Protein 1NYN (pdb70)

InterPro domains:
  IPR019783 Ribosome maturation protein SDO1/SBDS, N-terminal [PF01172] (4-96)
  IPR036786 Ribosome maturation protein SBDS, N-terminal domain superfamily [G3DSA:3.30.1250.10] (1-111)
  IPR036786 Ribosome maturation protein SBDS, N-terminal domain superfamily [SSF89895] (1-109)

CATH classification: 3.30.1250.10

Organism: Saccharomyces cerevisiae (strain ATCC 204508 / S288c) (NCBI:txid559292)

Sequence (111 aa):
MSTVTKYFYKGENTDLIVFAASEELVDEYLKNPSIGKLSEVVELFEVFTPQDGRGAEGELGAASKAQVENEFGKGKKIEEVIDLILRNGKPNSTTSSLKTKGGNAGTKAYNMSTVTKYFYKGENTDLIVFAASEELVDEYLKNPSIGKLSEVVELFEVFTPQDGRGAEGELGAASKAQVENEFGKGKKIEEVIDLILRNGKPNSTTSSLKTKGGNAGTKAYNMSTVTKYFYKGENTDLIVFAASEELVDEYLKNPSIGKLSEVVELFEVFTPQDGRGAEGELGAASKAQVENEFGKGKKIEEVIDLILRNGKPNSTTSSLKTKGGNAGTKAYNMSTVTKYFYKGENTDLIVFAASEELVDEYLKNPSIGKLSEVVELFEVFTPQDGRGAEGELGAASKAQVENEFGKGKKIEEVIDLILRNGKPNSTTSSLKTKGGNAGTKAYNMSTVTKYFYKGENTDLIVFAASEELVDEYLKNPSIGKLSEVVELFEVFTPQDGRGAEGELGAASKAQVENEFGKGKKIEEVIDLILRNGKPNSTTSSLKTKGGNAGTKAYNMSTVTKYFYKGENTDLIVFAASEELVDEYLKNPSIGKLSEVVELFEVFTPQDGRGAEGELGAASKAQVENEFGKGKKIEEVIDLILRNGKPNSTTSSLKTKGGNAGTKAYNMSTVTKYFYKGENTDLIVFAASEELVDEYLKNPSIGKLSEVVELFEVFTPQDGRGAEGELGAASKAQVENEFGKGKKIEEVIDLILRNGKPNSTTSSLKTKGGNAGTKAYNMSTVTKYFYKGENTDLIVFAASEELVDEYLKNPSIGKLSEVVELFEVFTPQDGRGAEGELGAASKAQVENEFGKGKKIEEVIDLILRNGKPNSTTSSLKTKGGNAGTKAYNMSTVTKYFYKGENTDLIVFAASEELVDEYLKNPSIGKLSEVVELFEVFTPQDGRGAEGELGAASKAQVENEFGKGKKIEEVIDLILRNGKPNSTTSSLKTKGGNAGTKAYNMSTVTKYFYKGENTDLIVFAASEELVDEYLKNPSIGKLSEVVELFEVFTPQDGRGAEGELGAASKAQVENEFGKGKKIEEVIDLILRNGKPNSTTSSLKTKGGNAGTKAYNMSTVTKYFYKGENTDLIVFAASEELVDEYLKNPSIGKLSEVVELFEVFTPQDGRGAEGELGAASKAQVENEFGKGKKIEEVIDLILRNGKPNSTTSSLKTKGGNAGTKAYNMSTVTKYFYKGENTDLIVFAASEELVDEYLKNPSIGKLSEVVELFEVFTPQDGRGAEGELGAASKAQVENEFGKGKKIEEVIDLILRNGKPNSTTSSLKTKGGNAGTKAYNMSTVTKYFYKGENTDLIVFAASEELVDEYLKNPSIGKLSEVVELFEVFTPQDGRGAEGELGAASKAQVENEFGKGKKIEEVIDLILRNGKPNSTTSSLKTKGGNAGTKAYNMSTVTKYFYKGENTDLIVFAASEELVDEYLKNPSIGKLSEVVELFEVFTPQDGRGAEGELGAASKAQVENEFGKGKKIEEVIDLILRNGKPNSTTSSLKTKGGNAGTKAYNMSTVTKYFYKGENTDLIVFAASEELVDEYLKNPSIGKLSEVVELFEVFTPQDGRGAEGELGAASKAQVENEFGKGKKIEEVIDLILRNGKPNSTTSSLKTKGGNAGTKAYNMSTVTKYFYKGENTDLIVFAASEELVDEYLKNPSIGKLSEVVELFEVFTPQDGRGAEGELGAASKAQVENEFGKGKKIEEVIDLILRNGKPNSTTSSLKTKGGNAGTKAYNMSTVTKYFYKGENTDLIVFAASEELVDEYLKNPSIGKLSEVVELFEVFTPQDGRGAEGELGAASKAQVENEFGKGKKIEEVIDLILRNGKPNSTTSSLKTKGGNAGTKAYNMSTVTKYFYKGENTDLIVFAASEELVDEYLKNPSIGKLSEVVELFEVFTPQDGRGAEGELGAASKAQVENEFGKGKKIEEVIDLILRNGKPNSTTSSLKTKGGNAGTKAYNMSTVTKYFYKGENTDLIVFAASEELVDEYLKNPSIGKLSEVVELFEVFTPQDGRGAEGELGAASKAQVENEFGKGKKIEEVIDLILRNGKPNSTTSSLKTKGGNAGTKAYNMSTVTKYFYKGENTDLIVFAASEELVDEYLKNPSIGKLSEVVELFEVFTPQDGRGAEGELGAASKAQVENEFGKGKKIEEVIDLILRNGKPNSTTSSLKTKGGNAGTKAYN

Solvent-accessible surface area: 8727 Å² total; per-residue (Å²): 247,110,118,77,30,86,21,66,51,138,12,122,137,43,21,0,7,1,37,0,26,49,114,128,65,4,67,100,12,66,152,100,100,40,112,64,36,3,60,119,0,4,94,83,93,80,6,38,19,40,60,150,43,230,38,63,166,30,156,67,31,75,19,79,173,69,55,16,85,81,34,27,13,196,66,95,141,75,55,76,0,1,51,77,0,4,160,114,13,119,90,79,116,104,116,65,91,178,170,121,191,62,72,160,64,50,136,200,80,197,181

Structure (mmCIF, N/CA/C/O backbone):
data_1NYN
#
_entry.id   1NYN
#
loop_
_atom_site.group_PDB
_atom_site.id
_atom_site.type_symbol
_atom_site.label_atom_id
_atom_site.label_alt_id
_atom_site.label_comp_id
_atom_site.label_asym_id
_atom_site.label_entity_id
_atom_site.label_seq_id
_atom_site.pdbx_PDB_ins_code
_atom_site.Cartn_x
_atom_site.Cartn_y
_atom_site.Cartn_z
_atom_site.occupancy
_atom_site.B_iso_or_equiv
_atom_site.auth_seq_id
_atom_site.auth_comp_id
_atom_site.auth_asym_id
_atom_site.auth_atom_id
_atom_site.pdbx_PDB_model_num
ATOM 1 N N . MET A 1 21 ? -19.263 0.114 -21.435 1.00 0.00 1 MET A N 1
ATOM 2 C CA . MET A 1 21 ? -18.962 -1.196 -20.793 1.00 0.00 1 MET A CA 1
ATOM 3 C C . MET A 1 21 ? -17.988 -1.984 -21.670 1.00 0.00 1 MET A C 1
ATOM 4 O O . MET A 1 21 ? -18.378 -2.861 -22.415 1.00 0.00 1 MET A O 1
ATOM 18 N N . SER A 1 22 ? -16.722 -1.677 -21.589 1.00 0.00 2 SER A N 1
ATOM 19 C CA . SER A 1 22 ? -15.724 -2.409 -22.419 1.00 0.00 2 SER A CA 1
ATOM 20 C C . SER A 1 22 ? -14.349 -1.758 -22.252 1.00 0.00 2 SER A C 1
ATOM 21 O O . SER A 1 22 ? -13.401 -2.107 -22.926 1.00 0.00 2 SER A O 1
ATOM 29 N N . THR A 1 23 ? -14.233 -0.813 -21.359 1.00 0.00 3 THR A N 1
ATOM 30 C CA . THR A 1 23 ? -12.920 -0.140 -21.151 1.00 0.00 3 THR A CA 1
ATOM 31 C C . THR A 1 23 ? -12.619 -0.064 -19.653 1.00 0.00 3 THR A C 1
ATOM 32 O O . THR A 1 23 ? -13.477 0.255 -18.853 1.00 0.00 3 THR A O 1
ATOM 43 N N . VAL A 1 24 ? -11.406 -0.352 -19.267 1.00 0.00 4 VAL A N 1
ATOM 44 C CA . VAL A 1 24 ? -11.052 -0.294 -17.821 1.00 0.00 4 VAL A CA 1
ATOM 45 C C . VAL A 1 24 ? -10.558 1.111 -17.472 1.00 0.00 4 VAL A C 1
ATOM 46 O O . VAL A 1 24 ? -10.205 1.888 -18.336 1.00 0.00 4 VAL A O 1
ATOM 59 N N . THR A 1 25 ? -10.531 1.444 -16.210 1.00 0.00 5 THR A N 1
ATOM 60 C CA . THR A 1 25 ? -10.060 2.799 -15.808 1.00 0.00 5 THR A CA 1
ATOM 61 C C . THR A 1 25 ? -8.617 2.709 -15.306 1.00 0.00 5 THR A C 1
ATOM 62 O O . THR A 1 25 ? -8.213 1.722 -14.725 1.00 0.00 5 THR A O 1
ATOM 73 N N . LYS A 1 26 ? -7.838 3.732 -15.526 1.00 0.00 6 LYS A N 1
ATOM 74 C CA . LYS A 1 26 ? -6.422 3.703 -15.061 1.00 0.00 6 LYS A CA 1
ATOM 75 C C . LYS A 1 26 ? -6.205 4.803 -14.019 1.00 0.00 6 LYS A C 1
ATOM 76 O O . LYS A 1 26 ? -6.657 5.919 -14.176 1.00 0.00 6 LYS A O 1
ATOM 95 N N . TYR A 1 27 ? -5.515 4.496 -12.955 1.00 0.00 7 TYR A N 1
ATOM 96 C CA . TYR A 1 27 ? -5.269 5.523 -11.904 1.00 0.00 7 TYR A CA 1
ATOM 97 C C . TYR A 1 27 ? -3.765 5.760 -11.763 1.00 0.00 7 TYR A C 1
ATOM 98 O O . TYR A 1 27 ? -3.005 4.847 -11.502 1.00 0.00 7 TYR A O 1
ATOM 116 N N . PHE A 1 28 ? -3.326 6.977 -11.933 1.00 0.00 8 PHE A N 1
ATOM 117 C CA . PHE A 1 28 ? -1.871 7.269 -11.808 1.00 0.00 8 PHE A CA 1
ATOM 118 C C . PHE A 1 28 ? -1.549 7.648 -10.361 1.00 0.00 8 PHE A C 1
ATOM 119 O O . PHE A 1 28 ? -2.416 8.036 -9.602 1.00 0.00 8 PHE A O 1
ATOM 136 N N . TYR A 1 29 ? -0.308 7.540 -9.971 1.00 0.00 9 TYR A N 1
ATOM 137 C CA . TYR A 1 29 ? 0.068 7.894 -8.573 1.00 0.00 9 TYR A CA 1
ATOM 138 C C . TYR A 1 29 ? 1.488 8.463 -8.555 1.00 0.00 9 TYR A C 1
ATOM 139 O O . TYR A 1 29 ? 2.456 7.739 -8.427 1.00 0.00 9 TYR A O 1
ATOM 157 N N . LYS A 1 30 ? 1.622 9.755 -8.681 1.00 0.00 10 LYS A N 1
ATOM 158 C CA . LYS A 1 30 ? 2.979 10.368 -8.671 1.00 0.00 10 LYS A CA 1
ATOM 159 C C . LYS A 1 30 ? 3.731 9.921 -7.415 1.00 0.00 10 LYS A C 1
ATOM 160 O O . LYS A 1 30 ? 3.365 10.261 -6.308 1.00 0.00 10 LYS A O 1
ATOM 179 N N . GLY A 1 31 ? 4.778 9.161 -7.579 1.00 0.00 11 GLY A N 1
ATOM 180 C CA . GLY A 1 31 ? 5.552 8.693 -6.393 1.00 0.00 11 GLY A CA 1
ATOM 181 C C . GLY A 1 31 ? 6.558 9.769 -5.980 1.00 0.00 11 GLY A C 1
ATOM 182 O O . GLY A 1 31 ? 6.438 10.919 -6.351 1.00 0.00 11 GLY A O 1
ATOM 186 N N . GLU A 1 32 ? 7.549 9.403 -5.213 1.00 0.00 12 GLU A N 1
ATOM 187 C CA . GLU A 1 32 ? 8.561 10.405 -4.777 1.00 0.00 12 GLU A CA 1
ATOM 188 C C . GLU A 1 32 ? 9.431 10.806 -5.970 1.00 0.00 12 GLU A C 1
ATOM 189 O O . GLU A 1 32 ? 9.698 11.970 -6.193 1.00 0.00 12 GLU A O 1
ATOM 201 N N . ASN A 1 33 ? 9.875 9.850 -6.740 1.00 0.00 13 ASN A N 1
ATOM 202 C CA . ASN A 1 33 ? 10.727 10.177 -7.917 1.00 0.00 13 ASN A CA 1
ATOM 203 C C . ASN A 1 33 ? 10.105 9.578 -9.181 1.00 0.00 13 ASN A C 1
ATOM 204 O O . ASN A 1 33 ? 10.070 10.202 -10.222 1.00 0.00 13 ASN A O 1
ATOM 215 N N . THR A 1 34 ? 9.612 8.373 -9.096 1.00 0.00 14 THR A N 1
ATOM 216 C CA . THR A 1 34 ? 8.992 7.737 -10.293 1.00 0.00 14 THR A CA 1
ATOM 217 C C . THR A 1 34 ? 7.469 7.824 -10.186 1.00 0.00 14 THR A C 1
ATOM 218 O O . THR A 1 34 ? 6.932 8.316 -9.213 1.00 0.00 14 THR A O 1
ATOM 229 N N . ASP A 1 35 ? 6.767 7.349 -11.178 1.00 0.00 15 ASP A N 1
ATOM 230 C CA . ASP A 1 35 ? 5.278 7.406 -11.132 1.00 0.00 15 ASP A CA 1
ATOM 231 C C . ASP A 1 35 ? 4.713 5.984 -11.143 1.00 0.00 15 ASP A C 1
ATOM 232 O O . ASP A 1 35 ? 5.003 5.197 -12.023 1.00 0.00 15 ASP A O 1
ATOM 241 N N . LEU A 1 36 ? 3.908 5.648 -10.172 1.00 0.00 16 LEU A N 1
ATOM 242 C CA . LEU A 1 36 ? 3.326 4.277 -10.128 1.00 0.00 16 LEU A CA 1
ATOM 243 C C . LEU A 1 36 ? 1.871 4.328 -10.601 1.00 0.00 16 LEU A C 1
ATOM 244 O O . LEU A 1 36 ? 1.075 5.104 -10.109 1.00 0.00 16 LEU A O 1
ATOM 260 N N . ILE A 1 37 ? 1.517 3.506 -11.550 1.00 0.00 17 ILE A N 1
ATOM 261 C CA . ILE A 1 37 ? 0.114 3.508 -12.052 1.00 0.00 17 ILE A CA 1
ATOM 262 C C . ILE A 1 37 ? -0.593 2.230 -11.596 1.00 0.00 17 ILE A C 1
ATOM 263 O O . ILE A 1 37 ? 0.032 1.220 -11.338 1.00 0.00 17 ILE A O 1
ATOM 279 N N . VAL A 1 38 ? -1.894 2.264 -11.495 1.00 0.00 18 VAL A N 1
ATOM 280 C CA . VAL A 1 38 ? -2.640 1.052 -11.056 1.00 0.00 18 VAL A CA 1
ATOM 281 C C . VAL A 1 38 ? -3.812 0.802 -12.007 1.00 0.00 18 VAL A C 1
ATOM 282 O O . VAL A 1 38 ? -4.319 1.712 -12.634 1.00 0.00 18 VAL A O 1
ATOM 295 N N . PHE A 1 39 ? -4.248 -0.422 -12.118 1.00 0.00 19 PHE A N 1
ATOM 296 C CA . PHE A 1 39 ? -5.387 -0.728 -13.029 1.00 0.00 19 PHE A CA 1
ATOM 297 C C . PHE A 1 39 ? -6.691 -0.736 -12.229 1.00 0.00 19 PHE A C 1
ATOM 298 O O . PHE A 1 39 ? -6.699 -0.984 -11.039 1.00 0.00 19 PHE A O 1
ATOM 315 N N . ALA A 1 40 ? -7.794 -0.467 -12.871 1.00 0.00 20 ALA A N 1
ATOM 316 C CA . ALA A 1 40 ? -9.097 -0.460 -12.147 1.00 0.00 20 ALA A CA 1
ATOM 317 C C . ALA A 1 40 ? -10.217 -0.860 -13.108 1.00 0.00 20 ALA A C 1
ATOM 318 O O . ALA A 1 40 ? -10.079 -0.764 -14.312 1.00 0.00 20 ALA A O 1
ATOM 325 N N . ALA A 1 41 ? -11.327 -1.307 -12.588 1.00 0.00 21 ALA A N 1
ATOM 326 C CA . ALA A 1 41 ? -12.455 -1.711 -13.473 1.00 0.00 21 ALA A CA 1
ATOM 327 C C . ALA A 1 41 ? -13.124 -0.463 -14.051 1.00 0.00 21 ALA A C 1
ATOM 328 O O . ALA A 1 41 ? -12.972 -0.148 -15.215 1.00 0.00 21 ALA A O 1
ATOM 335 N N . SER A 1 42 ? -13.863 0.251 -13.248 1.00 0.00 22 SER A N 1
ATOM 336 C CA . SER A 1 42 ? -14.541 1.479 -13.752 1.00 0.00 22 SER A CA 1
ATOM 337 C C . SER A 1 42 ? -14.589 2.529 -12.640 1.00 0.00 22 SER A C 1
ATOM 338 O O . SER A 1 42 ? -14.288 2.250 -11.496 1.00 0.00 22 SER A O 1
ATOM 346 N N . GLU A 1 43 ? -14.966 3.735 -12.966 1.00 0.00 23 GLU A N 1
ATOM 347 C CA . GLU A 1 43 ? -15.033 4.801 -11.926 1.00 0.00 23 GLU A CA 1
ATOM 348 C C . GLU A 1 43 ? -16.153 4.477 -10.936 1.00 0.00 23 GLU A C 1
ATOM 349 O O . GLU A 1 43 ? -16.115 4.878 -9.790 1.00 0.00 23 GLU A O 1
ATOM 361 N N . GLU A 1 44 ? -17.149 3.753 -11.367 1.00 0.00 24 GLU A N 1
ATOM 362 C CA . GLU A 1 44 ? -18.269 3.403 -10.448 1.00 0.00 24 GLU A CA 1
ATOM 363 C C . GLU A 1 44 ? -17.748 2.496 -9.332 1.00 0.00 24 GLU A C 1
ATOM 364 O O . GLU A 1 44 ? -17.578 2.917 -8.206 1.00 0.00 24 GLU A O 1
ATOM 376 N N . LEU A 1 45 ? -17.493 1.252 -9.636 1.00 0.00 25 LEU A N 1
ATOM 377 C CA . LEU A 1 45 ? -16.983 0.320 -8.592 1.00 0.00 25 LEU A CA 1
ATOM 378 C C . LEU A 1 45 ? -15.925 1.032 -7.747 1.00 0.00 25 LEU A C 1
ATOM 379 O O . LEU A 1 45 ? -15.792 0.786 -6.565 1.00 0.00 25 LEU A O 1
ATOM 395 N N . VAL A 1 46 ? -15.170 1.912 -8.344 1.00 0.00 26 VAL A N 1
ATOM 396 C CA . VAL A 1 46 ? -14.120 2.639 -7.575 1.00 0.00 26 VAL A CA 1
ATOM 397 C C . VAL A 1 46 ? -14.785 3.566 -6.555 1.00 0.00 26 VAL A C 1
ATOM 398 O O . VAL A 1 46 ? -14.734 3.331 -5.364 1.00 0.00 26 VAL A O 1
ATOM 411 N N . ASP A 1 47 ? -15.407 4.617 -7.013 1.00 0.00 27 ASP A N 1
ATOM 412 C CA . ASP A 1 47 ? -16.074 5.559 -6.069 1.00 0.00 27 ASP A CA 1
ATOM 413 C C . ASP A 1 47 ? -16.786 4.764 -4.973 1.00 0.00 27 ASP A C 1
ATOM 414 O O . ASP A 1 47 ? -16.776 5.136 -3.816 1.00 0.00 27 ASP A O 1
ATOM 423 N N . GLU A 1 48 ? -17.407 3.671 -5.327 1.00 0.00 28 GLU A N 1
ATOM 424 C CA . GLU A 1 48 ? -18.119 2.855 -4.303 1.00 0.00 28 GLU A CA 1
ATOM 425 C C . GLU A 1 48 ? -17.134 2.427 -3.214 1.00 0.00 28 GLU A C 1
ATOM 426 O O . GLU A 1 48 ? -17.310 2.730 -2.051 1.00 0.00 28 GLU A O 1
ATOM 438 N N . TYR A 1 49 ? -16.097 1.725 -3.580 1.00 0.00 29 TYR A N 1
ATOM 439 C CA . TYR A 1 49 ? -15.102 1.279 -2.564 1.00 0.00 29 TYR A CA 1
ATOM 440 C C . TYR A 1 49 ? -14.805 2.431 -1.602 1.00 0.00 29 TYR A C 1
ATOM 441 O O . TYR A 1 49 ? -14.880 2.282 -0.398 1.00 0.00 29 TYR A O 1
ATOM 459 N N . LEU A 1 50 ? -14.468 3.579 -2.123 1.00 0.00 30 LEU A N 1
ATOM 460 C CA . LEU A 1 50 ? -14.167 4.738 -1.237 1.00 0.00 30 LEU A CA 1
ATOM 461 C C . LEU A 1 50 ? -15.386 5.044 -0.365 1.00 0.00 30 LEU A C 1
ATOM 462 O O . LEU A 1 50 ? -15.263 5.347 0.806 1.00 0.00 30 LEU A O 1
ATOM 478 N N . LYS A 1 51 ? -16.562 4.967 -0.924 1.00 0.00 31 LYS A N 1
ATOM 479 C CA . LYS A 1 51 ? -17.787 5.253 -0.126 1.00 0.00 31 LYS A CA 1
ATOM 480 C C . LYS A 1 51 ? -17.985 4.149 0.915 1.00 0.00 31 LYS A C 1
ATOM 481 O O . LYS A 1 51 ? -18.879 4.211 1.737 1.00 0.00 31 LYS A O 1
ATOM 500 N N . ASN A 1 52 ? -17.160 3.139 0.887 1.00 0.00 32 ASN A N 1
ATOM 501 C CA . ASN A 1 52 ? -17.303 2.032 1.874 1.00 0.00 32 ASN A CA 1
ATOM 502 C C . ASN A 1 52 ? -16.154 1.037 1.695 1.00 0.00 32 ASN A C 1
ATOM 503 O O . ASN A 1 52 ? -16.313 -0.004 1.089 1.00 0.00 32 ASN A O 1
ATOM 514 N N . PRO A 1 53 ? -15.005 1.363 2.220 1.00 0.00 33 PRO A N 1
ATOM 515 C CA . PRO A 1 53 ? -13.798 0.493 2.124 1.00 0.00 33 PRO A CA 1
ATOM 516 C C . PRO A 1 53 ? -14.100 -0.960 2.502 1.00 0.00 33 PRO A C 1
ATOM 517 O O . PRO A 1 53 ? -14.842 -1.230 3.425 1.00 0.00 33 PRO A O 1
ATOM 528 N N . SER A 1 54 ? -13.530 -1.897 1.795 1.00 0.00 34 SER A N 1
ATOM 529 C CA . SER A 1 54 ? -13.785 -3.331 2.114 1.00 0.00 34 SER A CA 1
ATOM 530 C C . SER A 1 54 ? -12.731 -4.202 1.427 1.00 0.00 34 SER A C 1
ATOM 531 O O . SER A 1 54 ? -12.872 -4.574 0.279 1.00 0.00 34 SER A O 1
ATOM 539 N N . ILE A 1 55 ? -11.677 -4.531 2.121 1.00 0.00 35 ILE A N 1
ATOM 540 C CA . ILE A 1 55 ? -10.616 -5.379 1.506 1.00 0.00 35 ILE A CA 1
ATOM 541 C C . ILE A 1 55 ? -11.262 -6.592 0.832 1.00 0.00 35 ILE A C 1
ATOM 542 O O . ILE A 1 55 ? -10.734 -7.140 -0.115 1.00 0.00 35 ILE A O 1
ATOM 558 N N . GLY A 1 56 ? -12.399 -7.012 1.312 1.00 0.00 36 GLY A N 1
ATOM 559 C CA . GLY A 1 56 ? -13.078 -8.189 0.698 1.00 0.00 36 GLY A CA 1
ATOM 560 C C . GLY A 1 56 ? -13.662 -7.791 -0.659 1.00 0.00 36 GLY A C 1
ATOM 561 O O . GLY A 1 56 ? -14.108 -8.625 -1.422 1.00 0.00 36 GLY A O 1
ATOM 565 N N . LYS A 1 57 ? -13.661 -6.523 -0.967 1.00 0.00 37 LYS A N 1
ATOM 566 C CA . LYS A 1 57 ? -14.215 -6.073 -2.274 1.00 0.00 37 LYS A CA 1
ATOM 567 C C . LYS A 1 57 ? -13.082 -5.537 -3.151 1.00 0.00 37 LYS A C 1
ATOM 568 O O . LYS A 1 57 ? -13.166 -5.541 -4.363 1.00 0.00 37 LYS A O 1
ATOM 587 N N . LEU A 1 58 ? -12.021 -5.076 -2.548 1.00 0.00 38 LEU A N 1
ATOM 588 C CA . LEU A 1 58 ? -10.884 -4.539 -3.346 1.00 0.00 38 LEU A CA 1
ATOM 589 C C . LEU A 1 58 ? -10.677 -5.408 -4.589 1.00 0.00 38 LEU A C 1
ATOM 590 O O . LEU A 1 58 ? -10.263 -4.933 -5.628 1.00 0.00 38 LEU A O 1
ATOM 606 N N . SER A 1 59 ? -10.962 -6.677 -4.492 1.00 0.00 39 SER A N 1
ATOM 607 C CA . SER A 1 59 ? -10.783 -7.573 -5.669 1.00 0.00 39 SER A CA 1
ATOM 608 C C . SER A 1 59 ? -11.677 -7.096 -6.814 1.00 0.00 39 SER A C 1
ATOM 609 O O . SER A 1 59 ? -11.205 -6.598 -7.817 1.00 0.00 39 SER A O 1
ATOM 617 N N . GLU A 1 60 ? -12.966 -7.245 -6.675 1.00 0.00 40 GLU A N 1
ATOM 618 C CA . GLU A 1 60 ? -13.889 -6.799 -7.757 1.00 0.00 40 GLU A CA 1
ATOM 619 C C . GLU A 1 60 ? -13.412 -5.455 -8.311 1.00 0.00 40 GLU A C 1
ATOM 620 O O . GLU A 1 60 ? -13.513 -5.190 -9.492 1.00 0.00 40 GLU A O 1
ATOM 632 N N . VAL A 1 61 ? -12.895 -4.604 -7.467 1.00 0.00 41 VAL A N 1
ATOM 633 C CA . VAL A 1 61 ? -12.413 -3.278 -7.946 1.00 0.00 41 VAL A CA 1
ATOM 634 C C . VAL A 1 61 ? -11.164 -3.472 -8.809 1.00 0.00 41 VAL A C 1
ATOM 635 O O . VAL A 1 61 ? -11.196 -3.298 -10.011 1.00 0.00 41 VAL A O 1
ATOM 648 N N . VAL A 1 62 ? -10.065 -3.829 -8.204 1.00 0.00 42 VAL A N 1
ATOM 649 C CA . VAL A 1 62 ? -8.815 -4.033 -8.991 1.00 0.00 42 VAL A CA 1
ATOM 650 C C . VAL A 1 62 ? -8.793 -5.456 -9.552 1.00 0.00 42 VAL A C 1
ATOM 651 O O . VAL A 1 62 ? -9.005 -6.417 -8.841 1.00 0.00 42 VAL A O 1
ATOM 664 N N . GLU A 1 63 ? -8.535 -5.597 -10.823 1.00 0.00 43 GLU A N 1
ATOM 665 C CA . GLU A 1 63 ? -8.499 -6.958 -11.429 1.00 0.00 43 GLU A CA 1
ATOM 666 C C . GLU A 1 63 ? -7.056 -7.466 -11.457 1.00 0.00 43 GLU A C 1
ATOM 667 O O . GLU A 1 63 ? -6.802 -8.649 -11.353 1.00 0.00 43 GLU A O 1
ATOM 679 N N . LEU A 1 64 ? -6.108 -6.579 -11.596 1.00 0.00 44 LEU A N 1
ATOM 680 C CA . LEU A 1 64 ? -4.683 -7.012 -11.631 1.00 0.00 44 LEU A CA 1
ATOM 681 C C . LEU A 1 64 ? -3.974 -6.533 -10.363 1.00 0.00 44 LEU A C 1
ATOM 682 O O . LEU A 1 64 ? -3.923 -5.353 -10.078 1.00 0.00 44 LEU A O 1
ATOM 698 N N . PHE A 1 65 ? -3.426 -7.438 -9.600 1.00 0.00 45 PHE A N 1
ATOM 699 C CA . PHE A 1 65 ? -2.721 -7.032 -8.351 1.00 0.00 45 PHE A CA 1
ATOM 700 C C . PHE A 1 65 ? -1.238 -6.806 -8.652 1.00 0.00 45 PHE A C 1
ATOM 701 O O . PHE A 1 65 ? -0.401 -7.635 -8.354 1.00 0.00 45 PHE A O 1
ATOM 718 N N . GLU A 1 66 ? -0.908 -5.690 -9.241 1.00 0.00 46 GLU A N 1
ATOM 719 C CA . GLU A 1 66 ? 0.520 -5.411 -9.561 1.00 0.00 46 GLU A CA 1
ATOM 720 C C . GLU A 1 66 ? 0.684 -3.931 -9.912 1.00 0.00 46 GLU A C 1
ATOM 721 O O . GLU A 1 66 ? -0.176 -3.329 -10.523 1.00 0.00 46 GLU A O 1
ATOM 733 N N . VAL A 1 67 ? 1.783 -3.339 -9.531 1.00 0.00 47 VAL A N 1
ATOM 734 C CA . VAL A 1 67 ? 2.000 -1.898 -9.842 1.00 0.00 47 VAL A CA 1
ATOM 735 C C . VAL A 1 67 ? 2.845 -1.772 -11.111 1.00 0.00 47 VAL A C 1
ATOM 736 O O . VAL A 1 67 ? 3.906 -2.353 -11.222 1.00 0.00 47 VAL A O 1
ATOM 749 N N . PHE A 1 68 ? 2.382 -1.018 -12.070 1.00 0.00 48 PHE A N 1
ATOM 750 C CA . PHE A 1 68 ? 3.160 -0.854 -13.331 1.00 0.00 48 PHE A CA 1
ATOM 751 C C . PHE A 1 68 ? 3.646 0.591 -13.448 1.00 0.00 48 PHE A C 1
ATOM 752 O O . PHE A 1 68 ? 3.053 1.501 -12.902 1.00 0.00 48 PHE A O 1
ATOM 769 N N . THR A 1 69 ? 4.719 0.811 -14.156 1.00 0.00 49 THR A N 1
ATOM 770 C CA . THR A 1 69 ? 5.241 2.199 -14.307 1.00 0.00 49 THR A CA 1
ATOM 771 C C . THR A 1 69 ? 5.557 2.467 -15.780 1.00 0.00 49 THR A C 1
ATOM 772 O O . THR A 1 69 ? 5.654 1.556 -16.578 1.00 0.00 49 THR A O 1
ATOM 783 N N . PRO A 1 70 ? 5.717 3.714 -16.134 1.00 0.00 50 PRO A N 1
ATOM 784 C CA . PRO A 1 70 ? 6.030 4.122 -17.532 1.00 0.00 50 PRO A CA 1
ATOM 785 C C . PRO A 1 70 ? 7.127 3.254 -18.157 1.00 0.00 50 PRO A C 1
ATOM 786 O O . PRO A 1 70 ? 7.550 2.268 -17.588 1.00 0.00 50 PRO A O 1
ATOM 797 N N . GLN A 1 71 ? 7.590 3.615 -19.323 1.00 0.00 51 GLN A N 1
ATOM 798 C CA . GLN A 1 71 ? 8.658 2.810 -19.981 1.00 0.00 51 GLN A CA 1
ATOM 799 C C . GLN A 1 71 ? 10.026 3.405 -19.640 1.00 0.00 51 GLN A C 1
ATOM 800 O O . GLN A 1 71 ? 10.124 4.457 -19.040 1.00 0.00 51 GLN A O 1
ATOM 814 N N . ASP A 1 72 ? 11.083 2.740 -20.017 1.00 0.00 52 ASP A N 1
ATOM 815 C CA . ASP A 1 72 ? 12.443 3.269 -19.715 1.00 0.00 52 ASP A CA 1
ATOM 816 C C . ASP A 1 72 ? 12.641 4.606 -20.433 1.00 0.00 52 ASP A C 1
ATOM 817 O O . ASP A 1 72 ? 13.538 4.763 -21.237 1.00 0.00 52 ASP A O 1
ATOM 826 N N . GLY A 1 73 ? 11.810 5.572 -20.148 1.00 0.00 53 GLY A N 1
ATOM 827 C CA . GLY A 1 73 ? 11.953 6.897 -20.814 1.00 0.00 53 GLY A CA 1
ATOM 828 C C . GLY A 1 73 ? 10.603 7.617 -20.813 1.00 0.00 53 GLY A C 1
ATOM 829 O O . GLY A 1 73 ? 9.693 7.251 -20.097 1.00 0.00 53 GLY A O 1
ATOM 833 N N . ARG A 1 74 ? 10.466 8.641 -21.611 1.00 0.00 54 ARG A N 1
ATOM 834 C CA . ARG A 1 74 ? 9.175 9.384 -21.654 1.00 0.00 54 ARG A CA 1
ATOM 835 C C . ARG A 1 74 ? 8.247 8.733 -22.682 1.00 0.00 54 ARG A C 1
ATOM 836 O O . ARG A 1 74 ? 8.623 8.501 -23.813 1.00 0.00 54 ARG A O 1
ATOM 857 N N . GLY A 1 75 ? 7.036 8.435 -22.296 1.00 0.00 55 GLY A N 1
ATOM 858 C CA . GLY A 1 75 ? 6.085 7.799 -23.251 1.00 0.00 55 GLY A CA 1
ATOM 859 C C . GLY A 1 75 ? 5.295 6.704 -22.533 1.00 0.00 55 GLY A C 1
ATOM 860 O O . GLY A 1 75 ? 5.836 5.687 -22.146 1.00 0.00 55 GLY A O 1
ATOM 864 N N . ALA A 1 76 ? 4.017 6.902 -22.354 1.00 0.00 56 ALA A N 1
ATOM 865 C CA . ALA A 1 76 ? 3.195 5.871 -21.661 1.00 0.00 56 ALA A CA 1
ATOM 866 C C . ALA A 1 76 ? 2.737 4.818 -22.674 1.00 0.00 56 ALA A C 1
ATOM 867 O O . ALA A 1 76 ? 2.320 3.736 -22.312 1.00 0.00 56 ALA A O 1
ATOM 874 N N . GLU A 1 77 ? 2.813 5.127 -23.940 1.00 0.00 57 GLU A N 1
ATOM 875 C CA . GLU A 1 77 ? 2.382 4.144 -24.973 1.00 0.00 57 GLU A CA 1
ATOM 876 C C . GLU A 1 77 ? 3.444 3.052 -25.111 1.00 0.00 57 GLU A C 1
ATOM 877 O O . GLU A 1 77 ? 3.229 2.039 -25.747 1.00 0.00 57 GLU A O 1
ATOM 889 N N . GLY A 1 78 ? 4.591 3.249 -24.520 1.00 0.00 58 GLY A N 1
ATOM 890 C CA . GLY A 1 78 ? 5.666 2.221 -24.618 1.00 0.00 58 GLY A CA 1
ATOM 891 C C . GLY A 1 78 ? 5.197 0.925 -23.956 1.00 0.00 58 GLY A C 1
ATOM 892 O O . GLY A 1 78 ? 4.042 0.555 -24.041 1.00 0.00 58 GLY A O 1
ATOM 896 N N . GLU A 1 79 ? 6.082 0.231 -23.295 1.00 0.00 59 GLU A N 1
ATOM 897 C CA . GLU A 1 79 ? 5.686 -1.040 -22.626 1.00 0.00 59 GLU A CA 1
ATOM 898 C C . GLU A 1 79 ? 5.797 -0.877 -21.110 1.00 0.00 59 GLU A C 1
ATOM 899 O O . GLU A 1 79 ? 6.852 -1.054 -20.533 1.00 0.00 59 GLU A O 1
ATOM 911 N N . LEU A 1 80 ? 4.718 -0.539 -20.460 1.00 0.00 60 LEU A N 1
ATOM 912 C CA . LEU A 1 80 ? 4.764 -0.364 -18.980 1.00 0.00 60 LEU A CA 1
ATOM 913 C C . LEU A 1 80 ? 5.673 -1.431 -18.369 1.00 0.00 60 LEU A C 1
ATOM 914 O O . LEU A 1 80 ? 5.810 -2.519 -18.894 1.00 0.00 60 LEU A O 1
ATOM 930 N N . GLY A 1 81 ? 6.296 -1.130 -17.262 1.00 0.00 61 GLY A N 1
ATOM 931 C CA . GLY A 1 81 ? 7.196 -2.128 -16.618 1.00 0.00 61 GLY A CA 1
ATOM 932 C C . GLY A 1 81 ? 6.701 -2.422 -15.200 1.00 0.00 61 GLY A C 1
ATOM 933 O O . GLY A 1 81 ? 5.654 -1.962 -14.789 1.00 0.00 61 GLY A O 1
ATOM 937 N N . ALA A 1 82 ? 7.447 -3.185 -14.449 1.00 0.00 62 ALA A N 1
ATOM 938 C CA . ALA A 1 82 ? 7.019 -3.508 -13.058 1.00 0.00 62 ALA A CA 1
ATOM 939 C C . ALA A 1 82 ? 7.926 -2.780 -12.064 1.00 0.00 62 ALA A C 1
ATOM 940 O O . ALA A 1 82 ? 9.078 -2.512 -12.341 1.00 0.00 62 ALA A O 1
ATOM 947 N N . ALA A 1 83 ? 7.415 -2.457 -10.907 1.00 0.00 63 ALA A N 1
ATOM 948 C CA . ALA A 1 83 ? 8.249 -1.747 -9.896 1.00 0.00 63 ALA A CA 1
ATOM 949 C C . ALA A 1 83 ? 8.862 -2.766 -8.934 1.00 0.00 63 ALA A C 1
ATOM 950 O O . ALA A 1 83 ? 8.190 -3.644 -8.433 1.00 0.00 63 ALA A O 1
ATOM 957 N N . SER A 1 84 ? 10.136 -2.654 -8.672 1.00 0.00 64 SER A N 1
ATOM 958 C CA . SER A 1 84 ? 10.792 -3.616 -7.743 1.00 0.00 64 SER A CA 1
ATOM 959 C C . SER A 1 84 ? 10.391 -3.288 -6.303 1.00 0.00 64 SER A C 1
ATOM 960 O O . SER A 1 84 ? 10.141 -2.149 -5.963 1.00 0.00 64 SER A O 1
ATOM 968 N N . LYS A 1 85 ? 10.325 -4.277 -5.455 1.00 0.00 65 LYS A N 1
ATOM 969 C CA . LYS A 1 85 ? 9.939 -4.021 -4.039 1.00 0.00 65 LYS A CA 1
ATOM 970 C C . LYS A 1 85 ? 10.672 -2.779 -3.526 1.00 0.00 65 LYS A C 1
ATOM 971 O O . LYS A 1 85 ? 10.070 -1.869 -2.991 1.00 0.00 65 LYS A O 1
ATOM 990 N N . ALA A 1 86 ? 11.966 -2.733 -3.686 1.00 0.00 66 ALA A N 1
ATOM 991 C CA . ALA A 1 86 ? 12.736 -1.550 -3.208 1.00 0.00 66 ALA A CA 1
ATOM 992 C C . ALA A 1 86 ? 12.072 -0.269 -3.718 1.00 0.00 66 ALA A C 1
ATOM 993 O O . ALA A 1 86 ? 12.061 0.744 -3.047 1.00 0.00 66 ALA A O 1
ATOM 1000 N N . GLN A 1 87 ? 11.519 -0.304 -4.899 1.00 0.00 67 GLN A N 1
ATOM 1001 C CA . GLN A 1 87 ? 10.858 0.913 -5.449 1.00 0.00 67 GLN A CA 1
ATOM 1002 C C . GLN A 1 87 ? 9.536 1.151 -4.717 1.00 0.00 67 GLN A C 1
ATOM 1003 O O . GLN A 1 87 ? 9.149 2.274 -4.464 1.00 0.00 67 GLN A O 1
ATOM 1017 N N . VAL A 1 88 ? 8.838 0.102 -4.375 1.00 0.00 68 VAL A N 1
ATOM 1018 C CA . VAL A 1 88 ? 7.541 0.270 -3.660 1.00 0.00 68 VAL A CA 1
ATOM 1019 C C . VAL A 1 88 ? 7.797 0.864 -2.273 1.00 0.00 68 VAL A C 1
ATOM 1020 O O . VAL A 1 88 ? 7.009 1.634 -1.763 1.00 0.00 68 VAL A O 1
ATOM 1033 N N . GLU A 1 89 ? 8.894 0.511 -1.659 1.00 0.00 69 GLU A N 1
ATOM 1034 C CA . GLU A 1 89 ? 9.197 1.056 -0.306 1.00 0.00 69 GLU A CA 1
ATOM 1035 C C . GLU A 1 89 ? 9.375 2.573 -0.394 1.00 0.00 69 GLU A C 1
ATOM 1036 O O . GLU A 1 89 ? 9.119 3.294 0.550 1.00 0.00 69 GLU A O 1
ATOM 1048 N N . ASN A 1 90 ? 9.812 3.064 -1.522 1.00 0.00 70 ASN A N 1
ATOM 1049 C CA . ASN A 1 90 ? 10.005 4.534 -1.669 1.00 0.00 70 ASN A CA 1
ATOM 1050 C C . ASN A 1 90 ? 8.716 5.259 -1.275 1.00 0.00 70 ASN A C 1
ATOM 1051 O O . ASN A 1 90 ? 8.722 6.436 -0.972 1.00 0.00 70 ASN A O 1
ATOM 1062 N N . GLU A 1 91 ? 7.611 4.566 -1.275 1.00 0.00 71 GLU A N 1
ATOM 1063 C CA . GLU A 1 91 ? 6.323 5.217 -0.900 1.00 0.00 71 GLU A CA 1
ATOM 1064 C C . GLU A 1 91 ? 5.808 4.612 0.407 1.00 0.00 71 GLU A C 1
ATOM 1065 O O . GLU A 1 91 ? 5.853 5.233 1.450 1.00 0.00 71 GLU A O 1
ATOM 1077 N N . PHE A 1 92 ? 5.319 3.402 0.361 1.00 0.00 72 PHE A N 1
ATOM 1078 C CA . PHE A 1 92 ? 4.802 2.760 1.601 1.00 0.00 72 PHE A CA 1
ATOM 1079 C C . PHE A 1 92 ? 5.026 1.248 1.523 1.00 0.00 72 PHE A C 1
ATOM 1080 O O . PHE A 1 92 ? 4.099 0.483 1.346 1.00 0.00 72 PHE A O 1
ATOM 1097 N N . GLY A 1 93 ? 6.249 0.812 1.654 1.00 0.00 73 GLY A N 1
ATOM 1098 C CA . GLY A 1 93 ? 6.529 -0.650 1.588 1.00 0.00 73 GLY A CA 1
ATOM 1099 C C . GLY A 1 93 ? 7.486 -1.036 2.711 1.00 0.00 73 GLY A C 1
ATOM 1100 O O . GLY A 1 93 ? 7.867 -2.181 2.856 1.00 0.00 73 GLY A O 1
ATOM 1104 N N . LYS A 1 94 ? 7.874 -0.086 3.508 1.00 0.00 74 LYS A N 1
ATOM 1105 C CA . LYS A 1 94 ? 8.808 -0.382 4.630 1.00 0.00 74 LYS A CA 1
ATOM 1106 C C . LYS A 1 94 ? 8.469 -1.749 5.229 1.00 0.00 74 LYS A C 1
ATOM 1107 O O . LYS A 1 94 ? 9.331 -2.584 5.417 1.00 0.00 74 LYS A O 1
ATOM 1126 N N . GLY A 1 95 ? 7.221 -1.983 5.530 1.00 0.00 75 GLY A N 1
ATOM 1127 C CA . GLY A 1 95 ? 6.831 -3.296 6.116 1.00 0.00 75 GLY A CA 1
ATOM 1128 C C . GLY A 1 95 ? 5.417 -3.661 5.657 1.00 0.00 75 GLY A C 1
ATOM 1129 O O . GLY A 1 95 ? 4.864 -4.666 6.058 1.00 0.00 75 GLY A O 1
ATOM 1133 N N . LYS A 1 96 ? 4.829 -2.853 4.818 1.00 0.00 76 LYS A N 1
ATOM 1134 C CA . LYS A 1 96 ? 3.452 -3.155 4.335 1.00 0.00 76 LYS A CA 1
ATOM 1135 C C . LYS A 1 96 ? 3.511 -4.279 3.298 1.00 0.00 76 LYS A C 1
ATOM 1136 O O . LYS A 1 96 ? 4.556 -4.838 3.035 1.00 0.00 76 LYS A O 1
ATOM 1155 N N . LYS A 1 97 ? 2.396 -4.615 2.710 1.00 0.00 77 LYS A N 1
ATOM 1156 C CA . LYS A 1 97 ? 2.389 -5.703 1.692 1.00 0.00 77 LYS A CA 1
ATOM 1157 C C . LYS A 1 97 ? 2.033 -5.120 0.322 1.00 0.00 77 LYS A C 1
ATOM 1158 O O . LYS A 1 97 ? 2.459 -4.040 -0.033 1.00 0.00 77 LYS A O 1
ATOM 1177 N N . ILE A 1 98 ? 1.254 -5.829 -0.449 1.00 0.00 78 ILE A N 1
ATOM 1178 C CA . ILE A 1 98 ? 0.872 -5.316 -1.795 1.00 0.00 78 ILE A CA 1
ATOM 1179 C C . ILE A 1 98 ? -0.580 -4.832 -1.764 1.00 0.00 78 ILE A C 1
ATOM 1180 O O . ILE A 1 98 ? -0.988 -4.009 -2.558 1.00 0.00 78 ILE A O 1
ATOM 1196 N N . GLU A 1 99 ? -1.363 -5.340 -0.852 1.00 0.00 79 GLU A N 1
ATOM 1197 C CA . GLU A 1 99 ? -2.788 -4.910 -0.771 1.00 0.00 79 GLU A CA 1
ATOM 1198 C C . GLU A 1 99 ? -2.861 -3.494 -0.198 1.00 0.00 79 GLU A C 1
ATOM 1199 O O . GLU A 1 99 ? -3.286 -2.567 -0.860 1.00 0.00 79 GLU A O 1
ATOM 1211 N N . GLU A 1 100 ? -2.451 -3.318 1.028 1.00 0.00 80 GLU A N 1
ATOM 1212 C CA . GLU A 1 100 ? -2.496 -1.961 1.642 1.00 0.00 80 GLU A CA 1
ATOM 1213 C C . GLU A 1 100 ? -1.909 -0.940 0.666 1.00 0.00 80 GLU A C 1
ATOM 1214 O O . GLU A 1 100 ? -2.527 0.058 0.350 1.00 0.00 80 GLU A O 1
ATOM 1226 N N . VAL A 1 101 ? -0.719 -1.181 0.186 1.00 0.00 81 VAL A N 1
ATOM 1227 C CA . VAL A 1 101 ? -0.095 -0.223 -0.770 1.00 0.00 81 VAL A CA 1
ATOM 1228 C C . VAL A 1 101 ? -1.130 0.206 -1.811 1.00 0.00 81 VAL A C 1
ATOM 1229 O O . VAL A 1 101 ? -1.434 1.374 -1.954 1.00 0.00 81 VAL A O 1
ATOM 1242 N N . ILE A 1 102 ? -1.675 -0.730 -2.540 1.00 0.00 82 ILE A N 1
ATOM 1243 C CA . ILE A 1 102 ? -2.690 -0.374 -3.571 1.00 0.00 82 ILE A CA 1
ATOM 1244 C C . ILE A 1 102 ? -3.858 0.355 -2.904 1.00 0.00 82 ILE A C 1
ATOM 1245 O O . ILE A 1 102 ? -4.590 1.087 -3.540 1.00 0.00 82 ILE A O 1
ATOM 1261 N N . ASP A 1 103 ? -4.037 0.164 -1.626 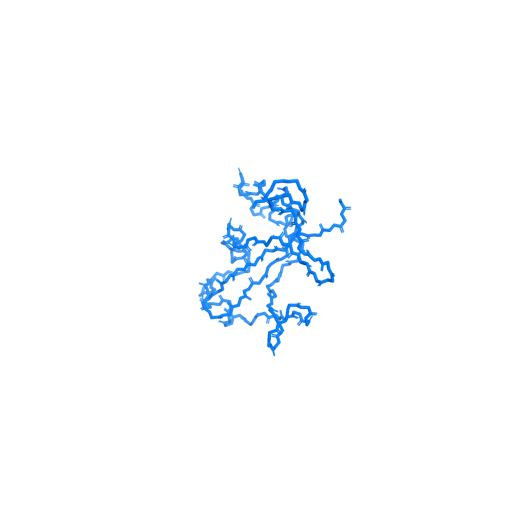1.00 0.00 83 ASP A N 1
ATOM 1262 C CA . ASP A 1 103 ? -5.157 0.846 -0.918 1.00 0.00 83 ASP A CA 1
ATOM 1263 C C . ASP A 1 103 ? -4.871 2.348 -0.843 1.00 0.00 83 ASP A C 1
ATOM 1264 O O . ASP A 1 103 ? -5.615 3.157 -1.362 1.00 0.00 83 ASP A O 1
ATOM 1273 N N . LEU A 1 104 ? -3.799 2.727 -0.202 1.00 0.00 84 LEU A N 1
ATOM 1274 C CA . LEU A 1 104 ? -3.468 4.175 -0.095 1.00 0.00 84 LEU A CA 1
ATOM 1275 C C . LEU A 1 104 ? -3.546 4.819 -1.481 1.00 0.00 84 LEU A C 1
ATOM 1276 O O . LEU A 1 104 ? -4.120 5.876 -1.653 1.00 0.00 84 LEU A O 1
ATOM 1292 N N . ILE A 1 105 ? -2.974 4.191 -2.471 1.00 0.00 85 ILE A N 1
ATOM 1293 C CA . ILE A 1 105 ? -3.018 4.767 -3.844 1.00 0.00 85 ILE A CA 1
ATOM 1294 C C . ILE A 1 105 ? -4.475 4.938 -4.279 1.00 0.00 85 ILE A C 1
ATOM 1295 O O . ILE A 1 105 ? -4.919 6.028 -4.578 1.00 0.00 85 ILE A O 1
ATOM 1311 N N . LEU A 1 106 ? -5.221 3.868 -4.317 1.00 0.00 86 LEU A N 1
ATOM 1312 C CA . LEU A 1 106 ? -6.649 3.972 -4.732 1.00 0.00 86 LEU A CA 1
ATOM 1313 C C . LEU A 1 106 ? -7.305 5.149 -4.009 1.00 0.00 86 LEU A C 1
ATOM 1314 O O . LEU A 1 106 ? -8.169 5.815 -4.544 1.00 0.00 86 LEU A O 1
ATOM 1330 N N . ARG A 1 107 ? -6.900 5.412 -2.796 1.00 0.00 87 ARG A N 1
ATOM 1331 C CA . ARG A 1 107 ? -7.499 6.548 -2.040 1.00 0.00 87 ARG A CA 1
ATOM 1332 C C . ARG A 1 107 ? -7.804 7.695 -3.003 1.00 0.00 87 ARG A C 1
ATOM 1333 O O . ARG A 1 107 ? -8.946 8.034 -3.240 1.00 0.00 87 ARG A O 1
ATOM 1354 N N . ASN A 1 108 ? -6.790 8.296 -3.563 1.00 0.00 88 ASN A N 1
ATOM 1355 C CA . ASN A 1 108 ? -7.019 9.420 -4.513 1.00 0.00 88 ASN A CA 1
ATOM 1356 C C . ASN A 1 108 ? -5.713 9.739 -5.245 1.00 0.00 88 ASN A C 1
ATOM 1357 O O . ASN A 1 108 ? -5.048 10.714 -4.957 1.00 0.00 88 ASN A O 1
ATOM 1368 N N . GLY A 1 109 ? -5.339 8.920 -6.190 1.00 0.00 89 GLY A N 1
ATOM 1369 C CA . GLY A 1 109 ? -4.076 9.174 -6.939 1.00 0.00 89 GLY A CA 1
ATOM 1370 C C . GLY A 1 109 ? -4.229 10.440 -7.784 1.00 0.00 89 GLY A C 1
ATOM 1371 O O . GLY A 1 109 ? -4.426 11.522 -7.267 1.00 0.00 89 GLY A O 1
ATOM 1375 N N . LYS A 1 110 ? -4.140 10.313 -9.079 1.00 0.00 90 LYS A N 1
ATOM 1376 C CA . LYS A 1 110 ? -4.279 11.510 -9.956 1.00 0.00 90 LYS A CA 1
ATOM 1377 C C . LYS A 1 110 ? -5.014 11.117 -11.241 1.00 0.00 90 LYS A C 1
ATOM 1378 O O . LYS A 1 110 ? -4.409 10.682 -12.200 1.00 0.00 90 LYS A O 1
ATOM 1397 N N . PRO A 1 111 ? -6.311 11.271 -11.257 1.00 0.00 91 PRO A N 1
ATOM 1398 C CA . PRO A 1 111 ? -7.149 10.927 -12.442 1.00 0.00 91 PRO A CA 1
ATOM 1399 C C . PRO A 1 111 ? -6.582 11.510 -13.740 1.00 0.00 91 PRO A C 1
ATOM 1400 O O . PRO A 1 111 ? -5.728 12.373 -13.723 1.00 0.00 91 PRO A O 1
ATOM 1411 N N . ASN A 1 112 ? -7.049 11.042 -14.865 1.00 0.00 92 ASN A N 1
ATOM 1412 C CA . ASN A 1 112 ? -6.536 11.569 -16.161 1.00 0.00 92 ASN A CA 1
ATOM 1413 C C . ASN A 1 112 ? -7.690 12.185 -16.955 1.00 0.00 92 ASN A C 1
ATOM 1414 O O . ASN A 1 112 ? -8.785 11.659 -16.986 1.00 0.00 92 ASN A O 1
ATOM 1425 N N . SER A 1 113 ? -7.452 13.296 -17.597 1.00 0.00 93 SER A N 1
ATOM 1426 C CA . SER A 1 113 ? -8.535 13.944 -18.389 1.00 0.00 93 SER A CA 1
ATOM 1427 C C . SER A 1 113 ? -8.894 13.058 -19.583 1.00 0.00 93 SER A C 1
ATOM 1428 O O . SER A 1 113 ? -10.008 12.587 -19.707 1.00 0.00 93 SER A O 1
ATOM 1436 N N . THR A 1 114 ? -7.960 12.826 -20.465 1.00 0.00 94 THR A N 1
ATOM 1437 C CA . THR A 1 114 ? -8.250 11.971 -21.649 1.00 0.00 94 THR A CA 1
ATOM 1438 C C . THR A 1 114 ? -6.937 11.580 -22.330 1.00 0.00 94 THR A C 1
ATOM 1439 O O . THR A 1 114 ? -5.899 12.157 -22.076 1.00 0.00 94 THR A O 1
ATOM 1450 N N . THR A 1 115 ? -6.975 10.601 -23.194 1.00 0.00 95 THR A N 1
ATOM 1451 C CA . THR A 1 115 ? -5.729 10.175 -23.892 1.00 0.00 95 THR A CA 1
ATOM 1452 C C . THR A 1 115 ? -5.781 10.627 -25.352 1.00 0.00 95 THR A C 1
ATOM 1453 O O . THR A 1 115 ? -5.662 9.833 -26.263 1.00 0.00 95 THR A O 1
ATOM 1464 N N . SER A 1 116 ? -5.961 11.899 -25.582 1.00 0.00 96 SER A N 1
ATOM 1465 C CA . SER A 1 116 ? -6.022 12.401 -26.984 1.00 0.00 96 SER A CA 1
ATOM 1466 C C . SER A 1 116 ? -4.779 11.940 -27.746 1.00 0.00 96 SER A C 1
ATOM 1467 O O . SER A 1 116 ? -3.861 11.382 -27.178 1.00 0.00 96 SER A O 1
ATOM 1475 N N . SER A 1 117 ? -4.740 12.171 -29.030 1.00 0.00 97 SER A N 1
ATOM 1476 C CA . SER A 1 117 ? -3.555 11.747 -29.829 1.00 0.00 97 SER A CA 1
ATOM 1477 C C . SER A 1 117 ? -3.663 12.321 -31.244 1.00 0.00 97 SER A C 1
ATOM 1478 O O . SER A 1 117 ? -3.007 13.284 -31.585 1.00 0.00 97 SER A O 1
ATOM 1486 N N . LEU A 1 118 ? -4.486 11.734 -32.070 1.00 0.00 98 LEU A N 1
ATOM 1487 C CA . LEU A 1 118 ? -4.635 12.247 -33.462 1.00 0.00 98 LEU A CA 1
ATOM 1488 C C . LEU A 1 118 ? -5.771 13.270 -33.510 1.00 0.00 98 LEU A C 1
ATOM 1489 O O . LEU A 1 118 ? -5.919 14.004 -34.467 1.00 0.00 98 LEU A O 1
ATOM 1505 N N . LYS A 1 119 ? -6.575 13.327 -32.483 1.00 0.00 99 LYS A N 1
ATOM 1506 C CA . LYS A 1 119 ? -7.702 14.302 -32.471 1.00 0.00 99 LYS A CA 1
ATOM 1507 C C . LYS A 1 119 ? -7.143 15.727 -32.478 1.00 0.00 99 LYS A C 1
ATOM 1508 O O . LYS A 1 119 ? -6.005 15.957 -32.836 1.00 0.00 99 LYS A O 1
ATOM 1527 N N . THR A 1 120 ? -7.936 16.686 -32.083 1.00 0.00 100 THR A N 1
ATOM 1528 C CA . THR A 1 120 ? -7.452 18.095 -32.066 1.00 0.00 100 THR A CA 1
ATOM 1529 C C . THR A 1 120 ? -8.124 18.851 -30.919 1.00 0.00 100 THR A C 1
ATOM 1530 O O . THR A 1 120 ? -8.714 18.261 -30.035 1.00 0.00 100 THR A O 1
ATOM 1541 N N . LYS A 1 121 ? -8.038 20.153 -30.923 1.00 0.00 101 LYS A N 1
ATOM 1542 C CA . LYS A 1 121 ? -8.673 20.945 -29.832 1.00 0.00 101 LYS A CA 1
ATOM 1543 C C . LYS A 1 121 ? -10.125 21.255 -30.204 1.00 0.00 101 LYS A C 1
ATOM 1544 O O . LYS A 1 121 ? -10.725 20.579 -31.016 1.00 0.00 101 LYS A O 1
ATOM 1563 N N . GLY A 1 122 ? -10.693 22.274 -29.619 1.00 0.00 102 GLY A N 1
ATOM 1564 C CA . GLY A 1 122 ? -12.104 22.626 -29.940 1.00 0.00 102 GLY A CA 1
ATOM 1565 C C . GLY A 1 122 ? -12.914 22.727 -28.646 1.00 0.00 102 GLY A C 1
ATOM 1566 O O . GLY A 1 122 ? -12.517 22.224 -27.613 1.00 0.00 102 GLY A O 1
ATOM 1570 N N . GLY A 1 123 ? -14.046 23.374 -28.692 1.00 0.00 103 GLY A N 1
ATOM 1571 C CA . GLY A 1 123 ? -14.879 23.507 -27.463 1.00 0.00 103 GLY A CA 1
ATOM 1572 C C . GLY A 1 123 ? -14.231 24.513 -26.511 1.00 0.00 103 GLY A C 1
ATOM 1573 O O . GLY A 1 123 ? -13.444 24.156 -25.657 1.00 0.00 103 GLY A O 1
ATOM 1577 N N . ASN A 1 124 ? -14.554 25.770 -26.651 1.00 0.00 104 ASN A N 1
ATOM 1578 C CA . ASN A 1 124 ? -13.955 26.797 -25.753 1.00 0.00 104 ASN A CA 1
ATOM 1579 C C . ASN A 1 124 ? -14.845 28.042 -25.738 1.00 0.00 104 ASN A C 1
ATOM 1580 O O . ASN A 1 124 ? -15.606 28.263 -24.818 1.00 0.00 104 ASN A O 1
ATOM 1591 N N . ALA A 1 125 ? -14.753 28.859 -26.752 1.00 0.00 105 ALA A N 1
ATOM 1592 C CA . ALA A 1 125 ? -15.593 30.089 -26.795 1.00 0.00 105 ALA A CA 1
ATOM 1593 C C . ALA A 1 125 ? -16.197 30.245 -28.192 1.00 0.00 105 ALA A C 1
ATOM 1594 O O . ALA A 1 125 ? -16.064 31.274 -28.825 1.00 0.00 105 ALA A O 1
ATOM 1601 N N . GLY A 1 126 ? -16.862 29.233 -28.678 1.00 0.00 106 GLY A N 1
ATOM 1602 C CA . GLY A 1 126 ? -17.473 29.324 -30.034 1.00 0.00 106 GLY A CA 1
ATOM 1603 C C . GLY A 1 126 ? -16.370 29.356 -31.093 1.00 0.00 106 GLY A C 1
ATOM 1604 O O . GLY A 1 126 ? -15.272 29.816 -30.845 1.00 0.00 106 GLY A O 1
ATOM 1608 N N . THR A 1 127 ? -16.650 28.871 -32.271 1.00 0.00 107 THR A N 1
ATOM 1609 C CA . THR A 1 127 ? -15.616 28.874 -33.343 1.00 0.00 107 THR A CA 1
ATOM 1610 C C . THR A 1 127 ? -15.967 29.935 -34.388 1.00 0.00 107 THR A C 1
ATOM 1611 O O . THR A 1 127 ? -15.127 30.376 -35.146 1.00 0.00 107 THR A O 1
ATOM 1622 N N . LYS A 1 128 ? -17.205 30.347 -34.434 1.00 0.00 108 LYS A N 1
ATOM 1623 C CA . LYS A 1 128 ? -17.608 31.380 -35.430 1.00 0.00 108 LYS A CA 1
ATOM 1624 C C . LYS A 1 128 ? -18.761 32.212 -34.864 1.00 0.00 108 LYS A C 1
ATOM 1625 O O . LYS A 1 128 ? -19.303 33.073 -35.529 1.00 0.00 108 LYS A O 1
ATOM 1644 N N . ALA A 1 129 ? -19.140 31.962 -33.641 1.00 0.00 109 ALA A N 1
ATOM 1645 C CA . ALA A 1 129 ? -20.258 32.739 -33.034 1.00 0.00 109 ALA A CA 1
ATOM 1646 C C . ALA A 1 129 ? -19.691 33.944 -32.279 1.00 0.00 109 ALA A C 1
ATOM 1647 O O . ALA A 1 129 ? -19.453 34.990 -32.849 1.00 0.00 109 ALA A O 1
ATOM 1654 N N . TYR A 1 130 ? -19.471 33.804 -31.000 1.00 0.00 110 TYR A N 1
ATOM 1655 C CA . TYR A 1 130 ? -18.919 34.942 -30.211 1.00 0.00 110 TYR A CA 1
ATOM 1656 C C . TYR A 1 130 ? -17.496 34.607 -29.761 1.00 0.00 110 TYR A C 1
ATOM 1657 O O . TYR A 1 130 ? -17.233 33.540 -29.241 1.00 0.00 110 TYR A O 1
ATOM 1675 N N . ASN A 1 131 ? -16.575 35.510 -29.954 1.00 0.00 111 ASN A N 1
ATOM 1676 C CA . ASN A 1 131 ? -15.170 35.243 -29.536 1.00 0.00 111 ASN A CA 1
ATOM 1677 C C . ASN A 1 131 ? -14.602 36.478 -28.833 1.00 0.00 111 ASN A C 1
ATOM 1678 O O . ASN A 1 131 ? -13.394 36.549 -28.687 1.00 0.00 111 ASN A O 1
ATOM 1690 N N . MET A 1 21 ? -17.520 -0.087 -21.653 1.00 0.00 1 MET A N 2
ATOM 1691 C CA . MET A 1 21 ? -17.832 -1.538 -21.523 1.00 0.00 1 MET A CA 2
ATOM 1692 C C . MET A 1 21 ? -16.644 -2.362 -22.025 1.00 0.00 1 MET A C 2
ATOM 1693 O O . MET A 1 21 ? -16.547 -3.546 -21.772 1.00 0.00 1 MET A O 2
ATOM 1707 N N . SER A 1 22 ? -15.740 -1.745 -22.735 1.00 0.00 2 SER A N 2
ATOM 1708 C CA . SER A 1 22 ? -14.560 -2.493 -23.252 1.00 0.00 2 SER A CA 2
ATOM 1709 C C . SER A 1 22 ? -13.286 -1.690 -22.981 1.00 0.00 2 SER A C 2
ATOM 1710 O O . SER A 1 22 ? -12.237 -1.967 -23.527 1.00 0.00 2 SER A O 2
ATOM 1718 N N . THR A 1 23 ? -13.370 -0.694 -22.140 1.00 0.00 3 THR A N 2
ATOM 1719 C CA . THR A 1 23 ? -12.164 0.126 -21.836 1.00 0.00 3 THR A CA 2
ATOM 1720 C C . THR A 1 23 ? -12.051 0.325 -20.323 1.00 0.00 3 THR A C 2
ATOM 1721 O O . THR A 1 23 ? -12.599 1.257 -19.769 1.00 0.00 3 THR A O 2
ATOM 1732 N N . VAL A 1 24 ? -11.346 -0.543 -19.651 1.00 0.00 4 VAL A N 2
ATOM 1733 C CA . VAL A 1 24 ? -11.200 -0.402 -18.175 1.00 0.00 4 VAL A CA 2
ATOM 1734 C C . VAL A 1 24 ? -10.647 0.987 -17.848 1.00 0.00 4 VAL A C 2
ATOM 1735 O O . VAL A 1 24 ? -10.399 1.790 -18.726 1.00 0.00 4 VAL A O 2
ATOM 1748 N N . THR A 1 25 ? -10.453 1.277 -16.590 1.00 0.00 5 THR A N 2
ATOM 1749 C CA . THR A 1 25 ? -9.917 2.615 -16.208 1.00 0.00 5 THR A CA 2
ATOM 1750 C C . THR A 1 25 ? -8.626 2.437 -15.408 1.00 0.00 5 THR A C 2
ATOM 1751 O O . THR A 1 25 ? -8.563 1.656 -14.478 1.00 0.00 5 THR A O 2
ATOM 1762 N N . LYS A 1 26 ? -7.595 3.155 -15.760 1.00 0.00 6 LYS A N 2
ATOM 1763 C CA . LYS A 1 26 ? -6.309 3.027 -15.019 1.00 0.00 6 LYS A CA 2
ATOM 1764 C C . LYS A 1 26 ? -6.106 4.258 -14.133 1.00 0.00 6 LYS A C 2
ATOM 1765 O O . LYS A 1 26 ? -6.253 5.381 -14.572 1.00 0.00 6 LYS A O 2
ATOM 1784 N N . TYR A 1 27 ? -5.771 4.056 -12.888 1.00 0.00 7 TYR A N 2
ATOM 1785 C CA . TYR A 1 27 ? -5.559 5.215 -11.976 1.00 0.00 7 TYR A CA 2
ATOM 1786 C C . TYR A 1 27 ? -4.066 5.534 -11.891 1.00 0.00 7 TYR A C 2
ATOM 1787 O O . TYR A 1 27 ? -3.260 4.693 -11.545 1.00 0.00 7 TYR A O 2
ATOM 1805 N N . PHE A 1 28 ? -3.689 6.743 -12.205 1.00 0.00 8 PHE A N 2
ATOM 1806 C CA . PHE A 1 28 ? -2.246 7.114 -12.141 1.00 0.00 8 PHE A CA 2
ATOM 1807 C C . PHE A 1 28 ? -1.918 7.641 -10.742 1.00 0.00 8 PHE A C 2
ATOM 1808 O O . PHE A 1 28 ? -2.753 8.216 -10.074 1.00 0.00 8 PHE A O 2
ATOM 1825 N N . TYR A 1 29 ? -0.708 7.449 -10.294 1.00 0.00 9 TYR A N 2
ATOM 1826 C CA . TYR A 1 29 ? -0.330 7.939 -8.939 1.00 0.00 9 TYR A CA 2
ATOM 1827 C C . TYR A 1 29 ? 1.125 8.412 -8.954 1.00 0.00 9 TYR A C 2
ATOM 1828 O O . TYR A 1 29 ? 2.033 7.651 -9.222 1.00 0.00 9 TYR A O 2
ATOM 1846 N N . LYS A 1 30 ? 1.354 9.665 -8.668 1.00 0.00 10 LYS A N 2
ATOM 1847 C CA . LYS A 1 30 ? 2.750 10.186 -8.665 1.00 0.00 10 LYS A CA 2
ATOM 1848 C C . LYS A 1 30 ? 3.307 10.138 -7.241 1.00 0.00 10 LYS A C 2
ATOM 1849 O O . LYS A 1 30 ? 2.663 10.551 -6.298 1.00 0.00 10 LYS A O 2
ATOM 1868 N N . GLY A 1 31 ? 4.501 9.638 -7.078 1.00 0.00 11 GLY A N 2
ATOM 1869 C CA . GLY A 1 31 ? 5.099 9.565 -5.715 1.00 0.00 11 GLY A CA 2
ATOM 1870 C C . GLY A 1 31 ? 6.238 10.579 -5.599 1.00 0.00 11 GLY A C 2
ATOM 1871 O O . GLY A 1 31 ? 6.265 11.578 -6.289 1.00 0.00 11 GLY A O 2
ATOM 1875 N N . GLU A 1 32 ? 7.180 10.329 -4.731 1.00 0.00 12 GLU A N 2
ATOM 1876 C CA . GLU A 1 32 ? 8.317 11.279 -4.571 1.00 0.00 12 GLU A CA 2
ATOM 1877 C C . GLU A 1 32 ? 8.794 11.741 -5.950 1.00 0.00 12 GLU A C 2
ATOM 1878 O O . GLU A 1 32 ? 8.423 12.796 -6.425 1.00 0.00 12 GLU A O 2
ATOM 1890 N N . ASN A 1 33 ? 9.616 10.959 -6.596 1.00 0.00 13 ASN A N 2
ATOM 1891 C CA . ASN A 1 33 ? 10.116 11.354 -7.943 1.00 0.00 13 ASN A CA 2
ATOM 1892 C C . ASN A 1 33 ? 9.655 10.328 -8.980 1.00 0.00 13 ASN A C 2
ATOM 1893 O O . ASN A 1 33 ? 9.369 10.662 -10.113 1.00 0.00 13 ASN A O 2
ATOM 1904 N N . THR A 1 34 ? 9.580 9.082 -8.602 1.00 0.00 14 THR A N 2
ATOM 1905 C CA . THR A 1 34 ? 9.138 8.036 -9.568 1.00 0.00 14 THR A CA 2
ATOM 1906 C C . THR A 1 34 ? 7.614 8.071 -9.697 1.00 0.00 14 THR A C 2
ATOM 1907 O O . THR A 1 34 ? 6.939 8.793 -8.990 1.00 0.00 14 THR A O 2
ATOM 1918 N N . ASP A 1 35 ? 7.067 7.298 -10.594 1.00 0.00 15 ASP A N 2
ATOM 1919 C CA . ASP A 1 35 ? 5.587 7.289 -10.767 1.00 0.00 15 ASP A CA 2
ATOM 1920 C C . ASP A 1 35 ? 5.094 5.844 -10.863 1.00 0.00 15 ASP A C 2
ATOM 1921 O O . ASP A 1 35 ? 5.762 4.984 -11.402 1.00 0.00 15 ASP A O 2
ATOM 1930 N N . LEU A 1 36 ? 3.928 5.569 -10.343 1.00 0.00 16 LEU A N 2
ATOM 1931 C CA . LEU A 1 36 ? 3.394 4.180 -10.404 1.00 0.00 16 LEU A CA 2
ATOM 1932 C C . LEU A 1 36 ? 1.959 4.209 -10.934 1.00 0.00 16 LEU A C 2
ATOM 1933 O O . LEU A 1 36 ? 1.275 5.208 -10.846 1.00 0.00 16 LEU A O 2
ATOM 1949 N N . ILE A 1 37 ? 1.497 3.119 -11.484 1.00 0.00 17 ILE A N 2
ATOM 1950 C CA . ILE A 1 37 ? 0.108 3.085 -12.019 1.00 0.00 17 ILE A CA 2
ATOM 1951 C C . ILE A 1 37 ? -0.579 1.790 -11.579 1.00 0.00 17 ILE A C 2
ATOM 1952 O O . ILE A 1 37 ? 0.066 0.802 -11.290 1.00 0.00 17 ILE A O 2
ATOM 1968 N N . VAL A 1 38 ? -1.882 1.788 -11.525 1.00 0.00 18 VAL A N 2
ATOM 1969 C CA . VAL A 1 38 ? -2.609 0.557 -11.104 1.00 0.00 18 VAL A CA 2
ATOM 1970 C C . VAL A 1 38 ? -3.803 0.327 -12.032 1.00 0.00 18 VAL A C 2
ATOM 1971 O O . VAL A 1 38 ? -4.311 1.246 -12.644 1.00 0.00 18 VAL A O 2
ATOM 1984 N N . PHE A 1 39 ? -4.257 -0.892 -12.141 1.00 0.00 19 PHE A N 2
ATOM 1985 C CA . PHE A 1 39 ? -5.418 -1.179 -13.029 1.00 0.00 19 PHE A CA 2
ATOM 1986 C C . PHE A 1 39 ? -6.695 -1.248 -12.191 1.00 0.00 19 PHE A C 2
ATOM 1987 O O . PHE A 1 39 ? -6.704 -1.774 -11.096 1.00 0.00 19 PHE A O 2
ATOM 2004 N N . ALA A 1 40 ? -7.777 -0.721 -12.696 1.00 0.00 20 ALA A N 2
ATOM 2005 C CA . ALA A 1 40 ? -9.053 -0.757 -11.929 1.00 0.00 20 ALA A CA 2
ATOM 2006 C C . ALA A 1 40 ? -10.212 -1.067 -12.878 1.00 0.00 20 ALA A C 2
ATOM 2007 O O . ALA A 1 40 ? -10.064 -1.037 -14.084 1.00 0.00 20 ALA A O 2
ATOM 2014 N N . ALA A 1 41 ? -11.364 -1.366 -12.344 1.00 0.00 21 ALA A N 2
ATOM 2015 C CA . ALA A 1 41 ? -12.530 -1.678 -13.217 1.00 0.00 21 ALA A CA 2
ATOM 2016 C C . ALA A 1 41 ? -13.054 -0.387 -13.848 1.00 0.00 21 ALA A C 2
ATOM 2017 O O . ALA A 1 41 ? -12.666 -0.015 -14.938 1.00 0.00 21 ALA A O 2
ATOM 2024 N N . SER A 1 42 ? -13.933 0.301 -13.171 1.00 0.00 22 SER A N 2
ATOM 2025 C CA . SER A 1 42 ? -14.480 1.568 -13.733 1.00 0.00 22 SER A CA 2
ATOM 2026 C C . SER A 1 42 ? -14.517 2.638 -12.640 1.00 0.00 22 SER A C 2
ATOM 2027 O O . SER A 1 42 ? -14.276 2.363 -11.481 1.00 0.00 22 SER A O 2
ATOM 2035 N N . GLU A 1 43 ? -14.817 3.856 -12.998 1.00 0.00 23 GLU A N 2
ATOM 2036 C CA . GLU A 1 43 ? -14.870 4.941 -11.977 1.00 0.00 23 GLU A CA 2
ATOM 2037 C C . GLU A 1 43 ? -16.060 4.706 -11.045 1.00 0.00 23 GLU A C 2
ATOM 2038 O O . GLU A 1 43 ? -16.174 5.320 -10.002 1.00 0.00 23 GLU A O 2
ATOM 2050 N N . GLU A 1 44 ? -16.948 3.823 -11.412 1.00 0.00 24 GLU A N 2
ATOM 2051 C CA . GLU A 1 44 ? -18.129 3.550 -10.545 1.00 0.00 24 GLU A CA 2
ATOM 2052 C C . GLU A 1 44 ? -17.696 2.711 -9.342 1.00 0.00 24 GLU A C 2
ATOM 2053 O O . GLU A 1 44 ? -17.598 3.201 -8.235 1.00 0.00 24 GLU A O 2
ATOM 2065 N N . LEU A 1 45 ? -17.433 1.450 -9.550 1.00 0.00 25 LEU A N 2
ATOM 2066 C CA . LEU A 1 45 ? -17.005 0.582 -8.417 1.00 0.00 25 LEU A CA 2
ATOM 2067 C C . LEU A 1 45 ? -15.909 1.288 -7.618 1.00 0.00 25 LEU A C 2
ATOM 2068 O O . LEU A 1 45 ? -15.946 1.340 -6.405 1.00 0.00 25 LEU A O 2
ATOM 2084 N N . VAL A 1 46 ? -14.932 1.835 -8.290 1.00 0.00 26 VAL A N 2
ATOM 2085 C CA . VAL A 1 46 ? -13.833 2.538 -7.568 1.00 0.00 26 VAL A CA 2
ATOM 2086 C C . VAL A 1 46 ? -14.432 3.559 -6.598 1.00 0.00 26 VAL A C 2
ATOM 2087 O O . VAL A 1 46 ? -14.146 3.549 -5.418 1.00 0.00 26 VAL A O 2
ATOM 2100 N N . ASP A 1 47 ? -15.259 4.442 -7.087 1.00 0.00 27 ASP A N 2
ATOM 2101 C CA . ASP A 1 47 ? -15.875 5.462 -6.193 1.00 0.00 27 ASP A CA 2
ATOM 2102 C C . ASP A 1 47 ? -16.549 4.764 -5.010 1.00 0.00 27 ASP A C 2
ATOM 2103 O O . ASP A 1 47 ? -16.396 5.162 -3.872 1.00 0.00 27 ASP A O 2
ATOM 2112 N N . GLU A 1 48 ? -17.294 3.725 -5.269 1.00 0.00 28 GLU A N 2
ATOM 2113 C CA . GLU A 1 48 ? -17.978 3.003 -4.160 1.00 0.00 28 GLU A CA 2
ATOM 2114 C C . GLU A 1 48 ? -16.939 2.541 -3.135 1.00 0.00 28 GLU A C 2
ATOM 2115 O O . GLU A 1 48 ? -17.220 2.435 -1.957 1.00 0.00 28 GLU A O 2
ATOM 2127 N N . TYR A 1 49 ? -15.741 2.267 -3.573 1.00 0.00 29 TYR A N 2
ATOM 2128 C CA . TYR A 1 49 ? -14.686 1.811 -2.624 1.00 0.00 29 TYR A CA 2
ATOM 2129 C C . TYR A 1 49 ? -14.238 2.990 -1.757 1.00 0.00 29 TYR A C 2
ATOM 2130 O O . TYR A 1 49 ? -14.372 2.970 -0.549 1.00 0.00 29 TYR A O 2
ATOM 2148 N N . LEU A 1 50 ? -13.708 4.017 -2.362 1.00 0.00 30 LEU A N 2
ATOM 2149 C CA . LEU A 1 50 ? -13.252 5.194 -1.572 1.00 0.00 30 LEU A CA 2
ATOM 2150 C C . LEU A 1 50 ? -14.351 5.609 -0.591 1.00 0.00 30 LEU A C 2
ATOM 2151 O O . LEU A 1 50 ? -14.095 5.884 0.564 1.00 0.00 30 LEU A O 2
ATOM 2167 N N . LYS A 1 51 ? -15.575 5.654 -1.043 1.00 0.00 31 LYS A N 2
ATOM 2168 C CA . LYS A 1 51 ? -16.690 6.051 -0.137 1.00 0.00 31 LYS A CA 2
ATOM 2169 C C . LYS A 1 51 ? -16.966 4.921 0.857 1.00 0.00 31 LYS A C 2
ATOM 2170 O O . LYS A 1 51 ? -17.542 5.132 1.906 1.00 0.00 31 LYS A O 2
ATOM 2189 N N . ASN A 1 52 ? -16.559 3.722 0.537 1.00 0.00 32 ASN A N 2
ATOM 2190 C CA . ASN A 1 52 ? -16.800 2.582 1.465 1.00 0.00 32 ASN A CA 2
ATOM 2191 C C . ASN A 1 52 ? -15.688 1.544 1.297 1.00 0.00 32 ASN A C 2
ATOM 2192 O O . ASN A 1 52 ? -15.905 0.468 0.777 1.00 0.00 32 ASN A O 2
ATOM 2203 N N . PRO A 1 53 ? -14.504 1.872 1.737 1.00 0.00 33 PRO A N 2
ATOM 2204 C CA . PRO A 1 53 ? -13.326 0.965 1.642 1.00 0.00 33 PRO A CA 2
ATOM 2205 C C . PRO A 1 53 ? -13.394 -0.181 2.657 1.00 0.00 33 PRO A C 2
ATOM 2206 O O . PRO A 1 53 ? -14.135 -0.128 3.618 1.00 0.00 33 PRO A O 2
ATOM 2217 N N . SER A 1 54 ? -12.627 -1.216 2.450 1.00 0.00 34 SER A N 2
ATOM 2218 C CA . SER A 1 54 ? -12.649 -2.362 3.402 1.00 0.00 34 SER A CA 2
ATOM 2219 C C . SER A 1 54 ? -11.517 -3.333 3.058 1.00 0.00 34 SER A C 2
ATOM 2220 O O . SER A 1 54 ? -10.361 -3.074 3.329 1.00 0.00 34 SER A O 2
ATOM 2228 N N . ILE A 1 55 ? -11.840 -4.447 2.461 1.00 0.00 35 ILE A N 2
ATOM 2229 C CA . ILE A 1 55 ? -10.782 -5.432 2.099 1.00 0.00 35 ILE A CA 2
ATOM 2230 C C . ILE A 1 55 ? -11.374 -6.505 1.182 1.00 0.00 35 ILE A C 2
ATOM 2231 O O . ILE A 1 55 ? -10.664 -7.185 0.469 1.00 0.00 35 ILE A O 2
ATOM 2247 N N . GLY A 1 56 ? -12.669 -6.661 1.196 1.00 0.00 36 GLY A N 2
ATOM 2248 C CA . GLY A 1 56 ? -13.305 -7.689 0.325 1.00 0.00 36 GLY A CA 2
ATOM 2249 C C . GLY A 1 56 ? -13.696 -7.057 -1.012 1.00 0.00 36 GLY A C 2
ATOM 2250 O O . GLY A 1 56 ? -13.539 -7.651 -2.060 1.00 0.00 36 GLY A O 2
ATOM 2254 N N . LYS A 1 57 ? -14.202 -5.854 -0.984 1.00 0.00 37 LYS A N 2
ATOM 2255 C CA . LYS A 1 57 ? -14.602 -5.185 -2.253 1.00 0.00 37 LYS A CA 2
ATOM 2256 C C . LYS A 1 57 ? -13.351 -4.849 -3.067 1.00 0.00 37 LYS A C 2
ATOM 2257 O O . LYS A 1 57 ? -13.419 -4.607 -4.256 1.00 0.00 37 LYS A O 2
ATOM 2276 N N . LEU A 1 58 ? -12.208 -4.831 -2.437 1.00 0.00 38 LEU A N 2
ATOM 2277 C CA . LEU A 1 58 ? -10.955 -4.510 -3.175 1.00 0.00 38 LEU A CA 2
ATOM 2278 C C . LEU A 1 58 ? -10.624 -5.651 -4.141 1.00 0.00 38 LEU A C 2
ATOM 2279 O O . LEU A 1 58 ? -10.020 -5.447 -5.175 1.00 0.00 38 LEU A O 2
ATOM 2295 N N . SER A 1 59 ? -11.018 -6.851 -3.811 1.00 0.00 39 SER A N 2
ATOM 2296 C CA . SER A 1 59 ? -10.726 -8.003 -4.710 1.00 0.00 39 SER A CA 2
ATOM 2297 C C . SER A 1 59 ? -11.499 -7.838 -6.020 1.00 0.00 39 SER A C 2
ATOM 2298 O O . SER A 1 59 ? -11.040 -8.225 -7.076 1.00 0.00 39 SER A O 2
ATOM 2306 N N . GLU A 1 60 ? -12.670 -7.264 -5.961 1.00 0.00 40 GLU A N 2
ATOM 2307 C CA . GLU A 1 60 ? -13.471 -7.074 -7.202 1.00 0.00 40 GLU A CA 2
ATOM 2308 C C . GLU A 1 60 ? -12.928 -5.875 -7.982 1.00 0.00 40 GLU A C 2
ATOM 2309 O O . GLU A 1 60 ? -12.550 -5.988 -9.131 1.00 0.00 40 GLU A O 2
ATOM 2321 N N . VAL A 1 61 ? -12.886 -4.725 -7.365 1.00 0.00 41 VAL A N 2
ATOM 2322 C CA . VAL A 1 61 ? -12.368 -3.521 -8.071 1.00 0.00 41 VAL A CA 2
ATOM 2323 C C . VAL A 1 61 ? -11.061 -3.870 -8.785 1.00 0.00 41 VAL A C 2
ATOM 2324 O O . VAL A 1 61 ? -10.955 -3.772 -9.991 1.00 0.00 41 VAL A O 2
ATOM 2337 N N . VAL A 1 62 ? -10.062 -4.278 -8.049 1.00 0.00 42 VAL A N 2
ATOM 2338 C CA . VAL A 1 62 ? -8.764 -4.635 -8.687 1.00 0.00 42 VAL A CA 2
ATOM 2339 C C . VAL A 1 62 ? -8.910 -5.960 -9.436 1.00 0.00 42 VAL A C 2
ATOM 2340 O O . VAL A 1 62 ? -9.271 -6.970 -8.865 1.00 0.00 42 VAL A O 2
ATOM 2353 N N . GLU A 1 63 ? -8.634 -5.965 -10.711 1.00 0.00 43 GLU A N 2
ATOM 2354 C CA . GLU A 1 63 ? -8.757 -7.227 -11.495 1.00 0.00 43 GLU A CA 2
ATOM 2355 C C . GLU A 1 63 ? -7.363 -7.794 -11.772 1.00 0.00 43 GLU A C 2
ATOM 2356 O O . GLU A 1 63 ? -7.216 -8.836 -12.378 1.00 0.00 43 GLU A O 2
ATOM 2368 N N . LEU A 1 64 ? -6.339 -7.115 -11.333 1.00 0.00 44 LEU A N 2
ATOM 2369 C CA . LEU A 1 64 ? -4.957 -7.617 -11.570 1.00 0.00 44 LEU A CA 2
ATOM 2370 C C . LEU A 1 64 ? -4.015 -7.031 -10.516 1.00 0.00 44 LEU A C 2
ATOM 2371 O O . LEU A 1 64 ? -3.685 -5.861 -10.545 1.00 0.00 44 LEU A O 2
ATOM 2387 N N . PHE A 1 65 ? -3.579 -7.834 -9.584 1.00 0.00 45 PHE A N 2
ATOM 2388 C CA . PHE A 1 65 ? -2.659 -7.322 -8.529 1.00 0.00 45 PHE A CA 2
ATOM 2389 C C . PHE A 1 65 ? -1.246 -7.193 -9.104 1.00 0.00 45 PHE A C 2
ATOM 2390 O O . PHE A 1 65 ? -0.441 -8.097 -9.006 1.00 0.00 45 PHE A O 2
ATOM 2407 N N . GLU A 1 66 ? -0.940 -6.075 -9.702 1.00 0.00 46 GLU A N 2
ATOM 2408 C CA . GLU A 1 66 ? 0.421 -5.888 -10.281 1.00 0.00 46 GLU A CA 2
ATOM 2409 C C . GLU A 1 66 ? 0.633 -4.411 -10.619 1.00 0.00 46 GLU A C 2
ATOM 2410 O O . GLU A 1 66 ? -0.021 -3.862 -11.483 1.00 0.00 46 GLU A O 2
ATOM 2422 N N . VAL A 1 67 ? 1.542 -3.763 -9.943 1.00 0.00 47 VAL A N 2
ATOM 2423 C CA . VAL A 1 67 ? 1.795 -2.322 -10.225 1.00 0.00 47 VAL A CA 2
ATOM 2424 C C . VAL A 1 67 ? 2.756 -2.195 -11.408 1.00 0.00 47 VAL A C 2
ATOM 2425 O O . VAL A 1 67 ? 3.654 -2.995 -11.580 1.00 0.00 47 VAL A O 2
ATOM 2438 N N . PHE A 1 68 ? 2.577 -1.194 -12.226 1.00 0.00 48 PHE A N 2
ATOM 2439 C CA . PHE A 1 68 ? 3.481 -1.016 -13.396 1.00 0.00 48 PHE A CA 2
ATOM 2440 C C . PHE A 1 68 ? 3.998 0.423 -13.428 1.00 0.00 48 PHE A C 2
ATOM 2441 O O . PHE A 1 68 ? 3.484 1.293 -12.752 1.00 0.00 48 PHE A O 2
ATOM 2458 N N . THR A 1 69 ? 5.012 0.683 -14.207 1.00 0.00 49 THR A N 2
ATOM 2459 C CA . THR A 1 69 ? 5.561 2.066 -14.280 1.00 0.00 49 THR A CA 2
ATOM 2460 C C . THR A 1 69 ? 6.435 2.202 -15.529 1.00 0.00 49 THR A C 2
ATOM 2461 O O . THR A 1 69 ? 7.013 1.242 -15.999 1.00 0.00 49 THR A O 2
ATOM 2472 N N . PRO A 1 70 ? 6.527 3.391 -16.058 1.00 0.00 50 PRO A N 2
ATOM 2473 C CA . PRO A 1 70 ? 7.342 3.674 -17.274 1.00 0.00 50 PRO A CA 2
ATOM 2474 C C . PRO A 1 70 ? 8.846 3.622 -16.987 1.00 0.00 50 PRO A C 2
ATOM 2475 O O . PRO A 1 70 ? 9.307 4.067 -15.955 1.00 0.00 50 PRO A O 2
ATOM 2486 N N . GLN A 1 71 ? 9.614 3.082 -17.893 1.00 0.00 51 GLN A N 2
ATOM 2487 C CA . GLN A 1 71 ? 11.085 3.002 -17.673 1.00 0.00 51 GLN A CA 2
ATOM 2488 C C . GLN A 1 71 ? 11.811 3.190 -19.007 1.00 0.00 51 GLN A C 2
ATOM 2489 O O . GLN A 1 71 ? 12.897 3.735 -19.062 1.00 0.00 51 GLN A O 2
ATOM 2503 N N . ASP A 1 72 ? 11.221 2.744 -20.081 1.00 0.00 52 ASP A N 2
ATOM 2504 C CA . ASP A 1 72 ? 11.879 2.897 -21.410 1.00 0.00 52 ASP A CA 2
ATOM 2505 C C . ASP A 1 72 ? 10.892 3.523 -22.397 1.00 0.00 52 ASP A C 2
ATOM 2506 O O . ASP A 1 72 ? 11.271 4.255 -23.290 1.00 0.00 52 ASP A O 2
ATOM 2515 N N . GLY A 1 73 ? 9.627 3.241 -22.246 1.00 0.00 53 GLY A N 2
ATOM 2516 C CA . GLY A 1 73 ? 8.617 3.819 -23.177 1.00 0.00 53 GLY A CA 2
ATOM 2517 C C . GLY A 1 73 ? 8.722 5.345 -23.161 1.00 0.00 53 GLY A C 2
ATOM 2518 O O . GLY A 1 73 ? 8.225 6.020 -24.041 1.00 0.00 53 GLY A O 2
ATOM 2522 N N . ARG A 1 74 ? 9.363 5.895 -22.166 1.00 0.00 54 ARG A N 2
ATOM 2523 C CA . ARG A 1 74 ? 9.498 7.377 -22.095 1.00 0.00 54 ARG A CA 2
ATOM 2524 C C . ARG A 1 74 ? 8.108 8.015 -22.088 1.00 0.00 54 ARG A C 2
ATOM 2525 O O . ARG A 1 74 ? 7.967 9.216 -21.963 1.00 0.00 54 ARG A O 2
ATOM 2546 N N . GLY A 1 75 ? 7.080 7.223 -22.222 1.00 0.00 55 GLY A N 2
ATOM 2547 C CA . GLY A 1 75 ? 5.700 7.786 -22.224 1.00 0.00 55 GLY A CA 2
ATOM 2548 C C . GLY A 1 75 ? 4.692 6.667 -21.960 1.00 0.00 55 GLY A C 2
ATOM 2549 O O . GLY A 1 75 ? 4.991 5.692 -21.300 1.00 0.00 55 GLY A O 2
ATOM 2553 N N . ALA A 1 76 ? 3.497 6.799 -22.469 1.00 0.00 56 ALA A N 2
ATOM 2554 C CA . ALA A 1 76 ? 2.472 5.741 -22.247 1.00 0.00 56 ALA A CA 2
ATOM 2555 C C . ALA A 1 76 ? 2.415 4.822 -23.467 1.00 0.00 56 ALA A C 2
ATOM 2556 O O . ALA A 1 76 ? 1.525 4.005 -23.600 1.00 0.00 56 ALA A O 2
ATOM 2563 N N . GLU A 1 77 ? 3.357 4.948 -24.362 1.00 0.00 57 GLU A N 2
ATOM 2564 C CA . GLU A 1 77 ? 3.355 4.081 -25.572 1.00 0.00 57 GLU A CA 2
ATOM 2565 C C . GLU A 1 77 ? 4.492 3.062 -25.471 1.00 0.00 57 GLU A C 2
ATOM 2566 O O . GLU A 1 77 ? 5.652 3.395 -25.614 1.00 0.00 57 GLU A O 2
ATOM 2578 N N . GLY A 1 78 ? 4.170 1.821 -25.227 1.00 0.00 58 GLY A N 2
ATOM 2579 C CA . GLY A 1 78 ? 5.233 0.783 -25.116 1.00 0.00 58 GLY A CA 2
ATOM 2580 C C . GLY A 1 78 ? 4.703 -0.411 -24.321 1.00 0.00 58 GLY A C 2
ATOM 2581 O O . GLY A 1 78 ? 3.624 -0.909 -24.575 1.00 0.00 58 GLY A O 2
ATOM 2585 N N . GLU A 1 79 ? 5.452 -0.874 -23.358 1.00 0.00 59 GLU A N 2
ATOM 2586 C CA . GLU A 1 79 ? 4.989 -2.034 -22.546 1.00 0.00 59 GLU A CA 2
ATOM 2587 C C . GLU A 1 79 ? 5.121 -1.702 -21.058 1.00 0.00 59 GLU A C 2
ATOM 2588 O O . GLU A 1 79 ? 4.969 -2.555 -20.206 1.00 0.00 59 GLU A O 2
ATOM 2600 N N . LEU A 1 80 ? 5.402 -0.468 -20.739 1.00 0.00 60 LEU A N 2
ATOM 2601 C CA . LEU A 1 80 ? 5.543 -0.083 -19.306 1.00 0.00 60 LEU A CA 2
ATOM 2602 C C . LEU A 1 80 ? 6.630 -0.940 -18.653 1.00 0.00 60 LEU A C 2
ATOM 2603 O O . LEU A 1 80 ? 7.348 -1.660 -19.317 1.00 0.00 60 LEU A O 2
ATOM 2619 N N . GLY A 1 81 ? 6.755 -0.868 -17.357 1.00 0.00 61 GLY A N 2
ATOM 2620 C CA . GLY A 1 81 ? 7.796 -1.679 -16.663 1.00 0.00 61 GLY A CA 2
ATOM 2621 C C . GLY A 1 81 ? 7.249 -2.177 -15.324 1.00 0.00 61 GLY A C 2
ATOM 2622 O O . GLY A 1 81 ? 6.157 -1.828 -14.920 1.00 0.00 61 GLY A O 2
ATOM 2626 N N . ALA A 1 82 ? 7.998 -2.992 -14.632 1.00 0.00 62 ALA A N 2
ATOM 2627 C CA . ALA A 1 82 ? 7.520 -3.510 -13.320 1.00 0.00 62 ALA A CA 2
ATOM 2628 C C . ALA A 1 82 ? 8.243 -2.779 -12.188 1.00 0.00 62 ALA A C 2
ATOM 2629 O O . ALA A 1 82 ? 9.455 -2.710 -12.156 1.00 0.00 62 ALA A O 2
ATOM 2636 N N . ALA A 1 83 ? 7.509 -2.231 -11.258 1.00 0.00 63 ALA A N 2
ATOM 2637 C CA . ALA A 1 83 ? 8.155 -1.504 -10.130 1.00 0.00 63 ALA A CA 2
ATOM 2638 C C . ALA A 1 83 ? 8.900 -2.502 -9.241 1.00 0.00 63 ALA A C 2
ATOM 2639 O O . ALA A 1 83 ? 8.468 -3.621 -9.048 1.00 0.00 63 ALA A O 2
ATOM 2646 N N . SER A 1 84 ? 10.018 -2.105 -8.695 1.00 0.00 64 SER A N 2
ATOM 2647 C CA . SER A 1 84 ? 10.789 -3.032 -7.819 1.00 0.00 64 SER A CA 2
ATOM 2648 C C . SER A 1 84 ? 10.376 -2.816 -6.362 1.00 0.00 64 SER A C 2
ATOM 2649 O O . SER A 1 84 ? 9.908 -1.759 -5.989 1.00 0.00 64 SER A O 2
ATOM 2657 N N . LYS A 1 85 ? 10.544 -3.811 -5.534 1.00 0.00 65 LYS A N 2
ATOM 2658 C CA . LYS A 1 85 ? 10.161 -3.664 -4.103 1.00 0.00 65 LYS A CA 2
ATOM 2659 C C . LYS A 1 85 ? 10.529 -2.261 -3.617 1.00 0.00 65 LYS A C 2
ATOM 2660 O O . LYS A 1 85 ? 9.723 -1.565 -3.032 1.00 0.00 65 LYS A O 2
ATOM 2679 N N . ALA A 1 86 ? 11.742 -1.840 -3.854 1.00 0.00 66 ALA A N 2
ATOM 2680 C CA . ALA A 1 86 ? 12.160 -0.482 -3.405 1.00 0.00 66 ALA A CA 2
ATOM 2681 C C . ALA A 1 86 ? 11.210 0.565 -3.988 1.00 0.00 66 ALA A C 2
ATOM 2682 O O . ALA A 1 86 ? 10.562 1.299 -3.268 1.00 0.00 66 ALA A O 2
ATOM 2689 N N . GLN A 1 87 ? 11.122 0.641 -5.288 1.00 0.00 67 GLN A N 2
ATOM 2690 C CA . GLN A 1 87 ? 10.214 1.642 -5.916 1.00 0.00 67 GLN A CA 2
ATOM 2691 C C . GLN A 1 87 ? 8.953 1.796 -5.064 1.00 0.00 67 GLN A C 2
ATOM 2692 O O . GLN A 1 87 ? 8.439 2.883 -4.889 1.00 0.00 67 GLN A O 2
ATOM 2706 N N . VAL A 1 88 ? 8.449 0.716 -4.532 1.00 0.00 68 VAL A N 2
ATOM 2707 C CA . VAL A 1 88 ? 7.220 0.802 -3.693 1.00 0.00 68 VAL A CA 2
ATOM 2708 C C . VAL A 1 88 ? 7.605 1.177 -2.260 1.00 0.00 68 VAL A C 2
ATOM 2709 O O . VAL A 1 88 ? 6.864 1.839 -1.561 1.00 0.00 68 VAL A O 2
ATOM 2722 N N . GLU A 1 89 ? 8.760 0.759 -1.817 1.00 0.00 69 GLU A N 2
ATOM 2723 C CA . GLU A 1 89 ? 9.189 1.091 -0.430 1.00 0.00 69 GLU A CA 2
ATOM 2724 C C . GLU A 1 89 ? 9.388 2.602 -0.304 1.00 0.00 69 GLU A C 2
ATOM 2725 O O . GLU A 1 89 ? 9.049 3.202 0.697 1.00 0.00 69 GLU A O 2
ATOM 2737 N N . ASN A 1 90 ? 9.935 3.224 -1.313 1.00 0.00 70 ASN A N 2
ATOM 2738 C CA . ASN A 1 90 ? 10.155 4.696 -1.249 1.00 0.00 70 ASN A CA 2
ATOM 2739 C C . ASN A 1 90 ? 8.805 5.412 -1.175 1.00 0.00 70 ASN A C 2
ATOM 2740 O O . ASN A 1 90 ? 8.720 6.558 -0.781 1.00 0.00 70 ASN A O 2
ATOM 2751 N N . GLU A 1 91 ? 7.748 4.745 -1.551 1.00 0.00 71 GLU A N 2
ATOM 2752 C CA . GLU A 1 91 ? 6.405 5.389 -1.500 1.00 0.00 71 GLU A CA 2
ATOM 2753 C C . GLU A 1 91 ? 5.679 4.956 -0.225 1.00 0.00 71 GLU A C 2
ATOM 2754 O O . GLU A 1 91 ? 5.487 5.736 0.687 1.00 0.00 71 GLU A O 2
ATOM 2766 N N . PHE A 1 92 ? 5.275 3.717 -0.153 1.00 0.00 72 PHE A N 2
ATOM 2767 C CA . PHE A 1 92 ? 4.563 3.236 1.065 1.00 0.00 72 PHE A CA 2
ATOM 2768 C C . PHE A 1 92 ? 4.639 1.709 1.129 1.00 0.00 72 PHE A C 2
ATOM 2769 O O . PHE A 1 92 ? 3.636 1.031 1.234 1.00 0.00 72 PHE A O 2
ATOM 2786 N N . GLY A 1 93 ? 5.822 1.161 1.068 1.00 0.00 73 GLY A N 2
ATOM 2787 C CA . GLY A 1 93 ? 5.961 -0.322 1.125 1.00 0.00 73 GLY A CA 2
ATOM 2788 C C . GLY A 1 93 ? 7.028 -0.696 2.155 1.00 0.00 73 GLY A C 2
ATOM 2789 O O . GLY A 1 93 ? 7.743 0.148 2.658 1.00 0.00 73 GLY A O 2
ATOM 2793 N N . LYS A 1 94 ? 7.141 -1.955 2.475 1.00 0.00 74 LYS A N 2
ATOM 2794 C CA . LYS A 1 94 ? 8.162 -2.383 3.472 1.00 0.00 74 LYS A CA 2
ATOM 2795 C C . LYS A 1 94 ? 8.047 -3.891 3.704 1.00 0.00 74 LYS A C 2
ATOM 2796 O O . LYS A 1 94 ? 8.973 -4.639 3.455 1.00 0.00 74 LYS A O 2
ATOM 2815 N N . GLY A 1 95 ? 6.919 -4.345 4.177 1.00 0.00 75 GLY A N 2
ATOM 2816 C CA . GLY A 1 95 ? 6.748 -5.805 4.424 1.00 0.00 75 GLY A CA 2
ATOM 2817 C C . GLY A 1 95 ? 5.262 -6.163 4.352 1.00 0.00 75 GLY A C 2
ATOM 2818 O O . GLY A 1 95 ? 4.868 -7.275 4.647 1.00 0.00 75 GLY A O 2
ATOM 2822 N N . LYS A 1 96 ? 4.435 -5.233 3.962 1.00 0.00 76 LYS A N 2
ATOM 2823 C CA . LYS A 1 96 ? 2.976 -5.523 3.872 1.00 0.00 76 LYS A CA 2
ATOM 2824 C C . LYS A 1 96 ? 2.675 -6.219 2.543 1.00 0.00 76 LYS A C 2
ATOM 2825 O O . LYS A 1 96 ? 3.492 -6.240 1.644 1.00 0.00 76 LYS A O 2
ATOM 2844 N N . LYS A 1 97 ? 1.510 -6.791 2.413 1.00 0.00 77 LYS A N 2
ATOM 2845 C CA . LYS A 1 97 ? 1.159 -7.485 1.142 1.00 0.00 77 LYS A CA 2
ATOM 2846 C C . LYS A 1 97 ? 0.923 -6.446 0.043 1.00 0.00 77 LYS A C 2
ATOM 2847 O O . LYS A 1 97 ? 1.517 -5.386 0.039 1.00 0.00 77 LYS A O 2
ATOM 2866 N N . ILE A 1 98 ? 0.060 -6.743 -0.891 1.00 0.00 78 ILE A N 2
ATOM 2867 C CA . ILE A 1 98 ? -0.212 -5.771 -1.988 1.00 0.00 78 ILE A CA 2
ATOM 2868 C C . ILE A 1 98 ? -1.614 -5.186 -1.814 1.00 0.00 78 ILE A C 2
ATOM 2869 O O . ILE A 1 98 ? -1.967 -4.201 -2.432 1.00 0.00 78 ILE A O 2
ATOM 2885 N N . GLU A 1 99 ? -2.417 -5.782 -0.975 1.00 0.00 79 GLU A N 2
ATOM 2886 C CA . GLU A 1 99 ? -3.795 -5.258 -0.762 1.00 0.00 79 GLU A CA 2
ATOM 2887 C C . GLU A 1 99 ? -3.726 -3.939 0.008 1.00 0.00 79 GLU A C 2
ATOM 2888 O O . GLU A 1 99 ? -4.660 -3.161 0.013 1.00 0.00 79 GLU A O 2
ATOM 2900 N N . GLU A 1 100 ? -2.626 -3.679 0.662 1.00 0.00 80 GLU A N 2
ATOM 2901 C CA . GLU A 1 100 ? -2.499 -2.409 1.431 1.00 0.00 80 GLU A CA 2
ATOM 2902 C C . GLU A 1 100 ? -1.900 -1.326 0.531 1.00 0.00 80 GLU A C 2
ATOM 2903 O O . GLU A 1 100 ? -2.450 -0.251 0.388 1.00 0.00 80 GLU A O 2
ATOM 2915 N N . VAL A 1 101 ? -0.779 -1.599 -0.076 1.00 0.00 81 VAL A N 2
ATOM 2916 C CA . VAL A 1 101 ? -0.147 -0.584 -0.965 1.00 0.00 81 VAL A CA 2
ATOM 2917 C C . VAL A 1 101 ? -1.185 -0.058 -1.958 1.00 0.00 81 VAL A C 2
ATOM 2918 O O . VAL A 1 101 ? -1.229 1.116 -2.262 1.00 0.00 81 VAL A O 2
ATOM 2931 N N . ILE A 1 102 ? -2.022 -0.922 -2.467 1.00 0.00 82 ILE A N 2
ATOM 2932 C CA . ILE A 1 102 ? -3.057 -0.470 -3.440 1.00 0.00 82 ILE A CA 2
ATOM 2933 C C . ILE A 1 102 ? -4.133 0.330 -2.705 1.00 0.00 82 ILE A C 2
ATOM 2934 O O . ILE A 1 102 ? -4.497 1.417 -3.110 1.00 0.00 82 ILE A O 2
ATOM 2950 N N . ASP A 1 103 ? -4.646 -0.197 -1.627 1.00 0.00 83 ASP A N 2
ATOM 2951 C CA . ASP A 1 103 ? -5.700 0.536 -0.868 1.00 0.00 83 ASP A CA 2
ATOM 2952 C C . ASP A 1 103 ? -5.297 2.006 -0.728 1.00 0.00 83 ASP A C 2
ATOM 2953 O O . ASP A 1 103 ? -6.097 2.899 -0.923 1.00 0.00 83 ASP A O 2
ATOM 2962 N N . LEU A 1 104 ? -4.063 2.263 -0.391 1.00 0.00 84 LEU A N 2
ATOM 2963 C CA . LEU A 1 104 ? -3.611 3.675 -0.238 1.00 0.00 84 LEU A CA 2
ATOM 2964 C C . LEU A 1 104 ? -3.619 4.363 -1.605 1.00 0.00 84 LEU A C 2
ATOM 2965 O O . LEU A 1 104 ? -4.314 5.337 -1.817 1.00 0.00 84 LEU A O 2
ATOM 2981 N N . ILE A 1 105 ? -2.851 3.863 -2.535 1.00 0.00 85 ILE A N 2
ATOM 2982 C CA . ILE A 1 105 ? -2.816 4.490 -3.887 1.00 0.00 85 ILE A CA 2
ATOM 2983 C C . ILE A 1 105 ? -4.232 4.898 -4.296 1.00 0.00 85 ILE A C 2
ATOM 2984 O O . ILE A 1 105 ? -4.442 5.937 -4.891 1.00 0.00 85 ILE A O 2
ATOM 3000 N N . LEU A 1 106 ? -5.206 4.088 -3.983 1.00 0.00 86 LEU A N 2
ATOM 3001 C CA . LEU A 1 106 ? -6.609 4.431 -4.355 1.00 0.00 86 LEU A CA 2
ATOM 3002 C C . LEU A 1 106 ? -7.090 5.605 -3.499 1.00 0.00 86 LEU A C 2
ATOM 3003 O O . LEU A 1 106 ? -7.826 6.456 -3.955 1.00 0.00 86 LEU A O 2
ATOM 3019 N N . ARG A 1 107 ? -6.680 5.656 -2.261 1.00 0.00 87 ARG A N 2
ATOM 3020 C CA . ARG A 1 107 ? -7.114 6.775 -1.378 1.00 0.00 87 ARG A CA 2
ATOM 3021 C C . ARG A 1 107 ? -7.071 8.089 -2.160 1.00 0.00 87 ARG A C 2
ATOM 3022 O O . ARG A 1 107 ? -8.079 8.739 -2.357 1.00 0.00 87 ARG A O 2
ATOM 3043 N N . ASN A 1 108 ? -5.912 8.485 -2.608 1.00 0.00 88 ASN A N 2
ATOM 3044 C CA . ASN A 1 108 ? -5.804 9.757 -3.378 1.00 0.00 88 ASN A CA 2
ATOM 3045 C C . ASN A 1 108 ? -6.321 9.537 -4.801 1.00 0.00 88 ASN A C 2
ATOM 3046 O O . ASN A 1 108 ? -7.479 9.765 -5.093 1.00 0.00 88 ASN A O 2
ATOM 3057 N N . GLY A 1 109 ? -5.474 9.095 -5.689 1.00 0.00 89 GLY A N 2
ATOM 3058 C CA . GLY A 1 109 ? -5.918 8.861 -7.092 1.00 0.00 89 GLY A CA 2
ATOM 3059 C C . GLY A 1 109 ? -5.738 10.144 -7.905 1.00 0.00 89 GLY A C 2
ATOM 3060 O O . GLY A 1 109 ? -6.352 11.156 -7.630 1.00 0.00 89 GLY A O 2
ATOM 3064 N N . LYS A 1 110 ? -4.902 10.111 -8.906 1.00 0.00 90 LYS A N 2
ATOM 3065 C CA . LYS A 1 110 ? -4.683 11.328 -9.737 1.00 0.00 90 LYS A CA 2
ATOM 3066 C C . LYS A 1 110 ? -4.562 10.928 -11.208 1.00 0.00 90 LYS A C 2
ATOM 3067 O O . LYS A 1 110 ? -3.540 11.131 -11.833 1.00 0.00 90 LYS A O 2
ATOM 3086 N N . PRO A 1 111 ? -5.604 10.362 -11.753 1.00 0.00 91 PRO A N 2
ATOM 3087 C CA . PRO A 1 111 ? -5.631 9.920 -13.177 1.00 0.00 91 PRO A CA 2
ATOM 3088 C C . PRO A 1 111 ? -5.134 11.010 -14.131 1.00 0.00 91 PRO A C 2
ATOM 3089 O O . PRO A 1 111 ? -4.458 11.937 -13.732 1.00 0.00 91 PRO A O 2
ATOM 3100 N N . ASN A 1 112 ? -5.463 10.904 -15.390 1.00 0.00 92 ASN A N 2
ATOM 3101 C CA . ASN A 1 112 ? -5.009 11.935 -16.367 1.00 0.00 92 ASN A CA 2
ATOM 3102 C C . ASN A 1 112 ? -5.958 13.133 -16.322 1.00 0.00 92 ASN A C 2
ATOM 3103 O O . ASN A 1 112 ? -5.678 14.180 -16.870 1.00 0.00 92 ASN A O 2
ATOM 3114 N N . SER A 1 113 ? -7.081 12.988 -15.673 1.00 0.00 93 SER A N 2
ATOM 3115 C CA . SER A 1 113 ? -8.048 14.120 -15.594 1.00 0.00 93 SER A CA 2
ATOM 3116 C C . SER A 1 113 ? -7.597 15.101 -14.512 1.00 0.00 93 SER A C 2
ATOM 3117 O O . SER A 1 113 ? -8.121 15.117 -13.416 1.00 0.00 93 SER A O 2
ATOM 3125 N N . THR A 1 114 ? -6.627 15.923 -14.809 1.00 0.00 94 THR A N 2
ATOM 3126 C CA . THR A 1 114 ? -6.144 16.903 -13.796 1.00 0.00 94 THR A CA 2
ATOM 3127 C C . THR A 1 114 ? -5.966 18.272 -14.455 1.00 0.00 94 THR A C 2
ATOM 3128 O O . THR A 1 114 ? -5.494 19.210 -13.844 1.00 0.00 94 THR A O 2
ATOM 3139 N N . THR A 1 115 ? -6.340 18.396 -15.699 1.00 0.00 95 THR A N 2
ATOM 3140 C CA . THR A 1 115 ? -6.192 19.705 -16.396 1.00 0.00 95 THR A CA 2
ATOM 3141 C C . THR A 1 115 ? -6.819 20.810 -15.543 1.00 0.00 95 THR A C 2
ATOM 3142 O O . THR A 1 115 ? -7.180 20.598 -14.403 1.00 0.00 95 THR A O 2
ATOM 3153 N N . SER A 1 116 ? -6.952 21.988 -16.088 1.00 0.00 96 SER A N 2
ATOM 3154 C CA . SER A 1 116 ? -7.555 23.105 -15.309 1.00 0.00 96 SER A CA 2
ATOM 3155 C C . SER A 1 116 ? -9.071 23.111 -15.517 1.00 0.00 96 SER A C 2
ATOM 3156 O O . SER A 1 116 ? -9.574 23.670 -16.470 1.00 0.00 96 SER A O 2
ATOM 3164 N N . SER A 1 117 ? -9.803 22.491 -14.632 1.00 0.00 97 SER A N 2
ATOM 3165 C CA . SER A 1 117 ? -11.286 22.460 -14.781 1.00 0.00 97 SER A CA 2
ATOM 3166 C C . SER A 1 117 ? -11.937 23.058 -13.532 1.00 0.00 97 SER A C 2
ATOM 3167 O O . SER A 1 117 ? -12.106 22.391 -12.530 1.00 0.00 97 SER A O 2
ATOM 3175 N N . LEU A 1 118 ? -12.303 24.309 -13.583 1.00 0.00 98 LEU A N 2
ATOM 3176 C CA . LEU A 1 118 ? -12.942 24.946 -12.397 1.00 0.00 98 LEU A CA 2
ATOM 3177 C C . LEU A 1 118 ? -14.420 25.209 -12.696 1.00 0.00 98 LEU A C 2
ATOM 3178 O O . LEU A 1 118 ? -15.287 24.463 -12.289 1.00 0.00 98 LEU A O 2
ATOM 3194 N N . LYS A 1 119 ? -14.713 26.266 -13.403 1.00 0.00 99 LYS A N 2
ATOM 3195 C CA . LYS A 1 119 ? -16.134 26.575 -13.727 1.00 0.00 99 LYS A CA 2
ATOM 3196 C C . LYS A 1 119 ? -16.796 27.252 -12.524 1.00 0.00 99 LYS A C 2
ATOM 3197 O O . LYS A 1 119 ? -17.305 26.598 -11.636 1.00 0.00 99 LYS A O 2
ATOM 3216 N N . THR A 1 120 ? -16.792 28.556 -12.489 1.00 0.00 100 THR A N 2
ATOM 3217 C CA . THR A 1 120 ? -17.421 29.271 -11.343 1.00 0.00 100 THR A CA 2
ATOM 3218 C C . THR A 1 120 ? -18.774 29.840 -11.778 1.00 0.00 100 THR A C 2
ATOM 3219 O O . THR A 1 120 ? -18.973 30.182 -12.927 1.00 0.00 100 THR A O 2
ATOM 3230 N N . LYS A 1 121 ? -19.704 29.944 -10.868 1.00 0.00 101 LYS A N 2
ATOM 3231 C CA . LYS A 1 121 ? -21.041 30.491 -11.231 1.00 0.00 101 LYS A CA 2
ATOM 3232 C C . LYS A 1 121 ? -20.866 31.825 -11.961 1.00 0.00 101 LYS A C 2
ATOM 3233 O O . LYS A 1 121 ? -20.475 32.816 -11.377 1.00 0.00 101 LYS A O 2
ATOM 3252 N N . GLY A 1 122 ? -21.152 31.856 -13.234 1.00 0.00 102 GLY A N 2
ATOM 3253 C CA . GLY A 1 122 ? -21.000 33.126 -14.000 1.00 0.00 102 GLY A CA 2
ATOM 3254 C C . GLY A 1 122 ? -22.312 33.452 -14.717 1.00 0.00 102 GLY A C 2
ATOM 3255 O O . GLY A 1 122 ? -23.371 33.005 -14.327 1.00 0.00 102 GLY A O 2
ATOM 3259 N N . GLY A 1 123 ? -22.249 34.228 -15.764 1.00 0.00 103 GLY A N 2
ATOM 3260 C CA . GLY A 1 123 ? -23.492 34.582 -16.506 1.00 0.00 103 GLY A CA 2
ATOM 3261 C C . GLY A 1 123 ? -23.890 36.022 -16.179 1.00 0.00 103 GLY A C 2
ATOM 3262 O O . GLY A 1 123 ? -23.934 36.876 -17.042 1.00 0.00 103 GLY A O 2
ATOM 3266 N N . ASN A 1 124 ? -24.183 36.298 -14.938 1.00 0.00 104 ASN A N 2
ATOM 3267 C CA . ASN A 1 124 ? -24.579 37.683 -14.556 1.00 0.00 104 ASN A CA 2
ATOM 3268 C C . ASN A 1 124 ? -24.596 37.806 -13.031 1.00 0.00 104 ASN A C 2
ATOM 3269 O O . ASN A 1 124 ? -25.493 37.320 -12.369 1.00 0.00 104 ASN A O 2
ATOM 3280 N N . ALA A 1 125 ? -23.612 38.449 -12.467 1.00 0.00 105 ALA A N 2
ATOM 3281 C CA . ALA A 1 125 ? -23.572 38.601 -10.985 1.00 0.00 105 ALA A CA 2
ATOM 3282 C C . ALA A 1 125 ? -24.529 39.717 -10.560 1.00 0.00 105 ALA A C 2
ATOM 3283 O O . ALA A 1 125 ? -25.566 39.921 -11.161 1.00 0.00 105 ALA A O 2
ATOM 3290 N N . GLY A 1 126 ? -24.191 40.442 -9.529 1.00 0.00 106 GLY A N 2
ATOM 3291 C CA . GLY A 1 126 ? -25.082 41.543 -9.067 1.00 0.00 106 GLY A CA 2
ATOM 3292 C C . GLY A 1 126 ? -26.310 40.950 -8.374 1.00 0.00 106 GLY A C 2
ATOM 3293 O O . GLY A 1 126 ? -27.376 41.533 -8.373 1.00 0.00 106 GLY A O 2
ATOM 3297 N N . THR A 1 127 ? -26.169 39.795 -7.784 1.00 0.00 107 THR A N 2
ATOM 3298 C CA . THR A 1 127 ? -27.328 39.166 -7.092 1.00 0.00 107 THR A CA 2
ATOM 3299 C C . THR A 1 127 ? -26.995 38.972 -5.610 1.00 0.00 107 THR A C 2
ATOM 3300 O O . THR A 1 127 ? -26.334 38.025 -5.232 1.00 0.00 107 THR A O 2
ATOM 3311 N N . LYS A 1 128 ? -27.447 39.862 -4.770 1.00 0.00 108 LYS A N 2
ATOM 3312 C CA . LYS A 1 128 ? -27.154 39.726 -3.315 1.00 0.00 108 LYS A CA 2
ATOM 3313 C C . LYS A 1 128 ? -28.061 38.653 -2.710 1.00 0.00 108 LYS A C 2
ATOM 3314 O O . LYS A 1 128 ? -28.203 37.573 -3.246 1.00 0.00 108 LYS A O 2
ATOM 3333 N N . ALA A 1 129 ? -28.677 38.942 -1.597 1.00 0.00 109 ALA A N 2
ATOM 3334 C CA . ALA A 1 129 ? -29.575 37.939 -0.960 1.00 0.00 109 ALA A CA 2
ATOM 3335 C C . ALA A 1 129 ? -31.020 38.204 -1.384 1.00 0.00 109 ALA A C 2
ATOM 3336 O O . ALA A 1 129 ? -31.944 37.581 -0.899 1.00 0.00 109 ALA A O 2
ATOM 3343 N N . TYR A 1 130 ? -31.224 39.124 -2.286 1.00 0.00 110 TYR A N 2
ATOM 3344 C CA . TYR A 1 130 ? -32.610 39.428 -2.741 1.00 0.00 110 TYR A CA 2
ATOM 3345 C C . TYR A 1 130 ? -33.373 40.130 -1.616 1.00 0.00 110 TYR A C 2
ATOM 3346 O O . TYR A 1 130 ? -32.874 40.287 -0.518 1.00 0.00 110 TYR A O 2
ATOM 3364 N N . ASN A 1 131 ? -34.580 40.552 -1.877 1.00 0.00 111 ASN A N 2
ATOM 3365 C CA . ASN A 1 131 ? -35.373 41.241 -0.822 1.00 0.00 111 ASN A CA 2
ATOM 3366 C C . ASN A 1 131 ? -36.316 40.238 -0.153 1.00 0.00 111 ASN A C 2
ATOM 3367 O O . ASN A 1 131 ? -35.967 39.070 -0.104 1.00 0.00 111 ASN A O 2
ATOM 3379 N N . MET A 1 21 ? -18.920 2.461 -21.721 1.00 0.00 1 MET A N 3
ATOM 3380 C CA . MET A 1 21 ? -17.491 2.202 -21.387 1.00 0.00 1 MET A CA 3
ATOM 3381 C C . MET A 1 21 ? -17.237 0.693 -21.371 1.00 0.00 1 MET A C 3
ATOM 3382 O O . MET A 1 21 ? -17.651 -0.006 -20.468 1.00 0.00 1 MET A O 3
ATOM 3396 N N . SER A 1 22 ? -16.557 0.186 -22.363 1.00 0.00 2 SER A N 3
ATOM 3397 C CA . SER A 1 22 ? -16.276 -1.277 -22.402 1.00 0.00 2 SER A CA 3
ATOM 3398 C C . SER A 1 22 ? -14.816 -1.527 -22.022 1.00 0.00 2 SER A C 3
ATOM 3399 O O . SER A 1 22 ? -14.430 -2.630 -21.690 1.00 0.00 2 SER A O 3
ATOM 3407 N N . THR A 1 23 ? -13.999 -0.509 -22.067 1.00 0.00 3 THR A N 3
ATOM 3408 C CA . THR A 1 23 ? -12.564 -0.689 -21.707 1.00 0.00 3 THR A CA 3
ATOM 3409 C C . THR A 1 23 ? -12.364 -0.364 -20.227 1.00 0.00 3 THR A C 3
ATOM 3410 O O . THR A 1 23 ? -13.045 0.474 -19.668 1.00 0.00 3 THR A O 3
ATOM 3421 N N . VAL A 1 24 ? -11.437 -1.019 -19.585 1.00 0.00 4 VAL A N 3
ATOM 3422 C CA . VAL A 1 24 ? -11.195 -0.747 -18.141 1.00 0.00 4 VAL A CA 3
ATOM 3423 C C . VAL A 1 24 ? -10.711 0.694 -17.967 1.00 0.00 4 VAL A C 3
ATOM 3424 O O . VAL A 1 24 ? -10.427 1.384 -18.926 1.00 0.00 4 VAL A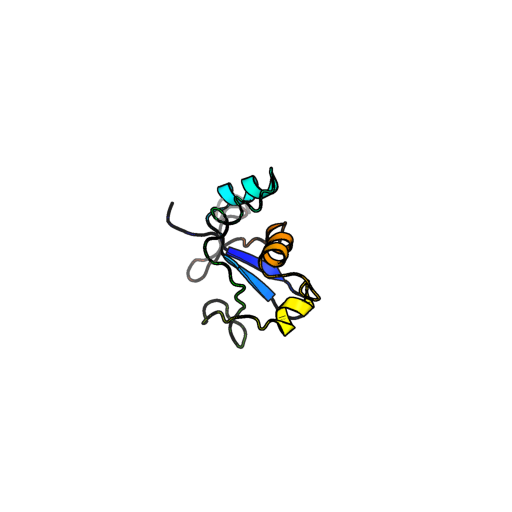 O 3
ATOM 3437 N N . THR A 1 25 ? -10.615 1.155 -16.749 1.00 0.00 5 THR A N 3
ATOM 3438 C CA . THR A 1 25 ? -10.149 2.550 -16.516 1.00 0.00 5 THR A CA 3
ATOM 3439 C C . THR A 1 25 ? -8.690 2.531 -16.054 1.00 0.00 5 THR A C 3
ATOM 3440 O O . THR A 1 25 ? -8.175 1.512 -15.640 1.00 0.00 5 THR A O 3
ATOM 3451 N N . LYS A 1 26 ? -8.022 3.650 -16.120 1.00 0.00 6 LYS A N 3
ATOM 3452 C CA . LYS A 1 26 ? -6.597 3.693 -15.685 1.00 0.00 6 LYS A CA 3
ATOM 3453 C C . LYS A 1 26 ? -6.431 4.746 -14.587 1.00 0.00 6 LYS A C 3
ATOM 3454 O O . LYS A 1 26 ? -6.872 5.871 -14.721 1.00 0.00 6 LYS A O 3
ATOM 3473 N N . TYR A 1 27 ? -5.799 4.392 -13.502 1.00 0.00 7 TYR A N 3
ATOM 3474 C CA . TYR A 1 27 ? -5.606 5.374 -12.399 1.00 0.00 7 TYR A CA 3
ATOM 3475 C C . TYR A 1 27 ? -4.114 5.673 -12.236 1.00 0.00 7 TYR A C 3
ATOM 3476 O O . TYR A 1 27 ? -3.336 4.814 -11.871 1.00 0.00 7 TYR A O 3
ATOM 3494 N N . PHE A 1 28 ? -3.709 6.884 -12.506 1.00 0.00 8 PHE A N 3
ATOM 3495 C CA . PHE A 1 28 ? -2.268 7.235 -12.367 1.00 0.00 8 PHE A CA 3
ATOM 3496 C C . PHE A 1 28 ? -1.968 7.585 -10.907 1.00 0.00 8 PHE A C 3
ATOM 3497 O O . PHE A 1 28 ? -2.767 8.202 -10.230 1.00 0.00 8 PHE A O 3
ATOM 3514 N N . TYR A 1 29 ? -0.823 7.195 -10.418 1.00 0.00 9 TYR A N 3
ATOM 3515 C CA . TYR A 1 29 ? -0.474 7.505 -9.003 1.00 0.00 9 TYR A CA 3
ATOM 3516 C C . TYR A 1 29 ? 0.850 8.271 -8.960 1.00 0.00 9 TYR A C 3
ATOM 3517 O O . TYR A 1 29 ? 1.743 8.031 -9.748 1.00 0.00 9 TYR A O 3
ATOM 3535 N N . LYS A 1 30 ? 0.983 9.194 -8.046 1.00 0.00 10 LYS A N 3
ATOM 3536 C CA . LYS A 1 30 ? 2.249 9.974 -7.954 1.00 0.00 10 LYS A CA 3
ATOM 3537 C C . LYS A 1 30 ? 2.943 9.666 -6.626 1.00 0.00 10 LYS A C 3
ATOM 3538 O O . LYS A 1 30 ? 2.344 9.734 -5.571 1.00 0.00 10 LYS A O 3
ATOM 3557 N N . GLY A 1 31 ? 4.203 9.326 -6.669 1.00 0.00 11 GLY A N 3
ATOM 3558 C CA . GLY A 1 31 ? 4.934 9.014 -5.408 1.00 0.00 11 GLY A CA 3
ATOM 3559 C C . GLY A 1 31 ? 5.810 10.204 -5.016 1.00 0.00 11 GLY A C 3
ATOM 3560 O O . GLY A 1 31 ? 5.522 11.337 -5.352 1.00 0.00 11 GLY A O 3
ATOM 3564 N N . GLU A 1 32 ? 6.878 9.959 -4.309 1.00 0.00 12 GLU A N 3
ATOM 3565 C CA . GLU A 1 32 ? 7.771 11.078 -3.897 1.00 0.00 12 GLU A CA 3
ATOM 3566 C C . GLU A 1 32 ? 8.619 11.521 -5.091 1.00 0.00 12 GLU A C 3
ATOM 3567 O O . GLU A 1 32 ? 8.936 12.684 -5.243 1.00 0.00 12 GLU A O 3
ATOM 3579 N N . ASN A 1 33 ? 8.989 10.602 -5.940 1.00 0.00 13 ASN A N 3
ATOM 3580 C CA . ASN A 1 33 ? 9.816 10.970 -7.124 1.00 0.00 13 ASN A CA 3
ATOM 3581 C C . ASN A 1 33 ? 9.502 10.019 -8.281 1.00 0.00 13 ASN A C 3
ATOM 3582 O O . ASN A 1 33 ? 9.499 10.405 -9.432 1.00 0.00 13 ASN A O 3
ATOM 3593 N N . THR A 1 34 ? 9.236 8.776 -7.983 1.00 0.00 14 THR A N 3
ATOM 3594 C CA . THR A 1 34 ? 8.922 7.802 -9.066 1.00 0.00 14 THR A CA 3
ATOM 3595 C C . THR A 1 34 ? 7.416 7.804 -9.333 1.00 0.00 14 THR A C 3
ATOM 3596 O O . THR A 1 34 ? 6.627 8.193 -8.494 1.00 0.00 14 THR A O 3
ATOM 3607 N N . ASP A 1 35 ? 7.008 7.374 -10.496 1.00 0.00 15 ASP A N 3
ATOM 3608 C CA . ASP A 1 35 ? 5.553 7.353 -10.814 1.00 0.00 15 ASP A CA 3
ATOM 3609 C C . ASP A 1 35 ? 5.044 5.911 -10.779 1.00 0.00 15 ASP A C 3
ATOM 3610 O O . ASP A 1 35 ? 5.781 4.976 -11.020 1.00 0.00 15 ASP A O 3
ATOM 3619 N N . LEU A 1 36 ? 3.787 5.722 -10.480 1.00 0.00 16 LEU A N 3
ATOM 3620 C CA . LEU A 1 36 ? 3.232 4.341 -10.429 1.00 0.00 16 LEU A CA 3
ATOM 3621 C C . LEU A 1 36 ? 1.868 4.314 -11.121 1.00 0.00 16 LEU A C 3
ATOM 3622 O O . LEU A 1 36 ? 1.226 5.331 -11.291 1.00 0.00 16 LEU A O 3
ATOM 3638 N N . ILE A 1 37 ? 1.420 3.156 -11.524 1.00 0.00 17 ILE A N 3
ATOM 3639 C CA . ILE A 1 37 ? 0.097 3.064 -12.204 1.00 0.00 17 ILE A CA 3
ATOM 3640 C C . ILE A 1 37 ? -0.587 1.752 -11.815 1.00 0.00 17 ILE A C 3
ATOM 3641 O O . ILE A 1 37 ? 0.060 0.756 -11.560 1.00 0.00 17 ILE A O 3
ATOM 3657 N N . VAL A 1 38 ? -1.891 1.745 -11.765 1.00 0.00 18 VAL A N 3
ATOM 3658 C CA . VAL A 1 38 ? -2.614 0.497 -11.391 1.00 0.00 18 VAL A CA 3
ATOM 3659 C C . VAL A 1 38 ? -3.847 0.335 -12.284 1.00 0.00 18 VAL A C 3
ATOM 3660 O O . VAL A 1 38 ? -4.459 1.300 -12.694 1.00 0.00 18 VAL A O 3
ATOM 3673 N N . PHE A 1 39 ? -4.214 -0.880 -12.587 1.00 0.00 19 PHE A N 3
ATOM 3674 C CA . PHE A 1 39 ? -5.406 -1.103 -13.453 1.00 0.00 19 PHE A CA 3
ATOM 3675 C C . PHE A 1 39 ? -6.668 -1.122 -12.588 1.00 0.00 19 PHE A C 3
ATOM 3676 O O . PHE A 1 39 ? -6.667 -1.630 -11.484 1.00 0.00 19 PHE A O 3
ATOM 3693 N N . ALA A 1 40 ? -7.744 -0.573 -13.080 1.00 0.00 20 ALA A N 3
ATOM 3694 C CA . ALA A 1 40 ? -9.005 -0.561 -12.285 1.00 0.00 20 ALA A CA 3
ATOM 3695 C C . ALA A 1 40 ? -10.156 -1.080 -13.147 1.00 0.00 20 ALA A C 3
ATOM 3696 O O . ALA A 1 40 ? -9.955 -1.565 -14.243 1.00 0.00 20 ALA A O 3
ATOM 3703 N N . ALA A 1 41 ? -11.364 -0.983 -12.663 1.00 0.00 21 ALA A N 3
ATOM 3704 C CA . ALA A 1 41 ? -12.527 -1.470 -13.456 1.00 0.00 21 ALA A CA 3
ATOM 3705 C C . ALA A 1 41 ? -13.303 -0.274 -14.012 1.00 0.00 21 ALA A C 3
ATOM 3706 O O . ALA A 1 41 ? -13.024 0.211 -15.090 1.00 0.00 21 ALA A O 3
ATOM 3713 N N . SER A 1 42 ? -14.274 0.205 -13.284 1.00 0.00 22 SER A N 3
ATOM 3714 C CA . SER A 1 42 ? -15.066 1.370 -13.772 1.00 0.00 22 SER A CA 3
ATOM 3715 C C . SER A 1 42 ? -14.964 2.514 -12.762 1.00 0.00 22 SER A C 3
ATOM 3716 O O . SER A 1 42 ? -14.442 2.353 -11.677 1.00 0.00 22 SER A O 3
ATOM 3724 N N . GLU A 1 43 ? -15.460 3.671 -13.109 1.00 0.00 23 GLU A N 3
ATOM 3725 C CA . GLU A 1 43 ? -15.392 4.823 -12.168 1.00 0.00 23 GLU A CA 3
ATOM 3726 C C . GLU A 1 43 ? -16.472 4.670 -11.094 1.00 0.00 23 GLU A C 3
ATOM 3727 O O . GLU A 1 43 ? -16.501 5.397 -10.121 1.00 0.00 23 GLU A O 3
ATOM 3739 N N . GLU A 1 44 ? -17.361 3.731 -11.264 1.00 0.00 24 GLU A N 3
ATOM 3740 C CA . GLU A 1 44 ? -18.438 3.533 -10.254 1.00 0.00 24 GLU A CA 3
ATOM 3741 C C . GLU A 1 44 ? -17.923 2.636 -9.126 1.00 0.00 24 GLU A C 3
ATOM 3742 O O . GLU A 1 44 ? -17.976 2.990 -7.965 1.00 0.00 24 GLU A O 3
ATOM 3754 N N . LEU A 1 45 ? -17.426 1.476 -9.459 1.00 0.00 25 LEU A N 3
ATOM 3755 C CA . LEU A 1 45 ? -16.910 0.557 -8.405 1.00 0.00 25 LEU A CA 3
ATOM 3756 C C . LEU A 1 45 ? -15.769 1.240 -7.646 1.00 0.00 25 LEU A C 3
ATOM 3757 O O . LEU A 1 45 ? -15.642 1.104 -6.446 1.00 0.00 25 LEU A O 3
ATOM 3773 N N . VAL A 1 46 ? -14.938 1.971 -8.338 1.00 0.00 26 VAL A N 3
ATOM 3774 C CA . VAL A 1 46 ? -13.807 2.660 -7.655 1.00 0.00 26 VAL A CA 3
ATOM 3775 C C . VAL A 1 46 ? -14.358 3.691 -6.668 1.00 0.00 26 VAL A C 3
ATOM 3776 O O . VAL A 1 46 ? -14.049 3.667 -5.493 1.00 0.00 26 VAL A O 3
ATOM 3789 N N . ASP A 1 47 ? -15.169 4.600 -7.136 1.00 0.00 27 ASP A N 3
ATOM 3790 C CA . ASP A 1 47 ? -15.737 5.632 -6.224 1.00 0.00 27 ASP A CA 3
ATOM 3791 C C . ASP A 1 47 ? -16.434 4.947 -5.047 1.00 0.00 27 ASP A C 3
ATOM 3792 O O . ASP A 1 47 ? -16.194 5.269 -3.899 1.00 0.00 27 ASP A O 3
ATOM 3801 N N . GLU A 1 48 ? -17.294 4.006 -5.319 1.00 0.00 28 GLU A N 3
ATOM 3802 C CA . GLU A 1 48 ? -18.005 3.303 -4.215 1.00 0.00 28 GLU A CA 3
ATOM 3803 C C . GLU A 1 48 ? -16.985 2.778 -3.202 1.00 0.00 28 GLU A C 3
ATOM 3804 O O . GLU A 1 48 ? -17.257 2.692 -2.021 1.00 0.00 28 GLU A O 3
ATOM 3816 N N . TYR A 1 49 ? -15.812 2.425 -3.655 1.00 0.00 29 TYR A N 3
ATOM 3817 C CA . TYR A 1 49 ? -14.778 1.906 -2.716 1.00 0.00 29 TYR A CA 3
ATOM 3818 C C . TYR A 1 49 ? -14.313 3.036 -1.793 1.00 0.00 29 TYR A C 3
ATOM 3819 O O . TYR A 1 49 ? -14.130 2.845 -0.608 1.00 0.00 29 TYR A O 3
ATOM 3837 N N . LEU A 1 50 ? -14.119 4.209 -2.328 1.00 0.00 30 LEU A N 3
ATOM 3838 C CA . LEU A 1 50 ? -13.666 5.348 -1.481 1.00 0.00 30 LEU A CA 3
ATOM 3839 C C . LEU A 1 50 ? -14.703 5.618 -0.388 1.00 0.00 30 LEU A C 3
ATOM 3840 O O . LEU A 1 50 ? -14.399 6.179 0.645 1.00 0.00 30 LEU A O 3
ATOM 3856 N N . LYS A 1 51 ? -15.927 5.223 -0.609 1.00 0.00 31 LYS A N 3
ATOM 3857 C CA . LYS A 1 51 ? -16.982 5.458 0.418 1.00 0.00 31 LYS A CA 3
ATOM 3858 C C . LYS A 1 51 ? -17.052 4.257 1.363 1.00 0.00 31 LYS A C 3
ATOM 3859 O O . LYS A 1 51 ? -17.787 4.260 2.331 1.00 0.00 31 LYS A O 3
ATOM 3878 N N . ASN A 1 52 ? -16.294 3.230 1.092 1.00 0.00 32 ASN A N 3
ATOM 3879 C CA . ASN A 1 52 ? -16.319 2.033 1.977 1.00 0.00 32 ASN A CA 3
ATOM 3880 C C . ASN A 1 52 ? -15.144 1.116 1.632 1.00 0.00 32 ASN A C 3
ATOM 3881 O O . ASN A 1 52 ? -15.318 0.055 1.067 1.00 0.00 32 ASN A O 3
ATOM 3892 N N . PRO A 1 53 ? -13.954 1.530 1.973 1.00 0.00 33 PRO A N 3
ATOM 3893 C CA . PRO A 1 53 ? -12.717 0.744 1.702 1.00 0.00 33 PRO A CA 3
ATOM 3894 C C . PRO A 1 53 ? -12.564 -0.444 2.656 1.00 0.00 33 PRO A C 3
ATOM 3895 O O . PRO A 1 53 ? -12.837 -0.343 3.836 1.00 0.00 33 PRO A O 3
ATOM 3906 N N . SER A 1 54 ? -12.129 -1.567 2.156 1.00 0.00 34 SER A N 3
ATOM 3907 C CA . SER A 1 54 ? -11.959 -2.757 3.036 1.00 0.00 34 SER A CA 3
ATOM 3908 C C . SER A 1 54 ? -11.017 -3.758 2.364 1.00 0.00 34 SER A C 3
ATOM 3909 O O . SER A 1 54 ? -9.972 -3.399 1.858 1.00 0.00 34 SER A O 3
ATOM 3917 N N . ILE A 1 55 ? -11.379 -5.012 2.352 1.00 0.00 35 ILE A N 3
ATOM 3918 C CA . ILE A 1 55 ? -10.504 -6.034 1.713 1.00 0.00 35 ILE A CA 3
ATOM 3919 C C . ILE A 1 55 ? -11.358 -6.971 0.856 1.00 0.00 35 ILE A C 3
ATOM 3920 O O . ILE A 1 55 ? -10.926 -8.039 0.467 1.00 0.00 35 ILE A O 3
ATOM 3936 N N . GLY A 1 56 ? -12.567 -6.581 0.559 1.00 0.00 36 GLY A N 3
ATOM 3937 C CA . GLY A 1 56 ? -13.448 -7.451 -0.272 1.00 0.00 36 GLY A CA 3
ATOM 3938 C C . GLY A 1 56 ? -13.697 -6.781 -1.625 1.00 0.00 36 GLY A C 3
ATOM 3939 O O . GLY A 1 56 ? -13.042 -7.075 -2.604 1.00 0.00 36 GLY A O 3
ATOM 3943 N N . LYS A 1 57 ? -14.641 -5.881 -1.687 1.00 0.00 37 LYS A N 3
ATOM 3944 C CA . LYS A 1 57 ? -14.931 -5.194 -2.977 1.00 0.00 37 LYS A CA 3
ATOM 3945 C C . LYS A 1 57 ? -13.617 -4.772 -3.637 1.00 0.00 37 LYS A C 3
ATOM 3946 O O . LYS A 1 57 ? -13.546 -4.576 -4.834 1.00 0.00 37 LYS A O 3
ATOM 3965 N N . LEU A 1 58 ? -12.573 -4.629 -2.865 1.00 0.00 38 LEU A N 3
ATOM 3966 C CA . LEU A 1 58 ? -11.266 -4.219 -3.448 1.00 0.00 38 LEU A CA 3
ATOM 3967 C C . LEU A 1 58 ? -10.949 -5.098 -4.660 1.00 0.00 38 LEU A C 3
ATOM 3968 O O . LEU A 1 58 ? -10.842 -4.623 -5.773 1.00 0.00 38 LEU A O 3
ATOM 3984 N N . SER A 1 59 ? -10.800 -6.378 -4.453 1.00 0.00 39 SER A N 3
ATOM 3985 C CA . SER A 1 59 ? -10.489 -7.286 -5.594 1.00 0.00 39 SER A CA 3
ATOM 3986 C C . SER A 1 59 ? -11.441 -6.989 -6.755 1.00 0.00 39 SER A C 3
ATOM 3987 O O . SER A 1 59 ? -11.026 -6.849 -7.889 1.00 0.00 39 SER A O 3
ATOM 3995 N N . GLU A 1 60 ? -12.713 -6.890 -6.483 1.00 0.00 40 GLU A N 3
ATOM 3996 C CA . GLU A 1 60 ? -13.688 -6.603 -7.572 1.00 0.00 40 GLU A CA 3
ATOM 3997 C C . GLU A 1 60 ? -13.232 -5.368 -8.352 1.00 0.00 40 GLU A C 3
ATOM 3998 O O . GLU A 1 60 ? -13.507 -5.227 -9.528 1.00 0.00 40 GLU A O 3
ATOM 4010 N N . VAL A 1 61 ? -12.536 -4.471 -7.707 1.00 0.00 41 VAL A N 3
ATOM 4011 C CA . VAL A 1 61 ? -12.064 -3.247 -8.414 1.00 0.00 41 VAL A CA 3
ATOM 4012 C C . VAL A 1 61 ? -10.719 -3.533 -9.086 1.00 0.00 41 VAL A C 3
ATOM 4013 O O . VAL A 1 61 ? -10.555 -3.338 -10.274 1.00 0.00 41 VAL A O 3
ATOM 4026 N N . VAL A 1 62 ? -9.756 -3.993 -8.335 1.00 0.00 42 VAL A N 3
ATOM 4027 C CA . VAL A 1 62 ? -8.425 -4.291 -8.933 1.00 0.00 42 VAL A CA 3
ATOM 4028 C C . VAL A 1 62 ? -8.415 -5.724 -9.470 1.00 0.00 42 VAL A C 3
ATOM 4029 O O . VAL A 1 62 ? -8.495 -6.678 -8.722 1.00 0.00 42 VAL A O 3
ATOM 4042 N N . GLU A 1 63 ? -8.320 -5.882 -10.762 1.00 0.00 43 GLU A N 3
ATOM 4043 C CA . GLU A 1 63 ? -8.305 -7.253 -11.346 1.00 0.00 43 GLU A CA 3
ATOM 4044 C C . GLU A 1 63 ? -6.909 -7.860 -11.190 1.00 0.00 43 GLU A C 3
ATOM 4045 O O . GLU A 1 63 ? -6.758 -9.012 -10.839 1.00 0.00 43 GLU A O 3
ATOM 4057 N N . LEU A 1 64 ? -5.887 -7.092 -11.451 1.00 0.00 44 LEU A N 3
ATOM 4058 C CA . LEU A 1 64 ? -4.502 -7.625 -11.320 1.00 0.00 44 LEU A CA 3
ATOM 4059 C C . LEU A 1 64 ? -3.806 -6.950 -10.136 1.00 0.00 44 LEU A C 3
ATOM 4060 O O . LEU A 1 64 ? -3.568 -5.759 -10.141 1.00 0.00 44 LEU A O 3
ATOM 4076 N N . PHE A 1 65 ? -3.476 -7.702 -9.121 1.00 0.00 45 PHE A N 3
ATOM 4077 C CA . PHE A 1 65 ? -2.797 -7.103 -7.940 1.00 0.00 45 PHE A CA 3
ATOM 4078 C C . PHE A 1 65 ? -1.342 -6.786 -8.295 1.00 0.00 45 PHE A C 3
ATOM 4079 O O . PHE A 1 65 ? -0.421 -7.372 -7.760 1.00 0.00 45 PHE A O 3
ATOM 4096 N N . GLU A 1 66 ? -1.128 -5.864 -9.194 1.00 0.00 46 GLU A N 3
ATOM 4097 C CA . GLU A 1 66 ? 0.267 -5.513 -9.581 1.00 0.00 46 GLU A CA 3
ATOM 4098 C C . GLU A 1 66 ? 0.358 -4.010 -9.850 1.00 0.00 46 GLU A C 3
ATOM 4099 O O . GLU A 1 66 ? -0.631 -3.304 -9.829 1.00 0.00 46 GLU A O 3
ATOM 4111 N N . VAL A 1 67 ? 1.538 -3.514 -10.103 1.00 0.00 47 VAL A N 3
ATOM 4112 C CA . VAL A 1 67 ? 1.692 -2.057 -10.373 1.00 0.00 47 VAL A CA 3
ATOM 4113 C C . VAL A 1 67 ? 2.604 -1.857 -11.585 1.00 0.00 47 VAL A C 3
ATOM 4114 O O . VAL A 1 67 ? 3.696 -2.388 -11.648 1.00 0.00 47 VAL A O 3
ATOM 4127 N N . PHE A 1 68 ? 2.168 -1.095 -12.550 1.00 0.00 48 PHE A N 3
ATOM 4128 C CA . PHE A 1 68 ? 3.010 -0.863 -13.757 1.00 0.00 48 PHE A CA 3
ATOM 4129 C C . PHE A 1 68 ? 3.630 0.534 -13.686 1.00 0.00 48 PHE A C 3
ATOM 4130 O O . PHE A 1 68 ? 3.079 1.439 -13.090 1.00 0.00 48 PHE A O 3
ATOM 4147 N N . THR A 1 69 ? 4.772 0.718 -14.291 1.00 0.00 49 THR A N 3
ATOM 4148 C CA . THR A 1 69 ? 5.425 2.056 -14.258 1.00 0.00 49 THR A CA 3
ATOM 4149 C C . THR A 1 69 ? 5.845 2.452 -15.675 1.00 0.00 49 THR A C 3
ATOM 4150 O O . THR A 1 69 ? 6.136 1.613 -16.504 1.00 0.00 49 THR A O 3
ATOM 4161 N N . PRO A 1 70 ? 5.876 3.729 -15.947 1.00 0.00 50 PRO A N 3
ATOM 4162 C CA . PRO A 1 70 ? 6.265 4.262 -17.284 1.00 0.00 50 PRO A CA 3
ATOM 4163 C C . PRO A 1 70 ? 7.764 4.103 -17.556 1.00 0.00 50 PRO A C 3
ATOM 4164 O O . PRO A 1 70 ? 8.589 4.330 -16.693 1.00 0.00 50 PRO A O 3
ATOM 4175 N N . GLN A 1 71 ? 8.122 3.716 -18.749 1.00 0.00 51 GLN A N 3
ATOM 4176 C CA . GLN A 1 71 ? 9.566 3.544 -19.075 1.00 0.00 51 GLN A CA 3
ATOM 4177 C C . GLN A 1 71 ? 10.379 4.633 -18.370 1.00 0.00 51 GLN A C 3
ATOM 4178 O O . GLN A 1 71 ? 10.830 4.461 -17.255 1.00 0.00 51 GLN A O 3
ATOM 4192 N N . ASP A 1 72 ? 10.571 5.752 -19.013 1.00 0.00 52 ASP A N 3
ATOM 4193 C CA . ASP A 1 72 ? 11.353 6.850 -18.379 1.00 0.00 52 ASP A CA 3
ATOM 4194 C C . ASP A 1 72 ? 11.065 8.166 -19.104 1.00 0.00 52 ASP A C 3
ATOM 4195 O O . ASP A 1 72 ? 10.994 9.217 -18.498 1.00 0.00 52 ASP A O 3
ATOM 4204 N N . GLY A 1 73 ? 10.899 8.118 -20.398 1.00 0.00 53 GLY A N 3
ATOM 4205 C CA . GLY A 1 73 ? 10.615 9.368 -21.160 1.00 0.00 53 GLY A CA 3
ATOM 4206 C C . GLY A 1 73 ? 9.140 9.396 -21.566 1.00 0.00 53 GLY A C 3
ATOM 4207 O O . GLY A 1 73 ? 8.267 9.059 -20.792 1.00 0.00 53 GLY A O 3
ATOM 4211 N N . ARG A 1 74 ? 8.856 9.796 -22.774 1.00 0.00 54 ARG A N 3
ATOM 4212 C CA . ARG A 1 74 ? 7.438 9.846 -23.229 1.00 0.00 54 ARG A CA 3
ATOM 4213 C C . ARG A 1 74 ? 7.065 8.514 -23.883 1.00 0.00 54 ARG A C 3
ATOM 4214 O O . ARG A 1 74 ? 7.818 7.960 -24.658 1.00 0.00 54 ARG A O 3
ATOM 4235 N N . GLY A 1 75 ? 5.907 7.995 -23.576 1.00 0.00 55 GLY A N 3
ATOM 4236 C CA . GLY A 1 75 ? 5.489 6.699 -24.181 1.00 0.00 55 GLY A CA 3
ATOM 4237 C C . GLY A 1 75 ? 5.058 5.735 -23.076 1.00 0.00 55 GLY A C 3
ATOM 4238 O O . GLY A 1 75 ? 5.667 4.705 -22.865 1.00 0.00 55 GLY A O 3
ATOM 4242 N N . ALA A 1 76 ? 4.011 6.059 -22.367 1.00 0.00 56 ALA A N 3
ATOM 4243 C CA . ALA A 1 76 ? 3.542 5.159 -21.275 1.00 0.00 56 ALA A CA 3
ATOM 4244 C C . ALA A 1 76 ? 2.206 4.529 -21.672 1.00 0.00 56 ALA A C 3
ATOM 4245 O O . ALA A 1 76 ? 1.325 4.350 -20.855 1.00 0.00 56 ALA A O 3
ATOM 4252 N N . GLU A 1 77 ? 2.047 4.191 -22.923 1.00 0.00 57 GLU A N 3
ATOM 4253 C CA . GLU A 1 77 ? 0.768 3.573 -23.371 1.00 0.00 57 GLU A CA 3
ATOM 4254 C C . GLU A 1 77 ? 1.010 2.106 -23.734 1.00 0.00 57 GLU A C 3
ATOM 4255 O O . GLU A 1 77 ? 0.184 1.250 -23.483 1.00 0.00 57 GLU A O 3
ATOM 4267 N N . GLY A 1 78 ? 2.135 1.809 -24.323 1.00 0.00 58 GLY A N 3
ATOM 4268 C CA . GLY A 1 78 ? 2.429 0.398 -24.702 1.00 0.00 58 GLY A CA 3
ATOM 4269 C C . GLY A 1 78 ? 3.843 0.030 -24.249 1.00 0.00 58 GLY A C 3
ATOM 4270 O O . GLY A 1 78 ? 4.738 0.851 -24.247 1.00 0.00 58 GLY A O 3
ATOM 4274 N N . GLU A 1 79 ? 4.052 -1.200 -23.865 1.00 0.00 59 GLU A N 3
ATOM 4275 C CA . GLU A 1 79 ? 5.408 -1.618 -23.412 1.00 0.00 59 GLU A CA 3
ATOM 4276 C C . GLU A 1 79 ? 5.741 -0.927 -22.089 1.00 0.00 59 GLU A C 3
ATOM 4277 O O . GLU A 1 79 ? 6.258 0.173 -22.065 1.00 0.00 59 GLU A O 3
ATOM 4289 N N . LEU A 1 80 ? 5.447 -1.561 -20.987 1.00 0.00 60 LEU A N 3
ATOM 4290 C CA . LEU A 1 80 ? 5.746 -0.938 -19.666 1.00 0.00 60 LEU A CA 3
ATOM 4291 C C . LEU A 1 80 ? 6.622 -1.885 -18.843 1.00 0.00 60 LEU A C 3
ATOM 4292 O O . LEU A 1 80 ? 7.131 -2.867 -19.343 1.00 0.00 60 LEU A O 3
ATOM 4308 N N . GLY A 1 81 ? 6.803 -1.595 -17.584 1.00 0.00 61 GLY A N 3
ATOM 4309 C CA . GLY A 1 81 ? 7.646 -2.479 -16.729 1.00 0.00 61 GLY A CA 3
ATOM 4310 C C . GLY A 1 81 ? 6.996 -2.632 -15.353 1.00 0.00 61 GLY A C 3
ATOM 4311 O O . GLY A 1 81 ? 6.029 -1.969 -15.035 1.00 0.00 61 GLY A O 3
ATOM 4315 N N . ALA A 1 82 ? 7.521 -3.500 -14.533 1.00 0.00 62 ALA A N 3
ATOM 4316 C CA . ALA A 1 82 ? 6.932 -3.694 -13.178 1.00 0.00 62 ALA A CA 3
ATOM 4317 C C . ALA A 1 82 ? 7.743 -2.899 -12.151 1.00 0.00 62 ALA A C 3
ATOM 4318 O O . ALA A 1 82 ? 8.908 -2.619 -12.348 1.00 0.00 62 ALA A O 3
ATOM 4325 N N . ALA A 1 83 ? 7.134 -2.533 -11.056 1.00 0.00 63 ALA A N 3
ATOM 4326 C CA . ALA A 1 83 ? 7.870 -1.757 -10.020 1.00 0.00 63 ALA A CA 3
ATOM 4327 C C . ALA A 1 83 ? 8.754 -2.705 -9.204 1.00 0.00 63 ALA A C 3
ATOM 4328 O O . ALA A 1 83 ? 8.323 -3.759 -8.781 1.00 0.00 63 ALA A O 3
ATOM 4335 N N . SER A 1 84 ? 9.986 -2.338 -8.982 1.00 0.00 64 SER A N 3
ATOM 4336 C CA . SER A 1 84 ? 10.893 -3.219 -8.194 1.00 0.00 64 SER A CA 3
ATOM 4337 C C . SER A 1 84 ? 10.570 -3.084 -6.705 1.00 0.00 64 SER A C 3
ATOM 4338 O O . SER A 1 84 ? 9.826 -2.213 -6.298 1.00 0.00 64 SER A O 3
ATOM 4346 N N . LYS A 1 85 ? 11.121 -3.939 -5.889 1.00 0.00 65 LYS A N 3
ATOM 4347 C CA . LYS A 1 85 ? 10.843 -3.861 -4.427 1.00 0.00 65 LYS A CA 3
ATOM 4348 C C . LYS A 1 85 ? 11.234 -2.474 -3.907 1.00 0.00 65 LYS A C 3
ATOM 4349 O O . LYS A 1 85 ? 10.396 -1.701 -3.486 1.00 0.00 65 LYS A O 3
ATOM 4368 N N . ALA A 1 86 ? 12.498 -2.155 -3.934 1.00 0.00 66 ALA A N 3
ATOM 4369 C CA . ALA A 1 86 ? 12.941 -0.819 -3.442 1.00 0.00 66 ALA A CA 3
ATOM 4370 C C . ALA A 1 86 ? 11.993 0.259 -3.972 1.00 0.00 66 ALA A C 3
ATOM 4371 O O . ALA A 1 86 ? 11.646 1.191 -3.274 1.00 0.00 66 ALA A O 3
ATOM 4378 N N . GLN A 1 87 ? 11.573 0.141 -5.201 1.00 0.00 67 GLN A N 3
ATOM 4379 C CA . GLN A 1 87 ? 10.649 1.160 -5.774 1.00 0.00 67 GLN A CA 3
ATOM 4380 C C . GLN A 1 87 ? 9.480 1.387 -4.814 1.00 0.00 67 GLN A C 3
ATOM 4381 O O . GLN A 1 87 ? 9.388 2.408 -4.162 1.00 0.00 67 GLN A O 3
ATOM 4395 N N . VAL A 1 88 ? 8.584 0.442 -4.722 1.00 0.00 68 VAL A N 3
ATOM 4396 C CA . VAL A 1 88 ? 7.421 0.603 -3.804 1.00 0.00 68 VAL A CA 3
ATOM 4397 C C . VAL A 1 88 ? 7.926 0.846 -2.380 1.00 0.00 68 VAL A C 3
ATOM 4398 O O . VAL A 1 88 ? 7.239 1.419 -1.557 1.00 0.00 68 VAL A O 3
ATOM 4411 N N . GLU A 1 89 ? 9.120 0.415 -2.082 1.00 0.00 69 GLU A N 3
ATOM 4412 C CA . GLU A 1 89 ? 9.667 0.621 -0.710 1.00 0.00 69 GLU A CA 3
ATOM 4413 C C . GLU A 1 89 ? 9.921 2.112 -0.481 1.00 0.00 69 GLU A C 3
ATOM 4414 O O . GLU A 1 89 ? 9.930 2.585 0.637 1.00 0.00 69 GLU A O 3
ATOM 4426 N N . ASN A 1 90 ? 10.128 2.856 -1.534 1.00 0.00 70 ASN A N 3
ATOM 4427 C CA . ASN A 1 90 ? 10.381 4.317 -1.374 1.00 0.00 70 ASN A CA 3
ATOM 4428 C C . ASN A 1 90 ? 9.079 5.020 -0.986 1.00 0.00 70 ASN A C 3
ATOM 4429 O O . ASN A 1 90 ? 9.088 6.104 -0.438 1.00 0.00 70 ASN A O 3
ATOM 4440 N N . GLU A 1 91 ? 7.959 4.413 -1.266 1.00 0.00 71 GLU A N 3
ATOM 4441 C CA . GLU A 1 91 ? 6.658 5.047 -0.913 1.00 0.00 71 GLU A CA 3
ATOM 4442 C C . GLU A 1 91 ? 6.053 4.333 0.297 1.00 0.00 71 GLU A C 3
ATOM 4443 O O . GLU A 1 91 ? 5.886 4.911 1.352 1.00 0.00 71 GLU A O 3
ATOM 4455 N N . PHE A 1 92 ? 5.723 3.078 0.152 1.00 0.00 72 PHE A N 3
ATOM 4456 C CA . PHE A 1 92 ? 5.129 2.328 1.295 1.00 0.00 72 PHE A CA 3
ATOM 4457 C C . PHE A 1 92 ? 5.162 0.829 0.993 1.00 0.00 72 PHE A C 3
ATOM 4458 O O . PHE A 1 92 ? 4.137 0.188 0.868 1.00 0.00 72 PHE A O 3
ATOM 4475 N N . GLY A 1 93 ? 6.332 0.263 0.876 1.00 0.00 73 GLY A N 3
ATOM 4476 C CA . GLY A 1 93 ? 6.429 -1.195 0.583 1.00 0.00 73 GLY A CA 3
ATOM 4477 C C . GLY A 1 93 ? 7.353 -1.857 1.600 1.00 0.00 73 GLY A C 3
ATOM 4478 O O . GLY A 1 93 ? 7.589 -3.049 1.564 1.00 0.00 73 GLY A O 3
ATOM 4482 N N . LYS A 1 94 ? 7.878 -1.089 2.507 1.00 0.00 74 LYS A N 3
ATOM 4483 C CA . LYS A 1 94 ? 8.791 -1.659 3.537 1.00 0.00 74 LYS A CA 3
ATOM 4484 C C . LYS A 1 94 ? 8.120 -2.860 4.205 1.00 0.00 74 LYS A C 3
ATOM 4485 O O . LYS A 1 94 ? 8.087 -3.947 3.662 1.00 0.00 74 LYS A O 3
ATOM 4504 N N . GLY A 1 95 ? 7.582 -2.674 5.379 1.00 0.00 75 GLY A N 3
ATOM 4505 C CA . GLY A 1 95 ? 6.913 -3.806 6.081 1.00 0.00 75 GLY A CA 3
ATOM 4506 C C . GLY A 1 95 ? 5.398 -3.697 5.897 1.00 0.00 75 GLY A C 3
ATOM 4507 O O . GLY A 1 95 ? 4.637 -3.866 6.827 1.00 0.00 75 GLY A O 3
ATOM 4511 N N . LYS A 1 96 ? 4.956 -3.417 4.701 1.00 0.00 76 LYS A N 3
ATOM 4512 C CA . LYS A 1 96 ? 3.491 -3.298 4.459 1.00 0.00 76 LYS A CA 3
ATOM 4513 C C . LYS A 1 96 ? 3.068 -4.303 3.385 1.00 0.00 76 LYS A C 3
ATOM 4514 O O . LYS A 1 96 ? 3.697 -4.425 2.353 1.00 0.00 76 LYS A O 3
ATOM 4533 N N . LYS A 1 97 ? 2.007 -5.026 3.620 1.00 0.00 77 LYS A N 3
ATOM 4534 C CA . LYS A 1 97 ? 1.545 -6.021 2.613 1.00 0.00 77 LYS A CA 3
ATOM 4535 C C . LYS A 1 97 ? 1.306 -5.319 1.275 1.00 0.00 77 LYS A C 3
ATOM 4536 O O . LYS A 1 97 ? 1.479 -4.123 1.150 1.00 0.00 77 LYS A O 3
ATOM 4555 N N . ILE A 1 98 ? 0.909 -6.054 0.272 1.00 0.00 78 ILE A N 3
ATOM 4556 C CA . ILE A 1 98 ? 0.659 -5.428 -1.056 1.00 0.00 78 ILE A CA 3
ATOM 4557 C C . ILE A 1 98 ? -0.767 -4.865 -1.090 1.00 0.00 78 ILE A C 3
ATOM 4558 O O . ILE A 1 98 ? -1.003 -3.775 -1.571 1.00 0.00 78 ILE A O 3
ATOM 4574 N N . GLU A 1 99 ? -1.717 -5.599 -0.578 1.00 0.00 79 GLU A N 3
ATOM 4575 C CA . GLU A 1 99 ? -3.122 -5.105 -0.580 1.00 0.00 79 GLU A CA 3
ATOM 4576 C C . GLU A 1 99 ? -3.163 -3.679 -0.029 1.00 0.00 79 GLU A C 3
ATOM 4577 O O . GLU A 1 99 ? -3.653 -2.769 -0.669 1.00 0.00 79 GLU A O 3
ATOM 4589 N N . GLU A 1 100 ? -2.650 -3.475 1.154 1.00 0.00 80 GLU A N 3
ATOM 4590 C CA . GLU A 1 100 ? -2.659 -2.106 1.743 1.00 0.00 80 GLU A CA 3
ATOM 4591 C C . GLU A 1 100 ? -2.143 -1.102 0.711 1.00 0.00 80 GLU A C 3
ATOM 4592 O O . GLU A 1 100 ? -2.793 -0.122 0.405 1.00 0.00 80 GLU A O 3
ATOM 4604 N N . VAL A 1 101 ? -0.978 -1.337 0.172 1.00 0.00 81 VAL A N 3
ATOM 4605 C CA . VAL A 1 101 ? -0.421 -0.394 -0.840 1.00 0.00 81 VAL A CA 3
ATOM 4606 C C . VAL A 1 101 ? -1.511 -0.029 -1.849 1.00 0.00 81 VAL A C 3
ATOM 4607 O O . VAL A 1 101 ? -1.701 1.123 -2.184 1.00 0.00 81 VAL A O 3
ATOM 4620 N N . ILE A 1 102 ? -2.230 -1.002 -2.339 1.00 0.00 82 ILE A N 3
ATOM 4621 C CA . ILE A 1 102 ? -3.305 -0.710 -3.328 1.00 0.00 82 ILE A CA 3
ATOM 4622 C C . ILE A 1 102 ? -4.372 0.172 -2.675 1.00 0.00 82 ILE A C 3
ATOM 4623 O O . ILE A 1 102 ? -5.073 0.910 -3.339 1.00 0.00 82 ILE A O 3
ATOM 4639 N N . ASP A 1 103 ? -4.502 0.101 -1.378 1.00 0.00 83 ASP A N 3
ATOM 4640 C CA . ASP A 1 103 ? -5.523 0.935 -0.686 1.00 0.00 83 ASP A CA 3
ATOM 4641 C C . ASP A 1 103 ? -5.090 2.402 -0.715 1.00 0.00 83 ASP A C 3
ATOM 4642 O O . ASP A 1 103 ? -5.761 3.247 -1.273 1.00 0.00 83 ASP A O 3
ATOM 4651 N N . LEU A 1 104 ? -3.973 2.713 -0.116 1.00 0.00 84 LEU A N 3
ATOM 4652 C CA . LEU A 1 104 ? -3.498 4.126 -0.110 1.00 0.00 84 LEU A CA 3
ATOM 4653 C C . LEU A 1 104 ? -3.548 4.687 -1.532 1.00 0.00 84 LEU A C 3
ATOM 4654 O O . LEU A 1 104 ? -3.737 5.870 -1.736 1.00 0.00 84 LEU A O 3
ATOM 4670 N N . ILE A 1 105 ? -3.379 3.849 -2.517 1.00 0.00 85 ILE A N 3
ATOM 4671 C CA . ILE A 1 105 ? -3.416 4.336 -3.925 1.00 0.00 85 ILE A CA 3
ATOM 4672 C C . ILE A 1 105 ? -4.835 4.794 -4.270 1.00 0.00 85 ILE A C 3
ATOM 4673 O O . ILE A 1 105 ? -5.085 5.962 -4.490 1.00 0.00 85 ILE A O 3
ATOM 4689 N N . LEU A 1 106 ? -5.767 3.881 -4.318 1.00 0.00 86 LEU A N 3
ATOM 4690 C CA . LEU A 1 106 ? -7.169 4.263 -4.650 1.00 0.00 86 LEU A CA 3
ATOM 4691 C C . LEU A 1 106 ? -7.545 5.533 -3.882 1.00 0.00 86 LEU A C 3
ATOM 4692 O O . LEU A 1 106 ? -8.104 6.460 -4.434 1.00 0.00 86 LEU A O 3
ATOM 4708 N N . ARG A 1 107 ? -7.245 5.582 -2.614 1.00 0.00 87 ARG A N 3
ATOM 4709 C CA . ARG A 1 107 ? -7.588 6.792 -1.814 1.00 0.00 87 ARG A CA 3
ATOM 4710 C C . ARG A 1 107 ? -6.953 8.027 -2.457 1.00 0.00 87 ARG A C 3
ATOM 4711 O O . ARG A 1 107 ? -7.479 9.119 -2.380 1.00 0.00 87 ARG A O 3
ATOM 4732 N N . ASN A 1 108 ? -5.825 7.862 -3.094 1.00 0.00 88 ASN A N 3
ATOM 4733 C CA . ASN A 1 108 ? -5.159 9.026 -3.742 1.00 0.00 88 ASN A CA 3
ATOM 4734 C C . ASN A 1 108 ? -5.769 9.257 -5.126 1.00 0.00 88 ASN A C 3
ATOM 4735 O O . ASN A 1 108 ? -6.628 10.099 -5.304 1.00 0.00 88 ASN A O 3
ATOM 4746 N N . GLY A 1 109 ? -5.332 8.518 -6.108 1.00 0.00 89 GLY A N 3
ATOM 4747 C CA . GLY A 1 109 ? -5.887 8.697 -7.480 1.00 0.00 89 GLY A CA 3
ATOM 4748 C C . GLY A 1 109 ? -5.694 10.147 -7.924 1.00 0.00 89 GLY A C 3
ATOM 4749 O O . GLY A 1 109 ? -6.243 11.062 -7.345 1.00 0.00 89 GLY A O 3
ATOM 4753 N N . LYS A 1 110 ? -4.916 10.365 -8.949 1.00 0.00 90 LYS A N 3
ATOM 4754 C CA . LYS A 1 110 ? -4.689 11.756 -9.430 1.00 0.00 90 LYS A CA 3
ATOM 4755 C C . LYS A 1 110 ? -4.958 11.827 -10.934 1.00 0.00 90 LYS A C 3
ATOM 4756 O O . LYS A 1 110 ? -4.089 12.161 -11.715 1.00 0.00 90 LYS A O 3
ATOM 4775 N N . PRO A 1 111 ? -6.161 11.514 -11.333 1.00 0.00 91 PRO A N 3
ATOM 4776 C CA . PRO A 1 111 ? -6.569 11.537 -12.767 1.00 0.00 91 PRO A CA 3
ATOM 4777 C C . PRO A 1 111 ? -6.724 12.964 -13.301 1.00 0.00 91 PRO A C 3
ATOM 4778 O O . PRO A 1 111 ? -7.483 13.754 -12.778 1.00 0.00 91 PRO A O 3
ATOM 4789 N N . ASN A 1 112 ? -6.010 13.298 -14.342 1.00 0.00 92 ASN A N 3
ATOM 4790 C CA . ASN A 1 112 ? -6.117 14.673 -14.908 1.00 0.00 92 ASN A CA 3
ATOM 4791 C C . ASN A 1 112 ? -5.772 14.640 -16.398 1.00 0.00 92 ASN A C 3
ATOM 4792 O O . ASN A 1 112 ? -4.761 15.164 -16.822 1.00 0.00 92 ASN A O 3
ATOM 4803 N N . SER A 1 113 ? -6.603 14.028 -17.196 1.00 0.00 93 SER A N 3
ATOM 4804 C CA . SER A 1 113 ? -6.321 13.963 -18.657 1.00 0.00 93 SER A CA 3
ATOM 4805 C C . SER A 1 113 ? -7.618 14.190 -19.438 1.00 0.00 93 SER A C 3
ATOM 4806 O O . SER A 1 113 ? -8.031 13.366 -20.228 1.00 0.00 93 SER A O 3
ATOM 4814 N N . THR A 1 114 ? -8.263 15.305 -19.222 1.00 0.00 94 THR A N 3
ATOM 4815 C CA . THR A 1 114 ? -9.531 15.584 -19.950 1.00 0.00 94 THR A CA 3
ATOM 4816 C C . THR A 1 114 ? -9.533 17.036 -20.434 1.00 0.00 94 THR A C 3
ATOM 4817 O O . THR A 1 114 ? -9.290 17.953 -19.675 1.00 0.00 94 THR A O 3
ATOM 4828 N N . THR A 1 115 ? -9.805 17.252 -21.692 1.00 0.00 95 THR A N 3
ATOM 4829 C CA . THR A 1 115 ? -9.821 18.645 -22.221 1.00 0.00 95 THR A CA 3
ATOM 4830 C C . THR A 1 115 ? -11.174 19.291 -21.914 1.00 0.00 95 THR A C 3
ATOM 4831 O O . THR A 1 115 ? -11.266 20.224 -21.142 1.00 0.00 95 THR A O 3
ATOM 4842 N N . SER A 1 116 ? -12.226 18.802 -22.513 1.00 0.00 96 SER A N 3
ATOM 4843 C CA . SER A 1 116 ? -13.570 19.390 -22.255 1.00 0.00 96 SER A CA 3
ATOM 4844 C C . SER A 1 116 ? -13.890 19.293 -20.762 1.00 0.00 96 SER A C 3
ATOM 4845 O O . SER A 1 116 ? -14.602 18.411 -20.326 1.00 0.00 96 SER A O 3
ATOM 4853 N N . SER A 1 117 ? -13.371 20.195 -19.975 1.00 0.00 97 SER A N 3
ATOM 4854 C CA . SER A 1 117 ? -13.646 20.154 -18.511 1.00 0.00 97 SER A CA 3
ATOM 4855 C C . SER A 1 117 ? -14.905 20.970 -18.207 1.00 0.00 97 SER A C 3
ATOM 4856 O O . SER A 1 117 ? -15.539 21.506 -19.094 1.00 0.00 97 SER A O 3
ATOM 4864 N N . LEU A 1 118 ? -15.271 21.071 -16.957 1.00 0.00 98 LEU A N 3
ATOM 4865 C CA . LEU A 1 118 ? -16.487 21.852 -16.598 1.00 0.00 98 LEU A CA 3
ATOM 4866 C C . LEU A 1 118 ? -16.073 23.238 -16.098 1.00 0.00 98 LEU A C 3
ATOM 4867 O O . LEU A 1 118 ? -15.005 23.416 -15.546 1.00 0.00 98 LEU A O 3
ATOM 4883 N N . LYS A 1 119 ? -16.910 24.221 -16.286 1.00 0.00 99 LYS A N 3
ATOM 4884 C CA . LYS A 1 119 ? -16.564 25.594 -15.821 1.00 0.00 99 LYS A CA 3
ATOM 4885 C C . LYS A 1 119 ? -17.548 26.027 -14.732 1.00 0.00 99 LYS A C 3
ATOM 4886 O O . LYS A 1 119 ? -18.736 26.136 -14.963 1.00 0.00 99 LYS A O 3
ATOM 4905 N N . THR A 1 120 ? -17.064 26.276 -13.546 1.00 0.00 100 THR A N 3
ATOM 4906 C CA . THR A 1 120 ? -17.974 26.701 -12.445 1.00 0.00 100 THR A CA 3
ATOM 4907 C C . THR A 1 120 ? -17.557 28.087 -11.947 1.00 0.00 100 THR A C 3
ATOM 4908 O O . THR A 1 120 ? -16.711 28.219 -11.085 1.00 0.00 100 THR A O 3
ATOM 4919 N N . LYS A 1 121 ? -18.147 29.122 -12.481 1.00 0.00 101 LYS A N 3
ATOM 4920 C CA . LYS A 1 121 ? -17.785 30.498 -12.038 1.00 0.00 101 LYS A CA 3
ATOM 4921 C C . LYS A 1 121 ? -16.470 30.917 -12.699 1.00 0.00 101 LYS A C 3
ATOM 4922 O O . LYS A 1 121 ? -15.407 30.451 -12.340 1.00 0.00 101 LYS A O 3
ATOM 4941 N N . GLY A 1 122 ? -16.534 31.793 -13.664 1.00 0.00 102 GLY A N 3
ATOM 4942 C CA . GLY A 1 122 ? -15.288 32.241 -14.348 1.00 0.00 102 GLY A CA 3
ATOM 4943 C C . GLY A 1 122 ? -15.110 33.747 -14.152 1.00 0.00 102 GLY A C 3
ATOM 4944 O O . GLY A 1 122 ? -15.493 34.300 -13.139 1.00 0.00 102 GLY A O 3
ATOM 4948 N N . GLY A 1 123 ? -14.532 34.416 -15.112 1.00 0.00 103 GLY A N 3
ATOM 4949 C CA . GLY A 1 123 ? -14.331 35.887 -14.978 1.00 0.00 103 GLY A CA 3
ATOM 4950 C C . GLY A 1 123 ? -15.685 36.597 -15.043 1.00 0.00 103 GLY A C 3
ATOM 4951 O O . GLY A 1 123 ? -16.093 37.260 -14.112 1.00 0.00 103 GLY A O 3
ATOM 4955 N N . ASN A 1 124 ? -16.383 36.463 -16.137 1.00 0.00 104 ASN A N 3
ATOM 4956 C CA . ASN A 1 124 ? -17.709 37.130 -16.260 1.00 0.00 104 ASN A CA 3
ATOM 4957 C C . ASN A 1 124 ? -18.513 36.467 -17.381 1.00 0.00 104 ASN A C 3
ATOM 4958 O O . ASN A 1 124 ? -19.720 36.584 -17.446 1.00 0.00 104 ASN A O 3
ATOM 4969 N N . ALA A 1 125 ? -17.852 35.771 -18.266 1.00 0.00 105 ALA A N 3
ATOM 4970 C CA . ALA A 1 125 ? -18.577 35.101 -19.381 1.00 0.00 105 ALA A CA 3
ATOM 4971 C C . ALA A 1 125 ? -19.644 36.047 -19.936 1.00 0.00 105 ALA A C 3
ATOM 4972 O O . ALA A 1 125 ? -19.702 37.209 -19.585 1.00 0.00 105 ALA A O 3
ATOM 4979 N N . GLY A 1 126 ? -20.491 35.558 -20.800 1.00 0.00 106 GLY A N 3
ATOM 4980 C CA . GLY A 1 126 ? -21.554 36.430 -21.377 1.00 0.00 106 GLY A CA 3
ATOM 4981 C C . GLY A 1 126 ? -22.749 36.480 -20.422 1.00 0.00 106 GLY A C 3
ATOM 4982 O O . GLY A 1 126 ? -22.693 37.091 -19.374 1.00 0.00 106 GLY A O 3
ATOM 4986 N N . THR A 1 127 ? -23.830 35.842 -20.777 1.00 0.00 107 THR A N 3
ATOM 4987 C CA . THR A 1 127 ? -25.027 35.854 -19.889 1.00 0.00 107 THR A CA 3
ATOM 4988 C C . THR A 1 127 ? -25.146 37.221 -19.212 1.00 0.00 107 THR A C 3
ATOM 4989 O O . THR A 1 127 ? -25.580 38.185 -19.811 1.00 0.00 107 THR A O 3
ATOM 5000 N N . LYS A 1 128 ? -24.765 37.311 -17.967 1.00 0.00 108 LYS A N 3
ATOM 5001 C CA . LYS A 1 128 ? -24.857 38.616 -17.254 1.00 0.00 108 LYS A CA 3
ATOM 5002 C C . LYS A 1 128 ? -24.251 39.718 -18.126 1.00 0.00 108 LYS A C 3
ATOM 5003 O O . LYS A 1 128 ? -24.897 40.697 -18.444 1.00 0.00 108 LYS A O 3
ATOM 5022 N N . ALA A 1 129 ? -23.015 39.567 -18.516 1.00 0.00 109 ALA A N 3
ATOM 5023 C CA . ALA A 1 129 ? -22.369 40.606 -19.367 1.00 0.00 109 ALA A CA 3
ATOM 5024 C C . ALA A 1 129 ? -22.624 41.989 -18.764 1.00 0.00 109 ALA A C 3
ATOM 5025 O O . ALA A 1 129 ? -23.651 42.597 -18.994 1.00 0.00 109 ALA A O 3
ATOM 5032 N N . TYR A 1 130 ? -21.697 42.492 -17.995 1.00 0.00 110 TYR A N 3
ATOM 5033 C CA . TYR A 1 130 ? -21.887 43.834 -17.379 1.00 0.00 110 TYR A CA 3
ATOM 5034 C C . TYR A 1 130 ? -23.139 43.820 -16.499 1.00 0.00 110 TYR A C 3
ATOM 5035 O O . TYR A 1 130 ? -24.218 43.483 -16.944 1.00 0.00 110 TYR A O 3
ATOM 5053 N N . ASN A 1 131 ? -23.003 44.182 -15.253 1.00 0.00 111 ASN A N 3
ATOM 5054 C CA . ASN A 1 131 ? -24.185 44.188 -14.346 1.00 0.00 111 ASN A CA 3
ATOM 5055 C C . ASN A 1 131 ? -23.820 44.891 -13.037 1.00 0.00 111 ASN A C 3
ATOM 5056 O O . ASN A 1 131 ? -22.875 45.662 -13.045 1.00 0.00 111 ASN A O 3
ATOM 5068 N N . MET A 1 21 ? -11.913 -4.765 -26.696 1.00 0.00 1 MET A N 4
ATOM 5069 C CA . MET A 1 21 ? -11.421 -5.871 -25.825 1.00 0.00 1 MET A CA 4
ATOM 5070 C C . MET A 1 21 ? -11.768 -5.563 -24.367 1.00 0.00 1 MET A C 4
ATOM 5071 O O . MET A 1 21 ? -12.755 -6.036 -23.840 1.00 0.00 1 MET A O 4
ATOM 5085 N N . SER A 1 22 ? -10.961 -4.775 -23.709 1.00 0.00 2 SER A N 4
ATOM 5086 C CA . SER A 1 22 ? -11.245 -4.439 -22.285 1.00 0.00 2 SER A CA 4
ATOM 5087 C C . SER A 1 22 ? -11.313 -2.919 -22.124 1.00 0.00 2 SER A C 4
ATOM 5088 O O . SER A 1 22 ? -10.360 -2.213 -22.387 1.00 0.00 2 SER A O 4
ATOM 5096 N N . THR A 1 23 ? -12.434 -2.409 -21.692 1.00 0.00 3 THR A N 4
ATOM 5097 C CA . THR A 1 23 ? -12.562 -0.935 -21.513 1.00 0.00 3 THR A CA 4
ATOM 5098 C C . THR A 1 23 ? -12.369 -0.582 -20.038 1.00 0.00 3 THR A C 4
ATOM 5099 O O . THR A 1 23 ? -13.253 -0.050 -19.395 1.00 0.00 3 THR A O 4
ATOM 5110 N N . VAL A 1 24 ? -11.219 -0.873 -19.494 1.00 0.00 4 VAL A N 4
ATOM 5111 C CA . VAL A 1 24 ? -10.971 -0.553 -18.060 1.00 0.00 4 VAL A CA 4
ATOM 5112 C C . VAL A 1 24 ? -10.300 0.818 -17.951 1.00 0.00 4 VAL A C 4
ATOM 5113 O O . VAL A 1 24 ? -10.038 1.471 -18.941 1.00 0.00 4 VAL A O 4
ATOM 5126 N N . THR A 1 25 ? -10.018 1.258 -16.756 1.00 0.00 5 THR A N 4
ATOM 5127 C CA . THR A 1 25 ? -9.365 2.585 -16.585 1.00 0.00 5 THR A CA 4
ATOM 5128 C C . THR A 1 25 ? -8.120 2.433 -15.708 1.00 0.00 5 THR A C 4
ATOM 5129 O O . THR A 1 25 ? -8.074 1.607 -14.818 1.00 0.00 5 THR A O 4
ATOM 5140 N N . LYS A 1 26 ? -7.110 3.222 -15.953 1.00 0.00 6 LYS A N 4
ATOM 5141 C CA . LYS A 1 26 ? -5.870 3.120 -15.132 1.00 0.00 6 LYS A CA 4
ATOM 5142 C C . LYS A 1 26 ? -5.802 4.300 -14.161 1.00 0.00 6 LYS A C 4
ATOM 5143 O O . LYS A 1 26 ? -6.434 5.318 -14.362 1.00 0.00 6 LYS A O 4
ATOM 5162 N N . TYR A 1 27 ? -5.041 4.171 -13.109 1.00 0.00 7 TYR A N 4
ATOM 5163 C CA . TYR A 1 27 ? -4.934 5.286 -12.127 1.00 0.00 7 TYR A CA 4
ATOM 5164 C C . TYR A 1 27 ? -3.460 5.644 -11.921 1.00 0.00 7 TYR A C 4
ATOM 5165 O O . TYR A 1 27 ? -2.695 4.875 -11.374 1.00 0.00 7 TYR A O 4
ATOM 5183 N N . PHE A 1 28 ? -3.056 6.807 -12.356 1.00 0.00 8 PHE A N 4
ATOM 5184 C CA . PHE A 1 28 ? -1.633 7.213 -12.185 1.00 0.00 8 PHE A CA 4
ATOM 5185 C C . PHE A 1 28 ? -1.386 7.607 -10.727 1.00 0.00 8 PHE A C 4
ATOM 5186 O O . PHE A 1 28 ? -2.308 7.865 -9.979 1.00 0.00 8 PHE A O 4
ATOM 5203 N N . TYR A 1 29 ? -0.148 7.656 -10.318 1.00 0.00 9 TYR A N 4
ATOM 5204 C CA . TYR A 1 29 ? 0.157 8.034 -8.909 1.00 0.00 9 TYR A CA 4
ATOM 5205 C C . TYR A 1 29 ? 1.554 8.654 -8.838 1.00 0.00 9 TYR A C 4
ATOM 5206 O O . TYR A 1 29 ? 2.552 7.960 -8.834 1.00 0.00 9 TYR A O 4
ATOM 5224 N N . LYS A 1 30 ? 1.634 9.955 -8.783 1.00 0.00 10 LYS A N 4
ATOM 5225 C CA . LYS A 1 30 ? 2.966 10.618 -8.713 1.00 0.00 10 LYS A CA 4
ATOM 5226 C C . LYS A 1 30 ? 3.634 10.282 -7.377 1.00 0.00 10 LYS A C 4
ATOM 5227 O O . LYS A 1 30 ? 3.272 10.805 -6.343 1.00 0.00 10 LYS A O 4
ATOM 5246 N N . GLY A 1 31 ? 4.606 9.412 -7.393 1.00 0.00 11 GLY A N 4
ATOM 5247 C CA . GLY A 1 31 ? 5.296 9.043 -6.123 1.00 0.00 11 GLY A CA 4
ATOM 5248 C C . GLY A 1 31 ? 6.418 10.043 -5.842 1.00 0.00 11 GLY A C 4
ATOM 5249 O O . GLY A 1 31 ? 6.434 11.138 -6.368 1.00 0.00 11 GLY A O 4
ATOM 5253 N N . GLU A 1 32 ? 7.359 9.677 -5.014 1.00 0.00 12 GLU A N 4
ATOM 5254 C CA . GLU A 1 32 ? 8.479 10.607 -4.700 1.00 0.00 12 GLU A CA 4
ATOM 5255 C C . GLU A 1 32 ? 9.027 11.204 -5.999 1.00 0.00 12 GLU A C 4
ATOM 5256 O O . GLU A 1 32 ? 8.706 12.317 -6.365 1.00 0.00 12 GLU A O 4
ATOM 5268 N N . ASN A 1 33 ? 9.851 10.472 -6.696 1.00 0.00 13 ASN A N 4
ATOM 5269 C CA . ASN A 1 33 ? 10.419 10.998 -7.970 1.00 0.00 13 ASN A CA 4
ATOM 5270 C C . ASN A 1 33 ? 9.763 10.283 -9.154 1.00 0.00 13 ASN A C 4
ATOM 5271 O O . ASN A 1 33 ? 9.263 10.907 -10.069 1.00 0.00 13 ASN A O 4
ATOM 5282 N N . THR A 1 34 ? 9.762 8.978 -9.144 1.00 0.00 14 THR A N 4
ATOM 5283 C CA . THR A 1 34 ? 9.139 8.225 -10.268 1.00 0.00 14 THR A CA 4
ATOM 5284 C C . THR A 1 34 ? 7.623 8.175 -10.071 1.00 0.00 14 THR A C 4
ATOM 5285 O O . THR A 1 34 ? 7.104 8.605 -9.060 1.00 0.00 14 THR A O 4
ATOM 5296 N N . ASP A 1 35 ? 6.908 7.653 -11.029 1.00 0.00 15 ASP A N 4
ATOM 5297 C CA . ASP A 1 35 ? 5.425 7.576 -10.896 1.00 0.00 15 ASP A CA 4
ATOM 5298 C C . ASP A 1 35 ? 4.984 6.111 -10.952 1.00 0.00 15 ASP A C 4
ATOM 5299 O O . ASP A 1 35 ? 5.671 5.267 -11.492 1.00 0.00 15 ASP A O 4
ATOM 5308 N N . LEU A 1 36 ? 3.844 5.803 -10.398 1.00 0.00 16 LEU A N 4
ATOM 5309 C CA . LEU A 1 36 ? 3.361 4.394 -10.420 1.00 0.00 16 LEU A CA 4
ATOM 5310 C C . LEU A 1 36 ? 1.981 4.337 -11.079 1.00 0.00 16 LEU A C 4
ATOM 5311 O O . LEU A 1 36 ? 1.263 5.316 -11.125 1.00 0.00 16 LEU A O 4
ATOM 5327 N N . ILE A 1 37 ? 1.605 3.197 -11.590 1.00 0.00 17 ILE A N 4
ATOM 5328 C CA . ILE A 1 37 ? 0.272 3.077 -12.245 1.00 0.00 17 ILE A CA 4
ATOM 5329 C C . ILE A 1 37 ? -0.419 1.800 -11.762 1.00 0.00 17 ILE A C 4
ATOM 5330 O O . ILE A 1 37 ? 0.214 0.787 -11.539 1.00 0.00 17 ILE A O 4
ATOM 5346 N N . VAL A 1 38 ? -1.712 1.839 -11.595 1.00 0.00 18 VAL A N 4
ATOM 5347 C CA . VAL A 1 38 ? -2.440 0.627 -11.125 1.00 0.00 18 VAL A CA 4
ATOM 5348 C C . VAL A 1 38 ? -3.621 0.346 -12.056 1.00 0.00 18 VAL A C 4
ATOM 5349 O O . VAL A 1 38 ? -4.013 1.181 -12.846 1.00 0.00 18 VAL A O 4
ATOM 5362 N N . PHE A 1 39 ? -4.192 -0.824 -11.968 1.00 0.00 19 PHE A N 4
ATOM 5363 C CA . PHE A 1 39 ? -5.347 -1.158 -12.847 1.00 0.00 19 PHE A CA 4
ATOM 5364 C C . PHE A 1 39 ? -6.636 -1.141 -12.023 1.00 0.00 19 PHE A C 4
ATOM 5365 O O . PHE A 1 39 ? -6.658 -1.554 -10.881 1.00 0.00 19 PHE A O 4
ATOM 5382 N N . ALA A 1 40 ? -7.710 -0.667 -12.592 1.00 0.00 20 ALA A N 4
ATOM 5383 C CA . ALA A 1 40 ? -8.994 -0.624 -11.840 1.00 0.00 20 ALA A CA 4
ATOM 5384 C C . ALA A 1 40 ? -10.143 -1.022 -12.768 1.00 0.00 20 ALA A C 4
ATOM 5385 O O . ALA A 1 40 ? -9.939 -1.341 -13.924 1.00 0.00 20 ALA A O 4
ATOM 5392 N N . ALA A 1 41 ? -11.351 -1.007 -12.274 1.00 0.00 21 ALA A N 4
ATOM 5393 C CA . ALA A 1 41 ? -12.511 -1.384 -13.129 1.00 0.00 21 ALA A CA 4
ATOM 5394 C C . ALA A 1 41 ? -13.137 -0.122 -13.726 1.00 0.00 21 ALA A C 4
ATOM 5395 O O . ALA A 1 41 ? -12.991 0.160 -14.899 1.00 0.00 21 ALA A O 4
ATOM 5402 N N . SER A 1 42 ? -13.834 0.640 -12.928 1.00 0.00 22 SER A N 4
ATOM 5403 C CA . SER A 1 42 ? -14.468 1.883 -13.450 1.00 0.00 22 SER A CA 4
ATOM 5404 C C . SER A 1 42 ? -14.510 2.937 -12.342 1.00 0.00 22 SER A C 4
ATOM 5405 O O . SER A 1 42 ? -14.300 2.643 -11.183 1.00 0.00 22 SER A O 4
ATOM 5413 N N . GLU A 1 43 ? -14.781 4.166 -12.690 1.00 0.00 23 GLU A N 4
ATOM 5414 C CA . GLU A 1 43 ? -14.837 5.237 -11.657 1.00 0.00 23 GLU A CA 4
ATOM 5415 C C . GLU A 1 43 ? -16.060 5.021 -10.763 1.00 0.00 23 GLU A C 4
ATOM 5416 O O . GLU A 1 43 ? -16.017 5.249 -9.571 1.00 0.00 23 GLU A O 4
ATOM 5428 N N . GLU A 1 44 ? -17.151 4.581 -11.330 1.00 0.00 24 GLU A N 4
ATOM 5429 C CA . GLU A 1 44 ? -18.375 4.351 -10.512 1.00 0.00 24 GLU A CA 4
ATOM 5430 C C . GLU A 1 44 ? -18.083 3.296 -9.444 1.00 0.00 24 GLU A C 4
ATOM 5431 O O . GLU A 1 44 ? -18.504 3.415 -8.310 1.00 0.00 24 GLU A O 4
ATOM 5443 N N . LEU A 1 45 ? -17.364 2.265 -9.794 1.00 0.00 25 LEU A N 4
ATOM 5444 C CA . LEU A 1 45 ? -17.046 1.204 -8.798 1.00 0.00 25 LEU A CA 4
ATOM 5445 C C . LEU A 1 45 ? -16.062 1.755 -7.764 1.00 0.00 25 LEU A C 4
ATOM 5446 O O . LEU A 1 45 ? -16.282 1.663 -6.572 1.00 0.00 25 LEU A O 4
ATOM 5462 N N . VAL A 1 46 ? -14.978 2.328 -8.209 1.00 0.00 26 VAL A N 4
ATOM 5463 C CA . VAL A 1 46 ? -13.981 2.884 -7.251 1.00 0.00 26 VAL A CA 4
ATOM 5464 C C . VAL A 1 46 ? -14.692 3.798 -6.251 1.00 0.00 26 VAL A C 4
ATOM 5465 O O . VAL A 1 46 ? -14.439 3.750 -5.064 1.00 0.00 26 VAL A O 4
ATOM 5478 N N . ASP A 1 47 ? -15.580 4.630 -6.721 1.00 0.00 27 ASP A N 4
ATOM 5479 C CA . ASP A 1 47 ? -16.305 5.547 -5.796 1.00 0.00 27 ASP A CA 4
ATOM 5480 C C . ASP A 1 47 ? -17.104 4.721 -4.785 1.00 0.00 27 ASP A C 4
ATOM 5481 O O . ASP A 1 47 ? -17.148 5.033 -3.612 1.00 0.00 27 ASP A O 4
ATOM 5490 N N . GLU A 1 48 ? -17.737 3.670 -5.231 1.00 0.00 28 GLU A N 4
ATOM 5491 C CA . GLU A 1 48 ? -18.531 2.826 -4.295 1.00 0.00 28 GLU A CA 4
ATOM 5492 C C . GLU A 1 48 ? -17.592 2.162 -3.285 1.00 0.00 28 GLU A C 4
ATOM 5493 O O . GLU A 1 48 ? -17.934 1.973 -2.135 1.00 0.00 28 GLU A O 4
ATOM 5505 N N . TYR A 1 49 ? -16.410 1.806 -3.708 1.00 0.00 29 TYR A N 4
ATOM 5506 C CA . TYR A 1 49 ? -15.449 1.154 -2.774 1.00 0.00 29 TYR A CA 4
ATOM 5507 C C . TYR A 1 49 ? -15.046 2.147 -1.682 1.00 0.00 29 TYR A C 4
ATOM 5508 O O . TYR A 1 49 ? -15.160 1.869 -0.505 1.00 0.00 29 TYR A O 4
ATOM 5526 N N . LEU A 1 50 ? -14.574 3.302 -2.062 1.00 0.00 30 LEU A N 4
ATOM 5527 C CA . LEU A 1 50 ? -14.165 4.311 -1.045 1.00 0.00 30 LEU A CA 4
ATOM 5528 C C . LEU A 1 50 ? -15.310 4.531 -0.055 1.00 0.00 30 LEU A C 4
ATOM 5529 O O . LEU A 1 50 ? -15.112 5.013 1.042 1.00 0.00 30 LEU A O 4
ATOM 5545 N N . LYS A 1 51 ? -16.509 4.178 -0.432 1.00 0.00 31 LYS A N 4
ATOM 5546 C CA . LYS A 1 51 ? -17.666 4.366 0.488 1.00 0.00 31 LYS A CA 4
ATOM 5547 C C . LYS A 1 51 ? -17.616 3.305 1.590 1.00 0.00 31 LYS A C 4
ATOM 5548 O O . LYS A 1 51 ? -17.820 3.594 2.753 1.00 0.00 31 LYS A O 4
ATOM 5567 N N . ASN A 1 52 ? -17.345 2.080 1.234 1.00 0.00 32 ASN A N 4
ATOM 5568 C CA . ASN A 1 52 ? -17.281 1.002 2.261 1.00 0.00 32 ASN A CA 4
ATOM 5569 C C . ASN A 1 52 ? -15.982 0.212 2.090 1.00 0.00 32 ASN A C 4
ATOM 5570 O O . ASN A 1 52 ? -15.977 -0.886 1.570 1.00 0.00 32 ASN A O 4
ATOM 5581 N N . PRO A 1 53 ? -14.889 0.775 2.525 1.00 0.00 33 PRO A N 4
ATOM 5582 C CA . PRO A 1 53 ? -13.550 0.126 2.425 1.00 0.00 33 PRO A CA 4
ATOM 5583 C C . PRO A 1 53 ? -13.577 -1.333 2.889 1.00 0.00 33 PRO A C 4
ATOM 5584 O O . PRO A 1 53 ? -14.504 -1.771 3.540 1.00 0.00 33 PRO A O 4
ATOM 5595 N N . SER A 1 54 ? -12.565 -2.088 2.558 1.00 0.00 34 SER A N 4
ATOM 5596 C CA . SER A 1 54 ? -12.533 -3.517 2.979 1.00 0.00 34 SER A CA 4
ATOM 5597 C C . SER A 1 54 ? -11.564 -4.291 2.082 1.00 0.00 34 SER A C 4
ATOM 5598 O O . SER A 1 54 ? -10.875 -3.722 1.260 1.00 0.00 34 SER A O 4
ATOM 5606 N N . ILE A 1 55 ? -11.508 -5.586 2.232 1.00 0.00 35 ILE A N 4
ATOM 5607 C CA . ILE A 1 55 ? -10.585 -6.394 1.387 1.00 0.00 35 ILE A CA 4
ATOM 5608 C C . ILE A 1 55 ? -11.399 -7.323 0.484 1.00 0.00 35 ILE A C 4
ATOM 5609 O O . ILE A 1 55 ? -10.889 -7.889 -0.462 1.00 0.00 35 ILE A O 4
ATOM 5625 N N . GLY A 1 56 ? -12.661 -7.486 0.771 1.00 0.00 36 GLY A N 4
ATOM 5626 C CA . GLY A 1 56 ? -13.507 -8.380 -0.071 1.00 0.00 36 GLY A CA 4
ATOM 5627 C C . GLY A 1 56 ? -13.908 -7.648 -1.353 1.00 0.00 36 GLY A C 4
ATOM 5628 O O . GLY A 1 56 ? -14.311 -8.255 -2.325 1.00 0.00 36 GLY A O 4
ATOM 5632 N N . LYS A 1 57 ? -13.799 -6.348 -1.364 1.00 0.00 37 LYS A N 4
ATOM 5633 C CA . LYS A 1 57 ? -14.174 -5.580 -2.584 1.00 0.00 37 LYS A CA 4
ATOM 5634 C C . LYS A 1 57 ? -12.907 -5.151 -3.328 1.00 0.00 37 LYS A C 4
ATOM 5635 O O . LYS A 1 57 ? -12.944 -4.820 -4.497 1.00 0.00 37 LYS A O 4
ATOM 5654 N N . LEU A 1 58 ? -11.787 -5.153 -2.659 1.00 0.00 38 LEU A N 4
ATOM 5655 C CA . LEU A 1 58 ? -10.520 -4.745 -3.329 1.00 0.00 38 LEU A CA 4
ATOM 5656 C C . LEU A 1 58 ? -10.207 -5.721 -4.465 1.00 0.00 38 LEU A C 4
ATOM 5657 O O . LEU A 1 58 ? -9.653 -5.349 -5.481 1.00 0.00 38 LEU A O 4
ATOM 5673 N N . SER A 1 59 ? -10.555 -6.968 -4.303 1.00 0.00 39 SER A N 4
ATOM 5674 C CA . SER A 1 59 ? -10.277 -7.965 -5.374 1.00 0.00 39 SER A CA 4
ATOM 5675 C C . SER A 1 59 ? -11.187 -7.695 -6.572 1.00 0.00 39 SER A C 4
ATOM 5676 O O . SER A 1 59 ? -10.912 -8.113 -7.680 1.00 0.00 39 SER A O 4
ATOM 5684 N N . GLU A 1 60 ? -12.271 -6.997 -6.362 1.00 0.00 40 GLU A N 4
ATOM 5685 C CA . GLU A 1 60 ? -13.197 -6.701 -7.491 1.00 0.00 40 GLU A CA 4
ATOM 5686 C C . GLU A 1 60 ? -12.696 -5.471 -8.252 1.00 0.00 40 GLU A C 4
ATOM 5687 O O . GLU A 1 60 ? -12.570 -5.485 -9.460 1.00 0.00 40 GLU A O 4
ATOM 5699 N N . VAL A 1 61 ? -12.410 -4.406 -7.554 1.00 0.00 41 VAL A N 4
ATOM 5700 C CA . VAL A 1 61 ? -11.919 -3.177 -8.239 1.00 0.00 41 VAL A CA 4
ATOM 5701 C C . VAL A 1 61 ? -10.529 -3.441 -8.821 1.00 0.00 41 VAL A C 4
ATOM 5702 O O . VAL A 1 61 ? -10.190 -2.959 -9.884 1.00 0.00 41 VAL A O 4
ATOM 5715 N N . VAL A 1 62 ? -9.722 -4.203 -8.135 1.00 0.00 42 VAL A N 4
ATOM 5716 C CA . VAL A 1 62 ? -8.356 -4.496 -8.653 1.00 0.00 42 VAL A CA 4
ATOM 5717 C C . VAL A 1 62 ? -8.389 -5.784 -9.479 1.00 0.00 42 VAL A C 4
ATOM 5718 O O . VAL A 1 62 ? -8.569 -6.865 -8.955 1.00 0.00 42 VAL A O 4
ATOM 5731 N N . GLU A 1 63 ? -8.216 -5.676 -10.768 1.00 0.00 43 GLU A N 4
ATOM 5732 C CA . GLU A 1 63 ? -8.238 -6.893 -11.627 1.00 0.00 43 GLU A CA 4
ATOM 5733 C C . GLU A 1 63 ? -6.880 -7.594 -11.553 1.00 0.00 43 GLU A C 4
ATOM 5734 O O . GLU A 1 63 ? -6.749 -8.754 -11.889 1.00 0.00 43 GLU A O 4
ATOM 5746 N N . LEU A 1 64 ? -5.866 -6.898 -11.116 1.00 0.00 44 LEU A N 4
ATOM 5747 C CA . LEU A 1 64 ? -4.517 -7.524 -11.021 1.00 0.00 44 LEU A CA 4
ATOM 5748 C C . LEU A 1 64 ? -3.732 -6.876 -9.879 1.00 0.00 44 LEU A C 4
ATOM 5749 O O . LEU A 1 64 ? -3.818 -5.685 -9.653 1.00 0.00 44 LEU A O 4
ATOM 5765 N N . PHE A 1 65 ? -2.969 -7.649 -9.157 1.00 0.00 45 PHE A N 4
ATOM 5766 C CA . PHE A 1 65 ? -2.181 -7.076 -8.030 1.00 0.00 45 PHE A CA 4
ATOM 5767 C C . PHE A 1 65 ? -0.740 -6.838 -8.485 1.00 0.00 45 PHE A C 4
ATOM 5768 O O . PHE A 1 65 ? 0.179 -7.498 -8.041 1.00 0.00 45 PHE A O 4
ATOM 5785 N N . GLU A 1 66 ? -0.533 -5.899 -9.369 1.00 0.00 46 GLU A N 4
ATOM 5786 C CA . GLU A 1 66 ? 0.849 -5.620 -9.851 1.00 0.00 46 GLU A CA 4
ATOM 5787 C C . GLU A 1 66 ? 0.963 -4.146 -10.243 1.00 0.00 46 GLU A C 4
ATOM 5788 O O . GLU A 1 66 ? 0.165 -3.632 -11.001 1.00 0.00 46 GLU A O 4
ATOM 5800 N N . VAL A 1 67 ? 1.949 -3.461 -9.732 1.00 0.00 47 VAL A N 4
ATOM 5801 C CA . VAL A 1 67 ? 2.113 -2.020 -10.076 1.00 0.00 47 VAL A CA 4
ATOM 5802 C C . VAL A 1 67 ? 3.063 -1.884 -11.267 1.00 0.00 47 VAL A C 4
ATOM 5803 O O . VAL A 1 67 ? 4.154 -2.418 -11.269 1.00 0.00 47 VAL A O 4
ATOM 5816 N N . PHE A 1 68 ? 2.658 -1.171 -12.283 1.00 0.00 48 PHE A N 4
ATOM 5817 C CA . PHE A 1 68 ? 3.538 -1.000 -13.473 1.00 0.00 48 PHE A CA 4
ATOM 5818 C C . PHE A 1 68 ? 3.952 0.467 -13.594 1.00 0.00 48 PHE A C 4
ATOM 5819 O O . PHE A 1 68 ? 3.270 1.356 -13.123 1.00 0.00 48 PHE A O 4
ATOM 5836 N N . THR A 1 69 ? 5.064 0.730 -14.224 1.00 0.00 49 THR A N 4
ATOM 5837 C CA . THR A 1 69 ? 5.521 2.140 -14.376 1.00 0.00 49 THR A CA 4
ATOM 5838 C C . THR A 1 69 ? 5.912 2.395 -15.834 1.00 0.00 49 THR A C 4
ATOM 5839 O O . THR A 1 69 ? 6.313 1.495 -16.544 1.00 0.00 49 THR A O 4
ATOM 5850 N N . PRO A 1 70 ? 5.793 3.619 -16.270 1.00 0.00 50 PRO A N 4
ATOM 5851 C CA . PRO A 1 70 ? 6.137 4.015 -17.666 1.00 0.00 50 PRO A CA 4
ATOM 5852 C C . PRO A 1 70 ? 7.646 3.973 -17.924 1.00 0.00 50 PRO A C 4
ATOM 5853 O O . PRO A 1 70 ? 8.420 4.627 -17.252 1.00 0.00 50 PRO A O 4
ATOM 5864 N N . GLN A 1 71 ? 8.071 3.209 -18.893 1.00 0.00 51 GLN A N 4
ATOM 5865 C CA . GLN A 1 71 ? 9.529 3.125 -19.192 1.00 0.00 51 GLN A CA 4
ATOM 5866 C C . GLN A 1 71 ? 9.984 4.412 -19.880 1.00 0.00 51 GLN A C 4
ATOM 5867 O O . GLN A 1 71 ? 9.519 5.491 -19.570 1.00 0.00 51 GLN A O 4
ATOM 5881 N N . ASP A 1 72 ? 10.891 4.309 -20.813 1.00 0.00 52 ASP A N 4
ATOM 5882 C CA . ASP A 1 72 ? 11.376 5.527 -21.520 1.00 0.00 52 ASP A CA 4
ATOM 5883 C C . ASP A 1 72 ? 10.181 6.298 -22.086 1.00 0.00 52 ASP A C 4
ATOM 5884 O O . ASP A 1 72 ? 9.730 7.269 -21.512 1.00 0.00 52 ASP A O 4
ATOM 5893 N N . GLY A 1 73 ? 9.666 5.875 -23.207 1.00 0.00 53 GLY A N 4
ATOM 5894 C CA . GLY A 1 73 ? 8.502 6.585 -23.809 1.00 0.00 53 GLY A CA 4
ATOM 5895 C C . GLY A 1 73 ? 7.280 6.419 -22.905 1.00 0.00 53 GLY A C 4
ATOM 5896 O O . GLY A 1 73 ? 6.968 5.332 -22.458 1.00 0.00 53 GLY A O 4
ATOM 5900 N N . ARG A 1 74 ? 6.582 7.488 -22.632 1.00 0.00 54 ARG A N 4
ATOM 5901 C CA . ARG A 1 74 ? 5.379 7.390 -21.757 1.00 0.00 54 ARG A CA 4
ATOM 5902 C C . ARG A 1 74 ? 4.117 7.527 -22.610 1.00 0.00 54 ARG A C 4
ATOM 5903 O O . ARG A 1 74 ? 4.136 7.303 -23.804 1.00 0.00 54 ARG A O 4
ATOM 5924 N N . GLY A 1 75 ? 3.019 7.892 -22.007 1.00 0.00 55 GLY A N 4
ATOM 5925 C CA . GLY A 1 75 ? 1.756 8.043 -22.784 1.00 0.00 55 GLY A CA 4
ATOM 5926 C C . GLY A 1 75 ? 1.178 6.661 -23.095 1.00 0.00 55 GLY A C 4
ATOM 5927 O O . GLY A 1 75 ? 0.452 6.483 -24.052 1.00 0.00 55 GLY A O 4
ATOM 5931 N N . ALA A 1 76 ? 1.497 5.681 -22.294 1.00 0.00 56 ALA A N 4
ATOM 5932 C CA . ALA A 1 76 ? 0.965 4.312 -22.545 1.00 0.00 56 ALA A CA 4
ATOM 5933 C C . ALA A 1 76 ? 1.390 3.848 -23.940 1.00 0.00 56 ALA A C 4
ATOM 5934 O O . ALA A 1 76 ? 0.971 4.396 -24.940 1.00 0.00 56 ALA A O 4
ATOM 5941 N N . GLU A 1 77 ? 2.217 2.841 -24.015 1.00 0.00 57 GLU A N 4
ATOM 5942 C CA . GLU A 1 77 ? 2.667 2.343 -25.345 1.00 0.00 57 GLU A CA 4
ATOM 5943 C C . GLU A 1 77 ? 2.559 0.818 -25.382 1.00 0.00 57 GLU A C 4
ATOM 5944 O O . GLU A 1 77 ? 1.957 0.249 -26.270 1.00 0.00 57 GLU A O 4
ATOM 5956 N N . GLY A 1 78 ? 3.140 0.150 -24.422 1.00 0.00 58 GLY A N 4
ATOM 5957 C CA . GLY A 1 78 ? 3.070 -1.339 -24.403 1.00 0.00 58 GLY A CA 4
ATOM 5958 C C . GLY A 1 78 ? 4.340 -1.903 -23.762 1.00 0.00 58 GLY A C 4
ATOM 5959 O O . GLY A 1 78 ? 4.394 -3.056 -23.382 1.00 0.00 58 GLY A O 4
ATOM 5963 N N . GLU A 1 79 ? 5.360 -1.100 -23.638 1.00 0.00 59 GLU A N 4
ATOM 5964 C CA . GLU A 1 79 ? 6.625 -1.592 -23.021 1.00 0.00 59 GLU A CA 4
ATOM 5965 C C . GLU A 1 79 ? 6.838 -0.901 -21.673 1.00 0.00 59 GLU A C 4
ATOM 5966 O O . GLU A 1 79 ? 7.840 -0.251 -21.449 1.00 0.00 59 GLU A O 4
ATOM 5978 N N . LEU A 1 80 ? 5.902 -1.035 -20.773 1.00 0.00 60 LEU A N 4
ATOM 5979 C CA . LEU A 1 80 ? 6.052 -0.386 -19.440 1.00 0.00 60 LEU A CA 4
ATOM 5980 C C . LEU A 1 80 ? 7.155 -1.091 -18.649 1.00 0.00 60 LEU A C 4
ATOM 5981 O O . LEU A 1 80 ? 7.838 -1.959 -19.156 1.00 0.00 60 LEU A O 4
ATOM 5997 N N . GLY A 1 81 ? 7.334 -0.727 -17.409 1.00 0.00 61 GLY A N 4
ATOM 5998 C CA . GLY A 1 81 ? 8.392 -1.378 -16.586 1.00 0.00 61 GLY A CA 4
ATOM 5999 C C . GLY A 1 81 ? 7.764 -1.988 -15.332 1.00 0.00 61 GLY A C 4
ATOM 6000 O O . GLY A 1 81 ? 7.279 -1.288 -14.466 1.00 0.00 61 GLY A O 4
ATOM 6004 N N . ALA A 1 82 ? 7.770 -3.289 -15.227 1.00 0.00 62 ALA A N 4
ATOM 6005 C CA . ALA A 1 82 ? 7.173 -3.942 -14.028 1.00 0.00 62 ALA A CA 4
ATOM 6006 C C . ALA A 1 82 ? 7.771 -3.328 -12.761 1.00 0.00 62 ALA A C 4
ATOM 6007 O O . ALA A 1 82 ? 8.938 -3.498 -12.469 1.00 0.00 62 ALA A O 4
ATOM 6014 N N . ALA A 1 83 ? 6.981 -2.613 -12.007 1.00 0.00 63 ALA A N 4
ATOM 6015 C CA . ALA A 1 83 ? 7.506 -1.988 -10.760 1.00 0.00 63 ALA A CA 4
ATOM 6016 C C . ALA A 1 83 ? 7.898 -3.084 -9.767 1.00 0.00 63 ALA A C 4
ATOM 6017 O O . ALA A 1 83 ? 7.139 -3.993 -9.498 1.00 0.00 63 ALA A O 4
ATOM 6024 N N . SER A 1 84 ? 9.080 -3.004 -9.217 1.00 0.00 64 SER A N 4
ATOM 6025 C CA . SER A 1 84 ? 9.519 -4.041 -8.241 1.00 0.00 64 SER A CA 4
ATOM 6026 C C . SER A 1 84 ? 9.186 -3.578 -6.821 1.00 0.00 64 SER A C 4
ATOM 6027 O O . SER A 1 84 ? 9.341 -2.422 -6.482 1.00 0.00 64 SER A O 4
ATOM 6035 N N . LYS A 1 85 ? 8.728 -4.471 -5.988 1.00 0.00 65 LYS A N 4
ATOM 6036 C CA . LYS A 1 85 ? 8.384 -4.081 -4.590 1.00 0.00 65 LYS A CA 4
ATOM 6037 C C . LYS A 1 85 ? 9.451 -3.126 -4.051 1.00 0.00 65 LYS A C 4
ATOM 6038 O O . LYS A 1 85 ? 9.188 -2.306 -3.194 1.00 0.00 65 LYS A O 4
ATOM 6057 N N . ALA A 1 86 ? 10.655 -3.226 -4.547 1.00 0.00 66 ALA A N 4
ATOM 6058 C CA . ALA A 1 86 ? 11.737 -2.324 -4.062 1.00 0.00 66 ALA A CA 4
ATOM 6059 C C . ALA A 1 86 ? 11.362 -0.870 -4.361 1.00 0.00 66 ALA A C 4
ATOM 6060 O O . ALA A 1 86 ? 11.596 0.018 -3.566 1.00 0.00 66 ALA A O 4
ATOM 6067 N N . GLN A 1 87 ? 10.780 -0.622 -5.503 1.00 0.00 67 GLN A N 4
ATOM 6068 C CA . GLN A 1 87 ? 10.390 0.773 -5.852 1.00 0.00 67 GLN A CA 4
ATOM 6069 C C . GLN A 1 87 ? 9.131 1.161 -5.075 1.00 0.00 67 GLN A C 4
ATOM 6070 O O . GLN A 1 87 ? 9.118 2.123 -4.333 1.00 0.00 67 GLN A O 4
ATOM 6084 N N . VAL A 1 88 ? 8.069 0.419 -5.239 1.00 0.00 68 VAL A N 4
ATOM 6085 C CA . VAL A 1 88 ? 6.811 0.746 -4.510 1.00 0.00 68 VAL A CA 4
ATOM 6086 C C . VAL A 1 88 ? 7.107 0.863 -3.013 1.00 0.00 68 VAL A C 4
ATOM 6087 O O . VAL A 1 88 ? 6.402 1.531 -2.282 1.00 0.00 68 VAL A O 4
ATOM 6100 N N . GLU A 1 89 ? 8.144 0.219 -2.552 1.00 0.00 69 GLU A N 4
ATOM 6101 C CA . GLU A 1 89 ? 8.483 0.295 -1.103 1.00 0.00 69 GLU A CA 4
ATOM 6102 C C . GLU A 1 89 ? 8.961 1.708 -0.765 1.00 0.00 69 GLU A C 4
ATOM 6103 O O . GLU A 1 89 ? 8.551 2.295 0.216 1.00 0.00 69 GLU A O 4
ATOM 6115 N N . ASN A 1 90 ? 9.827 2.260 -1.570 1.00 0.00 70 ASN A N 4
ATOM 6116 C CA . ASN A 1 90 ? 10.330 3.635 -1.295 1.00 0.00 70 ASN A CA 4
ATOM 6117 C C . ASN A 1 90 ? 9.143 4.579 -1.091 1.00 0.00 70 ASN A C 4
ATOM 6118 O O . ASN A 1 90 ? 9.274 5.642 -0.516 1.00 0.00 70 ASN A O 4
ATOM 6129 N N . GLU A 1 91 ? 7.985 4.200 -1.557 1.00 0.00 71 GLU A N 4
ATOM 6130 C CA . GLU A 1 91 ? 6.791 5.075 -1.389 1.00 0.00 71 GLU A CA 4
ATOM 6131 C C . GLU A 1 91 ? 6.107 4.753 -0.060 1.00 0.00 71 GLU A C 4
ATOM 6132 O O . GLU A 1 91 ? 5.854 5.627 0.747 1.00 0.00 71 GLU A O 4
ATOM 6144 N N . PHE A 1 92 ? 5.804 3.506 0.176 1.00 0.00 72 PHE A N 4
ATOM 6145 C CA . PHE A 1 92 ? 5.137 3.130 1.455 1.00 0.00 72 PHE A CA 4
ATOM 6146 C C . PHE A 1 92 ? 6.060 2.214 2.261 1.00 0.00 72 PHE A C 4
ATOM 6147 O O . PHE A 1 92 ? 5.613 1.348 2.986 1.00 0.00 72 PHE A O 4
ATOM 6164 N N . GLY A 1 93 ? 7.347 2.399 2.142 1.00 0.00 73 GLY A N 4
ATOM 6165 C CA . GLY A 1 93 ? 8.297 1.538 2.902 1.00 0.00 73 GLY A CA 4
ATOM 6166 C C . GLY A 1 93 ? 7.885 0.072 2.760 1.00 0.00 73 GLY A C 4
ATOM 6167 O O . GLY A 1 93 ? 7.160 -0.294 1.857 1.00 0.00 73 GLY A O 4
ATOM 6171 N N . LYS A 1 94 ? 8.340 -0.770 3.647 1.00 0.00 74 LYS A N 4
ATOM 6172 C CA . LYS A 1 94 ? 7.974 -2.212 3.562 1.00 0.00 74 LYS A CA 4
ATOM 6173 C C . LYS A 1 94 ? 7.233 -2.625 4.835 1.00 0.00 74 LYS A C 4
ATOM 6174 O O . LYS A 1 94 ? 7.293 -3.762 5.259 1.00 0.00 74 LYS A O 4
ATOM 6193 N N . GLY A 1 95 ? 6.532 -1.710 5.448 1.00 0.00 75 GLY A N 4
ATOM 6194 C CA . GLY A 1 95 ? 5.787 -2.052 6.693 1.00 0.00 75 GLY A CA 4
ATOM 6195 C C . GLY A 1 95 ? 4.371 -2.503 6.333 1.00 0.00 75 GLY A C 4
ATOM 6196 O O . GLY A 1 95 ? 3.788 -3.341 6.994 1.00 0.00 75 GLY A O 4
ATOM 6200 N N . LYS A 1 96 ? 3.810 -1.956 5.289 1.00 0.00 76 LYS A N 4
ATOM 6201 C CA . LYS A 1 96 ? 2.431 -2.354 4.889 1.00 0.00 76 LYS A CA 4
ATOM 6202 C C . LYS A 1 96 ? 2.506 -3.387 3.764 1.00 0.00 76 LYS A C 4
ATOM 6203 O O . LYS A 1 96 ? 3.476 -3.455 3.033 1.00 0.00 76 LYS A O 4
ATOM 6222 N N . LYS A 1 97 ? 1.491 -4.194 3.617 1.00 0.00 77 LYS A N 4
ATOM 6223 C CA . LYS A 1 97 ? 1.507 -5.223 2.540 1.00 0.00 77 LYS A CA 4
ATOM 6224 C C . LYS A 1 97 ? 1.054 -4.589 1.223 1.00 0.00 77 LYS A C 4
ATOM 6225 O O . LYS A 1 97 ? 0.791 -3.405 1.151 1.00 0.00 77 LYS A O 4
ATOM 6244 N N . ILE A 1 98 ? 0.963 -5.368 0.180 1.00 0.00 78 ILE A N 4
ATOM 6245 C CA . ILE A 1 98 ? 0.529 -4.809 -1.132 1.00 0.00 78 ILE A CA 4
ATOM 6246 C C . ILE A 1 98 ? -0.969 -4.504 -1.086 1.00 0.00 78 ILE A C 4
ATOM 6247 O O . ILE A 1 98 ? -1.494 -3.795 -1.921 1.00 0.00 78 ILE A O 4
ATOM 6263 N N . GLU A 1 99 ? -1.663 -5.035 -0.116 1.00 0.00 79 GLU A N 4
ATOM 6264 C CA . GLU A 1 99 ? -3.127 -4.774 -0.018 1.00 0.00 79 GLU A CA 4
ATOM 6265 C C . GLU A 1 99 ? -3.360 -3.339 0.458 1.00 0.00 79 GLU A C 4
ATOM 6266 O O . GLU A 1 99 ? -3.801 -2.490 -0.291 1.00 0.00 79 GLU A O 4
ATOM 6278 N N . GLU A 1 100 ? -3.067 -3.061 1.700 1.00 0.00 80 GLU A N 4
ATOM 6279 C CA . GLU A 1 100 ? -3.272 -1.681 2.222 1.00 0.00 80 GLU A CA 4
ATOM 6280 C C . GLU A 1 100 ? -2.568 -0.677 1.306 1.00 0.00 80 GLU A C 4
ATOM 6281 O O . GLU A 1 100 ? -3.042 0.420 1.091 1.00 0.00 80 GLU A O 4
ATOM 6293 N N . VAL A 1 101 ? -1.438 -1.045 0.765 1.00 0.00 81 VAL A N 4
ATOM 6294 C CA . VAL A 1 101 ? -0.706 -0.111 -0.135 1.00 0.00 81 VAL A CA 4
ATOM 6295 C C . VAL A 1 101 ? -1.623 0.314 -1.284 1.00 0.00 81 VAL A C 4
ATOM 6296 O O . VAL A 1 101 ? -1.974 1.469 -1.416 1.00 0.00 81 VAL A O 4
ATOM 6309 N N . ILE A 1 102 ? -2.015 -0.612 -2.116 1.00 0.00 82 ILE A N 4
ATOM 6310 C CA . ILE A 1 102 ? -2.909 -0.259 -3.255 1.00 0.00 82 ILE A CA 4
ATOM 6311 C C . ILE A 1 102 ? -4.082 0.578 -2.742 1.00 0.00 82 ILE A C 4
ATOM 6312 O O . ILE A 1 102 ? -4.601 1.428 -3.438 1.00 0.00 82 ILE A O 4
ATOM 6328 N N . ASP A 1 103 ? -4.506 0.344 -1.530 1.00 0.00 83 ASP A N 4
ATOM 6329 C CA . ASP A 1 103 ? -5.645 1.127 -0.975 1.00 0.00 83 ASP A CA 4
ATOM 6330 C C . ASP A 1 103 ? -5.288 2.615 -0.971 1.00 0.00 83 ASP A C 4
ATOM 6331 O O . ASP A 1 103 ? -5.784 3.385 -1.769 1.00 0.00 83 ASP A O 4
ATOM 6340 N N . LEU A 1 104 ? -4.430 3.026 -0.076 1.00 0.00 84 LEU A N 4
ATOM 6341 C CA . LEU A 1 104 ? -4.040 4.463 -0.020 1.00 0.00 84 LEU A CA 4
ATOM 6342 C C . LEU A 1 104 ? -3.990 5.034 -1.438 1.00 0.00 84 LEU A C 4
ATOM 6343 O O . LEU A 1 104 ? -4.466 6.123 -1.696 1.00 0.00 84 LEU A O 4
ATOM 6359 N N . ILE A 1 105 ? -3.416 4.312 -2.360 1.00 0.00 85 ILE A N 4
ATOM 6360 C CA . ILE A 1 105 ? -3.336 4.815 -3.760 1.00 0.00 85 ILE A CA 4
ATOM 6361 C C . ILE A 1 105 ? -4.750 5.033 -4.304 1.00 0.00 85 ILE A C 4
ATOM 6362 O O . ILE A 1 105 ? -4.988 5.915 -5.105 1.00 0.00 85 ILE A O 4
ATOM 6378 N N . LEU A 1 106 ? -5.690 4.236 -3.875 1.00 0.00 86 LEU A N 4
ATOM 6379 C CA . LEU A 1 106 ? -7.087 4.399 -4.368 1.00 0.00 86 LEU A CA 4
ATOM 6380 C C . LEU A 1 106 ? -7.699 5.662 -3.759 1.00 0.00 86 LEU A C 4
ATOM 6381 O O . LEU A 1 106 ? -8.659 6.205 -4.267 1.00 0.00 86 LEU A O 4
ATOM 6397 N N . ARG A 1 107 ? -7.150 6.134 -2.673 1.00 0.00 87 ARG A N 4
ATOM 6398 C CA . ARG A 1 107 ? -7.701 7.362 -2.033 1.00 0.00 87 ARG A CA 4
ATOM 6399 C C . ARG A 1 107 ? -7.037 8.598 -2.644 1.00 0.00 87 ARG A C 4
ATOM 6400 O O . ARG A 1 107 ? -7.375 9.719 -2.322 1.00 0.00 87 ARG A O 4
ATOM 6421 N N . ASN A 1 108 ? -6.095 8.402 -3.525 1.00 0.00 88 ASN A N 4
ATOM 6422 C CA . ASN A 1 108 ? -5.411 9.566 -4.156 1.00 0.00 88 ASN A CA 4
ATOM 6423 C C . ASN A 1 108 ? -5.744 9.606 -5.649 1.00 0.00 88 ASN A C 4
ATOM 6424 O O . ASN A 1 108 ? -6.672 10.268 -6.070 1.00 0.00 88 ASN A O 4
ATOM 6435 N N . GLY A 1 109 ? -4.993 8.905 -6.453 1.00 0.00 89 GLY A N 4
ATOM 6436 C CA . GLY A 1 109 ? -5.266 8.904 -7.917 1.00 0.00 89 GLY A CA 4
ATOM 6437 C C . GLY A 1 109 ? -4.981 10.293 -8.491 1.00 0.00 89 GLY A C 4
ATOM 6438 O O . GLY A 1 109 ? -5.556 11.278 -8.074 1.00 0.00 89 GLY A O 4
ATOM 6442 N N . LYS A 1 110 ? -4.095 10.381 -9.445 1.00 0.00 90 LYS A N 4
ATOM 6443 C CA . LYS A 1 110 ? -3.773 11.707 -10.042 1.00 0.00 90 LYS A CA 4
ATOM 6444 C C . LYS A 1 110 ? -3.725 12.765 -8.938 1.00 0.00 90 LYS A C 4
ATOM 6445 O O . LYS A 1 110 ? -4.461 13.731 -8.959 1.00 0.00 90 LYS A O 4
ATOM 6464 N N . PRO A 1 111 ? -2.859 12.575 -7.979 1.00 0.00 91 PRO A N 4
ATOM 6465 C CA . PRO A 1 111 ? -2.700 13.519 -6.837 1.00 0.00 91 PRO A CA 4
ATOM 6466 C C . PRO A 1 111 ? -2.638 14.979 -7.295 1.00 0.00 91 PRO A C 4
ATOM 6467 O O . PRO A 1 111 ? -2.180 15.280 -8.379 1.00 0.00 91 PRO A O 4
ATOM 6478 N N . ASN A 1 112 ? -3.096 15.886 -6.477 1.00 0.00 92 ASN A N 4
ATOM 6479 C CA . ASN A 1 112 ? -3.063 17.325 -6.867 1.00 0.00 92 ASN A CA 4
ATOM 6480 C C . ASN A 1 112 ? -2.535 18.158 -5.696 1.00 0.00 92 ASN A C 4
ATOM 6481 O O . ASN A 1 112 ? -1.879 17.652 -4.808 1.00 0.00 92 ASN A O 4
ATOM 6492 N N . SER A 1 113 ? -2.816 19.432 -5.690 1.00 0.00 93 SER A N 4
ATOM 6493 C CA . SER A 1 113 ? -2.330 20.295 -4.577 1.00 0.00 93 SER A CA 4
ATOM 6494 C C . SER A 1 113 ? -2.458 21.766 -4.979 1.00 0.00 93 SER A C 4
ATOM 6495 O O . SER A 1 113 ? -3.491 22.380 -4.800 1.00 0.00 93 SER A O 4
ATOM 6503 N N . THR A 1 114 ? -1.417 22.335 -5.523 1.00 0.00 94 THR A N 4
ATOM 6504 C CA . THR A 1 114 ? -1.480 23.765 -5.936 1.00 0.00 94 THR A CA 4
ATOM 6505 C C . THR A 1 114 ? -2.333 24.547 -4.935 1.00 0.00 94 THR A C 4
ATOM 6506 O O . THR A 1 114 ? -2.114 24.491 -3.741 1.00 0.00 94 THR A O 4
ATOM 6517 N N . THR A 1 115 ? -3.303 25.278 -5.412 1.00 0.00 95 THR A N 4
ATOM 6518 C CA . THR A 1 115 ? -4.168 26.062 -4.487 1.00 0.00 95 THR A CA 4
ATOM 6519 C C . THR A 1 115 ? -5.499 26.373 -5.173 1.00 0.00 95 THR A C 4
ATOM 6520 O O . THR A 1 115 ? -5.680 27.427 -5.751 1.00 0.00 95 THR A O 4
ATOM 6531 N N . SER A 1 116 ? -6.434 25.465 -5.115 1.00 0.00 96 SER A N 4
ATOM 6532 C CA . SER A 1 116 ? -7.753 25.709 -5.765 1.00 0.00 96 SER A CA 4
ATOM 6533 C C . SER A 1 116 ? -8.779 26.105 -4.702 1.00 0.00 96 SER A C 4
ATOM 6534 O O . SER A 1 116 ? -8.920 25.452 -3.688 1.00 0.00 96 SER A O 4
ATOM 6542 N N . SER A 1 117 ? -9.496 27.172 -4.925 1.00 0.00 97 SER A N 4
ATOM 6543 C CA . SER A 1 117 ? -10.512 27.609 -3.927 1.00 0.00 97 SER A CA 4
ATOM 6544 C C . SER A 1 117 ? -11.842 27.875 -4.634 1.00 0.00 97 SER A C 4
ATOM 6545 O O . SER A 1 117 ? -11.911 28.628 -5.585 1.00 0.00 97 SER A O 4
ATOM 6553 N N . LEU A 1 118 ? -12.901 27.263 -4.178 1.00 0.00 98 LEU A N 4
ATOM 6554 C CA . LEU A 1 118 ? -14.225 27.482 -4.824 1.00 0.00 98 LEU A CA 4
ATOM 6555 C C . LEU A 1 118 ? -14.078 27.360 -6.342 1.00 0.00 98 LEU A C 4
ATOM 6556 O O . LEU A 1 118 ? -14.076 26.276 -6.890 1.00 0.00 98 LEU A O 4
ATOM 6572 N N . LYS A 1 119 ? -13.956 28.465 -7.027 1.00 0.00 99 LYS A N 4
ATOM 6573 C CA . LYS A 1 119 ? -13.809 28.410 -8.509 1.00 0.00 99 LYS A CA 4
ATOM 6574 C C . LYS A 1 119 ? -12.426 27.863 -8.865 1.00 0.00 99 LYS A C 4
ATOM 6575 O O . LYS A 1 119 ? -11.424 28.531 -8.707 1.00 0.00 99 LYS A O 4
ATOM 6594 N N . THR A 1 120 ? -12.362 26.652 -9.345 1.00 0.00 100 THR A N 4
ATOM 6595 C CA . THR A 1 120 ? -11.043 26.063 -9.711 1.00 0.00 100 THR A CA 4
ATOM 6596 C C . THR A 1 120 ? -10.226 27.091 -10.495 1.00 0.00 100 THR A C 4
ATOM 6597 O O . THR A 1 120 ? -10.738 27.781 -11.355 1.00 0.00 100 THR A O 4
ATOM 6608 N N . LYS A 1 121 ? -8.958 27.201 -10.207 1.00 0.00 101 LYS A N 4
ATOM 6609 C CA . LYS A 1 121 ? -8.109 28.185 -10.937 1.00 0.00 101 LYS A CA 4
ATOM 6610 C C . LYS A 1 121 ? -8.608 29.602 -10.646 1.00 0.00 101 LYS A C 4
ATOM 6611 O O . LYS A 1 121 ? -8.887 30.369 -11.546 1.00 0.00 101 LYS A O 4
ATOM 6630 N N . GLY A 1 122 ? -8.722 29.956 -9.395 1.00 0.00 102 GLY A N 4
ATOM 6631 C CA . GLY A 1 122 ? -9.201 31.324 -9.048 1.00 0.00 102 GLY A CA 4
ATOM 6632 C C . GLY A 1 122 ? -8.396 32.362 -9.832 1.00 0.00 102 GLY A C 4
ATOM 6633 O O . GLY A 1 122 ? -7.441 32.039 -10.509 1.00 0.00 102 GLY A O 4
ATOM 6637 N N . GLY A 1 123 ? -8.775 33.608 -9.746 1.00 0.00 103 GLY A N 4
ATOM 6638 C CA . GLY A 1 123 ? -8.031 34.666 -10.487 1.00 0.00 103 GLY A CA 4
ATOM 6639 C C . GLY A 1 123 ? -7.978 35.940 -9.644 1.00 0.00 103 GLY A C 4
ATOM 6640 O O . GLY A 1 123 ? -6.965 36.265 -9.055 1.00 0.00 103 GLY A O 4
ATOM 6644 N N . ASN A 1 124 ? -9.061 36.666 -9.580 1.00 0.00 104 ASN A N 4
ATOM 6645 C CA . ASN A 1 124 ? -9.070 37.920 -8.775 1.00 0.00 104 ASN A CA 4
ATOM 6646 C C . ASN A 1 124 ? -10.183 37.844 -7.727 1.00 0.00 104 ASN A C 4
ATOM 6647 O O . ASN A 1 124 ? -10.528 36.782 -7.248 1.00 0.00 104 ASN A O 4
ATOM 6658 N N . ALA A 1 125 ? -10.749 38.964 -7.369 1.00 0.00 105 ALA A N 4
ATOM 6659 C CA . ALA A 1 125 ? -11.840 38.956 -6.353 1.00 0.00 105 ALA A CA 4
ATOM 6660 C C . ALA A 1 125 ? -12.887 40.008 -6.720 1.00 0.00 105 ALA A C 4
ATOM 6661 O O . ALA A 1 125 ? -13.674 40.430 -5.896 1.00 0.00 105 ALA A O 4
ATOM 6668 N N . GLY A 1 126 ? -12.904 40.438 -7.953 1.00 0.00 106 GLY A N 4
ATOM 6669 C CA . GLY A 1 126 ? -13.901 41.463 -8.372 1.00 0.00 106 GLY A CA 4
ATOM 6670 C C . GLY A 1 126 ? -13.174 42.748 -8.776 1.00 0.00 106 GLY A C 4
ATOM 6671 O O . GLY A 1 126 ? -12.520 43.381 -7.973 1.00 0.00 106 GLY A O 4
ATOM 6675 N N . THR A 1 127 ? -13.285 43.136 -10.017 1.00 0.00 107 THR A N 4
ATOM 6676 C CA . THR A 1 127 ? -12.601 44.380 -10.471 1.00 0.00 107 THR A CA 4
ATOM 6677 C C . THR A 1 127 ? -13.036 45.553 -9.590 1.00 0.00 107 THR A C 4
ATOM 6678 O O . THR A 1 127 ? -12.228 46.190 -8.945 1.00 0.00 107 THR A O 4
ATOM 6689 N N . LYS A 1 128 ? -14.308 45.841 -9.559 1.00 0.00 108 LYS A N 4
ATOM 6690 C CA . LYS A 1 128 ? -14.795 46.973 -8.719 1.00 0.00 108 LYS A CA 4
ATOM 6691 C C . LYS A 1 128 ? -16.288 46.795 -8.439 1.00 0.00 108 LYS A C 4
ATOM 6692 O O . LYS A 1 128 ? -16.811 47.296 -7.464 1.00 0.00 108 LYS A O 4
ATOM 6711 N N . ALA A 1 129 ? -16.980 46.084 -9.288 1.00 0.00 109 ALA A N 4
ATOM 6712 C CA . ALA A 1 129 ? -18.438 45.874 -9.070 1.00 0.00 109 ALA A CA 4
ATOM 6713 C C . ALA A 1 129 ? -18.938 44.766 -9.999 1.00 0.00 109 ALA A C 4
ATOM 6714 O O . ALA A 1 129 ? -18.493 43.637 -9.927 1.00 0.00 109 ALA A O 4
ATOM 6721 N N . TYR A 1 130 ? -19.858 45.078 -10.870 1.00 0.00 110 TYR A N 4
ATOM 6722 C CA . TYR A 1 130 ? -20.384 44.041 -11.801 1.00 0.00 110 TYR A CA 4
ATOM 6723 C C . TYR A 1 130 ? -20.832 42.816 -11.000 1.00 0.00 110 TYR A C 4
ATOM 6724 O O . TYR A 1 130 ? -20.742 41.695 -11.461 1.00 0.00 110 TYR A O 4
ATOM 6742 N N . ASN A 1 131 ? -21.314 43.021 -9.806 1.00 0.00 111 ASN A N 4
ATOM 6743 C CA . ASN A 1 131 ? -21.767 41.867 -8.978 1.00 0.00 111 ASN A CA 4
ATOM 6744 C C . ASN A 1 131 ? -20.756 40.726 -9.097 1.00 0.00 111 ASN A C 4
ATOM 6745 O O . ASN A 1 131 ? -21.152 39.588 -8.907 1.00 0.00 111 ASN A O 4
ATOM 6757 N N . MET A 1 21 ? -16.290 -7.290 -17.249 1.00 0.00 1 MET A N 5
ATOM 6758 C CA . MET A 1 21 ? -17.171 -7.207 -18.447 1.00 0.00 1 MET A CA 5
ATOM 6759 C C . MET A 1 21 ? -17.513 -5.742 -18.729 1.00 0.00 1 MET A C 5
ATOM 6760 O O . MET A 1 21 ? -18.599 -5.422 -19.169 1.00 0.00 1 MET A O 5
ATOM 6774 N N . SER A 1 22 ? -16.593 -4.851 -18.480 1.00 0.00 2 SER A N 5
ATOM 6775 C CA . SER A 1 22 ? -16.867 -3.408 -18.734 1.00 0.00 2 SER A CA 5
ATOM 6776 C C . SER A 1 22 ? -15.613 -2.746 -19.308 1.00 0.00 2 SER A C 5
ATOM 6777 O O . SER A 1 22 ? -14.962 -3.279 -20.185 1.00 0.00 2 SER A O 5
ATOM 6785 N N . THR A 1 23 ? -15.267 -1.585 -18.820 1.00 0.00 3 THR A N 5
ATOM 6786 C CA . THR A 1 23 ? -14.055 -0.890 -19.338 1.00 0.00 3 THR A CA 5
ATOM 6787 C C . THR A 1 23 ? -13.031 -0.743 -18.212 1.00 0.00 3 THR A C 5
ATOM 6788 O O . THR A 1 23 ? -13.293 -0.128 -17.197 1.00 0.00 3 THR A O 5
ATOM 6799 N N . VAL A 1 24 ? -11.865 -1.305 -18.380 1.00 0.00 4 VAL A N 5
ATOM 6800 C CA . VAL A 1 24 ? -10.825 -1.197 -17.319 1.00 0.00 4 VAL A CA 5
ATOM 6801 C C . VAL A 1 24 ? -10.223 0.210 -17.335 1.00 0.00 4 VAL A C 5
ATOM 6802 O O . VAL A 1 24 ? -9.988 0.782 -18.382 1.00 0.00 4 VAL A O 5
ATOM 6815 N N . THR A 1 25 ? -9.974 0.773 -16.185 1.00 0.00 5 THR A N 5
ATOM 6816 C CA . THR A 1 25 ? -9.388 2.142 -16.137 1.00 0.00 5 THR A CA 5
ATOM 6817 C C . THR A 1 25 ? -8.033 2.094 -15.426 1.00 0.00 5 THR A C 5
ATOM 6818 O O . THR A 1 25 ? -7.818 1.295 -14.535 1.00 0.00 5 THR A O 5
ATOM 6829 N N . LYS A 1 26 ? -7.120 2.942 -15.810 1.00 0.00 6 LYS A N 5
ATOM 6830 C CA . LYS A 1 26 ? -5.782 2.945 -15.155 1.00 0.00 6 LYS A CA 5
ATOM 6831 C C . LYS A 1 26 ? -5.660 4.173 -14.251 1.00 0.00 6 LYS A C 5
ATOM 6832 O O . LYS A 1 26 ? -5.923 5.285 -14.661 1.00 0.00 6 LYS A O 5
ATOM 6851 N N . TYR A 1 27 ? -5.261 3.981 -13.023 1.00 0.00 7 TYR A N 5
ATOM 6852 C CA . TYR A 1 27 ? -5.123 5.138 -12.095 1.00 0.00 7 TYR A CA 5
ATOM 6853 C C . TYR A 1 27 ? -3.641 5.479 -11.921 1.00 0.00 7 TYR A C 5
ATOM 6854 O O . TYR A 1 27 ? -2.855 4.663 -11.482 1.00 0.00 7 TYR A O 5
ATOM 6872 N N . PHE A 1 28 ? -3.255 6.678 -12.259 1.00 0.00 8 PHE A N 5
ATOM 6873 C CA . PHE A 1 28 ? -1.825 7.070 -12.110 1.00 0.00 8 PHE A CA 5
ATOM 6874 C C . PHE A 1 28 ? -1.558 7.482 -10.661 1.00 0.00 8 PHE A C 5
ATOM 6875 O O . PHE A 1 28 ? -2.462 7.835 -9.929 1.00 0.00 8 PHE A O 5
ATOM 6892 N N . TYR A 1 29 ? -0.324 7.439 -10.240 1.00 0.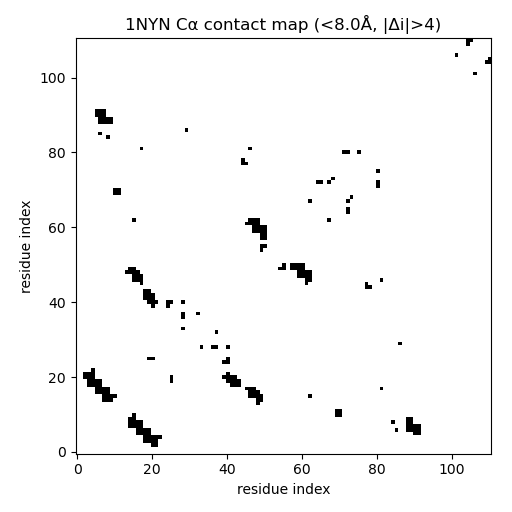00 9 TYR A N 5
ATOM 6893 C CA . TYR A 1 29 ? -0.001 7.828 -8.838 1.00 0.00 9 TYR A CA 5
ATOM 6894 C C . TYR A 1 29 ? 1.368 8.512 -8.800 1.00 0.00 9 TYR A C 5
ATOM 6895 O O . TYR A 1 29 ? 2.396 7.866 -8.862 1.00 0.00 9 TYR A O 5
ATOM 6913 N N . LYS A 1 30 ? 1.390 9.812 -8.700 1.00 0.00 10 LYS A N 5
ATOM 6914 C CA . LYS A 1 30 ? 2.692 10.535 -8.658 1.00 0.00 10 LYS A CA 5
ATOM 6915 C C . LYS A 1 30 ? 3.207 10.573 -7.218 1.00 0.00 10 LYS A C 5
ATOM 6916 O O . LYS A 1 30 ? 2.725 11.328 -6.396 1.00 0.00 10 LYS A O 5
ATOM 6935 N N . GLY A 1 31 ? 4.183 9.766 -6.905 1.00 0.00 11 GLY A N 5
ATOM 6936 C CA . GLY A 1 31 ? 4.728 9.757 -5.517 1.00 0.00 11 GLY A CA 5
ATOM 6937 C C . GLY A 1 31 ? 5.674 10.945 -5.332 1.00 0.00 11 GLY A C 5
ATOM 6938 O O . GLY A 1 31 ? 5.595 11.930 -6.038 1.00 0.00 11 GLY A O 5
ATOM 6942 N N . GLU A 1 32 ? 6.568 10.861 -4.385 1.00 0.00 12 GLU A N 5
ATOM 6943 C CA . GLU A 1 32 ? 7.518 11.984 -4.156 1.00 0.00 12 GLU A CA 5
ATOM 6944 C C . GLU A 1 32 ? 8.325 12.239 -5.431 1.00 0.00 12 GLU A C 5
ATOM 6945 O O . GLU A 1 32 ? 8.445 13.359 -5.888 1.00 0.00 12 GLU A O 5
ATOM 6957 N N . ASN A 1 33 ? 8.881 11.210 -6.009 1.00 0.00 13 ASN A N 5
ATOM 6958 C CA . ASN A 1 33 ? 9.679 11.393 -7.253 1.00 0.00 13 ASN A CA 5
ATOM 6959 C C . ASN A 1 33 ? 9.422 10.223 -8.203 1.00 0.00 13 ASN A C 5
ATOM 6960 O O . ASN A 1 33 ? 9.417 10.378 -9.408 1.00 0.00 13 ASN A O 5
ATOM 6971 N N . THR A 1 34 ? 9.209 9.050 -7.671 1.00 0.00 14 THR A N 5
ATOM 6972 C CA . THR A 1 34 ? 8.954 7.871 -8.545 1.00 0.00 14 THR A CA 5
ATOM 6973 C C . THR A 1 34 ? 7.469 7.816 -8.911 1.00 0.00 14 THR A C 5
ATOM 6974 O O . THR A 1 34 ? 6.607 7.986 -8.072 1.00 0.00 14 THR A O 5
ATOM 6985 N N . ASP A 1 35 ? 7.164 7.578 -10.158 1.00 0.00 15 ASP A N 5
ATOM 6986 C CA . ASP A 1 35 ? 5.736 7.511 -10.576 1.00 0.00 15 ASP A CA 5
ATOM 6987 C C . ASP A 1 35 ? 5.347 6.052 -10.824 1.00 0.00 15 ASP A C 5
ATOM 6988 O O . ASP A 1 35 ? 6.096 5.291 -11.404 1.00 0.00 15 ASP A O 5
ATOM 6997 N N . LEU A 1 36 ? 4.183 5.655 -10.389 1.00 0.00 16 LEU A N 5
ATOM 6998 C CA . LEU A 1 36 ? 3.751 4.245 -10.601 1.00 0.00 16 LEU A CA 5
ATOM 6999 C C . LEU A 1 36 ? 2.301 4.221 -11.088 1.00 0.00 16 LEU A C 5
ATOM 7000 O O . LEU A 1 36 ? 1.518 5.099 -10.783 1.00 0.00 16 LEU A O 5
ATOM 7016 N N . ILE A 1 37 ? 1.935 3.220 -11.842 1.00 0.00 17 ILE A N 5
ATOM 7017 C CA . ILE A 1 37 ? 0.536 3.138 -12.346 1.00 0.00 17 ILE A CA 5
ATOM 7018 C C . ILE A 1 37 ? -0.110 1.844 -11.846 1.00 0.00 17 ILE A C 5
ATOM 7019 O O . ILE A 1 37 ? 0.556 0.853 -11.624 1.00 0.00 17 ILE A O 5
ATOM 7035 N N . VAL A 1 38 ? -1.403 1.846 -11.666 1.00 0.00 18 VAL A N 5
ATOM 7036 C CA . VAL A 1 38 ? -2.087 0.615 -11.180 1.00 0.00 18 VAL A CA 5
ATOM 7037 C C . VAL A 1 38 ? -3.279 0.301 -12.086 1.00 0.00 18 VAL A C 5
ATOM 7038 O O . VAL A 1 38 ? -3.874 1.182 -12.673 1.00 0.00 18 VAL A O 5
ATOM 7051 N N . PHE A 1 39 ? -3.633 -0.950 -12.204 1.00 0.00 19 PHE A N 5
ATOM 7052 C CA . PHE A 1 39 ? -4.787 -1.320 -13.071 1.00 0.00 19 PHE A CA 5
ATOM 7053 C C . PHE A 1 39 ? -6.073 -1.305 -12.241 1.00 0.00 19 PHE A C 5
ATOM 7054 O O . PHE A 1 39 ? -6.076 -1.655 -11.078 1.00 0.00 19 PHE A O 5
ATOM 7071 N N . ALA A 1 40 ? -7.166 -0.904 -12.829 1.00 0.00 20 ALA A N 5
ATOM 7072 C CA . ALA A 1 40 ? -8.449 -0.869 -12.073 1.00 0.00 20 ALA A CA 5
ATOM 7073 C C . ALA A 1 40 ? -9.598 -1.278 -12.996 1.00 0.00 20 ALA A C 5
ATOM 7074 O O . ALA A 1 40 ? -9.405 -1.529 -14.169 1.00 0.00 20 ALA A O 5
ATOM 7081 N N . ALA A 1 41 ? -10.793 -1.346 -12.476 1.00 0.00 21 ALA A N 5
ATOM 7082 C CA . ALA A 1 41 ? -11.953 -1.739 -13.324 1.00 0.00 21 ALA A CA 5
ATOM 7083 C C . ALA A 1 41 ? -12.655 -0.482 -13.842 1.00 0.00 21 ALA A C 5
ATOM 7084 O O . ALA A 1 41 ? -12.348 0.021 -14.904 1.00 0.00 21 ALA A O 5
ATOM 7091 N N . SER A 1 42 ? -13.597 0.031 -13.098 1.00 0.00 22 SER A N 5
ATOM 7092 C CA . SER A 1 42 ? -14.318 1.256 -13.547 1.00 0.00 22 SER A CA 5
ATOM 7093 C C . SER A 1 42 ? -14.235 2.325 -12.455 1.00 0.00 22 SER A C 5
ATOM 7094 O O . SER A 1 42 ? -13.828 2.058 -11.342 1.00 0.00 22 SER A O 5
ATOM 7102 N N . GLU A 1 43 ? -14.619 3.534 -12.764 1.00 0.00 23 GLU A N 5
ATOM 7103 C CA . GLU A 1 43 ? -14.562 4.617 -11.743 1.00 0.00 23 GLU A CA 5
ATOM 7104 C C . GLU A 1 43 ? -15.790 4.527 -10.836 1.00 0.00 23 GLU A C 5
ATOM 7105 O O . GLU A 1 43 ? -15.744 4.888 -9.676 1.00 0.00 23 GLU A O 5
ATOM 7117 N N . GLU A 1 44 ? -16.888 4.048 -11.352 1.00 0.00 24 GLU A N 5
ATOM 7118 C CA . GLU A 1 44 ? -18.117 3.935 -10.517 1.00 0.00 24 GLU A CA 5
ATOM 7119 C C . GLU A 1 44 ? -17.816 3.090 -9.278 1.00 0.00 24 GLU A C 5
ATOM 7120 O O . GLU A 1 44 ? -18.145 3.459 -8.169 1.00 0.00 24 GLU A O 5
ATOM 7132 N N . LEU A 1 45 ? -17.192 1.958 -9.458 1.00 0.00 25 LEU A N 5
ATOM 7133 C CA . LEU A 1 45 ? -16.872 1.090 -8.290 1.00 0.00 25 LEU A CA 5
ATOM 7134 C C . LEU A 1 45 ? -15.814 1.774 -7.422 1.00 0.00 25 LEU A C 5
ATOM 7135 O O . LEU A 1 45 ? -15.945 1.858 -6.217 1.00 0.00 25 LEU A O 5
ATOM 7151 N N . VAL A 1 46 ? -14.764 2.263 -8.025 1.00 0.00 26 VAL A N 5
ATOM 7152 C CA . VAL A 1 46 ? -13.699 2.941 -7.234 1.00 0.00 26 VAL A CA 5
ATOM 7153 C C . VAL A 1 46 ? -14.332 3.981 -6.308 1.00 0.00 26 VAL A C 5
ATOM 7154 O O . VAL A 1 46 ? -13.970 4.101 -5.154 1.00 0.00 26 VAL A O 5
ATOM 7167 N N . ASP A 1 47 ? -15.276 4.734 -6.804 1.00 0.00 27 ASP A N 5
ATOM 7168 C CA . ASP A 1 47 ? -15.931 5.765 -5.951 1.00 0.00 27 ASP A CA 5
ATOM 7169 C C . ASP A 1 47 ? -16.804 5.078 -4.899 1.00 0.00 27 ASP A C 5
ATOM 7170 O O . ASP A 1 47 ? -17.073 5.625 -3.847 1.00 0.00 27 ASP A O 5
ATOM 7179 N N . GLU A 1 48 ? -17.251 3.882 -5.172 1.00 0.00 28 GLU A N 5
ATOM 7180 C CA . GLU A 1 48 ? -18.106 3.162 -4.188 1.00 0.00 28 GLU A CA 5
ATOM 7181 C C . GLU A 1 48 ? -17.236 2.638 -3.044 1.00 0.00 28 GLU A C 5
ATOM 7182 O O . GLU A 1 48 ? -17.561 2.792 -1.883 1.00 0.00 28 GLU A O 5
ATOM 7194 N N . TYR A 1 49 ? -16.132 2.017 -3.360 1.00 0.00 29 TYR A N 5
ATOM 7195 C CA . TYR A 1 49 ? -15.244 1.484 -2.290 1.00 0.00 29 TYR A CA 5
ATOM 7196 C C . TYR A 1 49 ? -14.820 2.625 -1.364 1.00 0.00 29 TYR A C 5
ATOM 7197 O O . TYR A 1 49 ? -14.924 2.529 -0.157 1.00 0.00 29 TYR A O 5
ATOM 7215 N N . LEU A 1 50 ? -14.342 3.706 -1.918 1.00 0.00 30 LEU A N 5
ATOM 7216 C CA . LEU A 1 50 ? -13.913 4.852 -1.069 1.00 0.00 30 LEU A CA 5
ATOM 7217 C C . LEU A 1 50 ? -14.954 5.094 0.025 1.00 0.00 30 LEU A C 5
ATOM 7218 O O . LEU A 1 50 ? -14.632 5.504 1.123 1.00 0.00 30 LEU A O 5
ATOM 7234 N N . LYS A 1 51 ? -16.201 4.844 -0.264 1.00 0.00 31 LYS A N 5
ATOM 7235 C CA . LYS A 1 51 ? -17.262 5.060 0.759 1.00 0.00 31 LYS A CA 5
ATOM 7236 C C . LYS A 1 51 ? -17.480 3.768 1.548 1.00 0.00 31 LYS A C 5
ATOM 7237 O O . LYS A 1 51 ? -18.416 3.648 2.313 1.00 0.00 31 LYS A O 5
ATOM 7256 N N . ASN A 1 52 ? -16.623 2.801 1.370 1.00 0.00 32 ASN A N 5
ATOM 7257 C CA . ASN A 1 52 ? -16.782 1.518 2.110 1.00 0.00 32 ASN A CA 5
ATOM 7258 C C . ASN A 1 52 ? -15.456 0.755 2.102 1.00 0.00 32 ASN A C 5
ATOM 7259 O O . ASN A 1 52 ? -15.361 -0.336 1.577 1.00 0.00 32 ASN A O 5
ATOM 7270 N N . PRO A 1 53 ? -14.441 1.332 2.684 1.00 0.00 33 PRO A N 5
ATOM 7271 C CA . PRO A 1 53 ? -13.088 0.708 2.755 1.00 0.00 33 PRO A CA 5
ATOM 7272 C C . PRO A 1 53 ? -13.041 -0.460 3.744 1.00 0.00 33 PRO A C 5
ATOM 7273 O O . PRO A 1 53 ? -13.181 -0.282 4.938 1.00 0.00 33 PRO A O 5
ATOM 7284 N N . SER A 1 54 ? -12.845 -1.655 3.256 1.00 0.00 34 SER A N 5
ATOM 7285 C CA . SER A 1 54 ? -12.788 -2.831 4.168 1.00 0.00 34 SER A CA 5
ATOM 7286 C C . SER A 1 54 ? -12.380 -4.074 3.374 1.00 0.00 34 SER A C 5
ATOM 7287 O O . SER A 1 54 ? -12.824 -5.171 3.648 1.00 0.00 34 SER A O 5
ATOM 7295 N N . ILE A 1 55 ? -11.538 -3.910 2.390 1.00 0.00 35 ILE A N 5
ATOM 7296 C CA . ILE A 1 55 ? -11.103 -5.083 1.580 1.00 0.00 35 ILE A CA 5
ATOM 7297 C C . ILE A 1 55 ? -12.333 -5.854 1.100 1.00 0.00 35 ILE A C 5
ATOM 7298 O O . ILE A 1 55 ? -13.458 -5.463 1.342 1.00 0.00 35 ILE A O 5
ATOM 7314 N N . GLY A 1 56 ? -12.131 -6.950 0.419 1.00 0.00 36 GLY A N 5
ATOM 7315 C CA . GLY A 1 56 ? -13.290 -7.745 -0.076 1.00 0.00 36 GLY A CA 5
ATOM 7316 C C . GLY A 1 56 ? -13.729 -7.212 -1.441 1.00 0.00 36 GLY A C 5
ATOM 7317 O O . GLY A 1 56 ? -13.479 -7.818 -2.464 1.00 0.00 36 GLY A O 5
ATOM 7321 N N . LYS A 1 57 ? -14.384 -6.082 -1.465 1.00 0.00 37 LYS A N 5
ATOM 7322 C CA . LYS A 1 57 ? -14.838 -5.514 -2.765 1.00 0.00 37 LYS A CA 5
ATOM 7323 C C . LYS A 1 57 ? -13.621 -5.084 -3.586 1.00 0.00 37 LYS A C 5
ATOM 7324 O O . LYS A 1 57 ? -13.728 -4.774 -4.756 1.00 0.00 37 LYS A O 5
ATOM 7343 N N . LEU A 1 58 ? -12.464 -5.062 -2.983 1.00 0.00 38 LEU A N 5
ATOM 7344 C CA . LEU A 1 58 ? -11.241 -4.653 -3.729 1.00 0.00 38 LEU A CA 5
ATOM 7345 C C . LEU A 1 58 ? -11.035 -5.589 -4.921 1.00 0.00 38 LEU A C 5
ATOM 7346 O O . LEU A 1 58 ? -10.918 -5.155 -6.051 1.00 0.00 38 LEU A O 5
ATOM 7362 N N . SER A 1 59 ? -10.988 -6.870 -4.680 1.00 0.00 39 SER A N 5
ATOM 7363 C CA . SER A 1 59 ? -10.788 -7.832 -5.800 1.00 0.00 39 SER A CA 5
ATOM 7364 C C . SER A 1 59 ? -11.658 -7.422 -6.989 1.00 0.00 39 SER A C 5
ATOM 7365 O O . SER A 1 59 ? -11.259 -7.534 -8.130 1.00 0.00 39 SER A O 5
ATOM 7373 N N . GLU A 1 60 ? -12.846 -6.947 -6.730 1.00 0.00 40 GLU A N 5
ATOM 7374 C CA . GLU A 1 60 ? -13.741 -6.530 -7.847 1.00 0.00 40 GLU A CA 5
ATOM 7375 C C . GLU A 1 60 ? -13.189 -5.261 -8.498 1.00 0.00 40 GLU A C 5
ATOM 7376 O O . GLU A 1 60 ? -13.282 -5.076 -9.695 1.00 0.00 40 GLU A O 5
ATOM 7388 N N . VAL A 1 61 ? -12.616 -4.385 -7.720 1.00 0.00 41 VAL A N 5
ATOM 7389 C CA . VAL A 1 61 ? -12.058 -3.128 -8.297 1.00 0.00 41 VAL A CA 5
ATOM 7390 C C . VAL A 1 61 ? -10.794 -3.448 -9.096 1.00 0.00 41 VAL A C 5
ATOM 7391 O O . VAL A 1 61 ? -10.681 -3.112 -10.258 1.00 0.00 41 VAL A O 5
ATOM 7404 N N . VAL A 1 62 ? -9.841 -4.096 -8.483 1.00 0.00 42 VAL A N 5
ATOM 7405 C CA . VAL A 1 62 ? -8.585 -4.435 -9.209 1.00 0.00 42 VAL A CA 5
ATOM 7406 C C . VAL A 1 62 ? -8.642 -5.890 -9.679 1.00 0.00 42 VAL A C 5
ATOM 7407 O O . VAL A 1 62 ? -8.732 -6.805 -8.885 1.00 0.00 42 VAL A O 5
ATOM 7420 N N . GLU A 1 63 ? -8.589 -6.111 -10.964 1.00 0.00 43 GLU A N 5
ATOM 7421 C CA . GLU A 1 63 ? -8.640 -7.506 -11.483 1.00 0.00 43 GLU A CA 5
ATOM 7422 C C . GLU A 1 63 ? -7.228 -8.094 -11.497 1.00 0.00 43 GLU A C 5
ATOM 7423 O O . GLU A 1 63 ? -7.042 -9.292 -11.416 1.00 0.00 43 GLU A O 5
ATOM 7435 N N . LEU A 1 64 ? -6.228 -7.260 -11.599 1.00 0.00 44 LEU A N 5
ATOM 7436 C CA . LEU A 1 64 ? -4.829 -7.771 -11.619 1.00 0.00 44 LEU A CA 5
ATOM 7437 C C . LEU A 1 64 ? -4.018 -7.074 -10.525 1.00 0.00 44 LEU A C 5
ATOM 7438 O O . LEU A 1 64 ? -3.936 -5.862 -10.476 1.00 0.00 44 LEU A O 5
ATOM 7454 N N . PHE A 1 65 ? -3.417 -7.829 -9.646 1.00 0.00 45 PHE A N 5
ATOM 7455 C CA . PHE A 1 65 ? -2.613 -7.208 -8.556 1.00 0.00 45 PHE A CA 5
ATOM 7456 C C . PHE A 1 65 ? -1.162 -7.051 -9.018 1.00 0.00 45 PHE A C 5
ATOM 7457 O O . PHE A 1 65 ? -0.371 -7.969 -8.932 1.00 0.00 45 PHE A O 5
ATOM 7474 N N . GLU A 1 66 ? -0.807 -5.895 -9.508 1.00 0.00 46 GLU A N 5
ATOM 7475 C CA . GLU A 1 66 ? 0.591 -5.679 -9.974 1.00 0.00 46 GLU A CA 5
ATOM 7476 C C . GLU A 1 66 ? 0.823 -4.186 -10.212 1.00 0.00 46 GLU A C 5
ATOM 7477 O O . GLU A 1 66 ? -0.032 -3.488 -10.721 1.00 0.00 46 GLU A O 5
ATOM 7489 N N . VAL A 1 67 ? 1.974 -3.690 -9.847 1.00 0.00 47 VAL A N 5
ATOM 7490 C CA . VAL A 1 67 ? 2.258 -2.241 -10.053 1.00 0.00 47 VAL A CA 5
ATOM 7491 C C . VAL A 1 67 ? 3.291 -2.076 -11.170 1.00 0.00 47 VAL A C 5
ATOM 7492 O O . VAL A 1 67 ? 4.228 -2.842 -11.281 1.00 0.00 47 VAL A O 5
ATOM 7505 N N . PHE A 1 68 ? 3.128 -1.080 -11.998 1.00 0.00 48 PHE A N 5
ATOM 7506 C CA . PHE A 1 68 ? 4.101 -0.866 -13.106 1.00 0.00 48 PHE A CA 5
ATOM 7507 C C . PHE A 1 68 ? 4.580 0.587 -13.087 1.00 0.00 48 PHE A C 5
ATOM 7508 O O . PHE A 1 68 ? 4.156 1.379 -12.270 1.00 0.00 48 PHE A O 5
ATOM 7525 N N . THR A 1 69 ? 5.460 0.944 -13.982 1.00 0.00 49 THR A N 5
ATOM 7526 C CA . THR A 1 69 ? 5.964 2.346 -14.013 1.00 0.00 49 THR A CA 5
ATOM 7527 C C . THR A 1 69 ? 6.310 2.732 -15.453 1.00 0.00 49 THR A C 5
ATOM 7528 O O . THR A 1 69 ? 6.704 1.902 -16.249 1.00 0.00 49 THR A O 5
ATOM 7539 N N . PRO A 1 70 ? 6.164 3.988 -15.781 1.00 0.00 50 PRO A N 5
ATOM 7540 C CA . PRO A 1 70 ? 6.464 4.505 -17.148 1.00 0.00 50 PRO A CA 5
ATOM 7541 C C . PRO A 1 70 ? 7.968 4.554 -17.429 1.00 0.00 50 PRO A C 5
ATOM 7542 O O . PRO A 1 70 ? 8.748 5.001 -16.612 1.00 0.00 50 PRO A O 5
ATOM 7553 N N . GLN A 1 71 ? 8.381 4.100 -18.582 1.00 0.00 51 GLN A N 5
ATOM 7554 C CA . GLN A 1 71 ? 9.833 4.123 -18.914 1.00 0.00 51 GLN A CA 5
ATOM 7555 C C . GLN A 1 71 ? 10.178 5.445 -19.602 1.00 0.00 51 GLN A C 5
ATOM 7556 O O . GLN A 1 71 ? 10.498 5.481 -20.774 1.00 0.00 51 GLN A O 5
ATOM 7570 N N . ASP A 1 72 ? 10.117 6.532 -18.883 1.00 0.00 52 ASP A N 5
ATOM 7571 C CA . ASP A 1 72 ? 10.442 7.851 -19.497 1.00 0.00 52 ASP A CA 5
ATOM 7572 C C . ASP A 1 72 ? 9.638 8.023 -20.787 1.00 0.00 52 ASP A C 5
ATOM 7573 O O . ASP A 1 72 ? 10.177 8.343 -21.828 1.00 0.00 52 ASP A O 5
ATOM 7582 N N . GLY A 1 73 ? 8.351 7.816 -20.729 1.00 0.00 53 GLY A N 5
ATOM 7583 C CA . GLY A 1 73 ? 7.515 7.968 -21.952 1.00 0.00 53 GLY A CA 5
ATOM 7584 C C . GLY A 1 73 ? 6.452 9.042 -21.714 1.00 0.00 53 GLY A C 5
ATOM 7585 O O . GLY A 1 73 ? 6.327 9.577 -20.631 1.00 0.00 53 GLY A O 5
ATOM 7589 N N . ARG A 1 74 ? 5.683 9.362 -22.720 1.00 0.00 54 ARG A N 5
ATOM 7590 C CA . ARG A 1 74 ? 4.628 10.401 -22.550 1.00 0.00 54 ARG A CA 5
ATOM 7591 C C . ARG A 1 74 ? 3.287 9.724 -22.266 1.00 0.00 54 ARG A C 5
ATOM 7592 O O . ARG A 1 74 ? 2.241 10.217 -22.639 1.00 0.00 54 ARG A O 5
ATOM 7613 N N . GLY A 1 75 ? 3.307 8.598 -21.606 1.00 0.00 55 GLY A N 5
ATOM 7614 C CA . GLY A 1 75 ? 2.032 7.891 -21.299 1.00 0.00 55 GLY A CA 5
ATOM 7615 C C . GLY A 1 75 ? 2.163 6.414 -21.674 1.00 0.00 55 GLY A C 5
ATOM 7616 O O . GLY A 1 75 ? 3.249 5.876 -21.749 1.00 0.00 55 GLY A O 5
ATOM 7620 N N . ALA A 1 76 ? 1.062 5.752 -21.912 1.00 0.00 56 ALA A N 5
ATOM 7621 C CA . ALA A 1 76 ? 1.125 4.311 -22.283 1.00 0.00 56 ALA A CA 5
ATOM 7622 C C . ALA A 1 76 ? 1.613 4.176 -23.727 1.00 0.00 56 ALA A C 5
ATOM 7623 O O . ALA A 1 76 ? 1.403 5.048 -24.546 1.00 0.00 56 ALA A O 5
ATOM 7630 N N . GLU A 1 77 ? 2.262 3.090 -24.045 1.00 0.00 57 GLU A N 5
ATOM 7631 C CA . GLU A 1 77 ? 2.762 2.901 -25.436 1.00 0.00 57 GLU A CA 5
ATOM 7632 C C . GLU A 1 77 ? 2.340 1.521 -25.947 1.00 0.00 57 GLU A C 5
ATOM 7633 O O . GLU A 1 77 ? 1.872 1.377 -27.059 1.00 0.00 57 GLU A O 5
ATOM 7645 N N . GLY A 1 78 ? 2.501 0.506 -25.143 1.00 0.00 58 GLY A N 5
ATOM 7646 C CA . GLY A 1 78 ? 2.107 -0.862 -25.583 1.00 0.00 58 GLY A CA 5
ATOM 7647 C C . GLY A 1 78 ? 2.817 -1.903 -24.714 1.00 0.00 58 GLY A C 5
ATOM 7648 O O . GLY A 1 78 ? 2.318 -2.990 -24.500 1.00 0.00 58 GLY A O 5
ATOM 7652 N N . GLU A 1 79 ? 3.977 -1.580 -24.213 1.00 0.00 59 GLU A N 5
ATOM 7653 C CA . GLU A 1 79 ? 4.717 -2.551 -23.359 1.00 0.00 59 GLU A CA 5
ATOM 7654 C C . GLU A 1 79 ? 5.285 -1.827 -22.137 1.00 0.00 59 GLU A C 5
ATOM 7655 O O . GLU A 1 79 ? 6.392 -1.329 -22.158 1.00 0.00 59 GLU A O 5
ATOM 7667 N N . LEU A 1 80 ? 4.534 -1.764 -21.071 1.00 0.00 60 LEU A N 5
ATOM 7668 C CA . LEU A 1 80 ? 5.032 -1.072 -19.850 1.00 0.00 60 LEU A CA 5
ATOM 7669 C C . LEU A 1 80 ? 6.029 -1.976 -19.122 1.00 0.00 60 LEU A C 5
ATOM 7670 O O . LEU A 1 80 ? 6.069 -3.172 -19.335 1.00 0.00 60 LEU A O 5
ATOM 7686 N N . GLY A 1 81 ? 6.837 -1.414 -18.263 1.00 0.00 61 GLY A N 5
ATOM 7687 C CA . GLY A 1 81 ? 7.830 -2.242 -17.523 1.00 0.00 61 GLY A CA 5
ATOM 7688 C C . GLY A 1 81 ? 7.381 -2.403 -16.070 1.00 0.00 61 GLY A C 5
ATOM 7689 O O . GLY A 1 81 ? 7.088 -1.439 -15.390 1.00 0.00 61 GLY A O 5
ATOM 7693 N N . ALA A 1 82 ? 7.325 -3.614 -15.587 1.00 0.00 62 ALA A N 5
ATOM 7694 C CA . ALA A 1 82 ? 6.894 -3.835 -14.178 1.00 0.00 62 ALA A CA 5
ATOM 7695 C C . ALA A 1 82 ? 7.840 -3.090 -13.233 1.00 0.00 62 ALA A C 5
ATOM 7696 O O . ALA A 1 82 ? 8.884 -2.614 -13.634 1.00 0.00 62 ALA A O 5
ATOM 7703 N N . ALA A 1 83 ? 7.485 -2.986 -11.982 1.00 0.00 63 ALA A N 5
ATOM 7704 C CA . ALA A 1 83 ? 8.365 -2.272 -11.014 1.00 0.00 63 ALA A CA 5
ATOM 7705 C C . ALA A 1 83 ? 8.887 -3.264 -9.974 1.00 0.00 63 ALA A C 5
ATOM 7706 O O . ALA A 1 83 ? 8.456 -4.398 -9.910 1.00 0.00 63 ALA A O 5
ATOM 7713 N N . SER A 1 84 ? 9.816 -2.847 -9.157 1.00 0.00 64 SER A N 5
ATOM 7714 C CA . SER A 1 84 ? 10.366 -3.768 -8.122 1.00 0.00 64 SER A CA 5
ATOM 7715 C C . SER A 1 84 ? 9.699 -3.478 -6.775 1.00 0.00 64 SER A C 5
ATOM 7716 O O . SER A 1 84 ? 9.579 -2.341 -6.363 1.00 0.00 64 SER A O 5
ATOM 7724 N N . LYS A 1 85 ? 9.263 -4.497 -6.087 1.00 0.00 65 LYS A N 5
ATOM 7725 C CA . LYS A 1 85 ? 8.604 -4.280 -4.768 1.00 0.00 65 LYS A CA 5
ATOM 7726 C C . LYS A 1 85 ? 9.440 -3.305 -3.935 1.00 0.00 65 LYS A C 5
ATOM 7727 O O . LYS A 1 85 ? 8.920 -2.560 -3.127 1.00 0.00 65 LYS A O 5
ATOM 7746 N N . ALA A 1 86 ? 10.731 -3.303 -4.126 1.00 0.00 66 ALA A N 5
ATOM 7747 C CA . ALA A 1 86 ? 11.597 -2.376 -3.345 1.00 0.00 66 ALA A CA 5
ATOM 7748 C C . ALA A 1 86 ? 11.413 -0.949 -3.862 1.00 0.00 66 ALA A C 5
ATOM 7749 O O . ALA A 1 86 ? 11.512 0.009 -3.120 1.00 0.00 66 ALA A O 5
ATOM 7756 N N . GLN A 1 87 ? 11.148 -0.796 -5.131 1.00 0.00 67 GLN A N 5
ATOM 7757 C CA . GLN A 1 87 ? 10.958 0.570 -5.694 1.00 0.00 67 GLN A CA 5
ATOM 7758 C C . GLN A 1 87 ? 9.647 1.159 -5.173 1.00 0.00 67 GLN A C 5
ATOM 7759 O O . GLN A 1 87 ? 9.496 2.359 -5.060 1.00 0.00 67 GLN A O 5
ATOM 7773 N N . VAL A 1 88 ? 8.695 0.324 -4.856 1.00 0.00 68 VAL A N 5
ATOM 7774 C CA . VAL A 1 88 ? 7.394 0.839 -4.343 1.00 0.00 68 VAL A CA 5
ATOM 7775 C C . VAL A 1 88 ? 7.527 1.171 -2.855 1.00 0.00 68 VAL A C 5
ATOM 7776 O O . VAL A 1 88 ? 7.075 2.202 -2.397 1.00 0.00 68 VAL A O 5
ATOM 7789 N N . GLU A 1 89 ? 8.144 0.307 -2.097 1.00 0.00 69 GLU A N 5
ATOM 7790 C CA . GLU A 1 89 ? 8.306 0.575 -0.640 1.00 0.00 69 GLU A CA 5
ATOM 7791 C C . GLU A 1 89 ? 9.039 1.902 -0.443 1.00 0.00 69 GLU A C 5
ATOM 7792 O O . GLU A 1 89 ? 8.721 2.673 0.440 1.00 0.00 69 GLU A O 5
ATOM 7804 N N . ASN A 1 90 ? 10.020 2.176 -1.259 1.00 0.00 70 ASN A N 5
ATOM 7805 C CA . ASN A 1 90 ? 10.772 3.455 -1.119 1.00 0.00 70 ASN A CA 5
ATOM 7806 C C . ASN A 1 90 ? 9.786 4.621 -1.032 1.00 0.00 70 ASN A C 5
ATOM 7807 O O . ASN A 1 90 ? 10.132 5.709 -0.616 1.00 0.00 70 ASN A O 5
ATOM 7818 N N . GLU A 1 91 ? 8.560 4.405 -1.423 1.00 0.00 71 GLU A N 5
ATOM 7819 C CA . GLU A 1 91 ? 7.555 5.504 -1.363 1.00 0.00 71 GLU A CA 5
ATOM 7820 C C . GLU A 1 91 ? 6.704 5.351 -0.101 1.00 0.00 71 GLU A C 5
ATOM 7821 O O . GLU A 1 91 ? 6.556 6.274 0.675 1.00 0.00 71 GLU A O 5
ATOM 7833 N N . PHE A 1 92 ? 6.141 4.192 0.111 1.00 0.00 72 PHE A N 5
ATOM 7834 C CA . PHE A 1 92 ? 5.299 3.985 1.323 1.00 0.00 72 PHE A CA 5
ATOM 7835 C C . PHE A 1 92 ? 6.132 3.311 2.414 1.00 0.00 72 PHE A C 5
ATOM 7836 O O . PHE A 1 92 ? 5.895 3.495 3.592 1.00 0.00 72 PHE A O 5
ATOM 7853 N N . GLY A 1 93 ? 7.109 2.533 2.035 1.00 0.00 73 GLY A N 5
ATOM 7854 C CA . GLY A 1 93 ? 7.956 1.849 3.052 1.00 0.00 73 GLY A CA 5
ATOM 7855 C C . GLY A 1 93 ? 7.571 0.371 3.128 1.00 0.00 73 GLY A C 5
ATOM 7856 O O . GLY A 1 93 ? 6.714 -0.095 2.406 1.00 0.00 73 GLY A O 5
ATOM 7860 N N . LYS A 1 94 ? 8.198 -0.371 4.000 1.00 0.00 74 LYS A N 5
ATOM 7861 C CA . LYS A 1 94 ? 7.867 -1.819 4.121 1.00 0.00 74 LYS A CA 5
ATOM 7862 C C . LYS A 1 94 ? 6.771 -2.004 5.172 1.00 0.00 74 LYS A C 5
ATOM 7863 O O . LYS A 1 94 ? 6.025 -1.094 5.473 1.00 0.00 74 LYS A O 5
ATOM 7882 N N . GLY A 1 95 ? 6.666 -3.178 5.732 1.00 0.00 75 GLY A N 5
ATOM 7883 C CA . GLY A 1 95 ? 5.619 -3.421 6.764 1.00 0.00 75 GLY A CA 5
ATOM 7884 C C . GLY A 1 95 ? 4.247 -3.501 6.092 1.00 0.00 75 GLY A C 5
ATOM 7885 O O . GLY A 1 95 ? 3.258 -3.835 6.714 1.00 0.00 75 GLY A O 5
ATOM 7889 N N . LYS A 1 96 ? 4.178 -3.196 4.825 1.00 0.00 76 LYS A N 5
ATOM 7890 C CA . LYS A 1 96 ? 2.870 -3.254 4.114 1.00 0.00 76 LYS A CA 5
ATOM 7891 C C . LYS A 1 96 ? 2.964 -4.248 2.954 1.00 0.00 76 LYS A C 5
ATOM 7892 O O . LYS A 1 96 ? 4.039 -4.614 2.522 1.00 0.00 76 LYS A O 5
ATOM 7911 N N . LYS A 1 97 ? 1.845 -4.688 2.446 1.00 0.00 77 LYS A N 5
ATOM 7912 C CA . LYS A 1 97 ? 1.871 -5.657 1.315 1.00 0.00 77 LYS A CA 5
ATOM 7913 C C . LYS A 1 97 ? 1.409 -4.959 0.035 1.00 0.00 77 LYS A C 5
ATOM 7914 O O . LYS A 1 97 ? 1.593 -3.771 -0.138 1.00 0.00 77 LYS A O 5
ATOM 7933 N N . ILE A 1 98 ? 0.808 -5.689 -0.867 1.00 0.00 78 ILE A N 5
ATOM 7934 C CA . ILE A 1 98 ? 0.335 -5.067 -2.134 1.00 0.00 78 ILE A CA 5
ATOM 7935 C C . ILE A 1 98 ? -1.129 -4.648 -1.982 1.00 0.00 78 ILE A C 5
ATOM 7936 O O . ILE A 1 98 ? -1.635 -3.841 -2.736 1.00 0.00 78 ILE A O 5
ATOM 7952 N N . GLU A 1 99 ? -1.813 -5.190 -1.012 1.00 0.00 79 GLU A N 5
ATOM 7953 C CA . GLU A 1 99 ? -3.243 -4.822 -0.813 1.00 0.00 79 GLU A CA 5
ATOM 7954 C C . GLU A 1 99 ? -3.327 -3.499 -0.049 1.00 0.00 79 GLU A C 5
ATOM 7955 O O . GLU A 1 99 ? -4.112 -2.631 -0.378 1.00 0.00 79 GLU A O 5
ATOM 7967 N N . GLU A 1 100 ? -2.526 -3.338 0.968 1.00 0.00 80 GLU A N 5
ATOM 7968 C CA . GLU A 1 100 ? -2.561 -2.070 1.750 1.00 0.00 80 GLU A CA 5
ATOM 7969 C C . GLU A 1 100 ? -2.134 -0.906 0.854 1.00 0.00 80 GLU A C 5
ATOM 7970 O O . GLU A 1 100 ? -2.844 0.069 0.707 1.00 0.00 80 GLU A O 5
ATOM 7982 N N . VAL A 1 101 ? -0.979 -1.000 0.253 1.00 0.00 81 VAL A N 5
ATOM 7983 C CA . VAL A 1 101 ? -0.510 0.102 -0.632 1.00 0.00 81 VAL A CA 5
ATOM 7984 C C . VAL A 1 101 ? -1.610 0.453 -1.635 1.00 0.00 81 VAL A C 5
ATOM 7985 O O . VAL A 1 101 ? -2.086 1.571 -1.682 1.00 0.00 81 VAL A O 5
ATOM 7998 N N . ILE A 1 102 ? -2.019 -0.491 -2.438 1.00 0.00 82 ILE A N 5
ATOM 7999 C CA . ILE A 1 102 ? -3.088 -0.209 -3.437 1.00 0.00 82 ILE A CA 5
ATOM 8000 C C . ILE A 1 102 ? -4.212 0.585 -2.767 1.00 0.00 82 ILE A C 5
ATOM 8001 O O . ILE A 1 102 ? -4.501 1.704 -3.139 1.00 0.00 82 ILE A O 5
ATOM 8017 N N . ASP A 1 103 ? -4.849 0.012 -1.783 1.00 0.00 83 ASP A N 5
ATOM 8018 C CA . ASP A 1 103 ? -5.954 0.735 -1.092 1.00 0.00 83 ASP A CA 5
ATOM 8019 C C . ASP A 1 103 ? -5.593 2.216 -0.966 1.00 0.00 83 ASP A C 5
ATOM 8020 O O . ASP A 1 103 ? -6.358 3.085 -1.336 1.00 0.00 83 ASP A O 5
ATOM 8029 N N . LEU A 1 104 ? -4.433 2.512 -0.447 1.00 0.00 84 LEU A N 5
ATOM 8030 C CA . LEU A 1 104 ? -4.025 3.938 -0.300 1.00 0.00 84 LEU A CA 5
ATOM 8031 C C . LEU A 1 104 ? -4.067 4.623 -1.667 1.00 0.00 84 LEU A C 5
ATOM 8032 O O . LEU A 1 104 ? -4.693 5.650 -1.839 1.00 0.00 84 LEU A O 5
ATOM 8048 N N . ILE A 1 105 ? -3.408 4.061 -2.643 1.00 0.00 85 ILE A N 5
ATOM 8049 C CA . ILE A 1 105 ? -3.411 4.680 -3.998 1.00 0.00 85 ILE A CA 5
ATOM 8050 C C . ILE A 1 105 ? -4.824 5.168 -4.331 1.00 0.00 85 ILE A C 5
ATOM 8051 O O . ILE A 1 105 ? -5.020 6.289 -4.755 1.00 0.00 85 ILE A O 5
ATOM 8067 N N . LEU A 1 106 ? -5.808 4.333 -4.142 1.00 0.00 86 LEU A N 5
ATOM 8068 C CA . LEU A 1 106 ? -7.206 4.749 -4.449 1.00 0.00 86 LEU A CA 5
ATOM 8069 C C . LEU A 1 106 ? -7.557 5.994 -3.633 1.00 0.00 86 LEU A C 5
ATOM 8070 O O . LEU A 1 106 ? -8.194 6.908 -4.120 1.00 0.00 86 LEU A O 5
ATOM 8086 N N . ARG A 1 107 ? -7.147 6.040 -2.395 1.00 0.00 87 ARG A N 5
ATOM 8087 C CA . ARG A 1 107 ? -7.458 7.228 -1.551 1.00 0.00 87 ARG A CA 5
ATOM 8088 C C . ARG A 1 107 ? -7.301 8.501 -2.386 1.00 0.00 87 ARG A C 5
ATOM 8089 O O . ARG A 1 107 ? -8.027 9.460 -2.216 1.00 0.00 87 ARG A O 5
ATOM 8110 N N . ASN A 1 108 ? -6.358 8.516 -3.287 1.00 0.00 88 ASN A N 5
ATOM 8111 C CA . ASN A 1 108 ? -6.156 9.727 -4.133 1.00 0.00 88 ASN A CA 5
ATOM 8112 C C . ASN A 1 108 ? -6.692 9.459 -5.541 1.00 0.00 88 ASN A C 5
ATOM 8113 O O . ASN A 1 108 ? -7.803 9.822 -5.872 1.00 0.00 88 ASN A O 5
ATOM 8124 N N . GLY A 1 109 ? -5.910 8.827 -6.373 1.00 0.00 89 GLY A N 5
ATOM 8125 C CA . GLY A 1 109 ? -6.375 8.535 -7.759 1.00 0.00 89 GLY A CA 5
ATOM 8126 C C . GLY A 1 109 ? -6.270 9.801 -8.611 1.00 0.00 89 GLY A C 5
ATOM 8127 O O . GLY A 1 109 ? -7.151 10.637 -8.609 1.00 0.00 89 GLY A O 5
ATOM 8131 N N . LYS A 1 110 ? -5.199 9.947 -9.343 1.00 0.00 90 LYS A N 5
ATOM 8132 C CA . LYS A 1 110 ? -5.040 11.157 -10.196 1.00 0.00 90 LYS A CA 5
ATOM 8133 C C . LYS A 1 110 ? -5.094 12.411 -9.321 1.00 0.00 90 LYS A C 5
ATOM 8134 O O . LYS A 1 110 ? -5.965 13.245 -9.470 1.00 0.00 90 LYS A O 5
ATOM 8153 N N . PRO A 1 111 ? -4.163 12.538 -8.415 1.00 0.00 91 PRO A N 5
ATOM 8154 C CA . PRO A 1 111 ? -4.088 13.704 -7.492 1.00 0.00 91 PRO A CA 5
ATOM 8155 C C . PRO A 1 111 ? -3.576 14.966 -8.192 1.00 0.00 91 PRO A C 5
ATOM 8156 O O . PRO A 1 111 ? -2.410 15.080 -8.512 1.00 0.00 91 PRO A O 5
ATOM 8167 N N . ASN A 1 112 ? -4.440 15.915 -8.432 1.00 0.00 92 ASN A N 5
ATOM 8168 C CA . ASN A 1 112 ? -4.001 17.167 -9.111 1.00 0.00 92 ASN A CA 5
ATOM 8169 C C . ASN A 1 112 ? -3.005 17.910 -8.218 1.00 0.00 92 ASN A C 5
ATOM 8170 O O . ASN A 1 112 ? -3.283 18.203 -7.072 1.00 0.00 92 ASN A O 5
ATOM 8181 N N . SER A 1 113 ? -1.846 18.217 -8.733 1.00 0.00 93 SER A N 5
ATOM 8182 C CA . SER A 1 113 ? -0.834 18.940 -7.913 1.00 0.00 93 SER A CA 5
ATOM 8183 C C . SER A 1 113 ? -1.279 20.391 -7.718 1.00 0.00 93 SER A C 5
ATOM 8184 O O . SER A 1 113 ? -1.748 21.035 -8.636 1.00 0.00 93 SER A O 5
ATOM 8192 N N . THR A 1 114 ? -1.136 20.911 -6.529 1.00 0.00 94 THR A N 5
ATOM 8193 C CA . THR A 1 114 ? -1.551 22.319 -6.278 1.00 0.00 94 THR A CA 5
ATOM 8194 C C . THR A 1 114 ? -0.576 23.270 -6.976 1.00 0.00 94 THR A C 5
ATOM 8195 O O . THR A 1 114 ? -0.903 23.893 -7.966 1.00 0.00 94 THR A O 5
ATOM 8206 N N . THR A 1 115 ? 0.620 23.385 -6.467 1.00 0.00 95 THR A N 5
ATOM 8207 C CA . THR A 1 115 ? 1.616 24.295 -7.102 1.00 0.00 95 THR A CA 5
ATOM 8208 C C . THR A 1 115 ? 0.960 25.647 -7.387 1.00 0.00 95 THR A C 5
ATOM 8209 O O . THR A 1 115 ? 0.882 26.084 -8.519 1.00 0.00 95 THR A O 5
ATOM 8220 N N . SER A 1 116 ? 0.489 26.315 -6.370 1.00 0.00 96 SER A N 5
ATOM 8221 C CA . SER A 1 116 ? -0.161 27.640 -6.584 1.00 0.00 96 SER A CA 5
ATOM 8222 C C . SER A 1 116 ? 0.794 28.752 -6.146 1.00 0.00 96 SER A C 5
ATOM 8223 O O . SER A 1 116 ? 0.390 29.874 -5.911 1.00 0.00 96 SER A O 5
ATOM 8231 N N . SER A 1 117 ? 2.059 28.450 -6.032 1.00 0.00 97 SER A N 5
ATOM 8232 C CA . SER A 1 117 ? 3.037 29.490 -5.608 1.00 0.00 97 SER A CA 5
ATOM 8233 C C . SER A 1 117 ? 3.676 30.122 -6.845 1.00 0.00 97 SER A C 5
ATOM 8234 O O . SER A 1 117 ? 3.002 30.478 -7.790 1.00 0.00 97 SER A O 5
ATOM 8242 N N . LEU A 1 118 ? 4.974 30.265 -6.848 1.00 0.00 98 LEU A N 5
ATOM 8243 C CA . LEU A 1 118 ? 5.654 30.874 -8.025 1.00 0.00 98 LEU A CA 5
ATOM 8244 C C . LEU A 1 118 ? 6.335 29.776 -8.845 1.00 0.00 98 LEU A C 5
ATOM 8245 O O . LEU A 1 118 ? 6.654 28.718 -8.339 1.00 0.00 98 LEU A O 5
ATOM 8261 N N . LYS A 1 119 ? 6.559 30.018 -10.108 1.00 0.00 99 LYS A N 5
ATOM 8262 C CA . LYS A 1 119 ? 7.218 28.986 -10.958 1.00 0.00 99 LYS A CA 5
ATOM 8263 C C . LYS A 1 119 ? 8.718 29.276 -11.039 1.00 0.00 99 LYS A C 5
ATOM 8264 O O . LYS A 1 119 ? 9.497 28.449 -11.471 1.00 0.00 99 LYS A O 5
ATOM 8283 N N . THR A 1 120 ? 9.130 30.443 -10.628 1.00 0.00 100 THR A N 5
ATOM 8284 C CA . THR A 1 120 ? 10.580 30.785 -10.683 1.00 0.00 100 THR A CA 5
ATOM 8285 C C . THR A 1 120 ? 11.291 30.182 -9.470 1.00 0.00 100 THR A C 5
ATOM 8286 O O . THR A 1 120 ? 11.804 30.889 -8.625 1.00 0.00 100 THR A O 5
ATOM 8297 N N . LYS A 1 121 ? 11.326 28.881 -9.376 1.00 0.00 101 LYS A N 5
ATOM 8298 C CA . LYS A 1 121 ? 12.005 28.236 -8.217 1.00 0.00 101 LYS A CA 5
ATOM 8299 C C . LYS A 1 121 ? 13.165 27.374 -8.720 1.00 0.00 101 LYS A C 5
ATOM 8300 O O . LYS A 1 121 ? 14.135 27.152 -8.022 1.00 0.00 101 LYS A O 5
ATOM 8319 N N . GLY A 1 122 ? 13.074 26.887 -9.927 1.00 0.00 102 GLY A N 5
ATOM 8320 C CA . GLY A 1 122 ? 14.173 26.040 -10.473 1.00 0.00 102 GLY A CA 5
ATOM 8321 C C . GLY A 1 122 ? 14.738 26.689 -11.738 1.00 0.00 102 GLY A C 5
ATOM 8322 O O . GLY A 1 122 ? 15.569 26.121 -12.420 1.00 0.00 102 GLY A O 5
ATOM 8326 N N . GLY A 1 123 ? 14.295 27.873 -12.057 1.00 0.00 103 GLY A N 5
ATOM 8327 C CA . GLY A 1 123 ? 14.809 28.557 -13.278 1.00 0.00 103 GLY A CA 5
ATOM 8328 C C . GLY A 1 123 ? 15.724 29.712 -12.871 1.00 0.00 103 GLY A C 5
ATOM 8329 O O . GLY A 1 123 ? 16.486 29.611 -11.930 1.00 0.00 103 GLY A O 5
ATOM 8333 N N . ASN A 1 124 ? 15.657 30.811 -13.573 1.00 0.00 104 ASN A N 5
ATOM 8334 C CA . ASN A 1 124 ? 16.524 31.971 -13.225 1.00 0.00 104 ASN A CA 5
ATOM 8335 C C . ASN A 1 124 ? 16.168 32.472 -11.824 1.00 0.00 104 ASN A C 5
ATOM 8336 O O . ASN A 1 124 ? 15.081 32.246 -11.331 1.00 0.00 104 ASN A O 5
ATOM 8347 N N . ALA A 1 125 ? 17.076 33.152 -11.177 1.00 0.00 105 ALA A N 5
ATOM 8348 C CA . ALA A 1 125 ? 16.788 33.666 -9.809 1.00 0.00 105 ALA A CA 5
ATOM 8349 C C . ALA A 1 125 ? 17.896 34.634 -9.384 1.00 0.00 105 ALA A C 5
ATOM 8350 O O . ALA A 1 125 ? 19.014 34.554 -9.851 1.00 0.00 105 ALA A O 5
ATOM 8357 N N . GLY A 1 126 ? 17.592 35.547 -8.504 1.00 0.00 106 GLY A N 5
ATOM 8358 C CA . GLY A 1 126 ? 18.627 36.518 -8.052 1.00 0.00 106 GLY A CA 5
ATOM 8359 C C . GLY A 1 126 ? 18.425 36.829 -6.568 1.00 0.00 106 GLY A C 5
ATOM 8360 O O . GLY A 1 126 ? 18.421 37.973 -6.158 1.00 0.00 106 GLY A O 5
ATOM 8364 N N . THR A 1 127 ? 18.254 35.819 -5.758 1.00 0.00 107 THR A N 5
ATOM 8365 C CA . THR A 1 127 ? 18.052 36.057 -4.302 1.00 0.00 107 THR A CA 5
ATOM 8366 C C . THR A 1 127 ? 16.946 37.097 -4.104 1.00 0.00 107 THR A C 5
ATOM 8367 O O . THR A 1 127 ? 15.789 36.762 -3.941 1.00 0.00 107 THR A O 5
ATOM 8378 N N . LYS A 1 128 ? 17.292 38.355 -4.116 1.00 0.00 108 LYS A N 5
ATOM 8379 C CA . LYS A 1 128 ? 16.260 39.413 -3.928 1.00 0.00 108 LYS A CA 5
ATOM 8380 C C . LYS A 1 128 ? 15.215 38.933 -2.919 1.00 0.00 108 LYS A C 5
ATOM 8381 O O . LYS A 1 128 ? 14.028 39.096 -3.116 1.00 0.00 108 LYS A O 5
ATOM 8400 N N . ALA A 1 129 ? 15.647 38.341 -1.840 1.00 0.00 109 ALA A N 5
ATOM 8401 C CA . ALA A 1 129 ? 14.677 37.851 -0.819 1.00 0.00 109 ALA A CA 5
ATOM 8402 C C . ALA A 1 129 ? 14.762 38.731 0.430 1.00 0.00 109 ALA A C 5
ATOM 8403 O O . ALA A 1 129 ? 15.590 38.520 1.293 1.00 0.00 109 ALA A O 5
ATOM 8410 N N . TYR A 1 130 ? 13.911 39.715 0.532 1.00 0.00 110 TYR A N 5
ATOM 8411 C CA . TYR A 1 130 ? 13.944 40.606 1.726 1.00 0.00 110 TYR A CA 5
ATOM 8412 C C . TYR A 1 130 ? 12.528 40.763 2.283 1.00 0.00 110 TYR A C 5
ATOM 8413 O O . TYR A 1 130 ? 12.193 40.216 3.315 1.00 0.00 110 TYR A O 5
ATOM 8431 N N . ASN A 1 131 ? 11.693 41.506 1.610 1.00 0.00 111 ASN A N 5
ATOM 8432 C CA . ASN A 1 131 ? 10.300 41.695 2.103 1.00 0.00 111 ASN A CA 5
ATOM 8433 C C . ASN A 1 131 ? 9.331 40.921 1.205 1.00 0.00 111 ASN A C 5
ATOM 8434 O O . ASN A 1 131 ? 8.142 40.965 1.474 1.00 0.00 111 ASN A O 5
ATOM 8446 N N . MET A 1 21 ? -6.781 1.335 -26.096 1.00 0.00 1 MET A N 6
ATOM 8447 C CA . MET A 1 21 ? -6.806 -0.156 -26.116 1.00 0.00 1 MET A CA 6
ATOM 8448 C C . MET A 1 21 ? -6.667 -0.687 -24.689 1.00 0.00 1 MET A C 6
ATOM 8449 O O . MET A 1 21 ? -6.549 -1.876 -24.468 1.00 0.00 1 MET A O 6
ATOM 8463 N N . SER A 1 22 ? -6.679 0.183 -23.717 1.00 0.00 2 SER A N 6
ATOM 8464 C CA . SER A 1 22 ? -6.547 -0.274 -22.305 1.00 0.00 2 SER A CA 6
ATOM 8465 C C . SER A 1 22 ? -7.656 -1.279 -21.989 1.00 0.00 2 SER A C 6
ATOM 8466 O O . SER A 1 22 ? -7.510 -2.128 -21.131 1.00 0.00 2 SER A O 6
ATOM 8474 N N . THR A 1 23 ? -8.763 -1.192 -22.674 1.00 0.00 3 THR A N 6
ATOM 8475 C CA . THR A 1 23 ? -9.878 -2.143 -22.410 1.00 0.00 3 THR A CA 6
ATOM 8476 C C . THR A 1 23 ? -10.507 -1.826 -21.051 1.00 0.00 3 THR A C 6
ATOM 8477 O O . THR A 1 23 ? -11.626 -2.207 -20.770 1.00 0.00 3 THR A O 6
ATOM 8488 N N . VAL A 1 24 ? -9.795 -1.132 -20.206 1.00 0.00 4 VAL A N 6
ATOM 8489 C CA . VAL A 1 24 ? -10.351 -0.792 -18.866 1.00 0.00 4 VAL A CA 6
ATOM 8490 C C . VAL A 1 24 ? -9.855 0.593 -18.446 1.00 0.00 4 VAL A C 6
ATOM 8491 O O . VAL A 1 24 ? -9.340 1.348 -19.247 1.00 0.00 4 VAL A O 6
ATOM 8504 N N . THR A 1 25 ? -10.007 0.933 -17.195 1.00 0.00 5 THR A N 6
ATOM 8505 C CA . THR A 1 25 ? -9.543 2.269 -16.725 1.00 0.00 5 THR A CA 6
ATOM 8506 C C . THR A 1 25 ? -8.348 2.094 -15.787 1.00 0.00 5 THR A C 6
ATOM 8507 O O . THR A 1 25 ? -8.320 1.201 -14.962 1.00 0.00 5 THR A O 6
ATOM 8518 N N . LYS A 1 26 ? -7.360 2.938 -15.905 1.00 0.00 6 LYS A N 6
ATOM 8519 C CA . LYS A 1 26 ? -6.167 2.817 -15.019 1.00 0.00 6 LYS A CA 6
ATOM 8520 C C . LYS A 1 26 ? -6.097 4.033 -14.090 1.00 0.00 6 LYS A C 6
ATOM 8521 O O . LYS A 1 26 ? -6.688 5.061 -14.353 1.00 0.00 6 LYS A O 6
ATOM 8540 N N . TYR A 1 27 ? -5.379 3.922 -13.007 1.00 0.00 7 TYR A N 6
ATOM 8541 C CA . TYR A 1 27 ? -5.272 5.071 -12.064 1.00 0.00 7 TYR A CA 6
ATOM 8542 C C . TYR A 1 27 ? -3.801 5.457 -11.894 1.00 0.00 7 TYR A C 6
ATOM 8543 O O . TYR A 1 27 ? -2.934 4.611 -11.811 1.00 0.00 7 TYR A O 6
ATOM 8561 N N . PHE A 1 28 ? -3.515 6.729 -11.841 1.00 0.00 8 PHE A N 6
ATOM 8562 C CA . PHE A 1 28 ? -2.100 7.167 -11.677 1.00 0.00 8 PHE A CA 6
ATOM 8563 C C . PHE A 1 28 ? -1.835 7.491 -10.205 1.00 0.00 8 PHE A C 6
ATOM 8564 O O . PHE A 1 28 ? -2.745 7.721 -9.435 1.00 0.00 8 PHE A O 6
ATOM 8581 N N . TYR A 1 29 ? -0.591 7.508 -9.808 1.00 0.00 9 TYR A N 6
ATOM 8582 C CA . TYR A 1 29 ? -0.268 7.816 -8.386 1.00 0.00 9 TYR A CA 6
ATOM 8583 C C . TYR A 1 29 ? 1.106 8.484 -8.309 1.00 0.00 9 TYR A C 6
ATOM 8584 O O . TYR A 1 29 ? 2.126 7.825 -8.265 1.00 0.00 9 TYR A O 6
ATOM 8602 N N . LYS A 1 30 ? 1.143 9.788 -8.292 1.00 0.00 10 LYS A N 6
ATOM 8603 C CA . LYS A 1 30 ? 2.452 10.497 -8.218 1.00 0.00 10 LYS A CA 6
ATOM 8604 C C . LYS A 1 30 ? 3.123 10.189 -6.879 1.00 0.00 10 LYS A C 6
ATOM 8605 O O . LYS A 1 30 ? 2.647 10.576 -5.830 1.00 0.00 10 LYS A O 6
ATOM 8624 N N . GLY A 1 31 ? 4.228 9.494 -6.904 1.00 0.00 11 GLY A N 6
ATOM 8625 C CA . GLY A 1 31 ? 4.929 9.163 -5.632 1.00 0.00 11 GLY A CA 6
ATOM 8626 C C . GLY A 1 31 ? 5.832 10.329 -5.226 1.00 0.00 11 GLY A C 6
ATOM 8627 O O . GLY A 1 31 ? 6.002 11.280 -5.964 1.00 0.00 11 GLY A O 6
ATOM 8631 N N . GLU A 1 32 ? 6.411 10.265 -4.060 1.00 0.00 12 GLU A N 6
ATOM 8632 C CA . GLU A 1 32 ? 7.302 11.372 -3.609 1.00 0.00 12 GLU A CA 6
ATOM 8633 C C . GLU A 1 32 ? 8.261 11.748 -4.740 1.00 0.00 12 GLU A C 6
ATOM 8634 O O . GLU A 1 32 ? 8.678 12.883 -4.862 1.00 0.00 12 GLU A O 6
ATOM 8646 N N . ASN A 1 33 ? 8.614 10.804 -5.569 1.00 0.00 13 ASN A N 6
ATOM 8647 C CA . ASN A 1 33 ? 9.546 11.109 -6.691 1.00 0.00 13 ASN A CA 6
ATOM 8648 C C . ASN A 1 33 ? 9.237 10.191 -7.876 1.00 0.00 13 ASN A C 6
ATOM 8649 O O . ASN A 1 33 ? 9.070 10.638 -8.994 1.00 0.00 13 ASN A O 6
ATOM 8660 N N . THR A 1 34 ? 9.159 8.910 -7.641 1.00 0.00 14 THR A N 6
ATOM 8661 C CA . THR A 1 34 ? 8.860 7.964 -8.754 1.00 0.00 14 THR A CA 6
ATOM 8662 C C . THR A 1 34 ? 7.348 7.899 -8.977 1.00 0.00 14 THR A C 6
ATOM 8663 O O . THR A 1 34 ? 6.569 8.011 -8.052 1.00 0.00 14 THR A O 6
ATOM 8674 N N . ASP A 1 35 ? 6.927 7.717 -10.198 1.00 0.00 15 ASP A N 6
ATOM 8675 C CA . ASP A 1 35 ? 5.465 7.643 -10.479 1.00 0.00 15 ASP A CA 6
ATOM 8676 C C . ASP A 1 35 ? 5.069 6.188 -10.738 1.00 0.00 15 ASP A C 6
ATOM 8677 O O . ASP A 1 35 ? 5.742 5.469 -11.450 1.00 0.00 15 ASP A O 6
ATOM 8686 N N . LEU A 1 36 ? 3.983 5.747 -10.164 1.00 0.00 16 LEU A N 6
ATOM 8687 C CA . LEU A 1 36 ? 3.546 4.339 -10.378 1.00 0.00 16 LEU A CA 6
ATOM 8688 C C . LEU A 1 36 ? 2.141 4.326 -10.983 1.00 0.00 16 LEU A C 6
ATOM 8689 O O . LEU A 1 36 ? 1.422 5.303 -10.928 1.00 0.00 16 LEU A O 6
ATOM 8705 N N . ILE A 1 37 ? 1.745 3.226 -11.563 1.00 0.00 17 ILE A N 6
ATOM 8706 C CA . ILE A 1 37 ? 0.387 3.151 -12.172 1.00 0.00 17 ILE A CA 6
ATOM 8707 C C . ILE A 1 37 ? -0.248 1.799 -11.839 1.00 0.00 17 ILE A C 6
ATOM 8708 O O . ILE A 1 37 ? 0.437 0.820 -11.614 1.00 0.00 17 ILE A O 6
ATOM 8724 N N . VAL A 1 38 ? -1.550 1.737 -11.805 1.00 0.00 18 VAL A N 6
ATOM 8725 C CA . VAL A 1 38 ? -2.227 0.447 -11.488 1.00 0.00 18 VAL A CA 6
ATOM 8726 C C . VAL A 1 38 ? -3.414 0.247 -12.432 1.00 0.00 18 VAL A C 6
ATOM 8727 O O . VAL A 1 38 ? -3.711 1.087 -13.257 1.00 0.00 18 VAL A O 6
ATOM 8740 N N . PHE A 1 39 ? -4.095 -0.860 -12.317 1.00 0.00 19 PHE A N 6
ATOM 8741 C CA . PHE A 1 39 ? -5.262 -1.113 -13.208 1.00 0.00 19 PHE A CA 6
ATOM 8742 C C . PHE A 1 39 ? -6.557 -0.878 -12.430 1.00 0.00 19 PHE A C 6
ATOM 8743 O O . PHE A 1 39 ? -6.552 -0.743 -11.223 1.00 0.00 19 PHE A O 6
ATOM 8760 N N . ALA A 1 40 ? -7.670 -0.828 -13.112 1.00 0.00 20 ALA A N 6
ATOM 8761 C CA . ALA A 1 40 ? -8.964 -0.602 -12.410 1.00 0.00 20 ALA A CA 6
ATOM 8762 C C . ALA A 1 40 ? -10.112 -1.122 -13.279 1.00 0.00 20 ALA A C 6
ATOM 8763 O O . ALA A 1 40 ? -10.015 -1.168 -14.490 1.00 0.00 20 ALA A O 6
ATOM 8770 N N . ALA A 1 41 ? -11.199 -1.512 -12.671 1.00 0.00 21 ALA A N 6
ATOM 8771 C CA . ALA A 1 41 ? -12.351 -2.029 -13.462 1.00 0.00 21 ALA A CA 6
ATOM 8772 C C . ALA A 1 41 ? -13.240 -0.859 -13.890 1.00 0.00 21 ALA A C 6
ATOM 8773 O O . ALA A 1 41 ? -12.952 -0.165 -14.845 1.00 0.00 21 ALA A O 6
ATOM 8780 N N . SER A 1 42 ? -14.320 -0.636 -13.192 1.00 0.00 22 SER A N 6
ATOM 8781 C CA . SER A 1 42 ? -15.226 0.487 -13.560 1.00 0.00 22 SER A CA 6
ATOM 8782 C C . SER A 1 42 ? -15.088 1.612 -12.531 1.00 0.00 22 SER A C 6
ATOM 8783 O O . SER A 1 42 ? -14.883 1.371 -11.358 1.00 0.00 22 SER A O 6
ATOM 8791 N N . GLU A 1 43 ? -15.200 2.839 -12.961 1.00 0.00 23 GLU A N 6
ATOM 8792 C CA . GLU A 1 43 ? -15.075 3.977 -12.007 1.00 0.00 23 GLU A CA 6
ATOM 8793 C C . GLU A 1 43 ? -16.180 3.881 -10.954 1.00 0.00 23 GLU A C 6
ATOM 8794 O O . GLU A 1 43 ? -15.943 4.051 -9.774 1.00 0.00 23 GLU A O 6
ATOM 8806 N N . GLU A 1 44 ? -17.387 3.609 -11.369 1.00 0.00 24 GLU A N 6
ATOM 8807 C CA . GLU A 1 44 ? -18.505 3.502 -10.391 1.00 0.00 24 GLU A CA 6
ATOM 8808 C C . GLU A 1 44 ? -18.083 2.599 -9.230 1.00 0.00 24 GLU A C 6
ATOM 8809 O O . GLU A 1 44 ? -18.488 2.792 -8.102 1.00 0.00 24 GLU A O 6
ATOM 8821 N N . LEU A 1 45 ? -17.270 1.614 -9.498 1.00 0.00 25 LEU A N 6
ATOM 8822 C CA . LEU A 1 45 ? -16.822 0.701 -8.410 1.00 0.00 25 LEU A CA 6
ATOM 8823 C C . LEU A 1 45 ? -15.770 1.407 -7.552 1.00 0.00 25 LEU A C 6
ATOM 8824 O O . LEU A 1 45 ? -15.879 1.464 -6.344 1.00 0.00 25 LEU A O 6
ATOM 8840 N N . VAL A 1 46 ? -14.753 1.945 -8.168 1.00 0.00 26 VAL A N 6
ATOM 8841 C CA . VAL A 1 46 ? -13.697 2.648 -7.386 1.00 0.00 26 VAL A CA 6
ATOM 8842 C C . VAL A 1 46 ? -14.351 3.648 -6.429 1.00 0.00 26 VAL A C 6
ATOM 8843 O O . VAL A 1 46 ? -14.110 3.630 -5.239 1.00 0.00 26 VAL A O 6
ATOM 8856 N N . ASP A 1 47 ? -15.175 4.521 -6.942 1.00 0.00 27 ASP A N 6
ATOM 8857 C CA . ASP A 1 47 ? -15.843 5.520 -6.061 1.00 0.00 27 ASP A CA 6
ATOM 8858 C C . ASP A 1 47 ? -16.590 4.793 -4.941 1.00 0.00 27 ASP A C 6
ATOM 8859 O O . ASP A 1 47 ? -16.398 5.070 -3.773 1.00 0.00 27 ASP A O 6
ATOM 8868 N N . GLU A 1 48 ? -17.439 3.864 -5.285 1.00 0.00 28 GLU A N 6
ATOM 8869 C CA . GLU A 1 48 ? -18.195 3.120 -4.239 1.00 0.00 28 GLU A CA 6
ATOM 8870 C C . GLU A 1 48 ? -17.228 2.641 -3.155 1.00 0.00 28 GLU A C 6
ATOM 8871 O O . GLU A 1 48 ? -17.517 2.708 -1.978 1.00 0.00 28 GLU A O 6
ATOM 8883 N N . TYR A 1 49 ? -16.080 2.158 -3.544 1.00 0.00 29 TYR A N 6
ATOM 8884 C CA . TYR A 1 49 ? -15.095 1.674 -2.535 1.00 0.00 29 TYR A CA 6
ATOM 8885 C C . TYR A 1 49 ? -14.678 2.838 -1.632 1.00 0.00 29 TYR A C 6
ATOM 8886 O O . TYR A 1 49 ? -14.644 2.716 -0.424 1.00 0.00 29 TYR A O 6
ATOM 8904 N N . LEU A 1 50 ? -14.363 3.965 -2.210 1.00 0.00 30 LEU A N 6
ATOM 8905 C CA . LEU A 1 50 ? -13.950 5.135 -1.383 1.00 0.00 30 LEU A CA 6
ATOM 8906 C C . LEU A 1 50 ? -14.927 5.306 -0.218 1.00 0.00 30 LEU A C 6
ATOM 8907 O O . LEU A 1 50 ? -14.537 5.584 0.897 1.00 0.00 30 LEU A O 6
ATOM 8923 N N . LYS A 1 51 ? -16.197 5.140 -0.470 1.00 0.00 31 LYS A N 6
ATOM 8924 C CA . LYS A 1 51 ? -17.198 5.293 0.623 1.00 0.00 31 LYS A CA 6
ATOM 8925 C C . LYS A 1 51 ? -17.264 3.998 1.436 1.00 0.00 31 LYS A C 6
ATOM 8926 O O . LYS A 1 51 ? -18.036 3.877 2.368 1.00 0.00 31 LYS A O 6
ATOM 8945 N N . ASN A 1 52 ? -16.461 3.029 1.092 1.00 0.00 32 ASN A N 6
ATOM 8946 C CA . ASN A 1 52 ? -16.478 1.743 1.845 1.00 0.00 32 ASN A CA 6
ATOM 8947 C C . ASN A 1 52 ? -15.118 1.057 1.708 1.00 0.00 32 ASN A C 6
ATOM 8948 O O . ASN A 1 52 ? -15.004 -0.008 1.137 1.00 0.00 32 ASN A O 6
ATOM 8959 N N . PRO A 1 53 ? -14.092 1.671 2.235 1.00 0.00 33 PRO A N 6
ATOM 8960 C CA . PRO A 1 53 ? -12.707 1.124 2.180 1.00 0.00 33 PRO A CA 6
ATOM 8961 C C . PRO A 1 53 ? -12.534 -0.105 3.078 1.00 0.00 33 PRO A C 6
ATOM 8962 O O . PRO A 1 53 ? -12.536 -0.007 4.288 1.00 0.00 33 PRO A O 6
ATOM 8973 N N . SER A 1 54 ? -12.385 -1.263 2.493 1.00 0.00 34 SER A N 6
ATOM 8974 C CA . SER A 1 54 ? -12.212 -2.494 3.313 1.00 0.00 34 SER A CA 6
ATOM 8975 C C . SER A 1 54 ? -11.221 -3.433 2.622 1.00 0.00 34 SER A C 6
ATOM 8976 O O . SER A 1 54 ? -10.196 -3.011 2.123 1.00 0.00 34 SER A O 6
ATOM 8984 N N . ILE A 1 55 ? -11.515 -4.703 2.590 1.00 0.00 35 ILE A N 6
ATOM 8985 C CA . ILE A 1 55 ? -10.588 -5.668 1.932 1.00 0.00 35 ILE A CA 6
ATOM 8986 C C . ILE A 1 55 ? -11.397 -6.686 1.128 1.00 0.00 35 ILE A C 6
ATOM 8987 O O . ILE A 1 55 ? -10.852 -7.584 0.517 1.00 0.00 35 ILE A O 6
ATOM 9003 N N . GLY A 1 56 ? -12.696 -6.554 1.120 1.00 0.00 36 GLY A N 6
ATOM 9004 C CA . GLY A 1 56 ? -13.538 -7.516 0.354 1.00 0.00 36 GLY A CA 6
ATOM 9005 C C . GLY A 1 56 ? -13.806 -6.960 -1.046 1.00 0.00 36 GLY A C 6
ATOM 9006 O O . GLY A 1 56 ? -13.246 -7.415 -2.023 1.00 0.00 36 GLY A O 6
ATOM 9010 N N . LYS A 1 57 ? -14.660 -5.980 -1.151 1.00 0.00 37 LYS A N 6
ATOM 9011 C CA . LYS A 1 57 ? -14.964 -5.396 -2.489 1.00 0.00 37 LYS A CA 6
ATOM 9012 C C . LYS A 1 57 ? -13.659 -4.996 -3.179 1.00 0.00 37 LYS A C 6
ATOM 9013 O O . LYS A 1 57 ? -13.627 -4.735 -4.365 1.00 0.00 37 LYS A O 6
ATOM 9032 N N . LEU A 1 58 ? -12.580 -4.945 -2.446 1.00 0.00 38 LEU A N 6
ATOM 9033 C CA . LEU A 1 58 ? -11.279 -4.560 -3.061 1.00 0.00 38 LEU A CA 6
ATOM 9034 C C . LEU A 1 58 ? -11.052 -5.384 -4.331 1.00 0.00 38 LEU A C 6
ATOM 9035 O O . LEU A 1 58 ? -11.019 -4.859 -5.426 1.00 0.00 38 LEU A O 6
ATOM 9051 N N . SER A 1 59 ? -10.895 -6.672 -4.194 1.00 0.00 39 SER A N 6
ATOM 9052 C CA . SER A 1 59 ? -10.670 -7.528 -5.393 1.00 0.00 39 SER A CA 6
ATOM 9053 C C . SER A 1 59 ? -11.740 -7.224 -6.444 1.00 0.00 39 SER A C 6
ATOM 9054 O O . SER A 1 59 ? -11.448 -7.058 -7.611 1.00 0.00 39 SER A O 6
ATOM 9062 N N . GLU A 1 60 ? -12.979 -7.152 -6.039 1.00 0.00 40 GLU A N 6
ATOM 9063 C CA . GLU A 1 60 ? -14.066 -6.861 -7.016 1.00 0.00 40 GLU A CA 6
ATOM 9064 C C . GLU A 1 60 ? -13.715 -5.602 -7.811 1.00 0.00 40 GLU A C 6
ATOM 9065 O O . GLU A 1 60 ? -14.281 -5.336 -8.853 1.00 0.00 40 GLU A O 6
ATOM 9077 N N . VAL A 1 61 ? -12.786 -4.822 -7.329 1.00 0.00 41 VAL A N 6
ATOM 9078 C CA . VAL A 1 61 ? -12.401 -3.582 -8.058 1.00 0.00 41 VAL A CA 6
ATOM 9079 C C . VAL A 1 61 ? -11.081 -3.813 -8.799 1.00 0.00 41 VAL A C 6
ATOM 9080 O O . VAL A 1 61 ? -11.011 -3.710 -10.007 1.00 0.00 41 VAL A O 6
ATOM 9093 N N . VAL A 1 62 ? -10.035 -4.122 -8.084 1.00 0.00 42 VAL A N 6
ATOM 9094 C CA . VAL A 1 62 ? -8.722 -4.357 -8.747 1.00 0.00 42 VAL A CA 6
ATOM 9095 C C . VAL A 1 62 ? -8.751 -5.699 -9.480 1.00 0.00 42 VAL A C 6
ATOM 9096 O O . VAL A 1 62 ? -9.026 -6.729 -8.897 1.00 0.00 42 VAL A O 6
ATOM 9109 N N . GLU A 1 63 ? -8.470 -5.697 -10.754 1.00 0.00 43 GLU A N 6
ATOM 9110 C CA . GLU A 1 63 ? -8.481 -6.974 -11.523 1.00 0.00 43 GLU A CA 6
ATOM 9111 C C . GLU A 1 63 ? -7.049 -7.489 -11.672 1.00 0.00 43 GLU A C 6
ATOM 9112 O O . GLU A 1 63 ? -6.814 -8.678 -11.762 1.00 0.00 43 GLU A O 6
ATOM 9124 N N . LEU A 1 64 ? -6.089 -6.606 -11.698 1.00 0.00 44 LEU A N 6
ATOM 9125 C CA . LEU A 1 64 ? -4.673 -7.046 -11.841 1.00 0.00 44 LEU A CA 6
ATOM 9126 C C . LEU A 1 64 ? -3.874 -6.594 -10.617 1.00 0.00 44 LEU A C 6
ATOM 9127 O O . LEU A 1 64 ? -3.737 -5.416 -10.355 1.00 0.00 44 LEU A O 6
ATOM 9143 N N . PHE A 1 65 ? -3.346 -7.521 -9.866 1.00 0.00 45 PHE A N 6
ATOM 9144 C CA . PHE A 1 65 ? -2.557 -7.143 -8.660 1.00 0.00 45 PHE A CA 6
ATOM 9145 C C . PHE A 1 65 ? -1.096 -6.921 -9.053 1.00 0.00 45 PHE A C 6
ATOM 9146 O O . PHE A 1 65 ? -0.244 -7.754 -8.813 1.00 0.00 45 PHE A O 6
ATOM 9163 N N . GLU A 1 66 ? -0.798 -5.803 -9.658 1.00 0.00 46 GLU A N 6
ATOM 9164 C CA . GLU A 1 66 ? 0.609 -5.529 -10.067 1.00 0.00 46 GLU A CA 6
ATOM 9165 C C . GLU A 1 66 ? 0.782 -4.031 -10.323 1.00 0.00 46 GLU A C 6
ATOM 9166 O O . GLU A 1 66 ? -0.067 -3.390 -10.911 1.00 0.00 46 GLU A O 6
ATOM 9178 N N . VAL A 1 67 ? 1.875 -3.466 -9.887 1.00 0.00 47 VAL A N 6
ATOM 9179 C CA . VAL A 1 67 ? 2.100 -2.010 -10.107 1.00 0.00 47 VAL A CA 6
ATOM 9180 C C . VAL A 1 67 ? 3.000 -1.810 -11.328 1.00 0.00 47 VAL A C 6
ATOM 9181 O O . VAL A 1 67 ? 4.145 -2.215 -11.340 1.00 0.00 47 VAL A O 6
ATOM 9194 N N . PHE A 1 68 ? 2.491 -1.188 -12.356 1.00 0.00 48 PHE A N 6
ATOM 9195 C CA . PHE A 1 68 ? 3.318 -0.962 -13.575 1.00 0.00 48 PHE A CA 6
ATOM 9196 C C . PHE A 1 68 ? 3.867 0.465 -13.560 1.00 0.00 48 PHE A C 6
ATOM 9197 O O . PHE A 1 68 ? 3.244 1.376 -13.052 1.00 0.00 48 PHE A O 6
ATOM 9214 N N . THR A 1 69 ? 5.032 0.669 -14.114 1.00 0.00 49 THR A N 6
ATOM 9215 C CA . THR A 1 69 ? 5.619 2.038 -14.130 1.00 0.00 49 THR A CA 6
ATOM 9216 C C . THR A 1 69 ? 6.458 2.218 -15.397 1.00 0.00 49 THR A C 6
ATOM 9217 O O . THR A 1 69 ? 6.954 1.264 -15.964 1.00 0.00 49 THR A O 6
ATOM 9228 N N . PRO A 1 70 ? 6.614 3.438 -15.833 1.00 0.00 50 PRO A N 6
ATOM 9229 C CA . PRO A 1 70 ? 7.405 3.765 -17.054 1.00 0.00 50 PRO A CA 6
ATOM 9230 C C . PRO A 1 70 ? 8.911 3.608 -16.827 1.00 0.00 50 PRO A C 6
ATOM 9231 O O . PRO A 1 70 ? 9.404 3.767 -15.728 1.00 0.00 50 PRO A O 6
ATOM 9242 N N . GLN A 1 71 ? 9.647 3.299 -17.860 1.00 0.00 51 GLN A N 6
ATOM 9243 C CA . GLN A 1 71 ? 11.119 3.132 -17.703 1.00 0.00 51 GLN A CA 6
ATOM 9244 C C . GLN A 1 71 ? 11.840 3.900 -18.813 1.00 0.00 51 GLN A C 6
ATOM 9245 O O . GLN A 1 71 ? 12.249 5.030 -18.634 1.00 0.00 51 GLN A O 6
ATOM 9259 N N . ASP A 1 72 ? 12.000 3.295 -19.958 1.00 0.00 52 ASP A N 6
ATOM 9260 C CA . ASP A 1 72 ? 12.694 3.992 -21.078 1.00 0.00 52 ASP A CA 6
ATOM 9261 C C . ASP A 1 72 ? 12.075 5.376 -21.279 1.00 0.00 52 ASP A C 6
ATOM 9262 O O . ASP A 1 72 ? 12.640 6.231 -21.932 1.00 0.00 52 ASP A O 6
ATOM 9271 N N . GLY A 1 73 ? 10.917 5.605 -20.722 1.00 0.00 53 GLY A N 6
ATOM 9272 C CA . GLY A 1 73 ? 10.263 6.935 -20.881 1.00 0.00 53 GLY A CA 6
ATOM 9273 C C . GLY A 1 73 ? 9.567 7.004 -22.241 1.00 0.00 53 GLY A C 6
ATOM 9274 O O . GLY A 1 73 ? 9.725 6.136 -23.075 1.00 0.00 53 GLY A O 6
ATOM 9278 N N . ARG A 1 74 ? 8.795 8.032 -22.471 1.00 0.00 54 ARG A N 6
ATOM 9279 C CA . ARG A 1 74 ? 8.088 8.156 -23.777 1.00 0.00 54 ARG A CA 6
ATOM 9280 C C . ARG A 1 74 ? 7.318 6.866 -24.065 1.00 0.00 54 ARG A C 6
ATOM 9281 O O . ARG A 1 74 ? 7.603 6.159 -25.011 1.00 0.00 54 ARG A O 6
ATOM 9302 N N . GLY A 1 75 ? 6.342 6.553 -23.257 1.00 0.00 55 GLY A N 6
ATOM 9303 C CA . GLY A 1 75 ? 5.553 5.310 -23.486 1.00 0.00 55 GLY A CA 6
ATOM 9304 C C . GLY A 1 75 ? 4.062 5.616 -23.341 1.00 0.00 55 GLY A C 6
ATOM 9305 O O . GLY A 1 75 ? 3.419 6.072 -24.267 1.00 0.00 55 GLY A O 6
ATOM 9309 N N . ALA A 1 76 ? 3.505 5.371 -22.187 1.00 0.00 56 ALA A N 6
ATOM 9310 C CA . ALA A 1 76 ? 2.055 5.649 -21.985 1.00 0.00 56 ALA A CA 6
ATOM 9311 C C . ALA A 1 76 ? 1.259 5.098 -23.169 1.00 0.00 56 ALA A C 6
ATOM 9312 O O . ALA A 1 76 ? 0.359 5.738 -23.677 1.00 0.00 56 ALA A O 6
ATOM 9319 N N . GLU A 1 77 ? 1.584 3.915 -23.615 1.00 0.00 57 GLU A N 6
ATOM 9320 C CA . GLU A 1 77 ? 0.845 3.324 -24.767 1.00 0.00 57 GLU A CA 6
ATOM 9321 C C . GLU A 1 77 ? 1.162 1.831 -24.863 1.00 0.00 57 GLU A C 6
ATOM 9322 O O . GLU A 1 77 ? 0.459 1.078 -25.507 1.00 0.00 57 GLU A O 6
ATOM 9334 N N . GLY A 1 78 ? 2.215 1.396 -24.227 1.00 0.00 58 GLY A N 6
ATOM 9335 C CA . GLY A 1 78 ? 2.576 -0.048 -24.283 1.00 0.00 58 GLY A CA 6
ATOM 9336 C C . GLY A 1 78 ? 2.224 -0.715 -22.953 1.00 0.00 58 GLY A C 6
ATOM 9337 O O . GLY A 1 78 ? 1.496 -0.169 -22.147 1.00 0.00 58 GLY A O 6
ATOM 9341 N N . GLU A 1 79 ? 2.735 -1.892 -22.713 1.00 0.00 59 GLU A N 6
ATOM 9342 C CA . GLU A 1 79 ? 2.429 -2.592 -21.435 1.00 0.00 59 GLU A CA 6
ATOM 9343 C C . GLU A 1 79 ? 3.192 -1.920 -20.291 1.00 0.00 59 GLU A C 6
ATOM 9344 O O . GLU A 1 79 ? 3.271 -2.439 -19.195 1.00 0.00 59 GLU A O 6
ATOM 9356 N N . LEU A 1 80 ? 3.754 -0.767 -20.536 1.00 0.00 60 LEU A N 6
ATOM 9357 C CA . LEU A 1 80 ? 4.510 -0.064 -19.462 1.00 0.00 60 LEU A CA 6
ATOM 9358 C C . LEU A 1 80 ? 5.605 -0.986 -18.923 1.00 0.00 60 LEU A C 6
ATOM 9359 O O . LEU A 1 80 ? 5.793 -2.088 -19.398 1.00 0.00 60 LEU A O 6
ATOM 9375 N N . GLY A 1 81 ? 6.330 -0.544 -17.931 1.00 0.00 61 GLY A N 6
ATOM 9376 C CA . GLY A 1 81 ? 7.412 -1.396 -17.362 1.00 0.00 61 GLY A CA 6
ATOM 9377 C C . GLY A 1 81 ? 6.948 -1.993 -16.033 1.00 0.00 61 GLY A C 6
ATOM 9378 O O . GLY A 1 81 ? 5.809 -1.846 -15.639 1.00 0.00 61 GLY A O 6
ATOM 9382 N N . ALA A 1 82 ? 7.823 -2.669 -15.337 1.00 0.00 62 ALA A N 6
ATOM 9383 C CA . ALA A 1 82 ? 7.431 -3.274 -14.034 1.00 0.00 62 ALA A CA 6
ATOM 9384 C C . ALA A 1 82 ? 8.286 -2.675 -12.915 1.00 0.00 62 ALA A C 6
ATOM 9385 O O . ALA A 1 82 ? 9.368 -2.175 -13.148 1.00 0.00 62 ALA A O 6
ATOM 9392 N N . ALA A 1 83 ? 7.808 -2.721 -11.701 1.00 0.00 63 ALA A N 6
ATOM 9393 C CA . ALA A 1 83 ? 8.593 -2.155 -10.569 1.00 0.00 63 ALA A CA 6
ATOM 9394 C C . ALA A 1 83 ? 9.182 -3.295 -9.736 1.00 0.00 63 ALA A C 6
ATOM 9395 O O . ALA A 1 83 ? 9.066 -4.454 -10.084 1.00 0.00 63 ALA A O 6
ATOM 9402 N N . SER A 1 84 ? 9.811 -2.977 -8.638 1.00 0.00 64 SER A N 6
ATOM 9403 C CA . SER A 1 84 ? 10.406 -4.043 -7.784 1.00 0.00 64 SER A CA 6
ATOM 9404 C C . SER A 1 84 ? 10.047 -3.782 -6.320 1.00 0.00 64 SER A C 6
ATOM 9405 O O . SER A 1 84 ? 9.819 -2.660 -5.917 1.00 0.00 64 SER A O 6
ATOM 9413 N N . LYS A 1 85 ? 9.995 -4.813 -5.520 1.00 0.00 65 LYS A N 6
ATOM 9414 C CA . LYS A 1 85 ? 9.652 -4.622 -4.083 1.00 0.00 65 LYS A CA 6
ATOM 9415 C C . LYS A 1 85 ? 10.405 -3.409 -3.535 1.00 0.00 65 LYS A C 6
ATOM 9416 O O . LYS A 1 85 ? 10.003 -2.805 -2.560 1.00 0.00 65 LYS A O 6
ATOM 9435 N N . ALA A 1 86 ? 11.495 -3.047 -4.154 1.00 0.00 66 ALA A N 6
ATOM 9436 C CA . ALA A 1 86 ? 12.272 -1.872 -3.666 1.00 0.00 66 ALA A CA 6
ATOM 9437 C C . ALA A 1 86 ? 11.575 -0.583 -4.104 1.00 0.00 66 ALA A C 6
ATOM 9438 O O . ALA A 1 86 ? 11.333 0.303 -3.309 1.00 0.00 66 ALA A O 6
ATOM 9445 N N . GLN A 1 87 ? 11.251 -0.471 -5.363 1.00 0.00 67 GLN A N 6
ATOM 9446 C CA . GLN A 1 87 ? 10.569 0.762 -5.850 1.00 0.00 67 GLN A CA 6
ATOM 9447 C C . GLN A 1 87 ? 9.287 0.986 -5.046 1.00 0.00 67 GLN A C 6
ATOM 9448 O O . GLN A 1 87 ? 8.983 2.090 -4.640 1.00 0.00 67 GLN A O 6
ATOM 9462 N N . VAL A 1 88 ? 8.530 -0.052 -4.814 1.00 0.00 68 VAL A N 6
ATOM 9463 C CA . VAL A 1 88 ? 7.268 0.104 -4.038 1.00 0.00 68 VAL A CA 6
ATOM 9464 C C . VAL A 1 88 ? 7.604 0.355 -2.567 1.00 0.00 68 VAL A C 6
ATOM 9465 O O . VAL A 1 88 ? 6.804 0.883 -1.819 1.00 0.00 68 VAL A O 6
ATOM 9478 N N . GLU A 1 89 ? 8.780 -0.020 -2.143 1.00 0.00 69 GLU A N 6
ATOM 9479 C CA . GLU A 1 89 ? 9.165 0.197 -0.721 1.00 0.00 69 GLU A CA 6
ATOM 9480 C C . GLU A 1 89 ? 9.671 1.630 -0.543 1.00 0.00 69 GLU A C 6
ATOM 9481 O O . GLU A 1 89 ? 9.122 2.402 0.219 1.00 0.00 69 GLU A O 6
ATOM 9493 N N . ASN A 1 90 ? 10.715 1.990 -1.237 1.00 0.00 70 ASN A N 6
ATOM 9494 C CA . ASN A 1 90 ? 11.255 3.372 -1.106 1.00 0.00 70 ASN A CA 6
ATOM 9495 C C . ASN A 1 90 ? 10.097 4.370 -1.041 1.00 0.00 70 ASN A C 6
ATOM 9496 O O . ASN A 1 90 ? 10.187 5.399 -0.403 1.00 0.00 70 ASN A O 6
ATOM 9507 N N . GLU A 1 91 ? 9.009 4.073 -1.696 1.00 0.00 71 GLU A N 6
ATOM 9508 C CA . GLU A 1 91 ? 7.846 5.005 -1.671 1.00 0.00 71 GLU A CA 6
ATOM 9509 C C . GLU A 1 91 ? 7.039 4.778 -0.391 1.00 0.00 71 GLU A C 6
ATOM 9510 O O . GLU A 1 91 ? 7.133 5.534 0.555 1.00 0.00 71 GLU A O 6
ATOM 9522 N N . PHE A 1 92 ? 6.247 3.742 -0.353 1.00 0.00 72 PHE A N 6
ATOM 9523 C CA . PHE A 1 92 ? 5.435 3.469 0.867 1.00 0.00 72 PHE A CA 6
ATOM 9524 C C . PHE A 1 92 ? 6.350 2.968 1.986 1.00 0.00 72 PHE A C 6
ATOM 9525 O O . PHE A 1 92 ? 6.300 3.446 3.103 1.00 0.00 72 PHE A O 6
ATOM 9542 N N . GLY A 1 93 ? 7.186 2.009 1.697 1.00 0.00 73 GLY A N 6
ATOM 9543 C CA . GLY A 1 93 ? 8.103 1.478 2.746 1.00 0.00 73 GLY A CA 6
ATOM 9544 C C . GLY A 1 93 ? 7.684 0.056 3.121 1.00 0.00 73 GLY A C 6
ATOM 9545 O O . GLY A 1 93 ? 6.525 -0.300 3.049 1.00 0.00 73 GLY A O 6
ATOM 9549 N N . LYS A 1 94 ? 8.620 -0.762 3.519 1.00 0.00 74 LYS A N 6
ATOM 9550 C CA . LYS A 1 94 ? 8.275 -2.162 3.897 1.00 0.00 74 LYS A CA 6
ATOM 9551 C C . LYS A 1 94 ? 7.376 -2.149 5.136 1.00 0.00 74 LYS A C 6
ATOM 9552 O O . LYS A 1 94 ? 7.300 -1.168 5.849 1.00 0.00 74 LYS A O 6
ATOM 9571 N N . GLY A 1 95 ? 6.694 -3.230 5.397 1.00 0.00 75 GLY A N 6
ATOM 9572 C CA . GLY A 1 95 ? 5.801 -3.279 6.590 1.00 0.00 75 GLY A CA 6
ATOM 9573 C C . GLY A 1 95 ? 4.352 -3.464 6.137 1.00 0.00 75 GLY A C 6
ATOM 9574 O O . GLY A 1 95 ? 3.503 -3.884 6.898 1.00 0.00 75 GLY A O 6
ATOM 9578 N N . LYS A 1 96 ? 4.061 -3.155 4.902 1.00 0.00 76 LYS A N 6
ATOM 9579 C CA . LYS A 1 96 ? 2.667 -3.313 4.403 1.00 0.00 76 LYS A CA 6
ATOM 9580 C C . LYS A 1 96 ? 2.644 -4.345 3.273 1.00 0.00 76 LYS A C 6
ATOM 9581 O O . LYS A 1 96 ? 3.667 -4.868 2.877 1.00 0.00 76 LYS A O 6
ATOM 9600 N N . LYS A 1 97 ? 1.486 -4.642 2.751 1.00 0.00 77 LYS A N 6
ATOM 9601 C CA . LYS A 1 97 ? 1.399 -5.640 1.649 1.00 0.00 77 LYS A CA 6
ATOM 9602 C C . LYS A 1 97 ? 0.999 -4.934 0.352 1.00 0.00 77 LYS A C 6
ATOM 9603 O O . LYS A 1 97 ? 0.852 -3.729 0.310 1.00 0.00 77 LYS A O 6
ATOM 9622 N N . ILE A 1 98 ? 0.823 -5.675 -0.708 1.00 0.00 78 ILE A N 6
ATOM 9623 C CA . ILE A 1 98 ? 0.434 -5.047 -2.001 1.00 0.00 78 ILE A CA 6
ATOM 9624 C C . ILE A 1 98 ? -1.040 -4.635 -1.944 1.00 0.00 78 ILE A C 6
ATOM 9625 O O . ILE A 1 98 ? -1.485 -3.782 -2.686 1.00 0.00 78 ILE A O 6
ATOM 9641 N N . GLU A 1 99 ? -1.799 -5.236 -1.070 1.00 0.00 79 GLU A N 6
ATOM 9642 C CA . GLU A 1 99 ? -3.243 -4.879 -0.967 1.00 0.00 79 GLU A CA 6
ATOM 9643 C C . GLU A 1 99 ? -3.385 -3.538 -0.245 1.00 0.00 79 GLU A C 6
ATOM 9644 O O . GLU A 1 99 ? -4.035 -2.630 -0.723 1.00 0.00 79 GLU A O 6
ATOM 9656 N N . GLU A 1 100 ? -2.782 -3.406 0.905 1.00 0.00 80 GLU A N 6
ATOM 9657 C CA . GLU A 1 100 ? -2.883 -2.123 1.656 1.00 0.00 80 GLU A CA 6
ATOM 9658 C C . GLU A 1 100 ? -2.235 -1.002 0.842 1.00 0.00 80 GLU A C 6
ATOM 9659 O O . GLU A 1 100 ? -2.662 0.136 0.884 1.00 0.00 80 GLU A O 6
ATOM 9671 N N . VAL A 1 101 ? -1.208 -1.312 0.099 1.00 0.00 81 VAL A N 6
ATOM 9672 C CA . VAL A 1 101 ? -0.536 -0.264 -0.718 1.00 0.00 81 VAL A CA 6
ATOM 9673 C C . VAL A 1 101 ? -1.497 0.235 -1.799 1.00 0.00 81 VAL A C 6
ATOM 9674 O O . VAL A 1 101 ? -1.806 1.408 -1.876 1.00 0.00 81 VAL A O 6
ATOM 9687 N N . ILE A 1 102 ? -1.973 -0.646 -2.636 1.00 0.00 82 ILE A N 6
ATOM 9688 C CA . ILE A 1 102 ? -2.913 -0.222 -3.711 1.00 0.00 82 ILE A CA 6
ATOM 9689 C C . ILE A 1 102 ? -4.027 0.634 -3.106 1.00 0.00 82 ILE A C 6
ATOM 9690 O O . ILE A 1 102 ? -4.624 1.455 -3.774 1.00 0.00 82 ILE A O 6
ATOM 9706 N N . ASP A 1 103 ? -4.312 0.452 -1.845 1.00 0.00 83 ASP A N 6
ATOM 9707 C CA . ASP A 1 103 ? -5.386 1.256 -1.200 1.00 0.00 83 ASP A CA 6
ATOM 9708 C C . ASP A 1 103 ? -4.966 2.727 -1.154 1.00 0.00 83 ASP A C 6
ATOM 9709 O O . ASP A 1 103 ? -5.600 3.581 -1.740 1.00 0.00 83 ASP A O 6
ATOM 9718 N N . LEU A 1 104 ? -3.901 3.029 -0.463 1.00 0.00 84 LEU A N 6
ATOM 9719 C CA . LEU A 1 104 ? -3.443 4.444 -0.382 1.00 0.00 84 LEU A CA 6
ATOM 9720 C C . LEU A 1 104 ? -3.512 5.081 -1.771 1.00 0.00 84 LEU A C 6
ATOM 9721 O O . LEU A 1 104 ? -3.767 6.261 -1.911 1.00 0.00 84 LEU A O 6
ATOM 9737 N N . ILE A 1 105 ? -3.287 4.310 -2.799 1.00 0.00 85 ILE A N 6
ATOM 9738 C CA . ILE A 1 105 ? -3.341 4.873 -4.179 1.00 0.00 85 ILE A CA 6
ATOM 9739 C C . ILE A 1 105 ? -4.782 5.260 -4.515 1.00 0.00 85 ILE A C 6
ATOM 9740 O O . ILE A 1 105 ? -5.052 6.354 -4.969 1.00 0.00 85 ILE A O 6
ATOM 9756 N N . LEU A 1 106 ? -5.712 4.370 -4.297 1.00 0.00 86 LEU A N 6
ATOM 9757 C CA . LEU A 1 106 ? -7.135 4.688 -4.604 1.00 0.00 86 LEU A CA 6
ATOM 9758 C C . LEU A 1 106 ? -7.626 5.789 -3.662 1.00 0.00 86 LEU A C 6
ATOM 9759 O O . LEU A 1 106 ? -8.684 6.354 -3.851 1.00 0.00 86 LEU A O 6
ATOM 9775 N N . ARG A 1 107 ? -6.866 6.095 -2.646 1.00 0.00 87 ARG A N 6
ATOM 9776 C CA . ARG A 1 107 ? -7.291 7.159 -1.692 1.00 0.00 87 ARG A CA 6
ATOM 9777 C C . ARG A 1 107 ? -7.034 8.534 -2.312 1.00 0.00 87 ARG A C 6
ATOM 9778 O O . ARG A 1 107 ? -7.688 9.504 -1.986 1.00 0.00 87 ARG A O 6
ATOM 9799 N N . ASN A 1 108 ? -6.085 8.626 -3.203 1.00 0.00 88 ASN A N 6
ATOM 9800 C CA . ASN A 1 108 ? -5.787 9.938 -3.842 1.00 0.00 88 ASN A CA 6
ATOM 9801 C C . ASN A 1 108 ? -6.382 9.966 -5.251 1.00 0.00 88 ASN A C 6
ATOM 9802 O O . ASN A 1 108 ? -7.307 10.704 -5.531 1.00 0.00 88 ASN A O 6
ATOM 9813 N N . GLY A 1 109 ? -5.859 9.168 -6.141 1.00 0.00 89 GLY A N 6
ATOM 9814 C CA . GLY A 1 109 ? -6.396 9.150 -7.531 1.00 0.00 89 GLY A CA 6
ATOM 9815 C C . GLY A 1 109 ? -6.139 10.502 -8.196 1.00 0.00 89 GLY A C 6
ATOM 9816 O O . GLY A 1 109 ? -6.513 11.538 -7.682 1.00 0.00 89 GLY A O 6
ATOM 9820 N N . LYS A 1 110 ? -5.504 10.503 -9.336 1.00 0.00 90 LYS A N 6
ATOM 9821 C CA . LYS A 1 110 ? -5.224 11.790 -10.033 1.00 0.00 90 LYS A CA 6
ATOM 9822 C C . LYS A 1 110 ? -5.394 11.601 -11.541 1.00 0.00 90 LYS A C 6
ATOM 9823 O O . LYS A 1 110 ? -4.543 11.978 -12.322 1.00 0.00 90 LYS A O 6
ATOM 9842 N N . PRO A 1 111 ? -6.491 11.019 -11.943 1.00 0.00 91 PRO A N 6
ATOM 9843 C CA . PRO A 1 111 ? -6.791 10.768 -13.383 1.00 0.00 91 PRO A CA 6
ATOM 9844 C C . PRO A 1 111 ? -7.023 12.067 -14.159 1.00 0.00 91 PRO A C 6
ATOM 9845 O O . PRO A 1 111 ? -7.451 12.055 -15.296 1.00 0.00 91 PRO A O 6
ATOM 9856 N N . ASN A 1 112 ? -6.741 13.189 -13.554 1.00 0.00 92 ASN A N 6
ATOM 9857 C CA . ASN A 1 112 ? -6.943 14.487 -14.258 1.00 0.00 92 ASN A CA 6
ATOM 9858 C C . ASN A 1 112 ? -5.696 14.818 -15.080 1.00 0.00 92 ASN A C 6
ATOM 9859 O O . ASN A 1 112 ? -4.584 14.754 -14.593 1.00 0.00 92 ASN A O 6
ATOM 9870 N N . SER A 1 113 ? -5.870 15.172 -16.325 1.00 0.00 93 SER A N 6
ATOM 9871 C CA . SER A 1 113 ? -4.693 15.506 -17.175 1.00 0.00 93 SER A CA 6
ATOM 9872 C C . SER A 1 113 ? -3.755 14.300 -17.241 1.00 0.00 93 SER A C 6
ATOM 9873 O O . SER A 1 113 ? -3.544 13.611 -16.263 1.00 0.00 93 SER A O 6
ATOM 9881 N N . THR A 1 114 ? -3.187 14.039 -18.388 1.00 0.00 94 THR A N 6
ATOM 9882 C CA . THR A 1 114 ? -2.264 12.876 -18.513 1.00 0.00 94 THR A CA 6
ATOM 9883 C C . THR A 1 114 ? -0.983 13.317 -19.225 1.00 0.00 94 THR A C 6
ATOM 9884 O O . THR A 1 114 ? -0.842 14.458 -19.619 1.00 0.00 94 THR A O 6
ATOM 9895 N N . THR A 1 115 ? -0.047 12.423 -19.391 1.00 0.00 95 THR A N 6
ATOM 9896 C CA . THR A 1 115 ? 1.223 12.790 -20.076 1.00 0.00 95 THR A CA 6
ATOM 9897 C C . THR A 1 115 ? 1.215 12.229 -21.500 1.00 0.00 95 THR A C 6
ATOM 9898 O O . THR A 1 115 ? 2.133 11.551 -21.915 1.00 0.00 95 THR A O 6
ATOM 9909 N N . SER A 1 116 ? 0.186 12.508 -22.253 1.00 0.00 96 SER A N 6
ATOM 9910 C CA . SER A 1 116 ? 0.122 11.990 -23.648 1.00 0.00 96 SER A CA 6
ATOM 9911 C C . SER A 1 116 ? 0.041 13.165 -24.625 1.00 0.00 96 SER A C 6
ATOM 9912 O O . SER A 1 116 ? 0.539 14.241 -24.358 1.00 0.00 96 SER A O 6
ATOM 9920 N N . SER A 1 117 ? -0.579 12.968 -25.756 1.00 0.00 97 SER A N 6
ATOM 9921 C CA . SER A 1 117 ? -0.689 14.073 -26.748 1.00 0.00 97 SER A CA 6
ATOM 9922 C C . SER A 1 117 ? -1.873 14.970 -26.384 1.00 0.00 97 SER A C 6
ATOM 9923 O O . SER A 1 117 ? -2.123 15.244 -25.228 1.00 0.00 97 SER A O 6
ATOM 9931 N N . LEU A 1 118 ? -2.605 15.430 -27.362 1.00 0.00 98 LEU A N 6
ATOM 9932 C CA . LEU A 1 118 ? -3.771 16.309 -27.070 1.00 0.00 98 LEU A CA 6
ATOM 9933 C C . LEU A 1 118 ? -5.068 15.531 -27.306 1.00 0.00 98 LEU A C 6
ATOM 9934 O O . LEU A 1 118 ? -5.099 14.567 -28.044 1.00 0.00 98 LEU A O 6
ATOM 9950 N N . LYS A 1 119 ? -6.138 15.942 -26.684 1.00 0.00 99 LYS A N 6
ATOM 9951 C CA . LYS A 1 119 ? -7.431 15.226 -26.872 1.00 0.00 99 LYS A CA 6
ATOM 9952 C C . LYS A 1 119 ? -8.583 16.233 -26.832 1.00 0.00 99 LYS A C 6
ATOM 9953 O O . LYS A 1 119 ? -9.668 15.967 -27.309 1.00 0.00 99 LYS A O 6
ATOM 9972 N N . THR A 1 120 ? -8.355 17.386 -26.267 1.00 0.00 100 THR A N 6
ATOM 9973 C CA . THR A 1 120 ? -9.437 18.408 -26.196 1.00 0.00 100 THR A CA 6
ATOM 9974 C C . THR A 1 120 ? -10.584 17.877 -25.334 1.00 0.00 100 THR A C 6
ATOM 9975 O O . THR A 1 120 ? -11.194 16.874 -25.645 1.00 0.00 100 THR A O 6
ATOM 9986 N N . LYS A 1 121 ? -10.882 18.543 -24.252 1.00 0.00 101 LYS A N 6
ATOM 9987 C CA . LYS A 1 121 ? -11.990 18.076 -23.371 1.00 0.00 101 LYS A CA 6
ATOM 9988 C C . LYS A 1 121 ? -13.180 17.649 -24.232 1.00 0.00 101 LYS A C 6
ATOM 9989 O O . LYS A 1 121 ? -13.228 17.915 -25.417 1.00 0.00 101 LYS A O 6
ATOM 10008 N N . GLY A 1 122 ? -14.142 16.989 -23.647 1.00 0.00 102 GLY A N 6
ATOM 10009 C CA . GLY A 1 122 ? -15.327 16.546 -24.432 1.00 0.00 102 GLY A CA 6
ATOM 10010 C C . GLY A 1 122 ? -15.384 15.018 -24.455 1.00 0.00 102 GLY A C 6
ATOM 10011 O O . GLY A 1 122 ? -14.514 14.347 -23.940 1.00 0.00 102 GLY A O 6
ATOM 10015 N N . GLY A 1 123 ? -16.405 14.462 -25.051 1.00 0.00 103 GLY A N 6
ATOM 10016 C CA . GLY A 1 123 ? -16.516 12.977 -25.106 1.00 0.00 103 GLY A CA 6
ATOM 10017 C C . GLY A 1 123 ? -16.067 12.481 -26.481 1.00 0.00 103 GLY A C 6
ATOM 10018 O O . GLY A 1 123 ? -16.762 11.734 -27.140 1.00 0.00 103 GLY A O 6
ATOM 10022 N N . ASN A 1 124 ? -14.908 12.889 -26.920 1.00 0.00 104 ASN A N 6
ATOM 10023 C CA . ASN A 1 124 ? -14.415 12.440 -28.252 1.00 0.00 104 ASN A CA 6
ATOM 10024 C C . ASN A 1 124 ? -13.204 11.524 -28.065 1.00 0.00 104 ASN A C 6
ATOM 10025 O O . ASN A 1 124 ? -12.070 11.950 -28.160 1.00 0.00 104 ASN A O 6
ATOM 10036 N N . ALA A 1 125 ? -13.436 10.267 -27.800 1.00 0.00 105 ALA A N 6
ATOM 10037 C CA . ALA A 1 125 ? -12.297 9.325 -27.607 1.00 0.00 105 ALA A CA 6
ATOM 10038 C C . ALA A 1 125 ? -11.240 9.575 -28.684 1.00 0.00 105 ALA A C 6
ATOM 10039 O O . ALA A 1 125 ? -11.274 8.992 -29.749 1.00 0.00 105 ALA A O 6
ATOM 10046 N N . GLY A 1 126 ? -10.299 10.439 -28.415 1.00 0.00 106 GLY A N 6
ATOM 10047 C CA . GLY A 1 126 ? -9.241 10.726 -29.424 1.00 0.00 106 GLY A CA 6
ATOM 10048 C C . GLY A 1 126 ? -9.748 11.778 -30.412 1.00 0.00 106 GLY A C 6
ATOM 10049 O O . GLY A 1 126 ? -10.721 12.460 -30.163 1.00 0.00 106 GLY A O 6
ATOM 10053 N N . THR A 1 127 ? -9.094 11.915 -31.534 1.00 0.00 107 THR A N 6
ATOM 10054 C CA . THR A 1 127 ? -9.540 12.923 -32.537 1.00 0.00 107 THR A CA 6
ATOM 10055 C C . THR A 1 127 ? -10.214 12.210 -33.711 1.00 0.00 107 THR A C 6
ATOM 10056 O O . THR A 1 127 ? -9.637 12.054 -34.769 1.00 0.00 107 THR A O 6
ATOM 10067 N N . LYS A 1 128 ? -11.432 11.777 -33.535 1.00 0.00 108 LYS A N 6
ATOM 10068 C CA . LYS A 1 128 ? -12.141 11.075 -34.640 1.00 0.00 108 LYS A CA 6
ATOM 10069 C C . LYS A 1 128 ? -13.195 12.007 -35.244 1.00 0.00 108 LYS A C 6
ATOM 10070 O O . LYS A 1 128 ? -14.120 12.426 -34.578 1.00 0.00 108 LYS A O 6
ATOM 10089 N N . ALA A 1 129 ? -13.061 12.333 -36.501 1.00 0.00 109 ALA A N 6
ATOM 10090 C CA . ALA A 1 129 ? -14.054 13.238 -37.145 1.00 0.00 109 ALA A CA 6
ATOM 10091 C C . ALA A 1 129 ? -14.175 14.528 -36.331 1.00 0.00 109 ALA A C 6
ATOM 10092 O O . ALA A 1 129 ? -13.311 14.857 -35.541 1.00 0.00 109 ALA A O 6
ATOM 10099 N N . TYR A 1 130 ? -15.238 15.261 -36.517 1.00 0.00 110 TYR A N 6
ATOM 10100 C CA . TYR A 1 130 ? -15.412 16.528 -35.753 1.00 0.00 110 TYR A CA 6
ATOM 10101 C C . TYR A 1 130 ? -16.186 16.245 -34.464 1.00 0.00 110 TYR A C 6
ATOM 10102 O O . TYR A 1 130 ? -15.687 16.440 -33.373 1.00 0.00 110 TYR A O 6
ATOM 10120 N N . ASN A 1 131 ? -17.402 15.788 -34.581 1.00 0.00 111 ASN A N 6
ATOM 10121 C CA . ASN A 1 131 ? -18.207 15.492 -33.361 1.00 0.00 111 ASN A CA 6
ATOM 10122 C C . ASN A 1 131 ? -17.771 14.148 -32.775 1.00 0.00 111 ASN A C 6
ATOM 10123 O O . ASN A 1 131 ? -17.098 13.410 -33.475 1.00 0.00 111 ASN A O 6
ATOM 10135 N N . MET A 1 21 ? -16.982 -3.297 -18.833 1.00 0.00 1 MET A N 7
ATOM 10136 C CA . MET A 1 21 ? -16.330 -4.637 -18.833 1.00 0.00 1 MET A CA 7
ATOM 10137 C C . MET A 1 21 ? -15.231 -4.670 -19.896 1.00 0.00 1 MET A C 7
ATOM 10138 O O . MET A 1 21 ? -14.056 -4.651 -19.590 1.00 0.00 1 MET A O 7
ATOM 10152 N N . SER A 1 22 ? -15.603 -4.719 -21.146 1.00 0.00 2 SER A N 7
ATOM 10153 C CA . SER A 1 22 ? -14.579 -4.754 -22.228 1.00 0.00 2 SER A CA 7
ATOM 10154 C C . SER A 1 22 ? -13.427 -3.812 -21.869 1.00 0.00 2 SER A C 7
ATOM 10155 O O . SER A 1 22 ? -12.501 -4.186 -21.177 1.00 0.00 2 SER A O 7
ATOM 10163 N N . THR A 1 23 ? -13.477 -2.594 -22.334 1.00 0.00 3 THR A N 7
ATOM 10164 C CA . THR A 1 23 ? -12.384 -1.632 -22.019 1.00 0.00 3 THR A CA 7
ATOM 10165 C C . THR A 1 23 ? -12.303 -1.432 -20.503 1.00 0.00 3 THR A C 7
ATOM 10166 O O . THR A 1 23 ? -13.184 -1.830 -19.767 1.00 0.00 3 THR A O 7
ATOM 10177 N N . VAL A 1 24 ? -11.252 -0.818 -20.031 1.00 0.00 4 VAL A N 7
ATOM 10178 C CA . VAL A 1 24 ? -11.117 -0.594 -18.565 1.00 0.00 4 VAL A CA 7
ATOM 10179 C C . VAL A 1 24 ? -10.532 0.797 -18.312 1.00 0.00 4 VAL A C 7
ATOM 10180 O O . VAL A 1 24 ? -10.193 1.514 -19.232 1.00 0.00 4 VAL A O 7
ATOM 10193 N N . THR A 1 25 ? -10.413 1.183 -17.071 1.00 0.00 5 THR A N 7
ATOM 10194 C CA . THR A 1 25 ? -9.850 2.528 -16.762 1.00 0.00 5 THR A CA 7
ATOM 10195 C C . THR A 1 25 ? -8.489 2.366 -16.082 1.00 0.00 5 THR A C 7
ATOM 10196 O O . THR A 1 25 ? -8.136 1.297 -15.623 1.00 0.00 5 THR A O 7
ATOM 10207 N N . LYS A 1 26 ? -7.720 3.419 -16.013 1.00 0.00 6 LYS A N 7
ATOM 10208 C CA . LYS A 1 26 ? -6.383 3.324 -15.363 1.00 0.00 6 LYS A CA 7
ATOM 10209 C C . LYS A 1 26 ? -6.215 4.475 -14.371 1.00 0.00 6 LYS A C 7
ATOM 10210 O O . LYS A 1 26 ? -6.689 5.572 -14.591 1.00 0.00 6 LYS A O 7
ATOM 10229 N N . TYR A 1 27 ? -5.544 4.236 -13.277 1.00 0.00 7 TYR A N 7
ATOM 10230 C CA . TYR A 1 27 ? -5.347 5.318 -12.271 1.00 0.00 7 TYR A CA 7
ATOM 10231 C C . TYR A 1 27 ? -3.860 5.669 -12.186 1.00 0.00 7 TYR A C 7
ATOM 10232 O O . TYR A 1 27 ? -3.003 4.824 -12.344 1.00 0.00 7 TYR A O 7
ATOM 10250 N N . PHE A 1 28 ? -3.548 6.912 -11.936 1.00 0.00 8 PHE A N 7
ATOM 10251 C CA . PHE A 1 28 ? -2.117 7.317 -11.841 1.00 0.00 8 PHE A CA 7
ATOM 10252 C C . PHE A 1 28 ? -1.794 7.709 -10.398 1.00 0.00 8 PHE A C 7
ATOM 10253 O O . PHE A 1 28 ? -2.662 8.095 -9.640 1.00 0.00 8 PHE A O 7
ATOM 10270 N N . TYR A 1 29 ? -0.551 7.613 -10.012 1.00 0.00 9 TYR A N 7
ATOM 10271 C CA . TYR A 1 29 ? -0.173 7.982 -8.618 1.00 0.00 9 TYR A CA 7
ATOM 10272 C C . TYR A 1 29 ? 1.200 8.656 -8.624 1.00 0.00 9 TYR A C 7
ATOM 10273 O O . TYR A 1 29 ? 2.224 8.003 -8.592 1.00 0.00 9 TYR A O 7
ATOM 10291 N N . LYS A 1 30 ? 1.231 9.960 -8.663 1.00 0.00 10 LYS A N 7
ATOM 10292 C CA . LYS A 1 30 ? 2.538 10.675 -8.671 1.00 0.00 10 LYS A CA 7
ATOM 10293 C C . LYS A 1 30 ? 3.242 10.465 -7.328 1.00 0.00 10 LYS A C 7
ATOM 10294 O O . LYS A 1 30 ? 2.956 11.133 -6.356 1.00 0.00 10 LYS A O 7
ATOM 10313 N N . GLY A 1 31 ? 4.162 9.541 -7.269 1.00 0.00 11 GLY A N 7
ATOM 10314 C CA . GLY A 1 31 ? 4.884 9.290 -5.989 1.00 0.00 11 GLY A CA 7
ATOM 10315 C C . GLY A 1 31 ? 5.877 10.424 -5.731 1.00 0.00 11 GLY A C 7
ATOM 10316 O O . GLY A 1 31 ? 6.080 11.285 -6.565 1.00 0.00 11 GLY A O 7
ATOM 10320 N N . GLU A 1 32 ? 6.498 10.432 -4.584 1.00 0.00 12 GLU A N 7
ATOM 10321 C CA . GLU A 1 32 ? 7.477 11.511 -4.275 1.00 0.00 12 GLU A CA 7
ATOM 10322 C C . GLU A 1 32 ? 8.338 11.788 -5.510 1.00 0.00 12 GLU A C 7
ATOM 10323 O O . GLU A 1 32 ? 8.605 12.923 -5.851 1.00 0.00 12 GLU A O 7
ATOM 10335 N N . ASN A 1 33 ? 8.772 10.758 -6.184 1.00 0.00 13 ASN A N 7
ATOM 10336 C CA . ASN A 1 33 ? 9.613 10.963 -7.397 1.00 0.00 13 ASN A CA 7
ATOM 10337 C C . ASN A 1 33 ? 9.278 9.892 -8.437 1.00 0.00 13 ASN A C 7
ATOM 10338 O O . ASN A 1 33 ? 9.251 10.153 -9.623 1.00 0.00 13 ASN A O 7
ATOM 10349 N N . THR A 1 34 ? 9.021 8.688 -8.001 1.00 0.00 14 THR A N 7
ATOM 10350 C CA . THR A 1 34 ? 8.687 7.603 -8.965 1.00 0.00 14 THR A CA 7
ATOM 10351 C C . THR A 1 34 ? 7.182 7.609 -9.238 1.00 0.00 14 THR A C 7
ATOM 10352 O O . THR A 1 34 ? 6.382 7.845 -8.356 1.00 0.00 14 THR A O 7
ATOM 10363 N N . ASP A 1 35 ? 6.790 7.352 -10.456 1.00 0.00 15 ASP A N 7
ATOM 10364 C CA . ASP A 1 35 ? 5.336 7.344 -10.784 1.00 0.00 15 ASP A CA 7
ATOM 10365 C C . ASP A 1 35 ? 4.836 5.899 -10.853 1.00 0.00 15 ASP A C 7
ATOM 10366 O O . ASP A 1 35 ? 5.427 5.058 -11.500 1.00 0.00 15 ASP A O 7
ATOM 10375 N N . LEU A 1 36 ? 3.752 5.605 -10.188 1.00 0.00 16 LEU A N 7
ATOM 10376 C CA . LEU A 1 36 ? 3.215 4.216 -10.216 1.00 0.00 16 LEU A CA 7
ATOM 10377 C C . LEU A 1 36 ? 1.815 4.223 -10.832 1.00 0.00 16 LEU A C 7
ATOM 10378 O O . LEU A 1 36 ? 1.012 5.094 -10.562 1.00 0.00 16 LEU A O 7
ATOM 10394 N N . ILE A 1 37 ? 1.514 3.258 -11.658 1.00 0.00 17 ILE A N 7
ATOM 10395 C CA . ILE A 1 37 ? 0.167 3.211 -12.290 1.00 0.00 17 ILE A CA 7
ATOM 10396 C C . ILE A 1 37 ? -0.532 1.904 -11.906 1.00 0.00 17 ILE A C 7
ATOM 10397 O O . ILE A 1 37 ? 0.096 0.876 -11.749 1.00 0.00 17 ILE A O 7
ATOM 10413 N N . VAL A 1 38 ? -1.827 1.937 -11.754 1.00 0.00 18 VAL A N 7
ATOM 10414 C CA . VAL A 1 38 ? -2.564 0.697 -11.381 1.00 0.00 18 VAL A CA 7
ATOM 10415 C C . VAL A 1 38 ? -3.754 0.506 -12.324 1.00 0.00 18 VAL A C 7
ATOM 10416 O O . VAL A 1 38 ? -4.148 1.412 -13.033 1.00 0.00 18 VAL A O 7
ATOM 10429 N N . PHE A 1 39 ? -4.329 -0.665 -12.341 1.00 0.00 19 PHE A N 7
ATOM 10430 C CA . PHE A 1 39 ? -5.492 -0.912 -13.239 1.00 0.00 19 PHE A CA 7
ATOM 10431 C C . PHE A 1 39 ? -6.791 -0.621 -12.485 1.00 0.00 19 PHE A C 7
ATOM 10432 O O . PHE A 1 39 ? -6.803 -0.490 -11.278 1.00 0.00 19 PHE A O 7
ATOM 10449 N N . ALA A 1 40 ? -7.885 -0.518 -13.188 1.00 0.00 20 ALA A N 7
ATOM 10450 C CA . ALA A 1 40 ? -9.182 -0.236 -12.512 1.00 0.00 20 ALA A CA 7
ATOM 10451 C C . ALA A 1 40 ? -10.335 -0.685 -13.413 1.00 0.00 20 ALA A C 7
ATOM 10452 O O . ALA A 1 40 ? -10.222 -0.699 -14.622 1.00 0.00 20 ALA A O 7
ATOM 10459 N N . ALA A 1 41 ? -11.444 -1.055 -12.833 1.00 0.00 21 ALA A N 7
ATOM 10460 C CA . ALA A 1 41 ? -12.602 -1.503 -13.656 1.00 0.00 21 ALA A CA 7
ATOM 10461 C C . ALA A 1 41 ? -13.431 -0.287 -14.076 1.00 0.00 21 ALA A C 7
ATOM 10462 O O . ALA A 1 41 ? -13.420 0.119 -15.221 1.00 0.00 21 ALA A O 7
ATOM 10469 N N . SER A 1 42 ? -14.151 0.296 -13.157 1.00 0.00 22 SER A N 7
ATOM 10470 C CA . SER A 1 42 ? -14.980 1.484 -13.505 1.00 0.00 22 SER A CA 7
ATOM 10471 C C . SER A 1 42 ? -14.905 2.508 -12.370 1.00 0.00 22 SER A C 7
ATOM 10472 O O . SER A 1 42 ? -14.617 2.175 -11.238 1.00 0.00 22 SER A O 7
ATOM 10480 N N . GLU A 1 43 ? -15.162 3.754 -12.665 1.00 0.00 23 GLU A N 7
ATOM 10481 C CA . GLU A 1 43 ? -15.106 4.797 -11.603 1.00 0.00 23 GLU A CA 7
ATOM 10482 C C . GLU A 1 43 ? -16.230 4.560 -10.594 1.00 0.00 23 GLU A C 7
ATOM 10483 O O . GLU A 1 43 ? -16.006 4.504 -9.401 1.00 0.00 23 GLU A O 7
ATOM 10495 N N . GLU A 1 44 ? -17.440 4.421 -11.063 1.00 0.00 24 GLU A N 7
ATOM 10496 C CA . GLU A 1 44 ? -18.579 4.186 -10.129 1.00 0.00 24 GLU A CA 7
ATOM 10497 C C . GLU A 1 44 ? -18.183 3.128 -9.097 1.00 0.00 24 GLU A C 7
ATOM 10498 O O . GLU A 1 44 ? -18.270 3.347 -7.905 1.00 0.00 24 GLU A O 7
ATOM 10510 N N . LEU A 1 45 ? -17.749 1.983 -9.546 1.00 0.00 25 LEU A N 7
ATOM 10511 C CA . LEU A 1 45 ? -17.348 0.912 -8.589 1.00 0.00 25 LEU A CA 7
ATOM 10512 C C . LEU A 1 45 ? -16.251 1.439 -7.663 1.00 0.00 25 LEU A C 7
ATOM 10513 O O . LEU A 1 45 ? -16.149 1.045 -6.517 1.00 0.00 25 LEU A O 7
ATOM 10529 N N . VAL A 1 46 ? -15.428 2.328 -8.149 1.00 0.00 26 VAL A N 7
ATOM 10530 C CA . VAL A 1 46 ? -14.339 2.880 -7.294 1.00 0.00 26 VAL A CA 7
ATOM 10531 C C . VAL A 1 46 ? -14.939 3.812 -6.240 1.00 0.00 26 VAL A C 7
ATOM 10532 O O . VAL A 1 46 ? -14.968 3.500 -5.066 1.00 0.00 26 VAL A O 7
ATOM 10545 N N . ASP A 1 47 ? -15.418 4.955 -6.648 1.00 0.00 27 ASP A N 7
ATOM 10546 C CA . ASP A 1 47 ? -16.016 5.906 -5.669 1.00 0.00 27 ASP A CA 7
ATOM 10547 C C . ASP A 1 47 ? -16.859 5.131 -4.654 1.00 0.00 27 ASP A C 7
ATOM 10548 O O . ASP A 1 47 ? -17.145 5.610 -3.575 1.00 0.00 27 ASP A O 7
ATOM 10557 N N . GLU A 1 48 ? -17.261 3.936 -4.992 1.00 0.00 28 GLU A N 7
ATOM 10558 C CA . GLU A 1 48 ? -18.086 3.133 -4.046 1.00 0.00 28 GLU A CA 7
ATOM 10559 C C . GLU A 1 48 ? -17.172 2.436 -3.037 1.00 0.00 28 GLU A C 7
ATOM 10560 O O . GLU A 1 48 ? -17.393 2.489 -1.844 1.00 0.00 28 GLU A O 7
ATOM 10572 N N . TYR A 1 49 ? -16.144 1.781 -3.505 1.00 0.00 29 TYR A N 7
ATOM 10573 C CA . TYR A 1 49 ? -15.218 1.081 -2.572 1.00 0.00 29 TYR A CA 7
ATOM 10574 C C . TYR A 1 49 ? -14.754 2.056 -1.487 1.00 0.00 29 TYR A C 7
ATOM 10575 O O . TYR A 1 49 ? -14.821 1.766 -0.309 1.00 0.00 29 TYR A O 7
ATOM 10593 N N . LEU A 1 50 ? -14.283 3.210 -1.874 1.00 0.00 30 LEU A N 7
ATOM 10594 C CA . LEU A 1 50 ? -13.815 4.200 -0.864 1.00 0.00 30 LEU A CA 7
ATOM 10595 C C . LEU A 1 50 ? -14.779 4.210 0.325 1.00 0.00 30 LEU A C 7
ATOM 10596 O O . LEU A 1 50 ? -14.368 4.252 1.468 1.00 0.00 30 LEU A O 7
ATOM 10612 N N . LYS A 1 51 ? -16.057 4.172 0.064 1.00 0.00 31 LYS A N 7
ATOM 10613 C CA . LYS A 1 51 ? -17.045 4.178 1.180 1.00 0.00 31 LYS A CA 7
ATOM 10614 C C . LYS A 1 51 ? -17.122 2.782 1.800 1.00 0.00 31 LYS A C 7
ATOM 10615 O O . LYS A 1 51 ? -17.664 2.597 2.872 1.00 0.00 31 LYS A O 7
ATOM 10634 N N . ASN A 1 52 ? -16.584 1.796 1.133 1.00 0.00 32 ASN A N 7
ATOM 10635 C CA . ASN A 1 52 ? -16.627 0.413 1.684 1.00 0.00 32 ASN A CA 7
ATOM 10636 C C . ASN A 1 52 ? -15.220 -0.189 1.658 1.00 0.00 32 ASN A C 7
ATOM 10637 O O . ASN A 1 52 ? -14.918 -1.046 0.852 1.00 0.00 32 ASN A O 7
ATOM 10648 N N . PRO A 1 53 ? -14.367 0.261 2.538 1.00 0.00 33 PRO A N 7
ATOM 10649 C CA . PRO A 1 53 ? -12.962 -0.233 2.626 1.00 0.00 33 PRO A CA 7
ATOM 10650 C C . PRO A 1 53 ? -12.877 -1.631 3.246 1.00 0.00 33 PRO A C 7
ATOM 10651 O O . PRO A 1 53 ? -13.367 -1.870 4.332 1.00 0.00 33 PRO A O 7
ATOM 10662 N N . SER A 1 54 ? -12.260 -2.555 2.563 1.00 0.00 34 SER A N 7
ATOM 10663 C CA . SER A 1 54 ? -12.144 -3.935 3.112 1.00 0.00 34 SER A CA 7
ATOM 10664 C C . SER A 1 54 ? -11.547 -4.858 2.048 1.00 0.00 34 SER A C 7
ATOM 10665 O O . SER A 1 54 ? -11.795 -4.704 0.868 1.00 0.00 34 SER A O 7
ATOM 10673 N N . ILE A 1 55 ? -10.762 -5.818 2.454 1.00 0.00 35 ILE A N 7
ATOM 10674 C CA . ILE A 1 55 ? -10.149 -6.749 1.465 1.00 0.00 35 ILE A CA 7
ATOM 10675 C C . ILE A 1 55 ? -11.218 -7.710 0.939 1.00 0.00 35 ILE A C 7
ATOM 10676 O O . ILE A 1 55 ? -11.126 -8.909 1.110 1.00 0.00 35 ILE A O 7
ATOM 10692 N N . GLY A 1 56 ? -12.232 -7.192 0.301 1.00 0.00 36 GLY A N 7
ATOM 10693 C CA . GLY A 1 56 ? -13.305 -8.076 -0.235 1.00 0.00 36 GLY A CA 7
ATOM 10694 C C . GLY A 1 56 ? -13.846 -7.491 -1.540 1.00 0.00 36 GLY A C 7
ATOM 10695 O O . GLY A 1 56 ? -13.990 -8.181 -2.529 1.00 0.00 36 GLY A O 7
ATOM 10699 N N . LYS A 1 57 ? -14.147 -6.221 -1.551 1.00 0.00 37 LYS A N 7
ATOM 10700 C CA . LYS A 1 57 ? -14.679 -5.592 -2.794 1.00 0.00 37 LYS A CA 7
ATOM 10701 C C . LYS A 1 57 ? -13.513 -5.117 -3.664 1.00 0.00 37 LYS A C 7
ATOM 10702 O O . LYS A 1 57 ? -13.617 -5.048 -4.872 1.00 0.00 37 LYS A O 7
ATOM 10721 N N . LEU A 1 58 ? -12.404 -4.789 -3.059 1.00 0.00 38 LEU A N 7
ATOM 10722 C CA . LEU A 1 58 ? -11.234 -4.319 -3.853 1.00 0.00 38 LEU A CA 7
ATOM 10723 C C . LEU A 1 58 ? -10.899 -5.356 -4.928 1.00 0.00 38 LEU A C 7
ATOM 10724 O O . LEU A 1 58 ? -10.317 -5.041 -5.947 1.00 0.00 38 LEU A O 7
ATOM 10740 N N . SER A 1 59 ? -11.262 -6.589 -4.709 1.00 0.00 39 SER A N 7
ATOM 10741 C CA . SER A 1 59 ? -10.965 -7.645 -5.719 1.00 0.00 39 SER A CA 7
ATOM 10742 C C . SER A 1 59 ? -11.887 -7.468 -6.926 1.00 0.00 39 SER A C 7
ATOM 10743 O O . SER A 1 59 ? -11.523 -7.769 -8.046 1.00 0.00 39 SER A O 7
ATOM 10751 N N . GLU A 1 60 ? -13.078 -6.982 -6.709 1.00 0.00 40 GLU A N 7
ATOM 10752 C CA . GLU A 1 60 ? -14.022 -6.787 -7.846 1.00 0.00 40 GLU A CA 7
ATOM 10753 C C . GLU A 1 60 ? -13.659 -5.504 -8.595 1.00 0.00 40 GLU A C 7
ATOM 10754 O O . GLU A 1 60 ? -13.934 -5.360 -9.769 1.00 0.00 40 GLU A O 7
ATOM 10766 N N . VAL A 1 61 ? -13.040 -4.569 -7.926 1.00 0.00 41 VAL A N 7
ATOM 10767 C CA . VAL A 1 61 ? -12.660 -3.297 -8.601 1.00 0.00 41 VAL A CA 7
ATOM 10768 C C . VAL A 1 61 ? -11.341 -3.492 -9.351 1.00 0.00 41 VAL A C 7
ATOM 10769 O O . VAL A 1 61 ? -11.287 -3.416 -10.563 1.00 0.00 41 VAL A O 7
ATOM 10782 N N . VAL A 1 62 ? -10.275 -3.746 -8.642 1.00 0.00 42 VAL A N 7
ATOM 10783 C CA . VAL A 1 62 ? -8.961 -3.947 -9.315 1.00 0.00 42 VAL A CA 7
ATOM 10784 C C . VAL A 1 62 ? -8.961 -5.294 -10.040 1.00 0.00 42 VAL A C 7
ATOM 10785 O O . VAL A 1 62 ? -9.276 -6.318 -9.468 1.00 0.00 42 VAL A O 7
ATOM 10798 N N . GLU A 1 63 ? -8.612 -5.301 -11.298 1.00 0.00 43 GLU A N 7
ATOM 10799 C CA . GLU A 1 63 ? -8.593 -6.583 -12.059 1.00 0.00 43 GLU A CA 7
ATOM 10800 C C . GLU A 1 63 ? -7.320 -7.361 -11.715 1.00 0.00 43 GLU A C 7
ATOM 10801 O O . GLU A 1 63 ? -7.367 -8.527 -11.377 1.00 0.00 43 GLU A O 7
ATOM 10813 N N . LEU A 1 64 ? -6.184 -6.725 -11.800 1.00 0.00 44 LEU A N 7
ATOM 10814 C CA . LEU A 1 64 ? -4.910 -7.428 -11.478 1.00 0.00 44 LEU A CA 7
ATOM 10815 C C . LEU A 1 64 ? -4.323 -6.856 -10.186 1.00 0.00 44 LEU A C 7
ATOM 10816 O O . LEU A 1 64 ? -4.476 -5.687 -9.888 1.00 0.00 44 LEU A O 7
ATOM 10832 N N . PHE A 1 65 ? -3.651 -7.668 -9.418 1.00 0.00 45 PHE A N 7
ATOM 10833 C CA . PHE A 1 65 ? -3.054 -7.169 -8.146 1.00 0.00 45 PHE A CA 7
ATOM 10834 C C . PHE A 1 65 ? -1.544 -7.004 -8.324 1.00 0.00 45 PHE A C 7
ATOM 10835 O O . PHE A 1 65 ? -0.775 -7.903 -8.049 1.00 0.00 45 PHE A O 7
ATOM 10852 N N . GLU A 1 66 ? -1.112 -5.860 -8.780 1.00 0.00 46 GLU A N 7
ATOM 10853 C CA . GLU A 1 66 ? 0.349 -5.640 -8.974 1.00 0.00 46 GLU A CA 7
ATOM 10854 C C . GLU A 1 66 ? 0.610 -4.155 -9.241 1.00 0.00 46 GLU A C 7
ATOM 10855 O O . GLU A 1 66 ? -0.280 -3.333 -9.157 1.00 0.00 46 GLU A O 7
ATOM 10867 N N . VAL A 1 67 ? 1.826 -3.807 -9.562 1.00 0.00 47 VAL A N 7
ATOM 10868 C CA . VAL A 1 67 ? 2.144 -2.377 -9.835 1.00 0.00 47 VAL A CA 7
ATOM 10869 C C . VAL A 1 67 ? 2.930 -2.270 -11.144 1.00 0.00 47 VAL A C 7
ATOM 10870 O O . VAL A 1 67 ? 3.941 -2.918 -11.327 1.00 0.00 47 VAL A O 7
ATOM 10883 N N . PHE A 1 68 ? 2.472 -1.457 -12.056 1.00 0.00 48 PHE A N 7
ATOM 10884 C CA . PHE A 1 68 ? 3.194 -1.310 -13.352 1.00 0.00 48 PHE A CA 7
ATOM 10885 C C . PHE A 1 68 ? 3.716 0.122 -13.485 1.00 0.00 48 PHE A C 7
ATOM 10886 O O . PHE A 1 68 ? 3.142 1.054 -12.959 1.00 0.00 48 PHE A O 7
ATOM 10903 N N . THR A 1 69 ? 4.802 0.304 -14.186 1.00 0.00 49 THR A N 7
ATOM 10904 C CA . THR A 1 69 ? 5.359 1.676 -14.354 1.00 0.00 49 THR A CA 7
ATOM 10905 C C . THR A 1 69 ? 6.041 1.788 -15.718 1.00 0.00 49 THR A C 7
ATOM 10906 O O . THR A 1 69 ? 6.307 0.797 -16.371 1.00 0.00 49 THR A O 7
ATOM 10917 N N . PRO A 1 70 ? 6.318 2.990 -16.143 1.00 0.00 50 PRO A N 7
ATOM 10918 C CA . PRO A 1 70 ? 6.981 3.252 -17.452 1.00 0.00 50 PRO A CA 7
ATOM 10919 C C . PRO A 1 70 ? 8.457 2.843 -17.447 1.00 0.00 50 PRO A C 7
ATOM 10920 O O . PRO A 1 70 ? 9.120 2.890 -16.430 1.00 0.00 50 PRO A O 7
ATOM 10931 N N . GLN A 1 71 ? 8.975 2.441 -18.575 1.00 0.00 51 GLN A N 7
ATOM 10932 C CA . GLN A 1 71 ? 10.405 2.030 -18.633 1.00 0.00 51 GLN A CA 7
ATOM 10933 C C . GLN A 1 71 ? 11.032 2.549 -19.929 1.00 0.00 51 GLN A C 7
ATOM 10934 O O . GLN A 1 71 ? 12.085 3.155 -19.921 1.00 0.00 51 GLN A O 7
ATOM 10948 N N . ASP A 1 72 ? 10.393 2.318 -21.043 1.00 0.00 52 ASP A N 7
ATOM 10949 C CA . ASP A 1 72 ? 10.952 2.798 -22.337 1.00 0.00 52 ASP A CA 7
ATOM 10950 C C . ASP A 1 72 ? 9.898 3.631 -23.070 1.00 0.00 52 ASP A C 7
ATOM 10951 O O . ASP A 1 72 ? 8.736 3.632 -22.713 1.00 0.00 52 ASP A O 7
ATOM 10960 N N . GLY A 1 73 ? 10.293 4.340 -24.091 1.00 0.00 53 GLY A N 7
ATOM 10961 C CA . GLY A 1 73 ? 9.312 5.172 -24.846 1.00 0.00 53 GLY A CA 7
ATOM 10962 C C . GLY A 1 73 ? 8.920 6.388 -24.004 1.00 0.00 53 GLY A C 7
ATOM 10963 O O . GLY A 1 73 ? 9.358 6.545 -22.882 1.00 0.00 53 GLY A O 7
ATOM 10967 N N . ARG A 1 74 ? 8.098 7.249 -24.538 1.00 0.00 54 ARG A N 7
ATOM 10968 C CA . ARG A 1 74 ? 7.678 8.454 -23.767 1.00 0.00 54 ARG A CA 7
ATOM 10969 C C . ARG A 1 74 ? 6.802 8.027 -22.588 1.00 0.00 54 ARG A C 7
ATOM 10970 O O . ARG A 1 74 ? 6.886 8.577 -21.509 1.00 0.00 54 ARG A O 7
ATOM 10991 N N . GLY A 1 75 ? 5.961 7.048 -22.786 1.00 0.00 55 GLY A N 7
ATOM 10992 C CA . GLY A 1 75 ? 5.080 6.586 -21.677 1.00 0.00 55 GLY A CA 7
ATOM 10993 C C . GLY A 1 75 ? 3.627 6.569 -22.151 1.00 0.00 55 GLY A C 7
ATOM 10994 O O . GLY A 1 75 ? 3.256 7.271 -23.071 1.00 0.00 55 GLY A O 7
ATOM 10998 N N . ALA A 1 76 ? 2.800 5.773 -21.531 1.00 0.00 56 ALA A N 7
ATOM 10999 C CA . ALA A 1 76 ? 1.371 5.711 -21.948 1.00 0.00 56 ALA A CA 7
ATOM 11000 C C . ALA A 1 76 ? 1.260 4.966 -23.280 1.00 0.00 56 ALA A C 7
ATOM 11001 O O . ALA A 1 76 ? 2.154 5.007 -24.102 1.00 0.00 56 ALA A O 7
ATOM 11008 N N . GLU A 1 77 ? 0.169 4.285 -23.500 1.00 0.00 57 GLU A N 7
ATOM 11009 C CA . GLU A 1 77 ? 0.003 3.538 -24.779 1.00 0.00 57 GLU A CA 7
ATOM 11010 C C . GLU A 1 77 ? 1.338 2.907 -25.178 1.00 0.00 57 GLU A C 7
ATOM 11011 O O . GLU A 1 77 ? 1.567 2.592 -26.329 1.00 0.00 57 GLU A O 7
ATOM 11023 N N . GLY A 1 78 ? 2.222 2.721 -24.236 1.00 0.00 58 GLY A N 7
ATOM 11024 C CA . GLY A 1 78 ? 3.541 2.111 -24.564 1.00 0.00 58 GLY A CA 7
ATOM 11025 C C . GLY A 1 78 ? 3.748 0.854 -23.718 1.00 0.00 58 GLY A C 7
ATOM 11026 O O . GLY A 1 78 ? 2.946 0.529 -22.866 1.00 0.00 58 GLY A O 7
ATOM 11030 N N . GLU A 1 79 ? 4.819 0.143 -23.945 1.00 0.00 59 GLU A N 7
ATOM 11031 C CA . GLU A 1 79 ? 5.076 -1.092 -23.153 1.00 0.00 59 GLU A CA 7
ATOM 11032 C C . GLU A 1 79 ? 5.138 -0.740 -21.665 1.00 0.00 59 GLU A C 7
ATOM 11033 O O . GLU A 1 79 ? 5.171 0.416 -21.291 1.00 0.00 59 GLU A O 7
ATOM 11045 N N . LEU A 1 80 ? 5.158 -1.727 -20.813 1.00 0.00 60 LEU A N 7
ATOM 11046 C CA . LEU A 1 80 ? 5.218 -1.449 -19.351 1.00 0.00 60 LEU A CA 7
ATOM 11047 C C . LEU A 1 80 ? 6.109 -2.490 -18.671 1.00 0.00 60 LEU A C 7
ATOM 11048 O O . LEU A 1 80 ? 6.684 -3.345 -19.315 1.00 0.00 60 LEU A O 7
ATOM 11064 N N . GLY A 1 81 ? 6.230 -2.425 -17.373 1.00 0.00 61 GLY A N 7
ATOM 11065 C CA . GLY A 1 81 ? 7.085 -3.412 -16.655 1.00 0.00 61 GLY A CA 7
ATOM 11066 C C . GLY A 1 81 ? 6.792 -3.346 -15.155 1.00 0.00 61 GLY A C 7
ATOM 11067 O O . GLY A 1 81 ? 6.550 -2.290 -14.605 1.00 0.00 61 GLY A O 7
ATOM 11071 N N . ALA A 1 82 ? 6.811 -4.467 -14.487 1.00 0.00 62 ALA A N 7
ATOM 11072 C CA . ALA A 1 82 ? 6.534 -4.468 -13.024 1.00 0.00 62 ALA A CA 7
ATOM 11073 C C . ALA A 1 82 ? 7.671 -3.756 -12.289 1.00 0.00 62 ALA A C 7
ATOM 11074 O O . ALA A 1 82 ? 8.801 -3.746 -12.734 1.00 0.00 62 ALA A O 7
ATOM 11081 N N . ALA A 1 83 ? 7.381 -3.159 -11.165 1.00 0.00 63 ALA A N 7
ATOM 11082 C CA . ALA A 1 83 ? 8.446 -2.448 -10.403 1.00 0.00 63 ALA A CA 7
ATOM 11083 C C . ALA A 1 83 ? 9.027 -3.386 -9.343 1.00 0.00 63 ALA A C 7
ATOM 11084 O O . ALA A 1 83 ? 8.730 -4.564 -9.313 1.00 0.00 63 ALA A O 7
ATOM 11091 N N . SER A 1 84 ? 9.854 -2.874 -8.473 1.00 0.00 64 SER A N 7
ATOM 11092 C CA . SER A 1 84 ? 10.452 -3.738 -7.417 1.00 0.00 64 SER A CA 7
ATOM 11093 C C . SER A 1 84 ? 10.031 -3.225 -6.039 1.00 0.00 64 SER A C 7
ATOM 11094 O O . SER A 1 84 ? 9.554 -2.115 -5.898 1.00 0.00 64 SER A O 7
ATOM 11102 N N . LYS A 1 85 ? 10.203 -4.022 -5.020 1.00 0.00 65 LYS A N 7
ATOM 11103 C CA . LYS A 1 85 ? 9.812 -3.579 -3.652 1.00 0.00 65 LYS A CA 7
ATOM 11104 C C . LYS A 1 85 ? 10.679 -2.388 -3.235 1.00 0.00 65 LYS A C 7
ATOM 11105 O O . LYS A 1 85 ? 10.239 -1.510 -2.518 1.00 0.00 65 LYS A O 7
ATOM 11124 N N . ALA A 1 86 ? 11.905 -2.351 -3.677 1.00 0.00 66 ALA A N 7
ATOM 11125 C CA . ALA A 1 86 ? 12.798 -1.217 -3.305 1.00 0.00 66 ALA A CA 7
ATOM 11126 C C . ALA A 1 86 ? 12.113 0.106 -3.654 1.00 0.00 66 ALA A C 7
ATOM 11127 O O . ALA A 1 86 ? 12.121 1.042 -2.880 1.00 0.00 66 ALA A O 7
ATOM 11134 N N . GLN A 1 87 ? 11.520 0.190 -4.813 1.00 0.00 67 GLN A N 7
ATOM 11135 C CA . GLN A 1 87 ? 10.835 1.453 -5.210 1.00 0.00 67 GLN A CA 7
ATOM 11136 C C . GLN A 1 87 ? 9.550 1.614 -4.397 1.00 0.00 67 GLN A C 7
ATOM 11137 O O . GLN A 1 87 ? 9.380 2.572 -3.669 1.00 0.00 67 GLN A O 7
ATOM 11151 N N . VAL A 1 88 ? 8.642 0.683 -4.513 1.00 0.00 68 VAL A N 7
ATOM 11152 C CA . VAL A 1 88 ? 7.369 0.784 -3.746 1.00 0.00 68 VAL A CA 7
ATOM 11153 C C . VAL A 1 88 ? 7.677 1.155 -2.295 1.00 0.00 68 VAL A C 7
ATOM 11154 O O . VAL A 1 88 ? 6.862 1.738 -1.607 1.00 0.00 68 VAL A O 7
ATOM 11167 N N . GLU A 1 89 ? 8.846 0.821 -1.823 1.00 0.00 69 GLU A N 7
ATOM 11168 C CA . GLU A 1 89 ? 9.204 1.156 -0.416 1.00 0.00 69 GLU A CA 7
ATOM 11169 C C . GLU A 1 89 ? 9.407 2.667 -0.286 1.00 0.00 69 GLU A C 7
ATOM 11170 O O . GLU A 1 89 ? 9.022 3.272 0.694 1.00 0.00 69 GLU A O 7
ATOM 11182 N N . ASN A 1 90 ? 10.008 3.280 -1.268 1.00 0.00 70 ASN A N 7
ATOM 11183 C CA . ASN A 1 90 ? 10.234 4.751 -1.201 1.00 0.00 70 ASN A CA 7
ATOM 11184 C C . ASN A 1 90 ? 8.888 5.469 -1.088 1.00 0.00 70 ASN A C 7
ATOM 11185 O O . ASN A 1 90 ? 8.810 6.596 -0.640 1.00 0.00 70 ASN A O 7
ATOM 11196 N N . GLU A 1 91 ? 7.826 4.825 -1.490 1.00 0.00 71 GLU A N 7
ATOM 11197 C CA . GLU A 1 91 ? 6.486 5.471 -1.405 1.00 0.00 71 GLU A CA 7
ATOM 11198 C C . GLU A 1 91 ? 5.781 5.018 -0.124 1.00 0.00 71 GLU A C 7
ATOM 11199 O O . GLU A 1 91 ? 5.555 5.797 0.780 1.00 0.00 71 GLU A O 7
ATOM 11211 N N . PHE A 1 92 ? 5.432 3.763 -0.040 1.00 0.00 72 PHE A N 7
ATOM 11212 C CA . PHE A 1 92 ? 4.743 3.262 1.181 1.00 0.00 72 PHE A CA 7
ATOM 11213 C C . PHE A 1 92 ? 4.855 1.737 1.240 1.00 0.00 72 PHE A C 7
ATOM 11214 O O . PHE A 1 92 ? 3.915 1.024 0.951 1.00 0.00 72 PHE A O 7
ATOM 11231 N N . GLY A 1 93 ? 5.999 1.232 1.614 1.00 0.00 73 GLY A N 7
ATOM 11232 C CA . GLY A 1 93 ? 6.171 -0.247 1.691 1.00 0.00 73 GLY A CA 7
ATOM 11233 C C . GLY A 1 93 ? 6.716 -0.626 3.068 1.00 0.00 73 GLY A C 7
ATOM 11234 O O . GLY A 1 93 ? 6.190 -0.227 4.088 1.00 0.00 73 GLY A O 7
ATOM 11238 N N . LYS A 1 94 ? 7.769 -1.397 3.107 1.00 0.00 74 LYS A N 7
ATOM 11239 C CA . LYS A 1 94 ? 8.348 -1.802 4.418 1.00 0.00 74 LYS A CA 7
ATOM 11240 C C . LYS A 1 94 ? 7.374 -2.737 5.139 1.00 0.00 74 LYS A C 7
ATOM 11241 O O . LYS A 1 94 ? 7.581 -3.933 5.203 1.00 0.00 74 LYS A O 7
ATOM 11260 N N . GLY A 1 95 ? 6.315 -2.203 5.681 1.00 0.00 75 GLY A N 7
ATOM 11261 C CA . GLY A 1 95 ? 5.329 -3.062 6.396 1.00 0.00 75 GLY A CA 7
ATOM 11262 C C . GLY A 1 95 ? 3.944 -2.877 5.776 1.00 0.00 75 GLY A C 7
ATOM 11263 O O . GLY A 1 95 ? 2.934 -2.989 6.442 1.00 0.00 75 GLY A O 7
ATOM 11267 N N . LYS A 1 96 ? 3.886 -2.593 4.503 1.00 0.00 76 LYS A N 7
ATOM 11268 C CA . LYS A 1 96 ? 2.565 -2.401 3.842 1.00 0.00 76 LYS A CA 7
ATOM 11269 C C . LYS A 1 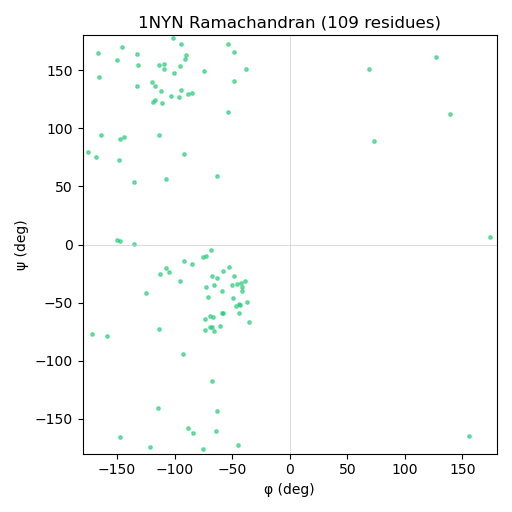96 ? 2.383 -3.455 2.747 1.00 0.00 76 LYS A C 7
ATOM 11270 O O . LYS A 1 96 ? 2.909 -3.330 1.660 1.00 0.00 76 LYS A O 7
ATOM 11289 N N . LYS A 1 97 ? 1.642 -4.491 3.028 1.00 0.00 77 LYS A N 7
ATOM 11290 C CA . LYS A 1 97 ? 1.427 -5.551 2.002 1.00 0.00 77 LYS A CA 7
ATOM 11291 C C . LYS A 1 97 ? 0.981 -4.908 0.688 1.00 0.00 77 LYS A C 7
ATOM 11292 O O . LYS A 1 97 ? 0.560 -3.768 0.657 1.00 0.00 77 LYS A O 7
ATOM 11311 N N . ILE A 1 98 ? 1.068 -5.628 -0.396 1.00 0.00 78 ILE A N 7
ATOM 11312 C CA . ILE A 1 98 ? 0.647 -5.055 -1.706 1.00 0.00 78 ILE A CA 7
ATOM 11313 C C . ILE A 1 98 ? -0.791 -4.543 -1.600 1.00 0.00 78 ILE A C 7
ATOM 11314 O O . ILE A 1 98 ? -1.181 -3.614 -2.279 1.00 0.00 78 ILE A O 7
ATOM 11330 N N . GLU A 1 99 ? -1.584 -5.143 -0.754 1.00 0.00 79 GLU A N 7
ATOM 11331 C CA . GLU A 1 99 ? -2.995 -4.689 -0.607 1.00 0.00 79 GLU A CA 7
ATOM 11332 C C . GLU A 1 99 ? -3.018 -3.206 -0.230 1.00 0.00 79 GLU A C 7
ATOM 11333 O O . GLU A 1 99 ? -3.555 -2.383 -0.943 1.00 0.00 79 GLU A O 7
ATOM 11345 N N . GLU A 1 100 ? -2.438 -2.860 0.888 1.00 0.00 80 GLU A N 7
ATOM 11346 C CA . GLU A 1 100 ? -2.427 -1.431 1.308 1.00 0.00 80 GLU A CA 7
ATOM 11347 C C . GLU A 1 100 ? -1.825 -0.575 0.193 1.00 0.00 80 GLU A C 7
ATOM 11348 O O . GLU A 1 100 ? -2.430 0.370 -0.274 1.00 0.00 80 GLU A O 7
ATOM 11360 N N . VAL A 1 101 ? -0.636 -0.897 -0.240 1.00 0.00 81 VAL A N 7
ATOM 11361 C CA . VAL A 1 101 ? 0.003 -0.100 -1.325 1.00 0.00 81 VAL A CA 7
ATOM 11362 C C . VAL A 1 101 ? -1.058 0.306 -2.351 1.00 0.00 81 VAL A C 7
ATOM 11363 O O . VAL A 1 101 ? -1.172 1.459 -2.716 1.00 0.00 81 VAL A O 7
ATOM 11376 N N . ILE A 1 102 ? -1.834 -0.632 -2.819 1.00 0.00 82 ILE A N 7
ATOM 11377 C CA . ILE A 1 102 ? -2.886 -0.299 -3.820 1.00 0.00 82 ILE A CA 7
ATOM 11378 C C . ILE A 1 102 ? -3.885 0.681 -3.203 1.00 0.00 82 ILE A C 7
ATOM 11379 O O . ILE A 1 102 ? -4.373 1.581 -3.857 1.00 0.00 82 ILE A O 7
ATOM 11395 N N . ASP A 1 103 ? -4.195 0.513 -1.946 1.00 0.00 83 ASP A N 7
ATOM 11396 C CA . ASP A 1 103 ? -5.163 1.435 -1.287 1.00 0.00 83 ASP A CA 7
ATOM 11397 C C . ASP A 1 103 ? -4.561 2.839 -1.215 1.00 0.00 83 ASP A C 7
ATOM 11398 O O . ASP A 1 103 ? -5.050 3.767 -1.827 1.00 0.00 83 ASP A O 7
ATOM 11407 N N . LEU A 1 104 ? -3.501 3.002 -0.471 1.00 0.00 84 LEU A N 7
ATOM 11408 C CA . LEU A 1 104 ? -2.869 4.348 -0.361 1.00 0.00 84 LEU A CA 7
ATOM 11409 C C . LEU A 1 104 ? -2.919 5.047 -1.720 1.00 0.00 84 LEU A C 7
ATOM 11410 O O . LEU A 1 104 ? -3.002 6.256 -1.805 1.00 0.00 84 LEU A O 7
ATOM 11426 N N . ILE A 1 105 ? -2.871 4.295 -2.786 1.00 0.00 85 ILE A N 7
ATOM 11427 C CA . ILE A 1 105 ? -2.916 4.918 -4.139 1.00 0.00 85 ILE A CA 7
ATOM 11428 C C . ILE A 1 105 ? -4.339 5.400 -4.430 1.00 0.00 85 ILE A C 7
ATOM 11429 O O . ILE A 1 105 ? -4.600 6.584 -4.503 1.00 0.00 85 ILE A O 7
ATOM 11445 N N . LEU A 1 106 ? -5.261 4.492 -4.596 1.00 0.00 86 LEU A N 7
ATOM 11446 C CA . LEU A 1 106 ? -6.666 4.899 -4.883 1.00 0.00 86 LEU A CA 7
ATOM 11447 C C . LEU A 1 106 ? -7.080 6.012 -3.918 1.00 0.00 86 LEU A C 7
ATOM 11448 O O . LEU A 1 106 ? -8.094 6.657 -4.096 1.00 0.00 86 LEU A O 7
ATOM 11464 N N . ARG A 1 107 ? -6.303 6.243 -2.895 1.00 0.00 87 ARG A N 7
ATOM 11465 C CA . ARG A 1 107 ? -6.653 7.313 -1.920 1.00 0.00 87 ARG A CA 7
ATOM 11466 C C . ARG A 1 107 ? -6.345 8.681 -2.532 1.00 0.00 87 ARG A C 7
ATOM 11467 O O . ARG A 1 107 ? -7.120 9.610 -2.423 1.00 0.00 87 ARG A O 7
ATOM 11488 N N . ASN A 1 108 ? -5.217 8.813 -3.176 1.00 0.00 88 ASN A N 7
ATOM 11489 C CA . ASN A 1 108 ? -4.860 10.121 -3.794 1.00 0.00 88 ASN A CA 7
ATOM 11490 C C . ASN A 1 108 ? -3.991 9.880 -5.031 1.00 0.00 88 ASN A C 7
ATOM 11491 O O . ASN A 1 108 ? -2.829 10.230 -5.061 1.00 0.00 88 ASN A O 7
ATOM 11502 N N . GLY A 1 109 ? -4.545 9.282 -6.049 1.00 0.00 89 GLY A N 7
ATOM 11503 C CA . GLY A 1 109 ? -3.750 9.018 -7.282 1.00 0.00 89 GLY A CA 7
ATOM 11504 C C . GLY A 1 109 ? -3.442 10.341 -7.986 1.00 0.00 89 GLY A C 7
ATOM 11505 O O . GLY A 1 109 ? -2.717 11.173 -7.477 1.00 0.00 89 GLY A O 7
ATOM 11509 N N . LYS A 1 110 ? -3.987 10.543 -9.155 1.00 0.00 90 LYS A N 7
ATOM 11510 C CA . LYS A 1 110 ? -3.725 11.811 -9.891 1.00 0.00 90 LYS A CA 7
ATOM 11511 C C . LYS A 1 110 ? -4.376 12.979 -9.146 1.00 0.00 90 LYS A C 7
ATOM 11512 O O . LYS A 1 110 ? -5.333 12.804 -8.418 1.00 0.00 90 LYS A O 7
ATOM 11531 N N . PRO A 1 111 ? -3.856 14.161 -9.333 1.00 0.00 91 PRO A N 7
ATOM 11532 C CA . PRO A 1 111 ? -4.385 15.390 -8.674 1.00 0.00 91 PRO A CA 7
ATOM 11533 C C . PRO A 1 111 ? -5.718 15.842 -9.279 1.00 0.00 91 PRO A C 7
ATOM 11534 O O . PRO A 1 111 ? -6.017 17.019 -9.334 1.00 0.00 91 PRO A O 7
ATOM 11545 N N . ASN A 1 112 ? -6.520 14.918 -9.732 1.00 0.00 92 ASN A N 7
ATOM 11546 C CA . ASN A 1 112 ? -7.830 15.296 -10.331 1.00 0.00 92 ASN A CA 7
ATOM 11547 C C . ASN A 1 112 ? -8.677 16.027 -9.287 1.00 0.00 92 ASN A C 7
ATOM 11548 O O . ASN A 1 112 ? -9.655 16.673 -9.608 1.00 0.00 92 ASN A O 7
ATOM 11559 N N . SER A 1 113 ? -8.309 15.931 -8.039 1.00 0.00 93 SER A N 7
ATOM 11560 C CA . SER A 1 113 ? -9.093 16.620 -6.976 1.00 0.00 93 SER A CA 7
ATOM 11561 C C . SER A 1 113 ? -8.650 16.110 -5.603 1.00 0.00 93 SER A C 7
ATOM 11562 O O . SER A 1 113 ? -8.302 14.957 -5.441 1.00 0.00 93 SER A O 7
ATOM 11570 N N . THR A 1 114 ? -8.661 16.959 -4.612 1.00 0.00 94 THR A N 7
ATOM 11571 C CA . THR A 1 114 ? -8.240 16.521 -3.251 1.00 0.00 94 THR A CA 7
ATOM 11572 C C . THR A 1 114 ? -9.471 16.100 -2.448 1.00 0.00 94 THR A C 7
ATOM 11573 O O . THR A 1 114 ? -10.579 16.094 -2.948 1.00 0.00 94 THR A O 7
ATOM 11584 N N . THR A 1 115 ? -9.288 15.747 -1.205 1.00 0.00 95 THR A N 7
ATOM 11585 C CA . THR A 1 115 ? -10.449 15.326 -0.371 1.00 0.00 95 THR A CA 7
ATOM 11586 C C . THR A 1 115 ? -10.906 16.500 0.497 1.00 0.00 95 THR A C 7
ATOM 11587 O O . THR A 1 115 ? -10.815 16.461 1.708 1.00 0.00 95 THR A O 7
ATOM 11598 N N . SER A 1 116 ? -11.396 17.544 -0.112 1.00 0.00 96 SER A N 7
ATOM 11599 C CA . SER A 1 116 ? -11.857 18.719 0.679 1.00 0.00 96 SER A CA 7
ATOM 11600 C C . SER A 1 116 ? -13.292 18.482 1.155 1.00 0.00 96 SER A C 7
ATOM 11601 O O . SER A 1 116 ? -14.161 18.125 0.384 1.00 0.00 96 SER A O 7
ATOM 11609 N N . SER A 1 117 ? -13.549 18.676 2.420 1.00 0.00 97 SER A N 7
ATOM 11610 C CA . SER A 1 117 ? -14.927 18.462 2.943 1.00 0.00 97 SER A CA 7
ATOM 11611 C C . SER A 1 117 ? -15.860 19.535 2.377 1.00 0.00 97 SER A C 7
ATOM 11612 O O . SER A 1 117 ? -15.785 20.691 2.742 1.00 0.00 97 SER A O 7
ATOM 11620 N N . LEU A 1 118 ? -16.739 19.161 1.489 1.00 0.00 98 LEU A N 7
ATOM 11621 C CA . LEU A 1 118 ? -17.676 20.160 0.901 1.00 0.00 98 LEU A CA 7
ATOM 11622 C C . LEU A 1 118 ? -19.119 19.714 1.151 1.00 0.00 98 LEU A C 7
ATOM 11623 O O . LEU A 1 118 ? -19.608 18.787 0.537 1.00 0.00 98 LEU A O 7
ATOM 11639 N N . LYS A 1 119 ? -19.804 20.367 2.049 1.00 0.00 99 LYS A N 7
ATOM 11640 C CA . LYS A 1 119 ? -21.214 19.981 2.337 1.00 0.00 99 LYS A CA 7
ATOM 11641 C C . LYS A 1 119 ? -21.311 18.460 2.459 1.00 0.00 99 LYS A C 7
ATOM 11642 O O . LYS A 1 119 ? -21.524 17.762 1.487 1.00 0.00 99 LYS A O 7
ATOM 11661 N N . THR A 1 120 ? -21.158 17.939 3.646 1.00 0.00 100 THR A N 7
ATOM 11662 C CA . THR A 1 120 ? -21.243 16.462 3.829 1.00 0.00 100 THR A CA 7
ATOM 11663 C C . THR A 1 120 ? -20.340 15.769 2.807 1.00 0.00 100 THR A C 7
ATOM 11664 O O . THR A 1 120 ? -19.689 16.408 2.005 1.00 0.00 100 THR A O 7
ATOM 11675 N N . LYS A 1 121 ? -20.294 14.464 2.830 1.00 0.00 101 LYS A N 7
ATOM 11676 C CA . LYS A 1 121 ? -19.433 13.732 1.859 1.00 0.00 101 LYS A CA 7
ATOM 11677 C C . LYS A 1 121 ? -20.213 13.494 0.564 1.00 0.00 101 LYS A C 7
ATOM 11678 O O . LYS A 1 121 ? -19.665 13.062 -0.431 1.00 0.00 101 LYS A O 7
ATOM 11697 N N . GLY A 1 122 ? -21.487 13.773 0.568 1.00 0.00 102 GLY A N 7
ATOM 11698 C CA . GLY A 1 122 ? -22.300 13.563 -0.663 1.00 0.00 102 GLY A CA 7
ATOM 11699 C C . GLY A 1 122 ? -23.775 13.410 -0.283 1.00 0.00 102 GLY A C 7
ATOM 11700 O O . GLY A 1 122 ? -24.125 13.375 0.879 1.00 0.00 102 GLY A O 7
ATOM 11704 N N . GLY A 1 123 ? -24.641 13.317 -1.254 1.00 0.00 103 GLY A N 7
ATOM 11705 C CA . GLY A 1 123 ? -26.092 13.167 -0.947 1.00 0.00 103 GLY A CA 7
ATOM 11706 C C . GLY A 1 123 ? -26.876 14.295 -1.617 1.00 0.00 103 GLY A C 7
ATOM 11707 O O . GLY A 1 123 ? -27.408 15.169 -0.962 1.00 0.00 103 GLY A O 7
ATOM 11711 N N . ASN A 1 124 ? -26.953 14.284 -2.920 1.00 0.00 104 ASN A N 7
ATOM 11712 C CA . ASN A 1 124 ? -27.704 15.357 -3.631 1.00 0.00 104 ASN A CA 7
ATOM 11713 C C . ASN A 1 124 ? -29.157 14.919 -3.826 1.00 0.00 104 ASN A C 7
ATOM 11714 O O . ASN A 1 124 ? -29.534 14.428 -4.871 1.00 0.00 104 ASN A O 7
ATOM 11725 N N . ALA A 1 125 ? -29.978 15.093 -2.826 1.00 0.00 105 ALA A N 7
ATOM 11726 C CA . ALA A 1 125 ? -31.406 14.686 -2.954 1.00 0.00 105 ALA A CA 7
ATOM 11727 C C . ALA A 1 125 ? -32.301 15.919 -2.828 1.00 0.00 105 ALA A C 7
ATOM 11728 O O . ALA A 1 125 ? -31.845 16.998 -2.503 1.00 0.00 105 ALA A O 7
ATOM 11735 N N . GLY A 1 126 ? -33.572 15.771 -3.083 1.00 0.00 106 GLY A N 7
ATOM 11736 C CA . GLY A 1 126 ? -34.495 16.936 -2.978 1.00 0.00 106 GLY A CA 7
ATOM 11737 C C . GLY A 1 126 ? -34.914 17.125 -1.520 1.00 0.00 106 GLY A C 7
ATOM 11738 O O . GLY A 1 126 ? -36.015 16.787 -1.131 1.00 0.00 106 GLY A O 7
ATOM 11742 N N . THR A 1 127 ? -34.047 17.662 -0.707 1.00 0.00 107 THR A N 7
ATOM 11743 C CA . THR A 1 127 ? -34.397 17.872 0.726 1.00 0.00 107 THR A CA 7
ATOM 11744 C C . THR A 1 127 ? -35.148 16.647 1.251 1.00 0.00 107 THR A C 7
ATOM 11745 O O . THR A 1 127 ? -34.723 15.522 1.072 1.00 0.00 107 THR A O 7
ATOM 11756 N N . LYS A 1 128 ? -36.262 16.855 1.899 1.00 0.00 108 LYS A N 7
ATOM 11757 C CA . LYS A 1 128 ? -37.038 15.702 2.436 1.00 0.00 108 LYS A CA 7
ATOM 11758 C C . LYS A 1 128 ? -36.103 14.775 3.216 1.00 0.00 108 LYS A C 7
ATOM 11759 O O . LYS A 1 128 ? -36.206 13.567 3.139 1.00 0.00 108 LYS A O 7
ATOM 11778 N N . ALA A 1 129 ? -35.192 15.331 3.967 1.00 0.00 109 ALA A N 7
ATOM 11779 C CA . ALA A 1 129 ? -34.252 14.480 4.749 1.00 0.00 109 ALA A CA 7
ATOM 11780 C C . ALA A 1 129 ? -33.996 15.126 6.113 1.00 0.00 109 ALA A C 7
ATOM 11781 O O . ALA A 1 129 ? -33.147 15.982 6.256 1.00 0.00 109 ALA A O 7
ATOM 11788 N N . TYR A 1 130 ? -34.725 14.721 7.118 1.00 0.00 110 TYR A N 7
ATOM 11789 C CA . TYR A 1 130 ? -34.523 15.312 8.470 1.00 0.00 110 TYR A CA 7
ATOM 11790 C C . TYR A 1 130 ? -33.027 15.517 8.718 1.00 0.00 110 TYR A C 7
ATOM 11791 O O . TYR A 1 130 ? -32.277 14.572 8.868 1.00 0.00 110 TYR A O 7
ATOM 11809 N N . ASN A 1 131 ? -32.586 16.744 8.763 1.00 0.00 111 ASN A N 7
ATOM 11810 C CA . ASN A 1 131 ? -31.139 17.008 9.001 1.00 0.00 111 ASN A CA 7
ATOM 11811 C C . ASN A 1 131 ? -30.951 18.459 9.448 1.00 0.00 111 ASN A C 7
ATOM 11812 O O . ASN A 1 131 ? -31.908 19.213 9.364 1.00 0.00 111 ASN A O 7
ATOM 11824 N N . MET A 1 21 ? -17.547 -0.120 -21.783 1.00 0.00 1 MET A N 8
ATOM 11825 C CA . MET A 1 21 ? -16.943 -1.424 -21.390 1.00 0.00 1 MET A CA 8
ATOM 11826 C C . MET A 1 21 ? -15.926 -1.856 -22.449 1.00 0.00 1 MET A C 8
ATOM 11827 O O . MET A 1 21 ? -15.476 -2.984 -22.468 1.00 0.00 1 MET A O 8
ATOM 11841 N N . SER A 1 22 ? -15.562 -0.967 -23.332 1.00 0.00 2 SER A N 8
ATOM 11842 C CA . SER A 1 22 ? -14.575 -1.327 -24.389 1.00 0.00 2 SER A CA 8
ATOM 11843 C C . SER A 1 22 ? -13.179 -1.425 -23.771 1.00 0.00 2 SER A C 8
ATOM 11844 O O . SER A 1 22 ? -12.378 -2.257 -24.150 1.00 0.00 2 SER A O 8
ATOM 11852 N N . THR A 1 23 ? -12.881 -0.581 -22.821 1.00 0.00 3 THR A N 8
ATOM 11853 C CA . THR A 1 23 ? -11.536 -0.627 -22.180 1.00 0.00 3 THR A CA 8
ATOM 11854 C C . THR A 1 23 ? -11.674 -0.326 -20.686 1.00 0.00 3 THR A C 8
ATOM 11855 O O . THR A 1 23 ? -12.446 0.520 -20.282 1.00 0.00 3 THR A O 8
ATOM 11866 N N . VAL A 1 24 ? -10.930 -1.012 -19.863 1.00 0.00 4 VAL A N 8
ATOM 11867 C CA . VAL A 1 24 ? -11.017 -0.765 -18.396 1.00 0.00 4 VAL A CA 8
ATOM 11868 C C . VAL A 1 24 ? -10.482 0.634 -18.081 1.00 0.00 4 VAL A C 8
ATOM 11869 O O . VAL A 1 24 ? -10.113 1.382 -18.965 1.00 0.00 4 VAL A O 8
ATOM 11882 N N . THR A 1 25 ? -10.438 0.994 -16.827 1.00 0.00 5 THR A N 8
ATOM 11883 C CA . THR A 1 25 ? -9.926 2.343 -16.457 1.00 0.00 5 THR A CA 8
ATOM 11884 C C . THR A 1 25 ? -8.623 2.196 -15.668 1.00 0.00 5 THR A C 8
ATOM 11885 O O . THR A 1 25 ? -8.476 1.305 -14.855 1.00 0.00 5 THR A O 8
ATOM 11896 N N . LYS A 1 26 ? -7.676 3.063 -15.903 1.00 0.00 6 LYS A N 8
ATOM 11897 C CA . LYS A 1 26 ? -6.385 2.972 -15.166 1.00 0.00 6 LYS A CA 8
ATOM 11898 C C . LYS A 1 26 ? -6.265 4.150 -14.196 1.00 0.00 6 LYS A C 8
ATOM 11899 O O . LYS A 1 26 ? -6.576 5.275 -14.532 1.00 0.00 6 LYS A O 8
ATOM 11918 N N . TYR A 1 27 ? -5.817 3.900 -12.996 1.00 0.00 7 TYR A N 8
ATOM 11919 C CA . TYR A 1 27 ? -5.677 5.006 -12.008 1.00 0.00 7 TYR A CA 8
ATOM 11920 C C . TYR A 1 27 ? -4.202 5.392 -11.879 1.00 0.00 7 TYR A C 8
ATOM 11921 O O . TYR A 1 27 ? -3.399 4.644 -11.356 1.00 0.00 7 TYR A O 8
ATOM 11939 N N . PHE A 1 28 ? -3.840 6.553 -12.351 1.00 0.00 8 PHE A N 8
ATOM 11940 C CA . PHE A 1 28 ? -2.417 6.985 -12.254 1.00 0.00 8 PHE A CA 8
ATOM 11941 C C . PHE A 1 28 ? -2.147 7.544 -10.856 1.00 0.00 8 PHE A C 8
ATOM 11942 O O . PHE A 1 28 ? -3.057 7.883 -10.126 1.00 0.00 8 PHE A O 8
ATOM 11959 N N . TYR A 1 29 ? -0.902 7.644 -10.477 1.00 0.00 9 TYR A N 8
ATOM 11960 C CA . TYR A 1 29 ? -0.575 8.183 -9.128 1.00 0.00 9 TYR A CA 8
ATOM 11961 C C . TYR A 1 29 ? 0.887 8.632 -9.098 1.00 0.00 9 TYR A C 8
ATOM 11962 O O . TYR A 1 29 ? 1.763 7.963 -9.611 1.00 0.00 9 TYR A O 8
ATOM 11980 N N . LYS A 1 30 ? 1.160 9.761 -8.502 1.00 0.00 10 LYS A N 8
ATOM 11981 C CA . LYS A 1 30 ? 2.566 10.251 -8.441 1.00 0.00 10 LYS A CA 8
ATOM 11982 C C . LYS A 1 30 ? 3.144 9.968 -7.052 1.00 0.00 10 LYS A C 8
ATOM 11983 O O . LYS A 1 30 ? 2.781 10.598 -6.078 1.00 0.00 10 LYS A O 8
ATOM 12002 N N . GLY A 1 31 ? 4.042 9.026 -6.953 1.00 0.00 11 GLY A N 8
ATOM 12003 C CA . GLY A 1 31 ? 4.641 8.705 -5.627 1.00 0.00 11 GLY A CA 8
ATOM 12004 C C . GLY A 1 31 ? 5.459 9.899 -5.133 1.00 0.00 11 GLY A C 8
ATOM 12005 O O . GLY A 1 31 ? 5.216 11.029 -5.508 1.00 0.00 11 GLY A O 8
ATOM 12009 N N . GLU A 1 32 ? 6.428 9.659 -4.292 1.00 0.00 12 GLU A N 8
ATOM 12010 C CA . GLU A 1 32 ? 7.260 10.781 -3.774 1.00 0.00 12 GLU A CA 8
ATOM 12011 C C . GLU A 1 32 ? 7.991 11.453 -4.938 1.00 0.00 12 GLU A C 8
ATOM 12012 O O . GLU A 1 32 ? 8.120 12.661 -4.987 1.00 0.00 12 GLU A O 8
ATOM 12024 N N . ASN A 1 33 ? 8.469 10.682 -5.875 1.00 0.00 13 ASN A N 8
ATOM 12025 C CA . ASN A 1 33 ? 9.191 11.279 -7.034 1.00 0.00 13 ASN A CA 8
ATOM 12026 C C . ASN A 1 33 ? 8.928 10.440 -8.287 1.00 0.00 13 ASN A C 8
ATOM 12027 O O . ASN A 1 33 ? 8.798 10.959 -9.378 1.00 0.00 13 ASN A O 8
ATOM 12038 N N . THR A 1 34 ? 8.849 9.146 -8.139 1.00 0.00 14 THR A N 8
ATOM 12039 C CA . THR A 1 34 ? 8.595 8.276 -9.323 1.00 0.00 14 THR A CA 8
ATOM 12040 C C . THR A 1 34 ? 7.091 8.216 -9.599 1.00 0.00 14 THR A C 8
ATOM 12041 O O . THR A 1 34 ? 6.286 8.653 -8.802 1.00 0.00 14 THR A O 8
ATOM 12052 N N . ASP A 1 35 ? 6.706 7.678 -10.723 1.00 0.00 15 ASP A N 8
ATOM 12053 C CA . ASP A 1 35 ? 5.255 7.591 -11.050 1.00 0.00 15 ASP A CA 8
ATOM 12054 C C . ASP A 1 35 ? 4.835 6.121 -11.118 1.00 0.00 15 ASP A C 8
ATOM 12055 O O . ASP A 1 35 ? 5.528 5.293 -11.673 1.00 0.00 15 ASP A O 8
ATOM 12064 N N . LEU A 1 36 ? 3.703 5.792 -10.559 1.00 0.00 16 LEU A N 8
ATOM 12065 C CA . LEU A 1 36 ? 3.240 4.376 -10.592 1.00 0.00 16 LEU A CA 8
ATOM 12066 C C . LEU A 1 36 ? 1.860 4.306 -11.249 1.00 0.00 16 LEU A C 8
ATOM 12067 O O . LEU A 1 36 ? 1.100 5.253 -11.223 1.00 0.00 16 LEU A O 8
ATOM 12083 N N . ILE A 1 37 ? 1.529 3.188 -11.837 1.00 0.00 17 ILE A N 8
ATOM 12084 C CA . ILE A 1 37 ? 0.198 3.058 -12.494 1.00 0.00 17 ILE A CA 8
ATOM 12085 C C . ILE A 1 37 ? -0.466 1.755 -12.043 1.00 0.00 17 ILE A C 8
ATOM 12086 O O . ILE A 1 37 ? 0.185 0.746 -11.861 1.00 0.00 17 ILE A O 8
ATOM 12102 N N . VAL A 1 38 ? -1.759 1.770 -11.861 1.00 0.00 18 VAL A N 8
ATOM 12103 C CA . VAL A 1 38 ? -2.463 0.531 -11.422 1.00 0.00 18 VAL A CA 8
ATOM 12104 C C . VAL A 1 38 ? -3.707 0.318 -12.285 1.00 0.00 18 VAL A C 8
ATOM 12105 O O . VAL A 1 38 ? -4.284 1.254 -12.802 1.00 0.00 18 VAL A O 8
ATOM 12118 N N . PHE A 1 39 ? -4.127 -0.907 -12.444 1.00 0.00 19 PHE A N 8
ATOM 12119 C CA . PHE A 1 39 ? -5.335 -1.181 -13.273 1.00 0.00 19 PHE A CA 8
ATOM 12120 C C . PHE A 1 39 ? -6.580 -1.142 -12.385 1.00 0.00 19 PHE A C 8
ATOM 12121 O O . PHE A 1 39 ? -6.517 -1.399 -11.199 1.00 0.00 19 PHE A O 8
ATOM 12138 N N . ALA A 1 40 ? -7.713 -0.822 -12.949 1.00 0.00 20 ALA A N 8
ATOM 12139 C CA . ALA A 1 40 ? -8.960 -0.767 -12.135 1.00 0.00 20 ALA A CA 8
ATOM 12140 C C . ALA A 1 40 ? -10.106 -1.418 -12.912 1.00 0.00 20 ALA A C 8
ATOM 12141 O O . ALA A 1 40 ? -9.905 -2.015 -13.951 1.00 0.00 20 ALA A O 8
ATOM 12148 N N . ALA A 1 41 ? -11.309 -1.307 -12.417 1.00 0.00 21 ALA A N 8
ATOM 12149 C CA . ALA A 1 41 ? -12.467 -1.919 -13.127 1.00 0.00 21 ALA A CA 8
ATOM 12150 C C . ALA A 1 41 ? -13.325 -0.815 -13.748 1.00 0.00 21 ALA A C 8
ATOM 12151 O O . ALA A 1 41 ? -13.397 -0.675 -14.953 1.00 0.00 21 ALA A O 8
ATOM 12158 N N . SER A 1 42 ? -13.977 -0.029 -12.936 1.00 0.00 22 SER A N 8
ATOM 12159 C CA . SER A 1 42 ? -14.830 1.064 -13.481 1.00 0.00 22 SER A CA 8
ATOM 12160 C C . SER A 1 42 ? -14.937 2.190 -12.450 1.00 0.00 22 SER A C 8
ATOM 12161 O O . SER A 1 42 ? -15.132 1.952 -11.275 1.00 0.00 22 SER A O 8
ATOM 12169 N N . GLU A 1 43 ? -14.809 3.415 -12.881 1.00 0.00 23 GLU A N 8
ATOM 12170 C CA . GLU A 1 43 ? -14.904 4.554 -11.925 1.00 0.00 23 GLU A CA 8
ATOM 12171 C C . GLU A 1 43 ? -16.016 4.280 -10.912 1.00 0.00 23 GLU A C 8
ATOM 12172 O O . GLU A 1 43 ? -15.970 4.735 -9.786 1.00 0.00 23 GLU A O 8
ATOM 12184 N N . GLU A 1 44 ? -17.017 3.539 -11.301 1.00 0.00 24 GLU A N 8
ATOM 12185 C CA . GLU A 1 44 ? -18.131 3.236 -10.360 1.00 0.00 24 GLU A CA 8
ATOM 12186 C C . GLU A 1 44 ? -17.592 2.443 -9.168 1.00 0.00 24 GLU A C 8
ATOM 12187 O O . GLU A 1 44 ? -17.405 2.973 -8.090 1.00 0.00 24 GLU A O 8
ATOM 12199 N N . LEU A 1 45 ? -17.339 1.176 -9.352 1.00 0.00 25 LEU A N 8
ATOM 12200 C CA . LEU A 1 45 ? -16.812 0.350 -8.229 1.00 0.00 25 LEU A CA 8
ATOM 12201 C C . LEU A 1 45 ? -15.713 1.125 -7.499 1.00 0.00 25 LEU A C 8
ATOM 12202 O O . LEU A 1 45 ? -15.573 1.035 -6.295 1.00 0.00 25 LEU A O 8
ATOM 12218 N N . VAL A 1 46 ? -14.933 1.887 -8.216 1.00 0.00 26 VAL A N 8
ATOM 12219 C CA . VAL A 1 46 ? -13.845 2.665 -7.561 1.00 0.00 26 VAL A CA 8
ATOM 12220 C C . VAL A 1 46 ? -14.454 3.659 -6.568 1.00 0.00 26 VAL A C 8
ATOM 12221 O O . VAL A 1 46 ? -14.142 3.648 -5.394 1.00 0.00 26 VAL A O 8
ATOM 12234 N N . ASP A 1 47 ? -15.321 4.517 -7.031 1.00 0.00 27 ASP A N 8
ATOM 12235 C CA . ASP A 1 47 ? -15.949 5.510 -6.113 1.00 0.00 27 ASP A CA 8
ATOM 12236 C C . ASP A 1 47 ? -16.526 4.785 -4.895 1.00 0.00 27 ASP A C 8
ATOM 12237 O O . ASP A 1 47 ? -16.246 5.132 -3.764 1.00 0.00 27 ASP A O 8
ATOM 12246 N N . GLU A 1 48 ? -17.329 3.780 -5.116 1.00 0.00 28 GLU A N 8
ATOM 12247 C CA . GLU A 1 48 ? -17.924 3.035 -3.971 1.00 0.00 28 GLU A CA 8
ATOM 12248 C C . GLU A 1 48 ? -16.825 2.679 -2.968 1.00 0.00 28 GLU A C 8
ATOM 12249 O O . GLU A 1 48 ? -17.011 2.769 -1.770 1.00 0.00 28 GLU A O 8
ATOM 12261 N N . TYR A 1 49 ? -15.680 2.274 -3.445 1.00 0.00 29 TYR A N 8
ATOM 12262 C CA . TYR A 1 49 ? -14.571 1.912 -2.518 1.00 0.00 29 TYR A CA 8
ATOM 12263 C C . TYR A 1 49 ? -14.117 3.158 -1.753 1.00 0.00 29 TYR A C 8
ATOM 12264 O O . TYR A 1 49 ? -14.163 3.204 -0.539 1.00 0.00 29 TYR A O 8
ATOM 12282 N N . LEU A 1 50 ? -13.680 4.168 -2.453 1.00 0.00 30 LEU A N 8
ATOM 12283 C CA . LEU A 1 50 ? -13.224 5.409 -1.765 1.00 0.00 30 LEU A CA 8
ATOM 12284 C C . LEU A 1 50 ? -14.326 5.908 -0.827 1.00 0.00 30 LEU A C 8
ATOM 12285 O O . LEU A 1 50 ? -14.062 6.552 0.169 1.00 0.00 30 LEU A O 8
ATOM 12301 N N . LYS A 1 51 ? -15.559 5.617 -1.138 1.00 0.00 31 LYS A N 8
ATOM 12302 C CA . LYS A 1 51 ? -16.675 6.075 -0.264 1.00 0.00 31 LYS A CA 8
ATOM 12303 C C . LYS A 1 51 ? -16.674 5.266 1.035 1.00 0.00 31 LYS A C 8
ATOM 12304 O O . LYS A 1 51 ? -17.178 5.703 2.050 1.00 0.00 31 LYS A O 8
ATOM 12323 N N . ASN A 1 52 ? -16.111 4.089 1.011 1.00 0.00 32 ASN A N 8
ATOM 12324 C CA . ASN A 1 52 ? -16.080 3.255 2.245 1.00 0.00 32 ASN A CA 8
ATOM 12325 C C . ASN A 1 52 ? -14.981 2.197 2.119 1.00 0.00 32 ASN A C 8
ATOM 12326 O O . ASN A 1 52 ? -15.247 1.041 1.857 1.00 0.00 32 ASN A O 8
ATOM 12337 N N . PRO A 1 53 ? -13.753 2.597 2.309 1.00 0.00 33 PRO A N 8
ATOM 12338 C CA . PRO A 1 53 ? -12.581 1.679 2.220 1.00 0.00 33 PRO A CA 8
ATOM 12339 C C . PRO A 1 53 ? -12.760 0.428 3.085 1.00 0.00 33 PRO A C 8
ATOM 12340 O O . PRO A 1 53 ? -12.891 0.508 4.290 1.00 0.00 33 PRO A O 8
ATOM 12351 N N . SER A 1 54 ? -12.766 -0.729 2.479 1.00 0.00 34 SER A N 8
ATOM 12352 C CA . SER A 1 54 ? -12.936 -1.981 3.268 1.00 0.00 34 SER A CA 8
ATOM 12353 C C . SER A 1 54 ? -12.345 -3.159 2.490 1.00 0.00 34 SER A C 8
ATOM 12354 O O . SER A 1 54 ? -12.501 -3.263 1.290 1.00 0.00 34 SER A O 8
ATOM 12362 N N . ILE A 1 55 ? -11.667 -4.047 3.164 1.00 0.00 35 ILE A N 8
ATOM 12363 C CA . ILE A 1 55 ? -11.067 -5.216 2.463 1.00 0.00 35 ILE A CA 8
ATOM 12364 C C . ILE A 1 55 ? -12.177 -6.058 1.832 1.00 0.00 35 ILE A C 8
ATOM 12365 O O . ILE A 1 55 ? -13.303 -6.062 2.290 1.00 0.00 35 ILE A O 8
ATOM 12381 N N . GLY A 1 56 ? -11.871 -6.772 0.782 1.00 0.00 36 GLY A N 8
ATOM 12382 C CA . GLY A 1 56 ? -12.911 -7.612 0.124 1.00 0.00 36 GLY A CA 8
ATOM 12383 C C . GLY A 1 56 ? -13.277 -7.004 -1.230 1.00 0.00 36 GLY A C 8
ATOM 12384 O O . GLY A 1 56 ? -12.812 -7.441 -2.265 1.00 0.00 36 GLY A O 8
ATOM 12388 N N . LYS A 1 57 ? -14.107 -5.998 -1.234 1.00 0.00 37 LYS A N 8
ATOM 12389 C CA . LYS A 1 57 ? -14.503 -5.362 -2.522 1.00 0.00 37 LYS A CA 8
ATOM 12390 C C . LYS A 1 57 ? -13.247 -4.964 -3.301 1.00 0.00 37 LYS A C 8
ATOM 12391 O O . LYS A 1 57 ? -13.294 -4.711 -4.488 1.00 0.00 37 LYS A O 8
ATOM 12410 N N . LEU A 1 58 ? -12.122 -4.909 -2.641 1.00 0.00 38 LEU A N 8
ATOM 12411 C CA . LEU A 1 58 ? -10.864 -4.529 -3.344 1.00 0.00 38 LEU A CA 8
ATOM 12412 C C . LEU A 1 58 ? -10.584 -5.531 -4.465 1.00 0.00 38 LEU A C 8
ATOM 12413 O O . LEU A 1 58 ? -10.288 -5.159 -5.583 1.00 0.00 38 LEU A O 8
ATOM 12429 N N . SER A 1 59 ? -10.675 -6.801 -4.176 1.00 0.00 39 SER A N 8
ATOM 12430 C CA . SER A 1 59 ? -10.414 -7.824 -5.226 1.00 0.00 39 SER A CA 8
ATOM 12431 C C . SER A 1 59 ? -11.362 -7.599 -6.405 1.00 0.00 39 SER A C 8
ATOM 12432 O O . SER A 1 59 ? -11.054 -7.927 -7.534 1.00 0.00 39 SER A O 8
ATOM 12440 N N . GLU A 1 60 ? -12.514 -7.040 -6.152 1.00 0.00 40 GLU A N 8
ATOM 12441 C CA . GLU A 1 60 ? -13.482 -6.794 -7.260 1.00 0.00 40 GLU A CA 8
ATOM 12442 C C . GLU A 1 60 ? -13.059 -5.546 -8.036 1.00 0.00 40 GLU A C 8
ATOM 12443 O O . GLU A 1 60 ? -13.243 -5.456 -9.234 1.00 0.00 40 GLU A O 8
ATOM 12455 N N . VAL A 1 61 ? -12.493 -4.580 -7.365 1.00 0.00 41 VAL A N 8
ATOM 12456 C CA . VAL A 1 61 ? -12.059 -3.339 -8.065 1.00 0.00 41 VAL A CA 8
ATOM 12457 C C . VAL A 1 61 ? -10.760 -3.609 -8.827 1.00 0.00 41 VAL A C 8
ATOM 12458 O O . VAL A 1 61 ? -10.701 -3.493 -10.035 1.00 0.00 41 VAL A O 8
ATOM 12471 N N . VAL A 1 62 ? -9.717 -3.971 -8.130 1.00 0.00 42 VAL A N 8
ATOM 12472 C CA . VAL A 1 62 ? -8.424 -4.248 -8.814 1.00 0.00 42 VAL A CA 8
ATOM 12473 C C . VAL A 1 62 ? -8.461 -5.649 -9.428 1.00 0.00 42 VAL A C 8
ATOM 12474 O O . VAL A 1 62 ? -8.887 -6.600 -8.803 1.00 0.00 42 VAL A O 8
ATOM 12487 N N . GLU A 1 63 ? -8.016 -5.785 -10.647 1.00 0.00 43 GLU A N 8
ATOM 12488 C CA . GLU A 1 63 ? -8.026 -7.125 -11.299 1.00 0.00 43 GLU A CA 8
ATOM 12489 C C . GLU A 1 63 ? -6.652 -7.777 -11.144 1.00 0.00 43 GLU A C 8
ATOM 12490 O O . GLU A 1 63 ? -6.533 -8.899 -10.693 1.00 0.00 43 GLU A O 8
ATOM 12502 N N . LEU A 1 64 ? -5.611 -7.083 -11.516 1.00 0.00 44 LEU A N 8
ATOM 12503 C CA . LEU A 1 64 ? -4.244 -7.665 -11.390 1.00 0.00 44 LEU A CA 8
ATOM 12504 C C . LEU A 1 64 ? -3.533 -7.041 -10.188 1.00 0.00 44 LEU A C 8
ATOM 12505 O O . LEU A 1 64 ? -3.566 -5.843 -9.988 1.00 0.00 44 LEU A O 8
ATOM 12521 N N . PHE A 1 65 ? -2.889 -7.843 -9.386 1.00 0.00 45 PHE A N 8
ATOM 12522 C CA . PHE A 1 65 ? -2.176 -7.295 -8.197 1.00 0.00 45 PHE A CA 8
ATOM 12523 C C . PHE A 1 65 ? -0.713 -7.033 -8.556 1.00 0.00 45 PHE A C 8
ATOM 12524 O O . PHE A 1 65 ? 0.190 -7.588 -7.963 1.00 0.00 45 PHE A O 8
ATOM 12541 N N . GLU A 1 66 ? -0.470 -6.193 -9.524 1.00 0.00 46 GLU A N 8
ATOM 12542 C CA . GLU A 1 66 ? 0.935 -5.897 -9.921 1.00 0.00 46 GLU A CA 8
ATOM 12543 C C . GLU A 1 66 ? 1.072 -4.406 -10.237 1.00 0.00 46 GLU A C 8
ATOM 12544 O O . GLU A 1 66 ? 0.373 -3.873 -11.076 1.00 0.00 46 GLU A O 8
ATOM 12556 N N . VAL A 1 67 ? 1.967 -3.728 -9.573 1.00 0.00 47 VAL A N 8
ATOM 12557 C CA . VAL A 1 67 ? 2.147 -2.273 -9.837 1.00 0.00 47 VAL A CA 8
ATOM 12558 C C . VAL A 1 67 ? 3.005 -2.085 -11.090 1.00 0.00 47 VAL A C 8
ATOM 12559 O O . VAL A 1 67 ? 3.976 -2.786 -11.301 1.00 0.00 47 VAL A O 8
ATOM 12572 N N . PHE A 1 68 ? 2.655 -1.143 -11.923 1.00 0.00 48 PHE A N 8
ATOM 12573 C CA . PHE A 1 68 ? 3.452 -0.912 -13.161 1.00 0.00 48 PHE A CA 8
ATOM 12574 C C . PHE A 1 68 ? 4.049 0.496 -13.127 1.00 0.00 48 PHE A C 8
ATOM 12575 O O . PHE A 1 68 ? 3.776 1.276 -12.236 1.00 0.00 48 PHE A O 8
ATOM 12592 N N . THR A 1 69 ? 4.864 0.828 -14.090 1.00 0.00 49 THR A N 8
ATOM 12593 C CA . THR A 1 69 ? 5.479 2.185 -14.112 1.00 0.00 49 THR A CA 8
ATOM 12594 C C . THR A 1 69 ? 6.147 2.420 -15.468 1.00 0.00 49 THR A C 8
ATOM 12595 O O . THR A 1 69 ? 6.517 1.490 -16.158 1.00 0.00 49 THR A O 8
ATOM 12606 N N . PRO A 1 70 ? 6.297 3.660 -15.845 1.00 0.00 50 PRO A N 8
ATOM 12607 C CA . PRO A 1 70 ? 6.931 4.041 -17.140 1.00 0.00 50 PRO A CA 8
ATOM 12608 C C . PRO A 1 70 ? 8.433 3.744 -17.158 1.00 0.00 50 PRO A C 8
ATOM 12609 O O . PRO A 1 70 ? 9.252 4.620 -16.960 1.00 0.00 50 PRO A O 8
ATOM 12620 N N . GLN A 1 71 ? 8.801 2.514 -17.395 1.00 0.00 51 GLN A N 8
ATOM 12621 C CA . GLN A 1 71 ? 10.249 2.163 -17.426 1.00 0.00 51 GLN A CA 8
ATOM 12622 C C . GLN A 1 71 ? 10.579 1.480 -18.755 1.00 0.00 51 GLN A C 8
ATOM 12623 O O . GLN A 1 71 ? 11.673 1.599 -19.270 1.00 0.00 51 GLN A O 8
ATOM 12637 N N . ASP A 1 72 ? 9.641 0.765 -19.314 1.00 0.00 52 ASP A N 8
ATOM 12638 C CA . ASP A 1 72 ? 9.903 0.076 -20.609 1.00 0.00 52 ASP A CA 8
ATOM 12639 C C . ASP A 1 72 ? 9.023 0.691 -21.699 1.00 0.00 52 ASP A C 8
ATOM 12640 O O . ASP A 1 72 ? 8.840 1.890 -21.761 1.00 0.00 52 ASP A O 8
ATOM 12649 N N . GLY A 1 73 ? 8.476 -0.122 -22.562 1.00 0.00 53 GLY A N 8
ATOM 12650 C CA . GLY A 1 73 ? 7.609 0.416 -23.648 1.00 0.00 53 GLY A CA 8
ATOM 12651 C C . GLY A 1 73 ? 6.680 -0.687 -24.156 1.00 0.00 53 GLY A C 8
ATOM 12652 O O . GLY A 1 73 ? 6.993 -1.391 -25.097 1.00 0.00 53 GLY A O 8
ATOM 12656 N N . ARG A 1 74 ? 5.539 -0.845 -23.543 1.00 0.00 54 ARG A N 8
ATOM 12657 C CA . ARG A 1 74 ? 4.591 -1.903 -23.991 1.00 0.00 54 ARG A CA 8
ATOM 12658 C C . ARG A 1 74 ? 3.195 -1.604 -23.443 1.00 0.00 54 ARG A C 8
ATOM 12659 O O . ARG A 1 74 ? 2.520 -2.473 -22.929 1.00 0.00 54 ARG A O 8
ATOM 12680 N N . GLY A 1 75 ? 2.757 -0.378 -23.548 1.00 0.00 55 GLY A N 8
ATOM 12681 C CA . GLY A 1 75 ? 1.404 -0.026 -23.032 1.00 0.00 55 GLY A CA 8
ATOM 12682 C C . GLY A 1 75 ? 1.417 1.409 -22.502 1.00 0.00 55 GLY A C 8
ATOM 12683 O O . GLY A 1 75 ? 2.461 1.976 -22.243 1.00 0.00 55 GLY A O 8
ATOM 12687 N N . ALA A 1 76 ? 0.267 2.002 -22.338 1.00 0.00 56 ALA A N 8
ATOM 12688 C CA . ALA A 1 76 ? 0.215 3.400 -21.825 1.00 0.00 56 ALA A CA 8
ATOM 12689 C C . ALA A 1 76 ? 0.643 4.366 -22.932 1.00 0.00 56 ALA A C 8
ATOM 12690 O O . ALA A 1 76 ? 0.807 3.983 -24.073 1.00 0.00 56 ALA A O 8
ATOM 12697 N N . GLU A 1 77 ? 0.824 5.615 -22.604 1.00 0.00 57 GLU A N 8
ATOM 12698 C CA . GLU A 1 77 ? 1.241 6.604 -23.638 1.00 0.00 57 GLU A CA 8
ATOM 12699 C C . GLU A 1 77 ? 2.417 6.041 -24.437 1.00 0.00 57 GLU A C 8
ATOM 12700 O O . GLU A 1 77 ? 2.743 6.522 -25.504 1.00 0.00 57 GLU A O 8
ATOM 12712 N N . GLY A 1 78 ? 3.059 5.024 -23.930 1.00 0.00 58 GLY A N 8
ATOM 12713 C CA . GLY A 1 78 ? 4.214 4.431 -24.660 1.00 0.00 58 GLY A CA 8
ATOM 12714 C C . GLY A 1 78 ? 5.319 4.072 -23.665 1.00 0.00 58 GLY A C 8
ATOM 12715 O O . GLY A 1 78 ? 6.378 3.609 -24.039 1.00 0.00 58 GLY A O 8
ATOM 12719 N N . GLU A 1 79 ? 5.081 4.280 -22.399 1.00 0.00 59 GLU A N 8
ATOM 12720 C CA . GLU A 1 79 ? 6.117 3.950 -21.381 1.00 0.00 59 GLU A CA 8
ATOM 12721 C C . GLU A 1 79 ? 5.478 3.151 -20.243 1.00 0.00 59 GLU A C 8
ATOM 12722 O O . GLU A 1 79 ? 4.692 3.668 -19.474 1.00 0.00 59 GLU A O 8
ATOM 12734 N N . LEU A 1 80 ? 5.809 1.894 -20.130 1.00 0.00 60 LEU A N 8
ATOM 12735 C CA . LEU A 1 80 ? 5.219 1.065 -19.041 1.00 0.00 60 LEU A CA 8
ATOM 12736 C C . LEU A 1 80 ? 6.230 0.005 -18.603 1.00 0.00 60 LEU A C 8
ATOM 12737 O O . LEU A 1 80 ? 7.079 -0.412 -19.367 1.00 0.00 60 LEU A O 8
ATOM 12753 N N . GLY A 1 81 ? 6.148 -0.436 -17.377 1.00 0.00 61 GLY A N 8
ATOM 12754 C CA . GLY A 1 81 ? 7.107 -1.469 -16.890 1.00 0.00 61 GLY A CA 8
ATOM 12755 C C . GLY A 1 81 ? 6.566 -2.102 -15.607 1.00 0.00 61 GLY A C 8
ATOM 12756 O O . GLY A 1 81 ? 5.379 -2.095 -15.352 1.00 0.00 61 GLY A O 8
ATOM 12760 N N . ALA A 1 82 ? 7.430 -2.650 -14.796 1.00 0.00 62 ALA A N 8
ATOM 12761 C CA . ALA A 1 82 ? 6.963 -3.282 -13.530 1.00 0.00 62 ALA A CA 8
ATOM 12762 C C . ALA A 1 82 ? 7.759 -2.713 -12.353 1.00 0.00 62 ALA A C 8
ATOM 12763 O O . ALA A 1 82 ? 8.960 -2.874 -12.268 1.00 0.00 62 ALA A O 8
ATOM 12770 N N . ALA A 1 83 ? 7.098 -2.049 -11.445 1.00 0.00 63 ALA A N 8
ATOM 12771 C CA . ALA A 1 83 ? 7.818 -1.469 -10.275 1.00 0.00 63 ALA A CA 8
ATOM 12772 C C . ALA A 1 83 ? 8.614 -2.569 -9.570 1.00 0.00 63 ALA A C 8
ATOM 12773 O O . ALA A 1 83 ? 8.511 -3.734 -9.901 1.00 0.00 63 ALA A O 8
ATOM 12780 N N . SER A 1 84 ? 9.408 -2.210 -8.598 1.00 0.00 64 SER A N 8
ATOM 12781 C CA . SER A 1 84 ? 10.209 -3.236 -7.872 1.00 0.00 64 SER A CA 8
ATOM 12782 C C . SER A 1 84 ? 9.981 -3.090 -6.366 1.00 0.00 64 SER A C 8
ATOM 12783 O O . SER A 1 84 ? 9.756 -2.005 -5.865 1.00 0.00 64 SER A O 8
ATOM 12791 N N . LYS A 1 85 ? 10.040 -4.172 -5.640 1.00 0.00 65 LYS A N 8
ATOM 12792 C CA . LYS A 1 85 ? 9.826 -4.094 -4.167 1.00 0.00 65 LYS A CA 8
ATOM 12793 C C . LYS A 1 85 ? 10.644 -2.935 -3.595 1.00 0.00 65 LYS A C 8
ATOM 12794 O O . LYS A 1 85 ? 10.304 -2.366 -2.577 1.00 0.00 65 LYS A O 8
ATOM 12813 N N . ALA A 1 86 ? 11.723 -2.582 -4.240 1.00 0.00 66 ALA A N 8
ATOM 12814 C CA . ALA A 1 86 ? 12.561 -1.459 -3.732 1.00 0.00 66 ALA A CA 8
ATOM 12815 C C . ALA A 1 86 ? 11.840 -0.133 -3.975 1.00 0.00 66 ALA A C 8
ATOM 12816 O O . ALA A 1 86 ? 11.716 0.689 -3.089 1.00 0.00 66 ALA A O 8
ATOM 12823 N N . GLN A 1 87 ? 11.363 0.084 -5.170 1.00 0.00 67 GLN A N 8
ATOM 12824 C CA . GLN A 1 87 ? 10.649 1.357 -5.469 1.00 0.00 67 GLN A CA 8
ATOM 12825 C C . GLN A 1 87 ? 9.396 1.457 -4.597 1.00 0.00 67 GLN A C 8
ATOM 12826 O O . GLN A 1 87 ? 9.156 2.456 -3.948 1.00 0.00 67 GLN A O 8
ATOM 12840 N N . VAL A 1 88 ? 8.592 0.429 -4.579 1.00 0.00 68 VAL A N 8
ATOM 12841 C CA . VAL A 1 88 ? 7.355 0.466 -3.749 1.00 0.00 68 VAL A CA 8
ATOM 12842 C C . VAL A 1 88 ? 7.732 0.661 -2.280 1.00 0.00 68 VAL A C 8
ATOM 12843 O O . VAL A 1 88 ? 6.929 1.092 -1.475 1.00 0.00 68 VAL A O 8
ATOM 12856 N N . GLU A 1 89 ? 8.947 0.348 -1.922 1.00 0.00 69 GLU A N 8
ATOM 12857 C CA . GLU A 1 89 ? 9.373 0.518 -0.505 1.00 0.00 69 GLU A CA 8
ATOM 12858 C C . GLU A 1 89 ? 9.643 1.997 -0.226 1.00 0.00 69 GLU A C 8
ATOM 12859 O O . GLU A 1 89 ? 9.556 2.454 0.896 1.00 0.00 69 GLU A O 8
ATOM 12871 N N . ASN A 1 90 ? 9.969 2.752 -1.240 1.00 0.00 70 ASN A N 8
ATOM 12872 C CA . ASN A 1 90 ? 10.244 4.201 -1.032 1.00 0.00 70 ASN A CA 8
ATOM 12873 C C . ASN A 1 90 ? 8.919 4.959 -0.919 1.00 0.00 70 ASN A C 8
ATOM 12874 O O . ASN A 1 90 ? 8.857 6.039 -0.365 1.00 0.00 70 ASN A O 8
ATOM 12885 N N . GLU A 1 91 ? 7.860 4.402 -1.438 1.00 0.00 71 GLU A N 8
ATOM 12886 C CA . GLU A 1 91 ? 6.541 5.091 -1.359 1.00 0.00 71 GLU A CA 8
ATOM 12887 C C . GLU A 1 91 ? 5.736 4.518 -0.191 1.00 0.00 71 GLU A C 8
ATOM 12888 O O . GLU A 1 91 ? 5.287 5.238 0.679 1.00 0.00 71 GLU A O 8
ATOM 12900 N N . PHE A 1 92 ? 5.549 3.227 -0.164 1.00 0.00 72 PHE A N 8
ATOM 12901 C CA . PHE A 1 92 ? 4.771 2.610 0.948 1.00 0.00 72 PHE A CA 8
ATOM 12902 C C . PHE A 1 92 ? 4.950 1.091 0.914 1.00 0.00 72 PHE A C 8
ATOM 12903 O O . PHE A 1 92 ? 4.037 0.356 0.593 1.00 0.00 72 PHE A O 8
ATOM 12920 N N . GLY A 1 93 ? 6.120 0.614 1.242 1.00 0.00 73 GLY A N 8
ATOM 12921 C CA . GLY A 1 93 ? 6.355 -0.858 1.227 1.00 0.00 73 GLY A CA 8
ATOM 12922 C C . GLY A 1 93 ? 7.357 -1.226 2.323 1.00 0.00 73 GLY A C 8
ATOM 12923 O O . GLY A 1 93 ? 8.343 -0.546 2.529 1.00 0.00 73 GLY A O 8
ATOM 12927 N N . LYS A 1 94 ? 7.114 -2.297 3.027 1.00 0.00 74 LYS A N 8
ATOM 12928 C CA . LYS A 1 94 ? 8.054 -2.708 4.108 1.00 0.00 74 LYS A CA 8
ATOM 12929 C C . LYS A 1 94 ? 7.729 -4.136 4.551 1.00 0.00 74 LYS A C 8
ATOM 12930 O O . LYS A 1 94 ? 8.585 -4.861 5.015 1.00 0.00 74 LYS A O 8
ATOM 12949 N N . GLY A 1 95 ? 6.497 -4.545 4.410 1.00 0.00 75 GLY A N 8
ATOM 12950 C CA . GLY A 1 95 ? 6.120 -5.926 4.824 1.00 0.00 75 GLY A CA 8
ATOM 12951 C C . GLY A 1 95 ? 4.598 -6.035 4.916 1.00 0.00 75 GLY A C 8
ATOM 12952 O O . GLY A 1 95 ? 4.066 -6.780 5.715 1.00 0.00 75 GLY A O 8
ATOM 12956 N N . LYS A 1 96 ? 3.890 -5.297 4.104 1.00 0.00 76 LYS A N 8
ATOM 12957 C CA . LYS A 1 96 ? 2.402 -5.359 4.148 1.00 0.00 76 LYS A CA 8
ATOM 12958 C C . LYS A 1 96 ? 1.892 -6.181 2.961 1.00 0.00 76 LYS A C 8
ATOM 12959 O O . LYS A 1 96 ? 2.656 -6.632 2.132 1.00 0.00 76 LYS A O 8
ATOM 12978 N N . LYS A 1 97 ? 0.605 -6.377 2.874 1.00 0.00 77 LYS A N 8
ATOM 12979 C CA . LYS A 1 97 ? 0.047 -7.169 1.741 1.00 0.00 77 LYS A CA 8
ATOM 12980 C C . LYS A 1 97 ? -0.134 -6.260 0.524 1.00 0.00 77 LYS A C 8
ATOM 12981 O O . LYS A 1 97 ? -0.648 -5.164 0.626 1.00 0.00 77 LYS A O 8
ATOM 13000 N N . ILE A 1 98 ? 0.284 -6.707 -0.629 1.00 0.00 78 ILE A N 8
ATOM 13001 C CA . ILE A 1 98 ? 0.136 -5.868 -1.851 1.00 0.00 78 ILE A CA 8
ATOM 13002 C C . ILE A 1 98 ? -1.226 -5.170 -1.829 1.00 0.00 78 ILE A C 8
ATOM 13003 O O . ILE A 1 98 ? -1.374 -4.064 -2.310 1.00 0.00 78 ILE A O 8
ATOM 13019 N N . GLU A 1 99 ? -2.221 -5.807 -1.275 1.00 0.00 79 GLU A N 8
ATOM 13020 C CA . GLU A 1 99 ? -3.571 -5.179 -1.222 1.00 0.00 79 GLU A CA 8
ATOM 13021 C C . GLU A 1 99 ? -3.469 -3.805 -0.557 1.00 0.00 79 GLU A C 8
ATOM 13022 O O . GLU A 1 99 ? -3.858 -2.802 -1.119 1.00 0.00 79 GLU A O 8
ATOM 13034 N N . GLU A 1 100 ? -2.948 -3.752 0.639 1.00 0.00 80 GLU A N 8
ATOM 13035 C CA . GLU A 1 100 ? -2.822 -2.444 1.340 1.00 0.00 80 GLU A CA 8
ATOM 13036 C C . GLU A 1 100 ? -2.189 -1.418 0.396 1.00 0.00 80 GLU A C 8
ATOM 13037 O O . GLU A 1 100 ? -2.793 -0.423 0.050 1.00 0.00 80 GLU A O 8
ATOM 13049 N N . VAL A 1 101 ? -0.976 -1.654 -0.022 1.00 0.00 81 VAL A N 8
ATOM 13050 C CA . VAL A 1 101 ? -0.305 -0.693 -0.942 1.00 0.00 81 VAL A CA 8
ATOM 13051 C C . VAL A 1 101 ? -1.319 -0.176 -1.966 1.00 0.00 81 VAL A C 8
ATOM 13052 O O . VAL A 1 101 ? -1.557 1.011 -2.073 1.00 0.00 81 VAL A O 8
ATOM 13065 N N . ILE A 1 102 ? -1.915 -1.057 -2.720 1.00 0.00 82 ILE A N 8
ATOM 13066 C CA . ILE A 1 102 ? -2.912 -0.615 -3.736 1.00 0.00 82 ILE A CA 8
ATOM 13067 C C . ILE A 1 102 ? -3.933 0.316 -3.078 1.00 0.00 82 ILE A C 8
ATOM 13068 O O . ILE A 1 102 ? -4.607 1.080 -3.739 1.00 0.00 82 ILE A O 8
ATOM 13084 N N . ASP A 1 103 ? -4.052 0.257 -1.779 1.00 0.00 83 ASP A N 8
ATOM 13085 C CA . ASP A 1 103 ? -5.029 1.139 -1.080 1.00 0.00 83 ASP A CA 8
ATOM 13086 C C . ASP A 1 103 ? -4.469 2.561 -1.001 1.00 0.00 83 ASP A C 8
ATOM 13087 O O . ASP A 1 103 ? -4.959 3.468 -1.642 1.00 0.00 83 ASP A O 8
ATOM 13096 N N . LEU A 1 104 ? -3.444 2.760 -0.219 1.00 0.00 84 LEU A N 8
ATOM 13097 C CA . LEU A 1 104 ? -2.853 4.123 -0.099 1.00 0.00 84 LEU A CA 8
ATOM 13098 C C . LEU A 1 104 ? -2.860 4.804 -1.468 1.00 0.00 84 LEU A C 8
ATOM 13099 O O . LEU A 1 104 ? -2.890 6.015 -1.569 1.00 0.00 84 LEU A O 8
ATOM 13115 N N . ILE A 1 105 ? -2.833 4.038 -2.523 1.00 0.00 85 ILE A N 8
ATOM 13116 C CA . ILE A 1 105 ? -2.838 4.643 -3.885 1.00 0.00 85 ILE A CA 8
ATOM 13117 C C . ILE A 1 105 ? -4.239 5.165 -4.205 1.00 0.00 85 ILE A C 8
ATOM 13118 O O . ILE A 1 105 ? -4.472 6.357 -4.255 1.00 0.00 85 ILE A O 8
ATOM 13134 N N . LEU A 1 106 ? -5.177 4.283 -4.423 1.00 0.00 86 LEU A N 8
ATOM 13135 C CA . LEU A 1 106 ? -6.562 4.730 -4.740 1.00 0.00 86 LEU A CA 8
ATOM 13136 C C . LEU A 1 106 ? -6.941 5.901 -3.830 1.00 0.00 86 LEU A C 8
ATOM 13137 O O . LEU A 1 106 ? -7.598 6.835 -4.246 1.00 0.00 86 LEU A O 8
ATOM 13153 N N . ARG A 1 107 ? -6.533 5.858 -2.592 1.00 0.00 87 ARG A N 8
ATOM 13154 C CA . ARG A 1 107 ? -6.871 6.968 -1.657 1.00 0.00 87 ARG A CA 8
ATOM 13155 C C . ARG A 1 107 ? -6.660 8.310 -2.362 1.00 0.00 87 ARG A C 8
ATOM 13156 O O . ARG A 1 107 ? -7.277 9.302 -2.025 1.00 0.00 87 ARG A O 8
ATOM 13177 N N . ASN A 1 108 ? -5.795 8.351 -3.337 1.00 0.00 88 ASN A N 8
ATOM 13178 C CA . ASN A 1 108 ? -5.546 9.629 -4.060 1.00 0.00 88 ASN A CA 8
ATOM 13179 C C . ASN A 1 108 ? -6.160 9.552 -5.461 1.00 0.00 88 ASN A C 8
ATOM 13180 O O . ASN A 1 108 ? -7.146 10.198 -5.752 1.00 0.00 88 ASN A O 8
ATOM 13191 N N . GLY A 1 109 ? -5.584 8.766 -6.329 1.00 0.00 89 GLY A N 8
ATOM 13192 C CA . GLY A 1 109 ? -6.135 8.650 -7.708 1.00 0.00 89 GLY A CA 8
ATOM 13193 C C . GLY A 1 109 ? -5.886 9.952 -8.470 1.00 0.00 89 GLY A C 8
ATOM 13194 O O . GLY A 1 109 ? -6.283 11.019 -8.042 1.00 0.00 89 GLY A O 8
ATOM 13198 N N . LYS A 1 110 ? -5.230 9.878 -9.596 1.00 0.00 90 LYS A N 8
ATOM 13199 C CA . LYS A 1 110 ? -4.956 11.114 -10.382 1.00 0.00 90 LYS A CA 8
ATOM 13200 C C . LYS A 1 110 ? -5.275 10.861 -11.858 1.00 0.00 90 LYS A C 8
ATOM 13201 O O . LYS A 1 110 ? -4.388 10.721 -12.677 1.00 0.00 90 LYS A O 8
ATOM 13220 N N . PRO A 1 111 ? -6.536 10.806 -12.188 1.00 0.00 91 PRO A N 8
ATOM 13221 C CA . PRO A 1 111 ? -6.995 10.568 -13.587 1.00 0.00 91 PRO A CA 8
ATOM 13222 C C . PRO A 1 111 ? -6.317 11.510 -14.586 1.00 0.00 91 PRO A C 8
ATOM 13223 O O . PRO A 1 111 ? -5.166 11.867 -14.435 1.00 0.00 91 PRO A O 8
ATOM 13234 N N . ASN A 1 112 ? -7.023 11.915 -15.607 1.00 0.00 92 ASN A N 8
ATOM 13235 C CA . ASN A 1 112 ? -6.420 12.834 -16.613 1.00 0.00 92 ASN A CA 8
ATOM 13236 C C . ASN A 1 112 ? -7.473 13.838 -17.084 1.00 0.00 92 ASN A C 8
ATOM 13237 O O . ASN A 1 112 ? -8.659 13.577 -17.036 1.00 0.00 92 ASN A O 8
ATOM 13248 N N . SER A 1 113 ? -7.051 14.986 -17.538 1.00 0.00 93 SER A N 8
ATOM 13249 C CA . SER A 1 113 ? -8.029 16.005 -18.012 1.00 0.00 93 SER A CA 8
ATOM 13250 C C . SER A 1 113 ? -8.768 15.472 -19.241 1.00 0.00 93 SER A C 8
ATOM 13251 O O . SER A 1 113 ? -8.534 14.366 -19.686 1.00 0.00 93 SER A O 8
ATOM 13259 N N . THR A 1 114 ? -9.657 16.251 -19.794 1.00 0.00 94 THR A N 8
ATOM 13260 C CA . THR A 1 114 ? -10.408 15.788 -20.994 1.00 0.00 94 THR A CA 8
ATOM 13261 C C . THR A 1 114 ? -9.806 16.424 -22.249 1.00 0.00 94 THR A C 8
ATOM 13262 O O . THR A 1 114 ? -10.131 17.538 -22.609 1.00 0.00 94 THR A O 8
ATOM 13273 N N . THR A 1 115 ? -8.932 15.724 -22.919 1.00 0.00 95 THR A N 8
ATOM 13274 C CA . THR A 1 115 ? -8.310 16.290 -24.149 1.00 0.00 95 THR A CA 8
ATOM 13275 C C . THR A 1 115 ? -8.472 15.300 -25.304 1.00 0.00 95 THR A C 8
ATOM 13276 O O . THR A 1 115 ? -7.533 14.644 -25.709 1.00 0.00 95 THR A O 8
ATOM 13287 N N . SER A 1 116 ? -9.658 15.186 -25.839 1.00 0.00 96 SER A N 8
ATOM 13288 C CA . SER A 1 116 ? -9.877 14.238 -26.968 1.00 0.00 96 SER A CA 8
ATOM 13289 C C . SER A 1 116 ? -9.055 14.687 -28.178 1.00 0.00 96 SER A C 8
ATOM 13290 O O . SER A 1 116 ? -9.588 14.954 -29.237 1.00 0.00 96 SER A O 8
ATOM 13298 N N . SER A 1 117 ? -7.762 14.772 -28.030 1.00 0.00 97 SER A N 8
ATOM 13299 C CA . SER A 1 117 ? -6.908 15.203 -29.173 1.00 0.00 97 SER A CA 8
ATOM 13300 C C . SER A 1 117 ? -6.108 14.007 -29.692 1.00 0.00 97 SER A C 8
ATOM 13301 O O . SER A 1 117 ? -4.896 14.044 -29.767 1.00 0.00 97 SER A O 8
ATOM 13309 N N . LEU A 1 118 ? -6.776 12.945 -30.052 1.00 0.00 98 LEU A N 8
ATOM 13310 C CA . LEU A 1 118 ? -6.052 11.748 -30.566 1.00 0.00 98 LEU A CA 8
ATOM 13311 C C . LEU A 1 118 ? -6.522 11.440 -31.990 1.00 0.00 98 LEU A C 8
ATOM 13312 O O . LEU A 1 118 ? -7.700 11.300 -32.248 1.00 0.00 98 LEU A O 8
ATOM 13328 N N . LYS A 1 119 ? -5.608 11.334 -32.915 1.00 0.00 99 LYS A N 8
ATOM 13329 C CA . LYS A 1 119 ? -6.003 11.034 -34.320 1.00 0.00 99 LYS A CA 8
ATOM 13330 C C . LYS A 1 119 ? -4.884 10.249 -35.008 1.00 0.00 99 LYS A C 8
ATOM 13331 O O . LYS A 1 119 ? -3.791 10.745 -35.198 1.00 0.00 99 LYS A O 8
ATOM 13350 N N . THR A 1 120 ? -5.147 9.027 -35.382 1.00 0.00 100 THR A N 8
ATOM 13351 C CA . THR A 1 120 ? -4.097 8.213 -36.056 1.00 0.00 100 THR A CA 8
ATOM 13352 C C . THR A 1 120 ? -4.679 7.581 -37.323 1.00 0.00 100 THR A C 8
ATOM 13353 O O . THR A 1 120 ? -5.874 7.404 -37.449 1.00 0.00 100 THR A O 8
ATOM 13364 N N . LYS A 1 121 ? -3.842 7.237 -38.264 1.00 0.00 101 LYS A N 8
ATOM 13365 C CA . LYS A 1 121 ? -4.346 6.617 -39.521 1.00 0.00 101 LYS A CA 8
ATOM 13366 C C . LYS A 1 121 ? -5.233 5.419 -39.177 1.00 0.00 101 LYS A C 8
ATOM 13367 O O . LYS A 1 121 ? -5.036 4.756 -38.177 1.00 0.00 101 LYS A O 8
ATOM 13386 N N . GLY A 1 122 ? -6.209 5.135 -39.996 1.00 0.00 102 GLY A N 8
ATOM 13387 C CA . GLY A 1 122 ? -7.106 3.980 -39.714 1.00 0.00 102 GLY A CA 8
ATOM 13388 C C . GLY A 1 122 ? -6.401 2.678 -40.096 1.00 0.00 102 GLY A C 8
ATOM 13389 O O . GLY A 1 122 ? -5.513 2.217 -39.407 1.00 0.00 102 GLY A O 8
ATOM 13393 N N . GLY A 1 123 ? -6.789 2.081 -41.190 1.00 0.00 103 GLY A N 8
ATOM 13394 C CA . GLY A 1 123 ? -6.140 0.809 -41.615 1.00 0.00 103 GLY A CA 8
ATOM 13395 C C . GLY A 1 123 ? -6.168 -0.192 -40.458 1.00 0.00 103 GLY A C 8
ATOM 13396 O O . GLY A 1 123 ? -5.490 -0.025 -39.464 1.00 0.00 103 GLY A O 8
ATOM 13400 N N . ASN A 1 124 ? -6.947 -1.231 -40.579 1.00 0.00 104 ASN A N 8
ATOM 13401 C CA . ASN A 1 124 ? -7.017 -2.241 -39.486 1.00 0.00 104 ASN A CA 8
ATOM 13402 C C . ASN A 1 124 ? -6.615 -3.612 -40.033 1.00 0.00 104 ASN A C 8
ATOM 13403 O O . ASN A 1 124 ? -7.407 -4.306 -40.640 1.00 0.00 104 ASN A O 8
ATOM 13414 N N . ALA A 1 125 ? -5.389 -4.009 -39.824 1.00 0.00 105 ALA A N 8
ATOM 13415 C CA . ALA A 1 125 ? -4.939 -5.335 -40.332 1.00 0.00 105 ALA A CA 8
ATOM 13416 C C . ALA A 1 125 ? -4.225 -6.095 -39.212 1.00 0.00 105 ALA A C 8
ATOM 13417 O O . ALA A 1 125 ? -4.305 -5.734 -38.055 1.00 0.00 105 ALA A O 8
ATOM 13424 N N . GLY A 1 126 ? -3.530 -7.147 -39.546 1.00 0.00 106 GLY A N 8
ATOM 13425 C CA . GLY A 1 126 ? -2.813 -7.930 -38.501 1.00 0.00 106 GLY A CA 8
ATOM 13426 C C . GLY A 1 126 ? -2.466 -9.316 -39.046 1.00 0.00 106 GLY A C 8
ATOM 13427 O O . GLY A 1 126 ? -2.262 -10.255 -38.302 1.00 0.00 106 GLY A O 8
ATOM 13431 N N . THR A 1 127 ? -2.395 -9.453 -40.343 1.00 0.00 107 THR A N 8
ATOM 13432 C CA . THR A 1 127 ? -2.060 -10.778 -40.935 1.00 0.00 107 THR A CA 8
ATOM 13433 C C . THR A 1 127 ? -1.678 -10.597 -42.406 1.00 0.00 107 THR A C 8
ATOM 13434 O O . THR A 1 127 ? -2.354 -9.919 -43.154 1.00 0.00 107 THR A O 8
ATOM 13445 N N . LYS A 1 128 ? -0.599 -11.198 -42.826 1.00 0.00 108 LYS A N 8
ATOM 13446 C CA . LYS A 1 128 ? -0.175 -11.060 -44.248 1.00 0.00 108 LYS A CA 8
ATOM 13447 C C . LYS A 1 128 ? -0.073 -9.576 -44.608 1.00 0.00 108 LYS A C 8
ATOM 13448 O O . LYS A 1 128 ? -0.843 -9.063 -45.394 1.00 0.00 108 LYS A O 8
ATOM 13467 N N . ALA A 1 129 ? 0.874 -8.882 -44.037 1.00 0.00 109 ALA A N 8
ATOM 13468 C CA . ALA A 1 129 ? 1.025 -7.432 -44.347 1.00 0.00 109 ALA A CA 8
ATOM 13469 C C . ALA A 1 129 ? 2.472 -7.146 -44.752 1.00 0.00 109 ALA A C 8
ATOM 13470 O O . ALA A 1 129 ? 3.291 -8.040 -44.841 1.00 0.00 109 ALA A O 8
ATOM 13477 N N . TYR A 1 130 ? 2.794 -5.906 -45.000 1.00 0.00 110 TYR A N 8
ATOM 13478 C CA . TYR A 1 130 ? 4.188 -5.565 -45.401 1.00 0.00 110 TYR A CA 8
ATOM 13479 C C . TYR A 1 130 ? 4.563 -6.347 -46.661 1.00 0.00 110 TYR A C 8
ATOM 13480 O O . TYR A 1 130 ? 5.723 -6.490 -46.993 1.00 0.00 110 TYR A O 8
ATOM 13498 N N . ASN A 1 131 ? 3.589 -6.855 -47.366 1.00 0.00 111 ASN A N 8
ATOM 13499 C CA . ASN A 1 131 ? 3.891 -7.628 -48.603 1.00 0.00 111 ASN A CA 8
ATOM 13500 C C . ASN A 1 131 ? 3.528 -6.789 -49.829 1.00 0.00 111 ASN A C 8
ATOM 13501 O O . ASN A 1 131 ? 2.369 -6.805 -50.213 1.00 0.00 111 ASN A O 8
ATOM 13513 N N . MET A 1 21 ? -18.610 -7.432 -21.348 1.00 0.00 1 MET A N 9
ATOM 13514 C CA . MET A 1 21 ? -18.413 -5.957 -21.398 1.00 0.00 1 MET A CA 9
ATOM 13515 C C . MET A 1 21 ? -17.769 -5.485 -20.092 1.00 0.00 1 MET A C 9
ATOM 13516 O O . MET A 1 21 ? -18.290 -5.705 -19.017 1.00 0.00 1 MET A O 9
ATOM 13530 N N . SER A 1 22 ? -16.640 -4.837 -20.177 1.00 0.00 2 SER A N 9
ATOM 13531 C CA . SER A 1 22 ? -15.964 -4.352 -18.940 1.00 0.00 2 SER A CA 9
ATOM 13532 C C . SER A 1 22 ? -15.189 -3.070 -19.251 1.00 0.00 2 SER A C 9
ATOM 13533 O O . SER A 1 22 ? -14.311 -3.053 -20.091 1.00 0.00 2 SER A O 9
ATOM 13541 N N . THR A 1 23 ? -15.506 -1.997 -18.582 1.00 0.00 3 THR A N 9
ATOM 13542 C CA . THR A 1 23 ? -14.787 -0.717 -18.839 1.00 0.00 3 THR A CA 9
ATOM 13543 C C . THR A 1 23 ? -13.551 -0.637 -17.942 1.00 0.00 3 THR A C 9
ATOM 13544 O O . THR A 1 23 ? -13.591 -0.080 -16.863 1.00 0.00 3 THR A O 9
ATOM 13555 N N . VAL A 1 24 ? -12.451 -1.189 -18.377 1.00 0.00 4 VAL A N 9
ATOM 13556 C CA . VAL A 1 24 ? -11.216 -1.142 -17.547 1.00 0.00 4 VAL A CA 9
ATOM 13557 C C . VAL A 1 24 ? -10.729 0.304 -17.440 1.00 0.00 4 VAL A C 9
ATOM 13558 O O . VAL A 1 24 ? -11.164 1.171 -18.172 1.00 0.00 4 VAL A O 9
ATOM 13571 N N . THR A 1 25 ? -9.830 0.573 -16.533 1.00 0.00 5 THR A N 9
ATOM 13572 C CA . THR A 1 25 ? -9.317 1.963 -16.381 1.00 0.00 5 THR A CA 9
ATOM 13573 C C . THR A 1 25 ? -7.959 1.933 -15.677 1.00 0.00 5 THR A C 9
ATOM 13574 O O . THR A 1 25 ? -7.679 1.055 -14.886 1.00 0.00 5 THR A O 9
ATOM 13585 N N . LYS A 1 26 ? -7.112 2.885 -15.961 1.00 0.00 6 LYS A N 9
ATOM 13586 C CA . LYS A 1 26 ? -5.774 2.910 -15.308 1.00 0.00 6 LYS A CA 9
ATOM 13587 C C . LYS A 1 26 ? -5.692 4.109 -14.361 1.00 0.00 6 LYS A C 9
ATOM 13588 O O . LYS A 1 26 ? -5.891 5.240 -14.758 1.00 0.00 6 LYS A O 9
ATOM 13607 N N . TYR A 1 27 ? -5.400 3.872 -13.112 1.00 0.00 7 TYR A N 9
ATOM 13608 C CA . TYR A 1 27 ? -5.306 4.998 -12.142 1.00 0.00 7 TYR A CA 9
ATOM 13609 C C . TYR A 1 27 ? -3.851 5.459 -12.034 1.00 0.00 7 TYR A C 9
ATOM 13610 O O . TYR A 1 27 ? -2.965 4.686 -11.728 1.00 0.00 7 TYR A O 9
ATOM 13628 N N . PHE A 1 28 ? -3.598 6.715 -12.282 1.00 0.00 8 PHE A N 9
ATOM 13629 C CA . PHE A 1 28 ? -2.201 7.225 -12.193 1.00 0.00 8 PHE A CA 9
ATOM 13630 C C . PHE A 1 28 ? -1.936 7.741 -10.777 1.00 0.00 8 PHE A C 9
ATOM 13631 O O . PHE A 1 28 ? -2.785 8.351 -10.159 1.00 0.00 8 PHE A O 9
ATOM 13648 N N . TYR A 1 29 ? -0.764 7.500 -10.258 1.00 0.00 9 TYR A N 9
ATOM 13649 C CA . TYR A 1 29 ? -0.445 7.977 -8.882 1.00 0.00 9 TYR A CA 9
ATOM 13650 C C . TYR A 1 29 ? 1.024 8.396 -8.815 1.00 0.00 9 TYR A C 9
ATOM 13651 O O . TYR A 1 29 ? 1.914 7.571 -8.772 1.00 0.00 9 TYR A O 9
ATOM 13669 N N . LYS A 1 30 ? 1.285 9.675 -8.805 1.00 0.00 10 LYS A N 9
ATOM 13670 C CA . LYS A 1 30 ? 2.696 10.146 -8.741 1.00 0.00 10 LYS A CA 9
ATOM 13671 C C . LYS A 1 30 ? 3.177 10.118 -7.287 1.00 0.00 10 LYS A C 9
ATOM 13672 O O . LYS A 1 30 ? 2.571 10.704 -6.412 1.00 0.00 10 LYS A O 9
ATOM 13691 N N . GLY A 1 31 ? 4.259 9.439 -7.024 1.00 0.00 11 GLY A N 9
ATOM 13692 C CA . GLY A 1 31 ? 4.776 9.374 -5.627 1.00 0.00 11 GLY A CA 9
ATOM 13693 C C . GLY A 1 31 ? 5.766 10.515 -5.393 1.00 0.00 11 GLY A C 9
ATOM 13694 O O . GLY A 1 31 ? 5.695 11.551 -6.024 1.00 0.00 11 GLY A O 9
ATOM 13698 N N . GLU A 1 32 ? 6.691 10.335 -4.489 1.00 0.00 12 GLU A N 9
ATOM 13699 C CA . GLU A 1 32 ? 7.684 11.411 -4.215 1.00 0.00 12 GLU A CA 9
ATOM 13700 C C . GLU A 1 32 ? 8.348 11.841 -5.525 1.00 0.00 12 GLU A C 9
ATOM 13701 O O . GLU A 1 32 ? 8.114 12.925 -6.023 1.00 0.00 12 GLU A O 9
ATOM 13713 N N . ASN A 1 33 ? 9.172 11.001 -6.087 1.00 0.00 13 ASN A N 9
ATOM 13714 C CA . ASN A 1 33 ? 9.848 11.362 -7.365 1.00 0.00 13 ASN A CA 9
ATOM 13715 C C . ASN A 1 33 ? 9.578 10.280 -8.410 1.00 0.00 13 ASN A C 9
ATOM 13716 O O . ASN A 1 33 ? 9.689 10.509 -9.599 1.00 0.00 13 ASN A O 9
ATOM 13727 N N . THR A 1 34 ? 9.224 9.100 -7.980 1.00 0.00 14 THR A N 9
ATOM 13728 C CA . THR A 1 34 ? 8.948 8.003 -8.950 1.00 0.00 14 THR A CA 9
ATOM 13729 C C . THR A 1 34 ? 7.457 7.987 -9.290 1.00 0.00 14 THR A C 9
ATOM 13730 O O . THR A 1 34 ? 6.641 8.533 -8.574 1.00 0.00 14 THR A O 9
ATOM 13741 N N . ASP A 1 35 ? 7.093 7.363 -10.377 1.00 0.00 15 ASP A N 9
ATOM 13742 C CA . ASP A 1 35 ? 5.655 7.310 -10.761 1.00 0.00 15 ASP A CA 9
ATOM 13743 C C . ASP A 1 35 ? 5.209 5.851 -10.869 1.00 0.00 15 ASP A C 9
ATOM 13744 O O . ASP A 1 35 ? 5.962 4.989 -11.278 1.00 0.00 15 ASP A O 9
ATOM 13753 N N . LEU A 1 36 ? 3.989 5.565 -10.505 1.00 0.00 16 LEU A N 9
ATOM 13754 C CA . LEU A 1 36 ? 3.496 4.161 -10.586 1.00 0.00 16 LEU A CA 9
ATOM 13755 C C . LEU A 1 36 ? 2.069 4.152 -11.137 1.00 0.00 16 LEU A C 9
ATOM 13756 O O . LEU A 1 36 ? 1.305 5.071 -10.924 1.00 0.00 16 LEU A O 9
ATOM 13772 N N . ILE A 1 37 ? 1.704 3.119 -11.846 1.00 0.00 17 ILE A N 9
ATOM 13773 C CA . ILE A 1 37 ? 0.326 3.052 -12.411 1.00 0.00 17 ILE A CA 9
ATOM 13774 C C . ILE A 1 37 ? -0.384 1.808 -11.873 1.00 0.00 17 ILE A C 9
ATOM 13775 O O . ILE A 1 37 ? 0.241 0.830 -11.516 1.00 0.00 17 ILE A O 9
ATOM 13791 N N . VAL A 1 38 ? -1.688 1.838 -11.811 1.00 0.00 18 VAL A N 9
ATOM 13792 C CA . VAL A 1 38 ? -2.436 0.657 -11.296 1.00 0.00 18 VAL A CA 9
ATOM 13793 C C . VAL A 1 38 ? -3.654 0.399 -12.185 1.00 0.00 18 VAL A C 9
ATOM 13794 O O . VAL A 1 38 ? -3.962 1.168 -13.073 1.00 0.00 18 VAL A O 9
ATOM 13807 N N . PHE A 1 39 ? -4.353 -0.679 -11.952 1.00 0.00 19 PHE A N 9
ATOM 13808 C CA . PHE A 1 39 ? -5.551 -0.985 -12.783 1.00 0.00 19 PHE A CA 9
ATOM 13809 C C . PHE A 1 39 ? -6.814 -0.805 -11.939 1.00 0.00 19 PHE A C 9
ATOM 13810 O O . PHE A 1 39 ? -6.787 -0.926 -10.731 1.00 0.00 19 PHE A O 9
ATOM 13827 N N . ALA A 1 40 ? -7.921 -0.518 -12.566 1.00 0.00 20 ALA A N 9
ATOM 13828 C CA . ALA A 1 40 ? -9.185 -0.331 -11.799 1.00 0.00 20 ALA A CA 9
ATOM 13829 C C . ALA A 1 40 ? -10.381 -0.647 -12.700 1.00 0.00 20 ALA A C 9
ATOM 13830 O O . ALA A 1 40 ? -10.501 -0.131 -13.793 1.00 0.00 20 ALA A O 9
ATOM 13837 N N . ALA A 1 41 ? -11.267 -1.494 -12.249 1.00 0.00 21 ALA A N 9
ATOM 13838 C CA . ALA A 1 41 ? -12.453 -1.843 -13.081 1.00 0.00 21 ALA A CA 9
ATOM 13839 C C . ALA A 1 41 ? -13.085 -0.563 -13.632 1.00 0.00 21 ALA A C 9
ATOM 13840 O O . ALA A 1 41 ? -12.674 -0.046 -14.652 1.00 0.00 21 ALA A O 9
ATOM 13847 N N . SER A 1 42 ? -14.081 -0.047 -12.965 1.00 0.00 22 SER A N 9
ATOM 13848 C CA . SER A 1 42 ? -14.738 1.199 -13.451 1.00 0.00 22 SER A CA 9
ATOM 13849 C C . SER A 1 42 ? -14.555 2.310 -12.415 1.00 0.00 22 SER A C 9
ATOM 13850 O O . SER A 1 42 ? -14.181 2.063 -11.286 1.00 0.00 22 SER A O 9
ATOM 13858 N N . GLU A 1 43 ? -14.817 3.532 -12.791 1.00 0.00 23 GLU A N 9
ATOM 13859 C CA . GLU A 1 43 ? -14.658 4.658 -11.828 1.00 0.00 23 GLU A CA 9
ATOM 13860 C C . GLU A 1 43 ? -15.803 4.629 -10.815 1.00 0.00 23 GLU A C 9
ATOM 13861 O O . GLU A 1 43 ? -15.662 5.069 -9.692 1.00 0.00 23 GLU A O 9
ATOM 13873 N N . GLU A 1 44 ? -16.939 4.114 -11.202 1.00 0.00 24 GLU A N 9
ATOM 13874 C CA . GLU A 1 44 ? -18.092 4.058 -10.260 1.00 0.00 24 GLU A CA 9
ATOM 13875 C C . GLU A 1 44 ? -17.720 3.200 -9.050 1.00 0.00 24 GLU A C 9
ATOM 13876 O O . GLU A 1 44 ? -17.784 3.642 -7.920 1.00 0.00 24 GLU A O 9
ATOM 13888 N N . LEU A 1 45 ? -17.331 1.975 -9.277 1.00 0.00 25 LEU A N 9
ATOM 13889 C CA . LEU A 1 45 ? -16.955 1.090 -8.137 1.00 0.00 25 LEU A CA 9
ATOM 13890 C C . LEU A 1 45 ? -15.837 1.750 -7.329 1.00 0.00 25 LEU A C 9
ATOM 13891 O O . LEU A 1 45 ? -15.925 1.883 -6.124 1.00 0.00 25 LEU A O 9
ATOM 13907 N N . VAL A 1 46 ? -14.785 2.165 -7.981 1.00 0.00 26 VAL A N 9
ATOM 13908 C CA . VAL A 1 46 ? -13.664 2.816 -7.247 1.00 0.00 26 VAL A CA 9
ATOM 13909 C C . VAL A 1 46 ? -14.229 3.856 -6.278 1.00 0.00 26 VAL A C 9
ATOM 13910 O O . VAL A 1 46 ? -13.839 3.925 -5.129 1.00 0.00 26 VAL A O 9
ATOM 13923 N N . ASP A 1 47 ? -15.148 4.666 -6.730 1.00 0.00 27 ASP A N 9
ATOM 13924 C CA . ASP A 1 47 ? -15.738 5.698 -5.833 1.00 0.00 27 ASP A CA 9
ATOM 13925 C C . ASP A 1 47 ? -16.460 5.009 -4.674 1.00 0.00 27 ASP A C 9
ATOM 13926 O O . ASP A 1 47 ? -16.345 5.408 -3.532 1.00 0.00 27 ASP A O 9
ATOM 13935 N N . GLU A 1 48 ? -17.205 3.975 -4.959 1.00 0.00 28 GLU A N 9
ATOM 13936 C CA . GLU A 1 48 ? -17.933 3.259 -3.872 1.00 0.00 28 GLU A CA 9
ATOM 13937 C C . GLU A 1 48 ? -16.923 2.702 -2.868 1.00 0.00 28 GLU A C 9
ATOM 13938 O O . GLU A 1 48 ? -17.219 2.535 -1.702 1.00 0.00 28 GLU A O 9
ATOM 13950 N N . TYR A 1 49 ? -15.731 2.413 -3.312 1.00 0.00 29 TYR A N 9
ATOM 13951 C CA . TYR A 1 49 ? -14.700 1.867 -2.384 1.00 0.00 29 TYR A CA 9
ATOM 13952 C C . TYR A 1 49 ? -14.253 2.964 -1.417 1.00 0.00 29 TYR A C 9
ATOM 13953 O O . TYR A 1 49 ? -13.990 2.714 -0.258 1.00 0.00 29 TYR A O 9
ATOM 13971 N N . LEU A 1 50 ? -14.167 4.180 -1.884 1.00 0.00 30 LEU A N 9
ATOM 13972 C CA . LEU A 1 50 ? -13.739 5.293 -0.990 1.00 0.00 30 LEU A CA 9
ATOM 13973 C C . LEU A 1 50 ? -14.757 5.461 0.139 1.00 0.00 30 LEU A C 9
ATOM 13974 O O . LEU A 1 50 ? -14.406 5.537 1.299 1.00 0.00 30 LEU A O 9
ATOM 13990 N N . LYS A 1 51 ? -16.019 5.518 -0.192 1.00 0.00 31 LYS A N 9
ATOM 13991 C CA . LYS A 1 51 ? -17.058 5.681 0.863 1.00 0.00 31 LYS A CA 9
ATOM 13992 C C . LYS A 1 51 ? -17.283 4.341 1.567 1.00 0.00 31 LYS A C 9
ATOM 13993 O O . LYS A 1 51 ? -17.706 4.290 2.706 1.00 0.00 31 LYS A O 9
ATOM 14012 N N . ASN A 1 52 ? -17.002 3.256 0.900 1.00 0.00 32 ASN A N 9
ATOM 14013 C CA . ASN A 1 52 ? -17.198 1.920 1.530 1.00 0.00 32 ASN A CA 9
ATOM 14014 C C . ASN A 1 52 ? -15.992 1.031 1.224 1.00 0.00 32 ASN A C 9
ATOM 14015 O O . ASN A 1 52 ? -16.092 0.064 0.495 1.00 0.00 32 ASN A O 9
ATOM 14026 N N . PRO A 1 53 ? -14.859 1.363 1.779 1.00 0.00 33 PRO A N 9
ATOM 14027 C CA . PRO A 1 53 ? -13.600 0.592 1.571 1.00 0.00 33 PRO A CA 9
ATOM 14028 C C . PRO A 1 53 ? -13.611 -0.749 2.313 1.00 0.00 33 PRO A C 9
ATOM 14029 O O . PRO A 1 53 ? -14.291 -0.913 3.307 1.00 0.00 33 PRO A O 9
ATOM 14040 N N . SER A 1 54 ? -12.864 -1.706 1.837 1.00 0.00 34 SER A N 9
ATOM 14041 C CA . SER A 1 54 ? -12.832 -3.033 2.513 1.00 0.00 34 SER A CA 9
ATOM 14042 C C . SER A 1 54 ? -11.897 -3.973 1.749 1.00 0.00 34 SER A C 9
ATOM 14043 O O . SER A 1 54 ? -11.404 -3.645 0.688 1.00 0.00 34 SER A O 9
ATOM 14051 N N . ILE A 1 55 ? -11.648 -5.139 2.280 1.00 0.00 35 ILE A N 9
ATOM 14052 C CA . ILE A 1 55 ? -10.745 -6.097 1.583 1.00 0.00 35 ILE A CA 9
ATOM 14053 C C . ILE A 1 55 ? -11.562 -6.955 0.614 1.00 0.00 35 ILE A C 9
ATOM 14054 O O . ILE A 1 55 ? -11.082 -7.365 -0.424 1.00 0.00 35 ILE A O 9
ATOM 14070 N N . GLY A 1 56 ? -12.795 -7.228 0.944 1.00 0.00 36 GLY A N 9
ATOM 14071 C CA . GLY A 1 56 ? -13.641 -8.058 0.042 1.00 0.00 36 GLY A CA 9
ATOM 14072 C C . GLY A 1 56 ? -14.056 -7.230 -1.176 1.00 0.00 36 GLY A C 9
ATOM 14073 O O . GLY A 1 56 ? -14.525 -7.755 -2.166 1.00 0.00 36 GLY A O 9
ATOM 14077 N N . LYS A 1 57 ? -13.886 -5.937 -1.110 1.00 0.00 37 LYS A N 9
ATOM 14078 C CA . LYS A 1 57 ? -14.271 -5.076 -2.265 1.00 0.00 37 LYS A CA 9
ATOM 14079 C C . LYS A 1 57 ? -13.016 -4.684 -3.047 1.00 0.00 37 LYS A C 9
ATOM 14080 O O . LYS A 1 57 ? -13.094 -4.174 -4.148 1.00 0.00 37 LYS A O 9
ATOM 14099 N N . LEU A 1 58 ? -11.860 -4.917 -2.489 1.00 0.00 38 LEU A N 9
ATOM 14100 C CA . LEU A 1 58 ? -10.602 -4.557 -3.202 1.00 0.00 38 LEU A CA 9
ATOM 14101 C C . LEU A 1 58 ? -10.400 -5.502 -4.390 1.00 0.00 38 LEU A C 9
ATOM 14102 O O . LEU A 1 58 ? -10.136 -5.076 -5.496 1.00 0.00 38 LEU A O 9
ATOM 14118 N N . SER A 1 59 ? -10.523 -6.782 -4.168 1.00 0.00 39 SER A N 9
ATOM 14119 C CA . SER A 1 59 ? -10.339 -7.752 -5.284 1.00 0.00 39 SER A CA 9
ATOM 14120 C C . SER A 1 59 ? -11.173 -7.308 -6.488 1.00 0.00 39 SER A C 9
ATOM 14121 O O . SER A 1 59 ? -10.707 -7.305 -7.610 1.00 0.00 39 SER A O 9
ATOM 14129 N N . GLU A 1 60 ? -12.402 -6.930 -6.262 1.00 0.00 40 GLU A N 9
ATOM 14130 C CA . GLU A 1 60 ? -13.263 -6.485 -7.394 1.00 0.00 40 GLU A CA 9
ATOM 14131 C C . GLU A 1 60 ? -12.643 -5.252 -8.053 1.00 0.00 40 GLU A C 9
ATOM 14132 O O . GLU A 1 60 ? -12.368 -5.239 -9.236 1.00 0.00 40 GLU A O 9
ATOM 14144 N N . VAL A 1 61 ? -12.420 -4.213 -7.294 1.00 0.00 41 VAL A N 9
ATOM 14145 C CA . VAL A 1 61 ? -11.817 -2.981 -7.877 1.00 0.00 41 VAL A CA 9
ATOM 14146 C C . VAL A 1 61 ? -10.564 -3.353 -8.673 1.00 0.00 41 VAL A C 9
ATOM 14147 O O . VAL A 1 61 ? -10.470 -3.097 -9.857 1.00 0.00 41 VAL A O 9
ATOM 14160 N N . VAL A 1 62 ? -9.601 -3.955 -8.031 1.00 0.00 42 VAL A N 9
ATOM 14161 C CA . VAL A 1 62 ? -8.355 -4.342 -8.750 1.00 0.00 42 VAL A CA 9
ATOM 14162 C C . VAL A 1 62 ? -8.607 -5.615 -9.562 1.00 0.00 42 VAL A C 9
ATOM 14163 O O . VAL A 1 62 ? -9.070 -6.612 -9.043 1.00 0.00 42 VAL A O 9
ATOM 14176 N N . GLU A 1 63 ? -8.308 -5.589 -10.832 1.00 0.00 43 GLU A N 9
ATOM 14177 C CA . GLU A 1 63 ? -8.531 -6.799 -11.674 1.00 0.00 43 GLU A CA 9
ATOM 14178 C C . GLU A 1 63 ? -7.219 -7.576 -11.806 1.00 0.00 43 GLU A C 9
ATOM 14179 O O . GLU A 1 63 ? -7.161 -8.610 -12.443 1.00 0.00 43 GLU A O 9
ATOM 14191 N N . LEU A 1 64 ? -6.168 -7.088 -11.209 1.00 0.00 44 LEU A N 9
ATOM 14192 C CA . LEU A 1 64 ? -4.861 -7.798 -11.301 1.00 0.00 44 LEU A CA 9
ATOM 14193 C C . LEU A 1 64 ? -3.919 -7.271 -10.218 1.00 0.00 44 LEU A C 9
ATOM 14194 O O . LEU A 1 64 ? -3.629 -6.093 -10.153 1.00 0.00 44 LEU A O 9
ATOM 14210 N N . PHE A 1 65 ? -3.437 -8.135 -9.366 1.00 0.00 45 PHE A N 9
ATOM 14211 C CA . PHE A 1 65 ? -2.514 -7.682 -8.288 1.00 0.00 45 PHE A CA 9
ATOM 14212 C C . PHE A 1 65 ? -1.120 -7.448 -8.874 1.00 0.00 45 PHE A C 9
ATOM 14213 O O . PHE A 1 65 ? -0.259 -8.303 -8.815 1.00 0.00 45 PHE A O 9
ATOM 14230 N N . GLU A 1 66 ? -0.892 -6.295 -9.442 1.00 0.00 46 GLU A N 9
ATOM 14231 C CA . GLU A 1 66 ? 0.445 -6.006 -10.033 1.00 0.00 46 GLU A CA 9
ATOM 14232 C C . GLU A 1 66 ? 0.595 -4.499 -10.246 1.00 0.00 46 GLU A C 9
ATOM 14233 O O . GLU A 1 66 ? -0.377 -3.783 -10.384 1.00 0.00 46 GLU A O 9
ATOM 14245 N N . VAL A 1 67 ? 1.805 -4.011 -10.273 1.00 0.00 47 VAL A N 9
ATOM 14246 C CA . VAL A 1 67 ? 2.014 -2.550 -10.477 1.00 0.00 47 VAL A CA 9
ATOM 14247 C C . VAL A 1 67 ? 2.912 -2.330 -11.696 1.00 0.00 47 VAL A C 9
ATOM 14248 O O . VAL A 1 67 ? 3.938 -2.964 -11.846 1.00 0.00 47 VAL A O 9
ATOM 14261 N N . PHE A 1 68 ? 2.535 -1.435 -12.568 1.00 0.00 48 PHE A N 9
ATOM 14262 C CA . PHE A 1 68 ? 3.368 -1.177 -13.777 1.00 0.00 48 PHE A CA 9
ATOM 14263 C C . PHE A 1 68 ? 3.839 0.280 -13.770 1.00 0.00 48 PHE A C 9
ATOM 14264 O O . PHE A 1 68 ? 3.215 1.141 -13.183 1.00 0.00 48 PHE A O 9
ATOM 14281 N N . THR A 1 69 ? 4.936 0.561 -14.418 1.00 0.00 49 THR A N 9
ATOM 14282 C CA . THR A 1 69 ? 5.445 1.961 -14.449 1.00 0.00 49 THR A CA 9
ATOM 14283 C C . THR A 1 69 ? 6.116 2.230 -15.797 1.00 0.00 49 THR A C 9
ATOM 14284 O O . THR A 1 69 ? 6.426 1.319 -16.539 1.00 0.00 49 THR A O 9
ATOM 14295 N N . PRO A 1 70 ? 6.336 3.478 -16.107 1.00 0.00 50 PRO A N 9
ATOM 14296 C CA . PRO A 1 70 ? 6.980 3.892 -17.386 1.00 0.00 50 PRO A CA 9
ATOM 14297 C C . PRO A 1 70 ? 8.481 3.584 -17.406 1.00 0.00 50 PRO A C 9
ATOM 14298 O O . PRO A 1 70 ? 9.085 3.323 -16.384 1.00 0.00 50 PRO A O 9
ATOM 14309 N N . GLN A 1 71 ? 9.086 3.611 -18.562 1.00 0.00 51 GLN A N 9
ATOM 14310 C CA . GLN A 1 71 ? 10.545 3.320 -18.647 1.00 0.00 51 GLN A CA 9
ATOM 14311 C C . GLN A 1 71 ? 11.295 4.589 -19.058 1.00 0.00 51 GLN A C 9
ATOM 14312 O O . GLN A 1 71 ? 10.699 5.596 -19.384 1.00 0.00 51 GLN A O 9
ATOM 14326 N N . ASP A 1 72 ? 12.599 4.548 -19.045 1.00 0.00 52 ASP A N 9
ATOM 14327 C CA . ASP A 1 72 ? 13.387 5.752 -19.435 1.00 0.00 52 ASP A CA 9
ATOM 14328 C C . ASP A 1 72 ? 12.679 7.011 -18.929 1.00 0.00 52 ASP A C 9
ATOM 14329 O O . ASP A 1 72 ? 12.784 7.372 -17.774 1.00 0.00 52 ASP A O 9
ATOM 14338 N N . GLY A 1 73 ? 11.957 7.683 -19.784 1.00 0.00 53 GLY A N 9
ATOM 14339 C CA . GLY A 1 73 ? 11.244 8.918 -19.351 1.00 0.00 53 GLY A CA 9
ATOM 14340 C C . GLY A 1 73 ? 9.955 9.073 -20.159 1.00 0.00 53 GLY A C 9
ATOM 14341 O O . GLY A 1 73 ? 9.143 8.173 -20.230 1.00 0.00 53 GLY A O 9
ATOM 14345 N N . ARG A 1 74 ? 9.761 10.210 -20.770 1.00 0.00 54 ARG A N 9
ATOM 14346 C CA . ARG A 1 74 ? 8.524 10.423 -21.574 1.00 0.00 54 ARG A CA 9
ATOM 14347 C C . ARG A 1 74 ? 8.151 9.123 -22.288 1.00 0.00 54 ARG A C 9
ATOM 14348 O O . ARG A 1 74 ? 8.796 8.716 -23.234 1.00 0.00 54 ARG A O 9
ATOM 14369 N N . GLY A 1 75 ? 7.114 8.467 -21.844 1.00 0.00 55 GLY A N 9
ATOM 14370 C CA . GLY A 1 75 ? 6.701 7.194 -22.500 1.00 0.00 55 GLY A CA 9
ATOM 14371 C C . GLY A 1 75 ? 5.437 6.657 -21.826 1.00 0.00 55 GLY A C 9
ATOM 14372 O O . GLY A 1 75 ? 5.320 6.655 -20.616 1.00 0.00 55 GLY A O 9
ATOM 14376 N N . ALA A 1 76 ? 4.490 6.201 -22.599 1.00 0.00 56 ALA A N 9
ATOM 14377 C CA . ALA A 1 76 ? 3.234 5.665 -22.001 1.00 0.00 56 ALA A CA 9
ATOM 14378 C C . ALA A 1 76 ? 2.410 4.968 -23.086 1.00 0.00 56 ALA A C 9
ATOM 14379 O O . ALA A 1 76 ? 1.462 5.520 -23.610 1.00 0.00 56 ALA A O 9
ATOM 14386 N N . GLU A 1 77 ? 2.764 3.760 -23.430 1.00 0.00 57 GLU A N 9
ATOM 14387 C CA . GLU A 1 77 ? 2.001 3.030 -24.481 1.00 0.00 57 GLU A CA 9
ATOM 14388 C C . GLU A 1 77 ? 1.953 1.541 -24.134 1.00 0.00 57 GLU A C 9
ATOM 14389 O O . GLU A 1 77 ? 1.638 1.161 -23.024 1.00 0.00 57 GLU A O 9
ATOM 14401 N N . GLY A 1 78 ? 2.264 0.693 -25.077 1.00 0.00 58 GLY A N 9
ATOM 14402 C CA . GLY A 1 78 ? 2.235 -0.772 -24.801 1.00 0.00 58 GLY A CA 9
ATOM 14403 C C . GLY A 1 78 ? 3.534 -1.188 -24.108 1.00 0.00 58 GLY A C 9
ATOM 14404 O O . GLY A 1 78 ? 3.576 -2.159 -23.379 1.00 0.00 58 GLY A O 9
ATOM 14408 N N . GLU A 1 79 ? 4.594 -0.460 -24.329 1.00 0.00 59 GLU A N 9
ATOM 14409 C CA . GLU A 1 79 ? 5.889 -0.816 -23.682 1.00 0.00 59 GLU A CA 9
ATOM 14410 C C . GLU A 1 79 ? 5.954 -0.185 -22.290 1.00 0.00 59 GLU A C 9
ATOM 14411 O O . GLU A 1 79 ? 6.196 0.996 -22.143 1.00 0.00 59 GLU A O 9
ATOM 14423 N N . LEU A 1 80 ? 5.741 -0.965 -21.265 1.00 0.00 60 LEU A N 9
ATOM 14424 C CA . LEU A 1 80 ? 5.792 -0.411 -19.883 1.00 0.00 60 LEU A CA 9
ATOM 14425 C C . LEU A 1 80 ? 6.950 -1.054 -19.118 1.00 0.00 60 LEU A C 9
ATOM 14426 O O . LEU A 1 80 ? 7.772 -1.747 -19.685 1.00 0.00 60 LEU A O 9
ATOM 14442 N N . GLY A 1 81 ? 7.022 -0.832 -17.835 1.00 0.00 61 GLY A N 9
ATOM 14443 C CA . GLY A 1 81 ? 8.129 -1.431 -17.036 1.00 0.00 61 GLY A CA 9
ATOM 14444 C C . GLY A 1 81 ? 7.571 -1.994 -15.728 1.00 0.00 61 GLY A C 9
ATOM 14445 O O . GLY A 1 81 ? 6.506 -1.616 -15.282 1.00 0.00 61 GLY A O 9
ATOM 14449 N N . ALA A 1 82 ? 8.282 -2.896 -15.107 1.00 0.00 62 ALA A N 9
ATOM 14450 C CA . ALA A 1 82 ? 7.792 -3.482 -13.829 1.00 0.00 62 ALA A CA 9
ATOM 14451 C C . ALA A 1 82 ? 8.492 -2.796 -12.653 1.00 0.00 62 ALA A C 9
ATOM 14452 O O . ALA A 1 82 ? 9.570 -2.253 -12.792 1.00 0.00 62 ALA A O 9
ATOM 14459 N N . ALA A 1 83 ? 7.889 -2.816 -11.497 1.00 0.00 63 ALA A N 9
ATOM 14460 C CA . ALA A 1 83 ? 8.521 -2.165 -10.315 1.00 0.00 63 ALA A CA 9
ATOM 14461 C C . ALA A 1 83 ? 9.077 -3.239 -9.378 1.00 0.00 63 ALA A C 9
ATOM 14462 O O . ALA A 1 83 ? 8.846 -4.417 -9.561 1.00 0.00 63 ALA A O 9
ATOM 14469 N N . SER A 1 84 ? 9.812 -2.842 -8.375 1.00 0.00 64 SER A N 9
ATOM 14470 C CA . SER A 1 84 ? 10.382 -3.841 -7.428 1.00 0.00 64 SER A CA 9
ATOM 14471 C C . SER A 1 84 ? 9.903 -3.531 -6.009 1.00 0.00 64 SER A C 9
ATOM 14472 O O . SER A 1 84 ? 9.645 -2.394 -5.665 1.00 0.00 64 SER A O 9
ATOM 14480 N N . LYS A 1 85 ? 9.781 -4.532 -5.181 1.00 0.00 65 LYS A N 9
ATOM 14481 C CA . LYS A 1 85 ? 9.318 -4.294 -3.785 1.00 0.00 65 LYS A CA 9
ATOM 14482 C C . LYS A 1 85 ? 9.996 -3.039 -3.229 1.00 0.00 65 LYS A C 9
ATOM 14483 O O . LYS A 1 85 ? 9.445 -2.336 -2.407 1.00 0.00 65 LYS A O 9
ATOM 14502 N N . ALA A 1 86 ? 11.191 -2.754 -3.672 1.00 0.00 66 ALA A N 9
ATOM 14503 C CA . ALA A 1 86 ? 11.902 -1.547 -3.169 1.00 0.00 66 ALA A CA 9
ATOM 14504 C C . ALA A 1 86 ? 11.273 -0.292 -3.776 1.00 0.00 66 ALA A C 9
ATOM 14505 O O . ALA A 1 86 ? 10.802 0.581 -3.073 1.00 0.00 66 ALA A O 9
ATOM 14512 N N . GLN A 1 87 ? 11.258 -0.194 -5.077 1.00 0.00 67 GLN A N 9
ATOM 14513 C CA . GLN A 1 87 ? 10.658 1.004 -5.728 1.00 0.00 67 GLN A CA 9
ATOM 14514 C C . GLN A 1 87 ? 9.411 1.436 -4.953 1.00 0.00 67 GLN A C 9
ATOM 14515 O O . GLN A 1 87 ? 9.244 2.593 -4.622 1.00 0.00 67 GLN A O 9
ATOM 14529 N N . VAL A 1 88 ? 8.534 0.514 -4.663 1.00 0.00 68 VAL A N 9
ATOM 14530 C CA . VAL A 1 88 ? 7.298 0.873 -3.911 1.00 0.00 68 VAL A CA 9
ATOM 14531 C C . VAL A 1 88 ? 7.665 1.241 -2.472 1.00 0.00 68 VAL A C 9
ATOM 14532 O O . VAL A 1 88 ? 7.289 2.282 -1.973 1.00 0.00 68 VAL A O 9
ATOM 14545 N N . GLU A 1 89 ? 8.397 0.395 -1.801 1.00 0.00 69 GLU A N 9
ATOM 14546 C CA . GLU A 1 89 ? 8.787 0.698 -0.394 1.00 0.00 69 GLU A CA 9
ATOM 14547 C C . GLU A 1 89 ? 9.358 2.115 -0.319 1.00 0.00 69 GLU A C 9
ATOM 14548 O O . GLU A 1 89 ? 9.265 2.779 0.695 1.00 0.00 69 GLU A O 9
ATOM 14560 N N . ASN A 1 90 ? 9.950 2.585 -1.383 1.00 0.00 70 ASN A N 9
ATOM 14561 C CA . ASN A 1 90 ? 10.526 3.959 -1.370 1.00 0.00 70 ASN A CA 9
ATOM 14562 C C . ASN A 1 90 ? 9.393 4.986 -1.334 1.00 0.00 70 ASN A C 9
ATOM 14563 O O . ASN A 1 90 ? 9.590 6.130 -0.977 1.00 0.00 70 ASN A O 9
ATOM 14574 N N . GLU A 1 91 ? 8.206 4.586 -1.702 1.00 0.00 71 GLU A N 9
ATOM 14575 C CA . GLU A 1 91 ? 7.061 5.540 -1.689 1.00 0.00 71 GLU A CA 9
ATOM 14576 C C . GLU A 1 91 ? 6.242 5.334 -0.413 1.00 0.00 71 GLU A C 9
ATOM 14577 O O . GLU A 1 91 ? 5.593 6.240 0.072 1.00 0.00 71 GLU A O 9
ATOM 14589 N N . PHE A 1 92 ? 6.266 4.150 0.135 1.00 0.00 72 PHE A N 9
ATOM 14590 C CA . PHE A 1 92 ? 5.489 3.888 1.379 1.00 0.00 72 PHE A CA 9
ATOM 14591 C C . PHE A 1 92 ? 6.453 3.621 2.536 1.00 0.00 72 PHE A C 9
ATOM 14592 O O . PHE A 1 92 ? 6.062 3.579 3.686 1.00 0.00 72 PHE A O 9
ATOM 14609 N N . GLY A 1 93 ? 7.711 3.442 2.243 1.00 0.00 73 GLY A N 9
ATOM 14610 C CA . GLY A 1 93 ? 8.700 3.178 3.327 1.00 0.00 73 GLY A CA 9
ATOM 14611 C C . GLY A 1 93 ? 8.341 1.876 4.037 1.00 0.00 73 GLY A C 9
ATOM 14612 O O . GLY A 1 93 ? 9.003 1.455 4.965 1.00 0.00 73 GLY A O 9
ATOM 14616 N N . LYS A 1 94 ? 7.295 1.238 3.605 1.00 0.00 74 LYS A N 9
ATOM 14617 C CA . LYS A 1 94 ? 6.879 -0.042 4.245 1.00 0.00 74 LYS A CA 9
ATOM 14618 C C . LYS A 1 94 ? 6.441 -1.034 3.167 1.00 0.00 74 LYS A C 9
ATOM 14619 O O . LYS A 1 94 ? 6.867 -2.171 3.146 1.00 0.00 74 LYS A O 9
ATOM 14638 N N . GLY A 1 95 ? 5.591 -0.613 2.271 1.00 0.00 75 GLY A N 9
ATOM 14639 C CA . GLY A 1 95 ? 5.126 -1.534 1.195 1.00 0.00 75 GLY A CA 9
ATOM 14640 C C . GLY A 1 95 ? 4.056 -2.472 1.753 1.00 0.00 75 GLY A C 9
ATOM 14641 O O . GLY A 1 95 ? 2.924 -2.475 1.309 1.00 0.00 75 GLY A O 9
ATOM 14645 N N . LYS A 1 96 ? 4.403 -3.271 2.725 1.00 0.00 76 LYS A N 9
ATOM 14646 C CA . LYS A 1 96 ? 3.404 -4.209 3.311 1.00 0.00 76 LYS A CA 9
ATOM 14647 C C . LYS A 1 96 ? 2.700 -4.973 2.188 1.00 0.00 76 LYS A C 9
ATOM 14648 O O . LYS A 1 96 ? 3.115 -4.941 1.047 1.00 0.00 76 LYS A O 9
ATOM 14667 N N . LYS A 1 97 ? 1.637 -5.661 2.503 1.00 0.00 77 LYS A N 9
ATOM 14668 C CA . LYS A 1 97 ? 0.907 -6.427 1.452 1.00 0.00 77 LYS A CA 9
ATOM 14669 C C . LYS A 1 97 ? 0.491 -5.479 0.325 1.00 0.00 77 LYS A C 9
ATOM 14670 O O . LYS A 1 97 ? -0.035 -4.410 0.563 1.00 0.00 77 LYS A O 9
ATOM 14689 N N . ILE A 1 98 ? 0.722 -5.863 -0.901 1.00 0.00 78 ILE A N 9
ATOM 14690 C CA . ILE A 1 98 ? 0.340 -4.985 -2.041 1.00 0.00 78 ILE A CA 9
ATOM 14691 C C . ILE A 1 98 ? -1.148 -4.642 -1.945 1.00 0.00 78 ILE A C 9
ATOM 14692 O O . ILE A 1 98 ? -1.592 -3.619 -2.428 1.00 0.00 78 ILE A O 9
ATOM 14708 N N . GLU A 1 99 ? -1.922 -5.489 -1.325 1.00 0.00 79 GLU A N 9
ATOM 14709 C CA . GLU A 1 99 ? -3.381 -5.212 -1.199 1.00 0.00 79 GLU A CA 9
ATOM 14710 C C . GLU A 1 99 ? -3.586 -3.857 -0.519 1.00 0.00 79 GLU A C 9
ATOM 14711 O O . GLU A 1 99 ? -4.429 -3.076 -0.910 1.00 0.00 79 GLU A O 9
ATOM 14723 N N . GLU A 1 100 ? -2.819 -3.571 0.498 1.00 0.00 80 GLU A N 9
ATOM 14724 C CA . GLU A 1 100 ? -2.971 -2.267 1.202 1.00 0.00 80 GLU A CA 9
ATOM 14725 C C . GLU A 1 100 ? -2.403 -1.146 0.328 1.00 0.00 80 GLU A C 9
ATOM 14726 O O . GLU A 1 100 ? -3.095 -0.213 -0.028 1.00 0.00 80 GLU A O 9
ATOM 14738 N N . VAL A 1 101 ? -1.149 -1.231 -0.021 1.00 0.00 81 VAL A N 9
ATOM 14739 C CA . VAL A 1 101 ? -0.538 -0.171 -0.872 1.00 0.00 81 VAL A CA 9
ATOM 14740 C C . VAL A 1 101 ? -1.516 0.214 -1.985 1.00 0.00 81 VAL A C 9
ATOM 14741 O O . VAL A 1 101 ? -1.633 1.367 -2.350 1.00 0.00 81 VAL A O 9
ATOM 14754 N N . ILE A 1 102 ? -2.218 -0.742 -2.527 1.00 0.00 82 ILE A N 9
ATOM 14755 C CA . ILE A 1 102 ? -3.187 -0.430 -3.616 1.00 0.00 82 ILE A CA 9
ATOM 14756 C C . ILE A 1 102 ? -4.291 0.480 -3.070 1.00 0.00 82 ILE A C 9
ATOM 14757 O O . ILE A 1 102 ? -4.655 1.463 -3.683 1.00 0.00 82 ILE A O 9
ATOM 14773 N N . ASP A 1 103 ? -4.825 0.158 -1.924 1.00 0.00 83 ASP A N 9
ATOM 14774 C CA . ASP A 1 103 ? -5.903 1.006 -1.342 1.00 0.00 83 ASP A CA 9
ATOM 14775 C C . ASP A 1 103 ? -5.369 2.419 -1.105 1.00 0.00 83 ASP A C 9
ATOM 14776 O O . ASP A 1 103 ? -5.951 3.394 -1.535 1.00 0.00 83 ASP A O 9
ATOM 14785 N N . LEU A 1 104 ? -4.262 2.538 -0.423 1.00 0.00 84 LEU A N 9
ATOM 14786 C CA . LEU A 1 104 ? -3.690 3.888 -0.159 1.00 0.00 84 LEU A CA 9
ATOM 14787 C C . LEU A 1 104 ? -3.722 4.714 -1.446 1.00 0.00 84 LEU A C 9
ATOM 14788 O O . LEU A 1 104 ? -4.043 5.885 -1.435 1.00 0.00 84 LEU A O 9
ATOM 14804 N N . ILE A 1 105 ? -3.389 4.113 -2.557 1.00 0.00 85 ILE A N 9
ATOM 14805 C CA . ILE A 1 105 ? -3.402 4.866 -3.842 1.00 0.00 85 ILE A CA 9
ATOM 14806 C C . ILE A 1 105 ? -4.838 5.263 -4.186 1.00 0.00 85 ILE A C 9
ATOM 14807 O O . ILE A 1 105 ? -5.095 6.354 -4.654 1.00 0.00 85 ILE A O 9
ATOM 14823 N N . LEU A 1 106 ? -5.777 4.385 -3.958 1.00 0.00 86 LEU A N 9
ATOM 14824 C CA . LEU A 1 106 ? -7.195 4.713 -4.272 1.00 0.00 86 LEU A CA 9
ATOM 14825 C C . LEU A 1 106 ? -7.631 5.933 -3.456 1.00 0.00 86 LEU A C 9
ATOM 14826 O O . LEU A 1 106 ? -8.290 6.823 -3.955 1.00 0.00 86 LEU A O 9
ATOM 14842 N N . ARG A 1 107 ? -7.266 5.980 -2.204 1.00 0.00 87 ARG A N 9
ATOM 14843 C CA . ARG A 1 107 ? -7.660 7.142 -1.357 1.00 0.00 87 ARG A CA 9
ATOM 14844 C C . ARG A 1 107 ? -7.424 8.440 -2.132 1.00 0.00 87 ARG A C 9
ATOM 14845 O O . ARG A 1 107 ? -7.988 9.471 -1.820 1.00 0.00 87 ARG A O 9
ATOM 14866 N N . ASN A 1 108 ? -6.596 8.400 -3.139 1.00 0.00 88 ASN A N 9
ATOM 14867 C CA . ASN A 1 108 ? -6.325 9.633 -3.930 1.00 0.00 88 ASN A CA 9
ATOM 14868 C C . ASN A 1 108 ? -6.618 9.367 -5.408 1.00 0.00 88 ASN A C 9
ATOM 14869 O O . ASN A 1 108 ? -7.673 9.699 -5.911 1.00 0.00 88 ASN A O 9
ATOM 14880 N N . GLY A 1 109 ? -5.691 8.773 -6.109 1.00 0.00 89 GLY A N 9
ATOM 14881 C CA . GLY A 1 109 ? -5.918 8.490 -7.554 1.00 0.00 89 GLY A CA 9
ATOM 14882 C C . GLY A 1 109 ? -5.785 9.787 -8.354 1.00 0.00 89 GLY A C 9
ATOM 14883 O O . GLY A 1 109 ? -6.451 10.766 -8.081 1.00 0.00 89 GLY A O 9
ATOM 14887 N N . LYS A 1 110 ? -4.930 9.804 -9.340 1.00 0.00 90 LYS A N 9
ATOM 14888 C CA . LYS A 1 110 ? -4.756 11.041 -10.152 1.00 0.00 90 LYS A CA 9
ATOM 14889 C C . LYS A 1 110 ? -4.825 12.264 -9.235 1.00 0.00 90 LYS A C 9
ATOM 14890 O O . LYS A 1 110 ? -5.655 13.134 -9.408 1.00 0.00 90 LYS A O 9
ATOM 14909 N N . PRO A 1 111 ? -3.954 12.322 -8.265 1.00 0.00 91 PRO A N 9
ATOM 14910 C CA . PRO A 1 111 ? -3.901 13.452 -7.292 1.00 0.00 91 PRO A CA 9
ATOM 14911 C C . PRO A 1 111 ? -3.447 14.760 -7.945 1.00 0.00 91 PRO A C 9
ATOM 14912 O O . PRO A 1 111 ? -4.059 15.795 -7.773 1.00 0.00 91 PRO A O 9
ATOM 14923 N N . ASN A 1 112 ? -2.379 14.723 -8.694 1.00 0.00 92 ASN A N 9
ATOM 14924 C CA . ASN A 1 112 ? -1.890 15.965 -9.355 1.00 0.00 92 ASN A CA 9
ATOM 14925 C C . ASN A 1 112 ? -1.793 17.087 -8.319 1.00 0.00 92 ASN A C 9
ATOM 14926 O O . ASN A 1 112 ? -1.667 18.248 -8.658 1.00 0.00 92 ASN A O 9
ATOM 14937 N N . SER A 1 113 ? -1.851 16.751 -7.060 1.00 0.00 93 SER A N 9
ATOM 14938 C CA . SER A 1 113 ? -1.762 17.798 -6.003 1.00 0.00 93 SER A CA 9
ATOM 14939 C C . SER A 1 113 ? -0.313 17.924 -5.530 1.00 0.00 93 SER A C 9
ATOM 14940 O O . SER A 1 113 ? -0.042 18.422 -4.455 1.00 0.00 93 SER A O 9
ATOM 14948 N N . THR A 1 114 ? 0.621 17.477 -6.323 1.00 0.00 94 THR A N 9
ATOM 14949 C CA . THR A 1 114 ? 2.052 17.571 -5.917 1.00 0.00 94 THR A CA 9
ATOM 14950 C C . THR A 1 114 ? 2.677 18.820 -6.540 1.00 0.00 94 THR A C 9
ATOM 14951 O O . THR A 1 114 ? 2.231 19.307 -7.560 1.00 0.00 94 THR A O 9
ATOM 14962 N N . THR A 1 115 ? 3.707 19.345 -5.934 1.00 0.00 95 THR A N 9
ATOM 14963 C CA . THR A 1 115 ? 4.359 20.563 -6.493 1.00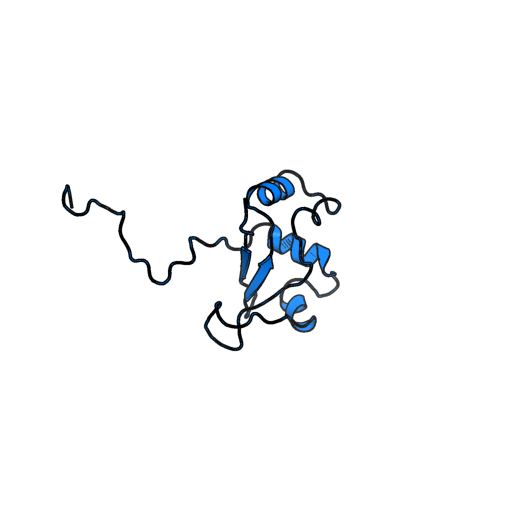 0.00 95 THR A CA 9
ATOM 14964 C C . THR A 1 115 ? 5.863 20.510 -6.215 1.00 0.00 95 THR A C 9
ATOM 14965 O O . THR A 1 115 ? 6.389 19.503 -5.786 1.00 0.00 95 THR A O 9
ATOM 14976 N N . SER A 1 116 ? 6.558 21.589 -6.455 1.00 0.00 96 SER A N 9
ATOM 14977 C CA . SER A 1 116 ? 8.026 21.599 -6.204 1.00 0.00 96 SER A CA 9
ATOM 14978 C C . SER A 1 116 ? 8.440 22.964 -5.650 1.00 0.00 96 SER A C 9
ATOM 14979 O O . SER A 1 116 ? 9.610 23.269 -5.533 1.00 0.00 96 SER A O 9
ATOM 14987 N N . SER A 1 117 ? 7.488 23.790 -5.309 1.00 0.00 97 SER A N 9
ATOM 14988 C CA . SER A 1 117 ? 7.828 25.133 -4.763 1.00 0.00 97 SER A CA 9
ATOM 14989 C C . SER A 1 117 ? 6.863 25.482 -3.628 1.00 0.00 97 SER A C 9
ATOM 14990 O O . SER A 1 117 ? 5.689 25.708 -3.845 1.00 0.00 97 SER A O 9
ATOM 14998 N N . LEU A 1 118 ? 7.348 25.525 -2.417 1.00 0.00 98 LEU A N 9
ATOM 14999 C CA . LEU A 1 118 ? 6.457 25.859 -1.269 1.00 0.00 98 LEU A CA 9
ATOM 15000 C C . LEU A 1 118 ? 7.226 26.709 -0.256 1.00 0.00 98 LEU A C 9
ATOM 15001 O O . LEU A 1 118 ? 8.001 26.203 0.532 1.00 0.00 98 LEU A O 9
ATOM 15017 N N . LYS A 1 119 ? 7.020 27.997 -0.270 1.00 0.00 99 LYS A N 9
ATOM 15018 C CA . LYS A 1 119 ? 7.740 28.878 0.692 1.00 0.00 99 LYS A CA 9
ATOM 15019 C C . LYS A 1 119 ? 6.723 29.680 1.508 1.00 0.00 99 LYS A C 9
ATOM 15020 O O . LYS A 1 119 ? 6.080 30.580 1.004 1.00 0.00 99 LYS A O 9
ATOM 15039 N N . THR A 1 120 ? 6.574 29.363 2.765 1.00 0.00 100 THR A N 9
ATOM 15040 C CA . THR A 1 120 ? 5.600 30.108 3.611 1.00 0.00 100 THR A CA 9
ATOM 15041 C C . THR A 1 120 ? 6.356 30.913 4.669 1.00 0.00 100 THR A C 9
ATOM 15042 O O . THR A 1 120 ? 7.560 30.810 4.798 1.00 0.00 100 THR A O 9
ATOM 15053 N N . LYS A 1 121 ? 5.661 31.716 5.427 1.00 0.00 101 LYS A N 9
ATOM 15054 C CA . LYS A 1 121 ? 6.341 32.527 6.475 1.00 0.00 101 LYS A CA 9
ATOM 15055 C C . LYS A 1 121 ? 6.565 31.669 7.720 1.00 0.00 101 LYS A C 9
ATOM 15056 O O . LYS A 1 121 ? 5.864 31.792 8.706 1.00 0.00 101 LYS A O 9
ATOM 15075 N N . GLY A 1 122 ? 7.536 30.797 7.685 1.00 0.00 102 GLY A N 9
ATOM 15076 C CA . GLY A 1 122 ? 7.804 29.931 8.868 1.00 0.00 102 GLY A CA 9
ATOM 15077 C C . GLY A 1 122 ? 8.255 30.798 10.046 1.00 0.00 102 GLY A C 9
ATOM 15078 O O . GLY A 1 122 ? 9.264 30.536 10.671 1.00 0.00 102 GLY A O 9
ATOM 15082 N N . GLY A 1 123 ? 7.515 31.828 10.354 1.00 0.00 103 GLY A N 9
ATOM 15083 C CA . GLY A 1 123 ? 7.902 32.709 11.492 1.00 0.00 103 GLY A CA 9
ATOM 15084 C C . GLY A 1 123 ? 6.938 32.492 12.659 1.00 0.00 103 GLY A C 9
ATOM 15085 O O . GLY A 1 123 ? 6.866 33.288 13.574 1.00 0.00 103 GLY A O 9
ATOM 15089 N N . ASN A 1 124 ? 6.194 31.420 12.635 1.00 0.00 104 ASN A N 9
ATOM 15090 C CA . ASN A 1 124 ? 5.236 31.153 13.744 1.00 0.00 104 ASN A CA 9
ATOM 15091 C C . ASN A 1 124 ? 5.653 29.881 14.484 1.00 0.00 104 ASN A C 9
ATOM 15092 O O . ASN A 1 124 ? 5.347 28.780 14.071 1.00 0.00 104 ASN A O 9
ATOM 15103 N N . ALA A 1 125 ? 6.351 30.022 15.578 1.00 0.00 105 ALA A N 9
ATOM 15104 C CA . ALA A 1 125 ? 6.788 28.821 16.344 1.00 0.00 105 ALA A CA 9
ATOM 15105 C C . ALA A 1 125 ? 5.848 28.603 17.531 1.00 0.00 105 ALA A C 9
ATOM 15106 O O . ALA A 1 125 ? 5.959 29.256 18.550 1.00 0.00 105 ALA A O 9
ATOM 15113 N N . GLY A 1 126 ? 4.924 27.690 17.409 1.00 0.00 106 GLY A N 9
ATOM 15114 C CA . GLY A 1 126 ? 3.979 27.431 18.531 1.00 0.00 106 GLY A CA 9
ATOM 15115 C C . GLY A 1 126 ? 4.240 26.040 19.110 1.00 0.00 106 GLY A C 9
ATOM 15116 O O . GLY A 1 126 ? 4.808 25.184 18.461 1.00 0.00 106 GLY A O 9
ATOM 15120 N N . THR A 1 127 ? 3.828 25.806 20.327 1.00 0.00 107 THR A N 9
ATOM 15121 C CA . THR A 1 127 ? 4.054 24.469 20.945 1.00 0.00 107 THR A CA 9
ATOM 15122 C C . THR A 1 127 ? 2.742 23.681 20.948 1.00 0.00 107 THR A C 9
ATOM 15123 O O . THR A 1 127 ? 1.915 23.837 21.823 1.00 0.00 107 THR A O 9
ATOM 15134 N N . LYS A 1 128 ? 2.545 22.834 19.974 1.00 0.00 108 LYS A N 9
ATOM 15135 C CA . LYS A 1 128 ? 1.288 22.037 19.923 1.00 0.00 108 LYS A CA 9
ATOM 15136 C C . LYS A 1 128 ? 1.060 21.359 21.276 1.00 0.00 108 LYS A C 9
ATOM 15137 O O . LYS A 1 128 ? 0.008 21.477 21.873 1.00 0.00 108 LYS A O 9
ATOM 15156 N N . ALA A 1 129 ? 2.039 20.648 21.765 1.00 0.00 109 ALA A N 9
ATOM 15157 C CA . ALA A 1 129 ? 1.879 19.963 23.079 1.00 0.00 109 ALA A CA 9
ATOM 15158 C C . ALA A 1 129 ? 3.251 19.783 23.730 1.00 0.00 109 ALA A C 9
ATOM 15159 O O . ALA A 1 129 ? 4.267 19.753 23.063 1.00 0.00 109 ALA A O 9
ATOM 15166 N N . TYR A 1 130 ? 3.291 19.664 25.029 1.00 0.00 110 TYR A N 9
ATOM 15167 C CA . TYR A 1 130 ? 4.599 19.486 25.721 1.00 0.00 110 TYR A CA 9
ATOM 15168 C C . TYR A 1 130 ? 5.313 18.257 25.155 1.00 0.00 110 TYR A C 9
ATOM 15169 O O . TYR A 1 130 ? 6.511 18.263 24.951 1.00 0.00 110 TYR A O 9
ATOM 15187 N N . ASN A 1 131 ? 4.587 17.204 24.899 1.00 0.00 111 ASN A N 9
ATOM 15188 C CA . ASN A 1 131 ? 5.225 15.977 24.346 1.00 0.00 111 ASN A CA 9
ATOM 15189 C C . ASN A 1 131 ? 5.000 15.921 22.834 1.00 0.00 111 ASN A C 9
ATOM 15190 O O . ASN A 1 131 ? 4.741 14.839 22.333 1.00 0.00 111 ASN A O 9
ATOM 15202 N N . MET A 1 21 ? -17.852 -2.627 -25.682 1.00 0.00 1 MET A N 10
ATOM 15203 C CA . MET A 1 21 ? -18.015 -3.802 -24.780 1.00 0.00 1 MET A CA 10
ATOM 15204 C C . MET A 1 21 ? -17.618 -3.411 -23.355 1.00 0.00 1 MET A C 10
ATOM 15205 O O . MET A 1 21 ? -18.458 -3.137 -22.520 1.00 0.00 1 MET A O 10
ATOM 15219 N N . SER A 1 22 ? -16.346 -3.384 -23.071 1.00 0.00 2 SER A N 10
ATOM 15220 C CA . SER A 1 22 ? -15.897 -3.011 -21.699 1.00 0.00 2 SER A CA 10
ATOM 15221 C C . SER A 1 22 ? -14.395 -2.719 -21.717 1.00 0.00 2 SER A C 10
ATOM 15222 O O . SER A 1 22 ? -13.746 -2.811 -22.740 1.00 0.00 2 SER A O 10
ATOM 15230 N N . THR A 1 23 ? -13.836 -2.369 -20.590 1.00 0.00 3 THR A N 10
ATOM 15231 C CA . THR A 1 23 ? -12.376 -2.073 -20.543 1.00 0.00 3 THR A CA 10
ATOM 15232 C C . THR A 1 23 ? -11.963 -1.773 -19.100 1.00 0.00 3 THR A C 10
ATOM 15233 O O . THR A 1 23 ? -12.732 -1.946 -18.176 1.00 0.00 3 THR A O 10
ATOM 15244 N N . VAL A 1 24 ? -10.755 -1.323 -18.901 1.00 0.00 4 VAL A N 10
ATOM 15245 C CA . VAL A 1 24 ? -10.295 -1.012 -17.518 1.00 0.00 4 VAL A CA 10
ATOM 15246 C C . VAL A 1 24 ? -9.746 0.415 -17.472 1.00 0.00 4 VAL A C 10
ATOM 15247 O O . VAL A 1 24 ? -9.180 0.905 -18.429 1.00 0.00 4 VAL A O 10
ATOM 15260 N N . THR A 1 25 ? -9.909 1.087 -16.365 1.00 0.00 5 THR A N 10
ATOM 15261 C CA . THR A 1 25 ? -9.396 2.482 -16.259 1.00 0.00 5 THR A CA 10
ATOM 15262 C C . THR A 1 25 ? -7.984 2.463 -15.672 1.00 0.00 5 THR A C 10
ATOM 15263 O O . THR A 1 25 ? -7.565 1.496 -15.068 1.00 0.00 5 THR A O 10
ATOM 15274 N N . LYS A 1 26 ? -7.244 3.525 -15.846 1.00 0.00 6 LYS A N 10
ATOM 15275 C CA . LYS A 1 26 ? -5.859 3.566 -15.298 1.00 0.00 6 LYS A CA 10
ATOM 15276 C C . LYS A 1 26 ? -5.782 4.611 -14.184 1.00 0.00 6 LYS A C 10
ATOM 15277 O O . LYS A 1 26 ? -6.077 5.772 -14.387 1.00 0.00 6 LYS A O 10
ATOM 15296 N N . TYR A 1 27 ? -5.386 4.209 -13.007 1.00 0.00 7 TYR A N 10
ATOM 15297 C CA . TYR A 1 27 ? -5.290 5.181 -11.881 1.00 0.00 7 TYR A CA 10
ATOM 15298 C C . TYR A 1 27 ? -3.871 5.749 -11.819 1.00 0.00 7 TYR A C 10
ATOM 15299 O O . TYR A 1 27 ? -2.947 5.091 -11.382 1.00 0.00 7 TYR A O 10
ATOM 15317 N N . PHE A 1 28 ? -3.689 6.966 -12.255 1.00 0.00 8 PHE A N 10
ATOM 15318 C CA . PHE A 1 28 ? -2.329 7.573 -12.219 1.00 0.00 8 PHE A CA 10
ATOM 15319 C C . PHE A 1 28 ? -1.953 7.898 -10.774 1.00 0.00 8 PHE A C 10
ATOM 15320 O O . PHE A 1 28 ? -2.756 8.396 -10.009 1.00 0.00 8 PHE A O 10
ATOM 15337 N N . TYR A 1 29 ? -0.737 7.621 -10.390 1.00 0.00 9 TYR A N 10
ATOM 15338 C CA . TYR A 1 29 ? -0.310 7.915 -8.994 1.00 0.00 9 TYR A CA 10
ATOM 15339 C C . TYR A 1 29 ? 1.120 8.461 -9.002 1.00 0.00 9 TYR A C 10
ATOM 15340 O O . TYR A 1 29 ? 2.071 7.732 -9.201 1.00 0.00 9 TYR A O 10
ATOM 15358 N N . LYS A 1 30 ? 1.278 9.738 -8.786 1.00 0.00 10 LYS A N 10
ATOM 15359 C CA . LYS A 1 30 ? 2.645 10.329 -8.782 1.00 0.00 10 LYS A CA 10
ATOM 15360 C C . LYS A 1 30 ? 3.353 9.972 -7.474 1.00 0.00 10 LYS A C 10
ATOM 15361 O O . LYS A 1 30 ? 2.955 10.395 -6.407 1.00 0.00 10 LYS A O 10
ATOM 15380 N N . GLY A 1 31 ? 4.399 9.197 -7.546 1.00 0.00 11 GLY A N 10
ATOM 15381 C CA . GLY A 1 31 ? 5.131 8.814 -6.305 1.00 0.00 11 GLY A CA 10
ATOM 15382 C C . GLY A 1 31 ? 5.969 9.998 -5.821 1.00 0.00 11 GLY A C 10
ATOM 15383 O O . GLY A 1 31 ? 6.106 10.994 -6.504 1.00 0.00 11 GLY A O 10
ATOM 15387 N N . GLU A 1 32 ? 6.532 9.900 -4.649 1.00 0.00 12 GLU A N 10
ATOM 15388 C CA . GLU A 1 32 ? 7.360 11.022 -4.123 1.00 0.00 12 GLU A CA 10
ATOM 15389 C C . GLU A 1 32 ? 8.319 11.501 -5.215 1.00 0.00 12 GLU A C 10
ATOM 15390 O O . GLU A 1 32 ? 8.864 12.585 -5.143 1.00 0.00 12 GLU A O 10
ATOM 15402 N N . ASN A 1 33 ? 8.530 10.703 -6.225 1.00 0.00 13 ASN A N 10
ATOM 15403 C CA . ASN A 1 33 ? 9.455 11.114 -7.319 1.00 0.00 13 ASN A CA 10
ATOM 15404 C C . ASN A 1 33 ? 9.317 10.145 -8.495 1.00 0.00 13 ASN A C 10
ATOM 15405 O O . ASN A 1 33 ? 9.384 10.535 -9.643 1.00 0.00 13 ASN A O 10
ATOM 15416 N N . THR A 1 34 ? 9.124 8.885 -8.217 1.00 0.00 14 THR A N 10
ATOM 15417 C CA . THR A 1 34 ? 8.982 7.893 -9.321 1.00 0.00 14 THR A CA 10
ATOM 15418 C C . THR A 1 34 ? 7.509 7.774 -9.714 1.00 0.00 14 THR A C 10
ATOM 15419 O O . THR A 1 34 ? 6.671 7.397 -8.918 1.00 0.00 14 THR A O 10
ATOM 15430 N N . ASP A 1 35 ? 7.184 8.093 -10.937 1.00 0.00 15 ASP A N 10
ATOM 15431 C CA . ASP A 1 35 ? 5.772 8.001 -11.384 1.00 0.00 15 ASP A CA 10
ATOM 15432 C C . ASP A 1 35 ? 5.323 6.538 -11.362 1.00 0.00 15 ASP A C 10
ATOM 15433 O O . ASP A 1 35 ? 6.011 5.661 -11.845 1.00 0.00 15 ASP A O 10
ATOM 15442 N N . LEU A 1 36 ? 4.175 6.268 -10.805 1.00 0.00 16 LEU A N 10
ATOM 15443 C CA . LEU A 1 36 ? 3.684 4.862 -10.753 1.00 0.00 16 LEU A CA 10
ATOM 15444 C C . LEU A 1 36 ? 2.251 4.803 -11.289 1.00 0.00 16 LEU A C 10
ATOM 15445 O O . LEU A 1 36 ? 1.454 5.690 -11.057 1.00 0.00 16 LEU A O 10
ATOM 15461 N N . ILE A 1 37 ? 1.918 3.761 -12.003 1.00 0.00 17 ILE A N 10
ATOM 15462 C CA . ILE A 1 37 ? 0.538 3.646 -12.552 1.00 0.00 17 ILE A CA 10
ATOM 15463 C C . ILE A 1 37 ? -0.049 2.284 -12.176 1.00 0.00 17 ILE A C 10
ATOM 15464 O O . ILE A 1 37 ? 0.641 1.283 -12.163 1.00 0.00 17 ILE A O 10
ATOM 15480 N N . VAL A 1 38 ? -1.316 2.237 -11.870 1.00 0.00 18 VAL A N 10
ATOM 15481 C CA . VAL A 1 38 ? -1.945 0.939 -11.497 1.00 0.00 18 VAL A CA 10
ATOM 15482 C C . VAL A 1 38 ? -3.131 0.661 -12.423 1.00 0.00 18 VAL A C 10
ATOM 15483 O O . VAL A 1 38 ? -3.492 1.479 -13.245 1.00 0.00 18 VAL A O 10
ATOM 15496 N N . PHE A 1 39 ? -3.738 -0.486 -12.297 1.00 0.00 19 PHE A N 10
ATOM 15497 C CA . PHE A 1 39 ? -4.899 -0.815 -13.171 1.00 0.00 19 PHE A CA 10
ATOM 15498 C C . PHE A 1 39 ? -6.193 -0.717 -12.360 1.00 0.00 19 PHE A C 10
ATOM 15499 O O . PHE A 1 39 ? -6.179 -0.753 -11.146 1.00 0.00 19 PHE A O 10
ATOM 15516 N N . ALA A 1 40 ? -7.311 -0.593 -13.021 1.00 0.00 20 ALA A N 10
ATOM 15517 C CA . ALA A 1 40 ? -8.604 -0.493 -12.287 1.00 0.00 20 ALA A CA 10
ATOM 15518 C C . ALA A 1 40 ? -9.758 -0.818 -13.238 1.00 0.00 20 ALA A C 10
ATOM 15519 O O . ALA A 1 40 ? -9.596 -0.832 -14.442 1.00 0.00 20 ALA A O 10
ATOM 15526 N N . ALA A 1 41 ? -10.920 -1.080 -12.708 1.00 0.00 21 ALA A N 10
ATOM 15527 C CA . ALA A 1 41 ? -12.082 -1.405 -13.583 1.00 0.00 21 ALA A CA 10
ATOM 15528 C C . ALA A 1 41 ? -12.716 -0.107 -14.090 1.00 0.00 21 ALA A C 10
ATOM 15529 O O . ALA A 1 41 ? -12.526 0.286 -15.224 1.00 0.00 21 ALA A O 10
ATOM 15536 N N . SER A 1 42 ? -13.468 0.561 -13.259 1.00 0.00 22 SER A N 10
ATOM 15537 C CA . SER A 1 42 ? -14.113 1.831 -13.696 1.00 0.00 22 SER A CA 10
ATOM 15538 C C . SER A 1 42 ? -14.143 2.817 -12.525 1.00 0.00 22 SER A C 10
ATOM 15539 O O . SER A 1 42 ? -14.174 2.428 -11.374 1.00 0.00 22 SER A O 10
ATOM 15547 N N . GLU A 1 43 ? -14.133 4.090 -12.810 1.00 0.00 23 GLU A N 10
ATOM 15548 C CA . GLU A 1 43 ? -14.161 5.099 -11.714 1.00 0.00 23 GLU A CA 10
ATOM 15549 C C . GLU A 1 43 ? -15.448 4.934 -10.903 1.00 0.00 23 GLU A C 10
ATOM 15550 O O . GLU A 1 43 ? -15.453 5.068 -9.695 1.00 0.00 23 GLU A O 10
ATOM 15562 N N . GLU A 1 44 ? -16.540 4.645 -11.556 1.00 0.00 24 GLU A N 10
ATOM 15563 C CA . GLU A 1 44 ? -17.824 4.473 -10.822 1.00 0.00 24 GLU A CA 10
ATOM 15564 C C . GLU A 1 44 ? -17.622 3.496 -9.662 1.00 0.00 24 GLU A C 10
ATOM 15565 O O . GLU A 1 44 ? -17.799 3.840 -8.509 1.00 0.00 24 GLU A O 10
ATOM 15577 N N . LEU A 1 45 ? -17.253 2.279 -9.955 1.00 0.00 25 LEU A N 10
ATOM 15578 C CA . LEU A 1 45 ? -17.040 1.282 -8.868 1.00 0.00 25 LEU A CA 10
ATOM 15579 C C . LEU A 1 45 ? -15.968 1.799 -7.905 1.00 0.00 25 LEU A C 10
ATOM 15580 O O . LEU A 1 45 ? -16.231 2.043 -6.744 1.00 0.00 25 LEU A O 10
ATOM 15596 N N . VAL A 1 46 ? -14.763 1.967 -8.377 1.00 0.00 26 VAL A N 10
ATOM 15597 C CA . VAL A 1 46 ? -13.677 2.467 -7.486 1.00 0.00 26 VAL A CA 10
ATOM 15598 C C . VAL A 1 46 ? -14.256 3.479 -6.496 1.00 0.00 26 VAL A C 10
ATOM 15599 O O . VAL A 1 46 ? -13.837 3.557 -5.358 1.00 0.00 26 VAL A O 10
ATOM 15612 N N . ASP A 1 47 ? -15.217 4.253 -6.919 1.00 0.00 27 ASP A N 10
ATOM 15613 C CA . ASP A 1 47 ? -15.822 5.258 -6.001 1.00 0.00 27 ASP A CA 10
ATOM 15614 C C . ASP A 1 47 ? -16.783 4.554 -5.040 1.00 0.00 27 ASP A C 10
ATOM 15615 O O . ASP A 1 47 ? -16.910 4.927 -3.890 1.00 0.00 27 ASP A O 10
ATOM 15624 N N . GLU A 1 48 ? -17.460 3.539 -5.501 1.00 0.00 28 GLU A N 10
ATOM 15625 C CA . GLU A 1 48 ? -18.410 2.811 -4.613 1.00 0.00 28 GLU A CA 10
ATOM 15626 C C . GLU A 1 48 ? -17.632 2.133 -3.483 1.00 0.00 28 GLU A C 10
ATOM 15627 O O . GLU A 1 48 ? -18.143 1.927 -2.400 1.00 0.00 28 GLU A O 10
ATOM 15639 N N . TYR A 1 49 ? -16.398 1.787 -3.726 1.00 0.00 29 TYR A N 10
ATOM 15640 C CA . TYR A 1 49 ? -15.586 1.124 -2.667 1.00 0.00 29 TYR A CA 10
ATOM 15641 C C . TYR A 1 49 ? -15.169 2.161 -1.622 1.00 0.00 29 TYR A C 10
ATOM 15642 O O . TYR A 1 49 ? -15.344 1.965 -0.436 1.00 0.00 29 TYR A O 10
ATOM 15660 N N . LEU A 1 50 ? -14.621 3.263 -2.052 1.00 0.00 30 LEU A N 10
ATOM 15661 C CA . LEU A 1 50 ? -14.195 4.311 -1.082 1.00 0.00 30 LEU A CA 10
ATOM 15662 C C . LEU A 1 50 ? -15.314 4.549 -0.067 1.00 0.00 30 LEU A C 10
ATOM 15663 O O . LEU A 1 50 ? -15.081 5.012 1.032 1.00 0.00 30 LEU A O 10
ATOM 15679 N N . LYS A 1 51 ? -16.529 4.235 -0.426 1.00 0.00 31 LYS A N 10
ATOM 15680 C CA . LYS A 1 51 ? -17.663 4.442 0.519 1.00 0.00 31 LYS A CA 10
ATOM 15681 C C . LYS A 1 51 ? -17.616 3.374 1.613 1.00 0.00 31 LYS A C 10
ATOM 15682 O O . LYS A 1 51 ? -17.770 3.663 2.783 1.00 0.00 31 LYS A O 10
ATOM 15701 N N . ASN A 1 52 ? -17.406 2.141 1.243 1.00 0.00 32 ASN A N 10
ATOM 15702 C CA . ASN A 1 52 ? -17.350 1.055 2.262 1.00 0.00 32 ASN A CA 10
ATOM 15703 C C . ASN A 1 52 ? -16.019 0.311 2.140 1.00 0.00 32 ASN A C 10
ATOM 15704 O O . ASN A 1 52 ? -15.950 -0.769 1.588 1.00 0.00 32 ASN A O 10
ATOM 15715 N N . PRO A 1 53 ? -14.971 0.893 2.655 1.00 0.00 33 PRO A N 10
ATOM 15716 C CA . PRO A 1 53 ? -13.608 0.288 2.612 1.00 0.00 33 PRO A CA 10
ATOM 15717 C C . PRO A 1 53 ? -13.615 -1.185 3.032 1.00 0.00 33 PRO A C 10
ATOM 15718 O O . PRO A 1 53 ? -14.501 -1.639 3.728 1.00 0.00 33 PRO A O 10
ATOM 15729 N N . SER A 1 54 ? -12.633 -1.935 2.612 1.00 0.00 34 SER A N 10
ATOM 15730 C CA . SER A 1 54 ? -12.583 -3.376 2.986 1.00 0.00 34 SER A CA 10
ATOM 15731 C C . SER A 1 54 ? -11.627 -4.114 2.046 1.00 0.00 34 SER A C 10
ATOM 15732 O O . SER A 1 54 ? -11.511 -3.787 0.881 1.00 0.00 34 SER A O 10
ATOM 15740 N N . ILE A 1 55 ? -10.942 -5.108 2.542 1.00 0.00 35 ILE A N 10
ATOM 15741 C CA . ILE A 1 55 ? -9.995 -5.866 1.677 1.00 0.00 35 ILE A CA 10
ATOM 15742 C C . ILE A 1 55 ? -10.738 -7.013 0.991 1.00 0.00 35 ILE A C 10
ATOM 15743 O O . ILE A 1 55 ? -10.142 -7.976 0.550 1.00 0.00 35 ILE A O 10
ATOM 15759 N N . GLY A 1 56 ? -12.037 -6.921 0.899 1.00 0.00 36 GLY A N 10
ATOM 15760 C CA . GLY A 1 56 ? -12.816 -8.009 0.242 1.00 0.00 36 GLY A CA 10
ATOM 15761 C C . GLY A 1 56 ? -13.399 -7.497 -1.076 1.00 0.00 36 GLY A C 10
ATOM 15762 O O . GLY A 1 56 ? -13.338 -8.160 -2.092 1.00 0.00 36 GLY A O 10
ATOM 15766 N N . LYS A 1 57 ? -13.967 -6.322 -1.067 1.00 0.00 37 LYS A N 10
ATOM 15767 C CA . LYS A 1 57 ? -14.555 -5.770 -2.321 1.00 0.00 37 LYS A CA 10
ATOM 15768 C C . LYS A 1 57 ? -13.430 -5.325 -3.258 1.00 0.00 37 LYS A C 10
ATOM 15769 O O . LYS A 1 57 ? -13.654 -5.031 -4.416 1.00 0.00 37 LYS A O 10
ATOM 15788 N N . LEU A 1 58 ? -12.222 -5.272 -2.768 1.00 0.00 38 LEU A N 10
ATOM 15789 C CA . LEU A 1 58 ? -11.085 -4.846 -3.632 1.00 0.00 38 LEU A CA 10
ATOM 15790 C C . LEU A 1 58 ? -10.813 -5.923 -4.685 1.00 0.00 38 LEU A C 10
ATOM 15791 O O . LEU A 1 58 ? -10.319 -5.644 -5.759 1.00 0.00 38 LEU A O 10
ATOM 15807 N N . SER A 1 59 ? -11.131 -7.153 -4.385 1.00 0.00 39 SER A N 10
ATOM 15808 C CA . SER A 1 59 ? -10.889 -8.246 -5.368 1.00 0.00 39 SER A CA 10
ATOM 15809 C C . SER A 1 59 ? -11.811 -8.059 -6.576 1.00 0.00 39 SER A C 10
ATOM 15810 O O . SER A 1 59 ? -11.583 -8.610 -7.633 1.00 0.00 39 SER A O 10
ATOM 15818 N N . GLU A 1 60 ? -12.850 -7.285 -6.425 1.00 0.00 40 GLU A N 10
ATOM 15819 C CA . GLU A 1 60 ? -13.786 -7.065 -7.564 1.00 0.00 40 GLU A CA 10
ATOM 15820 C C . GLU A 1 60 ? -13.312 -5.867 -8.390 1.00 0.00 40 GLU A C 10
ATOM 15821 O O . GLU A 1 60 ? -13.348 -5.884 -9.604 1.00 0.00 40 GLU A O 10
ATOM 15833 N N . VAL A 1 61 ? -12.869 -4.824 -7.741 1.00 0.00 41 VAL A N 10
ATOM 15834 C CA . VAL A 1 61 ? -12.395 -3.627 -8.490 1.00 0.00 41 VAL A CA 10
ATOM 15835 C C . VAL A 1 61 ? -10.992 -3.890 -9.039 1.00 0.00 41 VAL A C 10
ATOM 15836 O O . VAL A 1 61 ? -10.786 -3.963 -10.234 1.00 0.00 41 VAL A O 10
ATOM 15849 N N . VAL A 1 62 ? -10.023 -4.032 -8.175 1.00 0.00 42 VAL A N 10
ATOM 15850 C CA . VAL A 1 62 ? -8.635 -4.290 -8.649 1.00 0.00 42 VAL A CA 10
ATOM 15851 C C . VAL A 1 62 ? -8.547 -5.702 -9.231 1.00 0.00 42 VAL A C 10
ATOM 15852 O O . VAL A 1 62 ? -8.684 -6.683 -8.528 1.00 0.00 42 VAL A O 10
ATOM 15865 N N . GLU A 1 63 ? -8.319 -5.813 -10.512 1.00 0.00 43 GLU A N 10
ATOM 15866 C CA . GLU A 1 63 ? -8.223 -7.161 -11.138 1.00 0.00 43 GLU A CA 10
ATOM 15867 C C . GLU A 1 63 ? -6.873 -7.791 -10.787 1.00 0.00 43 GLU A C 10
ATOM 15868 O O . GLU A 1 63 ? -6.806 -8.833 -10.166 1.00 0.00 43 GLU A O 10
ATOM 15880 N N . LEU A 1 64 ? -5.797 -7.165 -11.178 1.00 0.00 44 LEU A N 10
ATOM 15881 C CA . LEU A 1 64 ? -4.453 -7.729 -10.867 1.00 0.00 44 LEU A CA 10
ATOM 15882 C C . LEU A 1 64 ? -3.873 -7.016 -9.643 1.00 0.00 44 LEU A C 10
ATOM 15883 O O . LEU A 1 64 ? -4.167 -5.865 -9.386 1.00 0.00 44 LEU A O 10
ATOM 15899 N N . PHE A 1 65 ? -3.052 -7.689 -8.886 1.00 0.00 45 PHE A N 10
ATOM 15900 C CA . PHE A 1 65 ? -2.454 -7.050 -7.680 1.00 0.00 45 PHE A CA 10
ATOM 15901 C C . PHE A 1 65 ? -1.002 -6.670 -7.972 1.00 0.00 45 PHE A C 10
ATOM 15902 O O . PHE A 1 65 ? -0.100 -7.017 -7.237 1.00 0.00 45 PHE A O 10
ATOM 15919 N N . GLU A 1 66 ? -0.768 -5.956 -9.040 1.00 0.00 46 GLU A N 10
ATOM 15920 C CA . GLU A 1 66 ? 0.626 -5.555 -9.378 1.00 0.00 46 GLU A CA 10
ATOM 15921 C C . GLU A 1 66 ? 0.640 -4.093 -9.829 1.00 0.00 46 GLU A C 10
ATOM 15922 O O . GLU A 1 66 ? -0.371 -3.545 -10.223 1.00 0.00 46 GLU A O 10
ATOM 15934 N N . VAL A 1 67 ? 1.777 -3.456 -9.777 1.00 0.00 47 VAL A N 10
ATOM 15935 C CA . VAL A 1 67 ? 1.854 -2.030 -10.204 1.00 0.00 47 VAL A CA 10
ATOM 15936 C C . VAL A 1 67 ? 2.754 -1.914 -11.435 1.00 0.00 47 VAL A C 10
ATOM 15937 O O . VAL A 1 67 ? 3.734 -2.620 -11.569 1.00 0.00 47 VAL A O 10
ATOM 15950 N N . PHE A 1 68 ? 2.429 -1.029 -12.337 1.00 0.00 48 PHE A N 10
ATOM 15951 C CA . PHE A 1 68 ? 3.266 -0.869 -13.559 1.00 0.00 48 PHE A CA 10
ATOM 15952 C C . PHE A 1 68 ? 3.829 0.554 -13.609 1.00 0.00 48 PHE A C 10
ATOM 15953 O O . PHE A 1 68 ? 3.262 1.475 -13.057 1.00 0.00 48 PHE A O 10
ATOM 15970 N N . THR A 1 69 ? 4.941 0.738 -14.266 1.00 0.00 49 THR A N 10
ATOM 15971 C CA . THR A 1 69 ? 5.540 2.101 -14.350 1.00 0.00 49 THR A CA 10
ATOM 15972 C C . THR A 1 69 ? 6.196 2.285 -15.720 1.00 0.00 49 THR A C 10
ATOM 15973 O O . THR A 1 69 ? 6.557 1.331 -16.379 1.00 0.00 49 THR A O 10
ATOM 15984 N N . PRO A 1 70 ? 6.346 3.511 -16.141 1.00 0.00 50 PRO A N 10
ATOM 15985 C CA . PRO A 1 70 ? 6.968 3.844 -17.456 1.00 0.00 50 PRO A CA 10
ATOM 15986 C C . PRO A 1 70 ? 8.475 3.572 -17.468 1.00 0.00 50 PRO A C 10
ATOM 15987 O O . PRO A 1 70 ? 9.184 3.910 -16.541 1.00 0.00 50 PRO A O 10
ATOM 15998 N N . GLN A 1 71 ? 8.969 2.965 -18.512 1.00 0.00 51 GLN A N 10
ATOM 15999 C CA . GLN A 1 71 ? 10.428 2.673 -18.583 1.00 0.00 51 GLN A CA 10
ATOM 16000 C C . GLN A 1 71 ? 11.215 3.984 -18.528 1.00 0.00 51 GLN A C 10
ATOM 16001 O O . GLN A 1 71 ? 12.353 4.018 -18.104 1.00 0.00 51 GLN A O 10
ATOM 16015 N N . ASP A 1 72 ? 10.619 5.064 -18.954 1.00 0.00 52 ASP A N 10
ATOM 16016 C CA . ASP A 1 72 ? 11.333 6.370 -18.926 1.00 0.00 52 ASP A CA 10
ATOM 16017 C C . ASP A 1 72 ? 10.589 7.339 -18.004 1.00 0.00 52 ASP A C 10
ATOM 16018 O O . ASP A 1 72 ? 10.472 7.114 -16.817 1.00 0.00 52 ASP A O 10
ATOM 16027 N N . GLY A 1 73 ? 10.086 8.415 -18.543 1.00 0.00 53 GLY A N 10
ATOM 16028 C CA . GLY A 1 73 ? 9.349 9.396 -17.696 1.00 0.00 53 GLY A CA 10
ATOM 16029 C C . GLY A 1 73 ? 8.210 10.018 -18.506 1.00 0.00 53 GLY A C 10
ATOM 16030 O O . GLY A 1 73 ? 7.232 10.487 -17.960 1.00 0.00 53 GLY A O 10
ATOM 16034 N N . ARG A 1 74 ? 8.329 10.025 -19.806 1.00 0.00 54 ARG A N 10
ATOM 16035 C CA . ARG A 1 74 ? 7.252 10.616 -20.649 1.00 0.00 54 ARG A CA 10
ATOM 16036 C C . ARG A 1 74 ? 6.866 9.627 -21.751 1.00 0.00 54 ARG A C 10
ATOM 16037 O O . ARG A 1 74 ? 7.513 9.543 -22.776 1.00 0.00 54 ARG A O 10
ATOM 16058 N N . GLY A 1 75 ? 5.817 8.878 -21.548 1.00 0.00 55 GLY A N 10
ATOM 16059 C CA . GLY A 1 75 ? 5.392 7.896 -22.585 1.00 0.00 55 GLY A CA 10
ATOM 16060 C C . GLY A 1 75 ? 4.029 7.311 -22.207 1.00 0.00 55 GLY A C 10
ATOM 16061 O O . GLY A 1 75 ? 3.873 6.698 -21.169 1.00 0.00 55 GLY A O 10
ATOM 16065 N N . ALA A 1 76 ? 3.043 7.495 -23.040 1.00 0.00 56 ALA A N 10
ATOM 16066 C CA . ALA A 1 76 ? 1.692 6.948 -22.728 1.00 0.00 56 ALA A CA 10
ATOM 16067 C C . ALA A 1 76 ? 1.300 5.919 -23.791 1.00 0.00 56 ALA A C 10
ATOM 16068 O O . ALA A 1 76 ? 0.227 5.350 -23.752 1.00 0.00 56 ALA A O 10
ATOM 16075 N N . GLU A 1 77 ? 2.162 5.675 -24.740 1.00 0.00 57 GLU A N 10
ATOM 16076 C CA . GLU A 1 77 ? 1.837 4.683 -25.804 1.00 0.00 57 GLU A CA 10
ATOM 16077 C C . GLU A 1 77 ? 2.843 3.531 -25.750 1.00 0.00 57 GLU A C 10
ATOM 16078 O O . GLU A 1 77 ? 4.001 3.719 -25.435 1.00 0.00 57 GLU A O 10
ATOM 16090 N N . GLY A 1 78 ? 2.410 2.338 -26.057 1.00 0.00 58 GLY A N 10
ATOM 16091 C CA . GLY A 1 78 ? 3.341 1.176 -26.024 1.00 0.00 58 GLY A CA 10
ATOM 16092 C C . GLY A 1 78 ? 3.048 0.320 -24.790 1.00 0.00 58 GLY A C 10
ATOM 16093 O O . GLY A 1 78 ? 1.964 0.355 -24.243 1.00 0.00 58 GLY A O 10
ATOM 16097 N N . GLU A 1 79 ? 4.005 -0.449 -24.350 1.00 0.00 59 GLU A N 10
ATOM 16098 C CA . GLU A 1 79 ? 3.780 -1.306 -23.153 1.00 0.00 59 GLU A CA 10
ATOM 16099 C C . GLU A 1 79 ? 4.409 -0.645 -21.926 1.00 0.00 59 GLU A C 10
ATOM 16100 O O . GLU A 1 79 ? 5.113 0.340 -22.032 1.00 0.00 59 GLU A O 10
ATOM 16112 N N . LEU A 1 80 ? 4.161 -1.176 -20.759 1.00 0.00 60 LEU A N 10
ATOM 16113 C CA . LEU A 1 80 ? 4.746 -0.576 -19.527 1.00 0.00 60 LEU A CA 10
ATOM 16114 C C . LEU A 1 80 ? 5.656 -1.598 -18.844 1.00 0.00 60 LEU A C 10
ATOM 16115 O O . LEU A 1 80 ? 5.717 -2.747 -19.233 1.00 0.00 60 LEU A O 10
ATOM 16131 N N . GLY A 1 81 ? 6.363 -1.190 -17.827 1.00 0.00 61 GLY A N 10
ATOM 16132 C CA . GLY A 1 81 ? 7.269 -2.138 -17.119 1.00 0.00 61 GLY A CA 10
ATOM 16133 C C . GLY A 1 81 ? 6.637 -2.554 -15.789 1.00 0.00 61 GLY A C 10
ATOM 16134 O O . GLY A 1 81 ? 5.488 -2.266 -15.520 1.00 0.00 61 GLY A O 10
ATOM 16138 N N . ALA A 1 82 ? 7.380 -3.227 -14.954 1.00 0.00 62 ALA A N 10
ATOM 16139 C CA . ALA A 1 82 ? 6.821 -3.660 -13.643 1.00 0.00 62 ALA A CA 10
ATOM 16140 C C . ALA A 1 82 ? 7.721 -3.155 -12.513 1.00 0.00 62 ALA A C 10
ATOM 16141 O O . ALA A 1 82 ? 8.866 -3.544 -12.398 1.00 0.00 62 ALA A O 10
ATOM 16148 N N . ALA A 1 83 ? 7.212 -2.290 -11.679 1.00 0.00 63 ALA A N 10
ATOM 16149 C CA . ALA A 1 83 ? 8.040 -1.761 -10.559 1.00 0.00 63 ALA A CA 10
ATOM 16150 C C . ALA A 1 83 ? 8.616 -2.928 -9.754 1.00 0.00 63 ALA A C 10
ATOM 16151 O O . ALA A 1 83 ? 8.069 -4.013 -9.738 1.00 0.00 63 ALA A O 10
ATOM 16158 N N . SER A 1 84 ? 9.716 -2.715 -9.085 1.00 0.00 64 SER A N 10
ATOM 16159 C CA . SER A 1 84 ? 10.324 -3.813 -8.282 1.00 0.00 64 SER A CA 10
ATOM 16160 C C . SER A 1 84 ? 9.914 -3.660 -6.817 1.00 0.00 64 SER A C 10
ATOM 16161 O O . SER A 1 84 ? 9.727 -2.566 -6.325 1.00 0.00 64 SER A O 10
ATOM 16169 N N . LYS A 1 85 ? 9.773 -4.751 -6.114 1.00 0.00 65 LYS A N 10
ATOM 16170 C CA . LYS A 1 85 ? 9.374 -4.668 -4.681 1.00 0.00 65 LYS A CA 10
ATOM 16171 C C . LYS A 1 85 ? 10.168 -3.554 -3.994 1.00 0.00 65 LYS A C 10
ATOM 16172 O O . LYS A 1 85 ? 9.829 -3.113 -2.913 1.00 0.00 65 LYS A O 10
ATOM 16191 N N . ALA A 1 86 ? 11.222 -3.095 -4.612 1.00 0.00 66 ALA A N 10
ATOM 16192 C CA . ALA A 1 86 ? 12.035 -2.010 -3.993 1.00 0.00 66 ALA A CA 10
ATOM 16193 C C . ALA A 1 86 ? 11.404 -0.653 -4.315 1.00 0.00 66 ALA A C 10
ATOM 16194 O O . ALA A 1 86 ? 11.218 0.176 -3.447 1.00 0.00 66 ALA A O 10
ATOM 16201 N N . GLN A 1 87 ? 11.076 -0.421 -5.556 1.00 0.00 67 GLN A N 10
ATOM 16202 C CA . GLN A 1 87 ? 10.459 0.882 -5.931 1.00 0.00 67 GLN A CA 10
ATOM 16203 C C . GLN A 1 87 ? 9.218 1.128 -5.070 1.00 0.00 67 GLN A C 10
ATOM 16204 O O . GLN A 1 87 ? 8.999 2.216 -4.577 1.00 0.00 67 GLN A O 10
ATOM 16218 N N . VAL A 1 88 ? 8.405 0.124 -4.886 1.00 0.00 68 VAL A N 10
ATOM 16219 C CA . VAL A 1 88 ? 7.179 0.300 -4.056 1.00 0.00 68 VAL A CA 10
ATOM 16220 C C . VAL A 1 88 ? 7.578 0.490 -2.592 1.00 0.00 68 VAL A C 10
ATOM 16221 O O . VAL A 1 88 ? 7.023 1.312 -1.889 1.00 0.00 68 VAL A O 10
ATOM 16234 N N . GLU A 1 89 ? 8.535 -0.264 -2.125 1.00 0.00 69 GLU A N 10
ATOM 16235 C CA . GLU A 1 89 ? 8.967 -0.127 -0.706 1.00 0.00 69 GLU A CA 10
ATOM 16236 C C . GLU A 1 89 ? 9.559 1.266 -0.485 1.00 0.00 69 GLU A C 10
ATOM 16237 O O . GLU A 1 89 ? 9.332 1.894 0.531 1.00 0.00 69 GLU A O 10
ATOM 16249 N N . ASN A 1 90 ? 10.319 1.755 -1.427 1.00 0.00 70 ASN A N 10
ATOM 16250 C CA . ASN A 1 90 ? 10.925 3.107 -1.269 1.00 0.00 70 ASN A CA 10
ATOM 16251 C C . ASN A 1 90 ? 9.816 4.143 -1.072 1.00 0.00 70 ASN A C 10
ATOM 16252 O O . ASN A 1 90 ? 9.936 5.050 -0.273 1.00 0.00 70 ASN A O 10
ATOM 16263 N N . GLU A 1 91 ? 8.736 4.014 -1.792 1.00 0.00 71 GLU A N 10
ATOM 16264 C CA . GLU A 1 91 ? 7.621 4.992 -1.644 1.00 0.00 71 GLU A CA 10
ATOM 16265 C C . GLU A 1 91 ? 6.896 4.741 -0.320 1.00 0.00 71 GLU A C 10
ATOM 16266 O O . GLU A 1 91 ? 6.944 5.547 0.587 1.00 0.00 71 GLU A O 10
ATOM 16278 N N . PHE A 1 92 ? 6.223 3.630 -0.203 1.00 0.00 72 PHE A N 10
ATOM 16279 C CA . PHE A 1 92 ? 5.495 3.328 1.062 1.00 0.00 72 PHE A CA 10
ATOM 16280 C C . PHE A 1 92 ? 6.413 2.548 2.005 1.00 0.00 72 PHE A C 10
ATOM 16281 O O . PHE A 1 92 ? 6.935 3.082 2.962 1.00 0.00 72 PHE A O 10
ATOM 16298 N N . GLY A 1 93 ? 6.613 1.286 1.741 1.00 0.00 73 GLY A N 10
ATOM 16299 C CA . GLY A 1 93 ? 7.498 0.472 2.623 1.00 0.00 73 GLY A CA 10
ATOM 16300 C C . GLY A 1 93 ? 6.916 -0.935 2.775 1.00 0.00 73 GLY A C 10
ATOM 16301 O O . GLY A 1 93 ? 5.778 -1.186 2.431 1.00 0.00 73 GLY A O 10
ATOM 16305 N N . LYS A 1 94 ? 7.687 -1.854 3.289 1.00 0.00 74 LYS A N 10
ATOM 16306 C CA . LYS A 1 94 ? 7.176 -3.242 3.463 1.00 0.00 74 LYS A CA 10
ATOM 16307 C C . LYS A 1 94 ? 6.359 -3.328 4.753 1.00 0.00 74 LYS A C 10
ATOM 16308 O O . LYS A 1 94 ? 5.805 -4.357 5.081 1.00 0.00 74 LYS A O 10
ATOM 16327 N N . GLY A 1 95 ? 6.282 -2.253 5.490 1.00 0.00 75 GLY A N 10
ATOM 16328 C CA . GLY A 1 95 ? 5.500 -2.273 6.759 1.00 0.00 75 GLY A CA 10
ATOM 16329 C C . GLY A 1 95 ? 4.024 -2.523 6.447 1.00 0.00 75 GLY A C 10
ATOM 16330 O O . GLY A 1 95 ? 3.215 -2.710 7.333 1.00 0.00 75 GLY A O 10
ATOM 16334 N N . LYS A 1 96 ? 3.666 -2.529 5.192 1.00 0.00 76 LYS A N 10
ATOM 16335 C CA . LYS A 1 96 ? 2.241 -2.767 4.824 1.00 0.00 76 LYS A CA 10
ATOM 16336 C C . LYS A 1 96 ? 2.172 -3.793 3.692 1.00 0.00 76 LYS A C 10
ATOM 16337 O O . LYS A 1 96 ? 3.060 -3.884 2.869 1.00 0.00 76 LYS A O 10
ATOM 16356 N N . LYS A 1 97 ? 1.123 -4.568 3.646 1.00 0.00 77 LYS A N 10
ATOM 16357 C CA . LYS A 1 97 ? 0.999 -5.589 2.566 1.00 0.00 77 LYS A CA 10
ATOM 16358 C C . LYS A 1 97 ? 0.806 -4.887 1.221 1.00 0.00 77 LYS A C 10
ATOM 16359 O O . LYS A 1 97 ? 1.001 -3.695 1.098 1.00 0.00 77 LYS A O 10
ATOM 16378 N N . ILE A 1 98 ? 0.425 -5.619 0.210 1.00 0.00 78 ILE A N 10
ATOM 16379 C CA . ILE A 1 98 ? 0.221 -4.995 -1.127 1.00 0.00 78 ILE A CA 10
ATOM 16380 C C . ILE A 1 98 ? -1.204 -4.444 -1.221 1.00 0.00 78 ILE A C 10
ATOM 16381 O O . ILE A 1 98 ? -1.439 -3.399 -1.794 1.00 0.00 78 ILE A O 10
ATOM 16397 N N . GLU A 1 99 ? -2.156 -5.140 -0.664 1.00 0.00 79 GLU A N 10
ATOM 16398 C CA . GLU A 1 99 ? -3.565 -4.657 -0.722 1.00 0.00 79 GLU A CA 10
ATOM 16399 C C . GLU A 1 99 ? -3.672 -3.307 -0.008 1.00 0.00 79 GLU A C 10
ATOM 16400 O O . GLU A 1 99 ? -4.515 -2.492 -0.326 1.00 0.00 79 GLU A O 10
ATOM 16412 N N . GLU A 1 100 ? -2.825 -3.065 0.955 1.00 0.00 80 GLU A N 10
ATOM 16413 C CA . GLU A 1 100 ? -2.881 -1.768 1.687 1.00 0.00 80 GLU A CA 10
ATOM 16414 C C . GLU A 1 100 ? -2.265 -0.667 0.823 1.00 0.00 80 GLU A C 10
ATOM 16415 O O . GLU A 1 100 ? -2.799 0.419 0.711 1.00 0.00 80 GLU A O 10
ATOM 16427 N N . VAL A 1 101 ? -1.144 -0.936 0.211 1.00 0.00 81 VAL A N 10
ATOM 16428 C CA . VAL A 1 101 ? -0.496 0.098 -0.645 1.00 0.00 81 VAL A CA 10
ATOM 16429 C C . VAL A 1 101 ? -1.504 0.616 -1.674 1.00 0.00 81 VAL A C 10
ATOM 16430 O O . VAL A 1 101 ? -1.639 1.806 -1.878 1.00 0.00 81 VAL A O 10
ATOM 16443 N N . ILE A 1 102 ? -2.210 -0.267 -2.323 1.00 0.00 82 ILE A N 10
ATOM 16444 C CA . ILE A 1 102 ? -3.208 0.177 -3.338 1.00 0.00 82 ILE A CA 10
ATOM 16445 C C . ILE A 1 102 ? -4.265 1.054 -2.665 1.00 0.00 82 ILE A C 10
ATOM 16446 O O . ILE A 1 102 ? -4.698 2.051 -3.209 1.00 0.00 82 ILE A O 10
ATOM 16462 N N . ASP A 1 103 ? -4.686 0.691 -1.484 1.00 0.00 83 ASP A N 10
ATOM 16463 C CA . ASP A 1 103 ? -5.716 1.505 -0.777 1.00 0.00 83 ASP A CA 10
ATOM 16464 C C . ASP A 1 103 ? -5.315 2.981 -0.816 1.00 0.00 83 ASP A C 10
ATOM 16465 O O . ASP A 1 103 ? -6.076 3.830 -1.235 1.00 0.00 83 ASP A O 10
ATOM 16474 N N . LEU A 1 104 ? -4.125 3.294 -0.381 1.00 0.00 84 LEU A N 10
ATOM 16475 C CA . LEU A 1 104 ? -3.677 4.716 -0.393 1.00 0.00 84 LEU A CA 10
ATOM 16476 C C . LEU A 1 104 ? -3.731 5.256 -1.824 1.00 0.00 84 LEU A C 10
ATOM 16477 O O . LEU A 1 104 ? -3.985 6.423 -2.047 1.00 0.00 84 LEU A O 10
ATOM 16493 N N . ILE A 1 105 ? -3.492 4.417 -2.794 1.00 0.00 85 ILE A N 10
ATOM 16494 C CA . ILE A 1 105 ? -3.530 4.884 -4.208 1.00 0.00 85 ILE A CA 10
ATOM 16495 C C . ILE A 1 105 ? -4.966 5.253 -4.587 1.00 0.00 85 ILE A C 10
ATOM 16496 O O . ILE A 1 105 ? -5.198 6.103 -5.423 1.00 0.00 85 ILE A O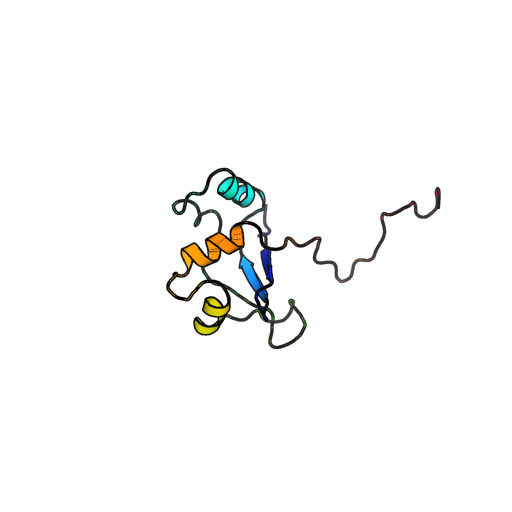 10
ATOM 16512 N N . LEU A 1 106 ? -5.931 4.618 -3.979 1.00 0.00 86 LEU A N 10
ATOM 16513 C CA . LEU A 1 106 ? -7.350 4.933 -4.306 1.00 0.00 86 LEU A CA 10
ATOM 16514 C C . LEU A 1 106 ? -7.793 6.170 -3.524 1.00 0.00 86 LEU A C 10
ATOM 16515 O O . LEU A 1 106 ? -8.681 6.890 -3.935 1.00 0.00 86 LEU A O 10
ATOM 16531 N N . ARG A 1 107 ? -7.182 6.424 -2.399 1.00 0.00 87 ARG A N 10
ATOM 16532 C CA . ARG A 1 107 ? -7.569 7.616 -1.593 1.00 0.00 87 ARG A CA 10
ATOM 16533 C C . ARG A 1 107 ? -6.674 8.799 -1.969 1.00 0.00 87 ARG A C 10
ATOM 16534 O O . ARG A 1 107 ? -6.764 9.865 -1.392 1.00 0.00 87 ARG A O 10
ATOM 16555 N N . ASN A 1 108 ? -5.812 8.621 -2.932 1.00 0.00 88 ASN A N 10
ATOM 16556 C CA . ASN A 1 108 ? -4.914 9.736 -3.343 1.00 0.00 88 ASN A CA 10
ATOM 16557 C C . ASN A 1 108 ? -4.350 9.449 -4.737 1.00 0.00 88 ASN A C 10
ATOM 16558 O O . ASN A 1 108 ? -3.153 9.391 -4.933 1.00 0.00 88 ASN A O 10
ATOM 16569 N N . GLY A 1 109 ? -5.205 9.269 -5.706 1.00 0.00 89 GLY A N 10
ATOM 16570 C CA . GLY A 1 109 ? -4.718 8.985 -7.087 1.00 0.00 89 GLY A CA 10
ATOM 16571 C C . GLY A 1 109 ? -4.669 10.286 -7.889 1.00 0.00 89 GLY A C 10
ATOM 16572 O O . GLY A 1 109 ? -4.140 11.284 -7.441 1.00 0.00 89 GLY A O 10
ATOM 16576 N N . LYS A 1 110 ? -5.217 10.285 -9.073 1.00 0.00 90 LYS A N 10
ATOM 16577 C CA . LYS A 1 110 ? -5.202 11.522 -9.903 1.00 0.00 90 LYS A CA 10
ATOM 16578 C C . LYS A 1 110 ? -6.385 11.500 -10.874 1.00 0.00 90 LYS A C 10
ATOM 16579 O O . LYS A 1 110 ? -6.212 11.485 -12.077 1.00 0.00 90 LYS A O 10
ATOM 16598 N N . PRO A 1 111 ? -7.580 11.497 -10.348 1.00 0.00 91 PRO A N 10
ATOM 16599 C CA . PRO A 1 111 ? -8.824 11.478 -11.169 1.00 0.00 91 PRO A CA 10
ATOM 16600 C C . PRO A 1 111 ? -9.097 12.827 -11.839 1.00 0.00 91 PRO A C 10
ATOM 16601 O O . PRO A 1 111 ? -9.358 13.816 -11.183 1.00 0.00 91 PRO A O 10
ATOM 16612 N N . ASN A 1 112 ? -9.038 12.875 -13.142 1.00 0.00 92 ASN A N 10
ATOM 16613 C CA . ASN A 1 112 ? -9.294 14.161 -13.852 1.00 0.00 92 ASN A CA 10
ATOM 16614 C C . ASN A 1 112 ? -10.798 14.327 -14.079 1.00 0.00 92 ASN A C 10
ATOM 16615 O O . ASN A 1 112 ? -11.444 15.145 -13.454 1.00 0.00 92 ASN A O 10
ATOM 16626 N N . SER A 1 113 ? -11.363 13.556 -14.967 1.00 0.00 93 SER A N 10
ATOM 16627 C CA . SER A 1 113 ? -12.824 13.670 -15.232 1.00 0.00 93 SER A CA 10
ATOM 16628 C C . SER A 1 113 ? -13.148 15.089 -15.704 1.00 0.00 93 SER A C 10
ATOM 16629 O O . SER A 1 113 ? -12.924 16.053 -15.000 1.00 0.00 93 SER A O 10
ATOM 16637 N N . THR A 1 114 ? -13.673 15.224 -16.891 1.00 0.00 94 THR A N 10
ATOM 16638 C CA . THR A 1 114 ? -14.010 16.581 -17.406 1.00 0.00 94 THR A CA 10
ATOM 16639 C C . THR A 1 114 ? -15.520 16.679 -17.634 1.00 0.00 94 THR A C 10
ATOM 16640 O O . THR A 1 114 ? -16.073 16.011 -18.485 1.00 0.00 94 THR A O 10
ATOM 16651 N N . THR A 1 115 ? -16.191 17.507 -16.882 1.00 0.00 95 THR A N 10
ATOM 16652 C CA . THR A 1 115 ? -17.664 17.647 -17.057 1.00 0.00 95 THR A CA 10
ATOM 16653 C C . THR A 1 115 ? -18.142 18.926 -16.367 1.00 0.00 95 THR A C 10
ATOM 16654 O O . THR A 1 115 ? -18.186 19.985 -16.962 1.00 0.00 95 THR A O 10
ATOM 16665 N N . SER A 1 116 ? -18.499 18.838 -15.114 1.00 0.00 96 SER A N 10
ATOM 16666 C CA . SER A 1 116 ? -18.972 20.049 -14.388 1.00 0.00 96 SER A CA 10
ATOM 16667 C C . SER A 1 116 ? -20.003 20.787 -15.245 1.00 0.00 96 SER A C 10
ATOM 16668 O O . SER A 1 116 ? -20.197 21.979 -15.111 1.00 0.00 96 SER A O 10
ATOM 16676 N N . SER A 1 117 ? -20.667 20.088 -16.125 1.00 0.00 97 SER A N 10
ATOM 16677 C CA . SER A 1 117 ? -21.683 20.751 -16.989 1.00 0.00 97 SER A CA 10
ATOM 16678 C C . SER A 1 117 ? -23.065 20.616 -16.346 1.00 0.00 97 SER A C 10
ATOM 16679 O O . SER A 1 117 ? -23.190 20.465 -15.147 1.00 0.00 97 SER A O 10
ATOM 16687 N N . LEU A 1 118 ? -24.105 20.670 -17.134 1.00 0.00 98 LEU A N 10
ATOM 16688 C CA . LEU A 1 118 ? -25.476 20.545 -16.566 1.00 0.00 98 LEU A CA 10
ATOM 16689 C C . LEU A 1 118 ? -25.798 19.069 -16.327 1.00 0.00 98 LEU A C 10
ATOM 16690 O O . LEU A 1 118 ? -25.059 18.190 -16.727 1.00 0.00 98 LEU A O 10
ATOM 16706 N N . LYS A 1 119 ? -26.895 18.788 -15.678 1.00 0.00 99 LYS A N 10
ATOM 16707 C CA . LYS A 1 119 ? -27.261 17.368 -15.415 1.00 0.00 99 LYS A CA 10
ATOM 16708 C C . LYS A 1 119 ? -27.498 16.647 -16.744 1.00 0.00 99 LYS A C 10
ATOM 16709 O O . LYS A 1 119 ? -28.445 16.925 -17.452 1.00 0.00 99 LYS A O 10
ATOM 16728 N N . THR A 1 120 ? -26.644 15.722 -17.087 1.00 0.00 100 THR A N 10
ATOM 16729 C CA . THR A 1 120 ? -26.821 14.985 -18.370 1.00 0.00 100 THR A CA 10
ATOM 16730 C C . THR A 1 120 ? -26.871 13.482 -18.091 1.00 0.00 100 THR A C 10
ATOM 16731 O O . THR A 1 120 ? -25.964 12.747 -18.429 1.00 0.00 100 THR A O 10
ATOM 16742 N N . LYS A 1 121 ? -27.924 13.018 -17.475 1.00 0.00 101 LYS A N 10
ATOM 16743 C CA . LYS A 1 121 ? -28.031 11.563 -17.176 1.00 0.00 101 LYS A CA 10
ATOM 16744 C C . LYS A 1 121 ? -29.046 10.920 -18.122 1.00 0.00 101 LYS A C 10
ATOM 16745 O O . LYS A 1 121 ? -29.640 11.579 -18.952 1.00 0.00 101 LYS A O 10
ATOM 16764 N N . GLY A 1 122 ? -29.251 9.636 -18.005 1.00 0.00 102 GLY A N 10
ATOM 16765 C CA . GLY A 1 122 ? -30.227 8.952 -18.899 1.00 0.00 102 GLY A CA 10
ATOM 16766 C C . GLY A 1 122 ? -29.993 7.441 -18.850 1.00 0.00 102 GLY A C 10
ATOM 16767 O O . GLY A 1 122 ? -29.298 6.883 -19.676 1.00 0.00 102 GLY A O 10
ATOM 16771 N N . GLY A 1 123 ? -30.568 6.773 -17.888 1.00 0.00 103 GLY A N 10
ATOM 16772 C CA . GLY A 1 123 ? -30.377 5.298 -17.787 1.00 0.00 103 GLY A CA 10
ATOM 16773 C C . GLY A 1 123 ? -31.385 4.589 -18.694 1.00 0.00 103 GLY A C 10
ATOM 16774 O O . GLY A 1 123 ? -32.579 4.787 -18.584 1.00 0.00 103 GLY A O 10
ATOM 16778 N N . ASN A 1 124 ? -30.914 3.765 -19.589 1.00 0.00 104 ASN A N 10
ATOM 16779 C CA . ASN A 1 124 ? -31.845 3.045 -20.502 1.00 0.00 104 ASN A CA 10
ATOM 16780 C C . ASN A 1 124 ? -31.729 1.538 -20.263 1.00 0.00 104 ASN A C 10
ATOM 16781 O O . ASN A 1 124 ? -32.231 0.738 -21.027 1.00 0.00 104 ASN A O 10
ATOM 16792 N N . ALA A 1 125 ? -31.070 1.144 -19.208 1.00 0.00 105 ALA A N 10
ATOM 16793 C CA . ALA A 1 125 ? -30.921 -0.311 -18.922 1.00 0.00 105 ALA A CA 10
ATOM 16794 C C . ALA A 1 125 ? -32.250 -0.867 -18.406 1.00 0.00 105 ALA A C 10
ATOM 16795 O O . ALA A 1 125 ? -32.307 -1.510 -17.377 1.00 0.00 105 ALA A O 10
ATOM 16802 N N . GLY A 1 126 ? -33.320 -0.623 -19.112 1.00 0.00 106 GLY A N 10
ATOM 16803 C CA . GLY A 1 126 ? -34.644 -1.138 -18.661 1.00 0.00 106 GLY A CA 10
ATOM 16804 C C . GLY A 1 126 ? -35.119 -0.334 -17.449 1.00 0.00 106 GLY A C 10
ATOM 16805 O O . GLY A 1 126 ? -34.440 -0.247 -16.446 1.00 0.00 106 GLY A O 10
ATOM 16809 N N . THR A 1 127 ? -36.280 0.255 -17.535 1.00 0.00 107 THR A N 10
ATOM 16810 C CA . THR A 1 127 ? -36.797 1.052 -16.386 1.00 0.00 107 THR A CA 10
ATOM 16811 C C . THR A 1 127 ? -37.751 0.191 -15.556 1.00 0.00 107 THR A C 10
ATOM 16812 O O . THR A 1 127 ? -37.799 0.293 -14.347 1.00 0.00 107 THR A O 10
ATOM 16823 N N . LYS A 1 128 ? -38.510 -0.656 -16.196 1.00 0.00 108 LYS A N 10
ATOM 16824 C CA . LYS A 1 128 ? -39.460 -1.521 -15.442 1.00 0.00 108 LYS A CA 10
ATOM 16825 C C . LYS A 1 128 ? -39.327 -2.967 -15.926 1.00 0.00 108 LYS A C 10
ATOM 16826 O O . LYS A 1 128 ? -39.830 -3.331 -16.970 1.00 0.00 108 LYS A O 10
ATOM 16845 N N . ALA A 1 129 ? -38.653 -3.794 -15.175 1.00 0.00 109 ALA A N 10
ATOM 16846 C CA . ALA A 1 129 ? -38.489 -5.215 -15.592 1.00 0.00 109 ALA A CA 10
ATOM 16847 C C . ALA A 1 129 ? -39.831 -5.939 -15.477 1.00 0.00 109 ALA A C 10
ATOM 16848 O O . ALA A 1 129 ? -39.931 -6.990 -14.875 1.00 0.00 109 ALA A O 10
ATOM 16855 N N . TYR A 1 130 ? -40.866 -5.386 -16.049 1.00 0.00 110 TYR A N 10
ATOM 16856 C CA . TYR A 1 130 ? -42.200 -6.044 -15.971 1.00 0.00 110 TYR A CA 10
ATOM 16857 C C . TYR A 1 130 ? -42.655 -6.103 -14.511 1.00 0.00 110 TYR A C 10
ATOM 16858 O O . TYR A 1 130 ? -42.981 -7.153 -13.994 1.00 0.00 110 TYR A O 10
ATOM 16876 N N . ASN A 1 131 ? -42.680 -4.983 -13.842 1.00 0.00 111 ASN A N 10
ATOM 16877 C CA . ASN A 1 131 ? -43.115 -4.976 -12.417 1.00 0.00 111 ASN A CA 10
ATOM 16878 C C . ASN A 1 131 ? -44.642 -4.900 -12.348 1.00 0.00 111 ASN A C 10
ATOM 16879 O O . ASN A 1 131 ? -45.236 -5.809 -11.793 1.00 0.00 111 ASN A O 10
ATOM 16891 N N . MET A 1 21 ? -16.867 -6.421 -23.855 1.00 0.00 1 MET A N 11
ATOM 16892 C CA . MET A 1 21 ? -18.124 -5.888 -23.255 1.00 0.00 1 MET A CA 11
ATOM 16893 C C . MET A 1 21 ? -17.796 -5.155 -21.953 1.00 0.00 1 MET A C 11
ATOM 16894 O O . MET A 1 21 ? -18.442 -5.346 -20.942 1.00 0.00 1 MET A O 11
ATOM 16908 N N . SER A 1 22 ? -16.795 -4.318 -21.968 1.00 0.00 2 SER A N 11
ATOM 16909 C CA . SER A 1 22 ? -16.426 -3.575 -20.730 1.00 0.00 2 SER A CA 11
ATOM 16910 C C . SER A 1 22 ? -15.215 -2.683 -21.013 1.00 0.00 2 SER A C 11
ATOM 16911 O O . SER A 1 22 ? -14.384 -2.993 -21.842 1.00 0.00 2 SER A O 11
ATOM 16919 N N . THR A 1 23 ? -15.111 -1.576 -20.330 1.00 0.00 3 THR A N 11
ATOM 16920 C CA . THR A 1 23 ? -13.954 -0.665 -20.561 1.00 0.00 3 THR A CA 11
ATOM 16921 C C . THR A 1 23 ? -13.201 -0.453 -19.245 1.00 0.00 3 THR A C 11
ATOM 16922 O O . THR A 1 23 ? -13.696 0.177 -18.331 1.00 0.00 3 THR A O 11
ATOM 16933 N N . VAL A 1 24 ? -12.010 -0.974 -19.142 1.00 0.00 4 VAL A N 11
ATOM 16934 C CA . VAL A 1 24 ? -11.228 -0.801 -17.885 1.00 0.00 4 VAL A CA 11
ATOM 16935 C C . VAL A 1 24 ? -10.766 0.653 -17.769 1.00 0.00 4 VAL A C 11
ATOM 16936 O O . VAL A 1 24 ? -11.138 1.498 -18.558 1.00 0.00 4 VAL A O 11
ATOM 16949 N N . THR A 1 25 ? -9.958 0.952 -16.789 1.00 0.00 5 THR A N 11
ATOM 16950 C CA . THR A 1 25 ? -9.473 2.351 -16.623 1.00 0.00 5 THR A CA 11
ATOM 16951 C C . THR A 1 25 ? -8.080 2.337 -15.990 1.00 0.00 5 THR A C 11
ATOM 16952 O O . THR A 1 25 ? -7.824 1.616 -15.046 1.00 0.00 5 THR A O 11
ATOM 16963 N N . LYS A 1 26 ? -7.177 3.127 -16.502 1.00 0.00 6 LYS A N 11
ATOM 16964 C CA . LYS A 1 26 ? -5.802 3.157 -15.929 1.00 0.00 6 LYS A CA 11
ATOM 16965 C C . LYS A 1 26 ? -5.667 4.357 -14.990 1.00 0.00 6 LYS A C 11
ATOM 16966 O O . LYS A 1 26 ? -5.983 5.475 -15.346 1.00 0.00 6 LYS A O 11
ATOM 16985 N N . TYR A 1 27 ? -5.198 4.135 -13.792 1.00 0.00 7 TYR A N 11
ATOM 16986 C CA . TYR A 1 27 ? -5.043 5.262 -12.831 1.00 0.00 7 TYR A CA 11
ATOM 16987 C C . TYR A 1 27 ? -3.565 5.645 -12.728 1.00 0.00 7 TYR A C 11
ATOM 16988 O O . TYR A 1 27 ? -2.690 4.875 -13.070 1.00 0.00 7 TYR A O 11
ATOM 17006 N N . PHE A 1 28 ? -3.280 6.829 -12.259 1.00 0.00 8 PHE A N 11
ATOM 17007 C CA . PHE A 1 28 ? -1.859 7.259 -12.133 1.00 0.00 8 PHE A CA 11
ATOM 17008 C C . PHE A 1 28 ? -1.602 7.762 -10.711 1.00 0.00 8 PHE A C 11
ATOM 17009 O O . PHE A 1 28 ? -2.512 8.157 -10.009 1.00 0.00 8 PHE A O 11
ATOM 17026 N N . TYR A 1 29 ? -0.370 7.751 -10.282 1.00 0.00 9 TYR A N 11
ATOM 17027 C CA . TYR A 1 29 ? -0.057 8.229 -8.906 1.00 0.00 9 TYR A CA 11
ATOM 17028 C C . TYR A 1 29 ? 1.278 8.976 -8.916 1.00 0.00 9 TYR A C 11
ATOM 17029 O O . TYR A 1 29 ? 2.270 8.487 -9.421 1.00 0.00 9 TYR A O 11
ATOM 17047 N N . LYS A 1 30 ? 1.313 10.157 -8.361 1.00 0.00 10 LYS A N 11
ATOM 17048 C CA . LYS A 1 30 ? 2.584 10.933 -8.338 1.00 0.00 10 LYS A CA 11
ATOM 17049 C C . LYS A 1 30 ? 3.179 10.893 -6.930 1.00 0.00 10 LYS A C 11
ATOM 17050 O O . LYS A 1 30 ? 2.699 11.544 -6.023 1.00 0.00 10 LYS A O 11
ATOM 17069 N N . GLY A 1 31 ? 4.223 10.133 -6.737 1.00 0.00 11 GLY A N 11
ATOM 17070 C CA . GLY A 1 31 ? 4.847 10.052 -5.386 1.00 0.00 11 GLY A CA 11
ATOM 17071 C C . GLY A 1 31 ? 5.938 11.117 -5.261 1.00 0.00 11 GLY A C 11
ATOM 17072 O O . GLY A 1 31 ? 5.870 12.164 -5.874 1.00 0.00 11 GLY A O 11
ATOM 17076 N N . GLU A 1 32 ? 6.943 10.860 -4.471 1.00 0.00 12 GLU A N 11
ATOM 17077 C CA . GLU A 1 32 ? 8.037 11.858 -4.306 1.00 0.00 12 GLU A CA 11
ATOM 17078 C C . GLU A 1 32 ? 8.521 12.318 -5.683 1.00 0.00 12 GLU A C 11
ATOM 17079 O O . GLU A 1 32 ? 8.606 13.498 -5.958 1.00 0.00 12 GLU A O 11
ATOM 17091 N N . ASN A 1 33 ? 8.838 11.395 -6.550 1.00 0.00 13 ASN A N 11
ATOM 17092 C CA . ASN A 1 33 ? 9.317 11.783 -7.907 1.00 0.00 13 ASN A CA 11
ATOM 17093 C C . ASN A 1 33 ? 8.877 10.727 -8.924 1.00 0.00 13 ASN A C 11
ATOM 17094 O O . ASN A 1 33 ? 8.372 11.044 -9.983 1.00 0.00 13 ASN A O 11
ATOM 17105 N N . THR A 1 34 ? 9.065 9.475 -8.612 1.00 0.00 14 THR A N 11
ATOM 17106 C CA . THR A 1 34 ? 8.658 8.401 -9.563 1.00 0.00 14 THR A CA 11
ATOM 17107 C C . THR A 1 34 ? 7.132 8.291 -9.586 1.00 0.00 14 THR A C 11
ATOM 17108 O O . THR A 1 34 ? 6.473 8.448 -8.578 1.00 0.00 14 THR A O 11
ATOM 17119 N N . ASP A 1 35 ? 6.566 8.020 -10.730 1.00 0.00 15 ASP A N 11
ATOM 17120 C CA . ASP A 1 35 ? 5.084 7.899 -10.818 1.00 0.00 15 ASP A CA 11
ATOM 17121 C C . ASP A 1 35 ? 4.702 6.427 -10.982 1.00 0.00 15 ASP A C 11
ATOM 17122 O O . ASP A 1 35 ? 5.328 5.692 -11.720 1.00 0.00 15 ASP A O 11
ATOM 17131 N N . LEU A 1 36 ? 3.680 5.989 -10.300 1.00 0.00 16 LEU A N 11
ATOM 17132 C CA . LEU A 1 36 ? 3.262 4.563 -10.417 1.00 0.00 16 LEU A CA 11
ATOM 17133 C C . LEU A 1 36 ? 1.892 4.487 -11.093 1.00 0.00 16 LEU A C 11
ATOM 17134 O O . LEU A 1 36 ? 1.129 5.432 -11.082 1.00 0.00 16 LEU A O 11
ATOM 17150 N N . ILE A 1 37 ? 1.573 3.367 -11.683 1.00 0.00 17 ILE A N 11
ATOM 17151 C CA . ILE A 1 37 ? 0.254 3.229 -12.360 1.00 0.00 17 ILE A CA 11
ATOM 17152 C C . ILE A 1 37 ? -0.425 1.938 -11.894 1.00 0.00 17 ILE A C 11
ATOM 17153 O O . ILE A 1 37 ? 0.226 0.997 -11.488 1.00 0.00 17 ILE A O 11
ATOM 17169 N N . VAL A 1 38 ? -1.727 1.888 -11.950 1.00 0.00 18 VAL A N 11
ATOM 17170 C CA . VAL A 1 38 ? -2.444 0.657 -11.509 1.00 0.00 18 VAL A CA 11
ATOM 17171 C C . VAL A 1 38 ? -3.574 0.344 -12.492 1.00 0.00 18 VAL A C 11
ATOM 17172 O O . VAL A 1 38 ? -3.782 1.049 -13.459 1.00 0.00 18 VAL A O 11
ATOM 17185 N N . PHE A 1 39 ? -4.305 -0.711 -12.252 1.00 0.00 19 PHE A N 11
ATOM 17186 C CA . PHE A 1 39 ? -5.421 -1.069 -13.172 1.00 0.00 19 PHE A CA 11
ATOM 17187 C C . PHE A 1 39 ? -6.741 -1.064 -12.397 1.00 0.00 19 PHE A C 11
ATOM 17188 O O . PHE A 1 39 ? -6.769 -1.274 -11.201 1.00 0.00 19 PHE A O 11
ATOM 17205 N N . ALA A 1 40 ? -7.834 -0.827 -13.069 1.00 0.00 20 ALA A N 11
ATOM 17206 C CA . ALA A 1 40 ? -9.149 -0.809 -12.369 1.00 0.00 20 ALA A CA 11
ATOM 17207 C C . ALA A 1 40 ? -10.268 -1.073 -13.379 1.00 0.00 20 ALA A C 11
ATOM 17208 O O . ALA A 1 40 ? -10.030 -1.208 -14.563 1.00 0.00 20 ALA A O 11
ATOM 17215 N N . ALA A 1 41 ? -11.488 -1.145 -12.920 1.00 0.00 21 ALA A N 11
ATOM 17216 C CA . ALA A 1 41 ? -12.621 -1.399 -13.854 1.00 0.00 21 ALA A CA 11
ATOM 17217 C C . ALA A 1 41 ? -13.286 -0.071 -14.223 1.00 0.00 21 ALA A C 11
ATOM 17218 O O . ALA A 1 41 ? -13.554 0.201 -15.376 1.00 0.00 21 ALA A O 11
ATOM 17225 N N . SER A 1 42 ? -13.554 0.758 -13.252 1.00 0.00 22 SER A N 11
ATOM 17226 C CA . SER A 1 42 ? -14.201 2.067 -13.548 1.00 0.00 22 SER A CA 11
ATOM 17227 C C . SER A 1 42 ? -14.192 2.936 -12.288 1.00 0.00 22 SER A C 11
ATOM 17228 O O . SER A 1 42 ? -14.460 2.469 -11.199 1.00 0.00 22 SER A O 11
ATOM 17236 N N . GLU A 1 43 ? -13.887 4.197 -12.428 1.00 0.00 23 GLU A N 11
ATOM 17237 C CA . GLU A 1 43 ? -13.862 5.094 -11.238 1.00 0.00 23 GLU A CA 11
ATOM 17238 C C . GLU A 1 43 ? -15.157 4.920 -10.442 1.00 0.00 23 GLU A C 11
ATOM 17239 O O . GLU A 1 43 ? -15.178 5.059 -9.235 1.00 0.00 23 GLU A O 11
ATOM 17251 N N . GLU A 1 44 ? -16.238 4.617 -11.107 1.00 0.00 24 GLU A N 11
ATOM 17252 C CA . GLU A 1 44 ? -17.529 4.434 -10.386 1.00 0.00 24 GLU A CA 11
ATOM 17253 C C . GLU A 1 44 ? -17.347 3.406 -9.267 1.00 0.00 24 GLU A C 11
ATOM 17254 O O . GLU A 1 44 ? -17.416 3.728 -8.098 1.00 0.00 24 GLU A O 11
ATOM 17266 N N . LEU A 1 45 ? -17.115 2.170 -9.617 1.00 0.00 25 LEU A N 11
ATOM 17267 C CA . LEU A 1 45 ? -16.928 1.123 -8.572 1.00 0.00 25 LEU A CA 11
ATOM 17268 C C . LEU A 1 45 ? -15.918 1.615 -7.533 1.00 0.00 25 LEU A C 11
ATOM 17269 O O . LEU A 1 45 ? -16.149 1.536 -6.343 1.00 0.00 25 LEU A O 11
ATOM 17285 N N . VAL A 1 46 ? -14.799 2.121 -7.975 1.00 0.00 26 VAL A N 11
ATOM 17286 C CA . VAL A 1 46 ? -13.775 2.617 -7.012 1.00 0.00 26 VAL A CA 11
ATOM 17287 C C . VAL A 1 46 ? -14.435 3.568 -6.012 1.00 0.00 26 VAL A C 11
ATOM 17288 O O . VAL A 1 46 ? -14.523 3.284 -4.835 1.00 0.00 26 VAL A O 11
ATOM 17301 N N . ASP A 1 47 ? -14.899 4.699 -6.472 1.00 0.00 27 ASP A N 11
ATOM 17302 C CA . ASP A 1 47 ? -15.552 5.668 -5.547 1.00 0.00 27 ASP A CA 11
ATOM 17303 C C . ASP A 1 47 ? -16.348 4.902 -4.488 1.00 0.00 27 ASP A C 11
ATOM 17304 O O . ASP A 1 47 ? -16.315 5.226 -3.318 1.00 0.00 27 ASP A O 11
ATOM 17313 N N . GLU A 1 48 ? -17.065 3.888 -4.890 1.00 0.00 28 GLU A N 11
ATOM 17314 C CA . GLU A 1 48 ? -17.862 3.103 -3.906 1.00 0.00 28 GLU A CA 11
ATOM 17315 C C . GLU A 1 48 ? -16.919 2.442 -2.899 1.00 0.00 28 GLU A C 11
ATOM 17316 O O . GLU A 1 48 ? -17.101 2.549 -1.702 1.00 0.00 28 GLU A O 11
ATOM 17328 N N . TYR A 1 49 ? -15.913 1.760 -3.373 1.00 0.00 29 TYR A N 11
ATOM 17329 C CA . TYR A 1 49 ? -14.960 1.094 -2.441 1.00 0.00 29 TYR A CA 11
ATOM 17330 C C . TYR A 1 49 ? -14.468 2.106 -1.405 1.00 0.00 29 TYR A C 11
ATOM 17331 O O . TYR A 1 49 ? -14.488 1.851 -0.217 1.00 0.00 29 TYR A O 11
ATOM 17349 N N . LEU A 1 50 ? -14.026 3.252 -1.845 1.00 0.00 30 LEU A N 11
ATOM 17350 C CA . LEU A 1 50 ? -13.534 4.279 -0.884 1.00 0.00 30 LEU A CA 11
ATOM 17351 C C . LEU A 1 50 ? -14.467 4.332 0.327 1.00 0.00 30 LEU A C 11
ATOM 17352 O O . LEU A 1 50 ? -14.047 4.167 1.455 1.00 0.00 30 LEU A O 11
ATOM 17368 N N . LYS A 1 51 ? -15.733 4.560 0.103 1.00 0.00 31 LYS A N 11
ATOM 17369 C CA . LYS A 1 51 ? -16.692 4.623 1.242 1.00 0.00 31 LYS A CA 11
ATOM 17370 C C . LYS A 1 51 ? -16.945 3.210 1.772 1.00 0.00 31 LYS A C 11
ATOM 17371 O O . LYS A 1 51 ? -17.648 3.020 2.745 1.00 0.00 31 LYS A O 11
ATOM 17390 N N . ASN A 1 52 ? -16.378 2.218 1.141 1.00 0.00 32 ASN A N 11
ATOM 17391 C CA . ASN A 1 52 ? -16.587 0.820 1.611 1.00 0.00 32 ASN A CA 11
ATOM 17392 C C . ASN A 1 52 ? -15.252 0.074 1.603 1.00 0.00 32 ASN A C 11
ATOM 17393 O O . ASN A 1 52 ? -15.034 -0.819 0.809 1.00 0.00 32 ASN A O 11
ATOM 17404 N N . PRO A 1 53 ? -14.366 0.442 2.488 1.00 0.00 33 PRO A N 11
ATOM 17405 C CA . PRO A 1 53 ? -13.022 -0.192 2.599 1.00 0.00 33 PRO A CA 11
ATOM 17406 C C . PRO A 1 53 ? -13.091 -1.592 3.219 1.00 0.00 33 PRO A C 11
ATOM 17407 O O . PRO A 1 53 ? -13.718 -1.799 4.238 1.00 0.00 33 PRO A O 11
ATOM 17418 N N . SER A 1 54 ? -12.453 -2.553 2.610 1.00 0.00 34 SER A N 11
ATOM 17419 C CA . SER A 1 54 ? -12.484 -3.937 3.163 1.00 0.00 34 SER A CA 11
ATOM 17420 C C . SER A 1 54 ? -11.720 -4.877 2.229 1.00 0.00 34 SER A C 11
ATOM 17421 O O . SER A 1 54 ? -11.588 -4.623 1.049 1.00 0.00 34 SER A O 11
ATOM 17429 N N . ILE A 1 55 ? -11.213 -5.962 2.748 1.00 0.00 35 ILE A N 11
ATOM 17430 C CA . ILE A 1 55 ? -10.458 -6.917 1.890 1.00 0.00 35 ILE A CA 11
ATOM 17431 C C . ILE A 1 55 ? -11.436 -7.888 1.224 1.00 0.00 35 ILE A C 11
ATOM 17432 O O . ILE A 1 55 ? -11.436 -9.070 1.502 1.00 0.00 35 ILE A O 11
ATOM 17448 N N . GLY A 1 56 ? -12.269 -7.397 0.349 1.00 0.00 36 GLY A N 11
ATOM 17449 C CA . GLY A 1 56 ? -13.246 -8.293 -0.334 1.00 0.00 36 GLY A CA 11
ATOM 17450 C C . GLY A 1 56 ? -13.787 -7.601 -1.586 1.00 0.00 36 GLY A C 11
ATOM 17451 O O . GLY A 1 56 ? -13.786 -8.160 -2.665 1.00 0.00 36 GLY A O 11
ATOM 17455 N N . LYS A 1 57 ? -14.250 -6.388 -1.452 1.00 0.00 37 LYS A N 11
ATOM 17456 C CA . LYS A 1 57 ? -14.791 -5.663 -2.637 1.00 0.00 37 LYS A CA 11
ATOM 17457 C C . LYS A 1 57 ? -13.632 -5.183 -3.513 1.00 0.00 37 LYS A C 11
ATOM 17458 O O . LYS A 1 57 ? -13.779 -4.999 -4.706 1.00 0.00 37 LYS A O 11
ATOM 17477 N N . LEU A 1 58 ? -12.482 -4.979 -2.933 1.00 0.00 38 LEU A N 11
ATOM 17478 C CA . LEU A 1 58 ? -11.315 -4.511 -3.734 1.00 0.00 38 LEU A CA 11
ATOM 17479 C C . LEU A 1 58 ? -11.035 -5.512 -4.858 1.00 0.00 38 LEU A C 11
ATOM 17480 O O . LEU A 1 58 ? -10.606 -5.147 -5.935 1.00 0.00 38 LEU A O 11
ATOM 17496 N N . SER A 1 59 ? -11.272 -6.772 -4.616 1.00 0.00 39 SER A N 11
ATOM 17497 C CA . SER A 1 59 ? -11.018 -7.794 -5.670 1.00 0.00 39 SER A CA 11
ATOM 17498 C C . SER A 1 59 ? -11.869 -7.479 -6.902 1.00 0.00 39 SER A C 11
ATOM 17499 O O . SER A 1 59 ? -11.446 -7.667 -8.025 1.00 0.00 39 SER A O 11
ATOM 17507 N N . GLU A 1 60 ? -13.066 -7.000 -6.701 1.00 0.00 40 GLU A N 11
ATOM 17508 C CA . GLU A 1 60 ? -13.943 -6.674 -7.861 1.00 0.00 40 GLU A CA 11
ATOM 17509 C C . GLU A 1 60 ? -13.427 -5.409 -8.550 1.00 0.00 40 GLU A C 11
ATOM 17510 O O . GLU A 1 60 ? -13.431 -5.304 -9.760 1.00 0.00 40 GLU A O 11
ATOM 17522 N N . VAL A 1 61 ? -12.981 -4.448 -7.788 1.00 0.00 41 VAL A N 11
ATOM 17523 C CA . VAL A 1 61 ? -12.464 -3.190 -8.401 1.00 0.00 41 VAL A CA 11
ATOM 17524 C C . VAL A 1 61 ? -11.131 -3.471 -9.095 1.00 0.00 41 VAL A C 11
ATOM 17525 O O . VAL A 1 61 ? -11.034 -3.447 -10.306 1.00 0.00 41 VAL A O 11
ATOM 17538 N N . VAL A 1 62 ? -10.102 -3.738 -8.338 1.00 0.00 42 VAL A N 11
ATOM 17539 C CA . VAL A 1 62 ? -8.776 -4.021 -8.957 1.00 0.00 42 VAL A CA 11
ATOM 17540 C C . VAL A 1 62 ? -8.795 -5.414 -9.589 1.00 0.00 42 VAL A C 11
ATOM 17541 O O . VAL A 1 62 ? -8.960 -6.411 -8.914 1.00 0.00 42 VAL A O 11
ATOM 17554 N N . GLU A 1 63 ? -8.629 -5.491 -10.881 1.00 0.00 43 GLU A N 11
ATOM 17555 C CA . GLU A 1 63 ? -8.637 -6.819 -11.555 1.00 0.00 43 GLU A CA 11
ATOM 17556 C C . GLU A 1 63 ? -7.261 -7.471 -11.417 1.00 0.00 43 GLU A C 11
ATOM 17557 O O . GLU A 1 63 ? -7.146 -8.658 -11.180 1.00 0.00 43 GLU A O 11
ATOM 17569 N N . LEU A 1 64 ? -6.214 -6.706 -11.563 1.00 0.00 44 LEU A N 11
ATOM 17570 C CA . LEU A 1 64 ? -4.846 -7.283 -11.439 1.00 0.00 44 LEU A CA 11
ATOM 17571 C C . LEU A 1 64 ? -4.168 -6.727 -10.184 1.00 0.00 44 LEU A C 11
ATOM 17572 O O . LEU A 1 64 ? -4.116 -5.531 -9.973 1.00 0.00 44 LEU A O 11
ATOM 17588 N N . PHE A 1 65 ? -3.649 -7.585 -9.350 1.00 0.00 45 PHE A N 11
ATOM 17589 C CA . PHE A 1 65 ? -2.976 -7.104 -8.110 1.00 0.00 45 PHE A CA 11
ATOM 17590 C C . PHE A 1 65 ? -1.479 -6.933 -8.377 1.00 0.00 45 PHE A C 11
ATOM 17591 O O . PHE A 1 65 ? -0.673 -7.763 -8.003 1.00 0.00 45 PHE A O 11
ATOM 17608 N N . GLU A 1 66 ? -1.100 -5.865 -9.022 1.00 0.00 46 GLU A N 11
ATOM 17609 C CA . GLU A 1 66 ? 0.344 -5.643 -9.313 1.00 0.00 46 GLU A CA 11
ATOM 17610 C C . GLU A 1 66 ? 0.568 -4.179 -9.697 1.00 0.00 46 GLU A C 11
ATOM 17611 O O . GLU A 1 66 ? -0.349 -3.481 -10.081 1.00 0.00 46 GLU A O 11
ATOM 17623 N N . VAL A 1 67 ? 1.781 -3.707 -9.596 1.00 0.00 47 VAL A N 11
ATOM 17624 C CA . VAL A 1 67 ? 2.062 -2.289 -9.955 1.00 0.00 47 VAL A CA 11
ATOM 17625 C C . VAL A 1 67 ? 2.950 -2.244 -11.200 1.00 0.00 47 VAL A C 11
ATOM 17626 O O . VAL A 1 67 ? 3.827 -3.066 -11.378 1.00 0.00 47 VAL A O 11
ATOM 17639 N N . PHE A 1 68 ? 2.730 -1.291 -12.063 1.00 0.00 48 PHE A N 11
ATOM 17640 C CA . PHE A 1 68 ? 3.563 -1.196 -13.295 1.00 0.00 48 PHE A CA 11
ATOM 17641 C C . PHE A 1 68 ? 4.124 0.221 -13.423 1.00 0.00 48 PHE A C 11
ATOM 17642 O O . PHE A 1 68 ? 3.568 1.169 -12.906 1.00 0.00 48 PHE A O 11
ATOM 17659 N N . THR A 1 69 ? 5.224 0.373 -14.110 1.00 0.00 49 THR A N 11
ATOM 17660 C CA . THR A 1 69 ? 5.821 1.729 -14.271 1.00 0.00 49 THR A CA 11
ATOM 17661 C C . THR A 1 69 ? 5.864 2.093 -15.757 1.00 0.00 49 THR A C 11
ATOM 17662 O O . THR A 1 69 ? 5.991 1.237 -16.610 1.00 0.00 49 THR A O 11
ATOM 17673 N N . PRO A 1 70 ? 5.757 3.358 -16.060 1.00 0.00 50 PRO A N 11
ATOM 17674 C CA . PRO A 1 70 ? 5.782 3.856 -17.466 1.00 0.00 50 PRO A CA 11
ATOM 17675 C C . PRO A 1 70 ? 7.177 3.759 -18.090 1.00 0.00 50 PRO A C 11
ATOM 17676 O O . PRO A 1 70 ? 7.983 4.661 -17.975 1.00 0.00 50 PRO A O 11
ATOM 17687 N N . GLN A 1 71 ? 7.468 2.671 -18.749 1.00 0.00 51 GLN A N 11
ATOM 17688 C CA . GLN A 1 71 ? 8.810 2.518 -19.379 1.00 0.00 51 GLN A CA 11
ATOM 17689 C C . GLN A 1 71 ? 8.752 3.003 -20.829 1.00 0.00 51 GLN A C 11
ATOM 17690 O O . GLN A 1 71 ? 7.875 3.754 -21.207 1.00 0.00 51 GLN A O 11
ATOM 17704 N N . ASP A 1 72 ? 9.680 2.580 -21.643 1.00 0.00 52 ASP A N 11
ATOM 17705 C CA . ASP A 1 72 ? 9.677 3.018 -23.068 1.00 0.00 52 ASP A CA 11
ATOM 17706 C C . ASP A 1 72 ? 8.330 2.669 -23.706 1.00 0.00 52 ASP A C 11
ATOM 17707 O O . ASP A 1 72 ? 7.897 1.535 -23.684 1.00 0.00 52 ASP A O 11
ATOM 17716 N N . GLY A 1 73 ? 7.664 3.637 -24.274 1.00 0.00 53 GLY A N 11
ATOM 17717 C CA . GLY A 1 73 ? 6.347 3.361 -24.913 1.00 0.00 53 GLY A CA 11
ATOM 17718 C C . GLY A 1 73 ? 5.563 4.667 -25.054 1.00 0.00 53 GLY A C 11
ATOM 17719 O O . GLY A 1 73 ? 5.724 5.587 -24.277 1.00 0.00 53 GLY A O 11
ATOM 17723 N N . ARG A 1 74 ? 4.713 4.756 -26.041 1.00 0.00 54 ARG A N 11
ATOM 17724 C CA . ARG A 1 74 ? 3.920 6.003 -26.231 1.00 0.00 54 ARG A CA 11
ATOM 17725 C C . ARG A 1 74 ? 2.454 5.643 -26.476 1.00 0.00 54 ARG A C 11
ATOM 17726 O O . ARG A 1 74 ? 2.090 5.166 -27.533 1.00 0.00 54 ARG A O 11
ATOM 17747 N N . GLY A 1 75 ? 1.608 5.865 -25.508 1.00 0.00 55 GLY A N 11
ATOM 17748 C CA . GLY A 1 75 ? 0.166 5.534 -25.687 1.00 0.00 55 GLY A CA 11
ATOM 17749 C C . GLY A 1 75 ? -0.342 4.775 -24.460 1.00 0.00 55 GLY A C 11
ATOM 17750 O O . GLY A 1 75 ? -1.215 3.936 -24.556 1.00 0.00 55 GLY A O 11
ATOM 17754 N N . ALA A 1 76 ? 0.199 5.062 -23.308 1.00 0.00 56 ALA A N 11
ATOM 17755 C CA . ALA A 1 76 ? -0.253 4.355 -22.076 1.00 0.00 56 ALA A CA 11
ATOM 17756 C C . ALA A 1 76 ? -0.226 2.844 -22.316 1.00 0.00 56 ALA A C 11
ATOM 17757 O O . ALA A 1 76 ? -0.985 2.099 -21.729 1.00 0.00 56 ALA A O 11
ATOM 17764 N N . GLU A 1 77 ? 0.643 2.387 -23.175 1.00 0.00 57 GLU A N 11
ATOM 17765 C CA . GLU A 1 77 ? 0.718 0.925 -23.453 1.00 0.00 57 GLU A CA 11
ATOM 17766 C C . GLU A 1 77 ? 1.882 0.645 -24.405 1.00 0.00 57 GLU A C 11
ATOM 17767 O O . GLU A 1 77 ? 1.782 0.847 -25.598 1.00 0.00 57 GLU A O 11
ATOM 17779 N N . GLY A 1 78 ? 2.987 0.181 -23.887 1.00 0.00 58 GLY A N 11
ATOM 17780 C CA . GLY A 1 78 ? 4.157 -0.110 -24.764 1.00 0.00 58 GLY A CA 11
ATOM 17781 C C . GLY A 1 78 ? 5.286 -0.712 -23.926 1.00 0.00 58 GLY A C 11
ATOM 17782 O O . GLY A 1 78 ? 6.119 -0.007 -23.392 1.00 0.00 58 GLY A O 11
ATOM 17786 N N . GLU A 1 79 ? 5.321 -2.011 -23.807 1.00 0.00 59 GLU A N 11
ATOM 17787 C CA . GLU A 1 79 ? 6.397 -2.656 -23.004 1.00 0.00 59 GLU A CA 11
ATOM 17788 C C . GLU A 1 79 ? 6.447 -2.022 -21.613 1.00 0.00 59 GLU A C 11
ATOM 17789 O O . GLU A 1 79 ? 7.274 -1.177 -21.335 1.00 0.00 59 GLU A O 11
ATOM 17801 N N . LEU A 1 80 ? 5.567 -2.422 -20.737 1.00 0.00 60 LEU A N 11
ATOM 17802 C CA . LEU A 1 80 ? 5.564 -1.841 -19.365 1.00 0.00 60 LEU A CA 11
ATOM 17803 C C . LEU A 1 80 ? 6.681 -2.480 -18.537 1.00 0.00 60 LEU A C 11
ATOM 17804 O O . LEU A 1 80 ? 7.296 -3.444 -18.947 1.00 0.00 60 LEU A O 11
ATOM 17820 N N . GLY A 1 81 ? 6.948 -1.951 -17.375 1.00 0.00 61 GLY A N 11
ATOM 17821 C CA . GLY A 1 81 ? 8.025 -2.528 -16.523 1.00 0.00 61 GLY A CA 11
ATOM 17822 C C . GLY A 1 81 ? 7.497 -2.740 -15.103 1.00 0.00 61 GLY A C 11
ATOM 17823 O O . GLY A 1 81 ? 7.281 -1.800 -14.363 1.00 0.00 61 GLY A O 11
ATOM 17827 N N . ALA A 1 82 ? 7.286 -3.968 -14.715 1.00 0.00 62 ALA A N 11
ATOM 17828 C CA . ALA A 1 82 ? 6.771 -4.239 -13.343 1.00 0.00 62 ALA A CA 11
ATOM 17829 C C . ALA A 1 82 ? 7.655 -3.527 -12.318 1.00 0.00 62 ALA A C 11
ATOM 17830 O O . ALA A 1 82 ? 8.859 -3.457 -12.463 1.00 0.00 62 ALA A O 11
ATOM 17837 N N . ALA A 1 83 ? 7.067 -2.997 -11.280 1.00 0.00 63 ALA A N 11
ATOM 17838 C CA . ALA A 1 83 ? 7.874 -2.290 -10.245 1.00 0.00 63 ALA A CA 11
ATOM 17839 C C . ALA A 1 83 ? 8.382 -3.301 -9.216 1.00 0.00 63 ALA A C 11
ATOM 17840 O O . ALA A 1 83 ? 7.691 -4.233 -8.854 1.00 0.00 63 ALA A O 11
ATOM 17847 N N . SER A 1 84 ? 9.585 -3.125 -8.741 1.00 0.00 64 SER A N 11
ATOM 17848 C CA . SER A 1 84 ? 10.135 -4.077 -7.735 1.00 0.00 64 SER A CA 11
ATOM 17849 C C . SER A 1 84 ? 9.747 -3.613 -6.330 1.00 0.00 64 SER A C 11
ATOM 17850 O O . SER A 1 84 ? 9.625 -2.433 -6.066 1.00 0.00 64 SER A O 11
ATOM 17858 N N . LYS A 1 85 ? 9.552 -4.533 -5.424 1.00 0.00 65 LYS A N 11
ATOM 17859 C CA . LYS A 1 85 ? 9.171 -4.145 -4.037 1.00 0.00 65 LYS A CA 11
ATOM 17860 C C . LYS A 1 85 ? 9.990 -2.927 -3.606 1.00 0.00 65 LYS A C 11
ATOM 17861 O O . LYS A 1 85 ? 9.636 -2.225 -2.679 1.00 0.00 65 LYS A O 11
ATOM 17880 N N . ALA A 1 86 ? 11.083 -2.669 -4.270 1.00 0.00 66 ALA A N 11
ATOM 17881 C CA . ALA A 1 86 ? 11.922 -1.495 -3.897 1.00 0.00 66 ALA A CA 11
ATOM 17882 C C . ALA A 1 86 ? 11.170 -0.204 -4.225 1.00 0.00 66 ALA A C 11
ATOM 17883 O O . ALA A 1 86 ? 10.875 0.592 -3.355 1.00 0.00 66 ALA A O 11
ATOM 17890 N N . GLN A 1 87 ? 10.858 0.011 -5.473 1.00 0.00 67 GLN A N 11
ATOM 17891 C CA . GLN A 1 87 ? 10.126 1.252 -5.855 1.00 0.00 67 GLN A CA 11
ATOM 17892 C C . GLN A 1 87 ? 8.862 1.382 -5.001 1.00 0.00 67 GLN A C 11
ATOM 17893 O O . GLN A 1 87 ? 8.452 2.470 -4.646 1.00 0.00 67 GLN A O 11
ATOM 17907 N N . VAL A 1 88 ? 8.242 0.283 -4.670 1.00 0.00 68 VAL A N 11
ATOM 17908 C CA . VAL A 1 88 ? 7.006 0.347 -3.840 1.00 0.00 68 VAL A CA 11
ATOM 17909 C C . VAL A 1 88 ? 7.375 0.723 -2.404 1.00 0.00 68 VAL A C 11
ATOM 17910 O O . VAL A 1 88 ? 6.615 1.364 -1.705 1.00 0.00 68 VAL A O 11
ATOM 17923 N N . GLU A 1 89 ? 8.536 0.330 -1.956 1.00 0.00 69 GLU A N 11
ATOM 17924 C CA . GLU A 1 89 ? 8.950 0.666 -0.565 1.00 0.00 69 GLU A CA 11
ATOM 17925 C C . GLU A 1 89 ? 9.199 2.172 -0.457 1.00 0.00 69 GLU A C 11
ATOM 17926 O O . GLU A 1 89 ? 8.520 2.873 0.265 1.00 0.00 69 GLU A O 11
ATOM 17938 N N . ASN A 1 90 ? 10.169 2.675 -1.172 1.00 0.00 70 ASN A N 11
ATOM 17939 C CA . ASN A 1 90 ? 10.461 4.135 -1.110 1.00 0.00 70 ASN A CA 11
ATOM 17940 C C . ASN A 1 90 ? 9.146 4.915 -1.046 1.00 0.00 70 ASN A C 11
ATOM 17941 O O . ASN A 1 90 ? 9.104 6.045 -0.599 1.00 0.00 70 ASN A O 11
ATOM 17952 N N . GLU A 1 91 ? 8.071 4.322 -1.487 1.00 0.00 71 GLU A N 11
ATOM 17953 C CA . GLU A 1 91 ? 6.760 5.030 -1.451 1.00 0.00 71 GLU A CA 11
ATOM 17954 C C . GLU A 1 91 ? 6.113 4.835 -0.078 1.00 0.00 71 GLU A C 11
ATOM 17955 O O . GLU A 1 91 ? 5.975 5.765 0.691 1.00 0.00 71 GLU A O 11
ATOM 17967 N N . PHE A 1 92 ? 5.715 3.632 0.234 1.00 0.00 72 PHE A N 11
ATOM 17968 C CA . PHE A 1 92 ? 5.077 3.380 1.556 1.00 0.00 72 PHE A CA 11
ATOM 17969 C C . PHE A 1 92 ? 5.967 2.450 2.384 1.00 0.00 72 PHE A C 11
ATOM 17970 O O . PHE A 1 92 ? 5.502 1.745 3.257 1.00 0.00 72 PHE A O 11
ATOM 17987 N N . GLY A 1 93 ? 7.244 2.442 2.116 1.00 0.00 73 GLY A N 11
ATOM 17988 C CA . GLY A 1 93 ? 8.162 1.558 2.887 1.00 0.00 73 GLY A CA 11
ATOM 17989 C C . GLY A 1 93 ? 7.636 0.122 2.856 1.00 0.00 73 GLY A C 11
ATOM 17990 O O . GLY A 1 93 ? 6.819 -0.232 2.030 1.00 0.00 73 GLY A O 11
ATOM 17994 N N . LYS A 1 94 ? 8.096 -0.708 3.752 1.00 0.00 74 LYS A N 11
ATOM 17995 C CA . LYS A 1 94 ? 7.622 -2.120 3.773 1.00 0.00 74 LYS A CA 11
ATOM 17996 C C . LYS A 1 94 ? 6.745 -2.345 5.007 1.00 0.00 74 LYS A C 11
ATOM 17997 O O . LYS A 1 94 ? 6.077 -1.447 5.477 1.00 0.00 74 LYS A O 11
ATOM 18016 N N . GLY A 1 95 ? 6.742 -3.540 5.532 1.00 0.00 75 GLY A N 11
ATOM 18017 C CA . GLY A 1 95 ? 5.907 -3.822 6.735 1.00 0.00 75 GLY A CA 11
ATOM 18018 C C . GLY A 1 95 ? 4.433 -3.880 6.332 1.00 0.00 75 GLY A C 11
ATOM 18019 O O . GLY A 1 95 ? 3.629 -4.528 6.973 1.00 0.00 75 GLY A O 11
ATOM 18023 N N . LYS A 1 96 ? 4.070 -3.208 5.274 1.00 0.00 76 LYS A N 11
ATOM 18024 C CA . LYS A 1 96 ? 2.647 -3.227 4.830 1.00 0.00 76 LYS A CA 11
ATOM 18025 C C . LYS A 1 96 ? 2.441 -4.363 3.826 1.00 0.00 76 LYS A C 11
ATOM 18026 O O . LYS A 1 96 ? 3.317 -5.173 3.602 1.00 0.00 76 LYS A O 11
ATOM 18045 N N . LYS A 1 97 ? 1.287 -4.427 3.220 1.00 0.00 77 LYS A N 11
ATOM 18046 C CA . LYS A 1 97 ? 1.025 -5.510 2.231 1.00 0.00 77 LYS A CA 11
ATOM 18047 C C . LYS A 1 97 ? 0.639 -4.890 0.886 1.00 0.00 77 LYS A C 11
ATOM 18048 O O . LYS A 1 97 ? 0.185 -3.764 0.819 1.00 0.00 77 LYS A O 11
ATOM 18067 N N . ILE A 1 98 ? 0.815 -5.614 -0.185 1.00 0.00 78 ILE A N 11
ATOM 18068 C CA . ILE A 1 98 ? 0.458 -5.065 -1.523 1.00 0.00 78 ILE A CA 11
ATOM 18069 C C . ILE A 1 98 ? -0.972 -4.523 -1.486 1.00 0.00 78 ILE A C 11
ATOM 18070 O O . ILE A 1 98 ? -1.308 -3.585 -2.182 1.00 0.00 78 ILE A O 11
ATOM 18086 N N . GLU A 1 99 ? -1.817 -5.103 -0.679 1.00 0.00 79 GLU A N 11
ATOM 18087 C CA . GLU A 1 99 ? -3.224 -4.621 -0.600 1.00 0.00 79 GLU A CA 11
ATOM 18088 C C . GLU A 1 99 ? -3.244 -3.201 -0.029 1.00 0.00 79 GLU A C 11
ATOM 18089 O O . GLU A 1 99 ? -3.852 -2.307 -0.583 1.00 0.00 79 GLU A O 11
ATOM 18101 N N . GLU A 1 100 ? -2.582 -2.986 1.075 1.00 0.00 80 GLU A N 11
ATOM 18102 C CA . GLU A 1 100 ? -2.564 -1.624 1.680 1.00 0.00 80 GLU A CA 11
ATOM 18103 C C . GLU A 1 100 ? -2.010 -0.622 0.665 1.00 0.00 80 GLU A C 11
ATOM 18104 O O . GLU A 1 100 ? -2.619 0.390 0.381 1.00 0.00 80 GLU A O 11
ATOM 18116 N N . VAL A 1 101 ? -0.858 -0.895 0.116 1.00 0.00 81 VAL A N 11
ATOM 18117 C CA . VAL A 1 101 ? -0.266 0.043 -0.879 1.00 0.00 81 VAL A CA 11
ATOM 18118 C C . VAL A 1 101 ? -1.328 0.427 -1.911 1.00 0.00 81 VAL A C 11
ATOM 18119 O O . VAL A 1 101 ? -1.653 1.587 -2.080 1.00 0.00 81 VAL A O 11
ATOM 18132 N N . ILE A 1 102 ? -1.873 -0.535 -2.604 1.00 0.00 82 ILE A N 11
ATOM 18133 C CA . ILE A 1 102 ? -2.913 -0.224 -3.625 1.00 0.00 82 ILE A CA 11
ATOM 18134 C C . ILE A 1 102 ? -4.045 0.573 -2.973 1.00 0.00 82 ILE A C 11
ATOM 18135 O O . ILE A 1 102 ? -4.548 1.526 -3.532 1.00 0.00 82 ILE A O 11
ATOM 18151 N N . ASP A 1 103 ? -4.451 0.188 -1.794 1.00 0.00 83 ASP A N 11
ATOM 18152 C CA . ASP A 1 103 ? -5.552 0.922 -1.108 1.00 0.00 83 ASP A CA 11
ATOM 18153 C C . ASP A 1 103 ? -5.219 2.415 -1.061 1.00 0.00 83 ASP A C 11
ATOM 18154 O O . ASP A 1 103 ? -6.016 3.251 -1.439 1.00 0.00 83 ASP A O 11
ATOM 18163 N N . LEU A 1 104 ? -4.047 2.757 -0.600 1.00 0.00 84 LEU A N 11
ATOM 18164 C CA . LEU A 1 104 ? -3.665 4.195 -0.529 1.00 0.00 84 LEU A CA 11
ATOM 18165 C C . LEU A 1 104 ? -3.700 4.804 -1.932 1.00 0.00 84 LEU A C 11
ATOM 18166 O O . LEU A 1 104 ? -4.184 5.900 -2.132 1.00 0.00 84 LEU A O 11
ATOM 18182 N N . ILE A 1 105 ? -3.191 4.102 -2.907 1.00 0.00 85 ILE A N 11
ATOM 18183 C CA . ILE A 1 105 ? -3.197 4.641 -4.297 1.00 0.00 85 ILE A CA 11
ATOM 18184 C C . ILE A 1 105 ? -4.591 5.173 -4.631 1.00 0.00 85 ILE A C 11
ATOM 18185 O O . ILE A 1 105 ? -4.775 6.348 -4.880 1.00 0.00 85 ILE A O 11
ATOM 18201 N N . LEU A 1 106 ? -5.576 4.318 -4.642 1.00 0.00 86 LEU A N 11
ATOM 18202 C CA . LEU A 1 106 ? -6.958 4.775 -4.961 1.00 0.00 86 LEU A CA 11
ATOM 18203 C C . LEU A 1 106 ? -7.352 5.910 -4.014 1.00 0.00 86 LEU A C 11
ATOM 18204 O O . LEU A 1 106 ? -8.214 6.711 -4.315 1.00 0.00 86 LEU A O 11
ATOM 18220 N N . ARG A 1 107 ? -6.728 5.985 -2.871 1.00 0.00 87 ARG A N 11
ATOM 18221 C CA . ARG A 1 107 ? -7.067 7.068 -1.906 1.00 0.00 87 ARG A CA 11
ATOM 18222 C C . ARG A 1 107 ? -6.648 8.419 -2.489 1.00 0.00 87 ARG A C 11
ATOM 18223 O O . ARG A 1 107 ? -7.312 9.420 -2.302 1.00 0.00 87 ARG A O 11
ATOM 18244 N N . ASN A 1 108 ? -5.550 8.457 -3.193 1.00 0.00 88 ASN A N 11
ATOM 18245 C CA . ASN A 1 108 ? -5.089 9.743 -3.788 1.00 0.00 88 ASN A CA 11
ATOM 18246 C C . ASN A 1 108 ? -5.617 9.861 -5.219 1.00 0.00 88 ASN A C 11
ATOM 18247 O O . ASN A 1 108 ? -6.574 10.562 -5.482 1.00 0.00 88 ASN A O 11
ATOM 18258 N N . GLY A 1 109 ? -5.002 9.181 -6.147 1.00 0.00 89 GLY A N 11
ATOM 18259 C CA . GLY A 1 109 ? -5.469 9.254 -7.560 1.00 0.00 89 GLY A CA 11
ATOM 18260 C C . GLY A 1 109 ? -4.911 10.516 -8.219 1.00 0.00 89 GLY A C 11
ATOM 18261 O O . GLY A 1 109 ? -5.012 11.603 -7.686 1.00 0.00 89 GLY A O 11
ATOM 18265 N N . LYS A 1 110 ? -4.323 10.381 -9.376 1.00 0.00 90 LYS A N 11
ATOM 18266 C CA . LYS A 1 110 ? -3.759 11.573 -10.070 1.00 0.00 90 LYS A CA 11
ATOM 18267 C C . LYS A 1 110 ? -4.380 11.692 -11.463 1.00 0.00 90 LYS A C 11
ATOM 18268 O O . LYS A 1 110 ? -3.719 11.504 -12.465 1.00 0.00 90 LYS A O 11
ATOM 18287 N N . PRO A 1 111 ? -5.646 12.004 -11.520 1.00 0.00 91 PRO A N 11
ATOM 18288 C CA . PRO A 1 111 ? -6.385 12.154 -12.806 1.00 0.00 91 PRO A CA 11
ATOM 18289 C C . PRO A 1 111 ? -6.036 13.460 -13.526 1.00 0.00 91 PRO A C 11
ATOM 18290 O O . PRO A 1 111 ? -6.586 13.773 -14.564 1.00 0.00 91 PRO A O 11
ATOM 18301 N N . ASN A 1 112 ? -5.127 14.224 -12.985 1.00 0.00 92 ASN A N 11
ATOM 18302 C CA . ASN A 1 112 ? -4.747 15.507 -13.641 1.00 0.00 92 ASN A CA 11
ATOM 18303 C C . ASN A 1 112 ? -3.223 15.639 -13.661 1.00 0.00 92 ASN A C 11
ATOM 18304 O O . ASN A 1 112 ? -2.559 15.444 -12.661 1.00 0.00 92 ASN A O 11
ATOM 18315 N N . SER A 1 113 ? -2.662 15.970 -14.791 1.00 0.00 93 SER A N 11
ATOM 18316 C CA . SER A 1 113 ? -1.181 16.115 -14.875 1.00 0.00 93 SER A CA 11
ATOM 18317 C C . SER A 1 113 ? -0.826 17.585 -15.108 1.00 0.00 93 SER A C 11
ATOM 18318 O O . SER A 1 113 ? -1.651 18.374 -15.525 1.00 0.00 93 SER A O 11
ATOM 18326 N N . THR A 1 114 ? 0.395 17.960 -14.841 1.00 0.00 94 THR A N 11
ATOM 18327 C CA . THR A 1 114 ? 0.800 19.379 -15.047 1.00 0.00 94 THR A CA 11
ATOM 18328 C C . THR A 1 114 ? 2.203 19.427 -15.654 1.00 0.00 94 THR A C 11
ATOM 18329 O O . THR A 1 114 ? 3.053 18.616 -15.343 1.00 0.00 94 THR A O 11
ATOM 18340 N N . THR A 1 115 ? 2.455 20.372 -16.517 1.00 0.00 95 THR A N 11
ATOM 18341 C CA . THR A 1 115 ? 3.803 20.473 -17.143 1.00 0.00 95 THR A CA 11
ATOM 18342 C C . THR A 1 115 ? 4.273 19.079 -17.567 1.00 0.00 95 THR A C 11
ATOM 18343 O O . THR A 1 115 ? 3.501 18.144 -17.624 1.00 0.00 95 THR A O 11
ATOM 18354 N N . SER A 1 116 ? 5.536 18.935 -17.865 1.00 0.00 96 SER A N 11
ATOM 18355 C CA . SER A 1 116 ? 6.054 17.602 -18.285 1.00 0.00 96 SER A CA 11
ATOM 18356 C C . SER A 1 116 ? 5.130 17.009 -19.350 1.00 0.00 96 SER A C 11
ATOM 18357 O O . SER A 1 116 ? 4.134 16.384 -19.043 1.00 0.00 96 SER A O 11
ATOM 18365 N N . SER A 1 117 ? 5.451 17.198 -20.600 1.00 0.00 97 SER A N 11
ATOM 18366 C CA . SER A 1 117 ? 4.591 16.644 -21.684 1.00 0.00 97 SER A CA 11
ATOM 18367 C C . SER A 1 117 ? 5.454 16.312 -22.902 1.00 0.00 97 SER A C 11
ATOM 18368 O O . SER A 1 117 ? 6.666 16.377 -22.852 1.00 0.00 97 SER A O 11
ATOM 18376 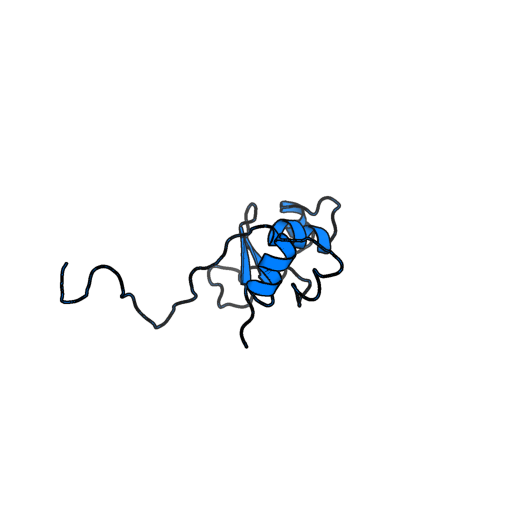N N . LEU A 1 118 ? 4.840 15.955 -23.997 1.00 0.00 98 LEU A N 11
ATOM 18377 C CA . LEU A 1 118 ? 5.626 15.620 -25.217 1.00 0.00 98 LEU A CA 11
ATOM 18378 C C . LEU A 1 118 ? 6.561 16.782 -25.558 1.00 0.00 98 LEU A C 11
ATOM 18379 O O . LEU A 1 118 ? 6.128 17.899 -25.763 1.00 0.00 98 LEU A O 11
ATOM 18395 N N . LYS A 1 119 ? 7.839 16.530 -25.620 1.00 0.00 99 LYS A N 11
ATOM 18396 C CA . LYS A 1 119 ? 8.799 17.620 -25.946 1.00 0.00 99 LYS A CA 11
ATOM 18397 C C . LYS A 1 119 ? 9.006 17.680 -27.462 1.00 0.00 99 LYS A C 11
ATOM 18398 O O . LYS A 1 119 ? 9.559 16.779 -28.059 1.00 0.00 99 LYS A O 11
ATOM 18417 N N . THR A 1 120 ? 8.564 18.737 -28.088 1.00 0.00 100 THR A N 11
ATOM 18418 C CA . THR A 1 120 ? 8.736 18.854 -29.564 1.00 0.00 100 THR A CA 11
ATOM 18419 C C . THR A 1 120 ? 8.472 20.297 -29.996 1.00 0.00 100 THR A C 11
ATOM 18420 O O . THR A 1 120 ? 8.285 20.582 -31.161 1.00 0.00 100 THR A O 11
ATOM 18431 N N . LYS A 1 121 ? 8.456 21.211 -29.064 1.00 0.00 101 LYS A N 11
ATOM 18432 C CA . LYS A 1 121 ? 8.205 22.636 -29.422 1.00 0.00 101 LYS A CA 11
ATOM 18433 C C . LYS A 1 121 ? 9.165 23.536 -28.642 1.00 0.00 101 LYS A C 11
ATOM 18434 O O . LYS A 1 121 ? 9.500 23.265 -27.506 1.00 0.00 101 LYS A O 11
ATOM 18453 N N . GLY A 1 122 ? 9.612 24.604 -29.242 1.00 0.00 102 GLY A N 11
ATOM 18454 C CA . GLY A 1 122 ? 10.550 25.520 -28.534 1.00 0.00 102 GLY A CA 11
ATOM 18455 C C . GLY A 1 122 ? 11.902 24.828 -28.352 1.00 0.00 102 GLY A C 11
ATOM 18456 O O . GLY A 1 122 ? 11.973 23.677 -27.968 1.00 0.00 102 GLY A O 11
ATOM 18460 N N . GLY A 1 123 ? 12.975 25.519 -28.623 1.00 0.00 103 GLY A N 11
ATOM 18461 C CA . GLY A 1 123 ? 14.321 24.899 -28.464 1.00 0.00 103 GLY A CA 11
ATOM 18462 C C . GLY A 1 123 ? 15.164 25.184 -29.709 1.00 0.00 103 GLY A C 11
ATOM 18463 O O . GLY A 1 123 ? 16.377 25.221 -29.652 1.00 0.00 103 GLY A O 11
ATOM 18467 N N . ASN A 1 124 ? 14.532 25.385 -30.832 1.00 0.00 104 ASN A N 11
ATOM 18468 C CA . ASN A 1 124 ? 15.299 25.668 -32.078 1.00 0.00 104 ASN A CA 11
ATOM 18469 C C . ASN A 1 124 ? 15.992 27.026 -31.955 1.00 0.00 104 ASN A C 11
ATOM 18470 O O . ASN A 1 124 ? 15.733 27.937 -32.716 1.00 0.00 104 ASN A O 11
ATOM 18481 N N . ALA A 1 125 ? 16.871 27.171 -31.001 1.00 0.00 105 ALA A N 11
ATOM 18482 C CA . ALA A 1 125 ? 17.579 28.471 -30.830 1.00 0.00 105 ALA A CA 11
ATOM 18483 C C . ALA A 1 125 ? 18.742 28.552 -31.820 1.00 0.00 105 ALA A C 11
ATOM 18484 O O . ALA A 1 125 ? 18.798 29.433 -32.656 1.00 0.00 105 ALA A O 11
ATOM 18491 N N . GLY A 1 126 ? 19.672 27.641 -31.735 1.00 0.00 106 GLY A N 11
ATOM 18492 C CA . GLY A 1 126 ? 20.830 27.667 -32.672 1.00 0.00 106 GLY A CA 11
ATOM 18493 C C . GLY A 1 126 ? 21.852 26.610 -32.253 1.00 0.00 106 GLY A C 11
ATOM 18494 O O . GLY A 1 126 ? 21.610 25.423 -32.357 1.00 0.00 106 GLY A O 11
ATOM 18498 N N . THR A 1 127 ? 22.993 27.028 -31.778 1.00 0.00 107 THR A N 11
ATOM 18499 C CA . THR A 1 127 ? 24.029 26.045 -31.353 1.00 0.00 107 THR A CA 11
ATOM 18500 C C . THR A 1 127 ? 23.705 25.539 -29.947 1.00 0.00 107 THR A C 11
ATOM 18501 O O . THR A 1 127 ? 24.530 24.937 -29.287 1.00 0.00 107 THR A O 11
ATOM 18512 N N . LYS A 1 128 ? 22.510 25.779 -29.480 1.00 0.00 108 LYS A N 11
ATOM 18513 C CA . LYS A 1 128 ? 22.135 25.311 -28.116 1.00 0.00 108 LYS A CA 11
ATOM 18514 C C . LYS A 1 128 ? 20.866 24.461 -28.199 1.00 0.00 108 LYS A C 11
ATOM 18515 O O . LYS A 1 128 ? 19.777 24.924 -27.922 1.00 0.00 108 LYS A O 11
ATOM 18534 N N . ALA A 1 129 ? 20.996 23.219 -28.579 1.00 0.00 109 ALA A N 11
ATOM 18535 C CA . ALA A 1 129 ? 19.797 22.341 -28.679 1.00 0.00 109 ALA A CA 11
ATOM 18536 C C . ALA A 1 129 ? 20.175 20.912 -28.282 1.00 0.00 109 ALA A C 11
ATOM 18537 O O . ALA A 1 129 ? 20.733 20.679 -27.228 1.00 0.00 109 ALA A O 11
ATOM 18544 N N . TYR A 1 130 ? 19.875 19.955 -29.117 1.00 0.00 110 TYR A N 11
ATOM 18545 C CA . TYR A 1 130 ? 20.218 18.544 -28.786 1.00 0.00 110 TYR A CA 11
ATOM 18546 C C . TYR A 1 130 ? 20.422 17.752 -30.078 1.00 0.00 110 TYR A C 11
ATOM 18547 O O . TYR A 1 130 ? 19.804 18.023 -31.089 1.00 0.00 110 TYR A O 11
ATOM 18565 N N . ASN A 1 131 ? 21.285 16.773 -30.056 1.00 0.00 111 ASN A N 11
ATOM 18566 C CA . ASN A 1 131 ? 21.528 15.965 -31.284 1.00 0.00 111 ASN A CA 11
ATOM 18567 C C . ASN A 1 131 ? 21.440 14.476 -30.940 1.00 0.00 111 ASN A C 11
ATOM 18568 O O . ASN A 1 131 ? 22.443 13.926 -30.517 1.00 0.00 111 ASN A O 11
ATOM 18580 N N . MET A 1 21 ? -11.622 -2.206 -26.538 1.00 0.00 1 MET A N 12
ATOM 18581 C CA . MET A 1 21 ? -10.381 -1.499 -26.115 1.00 0.00 1 MET A CA 12
ATOM 18582 C C . MET A 1 21 ? -10.641 -0.752 -24.805 1.00 0.00 1 MET A C 12
ATOM 18583 O O . MET A 1 21 ? -9.864 -0.826 -23.873 1.00 0.00 1 MET A O 12
ATOM 18597 N N . SER A 1 22 ? -11.728 -0.034 -24.726 1.00 0.00 2 SER A N 12
ATOM 18598 C CA . SER A 1 22 ? -12.035 0.717 -23.476 1.00 0.00 2 SER A CA 12
ATOM 18599 C C . SER A 1 22 ? -12.461 -0.267 -22.383 1.00 0.00 2 SER A C 12
ATOM 18600 O O . SER A 1 22 ? -13.284 0.040 -21.545 1.00 0.00 2 SER A O 12
ATOM 18608 N N . THR A 1 23 ? -11.904 -1.448 -22.386 1.00 0.00 3 THR A N 12
ATOM 18609 C CA . THR A 1 23 ? -12.277 -2.449 -21.348 1.00 0.00 3 THR A CA 12
ATOM 18610 C C . THR A 1 23 ? -12.136 -1.822 -19.959 1.00 0.00 3 THR A C 12
ATOM 18611 O O . THR A 1 23 ? -13.062 -1.231 -19.437 1.00 0.00 3 THR A O 12
ATOM 18622 N N . VAL A 1 24 ? -10.986 -1.944 -19.356 1.00 0.00 4 VAL A N 12
ATOM 18623 C CA . VAL A 1 24 ? -10.787 -1.355 -18.002 1.00 0.00 4 VAL A CA 12
ATOM 18624 C C . VAL A 1 24 ? -9.939 -0.087 -18.117 1.00 0.00 4 VAL A C 12
ATOM 18625 O O . VAL A 1 24 ? -9.268 0.135 -19.105 1.00 0.00 4 VAL A O 12
ATOM 18638 N N . THR A 1 25 ? -9.963 0.748 -17.114 1.00 0.00 5 THR A N 12
ATOM 18639 C CA . THR A 1 25 ? -9.158 2.000 -17.166 1.00 0.00 5 THR A CA 12
ATOM 18640 C C . THR A 1 25 ? -7.889 1.827 -16.330 1.00 0.00 5 THR A C 12
ATOM 18641 O O . THR A 1 25 ? -7.599 0.753 -15.841 1.00 0.00 5 THR A O 12
ATOM 18652 N N . LYS A 1 26 ? -7.130 2.874 -16.162 1.00 0.00 6 LYS A N 12
ATOM 18653 C CA . LYS A 1 26 ? -5.880 2.768 -15.358 1.00 0.00 6 LYS A CA 12
ATOM 18654 C C . LYS A 1 26 ? -5.771 3.976 -14.425 1.00 0.00 6 LYS A C 12
ATOM 18655 O O . LYS A 1 26 ? -5.978 5.103 -14.826 1.00 0.00 6 LYS A O 12
ATOM 18674 N N . TYR A 1 27 ? -5.449 3.749 -13.181 1.00 0.00 7 TYR A N 12
ATOM 18675 C CA . TYR A 1 27 ? -5.328 4.885 -12.224 1.00 0.00 7 TYR A CA 12
ATOM 18676 C C . TYR A 1 27 ? -3.854 5.261 -12.061 1.00 0.00 7 TYR A C 12
ATOM 18677 O O . TYR A 1 27 ? -3.043 4.463 -11.635 1.00 0.00 7 TYR A O 12
ATOM 18695 N N . PHE A 1 28 ? -3.502 6.472 -12.397 1.00 0.00 8 PHE A N 12
ATOM 18696 C CA . PHE A 1 28 ? -2.080 6.898 -12.261 1.00 0.00 8 PHE A CA 12
ATOM 18697 C C . PHE A 1 28 ? -1.811 7.321 -10.816 1.00 0.00 8 PHE A C 12
ATOM 18698 O O . PHE A 1 28 ? -2.721 7.519 -10.037 1.00 0.00 8 PHE A O 12
ATOM 18715 N N . TYR A 1 29 ? -0.565 7.460 -10.451 1.00 0.00 9 TYR A N 12
ATOM 18716 C CA . TYR A 1 29 ? -0.240 7.870 -9.055 1.00 0.00 9 TYR A CA 12
ATOM 18717 C C . TYR A 1 29 ? 1.223 8.312 -8.981 1.00 0.00 9 TYR A C 12
ATOM 18718 O O . TYR A 1 29 ? 2.130 7.510 -9.088 1.00 0.00 9 TYR A O 12
ATOM 18736 N N . LYS A 1 30 ? 1.460 9.582 -8.801 1.00 0.00 10 LYS A N 12
ATOM 18737 C CA . LYS A 1 30 ? 2.864 10.074 -8.721 1.00 0.00 10 LYS A CA 12
ATOM 18738 C C . LYS A 1 30 ? 3.330 10.049 -7.263 1.00 0.00 10 LYS A C 12
ATOM 18739 O O . LYS A 1 30 ? 2.973 10.900 -6.472 1.00 0.00 10 LYS A O 12
ATOM 18758 N N . GLY A 1 31 ? 4.124 9.079 -6.901 1.00 0.00 11 GLY A N 12
ATOM 18759 C CA . GLY A 1 31 ? 4.612 9.001 -5.495 1.00 0.00 11 GLY A CA 12
ATOM 18760 C C . GLY A 1 31 ? 5.554 10.173 -5.214 1.00 0.00 11 GLY A C 12
ATOM 18761 O O . GLY A 1 31 ? 5.508 11.191 -5.875 1.00 0.00 11 GLY A O 12
ATOM 18765 N N . GLU A 1 32 ? 6.409 10.038 -4.237 1.00 0.00 12 GLU A N 12
ATOM 18766 C CA . GLU A 1 32 ? 7.352 11.145 -3.913 1.00 0.00 12 GLU A CA 12
ATOM 18767 C C . GLU A 1 32 ? 8.018 11.639 -5.199 1.00 0.00 12 GLU A C 12
ATOM 18768 O O . GLU A 1 32 ? 7.787 12.745 -5.645 1.00 0.00 12 GLU A O 12
ATOM 18780 N N . ASN A 1 33 ? 8.846 10.827 -5.800 1.00 0.00 13 ASN A N 12
ATOM 18781 C CA . ASN A 1 33 ? 9.527 11.252 -7.056 1.00 0.00 13 ASN A CA 12
ATOM 18782 C C . ASN A 1 33 ? 9.327 10.182 -8.131 1.00 0.00 13 ASN A C 12
ATOM 18783 O O . ASN A 1 33 ? 9.354 10.463 -9.312 1.00 0.00 13 ASN A O 12
ATOM 18794 N N . THR A 1 34 ? 9.126 8.955 -7.731 1.00 0.00 14 THR A N 12
ATOM 18795 C CA . THR A 1 34 ? 8.925 7.869 -8.732 1.00 0.00 14 THR A CA 12
ATOM 18796 C C . THR A 1 34 ? 7.468 7.867 -9.197 1.00 0.00 14 THR A C 12
ATOM 18797 O O . THR A 1 34 ? 6.582 8.322 -8.499 1.00 0.00 14 THR A O 12
ATOM 18808 N N . ASP A 1 35 ? 7.211 7.360 -10.371 1.00 0.00 15 ASP A N 12
ATOM 18809 C CA . ASP A 1 35 ? 5.811 7.328 -10.880 1.00 0.00 15 ASP A CA 12
ATOM 18810 C C . ASP A 1 35 ? 5.339 5.877 -10.986 1.00 0.00 15 ASP A C 12
ATOM 18811 O O . ASP A 1 35 ? 6.061 5.012 -11.439 1.00 0.00 15 ASP A O 12
ATOM 18820 N N . LEU A 1 36 ? 4.132 5.604 -10.570 1.00 0.00 16 LEU A N 12
ATOM 18821 C CA . LEU A 1 36 ? 3.617 4.208 -10.647 1.00 0.00 16 LEU A CA 12
ATOM 18822 C C . LEU A 1 36 ? 2.213 4.215 -11.256 1.00 0.00 16 LEU A C 12
ATOM 18823 O O . LEU A 1 36 ? 1.490 5.187 -11.163 1.00 0.00 16 LEU A O 12
ATOM 18839 N N . ILE A 1 37 ? 1.821 3.137 -11.880 1.00 0.00 17 ILE A N 12
ATOM 18840 C CA . ILE A 1 37 ? 0.465 3.083 -12.493 1.00 0.00 17 ILE A CA 12
ATOM 18841 C C . ILE A 1 37 ? -0.205 1.755 -12.134 1.00 0.00 17 ILE A C 12
ATOM 18842 O O . ILE A 1 37 ? 0.441 0.731 -12.029 1.00 0.00 17 ILE A O 12
ATOM 18858 N N . VAL A 1 38 ? -1.496 1.763 -11.944 1.00 0.00 18 VAL A N 12
ATOM 18859 C CA . VAL A 1 38 ? -2.205 0.501 -11.591 1.00 0.00 18 VAL A CA 12
ATOM 18860 C C . VAL A 1 38 ? -3.457 0.359 -12.460 1.00 0.00 18 VAL A C 12
ATOM 18861 O O . VAL A 1 38 ? -3.815 1.252 -13.201 1.00 0.00 18 VAL A O 12
ATOM 18874 N N . PHE A 1 39 ? -4.124 -0.760 -12.376 1.00 0.00 19 PHE A N 12
ATOM 18875 C CA . PHE A 1 39 ? -5.352 -0.958 -13.197 1.00 0.00 19 PHE A CA 12
ATOM 18876 C C . PHE A 1 39 ? -6.584 -0.921 -12.291 1.00 0.00 19 PHE A C 12
ATOM 18877 O O . PHE A 1 39 ? -6.534 -1.318 -11.144 1.00 0.00 19 PHE A O 12
ATOM 18894 N N . ALA A 1 40 ? -7.690 -0.448 -12.796 1.00 0.00 20 ALA A N 12
ATOM 18895 C CA . ALA A 1 40 ? -8.923 -0.386 -11.962 1.00 0.00 20 ALA A CA 12
ATOM 18896 C C . ALA A 1 40 ? -10.110 -0.920 -12.767 1.00 0.00 20 ALA A C 12
ATOM 18897 O O . ALA A 1 40 ? -9.976 -1.292 -13.916 1.00 0.00 20 ALA A O 12
ATOM 18904 N N . ALA A 1 41 ? -11.271 -0.963 -12.172 1.00 0.00 21 ALA A N 12
ATOM 18905 C CA . ALA A 1 41 ? -12.464 -1.473 -12.904 1.00 0.00 21 ALA A CA 12
ATOM 18906 C C . ALA A 1 41 ? -13.203 -0.303 -13.556 1.00 0.00 21 ALA A C 12
ATOM 18907 O O . ALA A 1 41 ? -13.441 -0.293 -14.748 1.00 0.00 21 ALA A O 12
ATOM 18914 N N . SER A 1 42 ? -13.569 0.684 -12.785 1.00 0.00 22 SER A N 12
ATOM 18915 C CA . SER A 1 42 ? -14.292 1.852 -13.361 1.00 0.00 22 SER A CA 12
ATOM 18916 C C . SER A 1 42 ? -14.436 2.941 -12.297 1.00 0.00 22 SER A C 12
ATOM 18917 O O . SER A 1 42 ? -14.218 2.709 -11.124 1.00 0.00 22 SER A O 12
ATOM 18925 N N . GLU A 1 43 ? -14.802 4.129 -12.695 1.00 0.00 23 GLU A N 12
ATOM 18926 C CA . GLU A 1 43 ? -14.959 5.231 -11.706 1.00 0.00 23 GLU A CA 12
ATOM 18927 C C . GLU A 1 43 ? -16.212 4.985 -10.862 1.00 0.00 23 GLU A C 12
ATOM 18928 O O . GLU A 1 43 ? -16.344 5.495 -9.767 1.00 0.00 23 GLU A O 12
ATOM 18940 N N . GLU A 1 44 ? -17.132 4.208 -11.362 1.00 0.00 24 GLU A N 12
ATOM 18941 C CA . GLU A 1 44 ? -18.375 3.931 -10.589 1.00 0.00 24 GLU A CA 12
ATOM 18942 C C . GLU A 1 44 ? -18.043 3.037 -9.393 1.00 0.00 24 GLU A C 12
ATOM 18943 O O . GLU A 1 44 ? -18.144 3.447 -8.253 1.00 0.00 24 GLU A O 12
ATOM 18955 N N . LEU A 1 45 ? -17.648 1.818 -9.641 1.00 0.00 25 LEU A N 12
ATOM 18956 C CA . LEU A 1 45 ? -17.312 0.900 -8.517 1.00 0.00 25 LEU A CA 12
ATOM 18957 C C . LEU A 1 45 ? -16.279 1.565 -7.606 1.00 0.00 25 LEU A C 12
ATOM 18958 O O . LEU A 1 45 ? -16.436 1.610 -6.402 1.00 0.00 25 LEU A O 12
ATOM 18974 N N . VAL A 1 46 ? -15.221 2.083 -8.170 1.00 0.00 26 VAL A N 12
ATOM 18975 C CA . VAL A 1 46 ? -14.180 2.744 -7.334 1.00 0.00 26 VAL A CA 12
ATOM 18976 C C . VAL A 1 46 ? -14.846 3.736 -6.378 1.00 0.00 26 VAL A C 12
ATOM 18977 O O . VAL A 1 46 ? -14.600 3.726 -5.189 1.00 0.00 26 VAL A O 12
ATOM 18990 N N . ASP A 1 47 ? -15.688 4.593 -6.889 1.00 0.00 27 ASP A N 12
ATOM 18991 C CA . ASP A 1 47 ? -16.369 5.583 -6.008 1.00 0.00 27 ASP A CA 12
ATOM 18992 C C . ASP A 1 47 ? -17.146 4.845 -4.917 1.00 0.00 27 ASP A C 12
ATOM 18993 O O . ASP A 1 47 ? -17.332 5.347 -3.825 1.00 0.00 27 ASP A O 12
ATOM 19002 N N . GLU A 1 48 ? -17.602 3.656 -5.202 1.00 0.00 28 GLU A N 12
ATOM 19003 C CA . GLU A 1 48 ? -18.368 2.887 -4.180 1.00 0.00 28 GLU A CA 12
ATOM 19004 C C . GLU A 1 48 ? -17.407 2.367 -3.109 1.00 0.00 28 GLU A C 12
ATOM 19005 O O . GLU A 1 48 ? -17.745 2.282 -1.945 1.00 0.00 28 GLU A O 12
ATOM 19017 N N . TYR A 1 49 ? -16.210 2.017 -3.493 1.00 0.00 29 TYR A N 12
ATOM 19018 C CA . TYR A 1 49 ? -15.229 1.502 -2.496 1.00 0.00 29 TYR A CA 12
ATOM 19019 C C . TYR A 1 49 ? -14.930 2.593 -1.465 1.00 0.00 29 TYR A C 12
ATOM 19020 O O . TYR A 1 49 ? -14.952 2.356 -0.274 1.00 0.00 29 TYR A O 12
ATOM 19038 N N . LEU A 1 50 ? -14.651 3.786 -1.914 1.00 0.00 30 LEU A N 12
ATOM 19039 C CA . LEU A 1 50 ? -14.352 4.889 -0.959 1.00 0.00 30 LEU A CA 12
ATOM 19040 C C . LEU A 1 50 ? -15.348 4.844 0.201 1.00 0.00 30 LEU A C 12
ATOM 19041 O O . LEU A 1 50 ? -14.973 4.703 1.348 1.00 0.00 30 LEU A O 12
ATOM 19057 N N . LYS A 1 51 ? -16.615 4.962 -0.088 1.00 0.00 31 LYS A N 12
ATOM 19058 C CA . LYS A 1 51 ? -17.633 4.924 1.000 1.00 0.00 31 LYS A CA 12
ATOM 19059 C C . LYS A 1 51 ? -17.652 3.530 1.630 1.00 0.00 31 LYS A C 12
ATOM 19060 O O . LYS A 1 51 ? -18.133 3.342 2.731 1.00 0.00 31 LYS A O 12
ATOM 19079 N N . ASN A 1 52 ? -17.132 2.551 0.941 1.00 0.00 32 ASN A N 12
ATOM 19080 C CA . ASN A 1 52 ? -17.120 1.171 1.500 1.00 0.00 32 ASN A CA 12
ATOM 19081 C C . ASN A 1 52 ? -15.677 0.663 1.573 1.00 0.00 32 ASN A C 12
ATOM 19082 O O . ASN A 1 52 ? -15.190 0.027 0.660 1.00 0.00 32 ASN A O 12
ATOM 19093 N N . PRO A 1 53 ? -15.001 0.946 2.654 1.00 0.00 33 PRO A N 12
ATOM 19094 C CA . PRO A 1 53 ? -13.590 0.518 2.856 1.00 0.00 33 PRO A CA 12
ATOM 19095 C C . PRO A 1 53 ? -13.484 -0.947 3.288 1.00 0.00 33 PRO A C 12
ATOM 19096 O O . PRO A 1 53 ? -12.882 -1.266 4.294 1.00 0.00 33 PRO A O 12
ATOM 19107 N N . SER A 1 54 ? -14.064 -1.839 2.533 1.00 0.00 34 SER A N 12
ATOM 19108 C CA . SER A 1 54 ? -13.996 -3.282 2.899 1.00 0.00 34 SER A CA 12
ATOM 19109 C C . SER A 1 54 ? -13.024 -4.000 1.961 1.00 0.00 34 SER A C 12
ATOM 19110 O O . SER A 1 54 ? -13.330 -4.259 0.814 1.00 0.00 34 SER A O 12
ATOM 19118 N N . ILE A 1 55 ? -11.853 -4.323 2.439 1.00 0.00 35 ILE A N 12
ATOM 19119 C CA . ILE A 1 55 ? -10.862 -5.022 1.573 1.00 0.00 35 ILE A CA 12
ATOM 19120 C C . ILE A 1 55 ? -11.569 -6.108 0.761 1.00 0.00 35 ILE A C 12
ATOM 19121 O O . ILE A 1 55 ? -11.193 -6.406 -0.355 1.00 0.00 35 ILE A O 12
ATOM 19137 N N . GLY A 1 56 ? -12.593 -6.703 1.312 1.00 0.00 36 GLY A N 12
ATOM 19138 C CA . GLY A 1 56 ? -13.323 -7.769 0.570 1.00 0.00 36 GLY A CA 12
ATOM 19139 C C . GLY A 1 56 ? -13.787 -7.228 -0.784 1.00 0.00 36 GLY A C 12
ATOM 19140 O O . GLY A 1 56 ? -13.712 -7.901 -1.792 1.00 0.00 36 GLY A O 12
ATOM 19144 N N . LYS A 1 57 ? -14.266 -6.014 -0.815 1.00 0.00 37 LYS A N 12
ATOM 19145 C CA . LYS A 1 57 ? -14.735 -5.432 -2.104 1.00 0.00 37 LYS A CA 12
ATOM 19146 C C . LYS A 1 57 ? -13.528 -5.094 -2.981 1.00 0.00 37 LYS A C 12
ATOM 19147 O O . LYS A 1 57 ? -13.613 -5.083 -4.194 1.00 0.00 37 LYS A O 12
ATOM 19166 N N . LEU A 1 58 ? -12.404 -4.817 -2.380 1.00 0.00 38 LEU A N 12
ATOM 19167 C CA . LEU A 1 58 ? -11.193 -4.479 -3.181 1.00 0.00 38 LEU A CA 12
ATOM 19168 C C . LEU A 1 58 ? -10.958 -5.566 -4.232 1.00 0.00 38 LEU A C 12
ATOM 19169 O O . LEU A 1 58 ? -10.594 -5.285 -5.358 1.00 0.00 38 LEU A O 12
ATOM 19185 N N . SER A 1 59 ? -11.160 -6.805 -3.875 1.00 0.00 39 SER A N 12
ATOM 19186 C CA . SER A 1 59 ? -10.947 -7.907 -4.855 1.00 0.00 39 SER A CA 12
ATOM 19187 C C . SER A 1 59 ? -11.846 -7.688 -6.074 1.00 0.00 39 SER A C 12
ATOM 19188 O O . SER A 1 59 ? -11.597 -8.211 -7.141 1.00 0.00 39 SER A O 12
ATOM 19196 N N . GLU A 1 60 ? -12.890 -6.920 -5.923 1.00 0.00 40 GLU A N 12
ATOM 19197 C CA . GLU A 1 60 ? -13.803 -6.671 -7.074 1.00 0.00 40 GLU A CA 12
ATOM 19198 C C . GLU A 1 60 ? -13.287 -5.482 -7.886 1.00 0.00 40 GLU A C 12
ATOM 19199 O O . GLU A 1 60 ? -13.411 -5.442 -9.094 1.00 0.00 40 GLU A O 12
ATOM 19211 N N . VAL A 1 61 ? -12.710 -4.511 -7.233 1.00 0.00 41 VAL A N 12
ATOM 19212 C CA . VAL A 1 61 ? -12.187 -3.325 -7.968 1.00 0.00 41 VAL A CA 12
ATOM 19213 C C . VAL A 1 61 ? -10.880 -3.696 -8.672 1.00 0.00 41 VAL A C 12
ATOM 19214 O O . VAL A 1 61 ? -10.830 -3.835 -9.878 1.00 0.00 41 VAL A O 12
ATOM 19227 N N . VAL A 1 62 ? -9.819 -3.856 -7.928 1.00 0.00 42 VAL A N 12
ATOM 19228 C CA . VAL A 1 62 ? -8.517 -4.217 -8.555 1.00 0.00 42 VAL A CA 12
ATOM 19229 C C . VAL A 1 62 ? -8.670 -5.523 -9.338 1.00 0.00 42 VAL A C 12
ATOM 19230 O O . VAL A 1 62 ? -8.977 -6.559 -8.782 1.00 0.00 42 VAL A O 12
ATOM 19243 N N . GLU A 1 63 ? -8.457 -5.483 -10.624 1.00 0.00 43 GLU A N 12
ATOM 19244 C CA . GLU A 1 63 ? -8.589 -6.723 -11.441 1.00 0.00 43 GLU A CA 12
ATOM 19245 C C . GLU A 1 63 ? -7.266 -7.488 -11.421 1.00 0.00 43 GLU A C 12
ATOM 19246 O O . GLU A 1 63 ? -7.239 -8.702 -11.467 1.00 0.00 43 GLU A O 12
ATOM 19258 N N . LEU A 1 64 ? -6.166 -6.789 -11.351 1.00 0.00 44 LEU A N 12
ATOM 19259 C CA . LEU A 1 64 ? -4.845 -7.477 -11.328 1.00 0.00 44 LEU A CA 12
ATOM 19260 C C . LEU A 1 64 ? -3.943 -6.811 -10.287 1.00 0.00 44 LEU A C 12
ATOM 19261 O O . LEU A 1 64 ? -3.572 -5.661 -10.417 1.00 0.00 44 LEU A O 12
ATOM 19277 N N . PHE A 1 65 ? -3.587 -7.524 -9.253 1.00 0.00 45 PHE A N 12
ATOM 19278 C CA . PHE A 1 65 ? -2.710 -6.931 -8.205 1.00 0.00 45 PHE A CA 12
ATOM 19279 C C . PHE A 1 65 ? -1.290 -6.778 -8.753 1.00 0.00 45 PHE A C 12
ATOM 19280 O O . PHE A 1 65 ? -0.494 -7.695 -8.703 1.00 0.00 45 PHE A O 12
ATOM 19297 N N . GLU A 1 66 ? -0.966 -5.627 -9.275 1.00 0.00 46 GLU A N 12
ATOM 19298 C CA . GLU A 1 66 ? 0.402 -5.416 -9.825 1.00 0.00 46 GLU A CA 12
ATOM 19299 C C . GLU A 1 66 ? 0.623 -3.924 -10.081 1.00 0.00 46 GLU A C 12
ATOM 19300 O O . GLU A 1 66 ? -0.314 -3.163 -10.223 1.00 0.00 46 GLU A O 12
ATOM 19312 N N . VAL A 1 67 ? 1.855 -3.497 -10.140 1.00 0.00 47 VAL A N 12
ATOM 19313 C CA . VAL A 1 67 ? 2.133 -2.054 -10.386 1.00 0.00 47 VAL A CA 12
ATOM 19314 C C . VAL A 1 67 ? 3.129 -1.914 -11.538 1.00 0.00 47 VAL A C 12
ATOM 19315 O O . VAL A 1 67 ? 4.071 -2.672 -11.652 1.00 0.00 47 VAL A O 12
ATOM 19328 N N . PHE A 1 68 ? 2.928 -0.950 -12.394 1.00 0.00 48 PHE A N 12
ATOM 19329 C CA . PHE A 1 68 ? 3.863 -0.762 -13.539 1.00 0.00 48 PHE A CA 12
ATOM 19330 C C . PHE A 1 68 ? 4.500 0.627 -13.451 1.00 0.00 48 PHE A C 12
ATOM 19331 O O . PHE A 1 68 ? 4.364 1.321 -12.464 1.00 0.00 48 PHE A O 12
ATOM 19348 N N . THR A 1 69 ? 5.197 1.037 -14.476 1.00 0.00 49 THR A N 12
ATOM 19349 C CA . THR A 1 69 ? 5.841 2.380 -14.449 1.00 0.00 49 THR A CA 12
ATOM 19350 C C . THR A 1 69 ? 6.516 2.650 -15.795 1.00 0.00 49 THR A C 12
ATOM 19351 O O . THR A 1 69 ? 6.958 1.741 -16.471 1.00 0.00 49 THR A O 12
ATOM 19362 N N . PRO A 1 70 ? 6.592 3.895 -16.179 1.00 0.00 50 PRO A N 12
ATOM 19363 C CA . PRO A 1 70 ? 7.223 4.307 -17.465 1.00 0.00 50 PRO A CA 12
ATOM 19364 C C . PRO A 1 70 ? 8.748 4.164 -17.435 1.00 0.00 50 PRO A C 12
ATOM 19365 O O . PRO A 1 70 ? 9.457 5.061 -17.025 1.00 0.00 50 PRO A O 12
ATOM 19376 N N . GLN A 1 71 ? 9.256 3.041 -17.865 1.00 0.00 51 GLN A N 12
ATOM 19377 C CA . GLN A 1 71 ? 10.732 2.842 -17.859 1.00 0.00 51 GLN A CA 12
ATOM 19378 C C . GLN A 1 71 ? 11.402 3.972 -18.643 1.00 0.00 51 GLN A C 12
ATOM 19379 O O . GLN A 1 71 ? 12.386 4.540 -18.212 1.00 0.00 51 GLN A O 12
ATOM 19393 N N . ASP A 1 72 ? 10.878 4.303 -19.792 1.00 0.00 52 ASP A N 12
ATOM 19394 C CA . ASP A 1 72 ? 11.486 5.395 -20.600 1.00 0.00 52 ASP A CA 12
ATOM 19395 C C . ASP A 1 72 ? 10.640 5.635 -21.852 1.00 0.00 52 ASP A C 12
ATOM 19396 O O . ASP A 1 72 ? 9.817 4.821 -22.223 1.00 0.00 52 ASP A O 12
ATOM 19405 N N . GLY A 1 73 ? 10.834 6.747 -22.508 1.00 0.00 53 GLY A N 12
ATOM 19406 C CA . GLY A 1 73 ? 10.040 7.037 -23.735 1.00 0.00 53 GLY A CA 12
ATOM 19407 C C . GLY A 1 73 ? 9.446 8.444 -23.639 1.00 0.00 53 GLY A C 12
ATOM 19408 O O . GLY A 1 73 ? 9.100 9.051 -24.633 1.00 0.00 53 GLY A O 12
ATOM 19412 N N . ARG A 1 74 ? 9.325 8.967 -22.449 1.00 0.00 54 ARG A N 12
ATOM 19413 C CA . ARG A 1 74 ? 8.754 10.333 -22.291 1.00 0.00 54 ARG A CA 12
ATOM 19414 C C . ARG A 1 74 ? 7.339 10.366 -22.871 1.00 0.00 54 ARG A C 12
ATOM 19415 O O . ARG A 1 74 ? 7.150 10.442 -24.069 1.00 0.00 54 ARG A O 12
ATOM 19436 N N . GLY A 1 75 ? 6.342 10.308 -22.031 1.00 0.00 55 GLY A N 12
ATOM 19437 C CA . GLY A 1 75 ? 4.940 10.335 -22.535 1.00 0.00 55 GLY A CA 12
ATOM 19438 C C . GLY A 1 75 ? 4.100 9.313 -21.765 1.00 0.00 55 GLY A C 12
ATOM 19439 O O . GLY A 1 75 ? 4.613 8.530 -20.991 1.00 0.00 55 GLY A O 12
ATOM 19443 N N . ALA A 1 76 ? 2.812 9.313 -21.973 1.00 0.00 56 ALA A N 12
ATOM 19444 C CA . ALA A 1 76 ? 1.942 8.342 -21.252 1.00 0.00 56 ALA A CA 12
ATOM 19445 C C . ALA A 1 76 ? 1.591 7.181 -22.186 1.00 0.00 56 ALA A C 12
ATOM 19446 O O . ALA A 1 76 ? 1.316 7.372 -23.353 1.00 0.00 56 ALA A O 12
ATOM 19453 N N . GLU A 1 77 ? 1.599 5.978 -21.680 1.00 0.00 57 GLU A N 12
ATOM 19454 C CA . GLU A 1 77 ? 1.267 4.807 -22.539 1.00 0.00 57 GLU A CA 12
ATOM 19455 C C . GLU A 1 77 ? 2.265 4.721 -23.695 1.00 0.00 57 GLU A C 12
ATOM 19456 O O . GLU A 1 77 ? 2.057 5.285 -24.750 1.00 0.00 57 GLU A O 12
ATOM 19468 N N . GLY A 1 78 ? 3.349 4.019 -23.504 1.00 0.00 58 GLY A N 12
ATOM 19469 C CA . GLY A 1 78 ? 4.360 3.899 -24.592 1.00 0.00 58 GLY A CA 12
ATOM 19470 C C . GLY A 1 78 ? 5.666 3.346 -24.019 1.00 0.00 58 GLY A C 12
ATOM 19471 O O . GLY A 1 78 ? 6.542 4.085 -23.619 1.00 0.00 58 GLY A O 12
ATOM 19475 N N . GLU A 1 79 ? 5.803 2.048 -23.978 1.00 0.00 59 GLU A N 12
ATOM 19476 C CA . GLU A 1 79 ? 7.053 1.449 -23.430 1.00 0.00 59 GLU A CA 12
ATOM 19477 C C . GLU A 1 79 ? 7.040 1.551 -21.903 1.00 0.00 59 GLU A C 12
ATOM 19478 O O . GLU A 1 79 ? 7.661 2.421 -21.326 1.00 0.00 59 GLU A O 12
ATOM 19490 N N . LEU A 1 80 ? 6.341 0.668 -21.246 1.00 0.00 60 LEU A N 12
ATOM 19491 C CA . LEU A 1 80 ? 6.290 0.716 -19.757 1.00 0.00 60 LEU A CA 12
ATOM 19492 C C . LEU A 1 80 ? 7.099 -0.449 -19.182 1.00 0.00 60 LEU A C 12
ATOM 19493 O O . LEU A 1 80 ? 7.644 -1.256 -19.908 1.00 0.00 60 LEU A O 12
ATOM 19509 N N . GLY A 1 81 ? 7.182 -0.543 -17.883 1.00 0.00 61 GLY A N 12
ATOM 19510 C CA . GLY A 1 81 ? 7.956 -1.656 -17.265 1.00 0.00 61 GLY A CA 12
ATOM 19511 C C . GLY A 1 81 ? 7.249 -2.125 -15.993 1.00 0.00 61 GLY A C 12
ATOM 19512 O O . GLY A 1 81 ? 6.114 -1.775 -15.737 1.00 0.00 61 GLY A O 12
ATOM 19516 N N . ALA A 1 82 ? 7.909 -2.916 -15.192 1.00 0.00 62 ALA A N 12
ATOM 19517 C CA . ALA A 1 82 ? 7.274 -3.407 -13.937 1.00 0.00 62 ALA A CA 12
ATOM 19518 C C . ALA A 1 82 ? 8.087 -2.928 -12.733 1.00 0.00 62 ALA A C 12
ATOM 19519 O O . ALA A 1 82 ? 9.192 -3.374 -12.501 1.00 0.00 62 ALA A O 12
ATOM 19526 N N . ALA A 1 83 ? 7.548 -2.021 -11.965 1.00 0.00 63 ALA A N 12
ATOM 19527 C CA . ALA A 1 83 ? 8.290 -1.515 -10.776 1.00 0.00 63 ALA A CA 12
ATOM 19528 C C . ALA A 1 83 ? 8.783 -2.698 -9.941 1.00 0.00 63 ALA A C 12
ATOM 19529 O O . ALA A 1 83 ? 8.230 -3.778 -9.989 1.00 0.00 63 ALA A O 12
ATOM 19536 N N . SER A 1 84 ? 9.821 -2.503 -9.173 1.00 0.00 64 SER A N 12
ATOM 19537 C CA . SER A 1 84 ? 10.348 -3.618 -8.336 1.00 0.00 64 SER A CA 12
ATOM 19538 C C . SER A 1 84 ? 9.728 -3.545 -6.940 1.00 0.00 64 SER A C 12
ATOM 19539 O O . SER A 1 84 ? 9.299 -2.499 -6.495 1.00 0.00 64 SER A O 12
ATOM 19547 N N . LYS A 1 85 ? 9.676 -4.648 -6.246 1.00 0.00 65 LYS A N 12
ATOM 19548 C CA . LYS A 1 85 ? 9.082 -4.640 -4.879 1.00 0.00 65 LYS A CA 12
ATOM 19549 C C . LYS A 1 85 ? 9.854 -3.660 -3.994 1.00 0.00 65 LYS A C 12
ATOM 19550 O O . LYS A 1 85 ? 9.392 -3.265 -2.941 1.00 0.00 65 LYS A O 12
ATOM 19569 N N . ALA A 1 86 ? 11.024 -3.264 -4.411 1.00 0.00 66 ALA A N 12
ATOM 19570 C CA . ALA A 1 86 ? 11.823 -2.309 -3.592 1.00 0.00 66 ALA A CA 12
ATOM 19571 C C . ALA A 1 86 ? 11.469 -0.875 -3.991 1.00 0.00 66 ALA A C 12
ATOM 19572 O O . ALA A 1 86 ? 11.365 0.004 -3.157 1.00 0.00 66 ALA A O 12
ATOM 19579 N N . GLN A 1 87 ? 11.282 -0.630 -5.258 1.00 0.00 67 GLN A N 12
ATOM 19580 C CA . GLN A 1 87 ? 10.934 0.747 -5.708 1.00 0.00 67 GLN A CA 12
ATOM 19581 C C . GLN A 1 87 ? 9.620 1.180 -5.056 1.00 0.00 67 GLN A C 12
ATOM 19582 O O . GLN A 1 87 ? 9.500 2.277 -4.545 1.00 0.00 67 GLN A O 12
ATOM 19596 N N . VAL A 1 88 ? 8.632 0.328 -5.068 1.00 0.00 68 VAL A N 12
ATOM 19597 C CA . VAL A 1 88 ? 7.327 0.691 -4.447 1.00 0.00 68 VAL A CA 12
ATOM 19598 C C . VAL A 1 88 ? 7.473 0.708 -2.924 1.00 0.00 68 VAL A C 12
ATOM 19599 O O . VAL A 1 88 ? 6.981 1.593 -2.253 1.00 0.00 68 VAL A O 12
ATOM 19612 N N . GLU A 1 89 ? 8.147 -0.264 -2.374 1.00 0.00 69 GLU A N 12
ATOM 19613 C CA . GLU A 1 89 ? 8.325 -0.303 -0.895 1.00 0.00 69 GLU A CA 12
ATOM 19614 C C . GLU A 1 89 ? 9.112 0.929 -0.444 1.00 0.00 69 GLU A C 12
ATOM 19615 O O . GLU A 1 89 ? 9.033 1.345 0.695 1.00 0.00 69 GLU A O 12
ATOM 19627 N N . ASN A 1 90 ? 9.873 1.515 -1.328 1.00 0.00 70 ASN A N 12
ATOM 19628 C CA . ASN A 1 90 ? 10.664 2.719 -0.948 1.00 0.00 70 ASN A CA 12
ATOM 19629 C C . ASN A 1 90 ? 9.746 3.942 -0.915 1.00 0.00 70 ASN A C 12
ATOM 19630 O O . ASN A 1 90 ? 9.995 4.898 -0.206 1.00 0.00 70 ASN A O 12
ATOM 19641 N N . GLU A 1 91 ? 8.686 3.922 -1.674 1.00 0.00 71 GLU A N 12
ATOM 19642 C CA . GLU A 1 91 ? 7.752 5.083 -1.685 1.00 0.00 71 GLU A CA 12
ATOM 19643 C C . GLU A 1 91 ? 6.878 5.046 -0.431 1.00 0.00 71 GLU A C 12
ATOM 19644 O O . GLU A 1 91 ? 6.494 6.069 0.101 1.00 0.00 71 GLU A O 12
ATOM 19656 N N . PHE A 1 92 ? 6.559 3.874 0.047 1.00 0.00 72 PHE A N 12
ATOM 19657 C CA . PHE A 1 92 ? 5.710 3.773 1.267 1.00 0.00 72 PHE A CA 12
ATOM 19658 C C . PHE A 1 92 ? 6.582 3.394 2.466 1.00 0.00 72 PHE A C 12
ATOM 19659 O O . PHE A 1 92 ? 6.691 4.132 3.425 1.00 0.00 72 PHE A O 12
ATOM 19676 N N . GLY A 1 93 ? 7.206 2.249 2.419 1.00 0.00 73 GLY A N 12
ATOM 19677 C CA . GLY A 1 93 ? 8.071 1.823 3.556 1.00 0.00 73 GLY A CA 12
ATOM 19678 C C . GLY A 1 93 ? 8.066 0.297 3.660 1.00 0.00 73 GLY A C 12
ATOM 19679 O O . GLY A 1 93 ? 7.038 -0.340 3.541 1.00 0.00 73 GLY A O 12
ATOM 19683 N N . LYS A 1 94 ? 9.208 -0.296 3.878 1.00 0.00 74 LYS A N 12
ATOM 19684 C CA . LYS A 1 94 ? 9.268 -1.780 3.989 1.00 0.00 74 LYS A CA 12
ATOM 19685 C C . LYS A 1 94 ? 8.474 -2.233 5.216 1.00 0.00 74 LYS A C 12
ATOM 19686 O O . LYS A 1 94 ? 8.960 -2.195 6.329 1.00 0.00 74 LYS A O 12
ATOM 19705 N N . GLY A 1 95 ? 7.257 -2.660 5.022 1.00 0.00 75 GLY A N 12
ATOM 19706 C CA . GLY A 1 95 ? 6.434 -3.115 6.179 1.00 0.00 75 GLY A CA 12
ATOM 19707 C C . GLY A 1 95 ? 4.954 -3.087 5.796 1.00 0.00 75 GLY A C 12
ATOM 19708 O O . GLY A 1 95 ? 4.103 -3.533 6.539 1.00 0.00 75 GLY A O 12
ATOM 19712 N N . LYS A 1 96 ? 4.641 -2.567 4.641 1.00 0.00 76 LYS A N 12
ATOM 19713 C CA . LYS A 1 96 ? 3.214 -2.512 4.211 1.00 0.00 76 LYS A CA 12
ATOM 19714 C C . LYS A 1 96 ? 2.941 -3.634 3.208 1.00 0.00 76 LYS A C 12
ATOM 19715 O O . LYS A 1 96 ? 3.661 -3.807 2.244 1.00 0.00 76 LYS A O 12
ATOM 19734 N N . LYS A 1 97 ? 1.905 -4.398 3.425 1.00 0.00 77 LYS A N 12
ATOM 19735 C CA . LYS A 1 97 ? 1.587 -5.507 2.483 1.00 0.00 77 LYS A CA 12
ATOM 19736 C C . LYS A 1 97 ? 1.343 -4.935 1.085 1.00 0.00 77 LYS A C 12
ATOM 19737 O O . LYS A 1 97 ? 1.661 -3.796 0.807 1.00 0.00 77 LYS A O 12
ATOM 19756 N N . ILE A 1 98 ? 0.782 -5.716 0.203 1.00 0.00 78 ILE A N 12
ATOM 19757 C CA . ILE A 1 98 ? 0.519 -5.215 -1.175 1.00 0.00 78 ILE A CA 12
ATOM 19758 C C . ILE A 1 98 ? -0.890 -4.622 -1.242 1.00 0.00 78 ILE A C 12
ATOM 19759 O O . ILE A 1 98 ? -1.137 -3.662 -1.943 1.00 0.00 78 ILE A O 12
ATOM 19775 N N . GLU A 1 99 ? -1.816 -5.187 -0.517 1.00 0.00 79 GLU A N 12
ATOM 19776 C CA . GLU A 1 99 ? -3.208 -4.656 -0.539 1.00 0.00 79 GLU A CA 12
ATOM 19777 C C . GLU A 1 99 ? -3.249 -3.302 0.172 1.00 0.00 79 GLU A C 12
ATOM 19778 O O . GLU A 1 99 ? -3.983 -2.412 -0.208 1.00 0.00 79 GLU A O 12
ATOM 19790 N N . GLU A 1 100 ? -2.464 -3.139 1.202 1.00 0.00 80 GLU A N 12
ATOM 19791 C CA . GLU A 1 100 ? -2.458 -1.843 1.936 1.00 0.00 80 GLU A CA 12
ATOM 19792 C C . GLU A 1 100 ? -1.886 -0.748 1.033 1.00 0.00 80 GLU A C 12
ATOM 19793 O O . GLU A 1 100 ? -2.405 0.349 0.965 1.00 0.00 80 GLU A O 12
ATOM 19805 N N . VAL A 1 101 ? -0.819 -1.037 0.339 1.00 0.00 81 VAL A N 12
ATOM 19806 C CA . VAL A 1 101 ? -0.215 -0.012 -0.558 1.00 0.00 81 VAL A CA 12
ATOM 19807 C C . VAL A 1 101 ? -1.190 0.308 -1.694 1.00 0.00 81 VAL A C 12
ATOM 19808 O O . VAL A 1 101 ? -1.627 1.430 -1.852 1.00 0.00 81 VAL A O 12
ATOM 19821 N N . ILE A 1 102 ? -1.532 -0.670 -2.489 1.00 0.00 82 ILE A N 12
ATOM 19822 C CA . ILE A 1 102 ? -2.478 -0.419 -3.613 1.00 0.00 82 ILE A CA 12
ATOM 19823 C C . ILE A 1 102 ? -3.665 0.403 -3.107 1.00 0.00 82 ILE A C 12
ATOM 19824 O O . ILE A 1 102 ? -4.225 1.209 -3.824 1.00 0.00 82 ILE A O 12
ATOM 19840 N N . ASP A 1 103 ? -4.052 0.208 -1.876 1.00 0.00 83 ASP A N 12
ATOM 19841 C CA . ASP A 1 103 ? -5.202 0.979 -1.326 1.00 0.00 83 ASP A CA 12
ATOM 19842 C C . ASP A 1 103 ? -4.821 2.457 -1.221 1.00 0.00 83 ASP A C 12
ATOM 19843 O O . ASP A 1 103 ? -5.380 3.302 -1.891 1.00 0.00 83 ASP A O 12
ATOM 19852 N N . LEU A 1 104 ? -3.872 2.776 -0.384 1.00 0.00 84 LEU A N 12
ATOM 19853 C CA . LEU A 1 104 ? -3.456 4.199 -0.236 1.00 0.00 84 LEU A CA 12
ATOM 19854 C C . LEU A 1 104 ? -3.471 4.880 -1.606 1.00 0.00 84 LEU A C 12
ATOM 19855 O O . LEU A 1 104 ? -3.713 6.065 -1.718 1.00 0.00 84 LEU A O 12
ATOM 19871 N N . ILE A 1 105 ? -3.216 4.140 -2.649 1.00 0.00 85 ILE A N 12
ATOM 19872 C CA . ILE A 1 105 ? -3.216 4.746 -4.010 1.00 0.00 85 ILE A CA 12
ATOM 19873 C C . ILE A 1 105 ? -4.659 4.954 -4.477 1.00 0.00 85 ILE A C 12
ATOM 19874 O O . ILE A 1 105 ? -5.034 6.026 -4.905 1.00 0.00 85 ILE A O 12
ATOM 19890 N N . LEU A 1 106 ? -5.471 3.935 -4.396 1.00 0.00 86 LEU A N 12
ATOM 19891 C CA . LEU A 1 106 ? -6.888 4.075 -4.834 1.00 0.00 86 LEU A CA 12
ATOM 19892 C C . LEU A 1 106 ? -7.563 5.191 -4.033 1.00 0.00 86 LEU A C 12
ATOM 19893 O O . LEU A 1 106 ? -8.631 5.655 -4.376 1.00 0.00 86 LEU A O 12
ATOM 19909 N N . ARG A 1 107 ? -6.948 5.623 -2.966 1.00 0.00 87 ARG A N 12
ATOM 19910 C CA . ARG A 1 107 ? -7.556 6.706 -2.143 1.00 0.00 87 ARG A CA 12
ATOM 19911 C C . ARG A 1 107 ? -7.232 8.065 -2.769 1.00 0.00 87 ARG A C 12
ATOM 19912 O O . ARG A 1 107 ? -8.049 8.964 -2.779 1.00 0.00 87 ARG A O 12
ATOM 19933 N N . ASN A 1 108 ? -6.046 8.221 -3.290 1.00 0.00 88 ASN A N 12
ATOM 19934 C CA . ASN A 1 108 ? -5.673 9.521 -3.914 1.00 0.00 88 ASN A CA 12
ATOM 19935 C C . ASN A 1 108 ? -6.147 9.545 -5.368 1.00 0.00 88 ASN A C 12
ATOM 19936 O O . ASN A 1 108 ? -7.040 10.288 -5.728 1.00 0.00 88 ASN A O 12
ATOM 19947 N N . GLY A 1 109 ? -5.559 8.738 -6.207 1.00 0.00 89 GLY A N 12
ATOM 19948 C CA . GLY A 1 109 ? -5.979 8.716 -7.638 1.00 0.00 89 GLY A CA 12
ATOM 19949 C C . GLY A 1 109 ? -5.781 10.103 -8.251 1.00 0.00 89 GLY A C 12
ATOM 19950 O O . GLY A 1 109 ? -6.359 11.076 -7.807 1.00 0.00 89 GLY A O 12
ATOM 19954 N N . LYS A 1 110 ? -4.969 10.204 -9.267 1.00 0.00 90 LYS A N 12
ATOM 19955 C CA . LYS A 1 110 ? -4.736 11.529 -9.907 1.00 0.00 90 LYS A CA 12
ATOM 19956 C C . LYS A 1 110 ? -4.753 11.370 -11.429 1.00 0.00 90 LYS A C 12
ATOM 19957 O O . LYS A 1 110 ? -3.737 11.493 -12.086 1.00 0.00 90 LYS A O 12
ATOM 19976 N N . PRO A 1 111 ? -5.904 11.102 -11.981 1.00 0.00 91 PRO A N 12
ATOM 19977 C CA . PRO A 1 111 ? -6.072 10.921 -13.452 1.00 0.00 91 PRO A CA 12
ATOM 19978 C C . PRO A 1 111 ? -5.457 12.074 -14.251 1.00 0.00 91 PRO A C 12
ATOM 19979 O O . PRO A 1 111 ? -6.140 12.995 -14.653 1.00 0.00 91 PRO A O 12
ATOM 19990 N N . ASN A 1 112 ? -4.174 12.030 -14.483 1.00 0.00 92 ASN A N 12
ATOM 19991 C CA . ASN A 1 112 ? -3.519 13.122 -15.255 1.00 0.00 92 ASN A CA 12
ATOM 19992 C C . ASN A 1 112 ? -3.324 12.676 -16.705 1.00 0.00 92 ASN A C 12
ATOM 19993 O O . ASN A 1 112 ? -2.373 11.993 -17.032 1.00 0.00 92 ASN A O 12
ATOM 20004 N N . SER A 1 113 ? -4.217 13.055 -17.578 1.00 0.00 93 SER A N 12
ATOM 20005 C CA . SER A 1 113 ? -4.081 12.652 -19.007 1.00 0.00 93 SER A CA 12
ATOM 20006 C C . SER A 1 113 ? -4.307 13.870 -19.905 1.00 0.00 93 SER A C 12
ATOM 20007 O O . SER A 1 113 ? -5.045 13.815 -20.868 1.00 0.00 93 SER A O 12
ATOM 20015 N N . THR A 1 114 ? -3.675 14.970 -19.598 1.00 0.00 94 THR A N 12
ATOM 20016 C CA . THR A 1 114 ? -3.853 16.189 -20.435 1.00 0.00 94 THR A CA 12
ATOM 20017 C C . THR A 1 114 ? -3.302 15.928 -21.838 1.00 0.00 94 THR A C 12
ATOM 20018 O O . THR A 1 114 ? -3.550 16.678 -22.763 1.00 0.00 94 THR A O 12
ATOM 20029 N N . THR A 1 115 ? -2.556 14.871 -22.006 1.00 0.00 95 THR A N 12
ATOM 20030 C CA . THR A 1 115 ? -1.991 14.562 -23.349 1.00 0.00 95 THR A CA 12
ATOM 20031 C C . THR A 1 115 ? -3.052 13.862 -24.201 1.00 0.00 95 THR A C 12
ATOM 20032 O O . THR A 1 115 ? -2.805 13.485 -25.329 1.00 0.00 95 THR A O 12
ATOM 20043 N N . SER A 1 116 ? -4.230 13.686 -23.671 1.00 0.00 96 SER A N 12
ATOM 20044 C CA . SER A 1 116 ? -5.305 13.009 -24.450 1.00 0.00 96 SER A CA 12
ATOM 20045 C C . SER A 1 116 ? -5.522 13.754 -25.769 1.00 0.00 96 SER A C 12
ATOM 20046 O O . SER A 1 116 ? -5.786 14.940 -25.787 1.00 0.00 96 SER A O 12
ATOM 20054 N N . SER A 1 117 ? -5.416 13.068 -26.874 1.00 0.00 97 SER A N 12
ATOM 20055 C CA . SER A 1 117 ? -5.617 13.738 -28.189 1.00 0.00 97 SER A CA 12
ATOM 20056 C C . SER A 1 117 ? -4.671 14.935 -28.302 1.00 0.00 97 SER A C 12
ATOM 20057 O O . SER A 1 117 ? -3.747 15.084 -27.527 1.00 0.00 97 SER A O 12
ATOM 20065 N N . LEU A 1 118 ? -4.894 15.791 -29.261 1.00 0.00 98 LEU A N 12
ATOM 20066 C CA . LEU A 1 118 ? -4.007 16.977 -29.423 1.00 0.00 98 LEU A CA 12
ATOM 20067 C C . LEU A 1 118 ? -4.789 18.113 -30.087 1.00 0.00 98 LEU A C 12
ATOM 20068 O O . LEU A 1 118 ? -5.948 17.969 -30.419 1.00 0.00 98 LEU A O 12
ATOM 20084 N N . LYS A 1 119 ? -4.162 19.241 -30.284 1.00 0.00 99 LYS A N 12
ATOM 20085 C CA . LYS A 1 119 ? -4.870 20.383 -30.927 1.00 0.00 99 LYS A CA 12
ATOM 20086 C C . LYS A 1 119 ? -3.881 21.525 -31.168 1.00 0.00 99 LYS A C 12
ATOM 20087 O O . LYS A 1 119 ? -4.094 22.377 -32.008 1.00 0.00 99 LYS A O 12
ATOM 20106 N N . THR A 1 120 ? -2.801 21.551 -30.437 1.00 0.00 100 THR A N 12
ATOM 20107 C CA . THR A 1 120 ? -1.799 22.638 -30.624 1.00 0.00 100 THR A CA 12
ATOM 20108 C C . THR A 1 120 ? -0.599 22.390 -29.708 1.00 0.00 100 THR A C 12
ATOM 20109 O O . THR A 1 120 ? -0.726 22.346 -28.501 1.00 0.00 100 THR A O 12
ATOM 20120 N N . LYS A 1 121 ? 0.566 22.227 -30.272 1.00 0.00 101 LYS A N 12
ATOM 20121 C CA . LYS A 1 121 ? 1.773 21.983 -29.432 1.00 0.00 101 LYS A CA 12
ATOM 20122 C C . LYS A 1 121 ? 2.958 22.763 -30.004 1.00 0.00 101 LYS A C 12
ATOM 20123 O O . LYS A 1 121 ? 4.087 22.588 -29.589 1.00 0.00 101 LYS A O 12
ATOM 20142 N N . GLY A 1 122 ? 2.712 23.624 -30.953 1.00 0.00 102 GLY A N 12
ATOM 20143 C CA . GLY A 1 122 ? 3.826 24.415 -31.549 1.00 0.00 102 GLY A CA 12
ATOM 20144 C C . GLY A 1 122 ? 3.493 25.905 -31.472 1.00 0.00 102 GLY A C 12
ATOM 20145 O O . GLY A 1 122 ? 3.114 26.414 -30.435 1.00 0.00 102 GLY A O 12
ATOM 20149 N N . GLY A 1 123 ? 3.631 26.611 -32.561 1.00 0.00 103 GLY A N 12
ATOM 20150 C CA . GLY A 1 123 ? 3.323 28.069 -32.549 1.00 0.00 103 GLY A CA 12
ATOM 20151 C C . GLY A 1 123 ? 2.469 28.422 -33.767 1.00 0.00 103 GLY A C 12
ATOM 20152 O O . GLY A 1 123 ? 1.579 27.687 -34.147 1.00 0.00 103 GLY A O 12
ATOM 20156 N N . ASN A 1 124 ? 2.732 29.541 -34.384 1.00 0.00 104 ASN A N 12
ATOM 20157 C CA . ASN A 1 124 ? 1.934 29.939 -35.578 1.00 0.00 104 ASN A CA 12
ATOM 20158 C C . ASN A 1 124 ? 2.877 30.250 -36.741 1.00 0.00 104 ASN A C 12
ATOM 20159 O O . ASN A 1 124 ? 3.124 31.395 -37.063 1.00 0.00 104 ASN A O 12
ATOM 20170 N N . ALA A 1 125 ? 3.407 29.239 -37.374 1.00 0.00 105 ALA A N 12
ATOM 20171 C CA . ALA A 1 125 ? 4.333 29.478 -38.516 1.00 0.00 105 ALA A CA 12
ATOM 20172 C C . ALA A 1 125 ? 3.542 29.475 -39.825 1.00 0.00 105 ALA A C 12
ATOM 20173 O O . ALA A 1 125 ? 4.075 29.736 -40.885 1.00 0.00 105 ALA A O 12
ATOM 20180 N N . GLY A 1 126 ? 2.271 29.182 -39.760 1.00 0.00 106 GLY A N 12
ATOM 20181 C CA . GLY A 1 126 ? 1.447 29.161 -41.002 1.00 0.00 106 GLY A CA 12
ATOM 20182 C C . GLY A 1 126 ? 0.332 28.126 -40.858 1.00 0.00 106 GLY A C 12
ATOM 20183 O O . GLY A 1 126 ? -0.725 28.406 -40.328 1.00 0.00 106 GLY A O 12
ATOM 20187 N N . THR A 1 127 ? 0.557 26.928 -41.326 1.00 0.00 107 THR A N 12
ATOM 20188 C CA . THR A 1 127 ? -0.491 25.875 -41.215 1.00 0.00 107 THR A CA 12
ATOM 20189 C C . THR A 1 127 ? -1.827 26.431 -41.713 1.00 0.00 107 THR A C 12
ATOM 20190 O O . THR A 1 127 ? -1.898 27.077 -42.740 1.00 0.00 107 THR A O 12
ATOM 20201 N N . LYS A 1 128 ? -2.888 26.186 -40.993 1.00 0.00 108 LYS A N 12
ATOM 20202 C CA . LYS A 1 128 ? -4.217 26.702 -41.426 1.00 0.00 108 LYS A CA 12
ATOM 20203 C C . LYS A 1 128 ? -4.269 28.217 -41.222 1.00 0.00 108 LYS A C 12
ATOM 20204 O O . LYS A 1 128 ? -4.484 28.698 -40.127 1.00 0.00 108 LYS A O 12
ATOM 20223 N N . ALA A 1 129 ? -4.073 28.973 -42.267 1.00 0.00 109 ALA A N 12
ATOM 20224 C CA . ALA A 1 129 ? -4.111 30.456 -42.131 1.00 0.00 109 ALA A CA 12
ATOM 20225 C C . ALA A 1 129 ? -4.871 31.058 -43.315 1.00 0.00 109 ALA A C 12
ATOM 20226 O O . ALA A 1 129 ? -4.605 32.164 -43.738 1.00 0.00 109 ALA A O 12
ATOM 20233 N N . TYR A 1 130 ? -5.817 30.336 -43.853 1.00 0.00 110 TYR A N 12
ATOM 20234 C CA . TYR A 1 130 ? -6.593 30.868 -45.010 1.00 0.00 110 TYR A CA 12
ATOM 20235 C C . TYR A 1 130 ? -7.869 31.541 -44.500 1.00 0.00 110 TYR A C 12
ATOM 20236 O O . TYR A 1 130 ? -8.460 31.117 -43.527 1.00 0.00 110 TYR A O 12
ATOM 20254 N N . ASN A 1 131 ? -8.298 32.588 -45.150 1.00 0.00 111 ASN A N 12
ATOM 20255 C CA . ASN A 1 131 ? -9.536 33.287 -44.703 1.00 0.00 111 ASN A CA 12
ATOM 20256 C C . ASN A 1 131 ? -10.220 33.934 -45.909 1.00 0.00 111 ASN A C 12
ATOM 20257 O O . ASN A 1 131 ? -10.846 34.965 -45.727 1.00 0.00 111 ASN A O 12
ATOM 20269 N N . MET A 1 21 ? -21.840 -4.713 -18.322 1.00 0.00 1 MET A N 13
ATOM 20270 C CA . MET A 1 21 ? -20.442 -4.627 -18.829 1.00 0.00 1 MET A CA 13
ATOM 20271 C C . MET A 1 21 ? -19.657 -3.614 -17.994 1.00 0.00 1 MET A C 13
ATOM 20272 O O . MET A 1 21 ? -20.142 -2.543 -17.684 1.00 0.00 1 MET A O 13
ATOM 20286 N N . SER A 1 22 ? -18.449 -3.942 -17.626 1.00 0.00 2 SER A N 13
ATOM 20287 C CA . SER A 1 22 ? -17.636 -2.996 -16.811 1.00 0.00 2 SER A CA 13
ATOM 20288 C C . SER A 1 22 ? -16.297 -2.742 -17.509 1.00 0.00 2 SER A C 13
ATOM 20289 O O . SER A 1 22 ? -15.327 -3.438 -17.283 1.00 0.00 2 SER A O 13
ATOM 20297 N N . THR A 1 23 ? -16.238 -1.751 -18.354 1.00 0.00 3 THR A N 13
ATOM 20298 C CA . THR A 1 23 ? -14.963 -1.454 -19.066 1.00 0.00 3 THR A CA 13
ATOM 20299 C C . THR A 1 23 ? -13.824 -1.345 -18.048 1.00 0.00 3 THR A C 13
ATOM 20300 O O . THR A 1 23 ? -14.037 -1.424 -16.854 1.00 0.00 3 THR A O 13
ATOM 20311 N N . VAL A 1 24 ? -12.618 -1.164 -18.510 1.00 0.00 4 VAL A N 13
ATOM 20312 C CA . VAL A 1 24 ? -11.469 -1.051 -17.569 1.00 0.00 4 VAL A CA 13
ATOM 20313 C C . VAL A 1 24 ? -11.068 0.419 -17.429 1.00 0.00 4 VAL A C 13
ATOM 20314 O O . VAL A 1 24 ? -11.544 1.274 -18.149 1.00 0.00 4 VAL A O 13
ATOM 20327 N N . THR A 1 25 ? -10.195 0.719 -16.507 1.00 0.00 5 THR A N 13
ATOM 20328 C CA . THR A 1 25 ? -9.765 2.134 -16.322 1.00 0.00 5 THR A CA 13
ATOM 20329 C C . THR A 1 25 ? -8.313 2.167 -15.841 1.00 0.00 5 THR A C 13
ATOM 20330 O O . THR A 1 25 ? -7.891 1.342 -15.054 1.00 0.00 5 THR A O 13
ATOM 20341 N N . LYS A 1 26 ? -7.545 3.114 -16.306 1.00 0.00 6 LYS A N 13
ATOM 20342 C CA . LYS A 1 26 ? -6.122 3.198 -15.875 1.00 0.00 6 LYS A CA 13
ATOM 20343 C C . LYS A 1 26 ? -5.939 4.399 -14.944 1.00 0.00 6 LYS A C 13
ATOM 20344 O O . LYS A 1 26 ? -6.313 5.508 -15.268 1.00 0.00 6 LYS A O 13
ATOM 20363 N N . TYR A 1 27 ? -5.370 4.186 -13.790 1.00 0.00 7 TYR A N 13
ATOM 20364 C CA . TYR A 1 27 ? -5.165 5.316 -12.841 1.00 0.00 7 TYR A CA 13
ATOM 20365 C C . TYR A 1 27 ? -3.710 5.784 -12.911 1.00 0.00 7 TYR A C 13
ATOM 20366 O O . TYR A 1 27 ? -2.802 4.995 -13.090 1.00 0.00 7 TYR A O 13
ATOM 20384 N N . PHE A 1 28 ? -3.480 7.061 -12.772 1.00 0.00 8 PHE A N 13
ATOM 20385 C CA . PHE A 1 28 ? -2.083 7.576 -12.832 1.00 0.00 8 PHE A CA 13
ATOM 20386 C C . PHE A 1 28 ? -1.679 8.114 -11.457 1.00 0.00 8 PHE A C 13
ATOM 20387 O O . PHE A 1 28 ? -2.303 9.009 -10.922 1.00 0.00 8 PHE A O 13
ATOM 20404 N N . TYR A 1 29 ? -0.640 7.575 -10.881 1.00 0.00 9 TYR A N 13
ATOM 20405 C CA . TYR A 1 29 ? -0.198 8.055 -9.541 1.00 0.00 9 TYR A CA 13
ATOM 20406 C C . TYR A 1 29 ? 1.286 8.424 -9.595 1.00 0.00 9 TYR A C 13
ATOM 20407 O O . TYR A 1 29 ? 2.079 7.755 -10.228 1.00 0.00 9 TYR A O 13
ATOM 20425 N N . LYS A 1 30 ? 1.668 9.483 -8.936 1.00 0.00 10 LYS A N 13
ATOM 20426 C CA . LYS A 1 30 ? 3.101 9.893 -8.951 1.00 0.00 10 LYS A CA 13
ATOM 20427 C C . LYS A 1 30 ? 3.769 9.454 -7.647 1.00 0.00 10 LYS A C 13
ATOM 20428 O O . LYS A 1 30 ? 3.186 9.527 -6.583 1.00 0.00 10 LYS A O 13
ATOM 20447 N N . GLY A 1 31 ? 4.990 8.997 -7.720 1.00 0.00 11 GLY A N 13
ATOM 20448 C CA . GLY A 1 31 ? 5.694 8.553 -6.483 1.00 0.00 11 GLY A CA 13
ATOM 20449 C C . GLY A 1 31 ? 6.676 9.638 -6.037 1.00 0.00 11 GLY A C 13
ATOM 20450 O O . GLY A 1 31 ? 6.631 10.759 -6.504 1.00 0.00 11 GLY A O 13
ATOM 20454 N N . GLU A 1 32 ? 7.562 9.315 -5.135 1.00 0.00 12 GLU A N 13
ATOM 20455 C CA . GLU A 1 32 ? 8.544 10.329 -4.659 1.00 0.00 12 GLU A CA 13
ATOM 20456 C C . GLU A 1 32 ? 9.842 10.194 -5.457 1.00 0.00 12 GLU A C 13
ATOM 20457 O O . GLU A 1 32 ? 10.529 11.163 -5.713 1.00 0.00 12 GLU A O 13
ATOM 20469 N N . ASN A 1 33 ? 10.185 8.998 -5.853 1.00 0.00 13 ASN A N 13
ATOM 20470 C CA . ASN A 1 33 ? 11.437 8.802 -6.634 1.00 0.00 13 ASN A CA 13
ATOM 20471 C C . ASN A 1 33 ? 11.086 8.423 -8.075 1.00 0.00 13 ASN A C 13
ATOM 20472 O O . ASN A 1 33 ? 11.813 8.724 -9.001 1.00 0.00 13 ASN A O 13
ATOM 20483 N N . THR A 1 34 ? 9.976 7.766 -8.271 1.00 0.00 14 THR A N 13
ATOM 20484 C CA . THR A 1 34 ? 9.579 7.368 -9.651 1.00 0.00 14 THR A CA 13
ATOM 20485 C C . THR A 1 34 ? 8.057 7.435 -9.782 1.00 0.00 14 THR A C 13
ATOM 20486 O O . THR A 1 34 ? 7.357 7.755 -8.843 1.00 0.00 14 THR A O 13
ATOM 20497 N N . ASP A 1 35 ? 7.538 7.133 -10.941 1.00 0.00 15 ASP A N 13
ATOM 20498 C CA . ASP A 1 35 ? 6.061 7.180 -11.130 1.00 0.00 15 ASP A CA 13
ATOM 20499 C C . ASP A 1 35 ? 5.485 5.769 -10.989 1.00 0.00 15 ASP A C 13
ATOM 20500 O O . ASP A 1 35 ? 6.194 4.786 -11.079 1.00 0.00 15 ASP A O 13
ATOM 20509 N N . LEU A 1 36 ? 4.204 5.662 -10.766 1.00 0.00 16 LEU A N 13
ATOM 20510 C CA . LEU A 1 36 ? 3.584 4.314 -10.618 1.00 0.00 16 LEU A CA 13
ATOM 20511 C C . LEU A 1 36 ? 2.225 4.298 -11.321 1.00 0.00 16 LEU A C 13
ATOM 20512 O O . LEU A 1 36 ? 1.472 5.249 -11.258 1.00 0.00 16 LEU A O 13
ATOM 20528 N N . ILE A 1 37 ? 1.906 3.224 -11.990 1.00 0.00 17 ILE A N 13
ATOM 20529 C CA . ILE A 1 37 ? 0.595 3.148 -12.696 1.00 0.00 17 ILE A CA 13
ATOM 20530 C C . ILE A 1 37 ? -0.225 1.992 -12.122 1.00 0.00 17 ILE A C 13
ATOM 20531 O O . ILE A 1 37 ? 0.284 0.915 -11.883 1.00 0.00 17 ILE A O 13
ATOM 20547 N N . VAL A 1 38 ? -1.493 2.205 -11.899 1.00 0.00 18 VAL A N 13
ATOM 20548 C CA . VAL A 1 38 ? -2.345 1.117 -11.341 1.00 0.00 18 VAL A CA 13
ATOM 20549 C C . VAL A 1 38 ? -3.489 0.815 -12.313 1.00 0.00 18 VAL A C 13
ATOM 20550 O O . VAL A 1 38 ? -3.697 1.522 -13.279 1.00 0.00 18 VAL A O 13
ATOM 20563 N N . PHE A 1 39 ? -4.230 -0.229 -12.064 1.00 0.00 19 PHE A N 13
ATOM 20564 C CA . PHE A 1 39 ? -5.358 -0.575 -12.974 1.00 0.00 19 PHE A CA 13
ATOM 20565 C C . PHE A 1 39 ? -6.657 -0.651 -12.169 1.00 0.00 19 PHE A C 13
ATOM 20566 O O . PHE A 1 39 ? -6.644 -0.742 -10.957 1.00 0.00 19 PHE A O 13
ATOM 20583 N N . ALA A 1 40 ? -7.780 -0.615 -12.833 1.00 0.00 20 ALA A N 13
ATOM 20584 C CA . ALA A 1 40 ? -9.079 -0.685 -12.104 1.00 0.00 20 ALA A CA 13
ATOM 20585 C C . ALA A 1 40 ? -10.172 -1.169 -13.058 1.00 0.00 20 ALA A C 13
ATOM 20586 O O . ALA A 1 40 ? -9.916 -1.484 -14.204 1.00 0.00 20 ALA A O 13
ATOM 20593 N N . ALA A 1 41 ? -11.391 -1.232 -12.596 1.00 0.00 21 ALA A N 13
ATOM 20594 C CA . ALA A 1 41 ? -12.499 -1.697 -13.477 1.00 0.00 21 ALA A CA 13
ATOM 20595 C C . ALA A 1 41 ? -13.367 -0.501 -13.876 1.00 0.00 21 ALA A C 13
ATOM 20596 O O . ALA A 1 41 ? -13.345 -0.057 -15.007 1.00 0.00 21 ALA A O 13
ATOM 20603 N N . SER A 1 42 ? -14.131 0.022 -12.957 1.00 0.00 22 SER A N 13
ATOM 20604 C CA . SER A 1 42 ? -15.000 1.188 -13.285 1.00 0.00 22 SER A CA 13
ATOM 20605 C C . SER A 1 42 ? -14.971 2.187 -12.127 1.00 0.00 22 SER A C 13
ATOM 20606 O O . SER A 1 42 ? -14.980 1.812 -10.971 1.00 0.00 22 SER A O 13
ATOM 20614 N N . GLU A 1 43 ? -14.935 3.456 -12.426 1.00 0.00 23 GLU A N 13
ATOM 20615 C CA . GLU A 1 43 ? -14.904 4.477 -11.342 1.00 0.00 23 GLU A CA 13
ATOM 20616 C C . GLU A 1 43 ? -16.029 4.194 -10.343 1.00 0.00 23 GLU A C 13
ATOM 20617 O O . GLU A 1 43 ? -15.796 4.037 -9.161 1.00 0.00 23 GLU A O 13
ATOM 20629 N N . GLU A 1 44 ? -17.246 4.127 -10.809 1.00 0.00 24 GLU A N 13
ATOM 20630 C CA . GLU A 1 44 ? -18.383 3.854 -9.885 1.00 0.00 24 GLU A CA 13
ATOM 20631 C C . GLU A 1 44 ? -17.946 2.842 -8.823 1.00 0.00 24 GLU A C 13
ATOM 20632 O O . GLU A 1 44 ? -18.219 3.001 -7.650 1.00 0.00 24 GLU A O 13
ATOM 20644 N N . LEU A 1 45 ? -17.270 1.801 -9.226 1.00 0.00 25 LEU A N 13
ATOM 20645 C CA . LEU A 1 45 ? -16.817 0.781 -8.240 1.00 0.00 25 LEU A CA 13
ATOM 20646 C C . LEU A 1 45 ? -15.703 1.369 -7.371 1.00 0.00 25 LEU A C 13
ATOM 20647 O O . LEU A 1 45 ? -15.510 0.972 -6.238 1.00 0.00 25 LEU A O 13
ATOM 20663 N N . VAL A 1 46 ? -14.969 2.314 -7.891 1.00 0.00 26 VAL A N 13
ATOM 20664 C CA . VAL A 1 46 ? -13.870 2.928 -7.094 1.00 0.00 26 VAL A CA 13
ATOM 20665 C C . VAL A 1 46 ? -14.466 3.839 -6.020 1.00 0.00 26 VAL A C 13
ATOM 20666 O O . VAL A 1 46 ? -14.176 3.704 -4.847 1.00 0.00 26 VAL A O 13
ATOM 20679 N N . ASP A 1 47 ? -15.297 4.767 -6.410 1.00 0.00 27 ASP A N 13
ATOM 20680 C CA . ASP A 1 47 ? -15.910 5.686 -5.409 1.00 0.00 27 ASP A CA 13
ATOM 20681 C C . ASP A 1 47 ? -16.698 4.870 -4.383 1.00 0.00 27 ASP A C 13
ATOM 20682 O O . ASP A 1 47 ? -16.912 5.300 -3.267 1.00 0.00 27 ASP A O 13
ATOM 20691 N N . GLU A 1 48 ? -17.129 3.695 -4.750 1.00 0.00 28 GLU A N 13
ATOM 20692 C CA . GLU A 1 48 ? -17.903 2.853 -3.794 1.00 0.00 28 GLU A CA 13
ATOM 20693 C C . GLU A 1 48 ? -16.949 2.250 -2.760 1.00 0.00 28 GLU A C 13
ATOM 20694 O O . GLU A 1 48 ? -17.270 2.143 -1.593 1.00 0.00 28 GLU A O 13
ATOM 20706 N N . TYR A 1 49 ? -15.778 1.855 -3.179 1.00 0.00 29 TYR A N 13
ATOM 20707 C CA . TYR A 1 49 ? -14.805 1.259 -2.220 1.00 0.00 29 TYR A CA 13
ATOM 20708 C C . TYR A 1 49 ? -14.481 2.276 -1.125 1.00 0.00 29 TYR A C 13
ATOM 20709 O O . TYR A 1 49 ? -14.528 1.972 0.051 1.00 0.00 29 TYR A O 13
ATOM 20727 N N . LEU A 1 50 ? -14.150 3.481 -1.499 1.00 0.00 30 LEU A N 13
ATOM 20728 C CA . LEU A 1 50 ? -13.822 4.515 -0.478 1.00 0.00 30 LEU A CA 13
ATOM 20729 C C . LEU A 1 50 ? -14.869 4.481 0.638 1.00 0.00 30 LEU A C 13
ATOM 20730 O O . LEU A 1 50 ? -14.574 4.744 1.787 1.00 0.00 30 LEU A O 13
ATOM 20746 N N . LYS A 1 51 ? -16.089 4.155 0.310 1.00 0.00 31 LYS A N 13
ATOM 20747 C CA . LYS A 1 51 ? -17.152 4.104 1.353 1.00 0.00 31 LYS A CA 13
ATOM 20748 C C . LYS A 1 51 ? -17.228 2.691 1.935 1.00 0.00 31 LYS A C 13
ATOM 20749 O O . LYS A 1 51 ? -17.991 2.423 2.842 1.00 0.00 31 LYS A O 13
ATOM 20768 N N . ASN A 1 52 ? -16.444 1.784 1.419 1.00 0.00 32 ASN A N 13
ATOM 20769 C CA . ASN A 1 52 ? -16.473 0.390 1.944 1.00 0.00 32 ASN A CA 13
ATOM 20770 C C . ASN A 1 52 ? -15.055 -0.185 1.948 1.00 0.00 32 ASN A C 13
ATOM 20771 O O . ASN A 1 52 ? -14.771 -1.164 1.286 1.00 0.00 32 ASN A O 13
ATOM 20782 N N . PRO A 1 53 ? -14.174 0.426 2.691 1.00 0.00 33 PRO A N 13
ATOM 20783 C CA . PRO A 1 53 ? -12.755 -0.019 2.794 1.00 0.00 33 PRO A CA 13
ATOM 20784 C C . PRO A 1 53 ? -12.604 -1.277 3.654 1.00 0.00 33 PRO A C 13
ATOM 20785 O O . PRO A 1 53 ? -12.475 -1.205 4.860 1.00 0.00 33 PRO A O 13
ATOM 20796 N N . SER A 1 54 ? -12.617 -2.431 3.042 1.00 0.00 34 SER A N 13
ATOM 20797 C CA . SER A 1 54 ? -12.474 -3.690 3.824 1.00 0.00 34 SER A CA 13
ATOM 20798 C C . SER A 1 54 ? -12.087 -4.834 2.884 1.00 0.00 34 SER A C 13
ATOM 20799 O O . SER A 1 54 ? -12.678 -5.018 1.840 1.00 0.00 34 SER A O 13
ATOM 20807 N N . ILE A 1 55 ? -11.097 -5.603 3.246 1.00 0.00 35 ILE A N 13
ATOM 20808 C CA . ILE A 1 55 ? -10.673 -6.734 2.372 1.00 0.00 35 ILE A CA 13
ATOM 20809 C C . ILE A 1 55 ? -11.907 -7.512 1.911 1.00 0.00 35 ILE A C 13
ATOM 20810 O O . ILE A 1 55 ? -12.624 -8.085 2.708 1.00 0.00 35 ILE A O 13
ATOM 20826 N N . GLY A 1 56 ? -12.161 -7.537 0.632 1.00 0.00 36 GLY A N 13
ATOM 20827 C CA . GLY A 1 56 ? -13.349 -8.278 0.122 1.00 0.00 36 GLY A CA 13
ATOM 20828 C C . GLY A 1 56 ? -13.830 -7.637 -1.180 1.00 0.00 36 GLY A C 13
ATOM 20829 O O . GLY A 1 56 ? -13.816 -8.251 -2.228 1.00 0.00 36 GLY A O 13
ATOM 20833 N N . LYS A 1 57 ? -14.256 -6.404 -1.123 1.00 0.00 37 LYS A N 13
ATOM 20834 C CA . LYS A 1 57 ? -14.737 -5.724 -2.359 1.00 0.00 37 LYS A CA 13
ATOM 20835 C C . LYS A 1 57 ? -13.536 -5.235 -3.170 1.00 0.00 37 LYS A C 13
ATOM 20836 O O . LYS A 1 57 ? -13.592 -5.132 -4.380 1.00 0.00 37 LYS A O 13
ATOM 20855 N N . LEU A 1 58 ? -12.448 -4.935 -2.515 1.00 0.00 38 LEU A N 13
ATOM 20856 C CA . LEU A 1 58 ? -11.244 -4.454 -3.248 1.00 0.00 38 LEU A CA 13
ATOM 20857 C C . LEU A 1 58 ? -11.046 -5.298 -4.510 1.00 0.00 38 LEU A C 13
ATOM 20858 O O . LEU A 1 58 ? -10.709 -4.790 -5.561 1.00 0.00 38 LEU A O 13
ATOM 20874 N N . SER A 1 59 ? -11.253 -6.582 -4.414 1.00 0.00 39 SER A N 13
ATOM 20875 C CA . SER A 1 59 ? -11.078 -7.456 -5.607 1.00 0.00 39 SER A CA 13
ATOM 20876 C C . SER A 1 59 ? -12.164 -7.139 -6.636 1.00 0.00 39 SER A C 13
ATOM 20877 O O . SER A 1 59 ? -11.926 -7.150 -7.827 1.00 0.00 39 SER A O 13
ATOM 20885 N N . GLU A 1 60 ? -13.356 -6.853 -6.186 1.00 0.00 40 GLU A N 13
ATOM 20886 C CA . GLU A 1 60 ? -14.456 -6.535 -7.139 1.00 0.00 40 GLU A CA 13
ATOM 20887 C C . GLU A 1 60 ? -14.100 -5.271 -7.923 1.00 0.00 40 GLU A C 13
ATOM 20888 O O . GLU A 1 60 ? -14.660 -4.997 -8.966 1.00 0.00 40 GLU A O 13
ATOM 20900 N N . VAL A 1 61 ? -13.171 -4.498 -7.430 1.00 0.00 41 VAL A N 13
ATOM 20901 C CA . VAL A 1 61 ? -12.780 -3.252 -8.149 1.00 0.00 41 VAL A CA 13
ATOM 20902 C C . VAL A 1 61 ? -11.480 -3.494 -8.918 1.00 0.00 41 VAL A C 13
ATOM 20903 O O . VAL A 1 61 ? -11.477 -3.631 -10.125 1.00 0.00 41 VAL A O 13
ATOM 20916 N N . VAL A 1 62 ? -10.373 -3.548 -8.229 1.00 0.00 42 VAL A N 13
ATOM 20917 C CA . VAL A 1 62 ? -9.074 -3.781 -8.921 1.00 0.00 42 VAL A CA 13
ATOM 20918 C C . VAL A 1 62 ? -9.143 -5.095 -9.701 1.00 0.00 42 VAL A C 13
ATOM 20919 O O . VAL A 1 62 ? -9.940 -5.964 -9.405 1.00 0.00 42 VAL A O 13
ATOM 20932 N N . GLU A 1 63 ? -8.314 -5.249 -10.698 1.00 0.00 43 GLU A N 13
ATOM 20933 C CA . GLU A 1 63 ? -8.332 -6.507 -11.495 1.00 0.00 43 GLU A CA 13
ATOM 20934 C C . GLU A 1 63 ? -6.983 -7.215 -11.363 1.00 0.00 43 GLU A C 13
ATOM 20935 O O . GLU A 1 63 ? -6.880 -8.267 -10.762 1.00 0.00 43 GLU A O 13
ATOM 20947 N N . LEU A 1 64 ? -5.948 -6.649 -11.919 1.00 0.00 44 LEU A N 13
ATOM 20948 C CA . LEU A 1 64 ? -4.607 -7.291 -11.823 1.00 0.00 44 LEU A CA 13
ATOM 20949 C C . LEU A 1 64 ? -3.835 -6.689 -10.647 1.00 0.00 44 LEU A C 13
ATOM 20950 O O . LEU A 1 64 ? -3.448 -5.538 -10.670 1.00 0.00 44 LEU A O 13
ATOM 20966 N N . PHE A 1 65 ? -3.608 -7.459 -9.618 1.00 0.00 45 PHE A N 13
ATOM 20967 C CA . PHE A 1 65 ? -2.862 -6.931 -8.442 1.00 0.00 45 PHE A CA 13
ATOM 20968 C C . PHE A 1 65 ? -1.397 -6.713 -8.824 1.00 0.00 45 PHE A C 13
ATOM 20969 O O . PHE A 1 65 ? -0.526 -7.469 -8.440 1.00 0.00 45 PHE A O 13
ATOM 20986 N N . GLU A 1 66 ? -1.116 -5.686 -9.581 1.00 0.00 46 GLU A N 13
ATOM 20987 C CA . GLU A 1 66 ? 0.293 -5.424 -9.987 1.00 0.00 46 GLU A CA 13
ATOM 20988 C C . GLU A 1 66 ? 0.460 -3.941 -10.323 1.00 0.00 46 GLU A C 13
ATOM 20989 O O . GLU A 1 66 ? -0.494 -3.253 -10.630 1.00 0.00 46 GLU A O 13
ATOM 21001 N N . VAL A 1 67 ? 1.664 -3.442 -10.267 1.00 0.00 47 VAL A N 13
ATOM 21002 C CA . VAL A 1 67 ? 1.891 -2.003 -10.584 1.00 0.00 47 VAL A CA 13
ATOM 21003 C C . VAL A 1 67 ? 3.002 -1.880 -11.630 1.00 0.00 47 VAL A C 13
ATOM 21004 O O . VAL A 1 67 ? 4.075 -2.427 -11.475 1.00 0.00 47 VAL A O 13
ATOM 21017 N N . PHE A 1 68 ? 2.751 -1.166 -12.693 1.00 0.00 48 PHE A N 13
ATOM 21018 C CA . PHE A 1 68 ? 3.794 -1.008 -13.746 1.00 0.00 48 PHE A CA 13
ATOM 21019 C C . PHE A 1 68 ? 4.249 0.452 -13.799 1.00 0.00 48 PHE A C 13
ATOM 21020 O O . PHE A 1 68 ? 3.539 1.349 -13.389 1.00 0.00 48 PHE A O 13
ATOM 21037 N N . THR A 1 69 ? 5.429 0.697 -14.300 1.00 0.00 49 THR A N 13
ATOM 21038 C CA . THR A 1 69 ? 5.928 2.099 -14.379 1.00 0.00 49 THR A CA 13
ATOM 21039 C C . THR A 1 69 ? 6.907 2.226 -15.549 1.00 0.00 49 THR A C 13
ATOM 21040 O O . THR A 1 69 ? 7.493 1.257 -15.987 1.00 0.00 49 THR A O 13
ATOM 21051 N N . PRO A 1 70 ? 7.076 3.420 -16.048 1.00 0.00 50 PRO A N 13
ATOM 21052 C CA . PRO A 1 70 ? 7.997 3.696 -17.187 1.00 0.00 50 PRO A CA 13
ATOM 21053 C C . PRO A 1 70 ? 9.469 3.551 -16.789 1.00 0.00 50 PRO A C 13
ATOM 21054 O O . PRO A 1 70 ? 9.789 3.270 -15.652 1.00 0.00 50 PRO A O 13
ATOM 21065 N N . GLN A 1 71 ? 10.366 3.739 -17.718 1.00 0.00 51 GLN A N 13
ATOM 21066 C CA . GLN A 1 71 ? 11.815 3.611 -17.391 1.00 0.00 51 GLN A CA 13
ATOM 21067 C C . GLN A 1 71 ? 12.341 4.949 -16.870 1.00 0.00 51 GLN A C 13
ATOM 21068 O O . GLN A 1 71 ? 11.967 5.403 -15.807 1.00 0.00 51 GLN A O 13
ATOM 21082 N N . ASP A 1 72 ? 13.207 5.586 -17.611 1.00 0.00 52 ASP A N 13
ATOM 21083 C CA . ASP A 1 72 ? 13.756 6.895 -17.156 1.00 0.00 52 ASP A CA 13
ATOM 21084 C C . ASP A 1 72 ? 13.489 7.958 -18.223 1.00 0.00 52 ASP A C 13
ATOM 21085 O O . ASP A 1 72 ? 14.204 8.934 -18.333 1.00 0.00 52 ASP A O 13
ATOM 21094 N N . GLY A 1 73 ? 12.464 7.778 -19.010 1.00 0.00 53 GLY A N 13
ATOM 21095 C CA . GLY A 1 73 ? 12.153 8.781 -20.068 1.00 0.00 53 GLY A CA 13
ATOM 21096 C C . GLY A 1 73 ? 11.386 9.953 -19.453 1.00 0.00 53 GLY A C 13
ATOM 21097 O O . GLY A 1 73 ? 11.830 10.568 -18.504 1.00 0.00 53 GLY A O 13
ATOM 21101 N N . ARG A 1 74 ? 10.237 10.267 -19.986 1.00 0.00 54 ARG A N 13
ATOM 21102 C CA . ARG A 1 74 ? 9.443 11.399 -19.431 1.00 0.00 54 ARG A CA 13
ATOM 21103 C C . ARG A 1 74 ? 8.054 10.899 -19.030 1.00 0.00 54 ARG A C 13
ATOM 21104 O O . ARG A 1 74 ? 7.358 11.525 -18.255 1.00 0.00 54 ARG A O 13
ATOM 21125 N N . GLY A 1 75 ? 7.644 9.775 -19.553 1.00 0.00 55 GLY A N 13
ATOM 21126 C CA . GLY A 1 75 ? 6.300 9.237 -19.203 1.00 0.00 55 GLY A CA 13
ATOM 21127 C C . GLY A 1 75 ? 5.637 8.662 -20.456 1.00 0.00 55 GLY A C 13
ATOM 21128 O O . GLY A 1 75 ? 5.666 9.260 -21.514 1.00 0.00 55 GLY A O 13
ATOM 21132 N N . ALA A 1 76 ? 5.042 7.507 -20.347 1.00 0.00 56 ALA A N 13
ATOM 21133 C CA . ALA A 1 76 ? 4.378 6.896 -21.532 1.00 0.00 56 ALA A CA 13
ATOM 21134 C C . ALA A 1 76 ? 5.250 7.110 -22.771 1.00 0.00 56 ALA A C 13
ATOM 21135 O O . ALA A 1 76 ? 4.909 7.866 -23.660 1.00 0.00 56 ALA A O 13
ATOM 21142 N N . GLU A 1 77 ? 6.374 6.450 -22.838 1.00 0.00 57 GLU A N 13
ATOM 21143 C CA . GLU A 1 77 ? 7.266 6.616 -24.020 1.00 0.00 57 GLU A CA 13
ATOM 21144 C C . GLU A 1 77 ? 7.500 5.255 -24.678 1.00 0.00 57 GLU A C 13
ATOM 21145 O O . GLU A 1 77 ? 7.098 5.020 -25.800 1.00 0.00 57 GLU A O 13
ATOM 21157 N N . GLY A 1 78 ? 8.146 4.355 -23.989 1.00 0.00 58 GLY A N 13
ATOM 21158 C CA . GLY A 1 78 ? 8.404 3.010 -24.575 1.00 0.00 58 GLY A CA 13
ATOM 21159 C C . GLY A 1 78 ? 7.671 1.946 -23.757 1.00 0.00 58 GLY A C 13
ATOM 21160 O O . GLY A 1 78 ? 6.722 2.234 -23.055 1.00 0.00 58 GLY A O 13
ATOM 21164 N N . GLU A 1 79 ? 8.103 0.718 -23.841 1.00 0.00 59 GLU A N 13
ATOM 21165 C CA . GLU A 1 79 ? 7.429 -0.364 -23.067 1.00 0.00 59 GLU A CA 13
ATOM 21166 C C . GLU A 1 79 ? 7.351 0.037 -21.593 1.00 0.00 59 GLU A C 13
ATOM 21167 O O . GLU A 1 79 ? 7.677 1.149 -21.223 1.00 0.00 59 GLU A O 13
ATOM 21179 N N . LEU A 1 80 ? 6.922 -0.858 -20.747 1.00 0.00 60 LEU A N 13
ATOM 21180 C CA . LEU A 1 80 ? 6.823 -0.528 -19.298 1.00 0.00 60 LEU A CA 13
ATOM 21181 C C . LEU A 1 80 ? 7.819 -1.382 -18.510 1.00 0.00 60 LEU A C 13
ATOM 21182 O O . LEU A 1 80 ? 8.357 -2.348 -19.014 1.00 0.00 60 LEU A O 13
ATOM 21198 N N . GLY A 1 81 ? 8.069 -1.033 -17.278 1.00 0.00 61 GLY A N 13
ATOM 21199 C CA . GLY A 1 81 ? 9.030 -1.826 -16.460 1.00 0.00 61 GLY A CA 13
ATOM 21200 C C . GLY A 1 81 ? 8.378 -2.206 -15.129 1.00 0.00 61 GLY A C 13
ATOM 21201 O O . GLY A 1 81 ? 7.730 -1.399 -14.492 1.00 0.00 61 GLY A O 13
ATOM 21205 N N . ALA A 1 82 ? 8.544 -3.429 -14.704 1.00 0.00 62 ALA A N 13
ATOM 21206 C CA . ALA A 1 82 ? 7.933 -3.858 -13.415 1.00 0.00 62 ALA A CA 13
ATOM 21207 C C . ALA A 1 82 ? 8.505 -3.015 -12.273 1.00 0.00 62 ALA A C 13
ATOM 21208 O O . ALA A 1 82 ? 9.698 -2.804 -12.182 1.00 0.00 62 ALA A O 13
ATOM 21215 N N . ALA A 1 83 ? 7.663 -2.530 -11.403 1.00 0.00 63 ALA A N 13
ATOM 21216 C CA . ALA A 1 83 ? 8.160 -1.701 -10.269 1.00 0.00 63 ALA A CA 13
ATOM 21217 C C . ALA A 1 83 ? 8.833 -2.603 -9.233 1.00 0.00 63 ALA A C 13
ATOM 21218 O O . ALA A 1 83 ? 8.282 -3.602 -8.813 1.00 0.00 63 ALA A O 13
ATOM 21225 N N . SER A 1 84 ? 10.021 -2.260 -8.816 1.00 0.00 64 SER A N 13
ATOM 21226 C CA . SER A 1 84 ? 10.729 -3.099 -7.808 1.00 0.00 64 SER A CA 13
ATOM 21227 C C . SER A 1 84 ? 10.211 -2.760 -6.409 1.00 0.00 64 SER A C 13
ATOM 21228 O O . SER A 1 84 ? 10.124 -1.608 -6.031 1.00 0.00 64 SER A O 13
ATOM 21236 N N . LYS A 1 85 ? 9.866 -3.754 -5.637 1.00 0.00 65 LYS A N 13
ATOM 21237 C CA . LYS A 1 85 ? 9.354 -3.487 -4.263 1.00 0.00 65 LYS A CA 13
ATOM 21238 C C . LYS A 1 85 ? 10.170 -2.361 -3.625 1.00 0.00 65 LYS A C 13
ATOM 21239 O O . LYS A 1 85 ? 9.638 -1.500 -2.952 1.00 0.00 65 LYS A O 13
ATOM 21258 N N . ALA A 1 86 ? 11.459 -2.359 -3.831 1.00 0.00 66 ALA A N 13
ATOM 21259 C CA . ALA A 1 86 ? 12.307 -1.288 -3.235 1.00 0.00 66 ALA A CA 13
ATOM 21260 C C . ALA A 1 86 ? 11.816 0.077 -3.719 1.00 0.00 66 ALA A C 13
ATOM 21261 O O . ALA A 1 86 ? 11.902 1.064 -3.015 1.00 0.00 66 ALA A O 13
ATOM 21268 N N . GLN A 1 87 ? 11.302 0.144 -4.917 1.00 0.00 67 GLN A N 13
ATOM 21269 C CA . GLN A 1 87 ? 10.806 1.446 -5.443 1.00 0.00 67 GLN A CA 13
ATOM 21270 C C . GLN A 1 87 ? 9.457 1.776 -4.802 1.00 0.00 67 GLN A C 13
ATOM 21271 O O . GLN A 1 87 ? 9.254 2.854 -4.281 1.00 0.00 67 GLN A O 13
ATOM 21285 N N . VAL A 1 88 ? 8.533 0.855 -4.835 1.00 0.00 68 VAL A N 13
ATOM 21286 C CA . VAL A 1 88 ? 7.199 1.117 -4.225 1.00 0.00 68 VAL A CA 13
ATOM 21287 C C . VAL A 1 88 ? 7.375 1.486 -2.751 1.00 0.00 68 VAL A C 13
ATOM 21288 O O . VAL A 1 88 ? 6.732 2.383 -2.245 1.00 0.00 68 VAL A O 13
ATOM 21301 N N . GLU A 1 89 ? 8.243 0.800 -2.059 1.00 0.00 69 GLU A N 13
ATOM 21302 C CA . GLU A 1 89 ? 8.459 1.112 -0.618 1.00 0.00 69 GLU A CA 13
ATOM 21303 C C . GLU A 1 89 ? 8.826 2.590 -0.464 1.00 0.00 69 GLU A C 13
ATOM 21304 O O . GLU A 1 89 ? 8.362 3.265 0.433 1.00 0.00 69 GLU A O 13
ATOM 21316 N N . ASN A 1 90 ? 9.655 3.098 -1.334 1.00 0.00 70 ASN A N 13
ATOM 21317 C CA . ASN A 1 90 ? 10.050 4.532 -1.239 1.00 0.00 70 ASN A CA 13
ATOM 21318 C C . ASN A 1 90 ? 8.828 5.374 -0.868 1.00 0.00 70 ASN A C 13
ATOM 21319 O O . ASN A 1 90 ? 8.948 6.489 -0.400 1.00 0.00 70 ASN A O 13
ATOM 21330 N N . GLU A 1 91 ? 7.650 4.850 -1.074 1.00 0.00 71 GLU A N 13
ATOM 21331 C CA . GLU A 1 91 ? 6.422 5.622 -0.734 1.00 0.00 71 GLU A CA 13
ATOM 21332 C C . GLU A 1 91 ? 5.679 4.923 0.407 1.00 0.00 71 GLU A C 13
ATOM 21333 O O . GLU A 1 91 ? 5.492 5.479 1.471 1.00 0.00 71 GLU A O 13
ATOM 21345 N N . PHE A 1 92 ? 5.255 3.708 0.194 1.00 0.00 72 PHE A N 13
ATOM 21346 C CA . PHE A 1 92 ? 4.525 2.975 1.266 1.00 0.00 72 PHE A CA 13
ATOM 21347 C C . PHE A 1 92 ? 4.470 1.486 0.920 1.00 0.00 72 PHE A C 13
ATOM 21348 O O . PHE A 1 92 ? 3.437 0.961 0.556 1.00 0.00 72 PHE A O 13
ATOM 21365 N N . GLY A 1 93 ? 5.575 0.801 1.030 1.00 0.00 73 GLY A N 13
ATOM 21366 C CA . GLY A 1 93 ? 5.585 -0.655 0.707 1.00 0.00 73 GLY A CA 13
ATOM 21367 C C . GLY A 1 93 ? 6.226 -1.427 1.856 1.00 0.00 73 GLY A C 13
ATOM 21368 O O . GLY A 1 93 ? 6.349 -2.635 1.819 1.00 0.00 73 GLY A O 13
ATOM 21372 N N . LYS A 1 94 ? 6.635 -0.734 2.875 1.00 0.00 74 LYS A N 13
ATOM 21373 C CA . LYS A 1 94 ? 7.272 -1.413 4.038 1.00 0.00 74 LYS A CA 13
ATOM 21374 C C . LYS A 1 94 ? 6.188 -1.895 5.004 1.00 0.00 74 LYS A C 13
ATOM 21375 O O . LYS A 1 94 ? 5.577 -1.113 5.706 1.00 0.00 74 LYS A O 13
ATOM 21394 N N . GLY A 1 95 ? 5.944 -3.176 5.046 1.00 0.00 75 GLY A N 13
ATOM 21395 C CA . GLY A 1 95 ? 4.900 -3.706 5.967 1.00 0.00 75 GLY A CA 13
ATOM 21396 C C . GLY A 1 95 ? 3.514 -3.325 5.443 1.00 0.00 75 GLY A C 13
ATOM 21397 O O . GLY A 1 95 ? 2.593 -3.101 6.203 1.00 0.00 75 GLY A O 13
ATOM 21401 N N . LYS A 1 96 ? 3.358 -3.250 4.150 1.00 0.00 76 LYS A N 13
ATOM 21402 C CA . LYS A 1 96 ? 2.032 -2.884 3.579 1.00 0.00 76 LYS A CA 13
ATOM 21403 C C . LYS A 1 96 ? 1.653 -3.884 2.485 1.00 0.00 76 LYS A C 13
ATOM 21404 O O . LYS A 1 96 ? 2.117 -3.799 1.366 1.00 0.00 76 LYS A O 13
ATOM 21423 N N . LYS A 1 97 ? 0.813 -4.832 2.800 1.00 0.00 77 LYS A N 13
ATOM 21424 C CA . LYS A 1 97 ? 0.407 -5.836 1.776 1.00 0.00 77 LYS A CA 13
ATOM 21425 C C . LYS A 1 97 ? 0.050 -5.120 0.473 1.00 0.00 77 LYS A C 13
ATOM 21426 O O . LYS A 1 97 ? -0.317 -3.962 0.469 1.00 0.00 77 LYS A O 13
ATOM 21445 N N . ILE A 1 98 ? 0.156 -5.799 -0.636 1.00 0.00 78 ILE A N 13
ATOM 21446 C CA . ILE A 1 98 ? -0.175 -5.156 -1.939 1.00 0.00 78 ILE A CA 13
ATOM 21447 C C . ILE A 1 98 ? -1.624 -4.664 -1.911 1.00 0.00 78 ILE A C 13
ATOM 21448 O O . ILE A 1 98 ? -2.010 -3.796 -2.667 1.00 0.00 78 ILE A O 13
ATOM 21464 N N . GLU A 1 99 ? -2.431 -5.215 -1.046 1.00 0.00 79 GLU A N 13
ATOM 21465 C CA . GLU A 1 99 ? -3.854 -4.779 -0.971 1.00 0.00 79 GLU A CA 13
ATOM 21466 C C . GLU A 1 99 ? -3.924 -3.355 -0.418 1.00 0.00 79 GLU A C 13
ATOM 21467 O O . GLU A 1 99 ? -4.540 -2.482 -0.998 1.00 0.00 79 GLU A O 13
ATOM 21479 N N . GLU A 1 100 ? -3.298 -3.111 0.701 1.00 0.00 80 GLU A N 13
ATOM 21480 C CA . GLU A 1 100 ? -3.330 -1.743 1.290 1.00 0.00 80 GLU A CA 13
ATOM 21481 C C . GLU A 1 100 ? -2.564 -0.778 0.384 1.00 0.00 80 GLU A C 13
ATOM 21482 O O . GLU A 1 100 ? -2.995 0.330 0.136 1.00 0.00 80 GLU A O 13
ATOM 21494 N N . VAL A 1 101 ? -1.428 -1.188 -0.111 1.00 0.00 81 VAL A N 13
ATOM 21495 C CA . VAL A 1 101 ? -0.635 -0.294 -1.000 1.00 0.00 81 VAL A CA 13
ATOM 21496 C C . VAL A 1 101 ? -1.549 0.302 -2.074 1.00 0.00 81 VAL A C 13
ATOM 21497 O O . VAL A 1 101 ? -1.585 1.499 -2.276 1.00 0.00 81 VAL A O 13
ATOM 21510 N N . ILE A 1 102 ? -2.287 -0.524 -2.763 1.00 0.00 82 ILE A N 13
ATOM 21511 C CA . ILE A 1 102 ? -3.196 -0.004 -3.823 1.00 0.00 82 ILE A CA 13
ATOM 21512 C C . ILE A 1 102 ? -4.225 0.939 -3.197 1.00 0.00 82 ILE A C 13
ATOM 21513 O O . ILE A 1 102 ? -4.621 1.923 -3.790 1.00 0.00 82 ILE A O 13
ATOM 21529 N N . ASP A 1 103 ? -4.662 0.648 -2.002 1.00 0.00 83 ASP A N 13
ATOM 21530 C CA . ASP A 1 103 ? -5.665 1.530 -1.340 1.00 0.00 83 ASP A CA 13
ATOM 21531 C C . ASP A 1 103 ? -5.085 2.936 -1.180 1.00 0.00 83 ASP A C 13
ATOM 21532 O O . ASP A 1 103 ? -5.551 3.883 -1.784 1.00 0.00 83 ASP A O 13
ATOM 21541 N N . LEU A 1 104 ? -4.071 3.081 -0.372 1.00 0.00 84 LEU A N 13
ATOM 21542 C CA . LEU A 1 104 ? -3.461 4.426 -0.174 1.00 0.00 84 LEU A CA 13
ATOM 21543 C C . LEU A 1 104 ? -3.388 5.158 -1.516 1.00 0.00 84 LEU A C 13
ATOM 21544 O O . LEU A 1 104 ? -3.504 6.366 -1.582 1.00 0.00 84 LEU A O 13
ATOM 21560 N N . ILE A 1 105 ? -3.196 4.437 -2.587 1.00 0.00 85 ILE A N 13
ATOM 21561 C CA . ILE A 1 105 ? -3.114 5.095 -3.922 1.00 0.00 85 ILE A CA 13
ATOM 21562 C C . ILE A 1 105 ? -4.527 5.389 -4.434 1.00 0.00 85 ILE A C 13
ATOM 21563 O O . ILE A 1 105 ? -4.752 6.347 -5.145 1.00 0.00 85 ILE A O 13
ATOM 21579 N N . LEU A 1 106 ? -5.479 4.571 -4.077 1.00 0.00 86 LEU A N 13
ATOM 21580 C CA . LEU A 1 106 ? -6.875 4.805 -4.545 1.00 0.00 86 LEU A CA 13
ATOM 21581 C C . LEU A 1 106 ? -7.509 5.925 -3.717 1.00 0.00 86 LEU A C 13
ATOM 21582 O O . LEU A 1 106 ? -8.648 6.295 -3.926 1.00 0.00 86 LEU A O 13
ATOM 21598 N N . ARG A 1 107 ? -6.782 6.468 -2.779 1.00 0.00 87 ARG A N 13
ATOM 21599 C CA . ARG A 1 107 ? -7.345 7.563 -1.940 1.00 0.00 87 ARG A CA 13
ATOM 21600 C C . ARG A 1 107 ? -7.371 8.863 -2.748 1.00 0.00 87 ARG A C 13
ATOM 21601 O O . ARG A 1 107 ? -8.317 9.622 -2.688 1.00 0.00 87 ARG A O 13
ATOM 21622 N N . ASN A 1 108 ? -6.340 9.122 -3.504 1.00 0.00 88 ASN A N 13
ATOM 21623 C CA . ASN A 1 108 ? -6.307 10.372 -4.315 1.00 0.00 88 ASN A CA 13
ATOM 21624 C C . ASN A 1 108 ? -6.780 10.070 -5.738 1.00 0.00 88 ASN A C 13
ATOM 21625 O O . ASN A 1 108 ? -7.873 10.431 -6.129 1.00 0.00 88 ASN A O 13
ATOM 21636 N N . GLY A 1 109 ? -5.966 9.411 -6.517 1.00 0.00 89 GLY A N 13
ATOM 21637 C CA . GLY A 1 109 ? -6.370 9.088 -7.915 1.00 0.00 89 GLY A CA 13
ATOM 21638 C C . GLY A 1 109 ? -6.357 10.364 -8.759 1.00 0.00 89 GLY A C 13
ATOM 21639 O O . GLY A 1 109 ? -7.094 11.295 -8.506 1.00 0.00 89 GLY A O 13
ATOM 21643 N N . LYS A 1 110 ? -5.521 10.414 -9.761 1.00 0.00 90 LYS A N 13
ATOM 21644 C CA . LYS A 1 110 ? -5.462 11.630 -10.620 1.00 0.00 90 LYS A CA 13
ATOM 21645 C C . LYS A 1 110 ? -5.236 12.863 -9.742 1.00 0.00 90 LYS A C 13
ATOM 21646 O O . LYS A 1 110 ? -6.039 13.774 -9.718 1.00 0.00 90 LYS A O 13
ATOM 21665 N N . PRO A 1 111 ? -4.145 12.884 -9.025 1.00 0.00 91 PRO A N 13
ATOM 21666 C CA . PRO A 1 111 ? -3.792 14.018 -8.123 1.00 0.00 91 PRO A CA 13
ATOM 21667 C C . PRO A 1 111 ? -3.356 15.263 -8.901 1.00 0.00 91 PRO A C 13
ATOM 21668 O O . PRO A 1 111 ? -2.195 15.433 -9.219 1.00 0.00 91 PRO A O 13
ATOM 21679 N N . ASN A 1 112 ? -4.276 16.134 -9.211 1.00 0.00 92 ASN A N 13
ATOM 21680 C CA . ASN A 1 112 ? -3.913 17.366 -9.967 1.00 0.00 92 ASN A CA 13
ATOM 21681 C C . ASN A 1 112 ? -4.898 18.485 -9.622 1.00 0.00 92 ASN A C 13
ATOM 21682 O O . ASN A 1 112 ? -4.544 19.466 -8.998 1.00 0.00 92 ASN A O 13
ATOM 21693 N N . SER A 1 113 ? -6.132 18.346 -10.023 1.00 0.00 93 SER A N 13
ATOM 21694 C CA . SER A 1 113 ? -7.138 19.402 -9.716 1.00 0.00 93 SER A CA 13
ATOM 21695 C C . SER A 1 113 ? -7.434 19.405 -8.215 1.00 0.00 93 SER A C 13
ATOM 21696 O O . SER A 1 113 ? -8.428 19.943 -7.769 1.00 0.00 93 SER A O 13
ATOM 21704 N N . THR A 1 114 ? -6.578 18.807 -7.432 1.00 0.00 94 THR A N 13
ATOM 21705 C CA . THR A 1 114 ? -6.810 18.776 -5.960 1.00 0.00 94 THR A CA 13
ATOM 21706 C C . THR A 1 114 ? -6.696 20.194 -5.396 1.00 0.00 94 THR A C 13
ATOM 21707 O O . THR A 1 114 ? -6.428 20.386 -4.226 1.00 0.00 94 THR A O 13
ATOM 21718 N N . THR A 1 115 ? -6.897 21.187 -6.217 1.00 0.00 95 THR A N 13
ATOM 21719 C CA . THR A 1 115 ? -6.801 22.591 -5.727 1.00 0.00 95 THR A CA 13
ATOM 21720 C C . THR A 1 115 ? -7.992 23.396 -6.246 1.00 0.00 95 THR A C 13
ATOM 21721 O O . THR A 1 115 ? -7.893 24.109 -7.225 1.00 0.00 95 THR A O 13
ATOM 21732 N N . SER A 1 116 ? -9.121 23.289 -5.598 1.00 0.00 96 SER A N 13
ATOM 21733 C CA . SER A 1 116 ? -10.318 24.047 -6.056 1.00 0.00 96 SER A CA 13
ATOM 21734 C C . SER A 1 116 ? -10.205 25.503 -5.598 1.00 0.00 96 SER A C 13
ATOM 21735 O O . SER A 1 116 ? -10.678 25.870 -4.542 1.00 0.00 96 SER A O 13
ATOM 21743 N N . SER A 1 117 ? -9.581 26.336 -6.386 1.00 0.00 97 SER A N 13
ATOM 21744 C CA . SER A 1 117 ? -9.438 27.767 -5.995 1.00 0.00 97 SER A CA 13
ATOM 21745 C C . SER A 1 117 ? -10.268 28.637 -6.940 1.00 0.00 97 SER A C 13
ATOM 21746 O O . SER A 1 117 ? -10.942 28.145 -7.823 1.00 0.00 97 SER A O 13
ATOM 21754 N N . LEU A 1 118 ? -10.226 29.930 -6.762 1.00 0.00 98 LEU A N 13
ATOM 21755 C CA . LEU A 1 118 ? -11.013 30.830 -7.651 1.00 0.00 98 LEU A CA 13
ATOM 21756 C C . LEU A 1 118 ? -10.688 30.515 -9.113 1.00 0.00 98 LEU A C 13
ATOM 21757 O O . LEU A 1 118 ? -9.778 29.766 -9.409 1.00 0.00 98 LEU A O 13
ATOM 21773 N N . LYS A 1 119 ? -11.426 31.079 -10.029 1.00 0.00 99 LYS A N 13
ATOM 21774 C CA . LYS A 1 119 ? -11.159 30.811 -11.470 1.00 0.00 99 LYS A CA 13
ATOM 21775 C C . LYS A 1 119 ? -10.089 31.779 -11.979 1.00 0.00 99 LYS A C 13
ATOM 21776 O O . LYS A 1 119 ? -10.082 32.946 -11.641 1.00 0.00 99 LYS A O 13
ATOM 21795 N N . THR A 1 120 ? -9.184 31.304 -12.790 1.00 0.00 100 THR A N 13
ATOM 21796 C CA . THR A 1 120 ? -8.116 32.198 -13.319 1.00 0.00 100 THR A CA 13
ATOM 21797 C C . THR A 1 120 ? -7.972 31.985 -14.828 1.00 0.00 100 THR A C 13
ATOM 21798 O O . THR A 1 120 ? -7.027 32.439 -15.441 1.00 0.00 100 THR A O 13
ATOM 21809 N N . LYS A 1 121 ? -8.904 31.299 -15.431 1.00 0.00 101 LYS A N 13
ATOM 21810 C CA . LYS A 1 121 ? -8.819 31.056 -16.899 1.00 0.00 101 LYS A CA 13
ATOM 21811 C C . LYS A 1 121 ? -7.359 30.834 -17.296 1.00 0.00 101 LYS A C 13
ATOM 21812 O O . LYS A 1 121 ? -6.700 29.941 -16.801 1.00 0.00 101 LYS A O 13
ATOM 21831 N N . GLY A 1 122 ? -6.847 31.640 -18.186 1.00 0.00 102 GLY A N 13
ATOM 21832 C CA . GLY A 1 122 ? -5.428 31.473 -18.613 1.00 0.00 102 GLY A CA 13
ATOM 21833 C C . GLY A 1 122 ? -5.081 32.537 -19.656 1.00 0.00 102 GLY A C 13
ATOM 21834 O O . GLY A 1 122 ? -5.813 33.485 -19.858 1.00 0.00 102 GLY A O 13
ATOM 21838 N N . GLY A 1 123 ? -3.966 32.389 -20.319 1.00 0.00 103 GLY A N 13
ATOM 21839 C CA . GLY A 1 123 ? -3.572 33.392 -21.348 1.00 0.00 103 GLY A CA 13
ATOM 21840 C C . GLY A 1 123 ? -2.140 33.116 -21.808 1.00 0.00 103 GLY A C 13
ATOM 21841 O O . GLY A 1 123 ? -1.742 33.494 -22.893 1.00 0.00 103 GLY A O 13
ATOM 21845 N N . ASN A 1 124 ? -1.360 32.461 -20.993 1.00 0.00 104 ASN A N 13
ATOM 21846 C CA . ASN A 1 124 ? 0.046 32.162 -21.385 1.00 0.00 104 ASN A CA 13
ATOM 21847 C C . ASN A 1 124 ? 0.053 31.366 -22.691 1.00 0.00 104 ASN A C 13
ATOM 21848 O O . ASN A 1 124 ? 1.095 31.050 -23.232 1.00 0.00 104 ASN A O 13
ATOM 21859 N N . ALA A 1 125 ? -1.101 31.038 -23.203 1.00 0.00 105 ALA A N 13
ATOM 21860 C CA . ALA A 1 125 ? -1.160 30.263 -24.474 1.00 0.00 105 ALA A CA 13
ATOM 21861 C C . ALA A 1 125 ? -1.016 31.216 -25.661 1.00 0.00 105 ALA A C 13
ATOM 21862 O O . ALA A 1 125 ? -1.338 32.385 -25.574 1.00 0.00 105 ALA A O 13
ATOM 21869 N N . GLY A 1 126 ? -0.532 30.728 -26.772 1.00 0.00 106 GLY A N 13
ATOM 21870 C CA . GLY A 1 126 ? -0.368 31.607 -27.963 1.00 0.00 106 GLY A CA 13
ATOM 21871 C C . GLY A 1 126 ? 0.452 30.878 -29.028 1.00 0.00 106 GLY A C 13
ATOM 21872 O O . GLY A 1 126 ? 1.369 31.429 -29.603 1.00 0.00 106 GLY A O 13
ATOM 21876 N N . THR A 1 127 ? 0.130 29.642 -29.295 1.00 0.00 107 THR A N 13
ATOM 21877 C CA . THR A 1 127 ? 0.892 28.879 -30.322 1.00 0.00 107 THR A CA 13
ATOM 21878 C C . THR A 1 127 ? 0.787 29.593 -31.671 1.00 0.00 107 THR A C 13
ATOM 21879 O O . THR A 1 127 ? 1.304 29.134 -32.670 1.00 0.00 107 THR A O 13
ATOM 21890 N N . LYS A 1 128 ? 0.119 30.714 -31.708 1.00 0.00 108 LYS A N 13
ATOM 21891 C CA . LYS A 1 128 ? -0.019 31.457 -32.993 1.00 0.00 108 LYS A CA 13
ATOM 21892 C C . LYS A 1 128 ? 0.202 32.950 -32.745 1.00 0.00 108 LYS A C 13
ATOM 21893 O O . LYS A 1 128 ? -0.676 33.761 -32.962 1.00 0.00 108 LYS A O 13
ATOM 21912 N N . ALA A 1 129 ? 1.368 33.321 -32.293 1.00 0.00 109 ALA A N 13
ATOM 21913 C CA . ALA A 1 129 ? 1.643 34.761 -32.032 1.00 0.00 109 ALA A CA 13
ATOM 21914 C C . ALA A 1 129 ? 3.144 35.026 -32.168 1.00 0.00 109 ALA A C 13
ATOM 21915 O O . ALA A 1 129 ? 3.604 35.544 -33.167 1.00 0.00 109 ALA A O 13
ATOM 21922 N N . TYR A 1 130 ? 3.910 34.677 -31.172 1.00 0.00 110 TYR A N 13
ATOM 21923 C CA . TYR A 1 130 ? 5.380 34.909 -31.246 1.00 0.00 110 TYR A CA 13
ATOM 21924 C C . TYR A 1 130 ? 5.872 34.619 -32.665 1.00 0.00 110 TYR A C 13
ATOM 21925 O O . TYR A 1 130 ? 6.350 35.495 -33.357 1.00 0.00 110 TYR A O 13
ATOM 21943 N N . ASN A 1 131 ? 5.759 33.395 -33.104 1.00 0.00 111 ASN A N 13
ATOM 21944 C CA . ASN A 1 131 ? 6.221 33.051 -34.479 1.00 0.00 111 ASN A CA 13
ATOM 21945 C C . ASN A 1 131 ? 5.262 32.032 -35.098 1.00 0.00 111 ASN A C 13
ATOM 21946 O O . ASN A 1 131 ? 5.687 31.312 -35.986 1.00 0.00 111 ASN A O 13
ATOM 21958 N N . MET A 1 21 ? -10.380 -4.742 -25.673 1.00 0.00 1 MET A N 14
ATOM 21959 C CA . MET A 1 21 ? -10.270 -3.532 -26.536 1.00 0.00 1 MET A CA 14
ATOM 21960 C C . MET A 1 21 ? -10.130 -2.289 -25.654 1.00 0.00 1 MET A C 14
ATOM 21961 O O . MET A 1 21 ? -10.838 -1.315 -25.821 1.00 0.00 1 MET A O 14
ATOM 21975 N N . SER A 1 22 ? -9.224 -2.315 -24.716 1.00 0.00 2 SER A N 14
ATOM 21976 C CA . SER A 1 22 ? -9.039 -1.135 -23.825 1.00 0.00 2 SER A CA 14
ATOM 21977 C C . SER A 1 22 ? -10.408 -0.613 -23.381 1.00 0.00 2 SER A C 14
ATOM 21978 O O . SER A 1 22 ? -11.079 0.093 -24.106 1.00 0.00 2 SER A O 14
ATOM 21986 N N . THR A 1 23 ? -10.827 -0.956 -22.194 1.00 0.00 3 THR A N 14
ATOM 21987 C CA . THR A 1 23 ? -12.151 -0.480 -21.705 1.00 0.00 3 THR A CA 14
ATOM 21988 C C . THR A 1 23 ? -12.063 -0.176 -20.208 1.00 0.00 3 THR A C 14
ATOM 21989 O O . THR A 1 23 ? -12.930 0.461 -19.642 1.00 0.00 3 THR A O 14
ATOM 22000 N N . VAL A 1 24 ? -11.022 -0.626 -19.562 1.00 0.00 4 VAL A N 14
ATOM 22001 C CA . VAL A 1 24 ? -10.879 -0.361 -18.103 1.00 0.00 4 VAL A CA 14
ATOM 22002 C C . VAL A 1 24 ? -10.179 0.984 -17.894 1.00 0.00 4 VAL A C 14
ATOM 22003 O O . VAL A 1 24 ? -9.625 1.556 -18.812 1.00 0.00 4 VAL A O 14
ATOM 22016 N N . THR A 1 25 ? -10.200 1.494 -16.693 1.00 0.00 5 THR A N 14
ATOM 22017 C CA . THR A 1 25 ? -9.535 2.800 -16.427 1.00 0.00 5 THR A CA 14
ATOM 22018 C C . THR A 1 25 ? -8.216 2.561 -15.691 1.00 0.00 5 THR A C 14
ATOM 22019 O O . THR A 1 25 ? -8.011 1.528 -15.085 1.00 0.00 5 THR A O 14
ATOM 22030 N N . LYS A 1 26 ? -7.319 3.508 -15.736 1.00 0.00 6 LYS A N 14
ATOM 22031 C CA . LYS A 1 26 ? -6.015 3.333 -15.037 1.00 0.00 6 LYS A CA 14
ATOM 22032 C C . LYS A 1 26 ? -5.825 4.459 -14.019 1.00 0.00 6 LYS A C 14
ATOM 22033 O O . LYS A 1 26 ? -6.025 5.619 -14.318 1.00 0.00 6 LYS A O 14
ATOM 22052 N N . TYR A 1 27 ? -5.443 4.125 -12.816 1.00 0.00 7 TYR A N 14
ATOM 22053 C CA . TYR A 1 27 ? -5.241 5.178 -11.781 1.00 0.00 7 TYR A CA 14
ATOM 22054 C C . TYR A 1 27 ? -3.763 5.567 -11.730 1.00 0.00 7 TYR A C 14
ATOM 22055 O O . TYR A 1 27 ? -2.908 4.758 -11.427 1.00 0.00 7 TYR A O 14
ATOM 22073 N N . PHE A 1 28 ? -3.453 6.800 -12.027 1.00 0.00 8 PHE A N 14
ATOM 22074 C CA . PHE A 1 28 ? -2.030 7.238 -11.996 1.00 0.00 8 PHE A CA 14
ATOM 22075 C C . PHE A 1 28 ? -1.628 7.568 -10.558 1.00 0.00 8 PHE A C 14
ATOM 22076 O O . PHE A 1 28 ? -2.374 8.181 -9.819 1.00 0.00 8 PHE A O 14
ATOM 22093 N N . TYR A 1 29 ? -0.454 7.168 -10.152 1.00 0.00 9 TYR A N 14
ATOM 22094 C CA . TYR A 1 29 ? -0.005 7.459 -8.762 1.00 0.00 9 TYR A CA 14
ATOM 22095 C C . TYR A 1 29 ? 1.409 8.042 -8.794 1.00 0.00 9 TYR A C 14
ATOM 22096 O O . TYR A 1 29 ? 2.388 7.323 -8.738 1.00 0.00 9 TYR A O 14
ATOM 22114 N N . LYS A 1 30 ? 1.525 9.338 -8.886 1.00 0.00 10 LYS A N 14
ATOM 22115 C CA . LYS A 1 30 ? 2.877 9.964 -8.923 1.00 0.00 10 LYS A CA 14
ATOM 22116 C C . LYS A 1 30 ? 3.666 9.550 -7.680 1.00 0.00 10 LYS A C 14
ATOM 22117 O O . LYS A 1 30 ? 3.533 10.137 -6.624 1.00 0.00 10 LYS A O 14
ATOM 22136 N N . GLY A 1 31 ? 4.486 8.542 -7.795 1.00 0.00 11 GLY A N 14
ATOM 22137 C CA . GLY A 1 31 ? 5.284 8.092 -6.619 1.00 0.00 11 GLY A CA 14
ATOM 22138 C C . GLY A 1 31 ? 6.372 9.122 -6.313 1.00 0.00 11 GLY A C 14
ATOM 22139 O O . GLY A 1 31 ? 6.312 10.251 -6.757 1.00 0.00 11 GLY A O 14
ATOM 22143 N N . GLU A 1 32 ? 7.366 8.743 -5.558 1.00 0.00 12 GLU A N 14
ATOM 22144 C CA . GLU A 1 32 ? 8.456 9.703 -5.226 1.00 0.00 12 GLU A CA 14
ATOM 22145 C C . GLU A 1 32 ? 8.952 10.375 -6.508 1.00 0.00 12 GLU A C 14
ATOM 22146 O O . GLU A 1 32 ? 8.361 11.319 -6.994 1.00 0.00 12 GLU A O 14
ATOM 22158 N N . ASN A 1 33 ? 10.034 9.897 -7.058 1.00 0.00 13 ASN A N 14
ATOM 22159 C CA . ASN A 1 33 ? 10.566 10.510 -8.309 1.00 0.00 13 ASN A CA 14
ATOM 22160 C C . ASN A 1 33 ? 10.153 9.658 -9.510 1.00 0.00 13 ASN A C 14
ATOM 22161 O O . ASN A 1 33 ? 10.464 9.970 -10.643 1.00 0.00 13 ASN A O 14
ATOM 22172 N N . THR A 1 34 ? 9.452 8.582 -9.273 1.00 0.00 14 THR A N 14
ATOM 22173 C CA . THR A 1 34 ? 9.020 7.711 -10.402 1.00 0.00 14 THR A CA 14
ATOM 22174 C C . THR A 1 34 ? 7.496 7.771 -10.537 1.00 0.00 14 THR A C 14
ATOM 22175 O O . THR A 1 34 ? 6.816 8.380 -9.735 1.00 0.00 14 THR A O 14
ATOM 22186 N N . ASP A 1 35 ? 6.955 7.145 -11.545 1.00 0.00 15 ASP A N 14
ATOM 22187 C CA . ASP A 1 35 ? 5.476 7.168 -11.730 1.00 0.00 15 ASP A CA 14
ATOM 22188 C C . ASP A 1 35 ? 4.926 5.744 -11.621 1.00 0.00 15 ASP A C 14
ATOM 22189 O O . ASP A 1 35 ? 5.321 4.858 -12.352 1.00 0.00 15 ASP A O 14
ATOM 22198 N N . LEU A 1 36 ? 4.015 5.518 -10.713 1.00 0.00 16 LEU A N 14
ATOM 22199 C CA . LEU A 1 36 ? 3.440 4.153 -10.560 1.00 0.00 16 LEU A CA 14
ATOM 22200 C C . LEU A 1 36 ? 2.018 4.133 -11.125 1.00 0.00 16 LEU A C 14
ATOM 22201 O O . LEU A 1 36 ? 1.212 4.995 -10.835 1.00 0.00 16 LEU A O 14
ATOM 22217 N N . ILE A 1 37 ? 1.703 3.156 -11.931 1.00 0.00 17 ILE A N 14
ATOM 22218 C CA . ILE A 1 37 ? 0.334 3.083 -12.513 1.00 0.00 17 ILE A CA 14
ATOM 22219 C C . ILE A 1 37 ? -0.347 1.791 -12.061 1.00 0.00 17 ILE A C 14
ATOM 22220 O O . ILE A 1 37 ? 0.289 0.769 -11.894 1.00 0.00 17 ILE A O 14
ATOM 22236 N N . VAL A 1 38 ? -1.636 1.825 -11.863 1.00 0.00 18 VAL A N 14
ATOM 22237 C CA . VAL A 1 38 ? -2.357 0.599 -11.423 1.00 0.00 18 VAL A CA 14
ATOM 22238 C C . VAL A 1 38 ? -3.587 0.387 -12.307 1.00 0.00 18 VAL A C 14
ATOM 22239 O O . VAL A 1 38 ? -3.959 1.242 -13.085 1.00 0.00 18 VAL A O 14
ATOM 22252 N N . PHE A 1 39 ? -4.222 -0.748 -12.196 1.00 0.00 19 PHE A N 14
ATOM 22253 C CA . PHE A 1 39 ? -5.427 -1.013 -13.031 1.00 0.00 19 PHE A CA 14
ATOM 22254 C C . PHE A 1 39 ? -6.685 -0.851 -12.176 1.00 0.00 19 PHE A C 14
ATOM 22255 O O . PHE A 1 39 ? -6.651 -0.992 -10.970 1.00 0.00 19 PHE A O 14
ATOM 22272 N N . ALA A 1 40 ? -7.798 -0.555 -12.791 1.00 0.00 20 ALA A N 14
ATOM 22273 C CA . ALA A 1 40 ? -9.057 -0.384 -12.012 1.00 0.00 20 ALA A CA 14
ATOM 22274 C C . ALA A 1 40 ? -10.236 -0.927 -12.823 1.00 0.00 20 ALA A C 14
ATOM 22275 O O . ALA A 1 40 ? -10.060 -1.545 -13.855 1.00 0.00 20 ALA A O 14
ATOM 22282 N N . ALA A 1 41 ? -11.437 -0.702 -12.365 1.00 0.00 21 ALA A N 14
ATOM 22283 C CA . ALA A 1 41 ? -12.624 -1.207 -13.109 1.00 0.00 21 ALA A CA 14
ATOM 22284 C C . ALA A 1 41 ? -13.451 -0.021 -13.611 1.00 0.00 21 ALA A C 14
ATOM 22285 O O . ALA A 1 41 ? -13.770 0.075 -14.780 1.00 0.00 21 ALA A O 14
ATOM 22292 N N . SER A 1 42 ? -13.801 0.883 -12.738 1.00 0.00 22 SER A N 14
ATOM 22293 C CA . SER A 1 42 ? -14.607 2.060 -13.167 1.00 0.00 22 SER A CA 14
ATOM 22294 C C . SER A 1 42 ? -14.642 3.094 -12.039 1.00 0.00 22 SER A C 14
ATOM 22295 O O . SER A 1 42 ? -14.835 2.761 -10.886 1.00 0.00 22 SER A O 14
ATOM 22303 N N . GLU A 1 43 ? -14.455 4.344 -12.361 1.00 0.00 23 GLU A N 14
ATOM 22304 C CA . GLU A 1 43 ? -14.477 5.396 -11.306 1.00 0.00 23 GLU A CA 14
ATOM 22305 C C . GLU A 1 43 ? -15.677 5.167 -10.384 1.00 0.00 23 GLU A C 14
ATOM 22306 O O . GLU A 1 43 ? -15.679 5.574 -9.239 1.00 0.00 23 GLU A O 14
ATOM 22318 N N . GLU A 1 44 ? -16.698 4.518 -10.875 1.00 0.00 24 GLU A N 14
ATOM 22319 C CA . GLU A 1 44 ? -17.896 4.264 -10.026 1.00 0.00 24 GLU A CA 14
ATOM 22320 C C . GLU A 1 44 ? -17.557 3.211 -8.969 1.00 0.00 24 GLU A C 14
ATOM 22321 O O . GLU A 1 44 ? -17.542 3.488 -7.785 1.00 0.00 24 GLU A O 14
ATOM 22333 N N . LEU A 1 45 ? -17.286 2.005 -9.385 1.00 0.00 25 LEU A N 14
ATOM 22334 C CA . LEU A 1 45 ? -16.949 0.936 -8.403 1.00 0.00 25 LEU A CA 14
ATOM 22335 C C . LEU A 1 45 ? -15.754 1.380 -7.557 1.00 0.00 25 LEU A C 14
ATOM 22336 O O . LEU A 1 45 ? -15.521 0.872 -6.477 1.00 0.00 25 LEU A O 14
ATOM 22352 N N . VAL A 1 46 ? -14.993 2.324 -8.038 1.00 0.00 26 VAL A N 14
ATOM 22353 C CA . VAL A 1 46 ? -13.814 2.800 -7.261 1.00 0.00 26 VAL A CA 14
ATOM 22354 C C . VAL A 1 46 ? -14.279 3.761 -6.166 1.00 0.00 26 VAL A C 14
ATOM 22355 O O . VAL A 1 46 ? -13.963 3.596 -5.005 1.00 0.00 26 VAL A O 14
ATOM 22368 N N . ASP A 1 47 ? -15.032 4.765 -6.525 1.00 0.00 27 ASP A N 14
ATOM 22369 C CA . ASP A 1 47 ? -15.518 5.735 -5.503 1.00 0.00 27 ASP A CA 14
ATOM 22370 C C . ASP A 1 47 ? -16.374 4.999 -4.470 1.00 0.00 27 ASP A C 14
ATOM 22371 O O . ASP A 1 47 ? -16.244 5.207 -3.281 1.00 0.00 27 ASP A O 14
ATOM 22380 N N . GLU A 1 48 ? -17.248 4.138 -4.916 1.00 0.00 28 GLU A N 14
ATOM 22381 C CA . GLU A 1 48 ? -18.110 3.389 -3.960 1.00 0.00 28 GLU A CA 14
ATOM 22382 C C . GLU A 1 48 ? -17.229 2.636 -2.961 1.00 0.00 28 GLU A C 14
ATOM 22383 O O . GLU A 1 48 ? -17.363 2.786 -1.763 1.00 0.00 28 GLU A O 14
ATOM 22395 N N . TYR A 1 49 ? -16.325 1.828 -3.444 1.00 0.00 29 TYR A N 14
ATOM 22396 C CA . TYR A 1 49 ? -15.435 1.067 -2.523 1.00 0.00 29 TYR A CA 14
ATOM 22397 C C . TYR A 1 49 ? -14.882 2.013 -1.455 1.00 0.00 29 TYR A C 14
ATOM 22398 O O . TYR A 1 49 ? -14.843 1.689 -0.286 1.00 0.00 29 TYR A O 14
ATOM 22416 N N . LEU A 1 50 ? -14.454 3.181 -1.849 1.00 0.00 30 LEU A N 14
ATOM 22417 C CA . LEU A 1 50 ? -13.903 4.146 -0.856 1.00 0.00 30 LEU A CA 14
ATOM 22418 C C . LEU A 1 50 ? -14.982 4.483 0.175 1.00 0.00 30 LEU A C 14
ATOM 22419 O O . LEU A 1 50 ? -14.692 4.934 1.267 1.00 0.00 30 LEU A O 14
ATOM 22435 N N . LYS A 1 51 ? -16.225 4.266 -0.159 1.00 0.00 31 LYS A N 14
ATOM 22436 C CA . LYS A 1 51 ? -17.320 4.573 0.802 1.00 0.00 31 LYS A CA 14
ATOM 22437 C C . LYS A 1 51 ? -17.651 3.318 1.614 1.00 0.00 31 LYS A C 14
ATOM 22438 O O . LYS A 1 51 ? -18.195 3.392 2.697 1.00 0.00 31 LYS A O 14
ATOM 22457 N N . ASN A 1 52 ? -17.325 2.165 1.097 1.00 0.00 32 ASN A N 14
ATOM 22458 C CA . ASN A 1 52 ? -17.619 0.906 1.838 1.00 0.00 32 ASN A CA 14
ATOM 22459 C C . ASN A 1 52 ? -16.487 -0.098 1.609 1.00 0.00 32 ASN A C 14
ATOM 22460 O O . ASN A 1 52 ? -16.676 -1.129 0.996 1.00 0.00 32 ASN A O 14
ATOM 22471 N N . PRO A 1 53 ? -15.318 0.210 2.100 1.00 0.00 33 PRO A N 14
ATOM 22472 C CA . PRO A 1 53 ? -14.123 -0.671 1.955 1.00 0.00 33 PRO A CA 14
ATOM 22473 C C . PRO A 1 53 ? -14.225 -1.932 2.819 1.00 0.00 33 PRO A C 14
ATOM 22474 O O . PRO A 1 53 ? -15.100 -2.056 3.652 1.00 0.00 33 PRO A O 14
ATOM 22485 N N . SER A 1 54 ? -13.337 -2.868 2.625 1.00 0.00 34 SER A N 14
ATOM 22486 C CA . SER A 1 54 ? -13.384 -4.118 3.435 1.00 0.00 34 SER A CA 14
ATOM 22487 C C . SER A 1 54 ? -12.465 -5.168 2.808 1.00 0.00 34 SER A C 14
ATOM 22488 O O . SER A 1 54 ? -12.628 -6.354 3.018 1.00 0.00 34 SER A O 14
ATOM 22496 N N . ILE A 1 55 ? -11.500 -4.743 2.038 1.00 0.00 35 ILE A N 14
ATOM 22497 C CA . ILE A 1 55 ? -10.573 -5.717 1.398 1.00 0.00 35 ILE A CA 14
ATOM 22498 C C . ILE A 1 55 ? -11.381 -6.852 0.765 1.00 0.00 35 ILE A C 14
ATOM 22499 O O . ILE A 1 55 ? -10.847 -7.881 0.403 1.00 0.00 35 ILE A O 14
ATOM 22515 N N . GLY A 1 56 ? -12.667 -6.673 0.629 1.00 0.00 36 GLY A N 14
ATOM 22516 C CA . GLY A 1 56 ? -13.508 -7.742 0.020 1.00 0.00 36 GLY A CA 14
ATOM 22517 C C . GLY A 1 56 ? -13.941 -7.315 -1.385 1.00 0.00 36 GLY A C 14
ATOM 22518 O O . GLY A 1 56 ? -13.740 -8.026 -2.350 1.00 0.00 36 GLY A O 14
ATOM 22522 N N . LYS A 1 57 ? -14.532 -6.159 -1.508 1.00 0.00 37 LYS A N 14
ATOM 22523 C CA . LYS A 1 57 ? -14.977 -5.688 -2.850 1.00 0.00 37 LYS A CA 14
ATOM 22524 C C . LYS A 1 57 ? -13.754 -5.303 -3.686 1.00 0.00 37 LYS A C 14
ATOM 22525 O O . LYS A 1 57 ? -13.786 -5.336 -4.900 1.00 0.00 37 LYS A O 14
ATOM 22544 N N . LEU A 1 58 ? -12.678 -4.938 -3.045 1.00 0.00 38 LEU A N 14
ATOM 22545 C CA . LEU A 1 58 ? -11.455 -4.550 -3.805 1.00 0.00 38 LEU A CA 14
ATOM 22546 C C . LEU A 1 58 ? -11.155 -5.611 -4.865 1.00 0.00 38 LEU A C 14
ATOM 22547 O O . LEU A 1 58 ? -10.492 -5.348 -5.849 1.00 0.00 38 LEU A O 14
ATOM 22563 N N . SER A 1 59 ? -11.637 -6.809 -4.674 1.00 0.00 39 SER A N 14
ATOM 22564 C CA . SER A 1 59 ? -11.378 -7.884 -5.672 1.00 0.00 39 SER A CA 14
ATOM 22565 C C . SER A 1 59 ? -12.184 -7.606 -6.942 1.00 0.00 39 SER A C 14
ATOM 22566 O O . SER A 1 59 ? -11.901 -8.138 -7.997 1.00 0.00 39 SER A O 14
ATOM 22574 N N . GLU A 1 60 ? -13.188 -6.778 -6.850 1.00 0.00 40 GLU A N 14
ATOM 22575 C CA . GLU A 1 60 ? -14.011 -6.467 -8.053 1.00 0.00 40 GLU A CA 14
ATOM 22576 C C . GLU A 1 60 ? -13.540 -5.146 -8.665 1.00 0.00 40 GLU A C 14
ATOM 22577 O O . GLU A 1 60 ? -13.779 -4.868 -9.824 1.00 0.00 40 GLU A O 14
ATOM 22589 N N . VAL A 1 61 ? -12.873 -4.329 -7.897 1.00 0.00 41 VAL A N 14
ATOM 22590 C CA . VAL A 1 61 ? -12.389 -3.028 -8.437 1.00 0.00 41 VAL A CA 14
ATOM 22591 C C . VAL A 1 61 ? -11.011 -3.222 -9.075 1.00 0.00 41 VAL A C 14
ATOM 22592 O O . VAL A 1 61 ? -10.727 -2.695 -10.132 1.00 0.00 41 VAL A O 14
ATOM 22605 N N . VAL A 1 62 ? -10.154 -3.975 -8.441 1.00 0.00 42 VAL A N 14
ATOM 22606 C CA . VAL A 1 62 ? -8.797 -4.202 -9.014 1.00 0.00 42 VAL A CA 14
ATOM 22607 C C . VAL A 1 62 ? -8.816 -5.456 -9.889 1.00 0.00 42 VAL A C 14
ATOM 22608 O O . VAL A 1 62 ? -9.458 -6.438 -9.571 1.00 0.00 42 VAL A O 14
ATOM 22621 N N . GLU A 1 63 ? -8.117 -5.432 -10.991 1.00 0.00 43 GLU A N 14
ATOM 22622 C CA . GLU A 1 63 ? -8.096 -6.623 -11.885 1.00 0.00 43 GLU A CA 14
ATOM 22623 C C . GLU A 1 63 ? -6.787 -7.390 -11.684 1.00 0.00 43 GLU A C 14
ATOM 22624 O O . GLU A 1 63 ? -6.775 -8.601 -11.583 1.00 0.00 43 GLU A O 14
ATOM 22636 N N . LEU A 1 64 ? -5.684 -6.694 -11.623 1.00 0.00 44 LEU A N 14
ATOM 22637 C CA . LEU A 1 64 ? -4.378 -7.384 -11.428 1.00 0.00 44 LEU A CA 14
ATOM 22638 C C . LEU A 1 64 ? -3.705 -6.852 -10.161 1.00 0.00 44 LEU A C 14
ATOM 22639 O O . LEU A 1 64 ? -3.194 -5.751 -10.134 1.00 0.00 44 LEU A O 14
ATOM 22655 N N . PHE A 1 65 ? -3.701 -7.627 -9.111 1.00 0.00 45 PHE A N 14
ATOM 22656 C CA . PHE A 1 65 ? -3.061 -7.165 -7.847 1.00 0.00 45 PHE A CA 14
ATOM 22657 C C . PHE A 1 65 ? -1.552 -7.032 -8.059 1.00 0.00 45 PHE A C 14
ATOM 22658 O O . PHE A 1 65 ? -0.774 -7.825 -7.568 1.00 0.00 45 PHE A O 14
ATOM 22675 N N . GLU A 1 66 ? -1.132 -6.034 -8.788 1.00 0.00 46 GLU A N 14
ATOM 22676 C CA . GLU A 1 66 ? 0.327 -5.852 -9.031 1.00 0.00 46 GLU A CA 14
ATOM 22677 C C . GLU A 1 66 ? 0.622 -4.371 -9.277 1.00 0.00 46 GLU A C 14
ATOM 22678 O O . GLU A 1 66 ? -0.268 -3.543 -9.283 1.00 0.00 46 GLU A O 14
ATOM 22690 N N . VAL A 1 67 ? 1.865 -4.029 -9.480 1.00 0.00 47 VAL A N 14
ATOM 22691 C CA . VAL A 1 67 ? 2.215 -2.602 -9.727 1.00 0.00 47 VAL A CA 14
ATOM 22692 C C . VAL A 1 67 ? 2.956 -2.481 -11.060 1.00 0.00 47 VAL A C 14
ATOM 22693 O O . VAL A 1 67 ? 3.882 -3.218 -11.335 1.00 0.00 47 VAL A O 14
ATOM 22706 N N . PHE A 1 68 ? 2.555 -1.558 -11.891 1.00 0.00 48 PHE A N 14
ATOM 22707 C CA . PHE A 1 68 ? 3.237 -1.391 -13.205 1.00 0.00 48 PHE A CA 14
ATOM 22708 C C . PHE A 1 68 ? 3.856 0.006 -13.284 1.00 0.00 48 PHE A C 14
ATOM 22709 O O . PHE A 1 68 ? 3.709 0.812 -12.388 1.00 0.00 48 PHE A O 14
ATOM 22726 N N . THR A 1 69 ? 4.550 0.298 -14.350 1.00 0.00 49 THR A N 14
ATOM 22727 C CA . THR A 1 69 ? 5.179 1.642 -14.486 1.00 0.00 49 THR A CA 14
ATOM 22728 C C . THR A 1 69 ? 6.051 1.673 -15.742 1.00 0.00 49 THR A C 14
ATOM 22729 O O . THR A 1 69 ? 6.575 0.663 -16.168 1.00 0.00 49 THR A O 14
ATOM 22740 N N . PRO A 1 70 ? 6.205 2.829 -16.326 1.00 0.00 50 PRO A N 14
ATOM 22741 C CA . PRO A 1 70 ? 7.027 3.010 -17.557 1.00 0.00 50 PRO A CA 14
ATOM 22742 C C . PRO A 1 70 ? 8.527 2.888 -17.273 1.00 0.00 50 PRO A C 14
ATOM 22743 O O . PRO A 1 70 ? 8.940 2.640 -16.157 1.00 0.00 50 PRO A O 14
ATOM 22754 N N . GLN A 1 71 ? 9.346 3.061 -18.275 1.00 0.00 51 GLN A N 14
ATOM 22755 C CA . GLN A 1 71 ? 10.816 2.953 -18.062 1.00 0.00 51 GLN A CA 14
ATOM 22756 C C . GLN A 1 71 ? 11.550 3.654 -19.207 1.00 0.00 51 GLN A C 14
ATOM 22757 O O . GLN A 1 71 ? 12.732 3.459 -19.410 1.00 0.00 51 GLN A O 14
ATOM 22771 N N . ASP A 1 72 ? 10.861 4.469 -19.956 1.00 0.00 52 ASP A N 14
ATOM 22772 C CA . ASP A 1 72 ? 11.520 5.181 -21.086 1.00 0.00 52 ASP A CA 14
ATOM 22773 C C . ASP A 1 72 ? 10.701 6.418 -21.459 1.00 0.00 52 ASP A C 14
ATOM 22774 O O . ASP A 1 72 ? 11.045 7.154 -22.362 1.00 0.00 52 ASP A O 14
ATOM 22783 N N . GLY A 1 73 ? 9.617 6.653 -20.770 1.00 0.00 53 GLY A N 14
ATOM 22784 C CA . GLY A 1 73 ? 8.778 7.844 -21.085 1.00 0.00 53 GLY A CA 14
ATOM 22785 C C . GLY A 1 73 ? 7.552 7.863 -20.170 1.00 0.00 53 GLY A C 14
ATOM 22786 O O . GLY A 1 73 ? 7.343 6.967 -19.378 1.00 0.00 53 GLY A O 14
ATOM 22790 N N . ARG A 1 74 ? 6.740 8.879 -20.274 1.00 0.00 54 ARG A N 14
ATOM 22791 C CA . ARG A 1 74 ? 5.529 8.955 -19.409 1.00 0.00 54 ARG A CA 14
ATOM 22792 C C . ARG A 1 74 ? 4.340 8.331 -20.141 1.00 0.00 54 ARG A C 14
ATOM 22793 O O . ARG A 1 74 ? 3.224 8.805 -20.050 1.00 0.00 54 ARG A O 14
ATOM 22814 N N . GLY A 1 75 ? 4.568 7.271 -20.867 1.00 0.00 55 GLY A N 14
ATOM 22815 C CA . GLY A 1 75 ? 3.449 6.617 -21.604 1.00 0.00 55 GLY A CA 14
ATOM 22816 C C . GLY A 1 75 ? 3.026 5.346 -20.868 1.00 0.00 55 GLY A C 14
ATOM 22817 O O . GLY A 1 75 ? 3.609 4.970 -19.871 1.00 0.00 55 GLY A O 14
ATOM 22821 N N . ALA A 1 76 ? 2.014 4.678 -21.352 1.00 0.00 56 ALA A N 14
ATOM 22822 C CA . ALA A 1 76 ? 1.554 3.431 -20.679 1.00 0.00 56 ALA A CA 14
ATOM 22823 C C . ALA A 1 76 ? 0.667 2.631 -21.637 1.00 0.00 56 ALA A C 14
ATOM 22824 O O . ALA A 1 76 ? -0.205 1.896 -21.223 1.00 0.00 56 ALA A O 14
ATOM 22831 N N . GLU A 1 77 ? 0.885 2.771 -22.917 1.00 0.00 57 GLU A N 14
ATOM 22832 C CA . GLU A 1 77 ? 0.055 2.018 -23.899 1.00 0.00 57 GLU A CA 14
ATOM 22833 C C . GLU A 1 77 ? 0.965 1.189 -24.806 1.00 0.00 57 GLU A C 14
ATOM 22834 O O . GLU A 1 77 ? 0.594 0.817 -25.902 1.00 0.00 57 GLU A O 14
ATOM 22846 N N . GLY A 1 78 ? 2.157 0.897 -24.360 1.00 0.00 58 GLY A N 14
ATOM 22847 C CA . GLY A 1 78 ? 3.089 0.091 -25.199 1.00 0.00 58 GLY A CA 14
ATOM 22848 C C . GLY A 1 78 ? 4.110 -0.610 -24.301 1.00 0.00 58 GLY A C 14
ATOM 22849 O O . GLY A 1 78 ? 3.759 -1.385 -23.434 1.00 0.00 58 GLY A O 14
ATOM 22853 N N . GLU A 1 79 ? 5.371 -0.343 -24.501 1.00 0.00 59 GLU A N 14
ATOM 22854 C CA . GLU A 1 79 ? 6.413 -0.994 -23.660 1.00 0.00 59 GLU A CA 14
ATOM 22855 C C . GLU A 1 79 ? 6.201 -0.609 -22.194 1.00 0.00 59 GLU A C 14
ATOM 22856 O O . GLU A 1 79 ? 6.341 0.538 -21.817 1.00 0.00 59 GLU A O 14
ATOM 22868 N N . LEU A 1 80 ? 5.865 -1.559 -21.365 1.00 0.00 60 LEU A N 14
ATOM 22869 C CA . LEU A 1 80 ? 5.646 -1.247 -19.924 1.00 0.00 60 LEU A CA 14
ATOM 22870 C C . LEU A 1 80 ? 6.654 -2.024 -19.076 1.00 0.00 60 LEU A C 14
ATOM 22871 O O . LEU A 1 80 ? 7.482 -2.750 -19.589 1.00 0.00 60 LEU A O 14
ATOM 22887 N N . GLY A 1 81 ? 6.592 -1.877 -17.780 1.00 0.00 61 GLY A N 14
ATOM 22888 C CA . GLY A 1 81 ? 7.548 -2.609 -16.901 1.00 0.00 61 GLY A CA 14
ATOM 22889 C C . GLY A 1 81 ? 7.060 -2.553 -15.454 1.00 0.00 61 GLY A C 14
ATOM 22890 O O . GLY A 1 81 ? 6.014 -2.006 -15.161 1.00 0.00 61 GLY A O 14
ATOM 22894 N N . ALA A 1 82 ? 7.808 -3.112 -14.544 1.00 0.00 62 ALA A N 14
ATOM 22895 C CA . ALA A 1 82 ? 7.387 -3.090 -13.114 1.00 0.00 62 ALA A CA 14
ATOM 22896 C C . ALA A 1 82 ? 8.459 -2.389 -12.278 1.00 0.00 62 ALA A C 14
ATOM 22897 O O . ALA A 1 82 ? 9.639 -2.626 -12.438 1.00 0.00 62 ALA A O 14
ATOM 22904 N N . ALA A 1 83 ? 8.057 -1.525 -11.384 1.00 0.00 63 ALA A N 14
ATOM 22905 C CA . ALA A 1 83 ? 9.054 -0.810 -10.539 1.00 0.00 63 ALA A CA 14
ATOM 22906 C C . ALA A 1 83 ? 9.802 -1.822 -9.669 1.00 0.00 63 ALA A C 14
ATOM 22907 O O . ALA A 1 83 ? 9.576 -3.013 -9.750 1.00 0.00 63 ALA A O 14
ATOM 22914 N N . SER A 1 84 ? 10.693 -1.357 -8.835 1.00 0.00 64 SER A N 14
ATOM 22915 C CA . SER A 1 84 ? 11.455 -2.293 -7.961 1.00 0.00 64 SER A CA 14
ATOM 22916 C C . SER A 1 84 ? 10.891 -2.240 -6.541 1.00 0.00 64 SER A C 14
ATOM 22917 O O . SER A 1 84 ? 10.615 -1.182 -6.011 1.00 0.00 64 SER A O 14
ATOM 22925 N N . LYS A 1 85 ? 10.717 -3.374 -5.918 1.00 0.00 65 LYS A N 14
ATOM 22926 C CA . LYS A 1 85 ? 10.170 -3.387 -4.532 1.00 0.00 65 LYS A CA 14
ATOM 22927 C C . LYS A 1 85 ? 10.839 -2.285 -3.708 1.00 0.00 65 LYS A C 14
ATOM 22928 O O . LYS A 1 85 ? 10.268 -1.763 -2.772 1.00 0.00 65 LYS A O 14
ATOM 22947 N N . ALA A 1 86 ? 12.047 -1.927 -4.049 1.00 0.00 66 ALA A N 14
ATOM 22948 C CA . ALA A 1 86 ? 12.751 -0.859 -3.285 1.00 0.00 66 ALA A CA 14
ATOM 22949 C C . ALA A 1 86 ? 12.227 0.510 -3.722 1.00 0.00 66 ALA A C 14
ATOM 22950 O O . ALA A 1 86 ? 12.362 1.490 -3.015 1.00 0.00 66 ALA A O 14
ATOM 22957 N N . GLN A 1 87 ? 11.631 0.588 -4.880 1.00 0.00 67 GLN A N 14
ATOM 22958 C CA . GLN A 1 87 ? 11.099 1.895 -5.359 1.00 0.00 67 GLN A CA 14
ATOM 22959 C C . GLN A 1 87 ? 9.738 2.160 -4.713 1.00 0.00 67 GLN A C 14
ATOM 22960 O O . GLN A 1 87 ? 9.424 3.270 -4.335 1.00 0.00 67 GLN A O 14
ATOM 22974 N N . VAL A 1 88 ? 8.925 1.146 -4.585 1.00 0.00 68 VAL A N 14
ATOM 22975 C CA . VAL A 1 88 ? 7.585 1.341 -3.964 1.00 0.00 68 VAL A CA 14
ATOM 22976 C C . VAL A 1 88 ? 7.728 1.376 -2.440 1.00 0.00 68 VAL A C 14
ATOM 22977 O O . VAL A 1 88 ? 6.998 2.061 -1.754 1.00 0.00 68 VAL A O 14
ATOM 22990 N N . GLU A 1 89 ? 8.666 0.641 -1.907 1.00 0.00 69 GLU A N 14
ATOM 22991 C CA . GLU A 1 89 ? 8.855 0.632 -0.430 1.00 0.00 69 GLU A CA 14
ATOM 22992 C C . GLU A 1 89 ? 9.235 2.037 0.043 1.00 0.00 69 GLU A C 14
ATOM 22993 O O . GLU A 1 89 ? 9.069 2.380 1.197 1.00 0.00 69 GLU A O 14
ATOM 23005 N N . ASN A 1 90 ? 9.746 2.852 -0.839 1.00 0.00 70 ASN A N 14
ATOM 23006 C CA . ASN A 1 90 ? 10.136 4.234 -0.439 1.00 0.00 70 ASN A CA 14
ATOM 23007 C C . ASN A 1 90 ? 8.901 5.137 -0.452 1.00 0.00 70 ASN A C 14
ATOM 23008 O O . ASN A 1 90 ? 8.778 6.047 0.344 1.00 0.00 70 ASN A O 14
ATOM 23019 N N . GLU A 1 91 ? 7.987 4.893 -1.350 1.00 0.00 71 GLU A N 14
ATOM 23020 C CA . GLU A 1 91 ? 6.761 5.739 -1.414 1.00 0.00 71 GLU A CA 14
ATOM 23021 C C . GLU A 1 91 ? 5.763 5.272 -0.352 1.00 0.00 71 GLU A C 14
ATOM 23022 O O . GLU A 1 91 ? 4.915 6.022 0.090 1.00 0.00 71 GLU A O 14
ATOM 23034 N N . PHE A 1 92 ? 5.856 4.037 0.061 1.00 0.00 72 PHE A N 14
ATOM 23035 C CA . PHE A 1 92 ? 4.912 3.524 1.094 1.00 0.00 72 PHE A CA 14
ATOM 23036 C C . PHE A 1 92 ? 5.692 3.141 2.353 1.00 0.00 72 PHE A C 14
ATOM 23037 O O . PHE A 1 92 ? 5.186 3.216 3.455 1.00 0.00 72 PHE A O 14
ATOM 23054 N N . GLY A 1 93 ? 6.921 2.730 2.199 1.00 0.00 73 GLY A N 14
ATOM 23055 C CA . GLY A 1 93 ? 7.732 2.343 3.388 1.00 0.00 73 GLY A CA 14
ATOM 23056 C C . GLY A 1 93 ? 8.072 0.855 3.311 1.00 0.00 73 GLY A C 14
ATOM 23057 O O . GLY A 1 93 ? 8.540 0.366 2.301 1.00 0.00 73 GLY A O 14
ATOM 23061 N N . LYS A 1 94 ? 7.843 0.127 4.370 1.00 0.00 74 LYS A N 14
ATOM 23062 C CA . LYS A 1 94 ? 8.153 -1.329 4.356 1.00 0.00 74 LYS A CA 14
ATOM 23063 C C . LYS A 1 94 ? 7.215 -2.041 3.378 1.00 0.00 74 LYS A C 14
ATOM 23064 O O . LYS A 1 94 ? 6.961 -3.223 3.496 1.00 0.00 74 LYS A O 14
ATOM 23083 N N . GLY A 1 95 ? 6.699 -1.331 2.414 1.00 0.00 75 GLY A N 14
ATOM 23084 C CA . GLY A 1 95 ? 5.778 -1.966 1.430 1.00 0.00 75 GLY A CA 14
ATOM 23085 C C . GLY A 1 95 ? 4.848 -2.940 2.154 1.00 0.00 75 GLY A C 14
ATOM 23086 O O . GLY A 1 95 ? 4.915 -4.138 1.962 1.00 0.00 75 GLY A O 14
ATOM 23090 N N . LYS A 1 96 ? 3.979 -2.437 2.988 1.00 0.00 76 LYS A N 14
ATOM 23091 C CA . LYS A 1 96 ? 3.045 -3.334 3.724 1.00 0.00 76 LYS A CA 14
ATOM 23092 C C . LYS A 1 96 ? 2.336 -4.257 2.731 1.00 0.00 76 LYS A C 14
ATOM 23093 O O . LYS A 1 96 ? 2.564 -4.195 1.540 1.00 0.00 76 LYS A O 14
ATOM 23112 N N . LYS A 1 97 ? 1.478 -5.114 3.212 1.00 0.00 77 LYS A N 14
ATOM 23113 C CA . LYS A 1 97 ? 0.755 -6.039 2.294 1.00 0.00 77 LYS A CA 14
ATOM 23114 C C . LYS A 1 97 ? 0.335 -5.281 1.034 1.00 0.00 77 LYS A C 14
ATOM 23115 O O . LYS A 1 97 ? -0.233 -4.209 1.103 1.00 0.00 77 LYS A O 14
ATOM 23134 N N . ILE A 1 98 ? 0.610 -5.829 -0.119 1.00 0.00 78 ILE A N 14
ATOM 23135 C CA . ILE A 1 98 ? 0.226 -5.139 -1.382 1.00 0.00 78 ILE A CA 14
ATOM 23136 C C . ILE A 1 98 ? -1.178 -4.547 -1.233 1.00 0.00 78 ILE A C 14
ATOM 23137 O O . ILE A 1 98 ? -1.465 -3.475 -1.726 1.00 0.00 78 ILE A O 14
ATOM 23153 N N . GLU A 1 99 ? -2.054 -5.239 -0.557 1.00 0.00 79 GLU A N 14
ATOM 23154 C CA . GLU A 1 99 ? -3.437 -4.714 -0.377 1.00 0.00 79 GLU A CA 14
ATOM 23155 C C . GLU A 1 99 ? -3.376 -3.296 0.192 1.00 0.00 79 GLU A C 14
ATOM 23156 O O . GLU A 1 99 ? -3.903 -2.363 -0.381 1.00 0.00 79 GLU A O 14
ATOM 23168 N N . GLU A 1 100 ? -2.737 -3.125 1.317 1.00 0.00 80 GLU A N 14
ATOM 23169 C CA . GLU A 1 100 ? -2.642 -1.767 1.921 1.00 0.00 80 GLU A CA 14
ATOM 23170 C C . GLU A 1 100 ? -2.092 -0.784 0.885 1.00 0.00 80 GLU A C 14
ATOM 23171 O O . GLU A 1 100 ? -2.553 0.334 0.770 1.00 0.00 80 GLU A O 14
ATOM 23183 N N . VAL A 1 101 ? -1.110 -1.192 0.130 1.00 0.00 81 VAL A N 14
ATOM 23184 C CA . VAL A 1 101 ? -0.532 -0.281 -0.898 1.00 0.00 81 VAL A CA 14
ATOM 23185 C C . VAL A 1 101 ? -1.629 0.146 -1.875 1.00 0.00 81 VAL A C 14
ATOM 23186 O O . VAL A 1 101 ? -2.027 1.293 -1.913 1.00 0.00 81 VAL A O 14
ATOM 23199 N N . ILE A 1 102 ? -2.121 -0.769 -2.665 1.00 0.00 82 ILE A N 14
ATOM 23200 C CA . ILE A 1 102 ? -3.194 -0.415 -3.638 1.00 0.00 82 ILE A CA 14
ATOM 23201 C C . ILE A 1 102 ? -4.222 0.490 -2.957 1.00 0.00 82 ILE A C 14
ATOM 23202 O O . ILE A 1 102 ? -4.720 1.430 -3.543 1.00 0.00 82 ILE A O 14
ATOM 23218 N N . ASP A 1 103 ? -4.544 0.214 -1.723 1.00 0.00 83 ASP A N 14
ATOM 23219 C CA . ASP A 1 103 ? -5.540 1.059 -1.006 1.00 0.00 83 ASP A CA 14
ATOM 23220 C C . ASP A 1 103 ? -5.013 2.493 -0.904 1.00 0.00 83 ASP A C 14
ATOM 23221 O O . ASP A 1 103 ? -5.585 3.415 -1.450 1.00 0.00 83 ASP A O 14
ATOM 23230 N N . LEU A 1 104 ? -3.927 2.687 -0.208 1.00 0.00 84 LEU A N 14
ATOM 23231 C CA . LEU A 1 104 ? -3.365 4.060 -0.071 1.00 0.00 84 LEU A CA 14
ATOM 23232 C C . LEU A 1 104 ? -3.400 4.762 -1.431 1.00 0.00 84 LEU A C 14
ATOM 23233 O O . LEU A 1 104 ? -3.617 5.955 -1.518 1.00 0.00 84 LEU A O 14
ATOM 23249 N N . ILE A 1 105 ? -3.189 4.032 -2.491 1.00 0.00 85 ILE A N 14
ATOM 23250 C CA . ILE A 1 105 ? -3.211 4.658 -3.843 1.00 0.00 85 ILE A CA 14
ATOM 23251 C C . ILE A 1 105 ? -4.621 5.169 -4.144 1.00 0.00 85 ILE A C 14
ATOM 23252 O O . ILE A 1 105 ? -4.852 6.358 -4.245 1.00 0.00 85 ILE A O 14
ATOM 23268 N N . LEU A 1 106 ? -5.567 4.281 -4.286 1.00 0.00 86 LEU A N 14
ATOM 23269 C CA . LEU A 1 106 ? -6.961 4.718 -4.580 1.00 0.00 86 LEU A CA 14
ATOM 23270 C C . LEU A 1 106 ? -7.370 5.812 -3.592 1.00 0.00 86 LEU A C 14
ATOM 23271 O O . LEU A 1 106 ? -8.207 6.643 -3.882 1.00 0.00 86 LEU A O 14
ATOM 23287 N N . ARG A 1 107 ? -6.785 5.819 -2.426 1.00 0.00 87 ARG A N 14
ATOM 23288 C CA . ARG A 1 107 ? -7.139 6.860 -1.420 1.00 0.00 87 ARG A CA 14
ATOM 23289 C C . ARG A 1 107 ? -7.266 8.218 -2.114 1.00 0.00 87 ARG A C 14
ATOM 23290 O O . ARG A 1 107 ? -8.183 8.973 -1.860 1.00 0.00 87 ARG A O 14
ATOM 23311 N N . ASN A 1 108 ? -6.350 8.534 -2.988 1.00 0.00 88 ASN A N 14
ATOM 23312 C CA . ASN A 1 108 ? -6.418 9.843 -3.697 1.00 0.00 88 ASN A CA 14
ATOM 23313 C C . ASN A 1 108 ? -6.691 9.604 -5.184 1.00 0.00 88 ASN A C 14
ATOM 23314 O O . ASN A 1 108 ? -7.798 9.770 -5.656 1.00 0.00 88 ASN A O 14
ATOM 23325 N N . GLY A 1 109 ? -5.691 9.215 -5.925 1.00 0.00 89 GLY A N 14
ATOM 23326 C CA . GLY A 1 109 ? -5.894 8.966 -7.381 1.00 0.00 89 GLY A CA 14
ATOM 23327 C C . GLY A 1 109 ? -5.695 10.270 -8.155 1.00 0.00 89 GLY A C 14
ATOM 23328 O O . GLY A 1 109 ? -6.219 11.305 -7.792 1.00 0.00 89 GLY A O 14
ATOM 23332 N N . LYS A 1 110 ? -4.941 10.230 -9.219 1.00 0.00 90 LYS A N 14
ATOM 23333 C CA . LYS A 1 110 ? -4.709 11.467 -10.015 1.00 0.00 90 LYS A CA 14
ATOM 23334 C C . LYS A 1 110 ? -4.355 12.621 -9.074 1.00 0.00 90 LYS A C 14
ATOM 23335 O O . LYS A 1 110 ? -4.947 13.680 -9.126 1.00 0.00 90 LYS A O 14
ATOM 23354 N N . PRO A 1 111 ? -3.390 12.412 -8.218 1.00 0.00 91 PRO A N 14
ATOM 23355 C CA . PRO A 1 111 ? -2.939 13.445 -7.242 1.00 0.00 91 PRO A CA 14
ATOM 23356 C C . PRO A 1 111 ? -2.161 14.578 -7.917 1.00 0.00 91 PRO A C 14
ATOM 23357 O O . PRO A 1 111 ? -0.962 14.498 -8.101 1.00 0.00 91 PRO A O 14
ATOM 23368 N N . ASN A 1 112 ? -2.833 15.633 -8.290 1.00 0.00 92 ASN A N 14
ATOM 23369 C CA . ASN A 1 112 ? -2.131 16.768 -8.952 1.00 0.00 92 ASN A CA 14
ATOM 23370 C C . ASN A 1 112 ? -1.824 17.852 -7.917 1.00 0.00 92 ASN A C 14
ATOM 23371 O O . ASN A 1 112 ? -2.714 18.462 -7.359 1.00 0.00 92 ASN A O 14
ATOM 23382 N N . SER A 1 113 ? -0.568 18.096 -7.656 1.00 0.00 93 SER A N 14
ATOM 23383 C CA . SER A 1 113 ? -0.204 19.140 -6.657 1.00 0.00 93 SER A CA 14
ATOM 23384 C C . SER A 1 113 ? 0.125 20.446 -7.382 1.00 0.00 93 SER A C 14
ATOM 23385 O O . SER A 1 113 ? -0.734 21.277 -7.607 1.00 0.00 93 SER A O 14
ATOM 23393 N N . THR A 1 114 ? 1.362 20.636 -7.751 1.00 0.00 94 THR A N 14
ATOM 23394 C CA . THR A 1 114 ? 1.744 21.889 -8.461 1.00 0.00 94 THR A CA 14
ATOM 23395 C C . THR A 1 114 ? 2.977 21.627 -9.330 1.00 0.00 94 THR A C 14
ATOM 23396 O O . THR A 1 114 ? 3.967 21.092 -8.873 1.00 0.00 94 THR A O 14
ATOM 23407 N N . THR A 1 115 ? 2.923 22.000 -10.579 1.00 0.00 95 THR A N 14
ATOM 23408 C CA . THR A 1 115 ? 4.091 21.770 -11.475 1.00 0.00 95 THR A CA 14
ATOM 23409 C C . THR A 1 115 ? 4.533 23.102 -12.086 1.00 0.00 95 THR A C 14
ATOM 23410 O O . THR A 1 115 ? 5.379 23.147 -12.957 1.00 0.00 95 THR A O 14
ATOM 23421 N N . SER A 1 116 ? 3.968 24.189 -11.635 1.00 0.00 96 SER A N 14
ATOM 23422 C CA . SER A 1 116 ? 4.356 25.515 -12.190 1.00 0.00 96 SER A CA 14
ATOM 23423 C C . SER A 1 116 ? 4.127 25.523 -13.703 1.00 0.00 96 SER A C 14
ATOM 23424 O O . SER A 1 116 ? 5.008 25.202 -14.475 1.00 0.00 96 SER A O 14
ATOM 23432 N N . SER A 1 117 ? 2.949 25.888 -14.131 1.00 0.00 97 SER A N 14
ATOM 23433 C CA . SER A 1 117 ? 2.666 25.914 -15.594 1.00 0.00 97 SER A CA 14
ATOM 23434 C C . SER A 1 117 ? 2.105 27.286 -15.979 1.00 0.00 97 SER A C 14
ATOM 23435 O O . SER A 1 117 ? 1.711 27.512 -17.105 1.00 0.00 97 SER A O 14
ATOM 23443 N N . LEU A 1 118 ? 2.066 28.202 -15.051 1.00 0.00 98 LEU A N 14
ATOM 23444 C CA . LEU A 1 118 ? 1.531 29.557 -15.363 1.00 0.00 98 LEU A CA 14
ATOM 23445 C C . LEU A 1 118 ? 2.695 30.518 -15.613 1.00 0.00 98 LEU A C 14
ATOM 23446 O O . LEU A 1 118 ? 3.159 31.194 -14.715 1.00 0.00 98 LEU A O 14
ATOM 23462 N N . LYS A 1 119 ? 3.171 30.587 -16.826 1.00 0.00 99 LYS A N 14
ATOM 23463 C CA . LYS A 1 119 ? 4.304 31.505 -17.130 1.00 0.00 99 LYS A CA 14
ATOM 23464 C C . LYS A 1 119 ? 4.415 31.694 -18.646 1.00 0.00 99 LYS A C 14
ATOM 23465 O O . LYS A 1 119 ? 4.168 32.763 -19.166 1.00 0.00 99 LYS A O 14
ATOM 23484 N N . THR A 1 120 ? 4.784 30.663 -19.355 1.00 0.00 100 THR A N 14
ATOM 23485 C CA . THR A 1 120 ? 4.911 30.784 -20.835 1.00 0.00 100 THR A CA 14
ATOM 23486 C C . THR A 1 120 ? 3.517 30.870 -21.461 1.00 0.00 100 THR A C 14
ATOM 23487 O O . THR A 1 120 ? 3.211 30.181 -22.414 1.00 0.00 100 THR A O 14
ATOM 23498 N N . LYS A 1 121 ? 2.670 31.710 -20.933 1.00 0.00 101 LYS A N 14
ATOM 23499 C CA . LYS A 1 121 ? 1.297 31.838 -21.498 1.00 0.00 101 LYS A CA 14
ATOM 23500 C C . LYS A 1 121 ? 0.698 30.445 -21.702 1.00 0.00 101 LYS A C 14
ATOM 23501 O O . LYS A 1 121 ? -0.139 30.238 -22.558 1.00 0.00 101 LYS A O 14
ATOM 23520 N N . GLY A 1 122 ? 1.121 29.487 -20.923 1.00 0.00 102 GLY A N 14
ATOM 23521 C CA . GLY A 1 122 ? 0.575 28.108 -21.072 1.00 0.00 102 GLY A CA 14
ATOM 23522 C C . GLY A 1 122 ? 1.336 27.374 -22.178 1.00 0.00 102 GLY A C 14
ATOM 23523 O O . GLY A 1 122 ? 0.753 26.715 -23.014 1.00 0.00 102 GLY A O 14
ATOM 23527 N N . GLY A 1 123 ? 2.637 27.483 -22.186 1.00 0.00 103 GLY A N 14
ATOM 23528 C CA . GLY A 1 123 ? 3.434 26.791 -23.238 1.00 0.00 103 GLY A CA 14
ATOM 23529 C C . GLY A 1 123 ? 3.108 27.392 -24.606 1.00 0.00 103 GLY A C 14
ATOM 23530 O O . GLY A 1 123 ? 2.095 28.037 -24.786 1.00 0.00 103 GLY A O 14
ATOM 23534 N N . ASN A 1 124 ? 3.959 27.186 -25.574 1.00 0.00 104 ASN A N 14
ATOM 23535 C CA . ASN A 1 124 ? 3.697 27.747 -26.929 1.00 0.00 104 ASN A CA 14
ATOM 23536 C C . ASN A 1 124 ? 3.810 26.633 -27.972 1.00 0.00 104 ASN A C 14
ATOM 23537 O O . ASN A 1 124 ? 3.882 25.466 -27.643 1.00 0.00 104 ASN A O 14
ATOM 23548 N N . ALA A 1 125 ? 3.828 26.985 -29.229 1.00 0.00 105 ALA A N 14
ATOM 23549 C CA . ALA A 1 125 ? 3.937 25.946 -30.291 1.00 0.00 105 ALA A CA 14
ATOM 23550 C C . ALA A 1 125 ? 5.384 25.459 -30.381 1.00 0.00 105 ALA A C 14
ATOM 23551 O O . ALA A 1 125 ? 5.738 24.431 -29.838 1.00 0.00 105 ALA A O 14
ATOM 23558 N N . GLY A 1 126 ? 6.224 26.189 -31.064 1.00 0.00 106 GLY A N 14
ATOM 23559 C CA . GLY A 1 126 ? 7.648 25.766 -31.188 1.00 0.00 106 GLY A CA 14
ATOM 23560 C C . GLY A 1 126 ? 8.004 25.596 -32.666 1.00 0.00 106 GLY A C 14
ATOM 23561 O O . GLY A 1 126 ? 8.338 26.544 -33.348 1.00 0.00 106 GLY A O 14
ATOM 23565 N N . THR A 1 127 ? 7.935 24.392 -33.166 1.00 0.00 107 THR A N 14
ATOM 23566 C CA . THR A 1 127 ? 8.270 24.162 -34.599 1.00 0.00 107 THR A CA 14
ATOM 23567 C C . THR A 1 127 ? 7.454 22.982 -35.130 1.00 0.00 107 THR A C 14
ATOM 23568 O O . THR A 1 127 ? 7.726 22.452 -36.190 1.00 0.00 107 THR A O 14
ATOM 23579 N N . LYS A 1 128 ? 6.454 22.564 -34.402 1.00 0.00 108 LYS A N 14
ATOM 23580 C CA . LYS A 1 128 ? 5.622 21.418 -34.866 1.00 0.00 108 LYS A CA 14
ATOM 23581 C C . LYS A 1 128 ? 4.530 21.929 -35.807 1.00 0.00 108 LYS A C 14
ATOM 23582 O O . LYS A 1 128 ? 3.431 21.410 -35.837 1.00 0.00 108 LYS A O 14
ATOM 23601 N N . ALA A 1 129 ? 4.822 22.942 -36.575 1.00 0.00 109 ALA A N 14
ATOM 23602 C CA . ALA A 1 129 ? 3.799 23.484 -37.513 1.00 0.00 109 ALA A CA 14
ATOM 23603 C C . ALA A 1 129 ? 3.691 22.571 -38.736 1.00 0.00 109 ALA A C 14
ATOM 23604 O O . ALA A 1 129 ? 4.396 22.738 -39.711 1.00 0.00 109 ALA A O 14
ATOM 23611 N N . TYR A 1 130 ? 2.814 21.606 -38.691 1.00 0.00 110 TYR A N 14
ATOM 23612 C CA . TYR A 1 130 ? 2.662 20.683 -39.850 1.00 0.00 110 TYR A CA 14
ATOM 23613 C C . TYR A 1 130 ? 4.042 20.348 -40.421 1.00 0.00 110 TYR A C 14
ATOM 23614 O O . TYR A 1 130 ? 4.525 21.001 -41.325 1.00 0.00 110 TYR A O 14
ATOM 23632 N N . ASN A 1 131 ? 4.681 19.336 -39.899 1.00 0.00 111 ASN A N 14
ATOM 23633 C CA . ASN A 1 131 ? 6.028 18.962 -40.412 1.00 0.00 111 ASN A CA 14
ATOM 23634 C C . ASN A 1 131 ? 5.947 17.607 -41.117 1.00 0.00 111 ASN A C 14
ATOM 23635 O O . ASN A 1 131 ? 5.865 17.598 -42.334 1.00 0.00 111 ASN A O 14
ATOM 23647 N N . MET A 1 21 ? -11.683 -1.290 -26.364 1.00 0.00 1 MET A N 15
ATOM 23648 C CA . MET A 1 21 ? -11.670 0.200 -26.329 1.00 0.00 1 MET A CA 15
ATOM 23649 C C . MET A 1 21 ? -11.784 0.677 -24.880 1.00 0.00 1 MET A C 15
ATOM 23650 O O . MET A 1 21 ? -12.864 0.770 -24.331 1.00 0.00 1 MET A O 15
ATOM 23664 N N . SER A 1 22 ? -10.679 0.982 -24.257 1.00 0.00 2 SER A N 15
ATOM 23665 C CA . SER A 1 22 ? -10.724 1.452 -22.844 1.00 0.00 2 SER A CA 15
ATOM 23666 C C . SER A 1 22 ? -11.743 0.619 -22.062 1.00 0.00 2 SER A C 15
ATOM 23667 O O . SER A 1 22 ? -12.399 1.107 -21.163 1.00 0.00 2 SER A O 15
ATOM 23675 N N . THR A 1 23 ? -11.879 -0.635 -22.397 1.00 0.00 3 THR A N 15
ATOM 23676 C CA . THR A 1 23 ? -12.854 -1.498 -21.671 1.00 0.00 3 THR A CA 15
ATOM 23677 C C . THR A 1 23 ? -12.681 -1.304 -20.163 1.00 0.00 3 THR A C 15
ATOM 23678 O O . THR A 1 23 ? -13.599 -1.506 -19.393 1.00 0.00 3 THR A O 15
ATOM 23689 N N . VAL A 1 24 ? -11.511 -0.916 -19.736 1.00 0.00 4 VAL A N 15
ATOM 23690 C CA . VAL A 1 24 ? -11.280 -0.711 -18.279 1.00 0.00 4 VAL A CA 15
ATOM 23691 C C . VAL A 1 24 ? -10.838 0.734 -18.031 1.00 0.00 4 VAL A C 15
ATOM 23692 O O . VAL A 1 24 ? -10.884 1.567 -18.913 1.00 0.00 4 VAL A O 15
ATOM 23705 N N . THR A 1 25 ? -10.408 1.035 -16.837 1.00 0.00 5 THR A N 15
ATOM 23706 C CA . THR A 1 25 ? -9.962 2.425 -16.534 1.00 0.00 5 THR A CA 15
ATOM 23707 C C . THR A 1 25 ? -8.523 2.397 -16.017 1.00 0.00 5 THR A C 15
ATOM 23708 O O . THR A 1 25 ? -8.045 1.388 -15.537 1.00 0.00 5 THR A O 15
ATOM 23719 N N . LYS A 1 26 ? -7.826 3.497 -16.112 1.00 0.00 6 LYS A N 15
ATOM 23720 C CA . LYS A 1 26 ? -6.419 3.531 -15.626 1.00 0.00 6 LYS A CA 15
ATOM 23721 C C . LYS A 1 26 ? -6.292 4.556 -14.496 1.00 0.00 6 LYS A C 15
ATOM 23722 O O . LYS A 1 26 ? -6.866 5.626 -14.549 1.00 0.00 6 LYS A O 15
ATOM 23741 N N . TYR A 1 27 ? -5.547 4.236 -13.473 1.00 0.00 7 TYR A N 15
ATOM 23742 C CA . TYR A 1 27 ? -5.386 5.192 -12.343 1.00 0.00 7 TYR A CA 15
ATOM 23743 C C . TYR A 1 27 ? -3.926 5.649 -12.268 1.00 0.00 7 TYR A C 15
ATOM 23744 O O . TYR A 1 27 ? -3.030 4.859 -12.050 1.00 0.00 7 TYR A O 15
ATOM 23762 N N . PHE A 1 28 ? -3.683 6.918 -12.446 1.00 0.00 8 PHE A N 15
ATOM 23763 C CA . PHE A 1 28 ? -2.283 7.424 -12.386 1.00 0.00 8 PHE A CA 15
ATOM 23764 C C . PHE A 1 28 ? -2.020 8.034 -11.007 1.00 0.00 8 PHE A C 15
ATOM 23765 O O . PHE A 1 28 ? -2.747 8.892 -10.550 1.00 0.00 8 PHE A O 15
ATOM 23782 N N . TYR A 1 29 ? -0.985 7.599 -10.342 1.00 0.00 9 TYR A N 15
ATOM 23783 C CA . TYR A 1 29 ? -0.676 8.155 -8.995 1.00 0.00 9 TYR A CA 15
ATOM 23784 C C . TYR A 1 29 ? 0.722 8.775 -9.007 1.00 0.00 9 TYR A C 15
ATOM 23785 O O . TYR A 1 29 ? 1.719 8.082 -9.024 1.00 0.00 9 TYR A O 15
ATOM 23803 N N . LYS A 1 30 ? 0.803 10.078 -8.998 1.00 0.00 10 LYS A N 15
ATOM 23804 C CA . LYS A 1 30 ? 2.137 10.741 -9.009 1.00 0.00 10 LYS A CA 15
ATOM 23805 C C . LYS A 1 30 ? 2.730 10.719 -7.599 1.00 0.00 10 LYS A C 15
ATOM 23806 O O . LYS A 1 30 ? 2.450 11.577 -6.784 1.00 0.00 10 LYS A O 15
ATOM 23825 N N . GLY A 1 31 ? 3.544 9.745 -7.302 1.00 0.00 11 GLY A N 15
ATOM 23826 C CA . GLY A 1 31 ? 4.153 9.669 -5.944 1.00 0.00 11 GLY A CA 15
ATOM 23827 C C . GLY A 1 31 ? 4.997 10.921 -5.692 1.00 0.00 11 GLY A C 15
ATOM 23828 O O . GLY A 1 31 ? 4.915 11.893 -6.415 1.00 0.00 11 GLY A O 15
ATOM 23832 N N . GLU A 1 32 ? 5.809 10.904 -4.669 1.00 0.00 12 GLU A N 15
ATOM 23833 C CA . GLU A 1 32 ? 6.657 12.092 -4.373 1.00 0.00 12 GLU A CA 15
ATOM 23834 C C . GLU A 1 32 ? 7.626 12.331 -5.533 1.00 0.00 12 GLU A C 15
ATOM 23835 O O . GLU A 1 32 ? 7.693 13.410 -6.087 1.00 0.00 12 GLU A O 15
ATOM 23847 N N . ASN A 1 33 ? 8.377 11.330 -5.905 1.00 0.00 13 ASN A N 15
ATOM 23848 C CA . ASN A 1 33 ? 9.339 11.499 -7.029 1.00 0.00 13 ASN A CA 15
ATOM 23849 C C . ASN A 1 33 ? 9.218 10.313 -7.987 1.00 0.00 13 ASN A C 15
ATOM 23850 O O . ASN A 1 33 ? 9.888 10.247 -8.998 1.00 0.00 13 ASN A O 15
ATOM 23861 N N . THR A 1 34 ? 8.366 9.374 -7.677 1.00 0.00 14 THR A N 15
ATOM 23862 C CA . THR A 1 34 ? 8.201 8.193 -8.570 1.00 0.00 14 THR A CA 15
ATOM 23863 C C . THR A 1 34 ? 6.753 8.122 -9.059 1.00 0.00 14 THR A C 15
ATOM 23864 O O . THR A 1 34 ? 5.822 8.325 -8.306 1.00 0.00 14 THR A O 15
ATOM 23875 N N . ASP A 1 35 ? 6.555 7.835 -10.317 1.00 0.00 15 ASP A N 15
ATOM 23876 C CA . ASP A 1 35 ? 5.167 7.752 -10.852 1.00 0.00 15 ASP A CA 15
ATOM 23877 C C . ASP A 1 35 ? 4.818 6.290 -11.140 1.00 0.00 15 ASP A C 15
ATOM 23878 O O . ASP A 1 35 ? 5.480 5.623 -11.910 1.00 0.00 15 ASP A O 15
ATOM 23887 N N . LEU A 1 36 ? 3.782 5.787 -10.527 1.00 0.00 16 LEU A N 15
ATOM 23888 C CA . LEU A 1 36 ? 3.391 4.368 -10.765 1.00 0.00 16 LEU A CA 15
ATOM 23889 C C . LEU A 1 36 ? 1.978 4.321 -11.352 1.00 0.00 16 LEU A C 15
ATOM 23890 O O . LEU A 1 36 ? 1.139 5.144 -11.042 1.00 0.00 16 LEU A O 15
ATOM 23906 N N . ILE A 1 37 ? 1.708 3.362 -12.195 1.00 0.00 17 ILE A N 15
ATOM 23907 C CA . ILE A 1 37 ? 0.350 3.263 -12.800 1.00 0.00 17 ILE A CA 15
ATOM 23908 C C . ILE A 1 37 ? -0.308 1.952 -12.365 1.00 0.00 17 ILE A C 15
ATOM 23909 O O . ILE A 1 37 ? 0.352 0.951 -12.166 1.00 0.00 17 ILE A O 15
ATOM 23925 N N . VAL A 1 38 ? -1.604 1.949 -12.217 1.00 0.00 18 VAL A N 15
ATOM 23926 C CA . VAL A 1 38 ? -2.303 0.703 -11.796 1.00 0.00 18 VAL A CA 15
ATOM 23927 C C . VAL A 1 38 ? -3.514 0.467 -12.700 1.00 0.00 18 VAL A C 15
ATOM 23928 O O . VAL A 1 38 ? -3.982 1.364 -13.373 1.00 0.00 18 VAL A O 15
ATOM 23941 N N . PHE A 1 39 ? -4.027 -0.733 -12.722 1.00 0.00 19 PHE A N 15
ATOM 23942 C CA . PHE A 1 39 ? -5.207 -1.022 -13.583 1.00 0.00 19 PHE A CA 15
ATOM 23943 C C . PHE A 1 39 ? -6.488 -0.890 -12.757 1.00 0.00 19 PHE A C 15
ATOM 23944 O O . PHE A 1 39 ? -6.499 -1.134 -11.567 1.00 0.00 19 PHE A O 15
ATOM 23961 N N . ALA A 1 40 ? -7.568 -0.503 -13.379 1.00 0.00 20 ALA A N 15
ATOM 23962 C CA . ALA A 1 40 ? -8.848 -0.355 -12.628 1.00 0.00 20 ALA A CA 15
ATOM 23963 C C . ALA A 1 40 ? -10.017 -0.756 -13.531 1.00 0.00 20 ALA A C 15
ATOM 23964 O O . ALA A 1 40 ? -10.005 -0.515 -14.722 1.00 0.00 20 ALA A O 15
ATOM 23971 N N . ALA A 1 41 ? -11.027 -1.365 -12.973 1.00 0.00 21 ALA A N 15
ATOM 23972 C CA . ALA A 1 41 ? -12.195 -1.779 -13.800 1.00 0.00 21 ALA A CA 15
ATOM 23973 C C . ALA A 1 41 ? -12.982 -0.540 -14.230 1.00 0.00 21 ALA A C 15
ATOM 23974 O O . ALA A 1 41 ? -12.991 -0.168 -15.386 1.00 0.00 21 ALA A O 15
ATOM 23981 N N . SER A 1 42 ? -13.643 0.104 -13.306 1.00 0.00 22 SER A N 15
ATOM 23982 C CA . SER A 1 42 ? -14.428 1.319 -13.662 1.00 0.00 22 SER A CA 15
ATOM 23983 C C . SER A 1 42 ? -14.214 2.395 -12.596 1.00 0.00 22 SER A C 15
ATOM 23984 O O . SER A 1 42 ? -13.996 2.100 -11.438 1.00 0.00 22 SER A O 15
ATOM 23992 N N . GLU A 1 43 ? -14.275 3.642 -12.977 1.00 0.00 23 GLU A N 15
ATOM 23993 C CA . GLU A 1 43 ? -14.075 4.735 -11.985 1.00 0.00 23 GLU A CA 15
ATOM 23994 C C . GLU A 1 43 ? -15.185 4.676 -10.933 1.00 0.00 23 GLU A C 15
ATOM 23995 O O . GLU A 1 43 ? -14.967 4.954 -9.770 1.00 0.00 23 GLU A O 15
ATOM 24007 N N . GLU A 1 44 ? -16.375 4.317 -11.331 1.00 0.00 24 GLU A N 15
ATOM 24008 C CA . GLU A 1 44 ? -17.497 4.242 -10.354 1.00 0.00 24 GLU A CA 15
ATOM 24009 C C . GLU A 1 44 ? -17.104 3.320 -9.197 1.00 0.00 24 GLU A C 15
ATOM 24010 O O . GLU A 1 44 ? -17.096 3.719 -8.049 1.00 0.00 24 GLU A O 15
ATOM 24022 N N . LEU A 1 45 ? -16.781 2.090 -9.489 1.00 0.00 25 LEU A N 15
ATOM 24023 C CA . LEU A 1 45 ? -16.391 1.146 -8.404 1.00 0.00 25 LEU A CA 15
ATOM 24024 C C . LEU A 1 45 ? -15.326 1.796 -7.520 1.00 0.00 25 LEU A C 15
ATOM 24025 O O . LEU A 1 45 ? -15.512 1.966 -6.331 1.00 0.00 25 LEU A O 15
ATOM 24041 N N . VAL A 1 46 ? -14.210 2.164 -8.090 1.00 0.00 26 VAL A N 15
ATOM 24042 C CA . VAL A 1 46 ? -13.136 2.804 -7.279 1.00 0.00 26 VAL A CA 15
ATOM 24043 C C . VAL A 1 46 ? -13.764 3.769 -6.272 1.00 0.00 26 VAL A C 15
ATOM 24044 O O . VAL A 1 46 ? -13.601 3.626 -5.077 1.00 0.00 26 VAL A O 15
ATOM 24057 N N . ASP A 1 47 ? -14.480 4.751 -6.744 1.00 0.00 27 ASP A N 15
ATOM 24058 C CA . ASP A 1 47 ? -15.118 5.724 -5.813 1.00 0.00 27 ASP A CA 15
ATOM 24059 C C . ASP A 1 47 ? -15.847 4.965 -4.703 1.00 0.00 27 ASP A C 15
ATOM 24060 O O . ASP A 1 47 ? -15.784 5.328 -3.545 1.00 0.00 27 ASP A O 15
ATOM 24069 N N . GLU A 1 48 ? -16.538 3.913 -5.048 1.00 0.00 28 GLU A N 15
ATOM 24070 C CA . GLU A 1 48 ? -17.270 3.132 -4.011 1.00 0.00 28 GLU A CA 15
ATOM 24071 C C . GLU A 1 48 ? -16.274 2.586 -2.985 1.00 0.00 28 GLU A C 15
ATOM 24072 O O . GLU A 1 48 ? -16.484 2.677 -1.792 1.00 0.00 28 GLU A O 15
ATOM 24084 N N . TYR A 1 49 ? -15.189 2.022 -3.441 1.00 0.00 29 TYR A N 15
ATOM 24085 C CA . TYR A 1 49 ? -14.180 1.472 -2.490 1.00 0.00 29 TYR A CA 15
ATOM 24086 C C . TYR A 1 49 ? -13.852 2.526 -1.431 1.00 0.00 29 TYR A C 15
ATOM 24087 O O . TYR A 1 49 ? -13.962 2.283 -0.246 1.00 0.00 29 TYR A O 15
ATOM 24105 N N . LEU A 1 50 ? -13.452 3.696 -1.848 1.00 0.00 30 LEU A N 15
ATOM 24106 C CA . LEU A 1 50 ? -13.119 4.764 -0.864 1.00 0.00 30 LEU A CA 15
ATOM 24107 C C . LEU A 1 50 ? -14.289 4.946 0.105 1.00 0.00 30 LEU A C 15
ATOM 24108 O O . LEU A 1 50 ? -14.125 5.428 1.207 1.00 0.00 30 LEU A O 15
ATOM 24124 N N . LYS A 1 51 ? -15.469 4.560 -0.297 1.00 0.00 31 LYS A N 15
ATOM 24125 C CA . LYS A 1 51 ? -16.648 4.710 0.601 1.00 0.00 31 LYS A CA 15
ATOM 24126 C C . LYS A 1 51 ? -16.780 3.465 1.480 1.00 0.00 31 LYS A C 15
ATOM 24127 O O . LYS A 1 51 ? -17.316 3.516 2.569 1.00 0.00 31 LYS A O 15
ATOM 24146 N N . ASN A 1 52 ? -16.295 2.346 1.017 1.00 0.00 32 ASN A N 15
ATOM 24147 C CA . ASN A 1 52 ? -16.392 1.099 1.827 1.00 0.00 32 ASN A CA 15
ATOM 24148 C C . ASN A 1 52 ? -15.023 0.420 1.882 1.00 0.00 32 ASN A C 15
ATOM 24149 O O . ASN A 1 52 ? -14.868 -0.718 1.483 1.00 0.00 32 ASN A O 15
ATOM 24160 N N . PRO A 1 53 ? -14.038 1.117 2.376 1.00 0.00 33 PRO A N 15
ATOM 24161 C CA . PRO A 1 53 ? -12.649 0.586 2.494 1.00 0.00 33 PRO A CA 15
ATOM 24162 C C . PRO A 1 53 ? -12.521 -0.461 3.604 1.00 0.00 33 PRO A C 15
ATOM 24163 O O . PRO A 1 53 ? -12.311 -0.136 4.755 1.00 0.00 33 PRO A O 15
ATOM 24174 N N . SER A 1 54 ? -12.648 -1.715 3.266 1.00 0.00 34 SER A N 15
ATOM 24175 C CA . SER A 1 54 ? -12.534 -2.780 4.301 1.00 0.00 34 SER A CA 15
ATOM 24176 C C . SER A 1 54 ? -12.115 -4.094 3.637 1.00 0.00 34 SER A C 15
ATOM 24177 O O . SER A 1 54 ? -12.416 -5.168 4.121 1.00 0.00 34 SER A O 15
ATOM 24185 N N . ILE A 1 55 ? -11.424 -4.017 2.534 1.00 0.00 35 ILE A N 15
ATOM 24186 C CA . ILE A 1 55 ? -10.986 -5.262 1.841 1.00 0.00 35 ILE A CA 15
ATOM 24187 C C . ILE A 1 55 ? -12.213 -6.094 1.465 1.00 0.00 35 ILE A C 15
ATOM 24188 O O . ILE A 1 55 ? -13.318 -5.817 1.890 1.00 0.00 35 ILE A O 15
ATOM 24204 N N . GLY A 1 56 ? -12.031 -7.113 0.670 1.00 0.00 36 GLY A N 15
ATOM 24205 C CA . GLY A 1 56 ? -13.188 -7.961 0.267 1.00 0.00 36 GLY A CA 15
ATOM 24206 C C . GLY A 1 56 ? -13.766 -7.445 -1.052 1.00 0.00 36 GLY A C 15
ATOM 24207 O O . GLY A 1 56 ? -14.164 -8.210 -1.908 1.00 0.00 36 GLY A O 15
ATOM 24211 N N . LYS A 1 57 ? -13.814 -6.152 -1.223 1.00 0.00 37 LYS A N 15
ATOM 24212 C CA . LYS A 1 57 ? -14.366 -5.588 -2.487 1.00 0.00 37 LYS A CA 15
ATOM 24213 C C . LYS A 1 57 ? -13.219 -5.066 -3.356 1.00 0.00 37 LYS A C 15
ATOM 24214 O O . LYS A 1 57 ? -13.417 -4.665 -4.485 1.00 0.00 37 LYS A O 15
ATOM 24233 N N . LEU A 1 58 ? -12.021 -5.069 -2.837 1.00 0.00 38 LEU A N 15
ATOM 24234 C CA . LEU A 1 58 ? -10.864 -4.573 -3.633 1.00 0.00 38 LEU A CA 15
ATOM 24235 C C . LEU A 1 58 ? -10.613 -5.518 -4.810 1.00 0.00 38 LEU A C 15
ATOM 24236 O O . LEU A 1 58 ? -10.031 -5.141 -5.809 1.00 0.00 38 LEU A O 15
ATOM 24252 N N . SER A 1 59 ? -11.047 -6.744 -4.702 1.00 0.00 39 SER A N 15
ATOM 24253 C CA . SER A 1 59 ? -10.832 -7.712 -5.816 1.00 0.00 39 SER A CA 15
ATOM 24254 C C . SER A 1 59 ? -11.820 -7.416 -6.945 1.00 0.00 39 SER A C 15
ATOM 24255 O O . SER A 1 59 ? -11.518 -7.591 -8.109 1.00 0.00 39 SER A O 15
ATOM 24263 N N . GLU A 1 60 ? -12.999 -6.966 -6.614 1.00 0.00 40 GLU A N 15
ATOM 24264 C CA . GLU A 1 60 ? -14.005 -6.659 -7.669 1.00 0.00 40 GLU A CA 15
ATOM 24265 C C . GLU A 1 60 ? -13.607 -5.372 -8.393 1.00 0.00 40 GLU A C 15
ATOM 24266 O O . GLU A 1 60 ? -13.933 -5.170 -9.546 1.00 0.00 40 GLU A O 15
ATOM 24278 N N . VAL A 1 61 ? -12.904 -4.498 -7.726 1.00 0.00 41 VAL A N 15
ATOM 24279 C CA . VAL A 1 61 ? -12.486 -3.224 -8.376 1.00 0.00 41 VAL A CA 15
ATOM 24280 C C . VAL A 1 61 ? -11.170 -3.442 -9.124 1.00 0.00 41 VAL A C 15
ATOM 24281 O O . VAL A 1 61 ? -11.109 -3.351 -10.335 1.00 0.00 41 VAL A O 15
ATOM 24294 N N . VAL A 1 62 ? -10.114 -3.732 -8.414 1.00 0.00 42 VAL A N 15
ATOM 24295 C CA . VAL A 1 62 ? -8.802 -3.956 -9.085 1.00 0.00 42 VAL A CA 15
ATOM 24296 C C . VAL A 1 62 ? -8.859 -5.254 -9.894 1.00 0.00 42 VAL A C 15
ATOM 24297 O O . VAL A 1 62 ? -9.520 -6.201 -9.519 1.00 0.00 42 VAL A O 15
ATOM 24310 N N . GLU A 1 63 ? -8.170 -5.304 -11.001 1.00 0.00 43 GLU A N 15
ATOM 24311 C CA . GLU A 1 63 ? -8.186 -6.540 -11.833 1.00 0.00 43 GLU A CA 15
ATOM 24312 C C . GLU A 1 63 ? -6.943 -7.378 -11.524 1.00 0.00 43 GLU A C 15
ATOM 24313 O O . GLU A 1 63 ? -7.036 -8.537 -11.171 1.00 0.00 43 GLU A O 15
ATOM 24325 N N . LEU A 1 64 ? -5.779 -6.801 -11.655 1.00 0.00 44 LEU A N 15
ATOM 24326 C CA . LEU A 1 64 ? -4.533 -7.565 -11.369 1.00 0.00 44 LEU A CA 15
ATOM 24327 C C . LEU A 1 64 ? -3.950 -7.108 -10.030 1.00 0.00 44 LEU A C 15
ATOM 24328 O O . LEU A 1 64 ? -4.179 -5.999 -9.589 1.00 0.00 44 LEU A O 15
ATOM 24344 N N . PHE A 1 65 ? -3.198 -7.953 -9.379 1.00 0.00 45 PHE A N 15
ATOM 24345 C CA . PHE A 1 65 ? -2.602 -7.566 -8.071 1.00 0.00 45 PHE A CA 15
ATOM 24346 C C . PHE A 1 65 ? -1.110 -7.275 -8.255 1.00 0.00 45 PHE A C 15
ATOM 24347 O O . PHE A 1 65 ? -0.263 -7.977 -7.739 1.00 0.00 45 PHE A O 15
ATOM 24364 N N . GLU A 1 66 ? -0.783 -6.245 -8.987 1.00 0.00 46 GLU A N 15
ATOM 24365 C CA . GLU A 1 66 ? 0.652 -5.911 -9.203 1.00 0.00 46 GLU A CA 15
ATOM 24366 C C . GLU A 1 66 ? 0.784 -4.428 -9.556 1.00 0.00 46 GLU A C 15
ATOM 24367 O O . GLU A 1 66 ? -0.150 -3.806 -10.021 1.00 0.00 46 GLU A O 15
ATOM 24379 N N . VAL A 1 67 ? 1.937 -3.857 -9.338 1.00 0.00 47 VAL A N 15
ATOM 24380 C CA . VAL A 1 67 ? 2.127 -2.415 -9.661 1.00 0.00 47 VAL A CA 15
ATOM 24381 C C . VAL A 1 67 ? 2.933 -2.284 -10.955 1.00 0.00 47 VAL A C 15
ATOM 24382 O O . VAL A 1 67 ? 3.864 -3.026 -11.196 1.00 0.00 47 VAL A O 15
ATOM 24395 N N . PHE A 1 68 ? 2.582 -1.345 -11.792 1.00 0.00 48 PHE A N 15
ATOM 24396 C CA . PHE A 1 68 ? 3.328 -1.168 -13.069 1.00 0.00 48 PHE A CA 15
ATOM 24397 C C . PHE A 1 68 ? 4.035 0.188 -13.063 1.00 0.00 48 PHE A C 15
ATOM 24398 O O . PHE A 1 68 ? 3.807 1.014 -12.201 1.00 0.00 48 PHE A O 15
ATOM 24415 N N . THR A 1 69 ? 4.893 0.425 -14.017 1.00 0.00 49 THR A N 15
ATOM 24416 C CA . THR A 1 69 ? 5.614 1.729 -14.064 1.00 0.00 49 THR A CA 15
ATOM 24417 C C . THR A 1 69 ? 5.674 2.227 -15.510 1.00 0.00 49 THR A C 15
ATOM 24418 O O . THR A 1 69 ? 5.644 1.451 -16.444 1.00 0.00 49 THR A O 15
ATOM 24429 N N . PRO A 1 70 ? 5.757 3.518 -15.686 1.00 0.00 50 PRO A N 15
ATOM 24430 C CA . PRO A 1 70 ? 5.823 4.145 -17.037 1.00 0.00 50 PRO A CA 15
ATOM 24431 C C . PRO A 1 70 ? 7.179 3.920 -17.714 1.00 0.00 50 PRO A C 15
ATOM 24432 O O . PRO A 1 70 ? 8.217 4.218 -17.158 1.00 0.00 50 PRO A O 15
ATOM 24443 N N . GLN A 1 71 ? 7.176 3.398 -18.910 1.00 0.00 51 GLN A N 15
ATOM 24444 C CA . GLN A 1 71 ? 8.463 3.156 -19.619 1.00 0.00 51 GLN A CA 15
ATOM 24445 C C . GLN A 1 71 ? 8.815 4.379 -20.469 1.00 0.00 51 GLN A C 15
ATOM 24446 O O . GLN A 1 71 ? 9.769 4.371 -21.220 1.00 0.00 51 GLN A O 15
ATOM 24460 N N . ASP A 1 72 ? 8.050 5.430 -20.357 1.00 0.00 52 ASP A N 15
ATOM 24461 C CA . ASP A 1 72 ? 8.340 6.653 -21.158 1.00 0.00 52 ASP A CA 15
ATOM 24462 C C . ASP A 1 72 ? 7.440 7.796 -20.688 1.00 0.00 52 ASP A C 15
ATOM 24463 O O . ASP A 1 72 ? 7.900 8.770 -20.125 1.00 0.00 52 ASP A O 15
ATOM 24472 N N . GLY A 1 73 ? 6.159 7.687 -20.914 1.00 0.00 53 GLY A N 15
ATOM 24473 C CA . GLY A 1 73 ? 5.230 8.769 -20.480 1.00 0.00 53 GLY A CA 15
ATOM 24474 C C . GLY A 1 73 ? 4.167 8.992 -21.555 1.00 0.00 53 GLY A C 15
ATOM 24475 O O . GLY A 1 73 ? 3.242 9.761 -21.378 1.00 0.00 53 GLY A O 15
ATOM 24479 N N . ARG A 1 74 ? 4.288 8.326 -22.671 1.00 0.00 54 ARG A N 15
ATOM 24480 C CA . ARG A 1 74 ? 3.282 8.500 -23.756 1.00 0.00 54 ARG A CA 15
ATOM 24481 C C . ARG A 1 74 ? 2.819 7.128 -24.248 1.00 0.00 54 ARG A C 15
ATOM 24482 O O . ARG A 1 74 ? 1.720 6.973 -24.742 1.00 0.00 54 ARG A O 15
ATOM 24503 N N . GLY A 1 75 ? 3.650 6.130 -24.118 1.00 0.00 55 GLY A N 15
ATOM 24504 C CA . GLY A 1 75 ? 3.257 4.768 -24.579 1.00 0.00 55 GLY A CA 15
ATOM 24505 C C . GLY A 1 75 ? 2.154 4.221 -23.671 1.00 0.00 55 GLY A C 15
ATOM 24506 O O . GLY A 1 75 ? 2.354 3.277 -22.932 1.00 0.00 55 GLY A O 15
ATOM 24510 N N . ALA A 1 76 ? 0.987 4.804 -23.721 1.00 0.00 56 ALA A N 15
ATOM 24511 C CA . ALA A 1 76 ? -0.128 4.317 -22.862 1.00 0.00 56 ALA A CA 15
ATOM 24512 C C . ALA A 1 76 ? -0.612 2.959 -23.374 1.00 0.00 56 ALA A C 15
ATOM 24513 O O . ALA A 1 76 ? -1.589 2.417 -22.898 1.00 0.00 56 ALA A O 15
ATOM 24520 N N . GLU A 1 77 ? 0.066 2.404 -24.342 1.00 0.00 57 GLU A N 15
ATOM 24521 C CA . GLU A 1 77 ? -0.356 1.082 -24.883 1.00 0.00 57 GLU A CA 15
ATOM 24522 C C . GLU A 1 77 ? 0.867 0.170 -25.009 1.00 0.00 57 GLU A C 15
ATOM 24523 O O . GLU A 1 77 ? 1.954 0.511 -24.588 1.00 0.00 57 GLU A O 15
ATOM 24535 N N . GLY A 1 78 ? 0.697 -0.989 -25.586 1.00 0.00 58 GLY A N 15
ATOM 24536 C CA . GLY A 1 78 ? 1.849 -1.921 -25.738 1.00 0.00 58 GLY A CA 15
ATOM 24537 C C . GLY A 1 78 ? 2.171 -2.562 -24.387 1.00 0.00 58 GLY A C 15
ATOM 24538 O O . GLY A 1 78 ? 1.298 -3.052 -23.698 1.00 0.00 58 GLY A O 15
ATOM 24542 N N . GLU A 1 79 ? 3.418 -2.563 -24.002 1.00 0.00 59 GLU A N 15
ATOM 24543 C CA . GLU A 1 79 ? 3.793 -3.173 -22.695 1.00 0.00 59 GLU A CA 15
ATOM 24544 C C . GLU A 1 79 ? 4.796 -2.266 -21.978 1.00 0.00 59 GLU A C 15
ATOM 24545 O O . GLU A 1 79 ? 5.599 -1.601 -22.600 1.00 0.00 59 GLU A O 15
ATOM 24557 N N . LEU A 1 80 ? 4.755 -2.235 -20.675 1.00 0.00 60 LEU A N 15
ATOM 24558 C CA . LEU A 1 80 ? 5.706 -1.370 -19.921 1.00 0.00 60 LEU A CA 15
ATOM 24559 C C . LEU A 1 80 ? 6.568 -2.240 -19.004 1.00 0.00 60 LEU A C 15
ATOM 24560 O O . LEU A 1 80 ? 6.634 -3.444 -19.155 1.00 0.00 60 LEU A O 15
ATOM 24576 N N . GLY A 1 81 ? 7.231 -1.641 -18.052 1.00 0.00 61 GLY A N 15
ATOM 24577 C CA . GLY A 1 81 ? 8.088 -2.434 -17.127 1.00 0.00 61 GLY A CA 15
ATOM 24578 C C . GLY A 1 81 ? 7.363 -2.624 -15.794 1.00 0.00 61 GLY A C 15
ATOM 24579 O O . GLY A 1 81 ? 6.216 -2.253 -15.642 1.00 0.00 61 GLY A O 15
ATOM 24583 N N . ALA A 1 82 ? 8.023 -3.200 -14.826 1.00 0.00 62 ALA A N 15
ATOM 24584 C CA . ALA A 1 82 ? 7.370 -3.413 -13.504 1.00 0.00 62 ALA A CA 15
ATOM 24585 C C . ALA A 1 82 ? 8.254 -2.829 -12.400 1.00 0.00 62 ALA A C 15
ATOM 24586 O O . ALA A 1 82 ? 9.462 -2.779 -12.519 1.00 0.00 62 ALA A O 15
ATOM 24593 N N . ALA A 1 83 ? 7.662 -2.386 -11.324 1.00 0.00 63 ALA A N 15
ATOM 24594 C CA . ALA A 1 83 ? 8.469 -1.806 -10.214 1.00 0.00 63 ALA A CA 15
ATOM 24595 C C . ALA A 1 83 ? 8.869 -2.916 -9.241 1.00 0.00 63 ALA A C 15
ATOM 24596 O O . ALA A 1 83 ? 8.043 -3.681 -8.782 1.00 0.00 63 ALA A O 15
ATOM 24603 N N . SER A 1 84 ? 10.130 -3.010 -8.920 1.00 0.00 64 SER A N 15
ATOM 24604 C CA . SER A 1 84 ? 10.582 -4.070 -7.976 1.00 0.00 64 SER A CA 15
ATOM 24605 C C . SER A 1 84 ? 10.055 -3.763 -6.573 1.00 0.00 64 SER A C 15
ATOM 24606 O O . SER A 1 84 ? 9.868 -2.619 -6.205 1.00 0.00 64 SER A O 15
ATOM 24614 N N . LYS A 1 85 ? 9.814 -4.774 -5.784 1.00 0.00 65 LYS A N 15
ATOM 24615 C CA . LYS A 1 85 ? 9.299 -4.539 -4.406 1.00 0.00 65 LYS A CA 15
ATOM 24616 C C . LYS A 1 85 ? 10.176 -3.501 -3.703 1.00 0.00 65 LYS A C 15
ATOM 24617 O O . LYS A 1 85 ? 9.743 -2.819 -2.797 1.00 0.00 65 LYS A O 15
ATOM 24636 N N . ALA A 1 86 ? 11.409 -3.377 -4.114 1.00 0.00 66 ALA A N 15
ATOM 24637 C CA . ALA A 1 86 ? 12.313 -2.384 -3.468 1.00 0.00 66 ALA A CA 15
ATOM 24638 C C . ALA A 1 86 ? 11.836 -0.969 -3.801 1.00 0.00 66 ALA A C 15
ATOM 24639 O O . ALA A 1 86 ? 11.809 -0.098 -2.955 1.00 0.00 66 ALA A O 15
ATOM 24646 N N . GLN A 1 87 ? 11.461 -0.733 -5.028 1.00 0.00 67 GLN A N 15
ATOM 24647 C CA . GLN A 1 87 ? 10.986 0.626 -5.414 1.00 0.00 67 GLN A CA 15
ATOM 24648 C C . GLN A 1 87 ? 9.722 0.969 -4.623 1.00 0.00 67 GLN A C 15
ATOM 24649 O O . GLN A 1 87 ? 9.692 1.918 -3.865 1.00 0.00 67 GLN A O 15
ATOM 24663 N N . VAL A 1 88 ? 8.679 0.205 -4.795 1.00 0.00 68 VAL A N 15
ATOM 24664 C CA . VAL A 1 88 ? 7.418 0.490 -4.053 1.00 0.00 68 VAL A CA 15
ATOM 24665 C C . VAL A 1 88 ? 7.748 0.839 -2.601 1.00 0.00 68 VAL A C 15
ATOM 24666 O O . VAL A 1 88 ? 7.267 1.816 -2.063 1.00 0.00 68 VAL A O 15
ATOM 24679 N N . GLU A 1 89 ? 8.565 0.048 -1.960 1.00 0.00 69 GLU A N 15
ATOM 24680 C CA . GLU A 1 89 ? 8.925 0.335 -0.544 1.00 0.00 69 GLU A CA 15
ATOM 24681 C C . GLU A 1 89 ? 9.315 1.808 -0.404 1.00 0.00 69 GLU A C 15
ATOM 24682 O O . GLU A 1 89 ? 9.218 2.388 0.659 1.00 0.00 69 GLU A O 15
ATOM 24694 N N . ASN A 1 90 ? 9.755 2.419 -1.470 1.00 0.00 70 ASN A N 15
ATOM 24695 C CA . ASN A 1 90 ? 10.150 3.854 -1.397 1.00 0.00 70 ASN A CA 15
ATOM 24696 C C . ASN A 1 90 ? 8.896 4.730 -1.392 1.00 0.00 70 ASN A C 15
ATOM 24697 O O . ASN A 1 90 ? 8.928 5.875 -0.986 1.00 0.00 70 ASN A O 15
ATOM 24708 N N . GLU A 1 91 ? 7.790 4.202 -1.840 1.00 0.00 71 GLU A N 15
ATOM 24709 C CA . GLU A 1 91 ? 6.535 5.005 -1.861 1.00 0.00 71 GLU A CA 15
ATOM 24710 C C . GLU A 1 91 ? 5.761 4.775 -0.561 1.00 0.00 71 GLU A C 15
ATOM 24711 O O . GLU A 1 91 ? 5.597 5.670 0.243 1.00 0.00 71 GLU A O 15
ATOM 24723 N N . PHE A 1 92 ? 5.281 3.579 -0.350 1.00 0.00 72 PHE A N 15
ATOM 24724 C CA . PHE A 1 92 ? 4.517 3.293 0.898 1.00 0.00 72 PHE A CA 15
ATOM 24725 C C . PHE A 1 92 ? 4.568 1.792 1.193 1.00 0.00 72 PHE A C 15
ATOM 24726 O O . PHE A 1 92 ? 3.566 1.107 1.145 1.00 0.00 72 PHE A O 15
ATOM 24743 N N . GLY A 1 93 ? 5.727 1.277 1.498 1.00 0.00 73 GLY A N 15
ATOM 24744 C CA . GLY A 1 93 ? 5.840 -0.179 1.797 1.00 0.00 73 GLY A CA 15
ATOM 24745 C C . GLY A 1 93 ? 7.041 -0.423 2.712 1.00 0.00 73 GLY A C 15
ATOM 24746 O O . GLY A 1 93 ? 8.135 0.041 2.453 1.00 0.00 73 GLY A O 15
ATOM 24750 N N . LYS A 1 94 ? 6.849 -1.147 3.779 1.00 0.00 74 LYS A N 15
ATOM 24751 C CA . LYS A 1 94 ? 7.980 -1.420 4.710 1.00 0.00 74 LYS A CA 15
ATOM 24752 C C . LYS A 1 94 ? 7.604 -2.572 5.644 1.00 0.00 74 LYS A C 15
ATOM 24753 O O . LYS A 1 94 ? 8.455 -3.267 6.161 1.00 0.00 74 LYS A O 15
ATOM 24772 N N . GLY A 1 95 ? 6.335 -2.779 5.864 1.00 0.00 75 GLY A N 15
ATOM 24773 C CA . GLY A 1 95 ? 5.906 -3.887 6.765 1.00 0.00 75 GLY A CA 15
ATOM 24774 C C . GLY A 1 95 ? 4.489 -4.326 6.397 1.00 0.00 75 GLY A C 15
ATOM 24775 O O . GLY A 1 95 ? 4.074 -5.430 6.689 1.00 0.00 75 GLY A O 15
ATOM 24779 N N . LYS A 1 96 ? 3.739 -3.470 5.758 1.00 0.00 76 LYS A N 15
ATOM 24780 C CA . LYS A 1 96 ? 2.348 -3.839 5.371 1.00 0.00 76 LYS A CA 15
ATOM 24781 C C . LYS A 1 96 ? 2.388 -4.852 4.225 1.00 0.00 76 LYS A C 15
ATOM 24782 O O . LYS A 1 96 ? 3.415 -5.434 3.934 1.00 0.00 76 LYS A O 15
ATOM 24801 N N . LYS A 1 97 ? 1.280 -5.066 3.572 1.00 0.00 77 LYS A N 15
ATOM 24802 C CA . LYS A 1 97 ? 1.257 -6.041 2.444 1.00 0.00 77 LYS A CA 15
ATOM 24803 C C . LYS A 1 97 ? 1.093 -5.286 1.123 1.00 0.00 77 LYS A C 15
ATOM 24804 O O . LYS A 1 97 ? 1.326 -4.096 1.043 1.00 0.00 77 LYS A O 15
ATOM 24823 N N . ILE A 1 98 ? 0.696 -5.969 0.084 1.00 0.00 78 ILE A N 15
ATOM 24824 C CA . ILE A 1 98 ? 0.519 -5.290 -1.231 1.00 0.00 78 ILE A CA 15
ATOM 24825 C C . ILE A 1 98 ? -0.923 -4.787 -1.351 1.00 0.00 78 ILE A C 15
ATOM 24826 O O . ILE A 1 98 ? -1.172 -3.686 -1.799 1.00 0.00 78 ILE A O 15
ATOM 24842 N N . GLU A 1 99 ? -1.875 -5.585 -0.952 1.00 0.00 79 GLU A N 15
ATOM 24843 C CA . GLU A 1 99 ? -3.297 -5.152 -1.042 1.00 0.00 79 GLU A CA 15
ATOM 24844 C C . GLU A 1 99 ? -3.449 -3.762 -0.421 1.00 0.00 79 GLU A C 15
ATOM 24845 O O . GLU A 1 99 ? -3.930 -2.839 -1.049 1.00 0.00 79 GLU A O 15
ATOM 24857 N N . GLU A 1 100 ? -3.042 -3.604 0.809 1.00 0.00 80 GLU A N 15
ATOM 24858 C CA . GLU A 1 100 ? -3.164 -2.273 1.469 1.00 0.00 80 GLU A CA 15
ATOM 24859 C C . GLU A 1 100 ? -2.440 -1.218 0.629 1.00 0.00 80 GLU A C 15
ATOM 24860 O O . GLU A 1 100 ? -2.975 -0.166 0.341 1.00 0.00 80 GLU A O 15
ATOM 24872 N N . VAL A 1 101 ? -1.226 -1.491 0.235 1.00 0.00 81 VAL A N 15
ATOM 24873 C CA . VAL A 1 101 ? -0.469 -0.503 -0.584 1.00 0.00 81 VAL A CA 15
ATOM 24874 C C . VAL A 1 101 ? -1.381 0.059 -1.678 1.00 0.00 81 VAL A C 15
ATOM 24875 O O . VAL A 1 101 ? -1.549 1.256 -1.804 1.00 0.00 81 VAL A O 15
ATOM 24888 N N . ILE A 1 102 ? -1.970 -0.794 -2.469 1.00 0.00 82 ILE A N 15
ATOM 24889 C CA . ILE A 1 102 ? -2.868 -0.307 -3.554 1.00 0.00 82 ILE A CA 15
ATOM 24890 C C . ILE A 1 102 ? -4.002 0.520 -2.945 1.00 0.00 82 ILE A C 15
ATOM 24891 O O . ILE A 1 102 ? -4.452 1.492 -3.520 1.00 0.00 82 ILE A O 15
ATOM 24907 N N . ASP A 1 103 ? -4.468 0.144 -1.786 1.00 0.00 83 ASP A N 15
ATOM 24908 C CA . ASP A 1 103 ? -5.573 0.910 -1.143 1.00 0.00 83 ASP A CA 15
ATOM 24909 C C . ASP A 1 103 ? -5.184 2.386 -1.047 1.00 0.00 83 ASP A C 15
ATOM 24910 O O . ASP A 1 103 ? -5.939 3.263 -1.419 1.00 0.00 83 ASP A O 15
ATOM 24919 N N . LEU A 1 104 ? -4.011 2.670 -0.550 1.00 0.00 84 LEU A N 15
ATOM 24920 C CA . LEU A 1 104 ? -3.576 4.090 -0.430 1.00 0.00 84 LEU A CA 15
ATOM 24921 C C . LEU A 1 104 ? -3.623 4.758 -1.806 1.00 0.00 84 LEU A C 15
ATOM 24922 O O . LEU A 1 104 ? -4.249 5.782 -1.989 1.00 0.00 84 LEU A O 15
ATOM 24938 N N . ILE A 1 105 ? -2.964 4.185 -2.776 1.00 0.00 85 ILE A N 15
ATOM 24939 C CA . ILE A 1 105 ? -2.971 4.787 -4.139 1.00 0.00 85 ILE A CA 15
ATOM 24940 C C . ILE A 1 105 ? -4.389 5.242 -4.491 1.00 0.00 85 ILE A C 15
ATOM 24941 O O . ILE A 1 105 ? -4.594 6.323 -5.004 1.00 0.00 85 ILE A O 15
ATOM 24957 N N . LEU A 1 106 ? -5.370 4.425 -4.217 1.00 0.00 86 LEU A N 15
ATOM 24958 C CA . LEU A 1 106 ? -6.772 4.812 -4.537 1.00 0.00 86 LEU A CA 15
ATOM 24959 C C . LEU A 1 106 ? -7.214 5.945 -3.608 1.00 0.00 86 LEU A C 15
ATOM 24960 O O . LEU A 1 106 ? -8.064 6.744 -3.948 1.00 0.00 86 LEU A O 15
ATOM 24976 N N . ARG A 1 107 ? -6.644 6.020 -2.437 1.00 0.00 87 ARG A N 15
ATOM 24977 C CA . ARG A 1 107 ? -7.033 7.101 -1.488 1.00 0.00 87 ARG A CA 15
ATOM 24978 C C . ARG A 1 107 ? -6.948 8.456 -2.193 1.00 0.00 87 ARG A C 15
ATOM 24979 O O . ARG A 1 107 ? -7.655 9.385 -1.859 1.00 0.00 87 ARG A O 15
ATOM 25000 N N . ASN A 1 108 ? -6.087 8.576 -3.167 1.00 0.00 88 ASN A N 15
ATOM 25001 C CA . ASN A 1 108 ? -5.959 9.872 -3.890 1.00 0.00 88 ASN A CA 15
ATOM 25002 C C . ASN A 1 108 ? -6.381 9.686 -5.350 1.00 0.00 88 ASN A C 15
ATOM 25003 O O . ASN A 1 108 ? -7.503 9.965 -5.722 1.00 0.00 88 ASN A O 15
ATOM 25014 N N . GLY A 1 109 ? -5.491 9.217 -6.181 1.00 0.00 89 GLY A N 15
ATOM 25015 C CA . GLY A 1 109 ? -5.842 9.015 -7.615 1.00 0.00 89 GLY A CA 15
ATOM 25016 C C . GLY A 1 109 ? -6.033 10.374 -8.290 1.00 0.00 89 GLY A C 15
ATOM 25017 O O . GLY A 1 109 ? -6.778 11.211 -7.820 1.00 0.00 89 GLY A O 15
ATOM 25021 N N . LYS A 1 110 ? -5.365 10.602 -9.387 1.00 0.00 90 LYS A N 15
ATOM 25022 C CA . LYS A 1 110 ? -5.509 11.908 -10.090 1.00 0.00 90 LYS A CA 15
ATOM 25023 C C . LYS A 1 110 ? -5.512 13.040 -9.061 1.00 0.00 90 LYS A C 15
ATOM 25024 O O . LYS A 1 110 ? -6.435 13.828 -8.993 1.00 0.00 90 LYS A O 15
ATOM 25043 N N . PRO A 1 111 ? -4.480 13.117 -8.266 1.00 0.00 91 PRO A N 15
ATOM 25044 C CA . PRO A 1 111 ? -4.344 14.165 -7.215 1.00 0.00 91 PRO A CA 15
ATOM 25045 C C . PRO A 1 111 ? -4.047 15.546 -7.808 1.00 0.00 91 PRO A C 15
ATOM 25046 O O . PRO A 1 111 ? -3.589 16.440 -7.125 1.00 0.00 91 PRO A O 15
ATOM 25057 N N . ASN A 1 112 ? -4.304 15.726 -9.075 1.00 0.00 92 ASN A N 15
ATOM 25058 C CA . ASN A 1 112 ? -4.037 17.048 -9.709 1.00 0.00 92 ASN A CA 15
ATOM 25059 C C . ASN A 1 112 ? -4.605 18.161 -8.824 1.00 0.00 92 ASN A C 15
ATOM 25060 O O . ASN A 1 112 ? -5.564 17.966 -8.105 1.00 0.00 92 ASN A O 15
ATOM 25071 N N . SER A 1 113 ? -4.018 19.325 -8.870 1.00 0.00 93 SER A N 15
ATOM 25072 C CA . SER A 1 113 ? -4.525 20.447 -8.031 1.00 0.00 93 SER A CA 15
ATOM 25073 C C . SER A 1 113 ? -4.716 21.690 -8.901 1.00 0.00 93 SER A C 15
ATOM 25074 O O . SER A 1 113 ? -4.143 21.808 -9.967 1.00 0.00 93 SER A O 15
ATOM 25082 N N . THR A 1 114 ? -5.516 22.620 -8.458 1.00 0.00 94 THR A N 15
ATOM 25083 C CA . THR A 1 114 ? -5.742 23.855 -9.260 1.00 0.00 94 THR A CA 15
ATOM 25084 C C . THR A 1 114 ? -5.010 25.029 -8.606 1.00 0.00 94 THR A C 15
ATOM 25085 O O . THR A 1 114 ? -5.619 25.925 -8.056 1.00 0.00 94 THR A O 15
ATOM 25096 N N . THR A 1 115 ? -3.706 25.032 -8.663 1.00 0.00 95 THR A N 15
ATOM 25097 C CA . THR A 1 115 ? -2.936 26.149 -8.045 1.00 0.00 95 THR A CA 15
ATOM 25098 C C . THR A 1 115 ? -2.804 27.294 -9.049 1.00 0.00 95 THR A C 15
ATOM 25099 O O . THR A 1 115 ? -1.877 27.344 -9.831 1.00 0.00 95 THR A O 15
ATOM 25110 N N . SER A 1 116 ? -3.726 28.218 -9.034 1.00 0.00 96 SER A N 15
ATOM 25111 C CA . SER A 1 116 ? -3.653 29.360 -9.988 1.00 0.00 96 SER A CA 15
ATOM 25112 C C . SER A 1 116 ? -2.401 30.190 -9.695 1.00 0.00 96 SER A C 15
ATOM 25113 O O . SER A 1 116 ? -1.714 29.969 -8.718 1.00 0.00 96 SER A O 15
ATOM 25121 N N . SER A 1 117 ? -2.099 31.142 -10.534 1.00 0.00 97 SER A N 15
ATOM 25122 C CA . SER A 1 117 ? -0.892 31.984 -10.303 1.00 0.00 97 SER A CA 15
ATOM 25123 C C . SER A 1 117 ? -1.285 33.235 -9.516 1.00 0.00 97 SER A C 15
ATOM 25124 O O . SER A 1 117 ? -2.426 33.655 -9.527 1.00 0.00 97 SER A O 15
ATOM 25132 N N . LEU A 1 118 ? -0.351 33.835 -8.830 1.00 0.00 98 LEU A N 15
ATOM 25133 C CA . LEU A 1 118 ? -0.673 35.059 -8.043 1.00 0.00 98 LEU A CA 15
ATOM 25134 C C . LEU A 1 118 ? -0.504 36.294 -8.930 1.00 0.00 98 LEU A C 15
ATOM 25135 O O . LEU A 1 118 ? -1.102 37.325 -8.693 1.00 0.00 98 LEU A O 15
ATOM 25151 N N . LYS A 1 119 ? 0.305 36.199 -9.949 1.00 0.00 99 LYS A N 15
ATOM 25152 C CA . LYS A 1 119 ? 0.511 37.369 -10.849 1.00 0.00 99 LYS A CA 15
ATOM 25153 C C . LYS A 1 119 ? -0.816 37.739 -11.514 1.00 0.00 99 LYS A C 15
ATOM 25154 O O . LYS A 1 119 ? -1.880 37.431 -11.014 1.00 0.00 99 LYS A O 15
ATOM 25173 N N . THR A 1 120 ? -0.763 38.398 -12.639 1.00 0.00 100 THR A N 15
ATOM 25174 C CA . THR A 1 120 ? -2.021 38.787 -13.335 1.00 0.00 100 THR A CA 15
ATOM 25175 C C . THR A 1 120 ? -2.373 37.729 -14.382 1.00 0.00 100 THR A C 15
ATOM 25176 O O . THR A 1 120 ? -1.586 36.853 -14.682 1.00 0.00 100 THR A O 15
ATOM 25187 N N . LYS A 1 121 ? -3.551 37.801 -14.941 1.00 0.00 101 LYS A N 15
ATOM 25188 C CA . LYS A 1 121 ? -3.951 36.798 -15.968 1.00 0.00 101 LYS A CA 15
ATOM 25189 C C . LYS A 1 121 ? -2.995 36.880 -17.160 1.00 0.00 101 LYS A C 15
ATOM 25190 O O . LYS A 1 121 ? -1.960 37.513 -17.096 1.00 0.00 101 LYS A O 15
ATOM 25209 N N . GLY A 1 122 ? -3.335 36.244 -18.248 1.00 0.00 102 GLY A N 15
ATOM 25210 C CA . GLY A 1 122 ? -2.445 36.285 -19.444 1.00 0.00 102 GLY A CA 15
ATOM 25211 C C . GLY A 1 122 ? -1.394 35.180 -19.337 1.00 0.00 102 GLY A C 15
ATOM 25212 O O . GLY A 1 122 ? -0.311 35.387 -18.826 1.00 0.00 102 GLY A O 15
ATOM 25216 N N . GLY A 1 123 ? -1.703 34.006 -19.817 1.00 0.00 103 GLY A N 15
ATOM 25217 C CA . GLY A 1 123 ? -0.721 32.888 -19.742 1.00 0.00 103 GLY A CA 15
ATOM 25218 C C . GLY A 1 123 ? -0.743 32.100 -21.053 1.00 0.00 103 GLY A C 15
ATOM 25219 O O . GLY A 1 123 ? 0.281 31.670 -21.547 1.00 0.00 103 GLY A O 15
ATOM 25223 N N . ASN A 1 124 ? -1.902 31.907 -21.621 1.00 0.00 104 ASN A N 15
ATOM 25224 C CA . ASN A 1 124 ? -1.988 31.146 -22.899 1.00 0.00 104 ASN A CA 15
ATOM 25225 C C . ASN A 1 124 ? -3.036 31.793 -23.807 1.00 0.00 104 ASN A C 15
ATOM 25226 O O . ASN A 1 124 ? -3.290 31.334 -24.904 1.00 0.00 104 ASN A O 15
ATOM 25237 N N . ALA A 1 125 ? -3.648 32.856 -23.361 1.00 0.00 105 ALA A N 15
ATOM 25238 C CA . ALA A 1 125 ? -4.678 33.530 -24.199 1.00 0.00 105 ALA A CA 15
ATOM 25239 C C . ALA A 1 125 ? -4.006 34.172 -25.415 1.00 0.00 105 ALA A C 15
ATOM 25240 O O . ALA A 1 125 ? -4.382 33.927 -26.544 1.00 0.00 105 ALA A O 15
ATOM 25247 N N . GLY A 1 126 ? -3.016 34.991 -25.193 1.00 0.00 106 GLY A N 15
ATOM 25248 C CA . GLY A 1 126 ? -2.321 35.647 -26.337 1.00 0.00 106 GLY A CA 15
ATOM 25249 C C . GLY A 1 126 ? -1.968 37.088 -25.962 1.00 0.00 106 GLY A C 15
ATOM 25250 O O . GLY A 1 126 ? -2.821 37.868 -25.586 1.00 0.00 106 GLY A O 15
ATOM 25254 N N . THR A 1 127 ? -0.718 37.448 -26.063 1.00 0.00 107 THR A N 15
ATOM 25255 C CA . THR A 1 127 ? -0.312 38.838 -25.713 1.00 0.00 107 THR A CA 15
ATOM 25256 C C . THR A 1 127 ? -0.447 39.734 -26.945 1.00 0.00 107 THR A C 15
ATOM 25257 O O . THR A 1 127 ? 0.078 40.830 -26.989 1.00 0.00 107 THR A O 15
ATOM 25268 N N . LYS A 1 128 ? -1.146 39.279 -27.949 1.00 0.00 108 LYS A N 15
ATOM 25269 C CA . LYS A 1 128 ? -1.313 40.105 -29.177 1.00 0.00 108 LYS A CA 15
ATOM 25270 C C . LYS A 1 128 ? 0.063 40.463 -29.741 1.00 0.00 108 LYS A C 15
ATOM 25271 O O . LYS A 1 128 ? 0.621 39.745 -30.546 1.00 0.00 108 LYS A O 15
ATOM 25290 N N . ALA A 1 129 ? 0.615 41.571 -29.325 1.00 0.00 109 ALA A N 15
ATOM 25291 C CA . ALA A 1 129 ? 1.954 41.974 -29.838 1.00 0.00 109 ALA A CA 15
ATOM 25292 C C . ALA A 1 129 ? 2.425 43.232 -29.104 1.00 0.00 109 ALA A C 15
ATOM 25293 O O . ALA A 1 129 ? 1.943 43.556 -28.037 1.00 0.00 109 ALA A O 15
ATOM 25300 N N . TYR A 1 130 ? 3.363 43.942 -29.668 1.00 0.00 110 TYR A N 15
ATOM 25301 C CA . TYR A 1 130 ? 3.863 45.178 -29.002 1.00 0.00 110 TYR A CA 15
ATOM 25302 C C . TYR A 1 130 ? 4.157 46.243 -30.060 1.00 0.00 110 TYR A C 15
ATOM 25303 O O . TYR A 1 130 ? 5.270 46.714 -30.190 1.00 0.00 110 TYR A O 15
ATOM 25321 N N . ASN A 1 131 ? 3.167 46.628 -30.817 1.00 0.00 111 ASN A N 15
ATOM 25322 C CA . ASN A 1 131 ? 3.389 47.663 -31.866 1.00 0.00 111 ASN A CA 15
ATOM 25323 C C . ASN A 1 131 ? 2.061 48.344 -32.202 1.00 0.00 111 ASN A C 15
ATOM 25324 O O . ASN A 1 131 ? 1.077 48.028 -31.554 1.00 0.00 111 ASN A O 15
ATOM 25336 N N . MET A 1 21 ? -20.337 -1.163 -23.313 1.00 0.00 1 MET A N 16
ATOM 25337 C CA . MET A 1 21 ? -19.096 -0.373 -23.077 1.00 0.00 1 MET A CA 16
ATOM 25338 C C . MET A 1 21 ? -18.722 -0.443 -21.596 1.00 0.00 1 MET A C 16
ATOM 25339 O O . MET A 1 21 ? -19.513 -0.124 -20.730 1.00 0.00 1 MET A O 16
ATOM 25353 N N . SER A 1 22 ? -17.521 -0.857 -21.295 1.00 0.00 2 SER A N 16
ATOM 25354 C CA . SER A 1 22 ? -17.098 -0.945 -19.869 1.00 0.00 2 SER A CA 16
ATOM 25355 C C . SER A 1 22 ? -15.600 -1.246 -19.799 1.00 0.00 2 SER A C 16
ATOM 25356 O O . SER A 1 22 ? -15.132 -1.909 -18.896 1.00 0.00 2 SER A O 16
ATOM 25364 N N . THR A 1 23 ? -14.843 -0.761 -20.746 1.00 0.00 3 THR A N 16
ATOM 25365 C CA . THR A 1 23 ? -13.376 -1.019 -20.731 1.00 0.00 3 THR A CA 16
ATOM 25366 C C . THR A 1 23 ? -12.841 -0.837 -19.310 1.00 0.00 3 THR A C 16
ATOM 25367 O O . THR A 1 23 ? -13.551 -0.419 -18.418 1.00 0.00 3 THR A O 16
ATOM 25378 N N . VAL A 1 24 ? -11.592 -1.146 -19.092 1.00 0.00 4 VAL A N 16
ATOM 25379 C CA . VAL A 1 24 ? -11.012 -0.989 -17.728 1.00 0.00 4 VAL A CA 16
ATOM 25380 C C . VAL A 1 24 ? -10.534 0.452 -17.540 1.00 0.00 4 VAL A C 16
ATOM 25381 O O . VAL A 1 24 ? -10.768 1.307 -18.370 1.00 0.00 4 VAL A O 16
ATOM 25394 N N . THR A 1 25 ? -9.864 0.727 -16.454 1.00 0.00 5 THR A N 16
ATOM 25395 C CA . THR A 1 25 ? -9.372 2.113 -16.215 1.00 0.00 5 THR A CA 16
ATOM 25396 C C . THR A 1 25 ? -8.038 2.057 -15.468 1.00 0.00 5 THR A C 16
ATOM 25397 O O . THR A 1 25 ? -7.807 1.186 -14.652 1.00 0.00 5 THR A O 16
ATOM 25408 N N . LYS A 1 26 ? -7.156 2.981 -15.738 1.00 0.00 6 LYS A N 16
ATOM 25409 C CA . LYS A 1 26 ? -5.839 2.980 -15.042 1.00 0.00 6 LYS A CA 16
ATOM 25410 C C . LYS A 1 26 ? -5.725 4.227 -14.163 1.00 0.00 6 LYS A C 16
ATOM 25411 O O . LYS A 1 26 ? -6.023 5.326 -14.587 1.00 0.00 6 LYS A O 16
ATOM 25430 N N . TYR A 1 27 ? -5.297 4.066 -12.941 1.00 0.00 7 TYR A N 16
ATOM 25431 C CA . TYR A 1 27 ? -5.165 5.243 -12.037 1.00 0.00 7 TYR A CA 16
ATOM 25432 C C . TYR A 1 27 ? -3.710 5.718 -12.030 1.00 0.00 7 TYR A C 16
ATOM 25433 O O . TYR A 1 27 ? -2.792 4.938 -11.879 1.00 0.00 7 TYR A O 16
ATOM 25451 N N . PHE A 1 28 ? -3.493 6.995 -12.190 1.00 0.00 8 PHE A N 16
ATOM 25452 C CA . PHE A 1 28 ? -2.098 7.519 -12.192 1.00 0.00 8 PHE A CA 16
ATOM 25453 C C . PHE A 1 28 ? -1.682 7.864 -10.761 1.00 0.00 8 PHE A C 16
ATOM 25454 O O . PHE A 1 28 ? -2.489 8.271 -9.951 1.00 0.00 8 PHE A O 16
ATOM 25471 N N . TYR A 1 29 ? -0.426 7.703 -10.443 1.00 0.00 9 TYR A N 16
ATOM 25472 C CA . TYR A 1 29 ? 0.039 8.022 -9.064 1.00 0.00 9 TYR A CA 16
ATOM 25473 C C . TYR A 1 29 ? 1.416 8.684 -9.131 1.00 0.00 9 TYR A C 16
ATOM 25474 O O . TYR A 1 29 ? 2.410 8.045 -9.415 1.00 0.00 9 TYR A O 16
ATOM 25492 N N . LYS A 1 30 ? 1.485 9.962 -8.871 1.00 0.00 10 LYS A N 16
ATOM 25493 C CA . LYS A 1 30 ? 2.797 10.663 -8.920 1.00 0.00 10 LYS A CA 16
ATOM 25494 C C . LYS A 1 30 ? 3.460 10.602 -7.542 1.00 0.00 10 LYS A C 16
ATOM 25495 O O . LYS A 1 30 ? 3.229 11.441 -6.694 1.00 0.00 10 LYS A O 16
ATOM 25514 N N . GLY A 1 31 ? 4.281 9.615 -7.311 1.00 0.00 11 GLY A N 16
ATOM 25515 C CA . GLY A 1 31 ? 4.957 9.501 -5.987 1.00 0.00 11 GLY A CA 16
ATOM 25516 C C . GLY A 1 31 ? 5.732 10.786 -5.696 1.00 0.00 11 GLY A C 16
ATOM 25517 O O . GLY A 1 31 ? 5.869 11.646 -6.544 1.00 0.00 11 GLY A O 16
ATOM 25521 N N . GLU A 1 32 ? 6.241 10.925 -4.502 1.00 0.00 12 GLU A N 16
ATOM 25522 C CA . GLU A 1 32 ? 7.008 12.154 -4.157 1.00 0.00 12 GLU A CA 16
ATOM 25523 C C . GLU A 1 32 ? 8.207 12.289 -5.096 1.00 0.00 12 GLU A C 16
ATOM 25524 O O . GLU A 1 32 ? 8.920 13.272 -5.072 1.00 0.00 12 GLU A O 16
ATOM 25536 N N . ASN A 1 33 ? 8.437 11.308 -5.926 1.00 0.00 13 ASN A N 16
ATOM 25537 C CA . ASN A 1 33 ? 9.590 11.380 -6.865 1.00 0.00 13 ASN A CA 16
ATOM 25538 C C . ASN A 1 33 ? 9.379 10.388 -8.010 1.00 0.00 13 ASN A C 16
ATOM 25539 O O . ASN A 1 33 ? 9.412 10.747 -9.171 1.00 0.00 13 ASN A O 16
ATOM 25550 N N . THR A 1 34 ? 9.162 9.140 -7.694 1.00 0.00 14 THR A N 16
ATOM 25551 C CA . THR A 1 34 ? 8.949 8.127 -8.765 1.00 0.00 14 THR A CA 16
ATOM 25552 C C . THR A 1 34 ? 7.477 8.126 -9.182 1.00 0.00 14 THR A C 16
ATOM 25553 O O . THR A 1 34 ? 6.602 8.464 -8.409 1.00 0.00 14 THR A O 16
ATOM 25564 N N . ASP A 1 35 ? 7.196 7.748 -10.399 1.00 0.00 15 ASP A N 16
ATOM 25565 C CA . ASP A 1 35 ? 5.781 7.726 -10.864 1.00 0.00 15 ASP A CA 16
ATOM 25566 C C . ASP A 1 35 ? 5.370 6.286 -11.180 1.00 0.00 15 ASP A C 16
ATOM 25567 O O . ASP A 1 35 ? 6.062 5.572 -11.879 1.00 0.00 15 ASP A O 16
ATOM 25576 N N . LEU A 1 36 ? 4.250 5.853 -10.669 1.00 0.00 16 LEU A N 16
ATOM 25577 C CA . LEU A 1 36 ? 3.798 4.459 -10.941 1.00 0.00 16 LEU A CA 16
ATOM 25578 C C . LEU A 1 36 ? 2.323 4.470 -11.345 1.00 0.00 16 LEU A C 16
ATOM 25579 O O . LEU A 1 36 ? 1.588 5.385 -11.025 1.00 0.00 16 LEU A O 16
ATOM 25595 N N . ILE A 1 37 ? 1.881 3.462 -12.046 1.00 0.00 17 ILE A N 16
ATOM 25596 C CA . ILE A 1 37 ? 0.454 3.415 -12.469 1.00 0.00 17 ILE A CA 16
ATOM 25597 C C . ILE A 1 37 ? -0.197 2.142 -11.926 1.00 0.00 17 ILE A C 16
ATOM 25598 O O . ILE A 1 37 ? 0.459 1.144 -11.704 1.00 0.00 17 ILE A O 16
ATOM 25614 N N . VAL A 1 38 ? -1.484 2.167 -11.710 1.00 0.00 18 VAL A N 16
ATOM 25615 C CA . VAL A 1 38 ? -2.174 0.957 -11.181 1.00 0.00 18 VAL A CA 16
ATOM 25616 C C . VAL A 1 38 ? -3.300 0.553 -12.135 1.00 0.00 18 VAL A C 16
ATOM 25617 O O . VAL A 1 38 ? -3.682 1.301 -13.013 1.00 0.00 18 VAL A O 16
ATOM 25630 N N . PHE A 1 39 ? -3.835 -0.626 -11.971 1.00 0.00 19 PHE A N 16
ATOM 25631 C CA . PHE A 1 39 ? -4.936 -1.077 -12.867 1.00 0.00 19 PHE A CA 16
ATOM 25632 C C . PHE A 1 39 ? -6.261 -1.045 -12.103 1.00 0.00 19 PHE A C 16
ATOM 25633 O O . PHE A 1 39 ? -6.295 -1.166 -10.894 1.00 0.00 19 PHE A O 16
ATOM 25650 N N . ALA A 1 40 ? -7.354 -0.883 -12.798 1.00 0.00 20 ALA A N 16
ATOM 25651 C CA . ALA A 1 40 ? -8.675 -0.844 -12.110 1.00 0.00 20 ALA A CA 16
ATOM 25652 C C . ALA A 1 40 ? -9.781 -1.184 -13.111 1.00 0.00 20 ALA A C 16
ATOM 25653 O O . ALA A 1 40 ? -9.592 -1.108 -14.308 1.00 0.00 20 ALA A O 16
ATOM 25660 N N . ALA A 1 41 ? -10.935 -1.559 -12.630 1.00 0.00 21 ALA A N 16
ATOM 25661 C CA . ALA A 1 41 ? -12.050 -1.903 -13.555 1.00 0.00 21 ALA A CA 16
ATOM 25662 C C . ALA A 1 41 ? -12.757 -0.621 -14.002 1.00 0.00 21 ALA A C 16
ATOM 25663 O O . ALA A 1 41 ? -12.574 -0.155 -15.109 1.00 0.00 21 ALA A O 16
ATOM 25670 N N . SER A 1 42 ? -13.561 -0.048 -13.150 1.00 0.00 22 SER A N 16
ATOM 25671 C CA . SER A 1 42 ? -14.277 1.203 -13.526 1.00 0.00 22 SER A CA 16
ATOM 25672 C C . SER A 1 42 ? -14.208 2.200 -12.367 1.00 0.00 22 SER A C 16
ATOM 25673 O O . SER A 1 42 ? -14.056 1.824 -11.222 1.00 0.00 22 SER A O 16
ATOM 25681 N N . GLU A 1 43 ? -14.318 3.468 -12.656 1.00 0.00 23 GLU A N 16
ATOM 25682 C CA . GLU A 1 43 ? -14.258 4.485 -11.569 1.00 0.00 23 GLU A CA 16
ATOM 25683 C C . GLU A 1 43 ? -15.487 4.344 -10.669 1.00 0.00 23 GLU A C 16
ATOM 25684 O O . GLU A 1 43 ? -15.433 4.602 -9.483 1.00 0.00 23 GLU A O 16
ATOM 25696 N N . GLU A 1 44 ? -16.595 3.935 -11.224 1.00 0.00 24 GLU A N 16
ATOM 25697 C CA . GLU A 1 44 ? -17.827 3.776 -10.398 1.00 0.00 24 GLU A CA 16
ATOM 25698 C C . GLU A 1 44 ? -17.502 2.951 -9.152 1.00 0.00 24 GLU A C 16
ATOM 25699 O O . GLU A 1 44 ? -17.643 3.411 -8.037 1.00 0.00 24 GLU A O 16
ATOM 25711 N N . LEU A 1 45 ? -17.070 1.732 -9.332 1.00 0.00 25 LEU A N 16
ATOM 25712 C CA . LEU A 1 45 ? -16.737 0.879 -8.157 1.00 0.00 25 LEU A CA 16
ATOM 25713 C C . LEU A 1 45 ? -15.710 1.597 -7.280 1.00 0.00 25 LEU A C 16
ATOM 25714 O O . LEU A 1 45 ? -15.897 1.752 -6.089 1.00 0.00 25 LEU A O 16
ATOM 25730 N N . VAL A 1 46 ? -14.625 2.035 -7.857 1.00 0.00 26 VAL A N 16
ATOM 25731 C CA . VAL A 1 46 ? -13.587 2.741 -7.054 1.00 0.00 26 VAL A CA 16
ATOM 25732 C C . VAL A 1 46 ? -14.259 3.766 -6.138 1.00 0.00 26 VAL A C 16
ATOM 25733 O O . VAL A 1 46 ? -14.017 3.802 -4.949 1.00 0.00 26 VAL A O 16
ATOM 25746 N N . ASP A 1 47 ? -15.103 4.600 -6.683 1.00 0.00 27 ASP A N 16
ATOM 25747 C CA . ASP A 1 47 ? -15.788 5.621 -5.843 1.00 0.00 27 ASP A CA 16
ATOM 25748 C C . ASP A 1 47 ? -16.646 4.921 -4.787 1.00 0.00 27 ASP A C 16
ATOM 25749 O O . ASP A 1 47 ? -16.938 5.474 -3.745 1.00 0.00 27 ASP A O 16
ATOM 25758 N N . GLU A 1 48 ? -17.053 3.709 -5.046 1.00 0.00 28 GLU A N 16
ATOM 25759 C CA . GLU A 1 48 ? -17.891 2.976 -4.057 1.00 0.00 28 GLU A CA 16
ATOM 25760 C C . GLU A 1 48 ? -16.997 2.409 -2.952 1.00 0.00 28 GLU A C 16
ATOM 25761 O O . GLU A 1 48 ? -17.364 2.388 -1.794 1.00 0.00 28 GLU A O 16
ATOM 25773 N N . TYR A 1 49 ? -15.827 1.949 -3.300 1.00 0.00 29 TYR A N 16
ATOM 25774 C CA . TYR A 1 49 ? -14.912 1.384 -2.269 1.00 0.00 29 TYR A CA 16
ATOM 25775 C C . TYR A 1 49 ? -14.585 2.461 -1.232 1.00 0.00 29 TYR A C 16
ATOM 25776 O O . TYR A 1 49 ? -14.598 2.213 -0.042 1.00 0.00 29 TYR A O 16
ATOM 25794 N N . LEU A 1 50 ? -14.294 3.653 -1.673 1.00 0.00 30 LEU A N 16
ATOM 25795 C CA . LEU A 1 50 ? -13.968 4.744 -0.712 1.00 0.00 30 LEU A CA 16
ATOM 25796 C C . LEU A 1 50 ? -15.185 5.028 0.170 1.00 0.00 30 LEU A C 16
ATOM 25797 O O . LEU A 1 50 ? -15.059 5.335 1.338 1.00 0.00 30 LEU A O 16
ATOM 25813 N N . LYS A 1 51 ? -16.365 4.928 -0.380 1.00 0.00 31 LYS A N 16
ATOM 25814 C CA . LYS A 1 51 ? -17.588 5.191 0.430 1.00 0.00 31 LYS A CA 16
ATOM 25815 C C . LYS A 1 51 ? -17.866 3.992 1.338 1.00 0.00 31 LYS A C 16
ATOM 25816 O O . LYS A 1 51 ? -18.281 4.141 2.470 1.00 0.00 31 LYS A O 16
ATOM 25835 N N . ASN A 1 52 ? -17.641 2.803 0.851 1.00 0.00 32 ASN A N 16
ATOM 25836 C CA . ASN A 1 52 ? -17.891 1.595 1.687 1.00 0.00 32 ASN A CA 16
ATOM 25837 C C . ASN A 1 52 ? -16.649 0.702 1.679 1.00 0.00 32 ASN A C 16
ATOM 25838 O O . ASN A 1 52 ? -16.634 -0.350 1.072 1.00 0.00 32 ASN A O 16
ATOM 25849 N N . PRO A 1 53 ? -15.614 1.127 2.351 1.00 0.00 33 PRO A N 16
ATOM 25850 C CA . PRO A 1 53 ? -14.335 0.366 2.433 1.00 0.00 33 PRO A CA 16
ATOM 25851 C C . PRO A 1 53 ? -14.560 -1.112 2.764 1.00 0.00 33 PRO A C 16
ATOM 25852 O O . PRO A 1 53 ? -15.355 -1.454 3.616 1.00 0.00 33 PRO A O 16
ATOM 25863 N N . SER A 1 54 ? -13.864 -1.991 2.095 1.00 0.00 34 SER A N 16
ATOM 25864 C CA . SER A 1 54 ? -14.037 -3.445 2.369 1.00 0.00 34 SER A CA 16
ATOM 25865 C C . SER A 1 54 ? -13.025 -4.243 1.545 1.00 0.00 34 SER A C 16
ATOM 25866 O O . SER A 1 54 ? -12.887 -4.046 0.355 1.00 0.00 34 SER A O 16
ATOM 25874 N N . ILE A 1 55 ? -12.315 -5.143 2.169 1.00 0.00 35 ILE A N 16
ATOM 25875 C CA . ILE A 1 55 ? -11.313 -5.952 1.420 1.00 0.00 35 ILE A CA 16
ATOM 25876 C C . ILE A 1 55 ? -12.037 -6.913 0.475 1.00 0.00 35 ILE A C 16
ATOM 25877 O O . ILE A 1 55 ? -11.664 -7.071 -0.671 1.00 0.00 35 ILE A O 16
ATOM 25893 N N . GLY A 1 56 ? -13.069 -7.557 0.945 1.00 0.00 36 GLY A N 16
ATOM 25894 C CA . GLY A 1 56 ? -13.816 -8.508 0.073 1.00 0.00 36 GLY A CA 16
ATOM 25895 C C . GLY A 1 56 ? -14.312 -7.776 -1.175 1.00 0.00 36 GLY A C 16
ATOM 25896 O O . GLY A 1 56 ? -14.782 -8.384 -2.116 1.00 0.00 36 GLY A O 16
ATOM 25900 N N . LYS A 1 57 ? -14.213 -6.475 -1.190 1.00 0.00 37 LYS A N 16
ATOM 25901 C CA . LYS A 1 57 ? -14.680 -5.707 -2.378 1.00 0.00 37 LYS A CA 16
ATOM 25902 C C . LYS A 1 57 ? -13.495 -5.432 -3.306 1.00 0.00 37 LYS A C 16
ATOM 25903 O O . LYS A 1 57 ? -13.560 -5.668 -4.497 1.00 0.00 37 LYS A O 16
ATOM 25922 N N . LEU A 1 58 ? -12.412 -4.937 -2.772 1.00 0.00 38 LEU A N 16
ATOM 25923 C CA . LEU A 1 58 ? -11.226 -4.648 -3.624 1.00 0.00 38 LEU A CA 16
ATOM 25924 C C . LEU A 1 58 ? -10.945 -5.849 -4.532 1.00 0.00 38 LEU A C 16
ATOM 25925 O O . LEU A 1 58 ? -10.305 -5.728 -5.558 1.00 0.00 38 LEU A O 16
ATOM 25941 N N . SER A 1 59 ? -11.419 -7.007 -4.162 1.00 0.00 39 SER A N 16
ATOM 25942 C CA . SER A 1 59 ? -11.179 -8.213 -5.004 1.00 0.00 39 SER A CA 16
ATOM 25943 C C . SER A 1 59 ? -11.862 -8.032 -6.361 1.00 0.00 39 SER A C 16
ATOM 25944 O O . SER A 1 59 ? -11.396 -8.520 -7.372 1.00 0.00 39 SER A O 16
ATOM 25952 N N . GLU A 1 60 ? -12.965 -7.335 -6.392 1.00 0.00 40 GLU A N 16
ATOM 25953 C CA . GLU A 1 60 ? -13.677 -7.123 -7.684 1.00 0.00 40 GLU A CA 16
ATOM 25954 C C . GLU A 1 60 ? -13.090 -5.903 -8.395 1.00 0.00 40 GLU A C 16
ATOM 25955 O O . GLU A 1 60 ? -12.819 -5.933 -9.579 1.00 0.00 40 GLU A O 16
ATOM 25967 N N . VAL A 1 61 ? -12.890 -4.828 -7.682 1.00 0.00 41 VAL A N 16
ATOM 25968 C CA . VAL A 1 61 ? -12.320 -3.607 -8.319 1.00 0.00 41 VAL A CA 16
ATOM 25969 C C . VAL A 1 61 ? -10.946 -3.931 -8.905 1.00 0.00 41 VAL A C 16
ATOM 25970 O O . VAL A 1 61 ? -10.691 -3.713 -10.073 1.00 0.00 41 VAL A O 16
ATOM 25983 N N . VAL A 1 62 ? -10.056 -4.451 -8.104 1.00 0.00 42 VAL A N 16
ATOM 25984 C CA . VAL A 1 62 ? -8.699 -4.789 -8.616 1.00 0.00 42 VAL A CA 16
ATOM 25985 C C . VAL A 1 62 ? -8.789 -6.009 -9.533 1.00 0.00 42 VAL A C 16
ATOM 25986 O O . VAL A 1 62 ? -9.435 -6.990 -9.216 1.00 0.00 42 VAL A O 16
ATOM 25999 N N . GLU A 1 63 ? -8.148 -5.960 -10.668 1.00 0.00 43 GLU A N 16
ATOM 26000 C CA . GLU A 1 63 ? -8.198 -7.119 -11.604 1.00 0.00 43 GLU A CA 16
ATOM 26001 C C . GLU A 1 63 ? -6.783 -7.445 -12.087 1.00 0.00 43 GLU A C 16
ATOM 26002 O O . GLU A 1 63 ? -6.579 -7.842 -13.217 1.00 0.00 43 GLU A O 16
ATOM 26014 N N . LEU A 1 64 ? -5.804 -7.282 -11.238 1.00 0.00 44 LEU A N 16
ATOM 26015 C CA . LEU A 1 64 ? -4.404 -7.584 -11.650 1.00 0.00 44 LEU A CA 16
ATOM 26016 C C . LEU A 1 64 ? -3.511 -7.641 -10.409 1.00 0.00 44 LEU A C 16
ATOM 26017 O O . LEU A 1 64 ? -2.647 -8.488 -10.294 1.00 0.00 44 LEU A O 16
ATOM 26033 N N . PHE A 1 65 ? -3.712 -6.747 -9.480 1.00 0.00 45 PHE A N 16
ATOM 26034 C CA . PHE A 1 65 ? -2.873 -6.752 -8.249 1.00 0.00 45 PHE A CA 16
ATOM 26035 C C . PHE A 1 65 ? -1.396 -6.654 -8.636 1.00 0.00 45 PHE A C 16
ATOM 26036 O O . PHE A 1 65 ? -0.612 -7.541 -8.363 1.00 0.00 45 PHE A O 16
ATOM 26053 N N . GLU A 1 66 ? -1.010 -5.581 -9.271 1.00 0.00 46 GLU A N 16
ATOM 26054 C CA . GLU A 1 66 ? 0.416 -5.429 -9.675 1.00 0.00 46 GLU A CA 16
ATOM 26055 C C . GLU A 1 66 ? 0.731 -3.946 -9.886 1.00 0.00 46 GLU A C 16
ATOM 26056 O O . GLU A 1 66 ? -0.156 -3.131 -10.051 1.00 0.00 46 GLU A O 16
ATOM 26068 N N . VAL A 1 67 ? 1.986 -3.589 -9.883 1.00 0.00 47 VAL A N 16
ATOM 26069 C CA . VAL A 1 67 ? 2.355 -2.160 -10.084 1.00 0.00 47 VAL A CA 16
ATOM 26070 C C . VAL A 1 67 ? 3.165 -2.018 -11.374 1.00 0.00 47 VAL A C 16
ATOM 26071 O O . VAL A 1 67 ? 4.184 -2.656 -11.550 1.00 0.00 47 VAL A O 16
ATOM 26084 N N . PHE A 1 68 ? 2.721 -1.189 -12.277 1.00 0.00 48 PHE A N 16
ATOM 26085 C CA . PHE A 1 68 ? 3.466 -1.008 -13.554 1.00 0.00 48 PHE A CA 16
ATOM 26086 C C . PHE A 1 68 ? 4.094 0.386 -13.586 1.00 0.00 48 PHE A C 16
ATOM 26087 O O . PHE A 1 68 ? 3.828 1.218 -12.742 1.00 0.00 48 PHE A O 16
ATOM 26104 N N . THR A 1 69 ? 4.929 0.648 -14.555 1.00 0.00 49 THR A N 16
ATOM 26105 C CA . THR A 1 69 ? 5.574 1.988 -14.641 1.00 0.00 49 THR A CA 16
ATOM 26106 C C . THR A 1 69 ? 5.851 2.327 -16.107 1.00 0.00 49 THR A C 16
ATOM 26107 O O . THR A 1 69 ? 5.918 1.457 -16.953 1.00 0.00 49 THR A O 16
ATOM 26118 N N . PRO A 1 70 ? 6.012 3.588 -16.401 1.00 0.00 50 PRO A N 16
ATOM 26119 C CA . PRO A 1 70 ? 6.288 4.067 -17.786 1.00 0.00 50 PRO A CA 16
ATOM 26120 C C . PRO A 1 70 ? 7.696 3.694 -18.257 1.00 0.00 50 PRO A C 16
ATOM 26121 O O . PRO A 1 70 ? 8.525 3.259 -17.483 1.00 0.00 50 PRO A O 16
ATOM 26132 N N . GLN A 1 71 ? 7.973 3.861 -19.522 1.00 0.00 51 GLN A N 16
ATOM 26133 C CA . GLN A 1 71 ? 9.326 3.515 -20.040 1.00 0.00 51 GLN A CA 16
ATOM 26134 C C . GLN A 1 71 ? 9.926 4.731 -20.751 1.00 0.00 51 GLN A C 16
ATOM 26135 O O . GLN A 1 71 ? 9.248 5.706 -21.014 1.00 0.00 51 GLN A O 16
ATOM 26149 N N . ASP A 1 72 ? 11.191 4.682 -21.065 1.00 0.00 52 ASP A N 16
ATOM 26150 C CA . ASP A 1 72 ? 11.832 5.835 -21.757 1.00 0.00 52 ASP A CA 16
ATOM 26151 C C . ASP A 1 72 ? 11.205 6.012 -23.142 1.00 0.00 52 ASP A C 16
ATOM 26152 O O . ASP A 1 72 ? 11.293 5.145 -23.989 1.00 0.00 52 ASP A O 16
ATOM 26161 N N . GLY A 1 73 ? 10.573 7.128 -23.379 1.00 0.00 53 GLY A N 16
ATOM 26162 C CA . GLY A 1 73 ? 9.941 7.360 -24.708 1.00 0.00 53 GLY A CA 16
ATOM 26163 C C . GLY A 1 73 ? 8.946 8.517 -24.607 1.00 0.00 53 GLY A C 16
ATOM 26164 O O . GLY A 1 73 ? 8.927 9.406 -25.435 1.00 0.00 53 GLY A O 16
ATOM 26168 N N . ARG A 1 74 ? 8.120 8.513 -23.596 1.00 0.00 54 ARG A N 16
ATOM 26169 C CA . ARG A 1 74 ? 7.127 9.613 -23.442 1.00 0.00 54 ARG A CA 16
ATOM 26170 C C . ARG A 1 74 ? 6.245 9.335 -22.223 1.00 0.00 54 ARG A C 16
ATOM 26171 O O . ARG A 1 74 ? 5.647 10.230 -21.660 1.00 0.00 54 ARG A O 16
ATOM 26192 N N . GLY A 1 75 ? 6.160 8.099 -21.811 1.00 0.00 55 GLY A N 16
ATOM 26193 C CA . GLY A 1 75 ? 5.315 7.764 -20.629 1.00 0.00 55 GLY A CA 16
ATOM 26194 C C . GLY A 1 75 ? 4.626 6.418 -20.858 1.00 0.00 55 GLY A C 16
ATOM 26195 O O . GLY A 1 75 ? 5.013 5.409 -20.303 1.00 0.00 55 GLY A O 16
ATOM 26199 N N . ALA A 1 76 ? 3.607 6.394 -21.675 1.00 0.00 56 ALA A N 16
ATOM 26200 C CA . ALA A 1 76 ? 2.895 5.112 -21.939 1.00 0.00 56 ALA A CA 16
ATOM 26201 C C . ALA A 1 76 ? 3.600 4.361 -23.070 1.00 0.00 56 ALA A C 16
ATOM 26202 O O . ALA A 1 76 ? 4.168 3.307 -22.869 1.00 0.00 56 ALA A O 16
ATOM 26209 N N . GLU A 1 77 ? 3.568 4.896 -24.261 1.00 0.00 57 GLU A N 16
ATOM 26210 C CA . GLU A 1 77 ? 4.236 4.213 -25.404 1.00 0.00 57 GLU A CA 16
ATOM 26211 C C . GLU A 1 77 ? 4.026 2.702 -25.287 1.00 0.00 57 GLU A C 16
ATOM 26212 O O . GLU A 1 77 ? 4.872 1.916 -25.668 1.00 0.00 57 GLU A O 16
ATOM 26224 N N . GLY A 1 78 ? 2.905 2.287 -24.765 1.00 0.00 58 GLY A N 16
ATOM 26225 C CA . GLY A 1 78 ? 2.642 0.827 -24.625 1.00 0.00 58 GLY A CA 16
ATOM 26226 C C . GLY A 1 78 ? 3.875 0.139 -24.039 1.00 0.00 58 GLY A C 16
ATOM 26227 O O . GLY A 1 78 ? 4.741 0.774 -23.469 1.00 0.00 58 GLY A O 16
ATOM 26231 N N . GLU A 1 79 ? 3.964 -1.156 -24.174 1.00 0.00 59 GLU A N 16
ATOM 26232 C CA . GLU A 1 79 ? 5.142 -1.884 -23.625 1.00 0.00 59 GLU A CA 16
ATOM 26233 C C . GLU A 1 79 ? 5.441 -1.379 -22.212 1.00 0.00 59 GLU A C 16
ATOM 26234 O O . GLU A 1 79 ? 6.425 -0.706 -21.978 1.00 0.00 59 GLU A O 16
ATOM 26246 N N . LEU A 1 80 ? 4.599 -1.699 -21.266 1.00 0.00 60 LEU A N 16
ATOM 26247 C CA . LEU A 1 80 ? 4.835 -1.237 -19.871 1.00 0.00 60 LEU A CA 16
ATOM 26248 C C . LEU A 1 80 ? 5.740 -2.238 -19.148 1.00 0.00 60 LEU A C 16
ATOM 26249 O O . LEU A 1 80 ? 5.942 -3.347 -19.604 1.00 0.00 60 LEU A O 16
ATOM 26265 N N . GLY A 1 81 ? 6.285 -1.858 -18.026 1.00 0.00 61 GLY A N 16
ATOM 26266 C CA . GLY A 1 81 ? 7.176 -2.789 -17.277 1.00 0.00 61 GLY A CA 16
ATOM 26267 C C . GLY A 1 81 ? 6.810 -2.764 -15.792 1.00 0.00 61 GLY A C 16
ATOM 26268 O O . GLY A 1 81 ? 6.310 -1.780 -15.282 1.00 0.00 61 GLY A O 16
ATOM 26272 N N . ALA A 1 82 ? 7.056 -3.838 -15.093 1.00 0.00 62 ALA A N 16
ATOM 26273 C CA . ALA A 1 82 ? 6.722 -3.875 -13.641 1.00 0.00 62 ALA A CA 16
ATOM 26274 C C . ALA A 1 82 ? 7.889 -3.301 -12.835 1.00 0.00 62 ALA A C 16
ATOM 26275 O O . ALA A 1 82 ? 9.040 -3.454 -13.195 1.00 0.00 62 ALA A O 16
ATOM 26282 N N . ALA A 1 83 ? 7.603 -2.639 -11.747 1.00 0.00 63 ALA A N 16
ATOM 26283 C CA . ALA A 1 83 ? 8.697 -2.056 -10.920 1.00 0.00 63 ALA A CA 16
ATOM 26284 C C . ALA A 1 83 ? 9.217 -3.113 -9.944 1.00 0.00 63 ALA A C 16
ATOM 26285 O O . ALA A 1 83 ? 8.867 -4.274 -10.027 1.00 0.00 63 ALA A O 16
ATOM 26292 N N . SER A 1 84 ? 10.049 -2.721 -9.019 1.00 0.00 64 SER A N 16
ATOM 26293 C CA . SER A 1 84 ? 10.591 -3.704 -8.039 1.00 0.00 64 SER A CA 16
ATOM 26294 C C . SER A 1 84 ? 10.060 -3.376 -6.642 1.00 0.00 64 SER A C 16
ATOM 26295 O O . SER A 1 84 ? 9.841 -2.230 -6.304 1.00 0.00 64 SER A O 16
ATOM 26303 N N . LYS A 1 85 ? 9.852 -4.374 -5.827 1.00 0.00 65 LYS A N 16
ATOM 26304 C CA . LYS A 1 85 ? 9.336 -4.118 -4.453 1.00 0.00 65 LYS A CA 16
ATOM 26305 C C . LYS A 1 85 ? 10.166 -3.015 -3.794 1.00 0.00 65 LYS A C 16
ATOM 26306 O O . LYS A 1 85 ? 9.668 -2.240 -3.003 1.00 0.00 65 LYS A O 16
ATOM 26325 N N . ALA A 1 86 ? 11.429 -2.939 -4.113 1.00 0.00 66 ALA A N 16
ATOM 26326 C CA . ALA A 1 86 ? 12.289 -1.886 -3.504 1.00 0.00 66 ALA A CA 16
ATOM 26327 C C . ALA A 1 86 ? 11.802 -0.507 -3.954 1.00 0.00 66 ALA A C 16
ATOM 26328 O O . ALA A 1 86 ? 11.722 0.420 -3.172 1.00 0.00 66 ALA A O 16
ATOM 26335 N N . GLN A 1 87 ? 11.474 -0.364 -5.209 1.00 0.00 67 GLN A N 16
ATOM 26336 C CA . GLN A 1 87 ? 10.992 0.955 -5.707 1.00 0.00 67 GLN A CA 16
ATOM 26337 C C . GLN A 1 87 ? 9.706 1.339 -4.972 1.00 0.00 67 GLN A C 16
ATOM 26338 O O . GLN A 1 87 ? 9.486 2.488 -4.645 1.00 0.00 67 GLN A O 16
ATOM 26352 N N . VAL A 1 88 ? 8.854 0.386 -4.710 1.00 0.00 68 VAL A N 16
ATOM 26353 C CA . VAL A 1 88 ? 7.584 0.697 -3.997 1.00 0.00 68 VAL A CA 16
ATOM 26354 C C . VAL A 1 88 ? 7.899 1.146 -2.568 1.00 0.00 68 VAL A C 16
ATOM 26355 O O . VAL A 1 88 ? 7.498 2.210 -2.138 1.00 0.00 68 VAL A O 16
ATOM 26368 N N . GLU A 1 89 ? 8.614 0.343 -1.827 1.00 0.00 69 GLU A N 16
ATOM 26369 C CA . GLU A 1 89 ? 8.953 0.725 -0.428 1.00 0.00 69 GLU A CA 16
ATOM 26370 C C . GLU A 1 89 ? 9.409 2.185 -0.395 1.00 0.00 69 GLU A C 16
ATOM 26371 O O . GLU A 1 89 ? 9.142 2.908 0.544 1.00 0.00 69 GLU A O 16
ATOM 26383 N N . ASN A 1 90 ? 10.096 2.625 -1.413 1.00 0.00 70 ASN A N 16
ATOM 26384 C CA . ASN A 1 90 ? 10.570 4.038 -1.439 1.00 0.00 70 ASN A CA 16
ATOM 26385 C C . ASN A 1 90 ? 9.364 4.977 -1.529 1.00 0.00 70 ASN A C 16
ATOM 26386 O O . ASN A 1 90 ? 9.461 6.154 -1.245 1.00 0.00 70 ASN A O 16
ATOM 26397 N N . GLU A 1 91 ? 8.231 4.466 -1.923 1.00 0.00 71 GLU A N 16
ATOM 26398 C CA . GLU A 1 91 ? 7.022 5.330 -2.030 1.00 0.00 71 GLU A CA 16
ATOM 26399 C C . GLU A 1 91 ? 6.037 4.972 -0.916 1.00 0.00 71 GLU A C 16
ATOM 26400 O O . GLU A 1 91 ? 5.034 5.631 -0.724 1.00 0.00 71 GLU A O 16
ATOM 26412 N N . PHE A 1 92 ? 6.315 3.933 -0.176 1.00 0.00 72 PHE A N 16
ATOM 26413 C CA . PHE A 1 92 ? 5.395 3.535 0.925 1.00 0.00 72 PHE A CA 16
ATOM 26414 C C . PHE A 1 92 ? 6.208 2.955 2.084 1.00 0.00 72 PHE A C 16
ATOM 26415 O O . PHE A 1 92 ? 5.679 2.294 2.957 1.00 0.00 72 PHE A O 16
ATOM 26432 N N . GLY A 1 93 ? 7.490 3.196 2.102 1.00 0.00 73 GLY A N 16
ATOM 26433 C CA . GLY A 1 93 ? 8.335 2.658 3.204 1.00 0.00 73 GLY A CA 16
ATOM 26434 C C . GLY A 1 93 ? 8.028 1.173 3.406 1.00 0.00 73 GLY A C 16
ATOM 26435 O O . GLY A 1 93 ? 7.950 0.412 2.463 1.00 0.00 73 GLY A O 16
ATOM 26439 N N . LYS A 1 94 ? 7.855 0.754 4.630 1.00 0.00 74 LYS A N 16
ATOM 26440 C CA . LYS A 1 94 ? 7.554 -0.681 4.891 1.00 0.00 74 LYS A CA 16
ATOM 26441 C C . LYS A 1 94 ? 6.530 -1.181 3.869 1.00 0.00 74 LYS A C 16
ATOM 26442 O O . LYS A 1 94 ? 5.371 -0.817 3.908 1.00 0.00 74 LYS A O 16
ATOM 26461 N N . GLY A 1 95 ? 6.948 -2.013 2.954 1.00 0.00 75 GLY A N 16
ATOM 26462 C CA . GLY A 1 95 ? 5.997 -2.534 1.932 1.00 0.00 75 GLY A CA 16
ATOM 26463 C C . GLY A 1 95 ? 4.877 -3.313 2.623 1.00 0.00 75 GLY A C 16
ATOM 26464 O O . GLY A 1 95 ? 4.957 -4.513 2.794 1.00 0.00 75 GLY A O 16
ATOM 26468 N N . LYS A 1 96 ? 3.833 -2.640 3.021 1.00 0.00 76 LYS A N 16
ATOM 26469 C CA . LYS A 1 96 ? 2.708 -3.344 3.701 1.00 0.00 76 LYS A CA 16
ATOM 26470 C C . LYS A 1 96 ? 2.026 -4.289 2.709 1.00 0.00 76 LYS A C 16
ATOM 26471 O O . LYS A 1 96 ? 2.423 -4.396 1.565 1.00 0.00 76 LYS A O 16
ATOM 26490 N N . LYS A 1 97 ? 1.002 -4.975 3.138 1.00 0.00 77 LYS A N 16
ATOM 26491 C CA . LYS A 1 97 ? 0.297 -5.913 2.219 1.00 0.00 77 LYS A CA 16
ATOM 26492 C C . LYS A 1 97 ? 0.014 -5.208 0.890 1.00 0.00 77 LYS A C 16
ATOM 26493 O O . LYS A 1 97 ? -0.366 -4.055 0.857 1.00 0.00 77 LYS A O 16
ATOM 26512 N N . ILE A 1 98 ? 0.195 -5.894 -0.206 1.00 0.00 78 ILE A N 16
ATOM 26513 C CA . ILE A 1 98 ? -0.063 -5.264 -1.531 1.00 0.00 78 ILE A CA 16
ATOM 26514 C C . ILE A 1 98 ? -1.475 -4.675 -1.549 1.00 0.00 78 ILE A C 16
ATOM 26515 O O . ILE A 1 98 ? -1.779 -3.789 -2.323 1.00 0.00 78 ILE A O 16
ATOM 26531 N N . GLU A 1 99 ? -2.342 -5.160 -0.703 1.00 0.00 79 GLU A N 16
ATOM 26532 C CA . GLU A 1 99 ? -3.733 -4.628 -0.673 1.00 0.00 79 GLU A CA 16
ATOM 26533 C C . GLU A 1 99 ? -3.732 -3.233 -0.044 1.00 0.00 79 GLU A C 16
ATOM 26534 O O . GLU A 1 99 ? -4.564 -2.402 -0.353 1.00 0.00 79 GLU A O 16
ATOM 26546 N N . GLU A 1 100 ? -2.805 -2.970 0.835 1.00 0.00 80 GLU A N 16
ATOM 26547 C CA . GLU A 1 100 ? -2.751 -1.629 1.483 1.00 0.00 80 GLU A CA 16
ATOM 26548 C C . GLU A 1 100 ? -2.081 -0.631 0.537 1.00 0.00 80 GLU A C 16
ATOM 26549 O O . GLU A 1 100 ? -2.574 0.457 0.316 1.00 0.00 80 GLU A O 16
ATOM 26561 N N . VAL A 1 101 ? -0.960 -0.994 -0.025 1.00 0.00 81 VAL A N 16
ATOM 26562 C CA . VAL A 1 101 ? -0.258 -0.065 -0.956 1.00 0.00 81 VAL A CA 16
ATOM 26563 C C . VAL A 1 101 ? -1.243 0.439 -2.012 1.00 0.00 81 VAL A C 16
ATOM 26564 O O . VAL A 1 101 ? -1.338 1.622 -2.272 1.00 0.00 81 VAL A O 16
ATOM 26577 N N . ILE A 1 102 ? -1.978 -0.449 -2.624 1.00 0.00 82 ILE A N 16
ATOM 26578 C CA . ILE A 1 102 ? -2.956 -0.018 -3.663 1.00 0.00 82 ILE A CA 16
ATOM 26579 C C . ILE A 1 102 ? -4.031 0.859 -3.020 1.00 0.00 82 ILE A C 16
ATOM 26580 O O . ILE A 1 102 ? -4.505 1.809 -3.610 1.00 0.00 82 ILE A O 16
ATOM 26596 N N . ASP A 1 103 ? -4.421 0.550 -1.814 1.00 0.00 83 ASP A N 16
ATOM 26597 C CA . ASP A 1 103 ? -5.465 1.366 -1.135 1.00 0.00 83 ASP A CA 16
ATOM 26598 C C . ASP A 1 103 ? -4.993 2.818 -1.036 1.00 0.00 83 ASP A C 16
ATOM 26599 O O . ASP A 1 103 ? -5.578 3.712 -1.615 1.00 0.00 83 ASP A O 16
ATOM 26608 N N . LEU A 1 104 ? -3.938 3.060 -0.307 1.00 0.00 84 LEU A N 16
ATOM 26609 C CA . LEU A 1 104 ? -3.429 4.454 -0.172 1.00 0.00 84 LEU A CA 16
ATOM 26610 C C . LEU A 1 104 ? -3.476 5.149 -1.535 1.00 0.00 84 LEU A C 16
ATOM 26611 O O . LEU A 1 104 ? -3.925 6.270 -1.656 1.00 0.00 84 LEU A O 16
ATOM 26627 N N . ILE A 1 105 ? -3.016 4.489 -2.564 1.00 0.00 85 ILE A N 16
ATOM 26628 C CA . ILE A 1 105 ? -3.036 5.113 -3.917 1.00 0.00 85 ILE A CA 16
ATOM 26629 C C . ILE A 1 105 ? -4.472 5.494 -4.283 1.00 0.00 85 ILE A C 16
ATOM 26630 O O . ILE A 1 105 ? -4.772 6.641 -4.548 1.00 0.00 85 ILE A O 16
ATOM 26646 N N . LEU A 1 106 ? -5.363 4.540 -4.297 1.00 0.00 86 LEU A N 16
ATOM 26647 C CA . LEU A 1 106 ? -6.779 4.848 -4.645 1.00 0.00 86 LEU A CA 16
ATOM 26648 C C . LEU A 1 106 ? -7.310 5.933 -3.707 1.00 0.00 86 LEU A C 16
ATOM 26649 O O . LEU A 1 106 ? -8.396 6.447 -3.888 1.00 0.00 86 LEU A O 16
ATOM 26665 N N . ARG A 1 107 ? -6.553 6.288 -2.705 1.00 0.00 87 ARG A N 16
ATOM 26666 C CA . ARG A 1 107 ? -7.016 7.340 -1.756 1.00 0.00 87 ARG A CA 16
ATOM 26667 C C . ARG A 1 107 ? -6.159 8.595 -1.927 1.00 0.00 87 ARG A C 16
ATOM 26668 O O . ARG A 1 107 ? -6.554 9.683 -1.556 1.00 0.00 87 ARG A O 16
ATOM 26689 N N . ASN A 1 108 ? -4.987 8.455 -2.484 1.00 0.00 88 ASN A N 16
ATOM 26690 C CA . ASN A 1 108 ? -4.108 9.643 -2.676 1.00 0.00 88 ASN A CA 16
ATOM 26691 C C . ASN A 1 108 ? -3.398 9.542 -4.027 1.00 0.00 88 ASN A C 16
ATOM 26692 O O . ASN A 1 108 ? -2.193 9.396 -4.096 1.00 0.00 88 ASN A O 16
ATOM 26703 N N . GLY A 1 109 ? -4.133 9.619 -5.102 1.00 0.00 89 GLY A N 16
ATOM 26704 C CA . GLY A 1 109 ? -3.498 9.528 -6.447 1.00 0.00 89 GLY A CA 16
ATOM 26705 C C . GLY A 1 109 ? -4.281 10.389 -7.439 1.00 0.00 89 GLY A C 16
ATOM 26706 O O . GLY A 1 109 ? -4.704 11.484 -7.127 1.00 0.00 89 GLY A O 16
ATOM 26710 N N . LYS A 1 110 ? -4.478 9.900 -8.633 1.00 0.00 90 LYS A N 16
ATOM 26711 C CA . LYS A 1 110 ? -5.234 10.687 -9.649 1.00 0.00 90 LYS A CA 16
ATOM 26712 C C . LYS A 1 110 ? -6.344 11.485 -8.958 1.00 0.00 90 LYS A C 16
ATOM 26713 O O . LYS A 1 110 ? -7.401 10.960 -8.667 1.00 0.00 90 LYS A O 16
ATOM 26732 N N . PRO A 1 111 ? -6.108 12.745 -8.698 1.00 0.00 91 PRO A N 16
ATOM 26733 C CA . PRO A 1 111 ? -7.109 13.628 -8.030 1.00 0.00 91 PRO A CA 16
ATOM 26734 C C . PRO A 1 111 ? -8.450 13.643 -8.770 1.00 0.00 91 PRO A C 16
ATOM 26735 O O . PRO A 1 111 ? -8.667 14.435 -9.665 1.00 0.00 91 PRO A O 16
ATOM 26746 N N . ASN A 1 112 ? -9.349 12.770 -8.406 1.00 0.00 92 ASN A N 16
ATOM 26747 C CA . ASN A 1 112 ? -10.672 12.734 -9.091 1.00 0.00 92 ASN A CA 16
ATOM 26748 C C . ASN A 1 112 ? -11.495 13.957 -8.682 1.00 0.00 92 ASN A C 16
ATOM 26749 O O . ASN A 1 112 ? -11.314 14.511 -7.616 1.00 0.00 92 ASN A O 16
ATOM 26760 N N . SER A 1 113 ? -12.398 14.383 -9.522 1.00 0.00 93 SER A N 16
ATOM 26761 C CA . SER A 1 113 ? -13.232 15.571 -9.182 1.00 0.00 93 SER A CA 16
ATOM 26762 C C . SER A 1 113 ? -12.347 16.658 -8.569 1.00 0.00 93 SER A C 16
ATOM 26763 O O . SER A 1 113 ? -12.290 16.820 -7.366 1.00 0.00 93 SER A O 16
ATOM 26771 N N . THR A 1 114 ? -11.657 17.405 -9.386 1.00 0.00 94 THR A N 16
ATOM 26772 C CA . THR A 1 114 ? -10.777 18.481 -8.849 1.00 0.00 94 THR A CA 16
ATOM 26773 C C . THR A 1 114 ? -11.635 19.677 -8.428 1.00 0.00 94 THR A C 16
ATOM 26774 O O . THR A 1 114 ? -11.496 20.766 -8.948 1.00 0.00 94 THR A O 16
ATOM 26785 N N . THR A 1 115 ? -12.521 19.482 -7.491 1.00 0.00 95 THR A N 16
ATOM 26786 C CA . THR A 1 115 ? -13.387 20.607 -7.037 1.00 0.00 95 THR A CA 16
ATOM 26787 C C . THR A 1 115 ? -13.568 20.531 -5.520 1.00 0.00 95 THR A C 16
ATOM 26788 O O . THR A 1 115 ? -13.915 19.501 -4.977 1.00 0.00 95 THR A O 16
ATOM 26799 N N . SER A 1 116 ? -13.338 21.615 -4.831 1.00 0.00 96 SER A N 16
ATOM 26800 C CA . SER A 1 116 ? -13.497 21.603 -3.349 1.00 0.00 96 SER A CA 16
ATOM 26801 C C . SER A 1 116 ? -14.626 22.556 -2.951 1.00 0.00 96 SER A C 16
ATOM 26802 O O . SER A 1 116 ? -15.225 22.421 -1.903 1.00 0.00 96 SER A O 16
ATOM 26810 N N . SER A 1 117 ? -14.920 23.521 -3.780 1.00 0.00 97 SER A N 16
ATOM 26811 C CA . SER A 1 117 ? -16.010 24.481 -3.448 1.00 0.00 97 SER A CA 16
ATOM 26812 C C . SER A 1 117 ? -17.367 23.818 -3.691 1.00 0.00 97 SER A C 16
ATOM 26813 O O . SER A 1 117 ? -17.712 23.479 -4.806 1.00 0.00 97 SER A O 16
ATOM 26821 N N . LEU A 1 118 ? -18.140 23.631 -2.657 1.00 0.00 98 LEU A N 16
ATOM 26822 C CA . LEU A 1 118 ? -19.474 22.990 -2.830 1.00 0.00 98 LEU A CA 16
ATOM 26823 C C . LEU A 1 118 ? -20.572 24.037 -2.630 1.00 0.00 98 LEU A C 16
ATOM 26824 O O . LEU A 1 118 ? -20.422 25.185 -2.994 1.00 0.00 98 LEU A O 16
ATOM 26840 N N . LYS A 1 119 ? -21.676 23.648 -2.052 1.00 0.00 99 LYS A N 16
ATOM 26841 C CA . LYS A 1 119 ? -22.782 24.621 -1.828 1.00 0.00 99 LYS A CA 16
ATOM 26842 C C . LYS A 1 119 ? -23.100 25.343 -3.139 1.00 0.00 99 LYS A C 16
ATOM 26843 O O . LYS A 1 119 ? -23.774 26.354 -3.154 1.00 0.00 99 LYS A O 16
ATOM 26862 N N . THR A 1 120 ? -22.619 24.833 -4.239 1.00 0.00 100 THR A N 16
ATOM 26863 C CA . THR A 1 120 ? -22.893 25.491 -5.548 1.00 0.00 100 THR A CA 16
ATOM 26864 C C . THR A 1 120 ? -23.515 24.476 -6.509 1.00 0.00 100 THR A C 16
ATOM 26865 O O . THR A 1 120 ? -24.526 24.735 -7.131 1.00 0.00 100 THR A O 16
ATOM 26876 N N . LYS A 1 121 ? -22.919 23.322 -6.634 1.00 0.00 101 LYS A N 16
ATOM 26877 C CA . LYS A 1 121 ? -23.477 22.292 -7.555 1.00 0.00 101 LYS A CA 16
ATOM 26878 C C . LYS A 1 121 ? -24.632 21.562 -6.865 1.00 0.00 101 LYS A C 16
ATOM 26879 O O . LYS A 1 121 ? -24.473 20.468 -6.360 1.00 0.00 101 LYS A O 16
ATOM 26898 N N . GLY A 1 122 ? -25.792 22.158 -6.839 1.00 0.00 102 GLY A N 16
ATOM 26899 C CA . GLY A 1 122 ? -26.955 21.498 -6.181 1.00 0.00 102 GLY A CA 16
ATOM 26900 C C . GLY A 1 122 ? -28.254 21.996 -6.817 1.00 0.00 102 GLY A C 16
ATOM 26901 O O . GLY A 1 122 ? -28.263 22.956 -7.562 1.00 0.00 102 GLY A O 16
ATOM 26905 N N . GLY A 1 123 ? -29.351 21.350 -6.530 1.00 0.00 103 GLY A N 16
ATOM 26906 C CA . GLY A 1 123 ? -30.649 21.788 -7.119 1.00 0.00 103 GLY A CA 16
ATOM 26907 C C . GLY A 1 123 ? -30.944 20.964 -8.374 1.00 0.00 103 GLY A C 16
ATOM 26908 O O . GLY A 1 123 ? -30.886 21.460 -9.481 1.00 0.00 103 GLY A O 16
ATOM 26912 N N . ASN A 1 124 ? -31.262 19.709 -8.210 1.00 0.00 104 ASN A N 16
ATOM 26913 C CA . ASN A 1 124 ? -31.561 18.856 -9.394 1.00 0.00 104 ASN A CA 16
ATOM 26914 C C . ASN A 1 124 ? -32.528 17.741 -8.988 1.00 0.00 104 ASN A C 16
ATOM 26915 O O . ASN A 1 124 ? -33.698 17.775 -9.311 1.00 0.00 104 ASN A O 16
ATOM 26926 N N . ALA A 1 125 ? -32.047 16.754 -8.283 1.00 0.00 105 ALA A N 16
ATOM 26927 C CA . ALA A 1 125 ? -32.939 15.639 -7.858 1.00 0.00 105 ALA A CA 16
ATOM 26928 C C . ALA A 1 125 ? -33.902 16.139 -6.779 1.00 0.00 105 ALA A C 16
ATOM 26929 O O . ALA A 1 125 ? -35.023 15.682 -6.674 1.00 0.00 105 ALA A O 16
ATOM 26936 N N . GLY A 1 126 ? -33.474 17.075 -5.977 1.00 0.00 106 GLY A N 16
ATOM 26937 C CA . GLY A 1 126 ? -34.365 17.604 -4.906 1.00 0.00 106 GLY A CA 16
ATOM 26938 C C . GLY A 1 126 ? -33.790 17.242 -3.537 1.00 0.00 106 GLY A C 16
ATOM 26939 O O . GLY A 1 126 ? -33.663 16.084 -3.192 1.00 0.00 106 GLY A O 16
ATOM 26943 N N . THR A 1 127 ? -33.439 18.224 -2.752 1.00 0.00 107 THR A N 16
ATOM 26944 C CA . THR A 1 127 ? -32.871 17.935 -1.405 1.00 0.00 107 THR A CA 16
ATOM 26945 C C . THR A 1 127 ? -34.007 17.617 -0.431 1.00 0.00 107 THR A C 16
ATOM 26946 O O . THR A 1 127 ? -33.814 16.945 0.564 1.00 0.00 107 THR A O 16
ATOM 26957 N N . LYS A 1 128 ? -35.190 18.094 -0.708 1.00 0.00 108 LYS A N 16
ATOM 26958 C CA . LYS A 1 128 ? -36.336 17.817 0.203 1.00 0.00 108 LYS A CA 16
ATOM 26959 C C . LYS A 1 128 ? -35.954 18.202 1.634 1.00 0.00 108 LYS A C 16
ATOM 26960 O O . LYS A 1 128 ? -36.389 17.590 2.589 1.00 0.00 108 LYS A O 16
ATOM 26979 N N . ALA A 1 129 ? -35.145 19.215 1.791 1.00 0.00 109 ALA A N 16
ATOM 26980 C CA . ALA A 1 129 ? -34.738 19.638 3.160 1.00 0.00 109 ALA A CA 16
ATOM 26981 C C . ALA A 1 129 ? -35.909 20.346 3.844 1.00 0.00 109 ALA A C 16
ATOM 26982 O O . ALA A 1 129 ? -35.723 21.201 4.688 1.00 0.00 109 ALA A O 16
ATOM 26989 N N . TYR A 1 130 ? -37.115 19.998 3.488 1.00 0.00 110 TYR A N 16
ATOM 26990 C CA . TYR A 1 130 ? -38.296 20.652 4.118 1.00 0.00 110 TYR A CA 16
ATOM 26991 C C . TYR A 1 130 ? -39.159 19.594 4.808 1.00 0.00 110 TYR A C 16
ATOM 26992 O O . TYR A 1 130 ? -39.070 18.418 4.513 1.00 0.00 110 TYR A O 16
ATOM 27010 N N . ASN A 1 131 ? -39.992 20.000 5.726 1.00 0.00 111 ASN A N 16
ATOM 27011 C CA . ASN A 1 131 ? -40.859 19.016 6.434 1.00 0.00 111 ASN A CA 16
ATOM 27012 C C . ASN A 1 131 ? -42.092 18.717 5.580 1.00 0.00 111 ASN A C 16
ATOM 27013 O O . ASN A 1 131 ? -42.212 17.593 5.122 1.00 0.00 111 ASN A O 16
ATOM 27025 N N . MET A 1 21 ? -13.540 -5.976 -26.978 1.00 0.00 1 MET A N 17
ATOM 27026 C CA . MET A 1 21 ? -14.589 -6.338 -25.984 1.00 0.00 1 MET A CA 17
ATOM 27027 C C . MET A 1 21 ? -13.985 -6.330 -24.578 1.00 0.00 1 MET A C 17
ATOM 27028 O O . MET A 1 21 ? -14.305 -7.158 -23.750 1.00 0.00 1 MET A O 17
ATOM 27042 N N . SER A 1 22 ? -13.111 -5.399 -24.304 1.00 0.00 2 SER A N 17
ATOM 27043 C CA . SER A 1 22 ? -12.488 -5.339 -22.952 1.00 0.00 2 SER A CA 17
ATOM 27044 C C . SER A 1 22 ? -11.966 -3.924 -22.693 1.00 0.00 2 SER A C 17
ATOM 27045 O O . SER A 1 22 ? -10.897 -3.556 -23.137 1.00 0.00 2 SER A O 17
ATOM 27053 N N . THR A 1 23 ? -12.713 -3.128 -21.977 1.00 0.00 3 THR A N 17
ATOM 27054 C CA . THR A 1 23 ? -12.258 -1.738 -21.692 1.00 0.00 3 THR A CA 17
ATOM 27055 C C . THR A 1 23 ? -12.120 -1.548 -20.180 1.00 0.00 3 THR A C 17
ATOM 27056 O O . THR A 1 23 ? -12.841 -2.140 -19.402 1.00 0.00 3 THR A O 17
ATOM 27067 N N . VAL A 1 24 ? -11.199 -0.726 -19.757 1.00 0.00 4 VAL A N 17
ATOM 27068 C CA . VAL A 1 24 ? -11.016 -0.499 -18.296 1.00 0.00 4 VAL A CA 17
ATOM 27069 C C . VAL A 1 24 ? -10.475 0.912 -18.063 1.00 0.00 4 VAL A C 17
ATOM 27070 O O . VAL A 1 24 ? -10.426 1.726 -18.964 1.00 0.00 4 VAL A O 17
ATOM 27083 N N . THR A 1 25 ? -10.066 1.210 -16.860 1.00 0.00 5 THR A N 17
ATOM 27084 C CA . THR A 1 25 ? -9.528 2.569 -16.570 1.00 0.00 5 THR A CA 17
ATOM 27085 C C . THR A 1 25 ? -8.171 2.444 -15.874 1.00 0.00 5 THR A C 17
ATOM 27086 O O . THR A 1 25 ? -7.958 1.565 -15.064 1.00 0.00 5 THR A O 17
ATOM 27097 N N . LYS A 1 26 ? -7.252 3.317 -16.184 1.00 0.00 6 LYS A N 17
ATOM 27098 C CA . LYS A 1 26 ? -5.911 3.247 -15.538 1.00 0.00 6 LYS A CA 17
ATOM 27099 C C . LYS A 1 26 ? -5.814 4.314 -14.447 1.00 0.00 6 LYS A C 17
ATOM 27100 O O . LYS A 1 26 ? -6.139 5.466 -14.661 1.00 0.00 6 LYS A O 17
ATOM 27119 N N . TYR A 1 27 ? -5.368 3.943 -13.278 1.00 0.00 7 TYR A N 17
ATOM 27120 C CA . TYR A 1 27 ? -5.251 4.937 -12.175 1.00 0.00 7 TYR A CA 17
ATOM 27121 C C . TYR A 1 27 ? -3.797 5.401 -12.059 1.00 0.00 7 TYR A C 17
ATOM 27122 O O . TYR A 1 27 ? -2.910 4.624 -11.762 1.00 0.00 7 TYR A O 17
ATOM 27140 N N . PHE A 1 28 ? -3.545 6.660 -12.290 1.00 0.00 8 PHE A N 17
ATOM 27141 C CA . PHE A 1 28 ? -2.150 7.171 -12.193 1.00 0.00 8 PHE A CA 17
ATOM 27142 C C . PHE A 1 28 ? -1.888 7.672 -10.771 1.00 0.00 8 PHE A C 17
ATOM 27143 O O . PHE A 1 28 ? -2.751 8.244 -10.136 1.00 0.00 8 PHE A O 17
ATOM 27160 N N . TYR A 1 29 ? -0.703 7.462 -10.267 1.00 0.00 9 TYR A N 17
ATOM 27161 C CA . TYR A 1 29 ? -0.387 7.927 -8.887 1.00 0.00 9 TYR A CA 17
ATOM 27162 C C . TYR A 1 29 ? 0.957 8.657 -8.889 1.00 0.00 9 TYR A C 17
ATOM 27163 O O . TYR A 1 29 ? 2.007 8.044 -8.921 1.00 0.00 9 TYR A O 17
ATOM 27181 N N . LYS A 1 30 ? 0.935 9.960 -8.857 1.00 0.00 10 LYS A N 17
ATOM 27182 C CA . LYS A 1 30 ? 2.213 10.727 -8.858 1.00 0.00 10 LYS A CA 17
ATOM 27183 C C . LYS A 1 30 ? 2.783 10.770 -7.439 1.00 0.00 10 LYS A C 17
ATOM 27184 O O . LYS A 1 30 ? 2.446 11.627 -6.648 1.00 0.00 10 LYS A O 17
ATOM 27203 N N . GLY A 1 31 ? 3.646 9.847 -7.109 1.00 0.00 11 GLY A N 17
ATOM 27204 C CA . GLY A 1 31 ? 4.238 9.835 -5.741 1.00 0.00 11 GLY A CA 17
ATOM 27205 C C . GLY A 1 31 ? 5.336 10.895 -5.649 1.00 0.00 11 GLY A C 17
ATOM 27206 O O . GLY A 1 31 ? 5.352 11.853 -6.396 1.00 0.00 11 GLY A O 17
ATOM 27210 N N . GLU A 1 32 ? 6.256 10.731 -4.738 1.00 0.00 12 GLU A N 17
ATOM 27211 C CA . GLU A 1 32 ? 7.353 11.731 -4.598 1.00 0.00 12 GLU A CA 17
ATOM 27212 C C . GLU A 1 32 ? 7.926 12.056 -5.978 1.00 0.00 12 GLU A C 17
ATOM 27213 O O . GLU A 1 32 ? 7.545 13.021 -6.608 1.00 0.00 12 GLU A O 17
ATOM 27225 N N . ASN A 1 33 ? 8.841 11.256 -6.454 1.00 0.00 13 ASN A N 17
ATOM 27226 C CA . ASN A 1 33 ? 9.438 11.520 -7.793 1.00 0.00 13 ASN A CA 17
ATOM 27227 C C . ASN A 1 33 ? 9.156 10.336 -8.721 1.00 0.00 13 ASN A C 17
ATOM 27228 O O . ASN A 1 33 ? 9.322 10.422 -9.921 1.00 0.00 13 ASN A O 17
ATOM 27239 N N . THR A 1 34 ? 8.729 9.230 -8.174 1.00 0.00 14 THR A N 17
ATOM 27240 C CA . THR A 1 34 ? 8.436 8.043 -9.025 1.00 0.00 14 THR A CA 17
ATOM 27241 C C . THR A 1 34 ? 6.970 8.077 -9.461 1.00 0.00 14 THR A C 17
ATOM 27242 O O . THR A 1 34 ? 6.110 8.545 -8.742 1.00 0.00 14 THR A O 17
ATOM 27253 N N . ASP A 1 35 ? 6.679 7.582 -10.632 1.00 0.00 15 ASP A N 17
ATOM 27254 C CA . ASP A 1 35 ? 5.267 7.585 -11.112 1.00 0.00 15 ASP A CA 17
ATOM 27255 C C . ASP A 1 35 ? 4.792 6.144 -11.306 1.00 0.00 15 ASP A C 17
ATOM 27256 O O . ASP A 1 35 ? 5.302 5.417 -12.136 1.00 0.00 15 ASP A O 17
ATOM 27265 N N . LEU A 1 36 ? 3.818 5.723 -10.546 1.00 0.00 16 LEU A N 17
ATOM 27266 C CA . LEU A 1 36 ? 3.310 4.329 -10.687 1.00 0.00 16 LEU A CA 17
ATOM 27267 C C . LEU A 1 36 ? 1.919 4.354 -11.321 1.00 0.00 16 LEU A C 17
ATOM 27268 O O . LEU A 1 36 ? 1.184 5.314 -11.192 1.00 0.00 16 LEU A O 17
ATOM 27284 N N . ILE A 1 37 ? 1.550 3.307 -12.005 1.00 0.00 17 ILE A N 17
ATOM 27285 C CA . ILE A 1 37 ? 0.206 3.271 -12.647 1.00 0.00 17 ILE A CA 17
ATOM 27286 C C . ILE A 1 37 ? -0.419 1.889 -12.444 1.00 0.00 17 ILE A C 17
ATOM 27287 O O . ILE A 1 37 ? 0.067 0.897 -12.949 1.00 0.00 17 ILE A O 17
ATOM 27303 N N . VAL A 1 38 ? -1.493 1.816 -11.706 1.00 0.00 18 VAL A N 17
ATOM 27304 C CA . VAL A 1 38 ? -2.148 0.498 -11.471 1.00 0.00 18 VAL A CA 17
ATOM 27305 C C . VAL A 1 38 ? -3.314 0.327 -12.446 1.00 0.00 18 VAL A C 17
ATOM 27306 O O . VAL A 1 38 ? -3.513 1.126 -13.338 1.00 0.00 18 VAL A O 17
ATOM 27319 N N . PHE A 1 39 ? -4.089 -0.711 -12.281 1.00 0.00 19 PHE A N 17
ATOM 27320 C CA . PHE A 1 39 ? -5.241 -0.933 -13.198 1.00 0.00 19 PHE A CA 17
ATOM 27321 C C . PHE A 1 39 ? -6.542 -0.564 -12.481 1.00 0.00 19 PHE A C 17
ATOM 27322 O O . PHE A 1 39 ? -6.561 -0.338 -11.288 1.00 0.00 19 PHE A O 17
ATOM 27339 N N . ALA A 1 40 ? -7.629 -0.500 -13.200 1.00 0.00 20 ALA A N 17
ATOM 27340 C CA . ALA A 1 40 ? -8.926 -0.146 -12.558 1.00 0.00 20 ALA A CA 17
ATOM 27341 C C . ALA A 1 40 ? -10.072 -0.425 -13.534 1.00 0.00 20 ALA A C 17
ATOM 27342 O O . ALA A 1 40 ? -9.912 -0.337 -14.736 1.00 0.00 20 ALA A O 17
ATOM 27349 N N . ALA A 1 41 ? -11.226 -0.760 -13.028 1.00 0.00 21 ALA A N 17
ATOM 27350 C CA . ALA A 1 41 ? -12.380 -1.044 -13.927 1.00 0.00 21 ALA A CA 17
ATOM 27351 C C . ALA A 1 41 ? -13.048 0.272 -14.331 1.00 0.00 21 ALA A C 17
ATOM 27352 O O . ALA A 1 41 ? -13.134 0.604 -15.497 1.00 0.00 21 ALA A O 17
ATOM 27359 N N . SER A 1 42 ? -13.522 1.025 -13.376 1.00 0.00 22 SER A N 17
ATOM 27360 C CA . SER A 1 42 ? -14.184 2.319 -13.706 1.00 0.00 22 SER A CA 17
ATOM 27361 C C . SER A 1 42 ? -14.106 3.254 -12.497 1.00 0.00 22 SER A C 17
ATOM 27362 O O . SER A 1 42 ? -14.214 2.830 -11.364 1.00 0.00 22 SER A O 17
ATOM 27370 N N . GLU A 1 43 ? -13.919 4.525 -12.729 1.00 0.00 23 GLU A N 17
ATOM 27371 C CA . GLU A 1 43 ? -13.836 5.485 -11.593 1.00 0.00 23 GLU A CA 17
ATOM 27372 C C . GLU A 1 43 ? -15.070 5.332 -10.704 1.00 0.00 23 GLU A C 17
ATOM 27373 O O . GLU A 1 43 ? -15.004 5.490 -9.501 1.00 0.00 23 GLU A O 17
ATOM 27385 N N . GLU A 1 44 ? -16.198 5.025 -11.285 1.00 0.00 24 GLU A N 17
ATOM 27386 C CA . GLU A 1 44 ? -17.435 4.863 -10.471 1.00 0.00 24 GLU A CA 17
ATOM 27387 C C . GLU A 1 44 ? -17.186 3.838 -9.362 1.00 0.00 24 GLU A C 17
ATOM 27388 O O . GLU A 1 44 ? -17.226 4.156 -8.191 1.00 0.00 24 GLU A O 17
ATOM 27400 N N . LEU A 1 45 ? -16.929 2.610 -9.722 1.00 0.00 25 LEU A N 17
ATOM 27401 C CA . LEU A 1 45 ? -16.677 1.568 -8.688 1.00 0.00 25 LEU A CA 17
ATOM 27402 C C . LEU A 1 45 ? -15.734 2.124 -7.620 1.00 0.00 25 LEU A C 17
ATOM 27403 O O . LEU A 1 45 ? -16.058 2.165 -6.449 1.00 0.00 25 LEU A O 17
ATOM 27419 N N . VAL A 1 46 ? -14.566 2.554 -8.013 1.00 0.00 26 VAL A N 17
ATOM 27420 C CA . VAL A 1 46 ? -13.602 3.108 -7.021 1.00 0.00 26 VAL A CA 17
ATOM 27421 C C . VAL A 1 46 ? -14.353 3.970 -6.004 1.00 0.00 26 VAL A C 17
ATOM 27422 O O . VAL A 1 46 ? -14.138 3.871 -4.813 1.00 0.00 26 VAL A O 17
ATOM 27435 N N . ASP A 1 47 ? -15.231 4.818 -6.466 1.00 0.00 27 ASP A N 17
ATOM 27436 C CA . ASP A 1 47 ? -15.994 5.686 -5.524 1.00 0.00 27 ASP A CA 17
ATOM 27437 C C . ASP A 1 47 ? -16.807 4.812 -4.567 1.00 0.00 27 ASP A C 17
ATOM 27438 O O . ASP A 1 47 ? -16.967 5.131 -3.406 1.00 0.00 27 ASP A O 17
ATOM 27447 N N . GLU A 1 48 ? -17.320 3.712 -5.043 1.00 0.00 28 GLU A N 17
ATOM 27448 C CA . GLU A 1 48 ? -18.120 2.819 -4.159 1.00 0.00 28 GLU A CA 17
ATOM 27449 C C . GLU A 1 48 ? -17.210 2.202 -3.096 1.00 0.00 28 GLU A C 17
ATOM 27450 O O . GLU A 1 48 ? -17.657 1.791 -2.043 1.00 0.00 28 GLU A O 17
ATOM 27462 N N . TYR A 1 49 ? -15.934 2.133 -3.362 1.00 0.00 29 TYR A N 17
ATOM 27463 C CA . TYR A 1 49 ? -14.996 1.542 -2.367 1.00 0.00 29 TYR A CA 17
ATOM 27464 C C . TYR A 1 49 ? -14.576 2.615 -1.360 1.00 0.00 29 TYR A C 17
ATOM 27465 O O . TYR A 1 49 ? -14.269 2.324 -0.220 1.00 0.00 29 TYR A O 17
ATOM 27483 N N . LEU A 1 50 ? -14.560 3.853 -1.770 1.00 0.00 30 LEU A N 17
ATOM 27484 C CA . LEU A 1 50 ? -14.159 4.943 -0.837 1.00 0.00 30 LEU A CA 17
ATOM 27485 C C . LEU A 1 50 ? -15.138 4.996 0.339 1.00 0.00 30 LEU A C 17
ATOM 27486 O O . LEU A 1 50 ? -14.751 5.189 1.473 1.00 0.00 30 LEU A O 17
ATOM 27502 N N . LYS A 1 51 ? -16.405 4.827 0.075 1.00 0.00 31 LYS A N 17
ATOM 27503 C CA . LYS A 1 51 ? -17.407 4.870 1.177 1.00 0.00 31 LYS A CA 17
ATOM 27504 C C . LYS A 1 51 ? -17.324 3.579 1.996 1.00 0.00 31 LYS A C 17
ATOM 27505 O O . LYS A 1 51 ? -17.548 3.575 3.190 1.00 0.00 31 LYS A O 17
ATOM 27524 N N . ASN A 1 52 ? -17.003 2.484 1.364 1.00 0.00 32 ASN A N 17
ATOM 27525 C CA . ASN A 1 52 ? -16.907 1.196 2.107 1.00 0.00 32 ASN A CA 17
ATOM 27526 C C . ASN A 1 52 ? -15.525 0.578 1.885 1.00 0.00 32 ASN A C 17
ATOM 27527 O O . ASN A 1 52 ? -15.377 -0.390 1.164 1.00 0.00 32 ASN A O 17
ATOM 27538 N N . PRO A 1 53 ? -14.521 1.140 2.502 1.00 0.00 33 PRO A N 17
ATOM 27539 C CA . PRO A 1 53 ? -13.120 0.646 2.379 1.00 0.00 33 PRO A CA 17
ATOM 27540 C C . PRO A 1 53 ? -12.880 -0.628 3.193 1.00 0.00 33 PRO A C 17
ATOM 27541 O O . PRO A 1 53 ? -12.939 -0.621 4.408 1.00 0.00 33 PRO A O 17
ATOM 27552 N N . SER A 1 54 ? -12.610 -1.723 2.536 1.00 0.00 34 SER A N 17
ATOM 27553 C CA . SER A 1 54 ? -12.367 -2.994 3.274 1.00 0.00 34 SER A CA 17
ATOM 27554 C C . SER A 1 54 ? -11.292 -3.807 2.549 1.00 0.00 34 SER A C 17
ATOM 27555 O O . SER A 1 54 ? -10.140 -3.423 2.497 1.00 0.00 34 SER A O 17
ATOM 27563 N N . ILE A 1 55 ? -11.659 -4.927 1.990 1.00 0.00 35 ILE A N 17
ATOM 27564 C CA . ILE A 1 55 ? -10.657 -5.764 1.270 1.00 0.00 35 ILE A CA 17
ATOM 27565 C C . ILE A 1 55 ? -11.381 -6.759 0.362 1.00 0.00 35 ILE A C 17
ATOM 27566 O O . ILE A 1 55 ? -10.787 -7.366 -0.507 1.00 0.00 35 ILE A O 17
ATOM 27582 N N . GLY A 1 56 ? -12.659 -6.930 0.555 1.00 0.00 36 GLY A N 17
ATOM 27583 C CA . GLY A 1 56 ? -13.420 -7.887 -0.299 1.00 0.00 36 GLY A CA 17
ATOM 27584 C C . GLY A 1 56 ? -13.774 -7.216 -1.628 1.00 0.00 36 GLY A C 17
ATOM 27585 O O . GLY A 1 56 ? -13.505 -7.741 -2.690 1.00 0.00 36 GLY A O 17
ATOM 27589 N N . LYS A 1 57 ? -14.377 -6.060 -1.578 1.00 0.00 37 LYS A N 17
ATOM 27590 C CA . LYS A 1 57 ? -14.748 -5.358 -2.839 1.00 0.00 37 LYS A CA 17
ATOM 27591 C C . LYS A 1 57 ? -13.477 -4.961 -3.594 1.00 0.00 37 LYS A C 17
ATOM 27592 O O . LYS A 1 57 ? -13.529 -4.511 -4.720 1.00 0.00 37 LYS A O 17
ATOM 27611 N N . LEU A 1 58 ? -12.336 -5.124 -2.982 1.00 0.00 38 LEU A N 17
ATOM 27612 C CA . LEU A 1 58 ? -11.065 -4.756 -3.665 1.00 0.00 38 LEU A CA 17
ATOM 27613 C C . LEU A 1 58 ? -10.854 -5.667 -4.876 1.00 0.00 38 LEU A C 17
ATOM 27614 O O . LEU A 1 58 ? -10.667 -5.208 -5.985 1.00 0.00 38 LEU A O 17
ATOM 27630 N N . SER A 1 59 ? -10.882 -6.956 -4.672 1.00 0.00 39 SER A N 17
ATOM 27631 C CA . SER A 1 59 ? -10.684 -7.895 -5.811 1.00 0.00 39 SER A CA 17
ATOM 27632 C C . SER A 1 59 ? -11.590 -7.486 -6.974 1.00 0.00 39 SER A C 17
ATOM 27633 O O . SER A 1 59 ? -11.364 -7.854 -8.110 1.00 0.00 39 SER A O 17
ATOM 27641 N N . GLU A 1 60 ? -12.616 -6.728 -6.701 1.00 0.00 40 GLU A N 17
ATOM 27642 C CA . GLU A 1 60 ? -13.536 -6.296 -7.791 1.00 0.00 40 GLU A CA 17
ATOM 27643 C C . GLU A 1 60 ? -12.964 -5.056 -8.480 1.00 0.00 40 GLU A C 17
ATOM 27644 O O . GLU A 1 60 ? -12.962 -4.953 -9.691 1.00 0.00 40 GLU A O 17
ATOM 27656 N N . VAL A 1 61 ? -12.479 -4.113 -7.719 1.00 0.00 41 VAL A N 17
ATOM 27657 C CA . VAL A 1 61 ? -11.907 -2.882 -8.332 1.00 0.00 41 VAL A CA 17
ATOM 27658 C C . VAL A 1 61 ? -10.638 -3.240 -9.108 1.00 0.00 41 VAL A C 17
ATOM 27659 O O . VAL A 1 61 ? -10.614 -3.216 -10.323 1.00 0.00 41 VAL A O 17
ATOM 27672 N N . VAL A 1 62 ? -9.583 -3.574 -8.417 1.00 0.00 42 VAL A N 17
ATOM 27673 C CA . VAL A 1 62 ? -8.318 -3.933 -9.115 1.00 0.00 42 VAL A CA 17
ATOM 27674 C C . VAL A 1 62 ? -8.507 -5.255 -9.863 1.00 0.00 42 VAL A C 17
ATOM 27675 O O . VAL A 1 62 ? -8.969 -6.232 -9.308 1.00 0.00 42 VAL A O 17
ATOM 27688 N N . GLU A 1 63 ? -8.153 -5.293 -11.118 1.00 0.00 43 GLU A N 17
ATOM 27689 C CA . GLU A 1 63 ? -8.314 -6.551 -11.900 1.00 0.00 43 GLU A CA 17
ATOM 27690 C C . GLU A 1 63 ? -7.043 -7.395 -11.776 1.00 0.00 43 GLU A C 17
ATOM 27691 O O . GLU A 1 63 ? -7.095 -8.607 -11.715 1.00 0.00 43 GLU A O 17
ATOM 27703 N N . LEU A 1 64 ? -5.902 -6.764 -11.737 1.00 0.00 44 LEU A N 17
ATOM 27704 C CA . LEU A 1 64 ? -4.630 -7.531 -11.618 1.00 0.00 44 LEU A CA 17
ATOM 27705 C C . LEU A 1 64 ? -3.853 -7.044 -10.393 1.00 0.00 44 LEU A C 17
ATOM 27706 O O . LEU A 1 64 ? -3.376 -5.928 -10.352 1.00 0.00 44 LEU A O 17
ATOM 27722 N N . PHE A 1 65 ? -3.722 -7.874 -9.394 1.00 0.00 45 PHE A N 17
ATOM 27723 C CA . PHE A 1 65 ? -2.977 -7.458 -8.173 1.00 0.00 45 PHE A CA 17
ATOM 27724 C C . PHE A 1 65 ? -1.505 -7.234 -8.526 1.00 0.00 45 PHE A C 17
ATOM 27725 O O . PHE A 1 65 ? -0.665 -8.081 -8.295 1.00 0.00 45 PHE A O 17
ATOM 27742 N N . GLU A 1 66 ? -1.185 -6.099 -9.086 1.00 0.00 46 GLU A N 17
ATOM 27743 C CA . GLU A 1 66 ? 0.232 -5.823 -9.453 1.00 0.00 46 GLU A CA 17
ATOM 27744 C C . GLU A 1 66 ? 0.402 -4.330 -9.743 1.00 0.00 46 GLU A C 17
ATOM 27745 O O . GLU A 1 66 ? -0.545 -3.639 -10.063 1.00 0.00 46 GLU A O 17
ATOM 27757 N N . VAL A 1 67 ? 1.601 -3.827 -9.634 1.00 0.00 47 VAL A N 17
ATOM 27758 C CA . VAL A 1 67 ? 1.828 -2.380 -9.904 1.00 0.00 47 VAL A CA 17
ATOM 27759 C C . VAL A 1 67 ? 2.684 -2.223 -11.163 1.00 0.00 47 VAL A C 17
ATOM 27760 O O . VAL A 1 67 ? 3.724 -2.835 -11.299 1.00 0.00 47 VAL A O 17
ATOM 27773 N N . PHE A 1 68 ? 2.254 -1.405 -12.085 1.00 0.00 48 PHE A N 17
ATOM 27774 C CA . PHE A 1 68 ? 3.042 -1.209 -13.334 1.00 0.00 48 PHE A CA 17
ATOM 27775 C C . PHE A 1 68 ? 3.609 0.212 -13.360 1.00 0.00 48 PHE A C 17
ATOM 27776 O O . PHE A 1 68 ? 3.129 1.094 -12.676 1.00 0.00 48 PHE A O 17
ATOM 27793 N N . THR A 1 69 ? 4.626 0.441 -14.145 1.00 0.00 49 THR A N 17
ATOM 27794 C CA . THR A 1 69 ? 5.220 1.807 -14.212 1.00 0.00 49 THR A CA 17
ATOM 27795 C C . THR A 1 69 ? 5.508 2.166 -15.671 1.00 0.00 49 THR A C 17
ATOM 27796 O O . THR A 1 69 ? 5.453 1.327 -16.548 1.00 0.00 49 THR A O 17
ATOM 27807 N N . PRO A 1 70 ? 5.815 3.409 -15.923 1.00 0.00 50 PRO A N 17
ATOM 27808 C CA . PRO A 1 70 ? 6.121 3.904 -17.296 1.00 0.00 50 PRO A CA 17
ATOM 27809 C C . PRO A 1 70 ? 7.101 2.989 -18.037 1.00 0.00 50 PRO A C 17
ATOM 27810 O O . PRO A 1 70 ? 7.801 2.198 -17.436 1.00 0.00 50 PRO A O 17
ATOM 27821 N N . GLN A 1 71 ? 7.158 3.093 -19.336 1.00 0.00 51 GLN A N 17
ATOM 27822 C CA . GLN A 1 71 ? 8.092 2.231 -20.111 1.00 0.00 51 GLN A CA 17
ATOM 27823 C C . GLN A 1 71 ? 9.400 2.987 -20.357 1.00 0.00 51 GLN A C 17
ATOM 27824 O O . GLN A 1 71 ? 10.391 2.764 -19.690 1.00 0.00 51 GLN A O 17
ATOM 27838 N N . ASP A 1 72 ? 9.410 3.881 -21.307 1.00 0.00 52 ASP A N 17
ATOM 27839 C CA . ASP A 1 72 ? 10.654 4.651 -21.592 1.00 0.00 52 ASP A CA 17
ATOM 27840 C C . ASP A 1 72 ? 10.306 5.901 -22.402 1.00 0.00 52 ASP A C 17
ATOM 27841 O O . ASP A 1 72 ? 10.366 5.903 -23.616 1.00 0.00 52 ASP A O 17
ATOM 27850 N N . GLY A 1 73 ? 9.942 6.965 -21.740 1.00 0.00 53 GLY A N 17
ATOM 27851 C CA . GLY A 1 73 ? 9.592 8.215 -22.473 1.00 0.00 53 GLY A CA 17
ATOM 27852 C C . GLY A 1 73 ? 8.159 8.112 -23.001 1.00 0.00 53 GLY A C 17
ATOM 27853 O O . GLY A 1 73 ? 7.234 7.832 -22.265 1.00 0.00 53 GLY A O 17
ATOM 27857 N N . ARG A 1 74 ? 7.968 8.337 -24.272 1.00 0.00 54 ARG A N 17
ATOM 27858 C CA . ARG A 1 74 ? 6.596 8.252 -24.847 1.00 0.00 54 ARG A CA 17
ATOM 27859 C C . ARG A 1 74 ? 6.098 6.807 -24.763 1.00 0.00 54 ARG A C 17
ATOM 27860 O O . ARG A 1 74 ? 6.653 5.913 -25.372 1.00 0.00 54 ARG A O 17
ATOM 27881 N N . GLY A 1 75 ? 5.055 6.572 -24.016 1.00 0.00 55 GLY A N 17
ATOM 27882 C CA . GLY A 1 75 ? 4.523 5.184 -23.895 1.00 0.00 55 GLY A CA 17
ATOM 27883 C C . GLY A 1 75 ? 3.265 5.192 -23.026 1.00 0.00 55 GLY A C 17
ATOM 27884 O O . GLY A 1 75 ? 3.037 6.102 -22.254 1.00 0.00 55 GLY A O 17
ATOM 27888 N N . ALA A 1 76 ? 2.444 4.185 -23.147 1.00 0.00 56 ALA A N 17
ATOM 27889 C CA . ALA A 1 76 ? 1.200 4.135 -22.328 1.00 0.00 56 ALA A CA 17
ATOM 27890 C C . ALA A 1 76 ? 0.541 2.763 -22.487 1.00 0.00 56 ALA A C 17
ATOM 27891 O O . ALA A 1 76 ? -0.518 2.507 -21.948 1.00 0.00 56 ALA A O 17
ATOM 27898 N N . GLU A 1 77 ? 1.159 1.879 -23.221 1.00 0.00 57 GLU A N 17
ATOM 27899 C CA . GLU A 1 77 ? 0.567 0.526 -23.413 1.00 0.00 57 GLU A CA 17
ATOM 27900 C C . GLU A 1 77 ? 1.613 -0.405 -24.031 1.00 0.00 57 GLU A C 17
ATOM 27901 O O . GLU A 1 77 ? 2.763 -0.045 -24.188 1.00 0.00 57 GLU A O 17
ATOM 27913 N N . GLY A 1 78 ? 1.224 -1.601 -24.382 1.00 0.00 58 GLY A N 17
ATOM 27914 C CA . GLY A 1 78 ? 2.197 -2.553 -24.989 1.00 0.00 58 GLY A CA 17
ATOM 27915 C C . GLY A 1 78 ? 2.935 -3.305 -23.881 1.00 0.00 58 GLY A C 17
ATOM 27916 O O . GLY A 1 78 ? 2.350 -3.714 -22.897 1.00 0.00 58 GLY A O 17
ATOM 27920 N N . GLU A 1 79 ? 4.218 -3.492 -24.031 1.00 0.00 59 GLU A N 17
ATOM 27921 C CA . GLU A 1 79 ? 4.993 -4.219 -22.986 1.00 0.00 59 GLU A CA 17
ATOM 27922 C C . GLU A 1 79 ? 5.467 -3.228 -21.921 1.00 0.00 59 GLU A C 17
ATOM 27923 O O . GLU A 1 79 ? 6.601 -2.790 -21.929 1.00 0.00 59 GLU A O 17
ATOM 27935 N N . LEU A 1 80 ? 4.609 -2.871 -21.006 1.00 0.00 60 LEU A N 17
ATOM 27936 C CA . LEU A 1 80 ? 5.012 -1.909 -19.942 1.00 0.00 60 LEU A CA 17
ATOM 27937 C C . LEU A 1 80 ? 6.056 -2.561 -19.032 1.00 0.00 60 LEU A C 17
ATOM 27938 O O . LEU A 1 80 ? 6.583 -3.614 -19.332 1.00 0.00 60 LEU A O 17
ATOM 27954 N N . GLY A 1 81 ? 6.360 -1.943 -17.923 1.00 0.00 61 GLY A N 17
ATOM 27955 C CA . GLY A 1 81 ? 7.369 -2.529 -16.996 1.00 0.00 61 GLY A CA 17
ATOM 27956 C C . GLY A 1 81 ? 6.712 -2.828 -15.648 1.00 0.00 61 GLY A C 17
ATOM 27957 O O . GLY A 1 81 ? 5.541 -2.574 -15.447 1.00 0.00 61 GLY A O 17
ATOM 27961 N N . ALA A 1 82 ? 7.455 -3.367 -14.722 1.00 0.00 62 ALA A N 17
ATOM 27962 C CA . ALA A 1 82 ? 6.872 -3.683 -13.387 1.00 0.00 62 ALA A CA 17
ATOM 27963 C C . ALA A 1 82 ? 7.701 -3.003 -12.295 1.00 0.00 62 ALA A C 17
ATOM 27964 O O . ALA A 1 82 ? 8.895 -2.821 -12.431 1.00 0.00 62 ALA A O 17
ATOM 27971 N N . ALA A 1 83 ? 7.078 -2.627 -11.211 1.00 0.00 63 ALA A N 17
ATOM 27972 C CA . ALA A 1 83 ? 7.830 -1.961 -10.112 1.00 0.00 63 ALA A CA 17
ATOM 27973 C C . ALA A 1 83 ? 8.338 -3.018 -9.127 1.00 0.00 63 ALA A C 17
ATOM 27974 O O . ALA A 1 83 ? 7.736 -4.060 -8.957 1.00 0.00 63 ALA A O 17
ATOM 27981 N N . SER A 1 84 ? 9.440 -2.758 -8.480 1.00 0.00 64 SER A N 17
ATOM 27982 C CA . SER A 1 84 ? 9.984 -3.749 -7.508 1.00 0.00 64 SER A CA 17
ATOM 27983 C C . SER A 1 84 ? 9.580 -3.344 -6.088 1.00 0.00 64 SER A C 17
ATOM 27984 O O . SER A 1 84 ? 8.999 -2.300 -5.872 1.00 0.00 64 SER A O 17
ATOM 27992 N N . LYS A 1 85 ? 9.884 -4.165 -5.119 1.00 0.00 65 LYS A N 17
ATOM 27993 C CA . LYS A 1 85 ? 9.518 -3.827 -3.715 1.00 0.00 65 LYS A CA 17
ATOM 27994 C C . LYS A 1 85 ? 10.390 -2.670 -3.224 1.00 0.00 65 LYS A C 17
ATOM 27995 O O . LYS A 1 85 ? 9.970 -1.860 -2.422 1.00 0.00 65 LYS A O 17
ATOM 28014 N N . ALA A 1 86 ? 11.603 -2.587 -3.698 1.00 0.00 66 ALA A N 17
ATOM 28015 C CA . ALA A 1 86 ? 12.501 -1.482 -3.257 1.00 0.00 66 ALA A CA 17
ATOM 28016 C C . ALA A 1 86 ? 11.947 -0.145 -3.753 1.00 0.00 66 ALA A C 17
ATOM 28017 O O . ALA A 1 86 ? 11.923 0.832 -3.032 1.00 0.00 66 ALA A O 17
ATOM 28024 N N . GLN A 1 87 ? 11.502 -0.093 -4.979 1.00 0.00 67 GLN A N 17
ATOM 28025 C CA . GLN A 1 87 ? 10.950 1.181 -5.518 1.00 0.00 67 GLN A CA 17
ATOM 28026 C C . GLN A 1 87 ? 9.712 1.581 -4.714 1.00 0.00 67 GLN A C 17
ATOM 28027 O O . GLN A 1 87 ? 9.610 2.688 -4.223 1.00 0.00 67 GLN A O 17
ATOM 28041 N N . VAL A 1 88 ? 8.768 0.691 -4.574 1.00 0.00 68 VAL A N 17
ATOM 28042 C CA . VAL A 1 88 ? 7.539 1.022 -3.802 1.00 0.00 68 VAL A CA 17
ATOM 28043 C C . VAL A 1 88 ? 7.919 1.382 -2.365 1.00 0.00 68 VAL A C 17
ATOM 28044 O O . VAL A 1 88 ? 7.396 2.316 -1.789 1.00 0.00 68 VAL A O 17
ATOM 28057 N N . GLU A 1 89 ? 8.827 0.649 -1.781 1.00 0.00 69 GLU A N 17
ATOM 28058 C CA . GLU A 1 89 ? 9.241 0.950 -0.381 1.00 0.00 69 GLU A CA 17
ATOM 28059 C C . GLU A 1 89 ? 9.456 2.457 -0.224 1.00 0.00 69 GLU A C 17
ATOM 28060 O O . GLU A 1 89 ? 9.063 3.051 0.760 1.00 0.00 69 GLU A O 17
ATOM 28072 N N . ASN A 1 90 ? 10.081 3.080 -1.186 1.00 0.00 70 ASN A N 17
ATOM 28073 C CA . ASN A 1 90 ? 10.322 4.548 -1.090 1.00 0.00 70 ASN A CA 17
ATOM 28074 C C . ASN A 1 90 ? 8.994 5.294 -1.235 1.00 0.00 70 ASN A C 17
ATOM 28075 O O . ASN A 1 90 ? 8.834 6.396 -0.750 1.00 0.00 70 ASN A O 17
ATOM 28086 N N . GLU A 1 91 ? 8.040 4.703 -1.902 1.00 0.00 71 GLU A N 17
ATOM 28087 C CA . GLU A 1 91 ? 6.725 5.382 -2.079 1.00 0.00 71 GLU A CA 17
ATOM 28088 C C . GLU A 1 91 ? 5.874 5.180 -0.822 1.00 0.00 71 GLU A C 17
ATOM 28089 O O . GLU A 1 91 ? 4.999 5.967 -0.521 1.00 0.00 71 GLU A O 17
ATOM 28101 N N . PHE A 1 92 ? 6.123 4.131 -0.088 1.00 0.00 72 PHE A N 17
ATOM 28102 C CA . PHE A 1 92 ? 5.330 3.880 1.148 1.00 0.00 72 PHE A CA 17
ATOM 28103 C C . PHE A 1 92 ? 6.264 3.421 2.270 1.00 0.00 72 PHE A C 17
ATOM 28104 O O . PHE A 1 92 ? 6.526 4.147 3.208 1.00 0.00 72 PHE A O 17
ATOM 28121 N N . GLY A 1 93 ? 6.768 2.221 2.180 1.00 0.00 73 GLY A N 17
ATOM 28122 C CA . GLY A 1 93 ? 7.685 1.716 3.242 1.00 0.00 73 GLY A CA 17
ATOM 28123 C C . GLY A 1 93 ? 7.728 0.188 3.198 1.00 0.00 73 GLY A C 17
ATOM 28124 O O . GLY A 1 93 ? 7.195 -0.431 2.298 1.00 0.00 73 GLY A O 17
ATOM 28128 N N . LYS A 1 94 ? 8.358 -0.425 4.161 1.00 0.00 74 LYS A N 17
ATOM 28129 C CA . LYS A 1 94 ? 8.433 -1.913 4.174 1.00 0.00 74 LYS A CA 17
ATOM 28130 C C . LYS A 1 94 ? 7.681 -2.452 5.392 1.00 0.00 74 LYS A C 17
ATOM 28131 O O . LYS A 1 94 ? 7.458 -1.749 6.357 1.00 0.00 74 LYS A O 17
ATOM 28150 N N . GLY A 1 95 ? 7.286 -3.696 5.354 1.00 0.00 75 GLY A N 17
ATOM 28151 C CA . GLY A 1 95 ? 6.548 -4.278 6.511 1.00 0.00 75 GLY A CA 17
ATOM 28152 C C . GLY A 1 95 ? 5.052 -4.325 6.191 1.00 0.00 75 GLY A C 17
ATOM 28153 O O . GLY A 1 95 ? 4.309 -5.093 6.768 1.00 0.00 75 GLY A O 17
ATOM 28157 N N . LYS A 1 96 ? 4.606 -3.509 5.276 1.00 0.00 76 LYS A N 17
ATOM 28158 C CA . LYS A 1 96 ? 3.159 -3.506 4.922 1.00 0.00 76 LYS A CA 17
ATOM 28159 C C . LYS A 1 96 ? 2.858 -4.690 4.000 1.00 0.00 76 LYS A C 17
ATOM 28160 O O . LYS A 1 96 ? 3.673 -5.574 3.823 1.00 0.00 76 LYS A O 17
ATOM 28179 N N . LYS A 1 97 ? 1.694 -4.716 3.410 1.00 0.00 77 LYS A N 17
ATOM 28180 C CA . LYS A 1 97 ? 1.343 -5.842 2.501 1.00 0.00 77 LYS A CA 17
ATOM 28181 C C . LYS A 1 97 ? 0.940 -5.288 1.133 1.00 0.00 77 LYS A C 17
ATOM 28182 O O . LYS A 1 97 ? 0.232 -4.304 1.034 1.00 0.00 77 LYS A O 17
ATOM 28201 N N . ILE A 1 98 ? 1.386 -5.910 0.076 1.00 0.00 78 ILE A N 17
ATOM 28202 C CA . ILE A 1 98 ? 1.031 -5.418 -1.285 1.00 0.00 78 ILE A CA 17
ATOM 28203 C C . ILE A 1 98 ? -0.432 -4.961 -1.292 1.00 0.00 78 ILE A C 17
ATOM 28204 O O . ILE A 1 98 ? -0.762 -3.911 -1.806 1.00 0.00 78 ILE A O 17
ATOM 28220 N N . GLU A 1 99 ? -1.311 -5.740 -0.723 1.00 0.00 79 GLU A N 17
ATOM 28221 C CA . GLU A 1 99 ? -2.749 -5.349 -0.699 1.00 0.00 79 GLU A CA 17
ATOM 28222 C C . GLU A 1 99 ? -2.918 -4.073 0.128 1.00 0.00 79 GLU A C 17
ATOM 28223 O O . GLU A 1 99 ? -3.628 -3.164 -0.253 1.00 0.00 79 GLU A O 17
ATOM 28235 N N . GLU A 1 100 ? -2.273 -3.998 1.261 1.00 0.00 80 GLU A N 17
ATOM 28236 C CA . GLU A 1 100 ? -2.400 -2.780 2.111 1.00 0.00 80 GLU A CA 17
ATOM 28237 C C . GLU A 1 100 ? -1.934 -1.554 1.322 1.00 0.00 80 GLU A C 17
ATOM 28238 O O . GLU A 1 100 ? -2.481 -0.477 1.452 1.00 0.00 80 GLU A O 17
ATOM 28250 N N . VAL A 1 101 ? -0.928 -1.709 0.506 1.00 0.00 81 VAL A N 17
ATOM 28251 C CA . VAL A 1 101 ? -0.430 -0.550 -0.289 1.00 0.00 81 VAL A CA 17
ATOM 28252 C C . VAL A 1 101 ? -1.458 -0.188 -1.363 1.00 0.00 81 VAL A C 17
ATOM 28253 O O . VAL A 1 101 ? -1.976 0.910 -1.393 1.00 0.00 81 VAL A O 17
ATOM 28266 N N . ILE A 1 102 ? -1.754 -1.101 -2.246 1.00 0.00 82 ILE A N 17
ATOM 28267 C CA . ILE A 1 102 ? -2.748 -0.807 -3.318 1.00 0.00 82 ILE A CA 17
ATOM 28268 C C . ILE A 1 102 ? -3.900 0.014 -2.735 1.00 0.00 82 ILE A C 17
ATOM 28269 O O . ILE A 1 102 ? -4.367 0.960 -3.337 1.00 0.00 82 ILE A O 17
ATOM 28285 N N . ASP A 1 103 ? -4.363 -0.341 -1.568 1.00 0.00 83 ASP A N 17
ATOM 28286 C CA . ASP A 1 103 ? -5.485 0.418 -0.949 1.00 0.00 83 ASP A CA 17
ATOM 28287 C C . ASP A 1 103 ? -5.098 1.894 -0.830 1.00 0.00 83 ASP A C 17
ATOM 28288 O O . ASP A 1 103 ? -5.775 2.766 -1.340 1.00 0.00 83 ASP A O 17
ATOM 28297 N N . LEU A 1 104 ? -4.015 2.181 -0.162 1.00 0.00 84 LEU A N 17
ATOM 28298 C CA . LEU A 1 104 ? -3.587 3.600 -0.011 1.00 0.00 84 LEU A CA 17
ATOM 28299 C C . LEU A 1 104 ? -3.470 4.248 -1.393 1.00 0.00 84 LEU A C 17
ATOM 28300 O O . LEU A 1 104 ? -3.685 5.432 -1.555 1.00 0.00 84 LEU A O 17
ATOM 28316 N N . ILE A 1 105 ? -3.129 3.479 -2.391 1.00 0.00 85 ILE A N 17
ATOM 28317 C CA . ILE A 1 105 ? -2.999 4.051 -3.761 1.00 0.00 85 ILE A CA 17
ATOM 28318 C C . ILE A 1 105 ? -4.380 4.456 -4.278 1.00 0.00 85 ILE A C 17
ATOM 28319 O O . ILE A 1 105 ? -4.653 5.618 -4.504 1.00 0.00 85 ILE A O 17
ATOM 28335 N N . LEU A 1 106 ? -5.255 3.506 -4.468 1.00 0.00 86 LEU A N 17
ATOM 28336 C CA . LEU A 1 106 ? -6.618 3.839 -4.970 1.00 0.00 86 LEU A CA 17
ATOM 28337 C C . LEU A 1 106 ? -7.163 5.047 -4.206 1.00 0.00 86 LEU A C 17
ATOM 28338 O O . LEU A 1 106 ? -7.746 5.945 -4.780 1.00 0.00 86 LEU A O 17
ATOM 28354 N N . ARG A 1 107 ? -6.978 5.077 -2.914 1.00 0.00 87 ARG A N 17
ATOM 28355 C CA . ARG A 1 107 ? -7.485 6.229 -2.116 1.00 0.00 87 ARG A CA 17
ATOM 28356 C C . ARG A 1 107 ? -7.108 7.538 -2.812 1.00 0.00 87 ARG A C 17
ATOM 28357 O O . ARG A 1 107 ? -7.946 8.378 -3.070 1.00 0.00 87 ARG A O 17
ATOM 28378 N N . ASN A 1 108 ? -5.853 7.718 -3.117 1.00 0.00 88 ASN A N 17
ATOM 28379 C CA . ASN A 1 108 ? -5.424 8.973 -3.797 1.00 0.00 88 ASN A CA 17
ATOM 28380 C C . ASN A 1 108 ? -5.957 8.984 -5.231 1.00 0.00 88 ASN A C 17
ATOM 28381 O O . ASN A 1 108 ? -6.976 9.578 -5.520 1.00 0.00 88 ASN A O 17
ATOM 28392 N N . GLY A 1 109 ? -5.276 8.330 -6.131 1.00 0.00 89 GLY A N 17
ATOM 28393 C CA . GLY A 1 109 ? -5.745 8.303 -7.546 1.00 0.00 89 GLY A CA 17
ATOM 28394 C C . GLY A 1 109 ? -5.650 9.708 -8.144 1.00 0.00 89 GLY A C 17
ATOM 28395 O O . GLY A 1 109 ? -6.265 10.639 -7.665 1.00 0.00 89 GLY A O 17
ATOM 28399 N N . LYS A 1 110 ? -4.883 9.867 -9.187 1.00 0.00 90 LYS A N 17
ATOM 28400 C CA . LYS A 1 110 ? -4.748 11.212 -9.816 1.00 0.00 90 LYS A CA 17
ATOM 28401 C C . LYS A 1 110 ? -5.007 11.100 -11.319 1.00 0.00 90 LYS A C 17
ATOM 28402 O O . LYS A 1 110 ? -4.090 11.096 -12.117 1.00 0.00 90 LYS A O 17
ATOM 28421 N N . PRO A 1 111 ? -6.252 11.008 -11.698 1.00 0.00 91 PRO A N 17
ATOM 28422 C CA . PRO A 1 111 ? -6.656 10.893 -13.129 1.00 0.00 91 PRO A CA 17
ATOM 28423 C C . PRO A 1 111 ? -5.944 11.919 -14.016 1.00 0.00 91 PRO A C 17
ATOM 28424 O O . PRO A 1 111 ? -5.582 11.635 -15.141 1.00 0.00 91 PRO A O 17
ATOM 28435 N N . ASN A 1 112 ? -5.740 13.107 -13.519 1.00 0.00 92 ASN A N 17
ATOM 28436 C CA . ASN A 1 112 ? -5.052 14.148 -14.335 1.00 0.00 92 ASN A CA 17
ATOM 28437 C C . ASN A 1 112 ? -3.694 13.618 -14.796 1.00 0.00 92 ASN A C 17
ATOM 28438 O O . ASN A 1 112 ? -3.265 12.551 -14.400 1.00 0.00 92 ASN A O 17
ATOM 28449 N N . SER A 1 113 ? -3.012 14.353 -15.631 1.00 0.00 93 SER A N 17
ATOM 28450 C CA . SER A 1 113 ? -1.681 13.889 -16.116 1.00 0.00 93 SER A CA 17
ATOM 28451 C C . SER A 1 113 ? -1.824 12.505 -16.752 1.00 0.00 93 SER A C 17
ATOM 28452 O O . SER A 1 113 ? -1.160 11.563 -16.366 1.00 0.00 93 SER A O 17
ATOM 28460 N N . THR A 1 114 ? -2.685 12.374 -17.725 1.00 0.00 94 THR A N 17
ATOM 28461 C CA . THR A 1 114 ? -2.868 11.050 -18.383 1.00 0.00 94 THR A CA 17
ATOM 28462 C C . THR A 1 114 ? -2.097 11.027 -19.704 1.00 0.00 94 THR A C 17
ATOM 28463 O O . THR A 1 114 ? -1.404 11.964 -20.046 1.00 0.00 94 THR A O 17
ATOM 28474 N N . THR A 1 115 ? -2.211 9.962 -20.450 1.00 0.00 95 THR A N 17
ATOM 28475 C CA . THR A 1 115 ? -1.486 9.880 -21.749 1.00 0.00 95 THR A CA 17
ATOM 28476 C C . THR A 1 115 ? -2.019 8.696 -22.558 1.00 0.00 95 THR A C 17
ATOM 28477 O O . THR A 1 115 ? -1.588 7.573 -22.389 1.00 0.00 95 THR A O 17
ATOM 28488 N N . SER A 1 116 ? -2.954 8.939 -23.436 1.00 0.00 96 SER A N 17
ATOM 28489 C CA . SER A 1 116 ? -3.514 7.826 -24.254 1.00 0.00 96 SER A CA 17
ATOM 28490 C C . SER A 1 116 ? -3.280 8.118 -25.738 1.00 0.00 96 SER A C 17
ATOM 28491 O O . SER A 1 116 ? -3.044 9.244 -26.130 1.00 0.00 96 SER A O 17
ATOM 28499 N N . SER A 1 117 ? -3.342 7.111 -26.566 1.00 0.00 97 SER A N 17
ATOM 28500 C CA . SER A 1 117 ? -3.122 7.330 -28.023 1.00 0.00 97 SER A CA 17
ATOM 28501 C C . SER A 1 117 ? -3.728 8.676 -28.433 1.00 0.00 97 SER A C 17
ATOM 28502 O O . SER A 1 117 ? -3.059 9.525 -28.986 1.00 0.00 97 SER A O 17
ATOM 28510 N N . LEU A 1 118 ? -4.990 8.874 -28.168 1.00 0.00 98 LEU A N 17
ATOM 28511 C CA . LEU A 1 118 ? -5.637 10.163 -28.542 1.00 0.00 98 LEU A CA 17
ATOM 28512 C C . LEU A 1 118 ? -4.833 11.326 -27.956 1.00 0.00 98 LEU A C 17
ATOM 28513 O O . LEU A 1 118 ? -5.021 11.712 -26.819 1.00 0.00 98 LEU A O 17
ATOM 28529 N N . LYS A 1 119 ? -3.939 11.886 -28.723 1.00 0.00 99 LYS A N 17
ATOM 28530 C CA . LYS A 1 119 ? -3.124 13.023 -28.208 1.00 0.00 99 LYS A CA 17
ATOM 28531 C C . LYS A 1 119 ? -2.386 13.689 -29.372 1.00 0.00 99 LYS A C 17
ATOM 28532 O O . LYS A 1 119 ? -2.011 14.843 -29.303 1.00 0.00 99 LYS A O 17
ATOM 28551 N N . THR A 1 120 ? -2.174 12.972 -30.441 1.00 0.00 100 THR A N 17
ATOM 28552 C CA . THR A 1 120 ? -1.460 13.565 -31.607 1.00 0.00 100 THR A CA 17
ATOM 28553 C C . THR A 1 120 ? -2.422 14.459 -32.392 1.00 0.00 100 THR A C 17
ATOM 28554 O O . THR A 1 120 ? -2.011 15.357 -33.100 1.00 0.00 100 THR A O 17
ATOM 28565 N N . LYS A 1 121 ? -3.699 14.221 -32.273 1.00 0.00 101 LYS A N 17
ATOM 28566 C CA . LYS A 1 121 ? -4.685 15.058 -33.013 1.00 0.00 101 LYS A CA 17
ATOM 28567 C C . LYS A 1 121 ? -4.173 15.313 -34.432 1.00 0.00 101 LYS A C 17
ATOM 28568 O O . LYS A 1 121 ? -3.768 14.405 -35.129 1.00 0.00 101 LYS A O 17
ATOM 28587 N N . GLY A 1 122 ? -4.188 16.544 -34.866 1.00 0.00 102 GLY A N 17
ATOM 28588 C CA . GLY A 1 122 ? -3.703 16.856 -36.240 1.00 0.00 102 GLY A CA 17
ATOM 28589 C C . GLY A 1 122 ? -4.753 16.423 -37.264 1.00 0.00 102 GLY A C 17
ATOM 28590 O O . GLY A 1 122 ? -4.437 15.843 -38.284 1.00 0.00 102 GLY A O 17
ATOM 28594 N N . GLY A 1 123 ? -6.001 16.700 -37.001 1.00 0.00 103 GLY A N 17
ATOM 28595 C CA . GLY A 1 123 ? -7.070 16.304 -37.962 1.00 0.00 103 GLY A CA 17
ATOM 28596 C C . GLY A 1 123 ? -7.125 17.312 -39.111 1.00 0.00 103 GLY A C 17
ATOM 28597 O O . GLY A 1 123 ? -8.156 17.890 -39.393 1.00 0.00 103 GLY A O 17
ATOM 28601 N N . ASN A 1 124 ? -6.023 17.527 -39.776 1.00 0.00 104 ASN A N 17
ATOM 28602 C CA . ASN A 1 124 ? -6.014 18.499 -40.907 1.00 0.00 104 ASN A CA 17
ATOM 28603 C C . ASN A 1 124 ? -5.850 17.742 -42.226 1.00 0.00 104 ASN A C 17
ATOM 28604 O O . ASN A 1 124 ? -5.041 16.843 -42.341 1.00 0.00 104 ASN A O 17
ATOM 28615 N N . ALA A 1 125 ? -6.610 18.099 -43.225 1.00 0.00 105 ALA A N 17
ATOM 28616 C CA . ALA A 1 125 ? -6.496 17.402 -44.537 1.00 0.00 105 ALA A CA 17
ATOM 28617 C C . ALA A 1 125 ? -7.346 18.130 -45.578 1.00 0.00 105 ALA A C 17
ATOM 28618 O O . ALA A 1 125 ? -8.430 17.701 -45.919 1.00 0.00 105 ALA A O 17
ATOM 28625 N N . GLY A 1 126 ? -6.865 19.231 -46.087 1.00 0.00 106 GLY A N 17
ATOM 28626 C CA . GLY A 1 126 ? -7.647 19.987 -47.105 1.00 0.00 106 GLY A CA 17
ATOM 28627 C C . GLY A 1 126 ? -8.566 20.988 -46.405 1.00 0.00 106 GLY A C 17
ATOM 28628 O O . GLY A 1 126 ? -8.892 22.028 -46.942 1.00 0.00 106 GLY A O 17
ATOM 28632 N N . THR A 1 127 ? -8.989 20.682 -45.209 1.00 0.00 107 THR A N 17
ATOM 28633 C CA . THR A 1 127 ? -9.888 21.617 -44.476 1.00 0.00 107 THR A CA 17
ATOM 28634 C C . THR A 1 127 ? -11.157 21.854 -45.297 1.00 0.00 107 THR A C 17
ATOM 28635 O O . THR A 1 127 ? -11.122 22.461 -46.349 1.00 0.00 107 THR A O 17
ATOM 28646 N N . LYS A 1 128 ? -12.278 21.382 -44.825 1.00 0.00 108 LYS A N 17
ATOM 28647 C CA . LYS A 1 128 ? -13.547 21.581 -45.579 1.00 0.00 108 LYS A CA 17
ATOM 28648 C C . LYS A 1 128 ? -14.155 22.936 -45.206 1.00 0.00 108 LYS A C 17
ATOM 28649 O O . LYS A 1 128 ? -15.059 23.422 -45.857 1.00 0.00 108 LYS A O 17
ATOM 28668 N N . ALA A 1 129 ? -13.666 23.548 -44.163 1.00 0.00 109 ALA A N 17
ATOM 28669 C CA . ALA A 1 129 ? -14.216 24.871 -43.750 1.00 0.00 109 ALA A CA 17
ATOM 28670 C C . ALA A 1 129 ? -13.692 25.958 -44.691 1.00 0.00 109 ALA A C 17
ATOM 28671 O O . ALA A 1 129 ? -13.837 25.872 -45.895 1.00 0.00 109 ALA A O 17
ATOM 28678 N N . TYR A 1 130 ? -13.084 26.979 -44.153 1.00 0.00 110 TYR A N 17
ATOM 28679 C CA . TYR A 1 130 ? -12.552 28.070 -45.017 1.00 0.00 110 TYR A CA 17
ATOM 28680 C C . TYR A 1 130 ? -11.114 28.392 -44.604 1.00 0.00 110 TYR A C 17
ATOM 28681 O O . TYR A 1 130 ? -10.742 29.540 -44.461 1.00 0.00 110 TYR A O 17
ATOM 28699 N N . ASN A 1 131 ? -10.304 27.389 -44.410 1.00 0.00 111 ASN A N 17
ATOM 28700 C CA . ASN A 1 131 ? -8.891 27.638 -44.006 1.00 0.00 111 ASN A CA 17
ATOM 28701 C C . ASN A 1 131 ? -8.863 28.277 -42.616 1.00 0.00 111 ASN A C 17
ATOM 28702 O O . ASN A 1 131 ? -9.928 28.468 -42.052 1.00 0.00 111 ASN A O 17
ATOM 28714 N N . MET A 1 21 ? -15.029 4.302 -20.864 1.00 0.00 1 MET A N 18
ATOM 28715 C CA . MET A 1 21 ? -16.164 3.342 -20.749 1.00 0.00 1 MET A CA 18
ATOM 28716 C C . MET A 1 21 ? -15.888 2.118 -21.625 1.00 0.00 1 MET A C 18
ATOM 28717 O O . MET A 1 21 ? -16.359 1.031 -21.354 1.00 0.00 1 MET A O 18
ATOM 28731 N N . SER A 1 22 ? -15.128 2.285 -22.671 1.00 0.00 2 SER A N 18
ATOM 28732 C CA . SER A 1 22 ? -14.823 1.131 -23.562 1.00 0.00 2 SER A CA 18
ATOM 28733 C C . SER A 1 22 ? -13.818 0.206 -22.872 1.00 0.00 2 SER A C 18
ATOM 28734 O O . SER A 1 22 ? -14.064 -0.971 -22.693 1.00 0.00 2 SER A O 18
ATOM 28742 N N . THR A 1 23 ? -12.688 0.728 -22.482 1.00 0.00 3 THR A N 18
ATOM 28743 C CA . THR A 1 23 ? -11.669 -0.122 -21.804 1.00 0.00 3 THR A CA 18
ATOM 28744 C C . THR A 1 23 ? -11.810 0.025 -20.288 1.00 0.00 3 THR A C 18
ATOM 28745 O O . THR A 1 23 ? -12.776 0.572 -19.795 1.00 0.00 3 THR A O 18
ATOM 28756 N N . VAL A 1 24 ? -10.852 -0.458 -19.544 1.00 0.00 4 VAL A N 18
ATOM 28757 C CA . VAL A 1 24 ? -10.932 -0.346 -18.061 1.00 0.00 4 VAL A CA 18
ATOM 28758 C C . VAL A 1 24 ? -10.508 1.061 -17.633 1.00 0.00 4 VAL A C 18
ATOM 28759 O O . VAL A 1 24 ? -10.176 1.896 -18.451 1.00 0.00 4 VAL A O 18
ATOM 28772 N N . THR A 1 25 ? -10.517 1.330 -16.356 1.00 0.00 5 THR A N 18
ATOM 28773 C CA . THR A 1 25 ? -10.115 2.683 -15.878 1.00 0.00 5 THR A CA 18
ATOM 28774 C C . THR A 1 25 ? -8.625 2.677 -15.526 1.00 0.00 5 THR A C 18
ATOM 28775 O O . THR A 1 25 ? -8.116 1.734 -14.954 1.00 0.00 5 THR A O 18
ATOM 28786 N N . LYS A 1 26 ? -7.922 3.722 -15.866 1.00 0.00 6 LYS A N 18
ATOM 28787 C CA . LYS A 1 26 ? -6.466 3.775 -15.551 1.00 0.00 6 LYS A CA 18
ATOM 28788 C C . LYS A 1 26 ? -6.235 4.714 -14.365 1.00 0.00 6 LYS A C 18
ATOM 28789 O O . LYS A 1 26 ? -6.479 5.901 -14.445 1.00 0.00 6 LYS A O 18
ATOM 28808 N N . TYR A 1 27 ? -5.762 4.191 -13.267 1.00 0.00 7 TYR A N 18
ATOM 28809 C CA . TYR A 1 27 ? -5.515 5.054 -12.078 1.00 0.00 7 TYR A CA 18
ATOM 28810 C C . TYR A 1 27 ? -4.048 5.490 -12.060 1.00 0.00 7 TYR A C 18
ATOM 28811 O O . TYR A 1 27 ? -3.156 4.710 -12.325 1.00 0.00 7 TYR A O 18
ATOM 28829 N N . PHE A 1 28 ? -3.792 6.731 -11.749 1.00 0.00 8 PHE A N 18
ATOM 28830 C CA . PHE A 1 28 ? -2.383 7.214 -11.714 1.00 0.00 8 PHE A CA 18
ATOM 28831 C C . PHE A 1 28 ? -2.015 7.611 -10.283 1.00 0.00 8 PHE A C 18
ATOM 28832 O O . PHE A 1 28 ? -2.854 8.022 -9.506 1.00 0.00 8 PHE A O 18
ATOM 28849 N N . TYR A 1 29 ? -0.765 7.489 -9.927 1.00 0.00 9 TYR A N 18
ATOM 28850 C CA . TYR A 1 29 ? -0.345 7.859 -8.546 1.00 0.00 9 TYR A CA 18
ATOM 28851 C C . TYR A 1 29 ? 1.004 8.581 -8.600 1.00 0.00 9 TYR A C 18
ATOM 28852 O O . TYR A 1 29 ? 1.973 8.067 -9.121 1.00 0.00 9 TYR A O 18
ATOM 28870 N N . LYS A 1 30 ? 1.073 9.770 -8.066 1.00 0.00 10 LYS A N 18
ATOM 28871 C CA . LYS A 1 30 ? 2.358 10.523 -8.087 1.00 0.00 10 LYS A CA 18
ATOM 28872 C C . LYS A 1 30 ? 3.037 10.412 -6.721 1.00 0.00 10 LYS A C 18
ATOM 28873 O O . LYS A 1 30 ? 2.693 11.110 -5.787 1.00 0.00 10 LYS A O 18
ATOM 28892 N N . GLY A 1 31 ? 3.999 9.539 -6.595 1.00 0.00 11 GLY A N 18
ATOM 28893 C CA . GLY A 1 31 ? 4.698 9.384 -5.289 1.00 0.00 11 GLY A CA 18
ATOM 28894 C C . GLY A 1 31 ? 5.489 10.656 -4.978 1.00 0.00 11 GLY A C 18
ATOM 28895 O O . GLY A 1 31 ? 5.095 11.747 -5.339 1.00 0.00 11 GLY A O 18
ATOM 28899 N N . GLU A 1 32 ? 6.603 10.526 -4.310 1.00 0.00 12 GLU A N 18
ATOM 28900 C CA . GLU A 1 32 ? 7.417 11.728 -3.976 1.00 0.00 12 GLU A CA 18
ATOM 28901 C C . GLU A 1 32 ? 8.534 11.890 -5.008 1.00 0.00 12 GLU A C 18
ATOM 28902 O O . GLU A 1 32 ? 8.809 12.978 -5.474 1.00 0.00 12 GLU A O 18
ATOM 28914 N N . ASN A 1 33 ? 9.181 10.816 -5.370 1.00 0.00 13 ASN A N 18
ATOM 28915 C CA . ASN A 1 33 ? 10.280 10.910 -6.372 1.00 0.00 13 ASN A CA 18
ATOM 28916 C C . ASN A 1 33 ? 10.086 9.837 -7.445 1.00 0.00 13 ASN A C 18
ATOM 28917 O O . ASN A 1 33 ? 10.830 9.761 -8.402 1.00 0.00 13 ASN A O 18
ATOM 28928 N N . THR A 1 34 ? 9.090 9.007 -7.295 1.00 0.00 14 THR A N 18
ATOM 28929 C CA . THR A 1 34 ? 8.851 7.941 -8.307 1.00 0.00 14 THR A CA 18
ATOM 28930 C C . THR A 1 34 ? 7.374 7.937 -8.705 1.00 0.00 14 THR A C 18
ATOM 28931 O O . THR A 1 34 ? 6.525 8.422 -7.983 1.00 0.00 14 THR A O 18
ATOM 28942 N N . ASP A 1 35 ? 7.059 7.393 -9.849 1.00 0.00 15 ASP A N 18
ATOM 28943 C CA . ASP A 1 35 ? 5.636 7.360 -10.291 1.00 0.00 15 ASP A CA 18
ATOM 28944 C C . ASP A 1 35 ? 5.194 5.906 -10.475 1.00 0.00 15 ASP A C 18
ATOM 28945 O O . ASP A 1 35 ? 5.959 5.063 -10.900 1.00 0.00 15 ASP A O 18
ATOM 28954 N N . LEU A 1 36 ? 3.964 5.605 -10.159 1.00 0.00 16 LEU A N 18
ATOM 28955 C CA . LEU A 1 36 ? 3.475 4.206 -10.317 1.00 0.00 16 LEU A CA 18
ATOM 28956 C C . LEU A 1 36 ? 2.096 4.220 -10.978 1.00 0.00 16 LEU A C 18
ATOM 28957 O O . LEU A 1 36 ? 1.410 5.222 -10.985 1.00 0.00 16 LEU A O 18
ATOM 28973 N N . ILE A 1 37 ? 1.686 3.114 -11.536 1.00 0.00 17 ILE A N 18
ATOM 28974 C CA . ILE A 1 37 ? 0.350 3.064 -12.198 1.00 0.00 17 ILE A CA 18
ATOM 28975 C C . ILE A 1 37 ? -0.313 1.717 -11.903 1.00 0.00 17 ILE A C 18
ATOM 28976 O O . ILE A 1 37 ? 0.328 0.685 -11.900 1.00 0.00 17 ILE A O 18
ATOM 28992 N N . VAL A 1 38 ? -1.595 1.719 -11.656 1.00 0.00 18 VAL A N 18
ATOM 28993 C CA . VAL A 1 38 ? -2.299 0.439 -11.363 1.00 0.00 18 VAL A CA 18
ATOM 28994 C C . VAL A 1 38 ? -3.534 0.317 -12.256 1.00 0.00 18 VAL A C 18
ATOM 28995 O O . VAL A 1 38 ? -4.061 1.300 -12.739 1.00 0.00 18 VAL A O 18
ATOM 29008 N N . PHE A 1 39 ? -4.001 -0.880 -12.480 1.00 0.00 19 PHE A N 18
ATOM 29009 C CA . PHE A 1 39 ? -5.202 -1.063 -13.342 1.00 0.00 19 PHE A CA 18
ATOM 29010 C C . PHE A 1 39 ? -6.457 -1.092 -12.467 1.00 0.00 19 PHE A C 18
ATOM 29011 O O . PHE A 1 39 ? -6.405 -1.437 -11.302 1.00 0.00 19 PHE A O 18
ATOM 29028 N N . ALA A 1 40 ? -7.584 -0.734 -13.018 1.00 0.00 20 ALA A N 18
ATOM 29029 C CA . ALA A 1 40 ? -8.840 -0.744 -12.216 1.00 0.00 20 ALA A CA 18
ATOM 29030 C C . ALA A 1 40 ? -9.973 -1.349 -13.048 1.00 0.00 20 ALA A C 18
ATOM 29031 O O . ALA A 1 40 ? -9.839 -1.554 -14.238 1.00 0.00 20 ALA A O 18
ATOM 29038 N N . ALA A 1 41 ? -11.086 -1.639 -12.431 1.00 0.00 21 ALA A N 18
ATOM 29039 C CA . ALA A 1 41 ? -12.224 -2.232 -13.188 1.00 0.00 21 ALA A CA 18
ATOM 29040 C C . ALA A 1 41 ? -13.116 -1.113 -13.727 1.00 0.00 21 ALA A C 18
ATOM 29041 O O . ALA A 1 41 ? -13.333 -0.997 -14.917 1.00 0.00 21 ALA A O 18
ATOM 29048 N N . SER A 1 42 ? -13.636 -0.287 -12.861 1.00 0.00 22 SER A N 18
ATOM 29049 C CA . SER A 1 42 ? -14.514 0.824 -13.324 1.00 0.00 22 SER A CA 18
ATOM 29050 C C . SER A 1 42 ? -14.506 1.948 -12.286 1.00 0.00 22 SER A C 18
ATOM 29051 O O . SER A 1 42 ? -14.366 1.711 -11.102 1.00 0.00 22 SER A O 18
ATOM 29059 N N . GLU A 1 43 ? -14.657 3.170 -12.719 1.00 0.00 23 GLU A N 18
ATOM 29060 C CA . GLU A 1 43 ? -14.659 4.306 -11.756 1.00 0.00 23 GLU A CA 18
ATOM 29061 C C . GLU A 1 43 ? -15.860 4.177 -10.817 1.00 0.00 23 GLU A C 18
ATOM 29062 O O . GLU A 1 43 ? -15.840 4.652 -9.699 1.00 0.00 23 GLU A O 18
ATOM 29074 N N . GLU A 1 44 ? -16.907 3.538 -11.262 1.00 0.00 24 GLU A N 18
ATOM 29075 C CA . GLU A 1 44 ? -18.108 3.379 -10.395 1.00 0.00 24 GLU A CA 18
ATOM 29076 C C . GLU A 1 44 ? -17.787 2.416 -9.250 1.00 0.00 24 GLU A C 18
ATOM 29077 O O . GLU A 1 44 ? -18.171 2.633 -8.118 1.00 0.00 24 GLU A O 18
ATOM 29089 N N . LEU A 1 45 ? -17.083 1.356 -9.535 1.00 0.00 25 LEU A N 18
ATOM 29090 C CA . LEU A 1 45 ? -16.737 0.381 -8.462 1.00 0.00 25 LEU A CA 18
ATOM 29091 C C . LEU A 1 45 ? -15.721 1.013 -7.508 1.00 0.00 25 LEU A C 18
ATOM 29092 O O . LEU A 1 45 ? -15.636 0.655 -6.350 1.00 0.00 25 LEU A O 18
ATOM 29108 N N . VAL A 1 46 ? -14.950 1.951 -7.985 1.00 0.00 26 VAL A N 18
ATOM 29109 C CA . VAL A 1 46 ? -13.941 2.605 -7.105 1.00 0.00 26 VAL A CA 18
ATOM 29110 C C . VAL A 1 46 ? -14.641 3.602 -6.181 1.00 0.00 26 VAL A C 18
ATOM 29111 O O . VAL A 1 46 ? -14.611 3.471 -4.973 1.00 0.00 26 VAL A O 18
ATOM 29124 N N . ASP A 1 47 ? -15.275 4.598 -6.737 1.00 0.00 27 ASP A N 18
ATOM 29125 C CA . ASP A 1 47 ? -15.977 5.602 -5.889 1.00 0.00 27 ASP A CA 18
ATOM 29126 C C . ASP A 1 47 ? -16.744 4.880 -4.779 1.00 0.00 27 ASP A C 18
ATOM 29127 O O . ASP A 1 47 ? -16.730 5.289 -3.634 1.00 0.00 27 ASP A O 18
ATOM 29136 N N . GLU A 1 48 ? -17.413 3.809 -5.107 1.00 0.00 28 GLU A N 18
ATOM 29137 C CA . GLU A 1 48 ? -18.179 3.062 -4.070 1.00 0.00 28 GLU A CA 18
ATOM 29138 C C . GLU A 1 48 ? -17.215 2.547 -2.999 1.00 0.00 28 GLU A C 18
ATOM 29139 O O . GLU A 1 48 ? -17.465 2.663 -1.816 1.00 0.00 28 GLU A O 18
ATOM 29151 N N . TYR A 1 49 ? -16.113 1.977 -3.405 1.00 0.00 29 TYR A N 18
ATOM 29152 C CA . TYR A 1 49 ? -15.134 1.456 -2.411 1.00 0.00 29 TYR A CA 18
ATOM 29153 C C . TYR A 1 49 ? -14.654 2.603 -1.520 1.00 0.00 29 TYR A C 18
ATOM 29154 O O . TYR A 1 49 ? -14.373 2.419 -0.352 1.00 0.00 29 TYR A O 18
ATOM 29172 N N . LEU A 1 50 ? -14.558 3.787 -2.062 1.00 0.00 30 LEU A N 18
ATOM 29173 C CA . LEU A 1 50 ? -14.097 4.945 -1.246 1.00 0.00 30 LEU A CA 18
ATOM 29174 C C . LEU A 1 50 ? -15.170 5.299 -0.214 1.00 0.00 30 LEU A C 18
ATOM 29175 O O . LEU A 1 50 ? -14.873 5.614 0.922 1.00 0.00 30 LEU A O 18
ATOM 29191 N N . LYS A 1 51 ? -16.416 5.248 -0.599 1.00 0.00 31 LYS A N 18
ATOM 29192 C CA . LYS A 1 51 ? -17.507 5.580 0.361 1.00 0.00 31 LYS A CA 18
ATOM 29193 C C . LYS A 1 51 ? -17.444 4.621 1.552 1.00 0.00 31 LYS A C 18
ATOM 29194 O O . LYS A 1 51 ? -17.910 4.927 2.632 1.00 0.00 31 LYS A O 18
ATOM 29213 N N . ASN A 1 52 ? -16.870 3.465 1.363 1.00 0.00 32 ASN A N 18
ATOM 29214 C CA . ASN A 1 52 ? -16.776 2.487 2.484 1.00 0.00 32 ASN A CA 18
ATOM 29215 C C . ASN A 1 52 ? -15.571 1.571 2.258 1.00 0.00 32 ASN A C 18
ATOM 29216 O O . ASN A 1 52 ? -15.704 0.464 1.777 1.00 0.00 32 ASN A O 18
ATOM 29227 N N . PRO A 1 53 ? -14.403 2.037 2.607 1.00 0.00 33 PRO A N 18
ATOM 29228 C CA . PRO A 1 53 ? -13.141 1.259 2.446 1.00 0.00 33 PRO A CA 18
ATOM 29229 C C . PRO A 1 53 ? -13.277 -0.180 2.952 1.00 0.00 33 PRO A C 18
ATOM 29230 O O . PRO A 1 53 ? -13.960 -0.446 3.921 1.00 0.00 33 PRO A O 18
ATOM 29241 N N . SER A 1 54 ? -12.631 -1.110 2.303 1.00 0.00 34 SER A N 18
ATOM 29242 C CA . SER A 1 54 ? -12.723 -2.530 2.746 1.00 0.00 34 SER A CA 18
ATOM 29243 C C . SER A 1 54 ? -11.470 -3.286 2.297 1.00 0.00 34 SER A C 18
ATOM 29244 O O . SER A 1 54 ? -10.509 -2.699 1.842 1.00 0.00 34 SER A O 18
ATOM 29252 N N . ILE A 1 55 ? -11.474 -4.585 2.421 1.00 0.00 35 ILE A N 18
ATOM 29253 C CA . ILE A 1 55 ? -10.283 -5.376 2.001 1.00 0.00 35 ILE A CA 18
ATOM 29254 C C . ILE A 1 55 ? -10.717 -6.471 1.024 1.00 0.00 35 ILE A C 18
ATOM 29255 O O . ILE A 1 55 ? -9.918 -7.008 0.283 1.00 0.00 35 ILE A O 18
ATOM 29271 N N . GLY A 1 56 ? -11.979 -6.807 1.017 1.00 0.00 36 GLY A N 18
ATOM 29272 C CA . GLY A 1 56 ? -12.462 -7.867 0.088 1.00 0.00 36 GLY A CA 18
ATOM 29273 C C . GLY A 1 56 ? -12.867 -7.232 -1.244 1.00 0.00 36 GLY A C 18
ATOM 29274 O O . GLY A 1 56 ? -12.356 -7.582 -2.290 1.00 0.00 36 GLY A O 18
ATOM 29278 N N . LYS A 1 57 ? -13.782 -6.302 -1.215 1.00 0.00 37 LYS A N 18
ATOM 29279 C CA . LYS A 1 57 ? -14.218 -5.646 -2.479 1.00 0.00 37 LYS A CA 18
ATOM 29280 C C . LYS A 1 57 ? -12.989 -5.188 -3.267 1.00 0.00 37 LYS A C 18
ATOM 29281 O O . LYS A 1 57 ? -13.029 -5.055 -4.474 1.00 0.00 37 LYS A O 18
ATOM 29300 N N . LEU A 1 58 ? -11.898 -4.945 -2.594 1.00 0.00 38 LEU A N 18
ATOM 29301 C CA . LEU A 1 58 ? -10.668 -4.495 -3.305 1.00 0.00 38 LEU A CA 18
ATOM 29302 C C . LEU A 1 58 ? -10.431 -5.386 -4.525 1.00 0.00 38 LEU A C 18
ATOM 29303 O O . LEU A 1 58 ? -9.797 -4.988 -5.483 1.00 0.00 38 LEU A O 18
ATOM 29319 N N . SER A 1 59 ? -10.935 -6.590 -4.500 1.00 0.00 39 SER A N 18
ATOM 29320 C CA . SER A 1 59 ? -10.737 -7.504 -5.660 1.00 0.00 39 SER A CA 18
ATOM 29321 C C . SER A 1 59 ? -11.552 -7.000 -6.853 1.00 0.00 39 SER A C 18
ATOM 29322 O O . SER A 1 59 ? -11.011 -6.652 -7.883 1.00 0.00 39 SER A O 18
ATOM 29330 N N . GLU A 1 60 ? -12.850 -6.956 -6.720 1.00 0.00 40 GLU A N 18
ATOM 29331 C CA . GLU A 1 60 ? -13.697 -6.472 -7.846 1.00 0.00 40 GLU A CA 18
ATOM 29332 C C . GLU A 1 60 ? -13.149 -5.141 -8.363 1.00 0.00 40 GLU A C 18
ATOM 29333 O O . GLU A 1 60 ? -13.120 -4.889 -9.550 1.00 0.00 40 GLU A O 18
ATOM 29345 N N . VAL A 1 61 ? -12.714 -4.285 -7.478 1.00 0.00 41 VAL A N 18
ATOM 29346 C CA . VAL A 1 61 ? -12.169 -2.970 -7.918 1.00 0.00 41 VAL A CA 18
ATOM 29347 C C . VAL A 1 61 ? -10.976 -3.199 -8.849 1.00 0.00 41 VAL A C 18
ATOM 29348 O O . VAL A 1 61 ? -10.886 -2.618 -9.912 1.00 0.00 41 VAL A O 18
ATOM 29361 N N . VAL A 1 62 ? -10.061 -4.043 -8.459 1.00 0.00 42 VAL A N 18
ATOM 29362 C CA . VAL A 1 62 ? -8.875 -4.309 -9.322 1.00 0.00 42 VAL A CA 18
ATOM 29363 C C . VAL A 1 62 ? -9.022 -5.682 -9.979 1.00 0.00 42 VAL A C 18
ATOM 29364 O O . VAL A 1 62 ? -9.274 -6.672 -9.323 1.00 0.00 42 VAL A O 18
ATOM 29377 N N . GLU A 1 63 ? -8.866 -5.749 -11.273 1.00 0.00 43 GLU A N 18
ATOM 29378 C CA . GLU A 1 63 ? -8.996 -7.060 -11.972 1.00 0.00 43 GLU A CA 18
ATOM 29379 C C . GLU A 1 63 ? -7.623 -7.729 -12.063 1.00 0.00 43 GLU A C 18
ATOM 29380 O O . GLU A 1 63 ? -7.490 -8.827 -12.566 1.00 0.00 43 GLU A O 18
ATOM 29392 N N . LEU A 1 64 ? -6.601 -7.076 -11.581 1.00 0.00 44 LEU A N 18
ATOM 29393 C CA . LEU A 1 64 ? -5.239 -7.676 -11.640 1.00 0.00 44 LEU A CA 18
ATOM 29394 C C . LEU A 1 64 ? -4.355 -7.042 -10.563 1.00 0.00 44 LEU A C 18
ATOM 29395 O O . LEU A 1 64 ? -4.186 -5.841 -10.513 1.00 0.00 44 LEU A O 18
ATOM 29411 N N . PHE A 1 65 ? -3.788 -7.842 -9.702 1.00 0.00 45 PHE A N 18
ATOM 29412 C CA . PHE A 1 65 ? -2.916 -7.285 -8.629 1.00 0.00 45 PHE A CA 18
ATOM 29413 C C . PHE A 1 65 ? -1.496 -7.109 -9.169 1.00 0.00 45 PHE A C 18
ATOM 29414 O O . PHE A 1 65 ? -0.697 -8.025 -9.156 1.00 0.00 45 PHE A O 18
ATOM 29431 N N . GLU A 1 66 ? -1.172 -5.937 -9.645 1.00 0.00 46 GLU A N 18
ATOM 29432 C CA . GLU A 1 66 ? 0.197 -5.704 -10.184 1.00 0.00 46 GLU A CA 18
ATOM 29433 C C . GLU A 1 66 ? 0.407 -4.206 -10.411 1.00 0.00 46 GLU A C 18
ATOM 29434 O O . GLU A 1 66 ? -0.527 -3.467 -10.653 1.00 0.00 46 GLU A O 18
ATOM 29446 N N . VAL A 1 67 ? 1.628 -3.750 -10.337 1.00 0.00 47 VAL A N 18
ATOM 29447 C CA . VAL A 1 67 ? 1.897 -2.300 -10.549 1.00 0.00 47 VAL A CA 18
ATOM 29448 C C . VAL A 1 67 ? 2.845 -2.125 -11.737 1.00 0.00 47 VAL A C 18
ATOM 29449 O O . VAL A 1 67 ? 3.961 -2.606 -11.728 1.00 0.00 47 VAL A O 18
ATOM 29462 N N . PHE A 1 68 ? 2.409 -1.441 -12.759 1.00 0.00 48 PHE A N 18
ATOM 29463 C CA . PHE A 1 68 ? 3.287 -1.236 -13.946 1.00 0.00 48 PHE A CA 18
ATOM 29464 C C . PHE A 1 68 ? 3.812 0.201 -13.948 1.00 0.00 48 PHE A C 18
ATOM 29465 O O . PHE A 1 68 ? 3.182 1.104 -13.434 1.00 0.00 48 PHE A O 18
ATOM 29482 N N . THR A 1 69 ? 4.963 0.421 -14.523 1.00 0.00 49 THR A N 18
ATOM 29483 C CA . THR A 1 69 ? 5.526 1.800 -14.557 1.00 0.00 49 THR A CA 18
ATOM 29484 C C . THR A 1 69 ? 5.647 2.267 -16.009 1.00 0.00 49 THR A C 18
ATOM 29485 O O . THR A 1 69 ? 5.846 1.476 -16.910 1.00 0.00 49 THR A O 18
ATOM 29496 N N . PRO A 1 70 ? 5.529 3.549 -16.230 1.00 0.00 50 PRO A N 18
ATOM 29497 C CA . PRO A 1 70 ? 5.626 4.146 -17.594 1.00 0.00 50 PRO A CA 18
ATOM 29498 C C . PRO A 1 70 ? 7.060 4.127 -18.132 1.00 0.00 50 PRO A C 18
ATOM 29499 O O . PRO A 1 70 ? 8.014 4.055 -17.384 1.00 0.00 50 PRO A O 18
ATOM 29510 N N . GLN A 1 71 ? 7.218 4.189 -19.426 1.00 0.00 51 GLN A N 18
ATOM 29511 C CA . GLN A 1 71 ? 8.589 4.175 -20.011 1.00 0.00 51 GLN A CA 18
ATOM 29512 C C . GLN A 1 71 ? 9.383 5.370 -19.481 1.00 0.00 51 GLN A C 18
ATOM 29513 O O . GLN A 1 71 ? 9.411 5.632 -18.294 1.00 0.00 51 GLN A O 18
ATOM 29527 N N . ASP A 1 72 ? 10.030 6.097 -20.350 1.00 0.00 52 ASP A N 18
ATOM 29528 C CA . ASP A 1 72 ? 10.822 7.274 -19.895 1.00 0.00 52 ASP A CA 18
ATOM 29529 C C . ASP A 1 72 ? 10.117 8.562 -20.328 1.00 0.00 52 ASP A C 18
ATOM 29530 O O . ASP A 1 72 ? 10.581 9.272 -21.197 1.00 0.00 52 ASP A O 18
ATOM 29539 N N . GLY A 1 73 ? 8.999 8.868 -19.729 1.00 0.00 53 GLY A N 18
ATOM 29540 C CA . GLY A 1 73 ? 8.266 10.109 -20.107 1.00 0.00 53 GLY A CA 18
ATOM 29541 C C . GLY A 1 73 ? 7.743 9.978 -21.538 1.00 0.00 53 GLY A C 18
ATOM 29542 O O . GLY A 1 73 ? 6.629 10.356 -21.840 1.00 0.00 53 GLY A O 18
ATOM 29546 N N . ARG A 1 74 ? 8.540 9.443 -22.424 1.00 0.00 54 ARG A N 18
ATOM 29547 C CA . ARG A 1 74 ? 8.087 9.288 -23.836 1.00 0.00 54 ARG A CA 18
ATOM 29548 C C . ARG A 1 74 ? 7.439 7.914 -24.015 1.00 0.00 54 ARG A C 18
ATOM 29549 O O . ARG A 1 74 ? 8.090 6.893 -23.918 1.00 0.00 54 ARG A O 18
ATOM 29570 N N . GLY A 1 75 ? 6.161 7.880 -24.276 1.00 0.00 55 GLY A N 18
ATOM 29571 C CA . GLY A 1 75 ? 5.473 6.571 -24.462 1.00 0.00 55 GLY A CA 18
ATOM 29572 C C . GLY A 1 75 ? 4.521 6.324 -23.289 1.00 0.00 55 GLY A C 18
ATOM 29573 O O . GLY A 1 75 ? 4.867 6.527 -22.143 1.00 0.00 55 GLY A O 18
ATOM 29577 N N . ALA A 1 76 ? 3.322 5.888 -23.569 1.00 0.00 56 ALA A N 18
ATOM 29578 C CA . ALA A 1 76 ? 2.350 5.629 -22.469 1.00 0.00 56 ALA A CA 18
ATOM 29579 C C . ALA A 1 76 ? 1.563 4.353 -22.773 1.00 0.00 56 ALA A C 18
ATOM 29580 O O . ALA A 1 76 ? 0.655 3.986 -22.055 1.00 0.00 56 ALA A O 18
ATOM 29587 N N . GLU A 1 77 ? 1.904 3.673 -23.834 1.00 0.00 57 GLU A N 18
ATOM 29588 C CA . GLU A 1 77 ? 1.175 2.420 -24.182 1.00 0.00 57 GLU A CA 18
ATOM 29589 C C . GLU A 1 77 ? 2.030 1.580 -25.131 1.00 0.00 57 GLU A C 18
ATOM 29590 O O . GLU A 1 77 ? 1.911 1.674 -26.337 1.00 0.00 57 GLU A O 18
ATOM 29602 N N . GLY A 1 78 ? 2.892 0.757 -24.598 1.00 0.00 58 GLY A N 18
ATOM 29603 C CA . GLY A 1 78 ? 3.753 -0.089 -25.471 1.00 0.00 58 GLY A CA 18
ATOM 29604 C C . GLY A 1 78 ? 4.729 -0.889 -24.606 1.00 0.00 58 GLY A C 18
ATOM 29605 O O . GLY A 1 78 ? 5.805 -0.428 -24.281 1.00 0.00 58 GLY A O 18
ATOM 29609 N N . GLU A 1 79 ? 4.361 -2.084 -24.232 1.00 0.00 59 GLU A N 18
ATOM 29610 C CA . GLU A 1 79 ? 5.269 -2.912 -23.389 1.00 0.00 59 GLU A CA 18
ATOM 29611 C C . GLU A 1 79 ? 5.748 -2.087 -22.192 1.00 0.00 59 GLU A C 18
ATOM 29612 O O . GLU A 1 79 ? 6.823 -1.522 -22.205 1.00 0.00 59 GLU A O 18
ATOM 29624 N N . LEU A 1 80 ? 4.958 -2.013 -21.156 1.00 0.00 60 LEU A N 18
ATOM 29625 C CA . LEU A 1 80 ? 5.368 -1.225 -19.959 1.00 0.00 60 LEU A CA 18
ATOM 29626 C C . LEU A 1 80 ? 6.328 -2.056 -19.107 1.00 0.00 60 LEU A C 18
ATOM 29627 O O . LEU A 1 80 ? 6.336 -3.269 -19.167 1.00 0.00 60 LEU A O 18
ATOM 29643 N N . GLY A 1 81 ? 7.139 -1.413 -18.312 1.00 0.00 61 GLY A N 18
ATOM 29644 C CA . GLY A 1 81 ? 8.098 -2.167 -17.456 1.00 0.00 61 GLY A CA 18
ATOM 29645 C C . GLY A 1 81 ? 7.498 -2.359 -16.063 1.00 0.00 61 GLY A C 18
ATOM 29646 O O . GLY A 1 81 ? 6.387 -1.948 -15.792 1.00 0.00 61 GLY A O 18
ATOM 29650 N N . ALA A 1 82 ? 8.225 -2.982 -15.175 1.00 0.00 62 ALA A N 18
ATOM 29651 C CA . ALA A 1 82 ? 7.695 -3.200 -13.800 1.00 0.00 62 ALA A CA 18
ATOM 29652 C C . ALA A 1 82 ? 8.704 -2.676 -12.776 1.00 0.00 62 ALA A C 18
ATOM 29653 O O . ALA A 1 82 ? 9.896 -2.672 -13.011 1.00 0.00 62 ALA A O 18
ATOM 29660 N N . ALA A 1 83 ? 8.237 -2.232 -11.641 1.00 0.00 63 ALA A N 18
ATOM 29661 C CA . ALA A 1 83 ? 9.170 -1.709 -10.605 1.00 0.00 63 ALA A CA 18
ATOM 29662 C C . ALA A 1 83 ? 9.592 -2.847 -9.675 1.00 0.00 63 ALA A C 18
ATOM 29663 O O . ALA A 1 83 ? 9.045 -3.932 -9.717 1.00 0.00 63 ALA A O 18
ATOM 29670 N N . SER A 1 84 ? 10.561 -2.610 -8.833 1.00 0.00 64 SER A N 18
ATOM 29671 C CA . SER A 1 84 ? 11.018 -3.679 -7.901 1.00 0.00 64 SER A CA 18
ATOM 29672 C C . SER A 1 84 ? 10.398 -3.450 -6.520 1.00 0.00 64 SER A C 18
ATOM 29673 O O . SER A 1 84 ? 9.940 -2.369 -6.207 1.00 0.00 64 SER A O 18
ATOM 29681 N N . LYS A 1 85 ? 10.382 -4.458 -5.693 1.00 0.00 65 LYS A N 18
ATOM 29682 C CA . LYS A 1 85 ? 9.793 -4.297 -4.334 1.00 0.00 65 LYS A CA 18
ATOM 29683 C C . LYS A 1 85 ? 10.517 -3.170 -3.595 1.00 0.00 65 LYS A C 18
ATOM 29684 O O . LYS A 1 85 ? 9.902 -2.313 -2.990 1.00 0.00 65 LYS A O 18
ATOM 29703 N N . ALA A 1 86 ? 11.822 -3.161 -3.638 1.00 0.00 66 ALA A N 18
ATOM 29704 C CA . ALA A 1 86 ? 12.583 -2.090 -2.938 1.00 0.00 66 ALA A CA 18
ATOM 29705 C C . ALA A 1 86 ? 12.090 -0.721 -3.411 1.00 0.00 66 ALA A C 18
ATOM 29706 O O . ALA A 1 86 ? 12.252 0.276 -2.735 1.00 0.00 66 ALA A O 18
ATOM 29713 N N . GLN A 1 87 ? 11.490 -0.664 -4.569 1.00 0.00 67 GLN A N 18
ATOM 29714 C CA . GLN A 1 87 ? 10.988 0.640 -5.083 1.00 0.00 67 GLN A CA 18
ATOM 29715 C C . GLN A 1 87 ? 9.612 0.932 -4.481 1.00 0.00 67 GLN A C 18
ATOM 29716 O O . GLN A 1 87 ? 9.410 1.935 -3.826 1.00 0.00 67 GLN A O 18
ATOM 29730 N N . VAL A 1 88 ? 8.663 0.062 -4.698 1.00 0.00 68 VAL A N 18
ATOM 29731 C CA . VAL A 1 88 ? 7.302 0.290 -4.137 1.00 0.00 68 VAL A CA 18
ATOM 29732 C C . VAL A 1 88 ? 7.407 0.563 -2.635 1.00 0.00 68 VAL A C 18
ATOM 29733 O O . VAL A 1 88 ? 6.593 1.261 -2.064 1.00 0.00 68 VAL A O 18
ATOM 29746 N N . GLU A 1 89 ? 8.404 0.018 -1.992 1.00 0.00 69 GLU A N 18
ATOM 29747 C CA . GLU A 1 89 ? 8.559 0.247 -0.529 1.00 0.00 69 GLU A CA 18
ATOM 29748 C C . GLU A 1 89 ? 9.005 1.691 -0.282 1.00 0.00 69 GLU A C 18
ATOM 29749 O O . GLU A 1 89 ? 8.292 2.478 0.309 1.00 0.00 69 GLU A O 18
ATOM 29761 N N . ASN A 1 90 ? 10.178 2.044 -0.731 1.00 0.00 70 ASN A N 18
ATOM 29762 C CA . ASN A 1 90 ? 10.668 3.435 -0.523 1.00 0.00 70 ASN A CA 18
ATOM 29763 C C . ASN A 1 90 ? 9.506 4.417 -0.691 1.00 0.00 70 ASN A C 18
ATOM 29764 O O . ASN A 1 90 ? 9.519 5.508 -0.156 1.00 0.00 70 ASN A O 18
ATOM 29775 N N . GLU A 1 91 ? 8.499 4.038 -1.430 1.00 0.00 71 GLU A N 18
ATOM 29776 C CA . GLU A 1 91 ? 7.338 4.950 -1.632 1.00 0.00 71 GLU A CA 18
ATOM 29777 C C . GLU A 1 91 ? 6.475 4.963 -0.369 1.00 0.00 71 GLU A C 18
ATOM 29778 O O . GLU A 1 91 ? 6.318 5.981 0.277 1.00 0.00 71 GLU A O 18
ATOM 29790 N N . PHE A 1 92 ? 5.911 3.841 -0.013 1.00 0.00 72 PHE A N 18
ATOM 29791 C CA . PHE A 1 92 ? 5.059 3.791 1.209 1.00 0.00 72 PHE A CA 18
ATOM 29792 C C . PHE A 1 92 ? 5.903 3.345 2.404 1.00 0.00 72 PHE A C 18
ATOM 29793 O O . PHE A 1 92 ? 6.230 4.129 3.272 1.00 0.00 72 PHE A O 18
ATOM 29810 N N . GLY A 1 93 ? 6.261 2.091 2.454 1.00 0.00 73 GLY A N 18
ATOM 29811 C CA . GLY A 1 93 ? 7.085 1.597 3.593 1.00 0.00 73 GLY A CA 18
ATOM 29812 C C . GLY A 1 93 ? 7.183 0.071 3.530 1.00 0.00 73 GLY A C 18
ATOM 29813 O O . GLY A 1 93 ? 6.601 -0.562 2.673 1.00 0.00 73 GLY A O 18
ATOM 29817 N N . LYS A 1 94 ? 7.916 -0.522 4.431 1.00 0.00 74 LYS A N 18
ATOM 29818 C CA . LYS A 1 94 ? 8.050 -2.007 4.421 1.00 0.00 74 LYS A CA 18
ATOM 29819 C C . LYS A 1 94 ? 7.057 -2.616 5.413 1.00 0.00 74 LYS A C 18
ATOM 29820 O O . LYS A 1 94 ? 6.431 -1.918 6.186 1.00 0.00 74 LYS A O 18
ATOM 29839 N N . GLY A 1 95 ? 6.907 -3.912 5.397 1.00 0.00 75 GLY A N 18
ATOM 29840 C CA . GLY A 1 95 ? 5.954 -4.564 6.339 1.00 0.00 75 GLY A CA 18
ATOM 29841 C C . GLY A 1 95 ? 4.548 -4.544 5.739 1.00 0.00 75 GLY A C 18
ATOM 29842 O O . GLY A 1 95 ? 3.741 -5.416 5.996 1.00 0.00 75 GLY A O 18
ATOM 29846 N N . LYS A 1 96 ? 4.247 -3.556 4.941 1.00 0.00 76 LYS A N 18
ATOM 29847 C CA . LYS A 1 96 ? 2.893 -3.483 4.325 1.00 0.00 76 LYS A CA 18
ATOM 29848 C C . LYS A 1 96 ? 2.802 -4.481 3.170 1.00 0.00 76 LYS A C 18
ATOM 29849 O O . LYS A 1 96 ? 3.798 -4.871 2.594 1.00 0.00 76 LYS A O 18
ATOM 29868 N N . LYS A 1 97 ? 1.614 -4.899 2.827 1.00 0.00 77 LYS A N 18
ATOM 29869 C CA . LYS A 1 97 ? 1.462 -5.873 1.710 1.00 0.00 77 LYS A CA 18
ATOM 29870 C C . LYS A 1 97 ? 1.114 -5.121 0.423 1.00 0.00 77 LYS A C 18
ATOM 29871 O O . LYS A 1 97 ? 1.067 -3.908 0.395 1.00 0.00 77 LYS A O 18
ATOM 29890 N N . ILE A 1 98 ? 0.872 -5.833 -0.644 1.00 0.00 78 ILE A N 18
ATOM 29891 C CA . ILE A 1 98 ? 0.529 -5.159 -1.928 1.00 0.00 78 ILE A CA 18
ATOM 29892 C C . ILE A 1 98 ? -0.901 -4.616 -1.854 1.00 0.00 78 ILE A C 18
ATOM 29893 O O . ILE A 1 98 ? -1.203 -3.565 -2.381 1.00 0.00 78 ILE A O 18
ATOM 29909 N N . GLU A 1 99 ? -1.782 -5.327 -1.205 1.00 0.00 79 GLU A N 18
ATOM 29910 C CA . GLU A 1 99 ? -3.189 -4.850 -1.099 1.00 0.00 79 GLU A CA 18
ATOM 29911 C C . GLU A 1 99 ? -3.225 -3.526 -0.333 1.00 0.00 79 GLU A C 18
ATOM 29912 O O . GLU A 1 99 ? -3.827 -2.563 -0.765 1.00 0.00 79 GLU A O 18
ATOM 29924 N N . GLU A 1 100 ? -2.584 -3.470 0.802 1.00 0.00 80 GLU A N 18
ATOM 29925 C CA . GLU A 1 100 ? -2.581 -2.208 1.595 1.00 0.00 80 GLU A CA 18
ATOM 29926 C C . GLU A 1 100 ? -2.059 -1.061 0.726 1.00 0.00 80 GLU A C 18
ATOM 29927 O O . GLU A 1 100 ? -2.750 -0.091 0.481 1.00 0.00 80 GLU A O 18
ATOM 29939 N N . VAL A 1 101 ? -0.844 -1.161 0.260 1.00 0.00 81 VAL A N 18
ATOM 29940 C CA . VAL A 1 101 ? -0.280 -0.076 -0.591 1.00 0.00 81 VAL A CA 18
ATOM 29941 C C . VAL A 1 101 ? -1.346 0.405 -1.577 1.00 0.00 81 VAL A C 18
ATOM 29942 O O . VAL A 1 101 ? -1.760 1.547 -1.549 1.00 0.00 81 VAL A O 18
ATOM 29955 N N . ILE A 1 102 ? -1.794 -0.456 -2.449 1.00 0.00 82 ILE A N 18
ATOM 29956 C CA . ILE A 1 102 ? -2.831 -0.046 -3.437 1.00 0.00 82 ILE A CA 18
ATOM 29957 C C . ILE A 1 102 ? -3.927 0.752 -2.726 1.00 0.00 82 ILE A C 18
ATOM 29958 O O . ILE A 1 102 ? -4.282 1.839 -3.137 1.00 0.00 82 ILE A O 18
ATOM 29974 N N . ASP A 1 103 ? -4.465 0.222 -1.661 1.00 0.00 83 ASP A N 18
ATOM 29975 C CA . ASP A 1 103 ? -5.536 0.950 -0.926 1.00 0.00 83 ASP A CA 18
ATOM 29976 C C . ASP A 1 103 ? -5.229 2.449 -0.929 1.00 0.00 83 ASP A C 18
ATOM 29977 O O . ASP A 1 103 ? -6.035 3.257 -1.347 1.00 0.00 83 ASP A O 18
ATOM 29986 N N . LEU A 1 104 ? -4.069 2.828 -0.466 1.00 0.00 84 LEU A N 18
ATOM 29987 C CA . LEU A 1 104 ? -3.712 4.275 -0.443 1.00 0.00 84 LEU A CA 18
ATOM 29988 C C . LEU A 1 104 ? -3.836 4.853 -1.854 1.00 0.00 84 LEU A C 18
ATOM 29989 O O . LEU A 1 104 ? -4.593 5.772 -2.094 1.00 0.00 84 LEU A O 18
ATOM 30005 N N . ILE A 1 105 ? -3.096 4.324 -2.789 1.00 0.00 85 ILE A N 18
ATOM 30006 C CA . ILE A 1 105 ? -3.171 4.844 -4.183 1.00 0.00 85 ILE A CA 18
ATOM 30007 C C . ILE A 1 105 ? -4.622 5.197 -4.520 1.00 0.00 85 ILE A C 18
ATOM 30008 O O . ILE A 1 105 ? -4.899 6.209 -5.131 1.00 0.00 85 ILE A O 18
ATOM 30024 N N . LEU A 1 106 ? -5.550 4.368 -4.126 1.00 0.00 86 LEU A N 18
ATOM 30025 C CA . LEU A 1 106 ? -6.981 4.657 -4.425 1.00 0.00 86 LEU A CA 18
ATOM 30026 C C . LEU A 1 106 ? -7.406 5.937 -3.703 1.00 0.00 86 LEU A C 18
ATOM 30027 O O . LEU A 1 106 ? -8.218 6.697 -4.193 1.00 0.00 86 LEU A O 18
ATOM 30043 N N . ARG A 1 107 ? -6.865 6.182 -2.541 1.00 0.00 87 ARG A N 18
ATOM 30044 C CA . ARG A 1 107 ? -7.240 7.413 -1.790 1.00 0.00 87 ARG A CA 18
ATOM 30045 C C . ARG A 1 107 ? -6.827 8.648 -2.594 1.00 0.00 87 ARG A C 18
ATOM 30046 O O . ARG A 1 107 ? -7.250 9.753 -2.314 1.00 0.00 87 ARG A O 18
ATOM 30067 N N . ASN A 1 108 ? -6.006 8.471 -3.593 1.00 0.00 88 ASN A N 18
ATOM 30068 C CA . ASN A 1 108 ? -5.568 9.635 -4.412 1.00 0.00 88 ASN A CA 18
ATOM 30069 C C . ASN A 1 108 ? -6.287 9.607 -5.763 1.00 0.00 88 ASN A C 18
ATOM 30070 O O . ASN A 1 108 ? -7.346 10.179 -5.925 1.00 0.00 88 ASN A O 18
ATOM 30081 N N . GLY A 1 109 ? -5.719 8.945 -6.734 1.00 0.00 89 GLY A N 18
ATOM 30082 C CA . GLY A 1 109 ? -6.371 8.882 -8.073 1.00 0.00 89 GLY A CA 18
ATOM 30083 C C . GLY A 1 109 ? -6.222 10.230 -8.779 1.00 0.00 89 GLY A C 18
ATOM 30084 O O . GLY A 1 109 ? -6.557 11.265 -8.238 1.00 0.00 89 GLY A O 18
ATOM 30088 N N . LYS A 1 110 ? -5.724 10.227 -9.985 1.00 0.00 90 LYS A N 18
ATOM 30089 C CA . LYS A 1 110 ? -5.555 11.509 -10.725 1.00 0.00 90 LYS A CA 18
ATOM 30090 C C . LYS A 1 110 ? -5.957 11.311 -12.188 1.00 0.00 90 LYS A C 18
ATOM 30091 O O . LYS A 1 110 ? -5.162 11.490 -13.089 1.00 0.00 90 LYS A O 18
ATOM 30110 N N . PRO A 1 111 ? -7.188 10.943 -12.417 1.00 0.00 91 PRO A N 18
ATOM 30111 C CA . PRO A 1 111 ? -7.721 10.712 -13.790 1.00 0.00 91 PRO A CA 18
ATOM 30112 C C . PRO A 1 111 ? -7.381 11.863 -14.743 1.00 0.00 91 PRO A C 18
ATOM 30113 O O . PRO A 1 111 ? -7.556 13.020 -14.420 1.00 0.00 91 PRO A O 18
ATOM 30124 N N . ASN A 1 112 ? -6.898 11.550 -15.914 1.00 0.00 92 ASN A N 18
ATOM 30125 C CA . ASN A 1 112 ? -6.548 12.626 -16.886 1.00 0.00 92 ASN A CA 18
ATOM 30126 C C . ASN A 1 112 ? -7.767 13.521 -17.115 1.00 0.00 92 ASN A C 18
ATOM 30127 O O . ASN A 1 112 ? -8.834 13.056 -17.465 1.00 0.00 92 ASN A O 18
ATOM 30138 N N . SER A 1 113 ? -7.619 14.803 -16.921 1.00 0.00 93 SER A N 18
ATOM 30139 C CA . SER A 1 113 ? -8.770 15.726 -17.128 1.00 0.00 93 SER A CA 18
ATOM 30140 C C . SER A 1 113 ? -9.544 15.304 -18.380 1.00 0.00 93 SER A C 18
ATOM 30141 O O . SER A 1 113 ? -9.158 15.604 -19.491 1.00 0.00 93 SER A O 18
ATOM 30149 N N . THR A 1 114 ? -10.634 14.607 -18.206 1.00 0.00 94 THR A N 18
ATOM 30150 C CA . THR A 1 114 ? -11.431 14.166 -19.386 1.00 0.00 94 THR A CA 18
ATOM 30151 C C . THR A 1 114 ? -12.331 15.312 -19.851 1.00 0.00 94 THR A C 18
ATOM 30152 O O . THR A 1 114 ? -12.762 16.134 -19.066 1.00 0.00 94 THR A O 18
ATOM 30163 N N . THR A 1 115 ? -12.618 15.376 -21.122 1.00 0.00 95 THR A N 18
ATOM 30164 C CA . THR A 1 115 ? -13.489 16.469 -21.636 1.00 0.00 95 THR A CA 18
ATOM 30165 C C . THR A 1 115 ? -14.708 15.865 -22.337 1.00 0.00 95 THR A C 18
ATOM 30166 O O . THR A 1 115 ? -14.989 16.161 -23.481 1.00 0.00 95 THR A O 18
ATOM 30177 N N . SER A 1 116 ? -15.437 15.020 -21.658 1.00 0.00 96 SER A N 18
ATOM 30178 C CA . SER A 1 116 ? -16.636 14.399 -22.286 1.00 0.00 96 SER A CA 18
ATOM 30179 C C . SER A 1 116 ? -17.528 13.798 -21.197 1.00 0.00 96 SER A C 18
ATOM 30180 O O . SER A 1 116 ? -17.175 12.826 -20.559 1.00 0.00 96 SER A O 18
ATOM 30188 N N . SER A 1 117 ? -18.680 14.370 -20.979 1.00 0.00 97 SER A N 18
ATOM 30189 C CA . SER A 1 117 ? -19.593 13.831 -19.931 1.00 0.00 97 SER A CA 18
ATOM 30190 C C . SER A 1 117 ? -21.022 14.297 -20.210 1.00 0.00 97 SER A C 18
ATOM 30191 O O . SER A 1 117 ? -21.293 15.477 -20.315 1.00 0.00 97 SER A O 18
ATOM 30199 N N . LEU A 1 118 ? -21.942 13.379 -20.332 1.00 0.00 98 LEU A N 18
ATOM 30200 C CA . LEU A 1 118 ? -23.355 13.770 -20.604 1.00 0.00 98 LEU A CA 18
ATOM 30201 C C . LEU A 1 118 ? -24.299 12.765 -19.943 1.00 0.00 98 LEU A C 18
ATOM 30202 O O . LEU A 1 118 ? -25.217 13.133 -19.238 1.00 0.00 98 LEU A O 18
ATOM 30218 N N . LYS A 1 119 ? -24.081 11.497 -20.164 1.00 0.00 99 LYS A N 18
ATOM 30219 C CA . LYS A 1 119 ? -24.967 10.470 -19.547 1.00 0.00 99 LYS A CA 18
ATOM 30220 C C . LYS A 1 119 ? -24.168 9.652 -18.530 1.00 0.00 99 LYS A C 18
ATOM 30221 O O . LYS A 1 119 ? -24.210 8.438 -18.526 1.00 0.00 99 LYS A O 18
ATOM 30240 N N . THR A 1 120 ? -23.441 10.307 -17.668 1.00 0.00 100 THR A N 18
ATOM 30241 C CA . THR A 1 120 ? -22.640 9.566 -16.652 1.00 0.00 100 THR A CA 18
ATOM 30242 C C . THR A 1 120 ? -23.136 9.928 -15.250 1.00 0.00 100 THR A C 18
ATOM 30243 O O . THR A 1 120 ? -23.619 9.089 -14.516 1.00 0.00 100 THR A O 18
ATOM 30254 N N . LYS A 1 121 ? -23.018 11.172 -14.872 1.00 0.00 101 LYS A N 18
ATOM 30255 C CA . LYS A 1 121 ? -23.482 11.586 -13.518 1.00 0.00 101 LYS A CA 18
ATOM 30256 C C . LYS A 1 121 ? -24.994 11.820 -13.547 1.00 0.00 101 LYS A C 18
ATOM 30257 O O . LYS A 1 121 ? -25.541 12.287 -14.526 1.00 0.00 101 LYS A O 18
ATOM 30276 N N . GLY A 1 122 ? -25.673 11.498 -12.480 1.00 0.00 102 GLY A N 18
ATOM 30277 C CA . GLY A 1 122 ? -27.149 11.703 -12.447 1.00 0.00 102 GLY A CA 18
ATOM 30278 C C . GLY A 1 122 ? -27.730 11.040 -11.198 1.00 0.00 102 GLY A C 18
ATOM 30279 O O . GLY A 1 122 ? -28.078 9.876 -11.205 1.00 0.00 102 GLY A O 18
ATOM 30283 N N . GLY A 1 123 ? -27.839 11.772 -10.122 1.00 0.00 103 GLY A N 18
ATOM 30284 C CA . GLY A 1 123 ? -28.399 11.181 -8.874 1.00 0.00 103 GLY A CA 18
ATOM 30285 C C . GLY A 1 123 ? -27.556 11.625 -7.676 1.00 0.00 103 GLY A C 18
ATOM 30286 O O . GLY A 1 123 ? -28.023 12.329 -6.803 1.00 0.00 103 GLY A O 18
ATOM 30290 N N . ASN A 1 124 ? -26.317 11.218 -7.627 1.00 0.00 104 ASN A N 18
ATOM 30291 C CA . ASN A 1 124 ? -25.447 11.617 -6.485 1.00 0.00 104 ASN A CA 18
ATOM 30292 C C . ASN A 1 124 ? -24.037 11.915 -6.998 1.00 0.00 104 ASN A C 18
ATOM 30293 O O . ASN A 1 124 ? -23.628 11.434 -8.037 1.00 0.00 104 ASN A O 18
ATOM 30304 N N . ALA A 1 125 ? -23.288 12.705 -6.277 1.00 0.00 105 ALA A N 18
ATOM 30305 C CA . ALA A 1 125 ? -21.905 13.033 -6.722 1.00 0.00 105 ALA A CA 18
ATOM 30306 C C . ALA A 1 125 ? -20.962 13.007 -5.518 1.00 0.00 105 ALA A C 18
ATOM 30307 O O . ALA A 1 125 ? -21.289 12.476 -4.474 1.00 0.00 105 ALA A O 18
ATOM 30314 N N . GLY A 1 126 ? -19.794 13.574 -5.653 1.00 0.00 106 GLY A N 18
ATOM 30315 C CA . GLY A 1 126 ? -18.834 13.580 -4.514 1.00 0.00 106 GLY A CA 18
ATOM 30316 C C . GLY A 1 126 ? -19.092 14.804 -3.634 1.00 0.00 106 GLY A C 18
ATOM 30317 O O . GLY A 1 126 ? -20.119 15.446 -3.733 1.00 0.00 106 GLY A O 18
ATOM 30321 N N . THR A 1 127 ? -18.168 15.133 -2.774 1.00 0.00 107 THR A N 18
ATOM 30322 C CA . THR A 1 127 ? -18.363 16.316 -1.888 1.00 0.00 107 THR A CA 18
ATOM 30323 C C . THR A 1 127 ? -17.117 17.203 -1.942 1.00 0.00 107 THR A C 18
ATOM 30324 O O . THR A 1 127 ? -16.001 16.728 -1.876 1.00 0.00 107 THR A O 18
ATOM 30335 N N . LYS A 1 128 ? -17.299 18.489 -2.060 1.00 0.00 108 LYS A N 18
ATOM 30336 C CA . LYS A 1 128 ? -16.125 19.406 -2.117 1.00 0.00 108 LYS A CA 18
ATOM 30337 C C . LYS A 1 128 ? -16.539 20.796 -1.633 1.00 0.00 108 LYS A C 18
ATOM 30338 O O . LYS A 1 128 ? -16.730 21.023 -0.453 1.00 0.00 108 LYS A O 18
ATOM 30357 N N . ALA A 1 129 ? -16.683 21.730 -2.532 1.00 0.00 109 ALA A N 18
ATOM 30358 C CA . ALA A 1 129 ? -17.085 23.105 -2.121 1.00 0.00 109 ALA A CA 18
ATOM 30359 C C . ALA A 1 129 ? -18.207 23.603 -3.035 1.00 0.00 109 ALA A C 18
ATOM 30360 O O . ALA A 1 129 ? -18.090 24.628 -3.676 1.00 0.00 109 ALA A O 18
ATOM 30367 N N . TYR A 1 130 ? -19.294 22.884 -3.100 1.00 0.00 110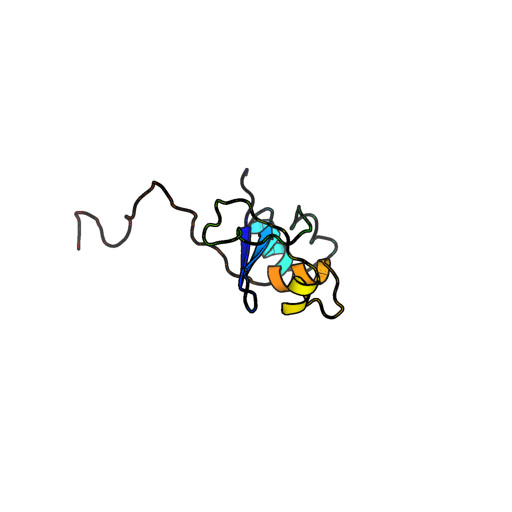 TYR A N 18
ATOM 30368 C CA . TYR A 1 130 ? -20.422 23.317 -3.972 1.00 0.00 110 TYR A CA 18
ATOM 30369 C C . TYR A 1 130 ? -21.032 24.604 -3.415 1.00 0.00 110 TYR A C 18
ATOM 30370 O O . TYR A 1 130 ? -20.812 25.681 -3.934 1.00 0.00 110 TYR A O 18
ATOM 30388 N N . ASN A 1 131 ? -21.797 24.503 -2.364 1.00 0.00 111 ASN A N 18
ATOM 30389 C CA . ASN A 1 131 ? -22.421 25.722 -1.776 1.00 0.00 111 ASN A CA 18
ATOM 30390 C C . ASN A 1 131 ? -21.415 26.413 -0.852 1.00 0.00 111 ASN A C 18
ATOM 30391 O O . ASN A 1 131 ? -20.444 25.775 -0.482 1.00 0.00 111 ASN A O 18
ATOM 30403 N N . MET A 1 21 ? -8.297 -4.735 -19.640 1.00 0.00 1 MET A N 19
ATOM 30404 C CA . MET A 1 21 ? -7.887 -5.729 -20.671 1.00 0.00 1 MET A CA 19
ATOM 30405 C C . MET A 1 21 ? -7.876 -5.060 -22.048 1.00 0.00 1 MET A C 19
ATOM 30406 O O . MET A 1 21 ? -6.834 -4.812 -22.620 1.00 0.00 1 MET A O 19
ATOM 30420 N N . SER A 1 22 ? -9.030 -4.765 -22.583 1.00 0.00 2 SER A N 19
ATOM 30421 C CA . SER A 1 22 ? -9.085 -4.112 -23.921 1.00 0.00 2 SER A CA 19
ATOM 30422 C C . SER A 1 22 ? -9.707 -2.721 -23.784 1.00 0.00 2 SER A C 19
ATOM 30423 O O . SER A 1 22 ? -9.698 -1.932 -24.708 1.00 0.00 2 SER A O 19
ATOM 30431 N N . THR A 1 23 ? -10.246 -2.413 -22.636 1.00 0.00 3 THR A N 19
ATOM 30432 C CA . THR A 1 23 ? -10.868 -1.073 -22.440 1.00 0.00 3 THR A CA 19
ATOM 30433 C C . THR A 1 23 ? -11.209 -0.882 -20.961 1.00 0.00 3 THR A C 19
ATOM 30434 O O . THR A 1 23 ? -12.325 -1.109 -20.537 1.00 0.00 3 THR A O 19
ATOM 30445 N N . VAL A 1 24 ? -10.256 -0.468 -20.171 1.00 0.00 4 VAL A N 19
ATOM 30446 C CA . VAL A 1 24 ? -10.527 -0.265 -18.720 1.00 0.00 4 VAL A CA 19
ATOM 30447 C C . VAL A 1 24 ? -10.063 1.133 -18.305 1.00 0.00 4 VAL A C 19
ATOM 30448 O O . VAL A 1 24 ? -9.737 1.960 -19.133 1.00 0.00 4 VAL A O 19
ATOM 30461 N N . THR A 1 25 ? -10.031 1.402 -17.029 1.00 0.00 5 THR A N 19
ATOM 30462 C CA . THR A 1 25 ? -9.587 2.746 -16.561 1.00 0.00 5 THR A CA 19
ATOM 30463 C C . THR A 1 25 ? -8.252 2.614 -15.825 1.00 0.00 5 THR A C 19
ATOM 30464 O O . THR A 1 25 ? -8.077 1.749 -14.990 1.00 0.00 5 THR A O 19
ATOM 30475 N N . LYS A 1 26 ? -7.310 3.465 -16.127 1.00 0.00 6 LYS A N 19
ATOM 30476 C CA . LYS A 1 26 ? -5.988 3.386 -15.444 1.00 0.00 6 LYS A CA 19
ATOM 30477 C C . LYS A 1 26 ? -5.864 4.531 -14.437 1.00 0.00 6 LYS A C 19
ATOM 30478 O O . LYS A 1 26 ? -5.882 5.692 -14.798 1.00 0.00 6 LYS A O 19
ATOM 30497 N N . TYR A 1 27 ? -5.737 4.216 -13.177 1.00 0.00 7 TYR A N 19
ATOM 30498 C CA . TYR A 1 27 ? -5.611 5.287 -12.150 1.00 0.00 7 TYR A CA 19
ATOM 30499 C C . TYR A 1 27 ? -4.134 5.638 -11.960 1.00 0.00 7 TYR A C 19
ATOM 30500 O O . TYR A 1 27 ? -3.309 4.780 -11.713 1.00 0.00 7 TYR A O 19
ATOM 30518 N N . PHE A 1 28 ? -3.793 6.892 -12.071 1.00 0.00 8 PHE A N 19
ATOM 30519 C CA . PHE A 1 28 ? -2.370 7.297 -11.896 1.00 0.00 8 PHE A CA 19
ATOM 30520 C C . PHE A 1 28 ? -2.105 7.604 -10.422 1.00 0.00 8 PHE A C 19
ATOM 30521 O O . PHE A 1 28 ? -3.014 7.857 -9.656 1.00 0.00 8 PHE A O 19
ATOM 30538 N N . TYR A 1 29 ? -0.864 7.586 -10.016 1.00 0.00 9 TYR A N 19
ATOM 30539 C CA . TYR A 1 29 ? -0.541 7.877 -8.591 1.00 0.00 9 TYR A CA 19
ATOM 30540 C C . TYR A 1 29 ? 0.852 8.502 -8.502 1.00 0.00 9 TYR A C 19
ATOM 30541 O O . TYR A 1 29 ? 1.855 7.832 -8.651 1.00 0.00 9 TYR A O 19
ATOM 30559 N N . LYS A 1 30 ? 0.925 9.783 -8.263 1.00 0.00 10 LYS A N 19
ATOM 30560 C CA . LYS A 1 30 ? 2.255 10.449 -8.166 1.00 0.00 10 LYS A CA 19
ATOM 30561 C C . LYS A 1 30 ? 2.935 10.043 -6.858 1.00 0.00 10 LYS A C 19
ATOM 30562 O O . LYS A 1 30 ? 2.377 10.181 -5.788 1.00 0.00 10 LYS A O 19
ATOM 30581 N N . GLY A 1 31 ? 4.139 9.545 -6.934 1.00 0.00 11 GLY A N 19
ATOM 30582 C CA . GLY A 1 31 ? 4.854 9.131 -5.694 1.00 0.00 11 GLY A CA 19
ATOM 30583 C C . GLY A 1 31 ? 5.821 10.239 -5.269 1.00 0.00 11 GLY A C 19
ATOM 30584 O O . GLY A 1 31 ? 5.585 11.406 -5.507 1.00 0.00 11 GLY A O 19
ATOM 30588 N N . GLU A 1 32 ? 6.909 9.882 -4.643 1.00 0.00 12 GLU A N 19
ATOM 30589 C CA . GLU A 1 32 ? 7.888 10.916 -4.205 1.00 0.00 12 GLU A CA 19
ATOM 30590 C C . GLU A 1 32 ? 8.597 11.498 -5.430 1.00 0.00 12 GLU A C 19
ATOM 30591 O O . GLU A 1 32 ? 8.981 12.650 -5.449 1.00 0.00 12 GLU A O 19
ATOM 30603 N N . ASN A 1 33 ? 8.773 10.708 -6.454 1.00 0.00 13 ASN A N 19
ATOM 30604 C CA . ASN A 1 33 ? 9.455 11.216 -7.678 1.00 0.00 13 ASN A CA 19
ATOM 30605 C C . ASN A 1 33 ? 8.977 10.419 -8.893 1.00 0.00 13 ASN A C 19
ATOM 30606 O O . ASN A 1 33 ? 8.571 10.979 -9.893 1.00 0.00 13 ASN A O 19
ATOM 30617 N N . THR A 1 34 ? 9.021 9.118 -8.817 1.00 0.00 14 THR A N 19
ATOM 30618 C CA . THR A 1 34 ? 8.568 8.287 -9.968 1.00 0.00 14 THR A CA 19
ATOM 30619 C C . THR A 1 34 ? 7.039 8.250 -10.000 1.00 0.00 14 THR A C 19
ATOM 30620 O O . THR A 1 34 ? 6.380 8.677 -9.073 1.00 0.00 14 THR A O 19
ATOM 30631 N N . ASP A 1 35 ? 6.471 7.743 -11.059 1.00 0.00 15 ASP A N 19
ATOM 30632 C CA . ASP A 1 35 ? 4.985 7.679 -11.150 1.00 0.00 15 ASP A CA 19
ATOM 30633 C C . ASP A 1 35 ? 4.542 6.216 -11.214 1.00 0.00 15 ASP A C 19
ATOM 30634 O O . ASP A 1 35 ? 5.102 5.419 -11.940 1.00 0.00 15 ASP A O 19
ATOM 30643 N N . LEU A 1 36 ? 3.538 5.857 -10.461 1.00 0.00 16 LEU A N 19
ATOM 30644 C CA . LEU A 1 36 ? 3.059 4.446 -10.481 1.00 0.00 16 LEU A CA 19
ATOM 30645 C C . LEU A 1 36 ? 1.674 4.385 -11.129 1.00 0.00 16 LEU A C 19
ATOM 30646 O O . LEU A 1 36 ? 0.813 5.197 -10.852 1.00 0.00 16 LEU A O 19
ATOM 30662 N N . ILE A 1 37 ? 1.453 3.428 -11.988 1.00 0.00 17 ILE A N 19
ATOM 30663 C CA . ILE A 1 37 ? 0.124 3.316 -12.652 1.00 0.00 17 ILE A CA 19
ATOM 30664 C C . ILE A 1 37 ? -0.543 2.004 -12.236 1.00 0.00 17 ILE A C 19
ATOM 30665 O O . ILE A 1 37 ? 0.061 0.950 -12.274 1.00 0.00 17 ILE A O 19
ATOM 30681 N N . VAL A 1 38 ? -1.785 2.056 -11.839 1.00 0.00 18 VAL A N 19
ATOM 30682 C CA . VAL A 1 38 ? -2.487 0.811 -11.422 1.00 0.00 18 VAL A CA 19
ATOM 30683 C C . VAL A 1 38 ? -3.674 0.557 -12.352 1.00 0.00 18 VAL A C 19
ATOM 30684 O O . VAL A 1 38 ? -4.192 1.462 -12.976 1.00 0.00 18 VAL A O 19
ATOM 30697 N N . PHE A 1 39 ? -4.111 -0.669 -12.451 1.00 0.00 19 PHE A N 19
ATOM 30698 C CA . PHE A 1 39 ? -5.264 -0.981 -13.342 1.00 0.00 19 PHE A CA 19
ATOM 30699 C C . PHE A 1 39 ? -6.564 -0.907 -12.538 1.00 0.00 19 PHE A C 19
ATOM 30700 O O . PHE A 1 39 ? -6.583 -1.150 -11.348 1.00 0.00 19 PHE A O 19
ATOM 30717 N N . ALA A 1 40 ? -7.651 -0.572 -13.177 1.00 0.00 20 ALA A N 19
ATOM 30718 C CA . ALA A 1 40 ? -8.947 -0.483 -12.449 1.00 0.00 20 ALA A CA 19
ATOM 30719 C C . ALA A 1 40 ? -10.059 -1.080 -13.313 1.00 0.00 20 ALA A C 19
ATOM 30720 O O . ALA A 1 40 ? -9.889 -1.306 -14.494 1.00 0.00 20 ALA A O 19
ATOM 30727 N N . ALA A 1 41 ? -11.200 -1.340 -12.731 1.00 0.00 21 ALA A N 19
ATOM 30728 C CA . ALA A 1 41 ? -12.322 -1.923 -13.521 1.00 0.00 21 ALA A CA 19
ATOM 30729 C C . ALA A 1 41 ? -13.200 -0.796 -14.066 1.00 0.00 21 ALA A C 19
ATOM 30730 O O . ALA A 1 41 ? -13.510 -0.751 -15.240 1.00 0.00 21 ALA A O 19
ATOM 30737 N N . SER A 1 42 ? -13.605 0.114 -13.224 1.00 0.00 22 SER A N 19
ATOM 30738 C CA . SER A 1 42 ? -14.465 1.236 -13.695 1.00 0.00 22 SER A CA 19
ATOM 30739 C C . SER A 1 42 ? -14.490 2.339 -12.635 1.00 0.00 22 SER A C 19
ATOM 30740 O O . SER A 1 42 ? -14.504 2.073 -11.449 1.00 0.00 22 SER A O 19
ATOM 30748 N N . GLU A 1 43 ? -14.497 3.575 -13.052 1.00 0.00 23 GLU A N 19
ATOM 30749 C CA . GLU A 1 43 ? -14.521 4.694 -12.067 1.00 0.00 23 GLU A CA 19
ATOM 30750 C C . GLU A 1 43 ? -15.740 4.543 -11.154 1.00 0.00 23 GLU A C 19
ATOM 30751 O O . GLU A 1 43 ? -15.689 4.850 -9.979 1.00 0.00 23 GLU A O 19
ATOM 30763 N N . GLU A 1 44 ? -16.836 4.074 -11.684 1.00 0.00 24 GLU A N 19
ATOM 30764 C CA . GLU A 1 44 ? -18.056 3.906 -10.846 1.00 0.00 24 GLU A CA 19
ATOM 30765 C C . GLU A 1 44 ? -17.732 3.011 -9.647 1.00 0.00 24 GLU A C 19
ATOM 30766 O O . GLU A 1 44 ? -17.793 3.436 -8.510 1.00 0.00 24 GLU A O 19
ATOM 30778 N N . LEU A 1 45 ? -17.389 1.776 -9.891 1.00 0.00 25 LEU A N 19
ATOM 30779 C CA . LEU A 1 45 ? -17.062 0.857 -8.766 1.00 0.00 25 LEU A CA 19
ATOM 30780 C C . LEU A 1 45 ? -16.049 1.528 -7.835 1.00 0.00 25 LEU A C 19
ATOM 30781 O O . LEU A 1 45 ? -16.190 1.506 -6.628 1.00 0.00 25 LEU A O 19
ATOM 30797 N N . VAL A 1 46 ? -15.027 2.126 -8.386 1.00 0.00 26 VAL A N 19
ATOM 30798 C CA . VAL A 1 46 ? -14.008 2.797 -7.530 1.00 0.00 26 VAL A CA 19
ATOM 30799 C C . VAL A 1 46 ? -14.701 3.791 -6.596 1.00 0.00 26 VAL A C 19
ATOM 30800 O O . VAL A 1 46 ? -14.467 3.804 -5.404 1.00 0.00 26 VAL A O 19
ATOM 30813 N N . ASP A 1 47 ? -15.554 4.623 -7.128 1.00 0.00 27 ASP A N 19
ATOM 30814 C CA . ASP A 1 47 ? -16.261 5.614 -6.268 1.00 0.00 27 ASP A CA 19
ATOM 30815 C C . ASP A 1 47 ? -17.095 4.875 -5.219 1.00 0.00 27 ASP A C 19
ATOM 30816 O O . ASP A 1 47 ? -17.192 5.294 -4.082 1.00 0.00 27 ASP A O 19
ATOM 30825 N N . GLU A 1 48 ? -17.697 3.779 -5.592 1.00 0.00 28 GLU A N 19
ATOM 30826 C CA . GLU A 1 48 ? -18.523 3.015 -4.615 1.00 0.00 28 GLU A CA 19
ATOM 30827 C C . GLU A 1 48 ? -17.619 2.440 -3.523 1.00 0.00 28 GLU A C 19
ATOM 30828 O O . GLU A 1 48 ? -17.992 2.369 -2.368 1.00 0.00 28 GLU A O 19
ATOM 30840 N N . TYR A 1 49 ? -16.431 2.032 -3.877 1.00 0.00 29 TYR A N 19
ATOM 30841 C CA . TYR A 1 49 ? -15.504 1.463 -2.859 1.00 0.00 29 TYR A CA 19
ATOM 30842 C C . TYR A 1 49 ? -15.013 2.581 -1.936 1.00 0.00 29 TYR A C 19
ATOM 30843 O O . TYR A 1 49 ? -14.767 2.369 -0.765 1.00 0.00 29 TYR A O 19
ATOM 30861 N N . LEU A 1 50 ? -14.869 3.770 -2.454 1.00 0.00 30 LEU A N 19
ATOM 30862 C CA . LEU A 1 50 ? -14.396 4.899 -1.606 1.00 0.00 30 LEU A CA 19
ATOM 30863 C C . LEU A 1 50 ? -15.292 5.020 -0.372 1.00 0.00 30 LEU A C 19
ATOM 30864 O O . LEU A 1 50 ? -14.852 5.410 0.691 1.00 0.00 30 LEU A O 19
ATOM 30880 N N . LYS A 1 51 ? -16.547 4.687 -0.504 1.00 0.00 31 LYS A N 19
ATOM 30881 C CA . LYS A 1 51 ? -17.471 4.783 0.661 1.00 0.00 31 LYS A CA 19
ATOM 30882 C C . LYS A 1 51 ? -17.586 3.413 1.333 1.00 0.00 31 LYS A C 19
ATOM 30883 O O . LYS A 1 51 ? -18.619 3.056 1.862 1.00 0.00 31 LYS A O 19
ATOM 30902 N N . ASN A 1 52 ? -16.532 2.644 1.315 1.00 0.00 32 ASN A N 19
ATOM 30903 C CA . ASN A 1 52 ? -16.582 1.298 1.952 1.00 0.00 32 ASN A CA 19
ATOM 30904 C C . ASN A 1 52 ? -15.196 0.654 1.894 1.00 0.00 32 ASN A C 19
ATOM 30905 O O . ASN A 1 52 ? -15.020 -0.414 1.342 1.00 0.00 32 ASN A O 19
ATOM 30916 N N . PRO A 1 53 ? -14.218 1.305 2.463 1.00 0.00 33 PRO A N 19
ATOM 30917 C CA . PRO A 1 53 ? -12.815 0.801 2.485 1.00 0.00 33 PRO A CA 19
ATOM 30918 C C . PRO A 1 53 ? -12.656 -0.431 3.380 1.00 0.00 33 PRO A C 19
ATOM 30919 O O . PRO A 1 53 ? -12.544 -0.324 4.586 1.00 0.00 33 PRO A O 19
ATOM 30930 N N . SER A 1 54 ? -12.646 -1.600 2.801 1.00 0.00 34 SER A N 19
ATOM 30931 C CA . SER A 1 54 ? -12.494 -2.836 3.618 1.00 0.00 34 SER A CA 19
ATOM 30932 C C . SER A 1 54 ? -11.346 -3.680 3.060 1.00 0.00 34 SER A C 19
ATOM 30933 O O . SER A 1 54 ? -10.187 -3.344 3.209 1.00 0.00 34 SER A O 19
ATOM 30941 N N . ILE A 1 55 ? -11.657 -4.771 2.417 1.00 0.00 35 ILE A N 19
ATOM 30942 C CA . ILE A 1 55 ? -10.582 -5.633 1.849 1.00 0.00 35 ILE A CA 19
ATOM 30943 C C . ILE A 1 55 ? -11.166 -6.519 0.747 1.00 0.00 35 ILE A C 19
ATOM 30944 O O . ILE A 1 55 ? -10.462 -6.984 -0.127 1.00 0.00 35 ILE A O 19
ATOM 30960 N N . GLY A 1 56 ? -12.449 -6.756 0.781 1.00 0.00 36 GLY A N 19
ATOM 30961 C CA . GLY A 1 56 ? -13.076 -7.612 -0.266 1.00 0.00 36 GLY A CA 19
ATOM 30962 C C . GLY A 1 56 ? -13.336 -6.777 -1.521 1.00 0.00 36 GLY A C 19
ATOM 30963 O O . GLY A 1 56 ? -12.652 -6.906 -2.516 1.00 0.00 36 GLY A O 19
ATOM 30967 N N . LYS A 1 57 ? -14.318 -5.918 -1.481 1.00 0.00 37 LYS A N 19
ATOM 30968 C CA . LYS A 1 57 ? -14.621 -5.076 -2.672 1.00 0.00 37 LYS A CA 19
ATOM 30969 C C . LYS A 1 57 ? -13.311 -4.592 -3.300 1.00 0.00 37 LYS A C 19
ATOM 30970 O O . LYS A 1 57 ? -13.259 -4.252 -4.465 1.00 0.00 37 LYS A O 19
ATOM 30989 N N . LEU A 1 58 ? -12.253 -4.560 -2.537 1.00 0.00 38 LEU A N 19
ATOM 30990 C CA . LEU A 1 58 ? -10.949 -4.099 -3.090 1.00 0.00 38 LEU A CA 19
ATOM 30991 C C . LEU A 1 58 ? -10.457 -5.101 -4.136 1.00 0.00 38 LEU A C 19
ATOM 30992 O O . LEU A 1 58 ? -9.908 -4.730 -5.155 1.00 0.00 38 LEU A O 19
ATOM 31008 N N . SER A 1 59 ? -10.647 -6.369 -3.893 1.00 0.00 39 SER A N 19
ATOM 31009 C CA . SER A 1 59 ? -10.188 -7.392 -4.874 1.00 0.00 39 SER A CA 19
ATOM 31010 C C . SER A 1 59 ? -10.868 -7.145 -6.222 1.00 0.00 39 SER A C 19
ATOM 31011 O O . SER A 1 59 ? -10.280 -7.336 -7.268 1.00 0.00 39 SER A O 19
ATOM 31019 N N . GLU A 1 60 ? -12.102 -6.722 -6.207 1.00 0.00 40 GLU A N 19
ATOM 31020 C CA . GLU A 1 60 ? -12.817 -6.463 -7.488 1.00 0.00 40 GLU A CA 19
ATOM 31021 C C . GLU A 1 60 ? -12.292 -5.168 -8.111 1.00 0.00 40 GLU A C 19
ATOM 31022 O O . GLU A 1 60 ? -11.819 -5.155 -9.230 1.00 0.00 40 GLU A O 19
ATOM 31034 N N . VAL A 1 61 ? -12.371 -4.079 -7.396 1.00 0.00 41 VAL A N 19
ATOM 31035 C CA . VAL A 1 61 ? -11.876 -2.788 -7.948 1.00 0.00 41 VAL A CA 19
ATOM 31036 C C . VAL A 1 61 ? -10.555 -3.022 -8.684 1.00 0.00 41 VAL A C 19
ATOM 31037 O O . VAL A 1 61 ? -10.277 -2.404 -9.693 1.00 0.00 41 VAL A O 19
ATOM 31050 N N . VAL A 1 62 ? -9.738 -3.911 -8.188 1.00 0.00 42 VAL A N 19
ATOM 31051 C CA . VAL A 1 62 ? -8.437 -4.186 -8.860 1.00 0.00 42 VAL A CA 19
ATOM 31052 C C . VAL A 1 62 ? -8.521 -5.515 -9.612 1.00 0.00 42 VAL A C 19
ATOM 31053 O O . VAL A 1 62 ? -8.800 -6.548 -9.035 1.00 0.00 42 VAL A O 19
ATOM 31066 N N . GLU A 1 63 ? -8.285 -5.498 -10.894 1.00 0.00 43 GLU A N 19
ATOM 31067 C CA . GLU A 1 63 ? -8.352 -6.761 -11.682 1.00 0.00 43 GLU A CA 19
ATOM 31068 C C . GLU A 1 63 ? -7.027 -7.514 -11.554 1.00 0.00 43 GLU A C 19
ATOM 31069 O O . GLU A 1 63 ? -6.976 -8.724 -11.669 1.00 0.00 43 GLU A O 19
ATOM 31081 N N . LEU A 1 64 ? -5.954 -6.812 -11.317 1.00 0.00 44 LEU A N 19
ATOM 31082 C CA . LEU A 1 64 ? -4.633 -7.490 -11.183 1.00 0.00 44 LEU A CA 19
ATOM 31083 C C . LEU A 1 64 ? -3.949 -7.024 -9.896 1.00 0.00 44 LEU A C 19
ATOM 31084 O O . LEU A 1 64 ? -4.000 -5.865 -9.539 1.00 0.00 44 LEU A O 19
ATOM 31100 N N . PHE A 1 65 ? -3.306 -7.921 -9.199 1.00 0.00 45 PHE A N 19
ATOM 31101 C CA . PHE A 1 65 ? -2.617 -7.529 -7.937 1.00 0.00 45 PHE A CA 19
ATOM 31102 C C . PHE A 1 65 ? -1.156 -7.190 -8.239 1.00 0.00 45 PHE A C 19
ATOM 31103 O O . PHE A 1 65 ? -0.246 -7.796 -7.710 1.00 0.00 45 PHE A O 19
ATOM 31120 N N . GLU A 1 66 ? -0.924 -6.226 -9.087 1.00 0.00 46 GLU A N 19
ATOM 31121 C CA . GLU A 1 66 ? 0.478 -5.849 -9.423 1.00 0.00 46 GLU A CA 19
ATOM 31122 C C . GLU A 1 66 ? 0.523 -4.381 -9.853 1.00 0.00 46 GLU A C 19
ATOM 31123 O O . GLU A 1 66 ? -0.488 -3.785 -10.166 1.00 0.00 46 GLU A O 19
ATOM 31135 N N . VAL A 1 67 ? 1.688 -3.795 -9.872 1.00 0.00 47 VAL A N 19
ATOM 31136 C CA . VAL A 1 67 ? 1.798 -2.367 -10.281 1.00 0.00 47 VAL A CA 19
ATOM 31137 C C . VAL A 1 67 ? 2.656 -2.263 -11.544 1.00 0.00 47 VAL A C 19
ATOM 31138 O O . VAL A 1 67 ? 3.522 -3.081 -11.786 1.00 0.00 47 VAL A O 19
ATOM 31151 N N . PHE A 1 68 ? 2.423 -1.265 -12.351 1.00 0.00 48 PHE A N 19
ATOM 31152 C CA . PHE A 1 68 ? 3.226 -1.110 -13.597 1.00 0.00 48 PHE A CA 19
ATOM 31153 C C . PHE A 1 68 ? 3.757 0.321 -13.688 1.00 0.00 48 PHE A C 19
ATOM 31154 O O . PHE A 1 68 ? 3.135 1.256 -13.223 1.00 0.00 48 PHE A O 19
ATOM 31171 N N . THR A 1 69 ? 4.904 0.501 -14.284 1.00 0.00 49 THR A N 19
ATOM 31172 C CA . THR A 1 69 ? 5.474 1.874 -14.405 1.00 0.00 49 THR A CA 19
ATOM 31173 C C . THR A 1 69 ? 6.342 1.955 -15.662 1.00 0.00 49 THR A C 19
ATOM 31174 O O . THR A 1 69 ? 6.846 0.961 -16.146 1.00 0.00 49 THR A O 19
ATOM 31185 N N . PRO A 1 70 ? 6.513 3.139 -16.184 1.00 0.00 50 PRO A N 19
ATOM 31186 C CA . PRO A 1 70 ? 7.332 3.373 -17.407 1.00 0.00 50 PRO A CA 19
ATOM 31187 C C . PRO A 1 70 ? 8.833 3.227 -17.136 1.00 0.00 50 PRO A C 19
ATOM 31188 O O . PRO A 1 70 ? 9.324 3.601 -16.090 1.00 0.00 50 PRO A O 19
ATOM 31199 N N . GLN A 1 71 ? 9.564 2.685 -18.071 1.00 0.00 51 GLN A N 19
ATOM 31200 C CA . GLN A 1 71 ? 11.031 2.516 -17.867 1.00 0.00 51 GLN A CA 19
ATOM 31201 C C . GLN A 1 71 ? 11.779 2.988 -19.115 1.00 0.00 51 GLN A C 19
ATOM 31202 O O . GLN A 1 71 ? 12.692 3.785 -19.039 1.00 0.00 51 GLN A O 19
ATOM 31216 N N . ASP A 1 72 ? 11.398 2.503 -20.264 1.00 0.00 52 ASP A N 19
ATOM 31217 C CA . ASP A 1 72 ? 12.086 2.925 -21.516 1.00 0.00 52 ASP A CA 19
ATOM 31218 C C . ASP A 1 72 ? 11.667 4.352 -21.873 1.00 0.00 52 ASP A C 19
ATOM 31219 O O . ASP A 1 72 ? 12.466 5.152 -22.317 1.00 0.00 52 ASP A O 19
ATOM 31228 N N . GLY A 1 73 ? 10.418 4.679 -21.683 1.00 0.00 53 GLY A N 19
ATOM 31229 C CA . GLY A 1 73 ? 9.948 6.054 -22.011 1.00 0.00 53 GLY A CA 19
ATOM 31230 C C . GLY A 1 73 ? 8.552 6.272 -21.427 1.00 0.00 53 GLY A C 19
ATOM 31231 O O . GLY A 1 73 ? 8.166 5.640 -20.463 1.00 0.00 53 GLY A O 19
ATOM 31235 N N . ARG A 1 74 ? 7.790 7.161 -22.003 1.00 0.00 54 ARG A N 19
ATOM 31236 C CA . ARG A 1 74 ? 6.418 7.417 -21.481 1.00 0.00 54 ARG A CA 19
ATOM 31237 C C . ARG A 1 74 ? 5.385 6.906 -22.485 1.00 0.00 54 ARG A C 19
ATOM 31238 O O . ARG A 1 74 ? 5.671 6.057 -23.306 1.00 0.00 54 ARG A O 19
ATOM 31259 N N . GLY A 1 75 ? 4.185 7.416 -22.429 1.00 0.00 55 GLY A N 19
ATOM 31260 C CA . GLY A 1 75 ? 3.135 6.957 -23.382 1.00 0.00 55 GLY A CA 19
ATOM 31261 C C . GLY A 1 75 ? 2.700 5.537 -23.021 1.00 0.00 55 GLY A C 19
ATOM 31262 O O . GLY A 1 75 ? 3.447 4.591 -23.174 1.00 0.00 55 GLY A O 19
ATOM 31266 N N . ALA A 1 76 ? 1.496 5.379 -22.541 1.00 0.00 56 ALA A N 19
ATOM 31267 C CA . ALA A 1 76 ? 1.015 4.018 -22.170 1.00 0.00 56 ALA A CA 19
ATOM 31268 C C . ALA A 1 76 ? 0.696 3.227 -23.440 1.00 0.00 56 ALA A C 19
ATOM 31269 O O . ALA A 1 76 ? -0.410 3.257 -23.941 1.00 0.00 56 ALA A O 19
ATOM 31276 N N . GLU A 1 77 ? 1.657 2.518 -23.966 1.00 0.00 57 GLU A N 19
ATOM 31277 C CA . GLU A 1 77 ? 1.408 1.725 -25.203 1.00 0.00 57 GLU A CA 19
ATOM 31278 C C . GLU A 1 77 ? 1.053 0.286 -24.823 1.00 0.00 57 GLU A C 19
ATOM 31279 O O . GLU A 1 77 ? 0.445 -0.436 -25.589 1.00 0.00 57 GLU A O 19
ATOM 31291 N N . GLY A 1 78 ? 1.429 -0.138 -23.648 1.00 0.00 58 GLY A N 19
ATOM 31292 C CA . GLY A 1 78 ? 1.113 -1.530 -23.221 1.00 0.00 58 GLY A CA 19
ATOM 31293 C C . GLY A 1 78 ? 2.412 -2.285 -22.937 1.00 0.00 58 GLY A C 19
ATOM 31294 O O . GLY A 1 78 ? 2.401 -3.407 -22.472 1.00 0.00 58 GLY A O 19
ATOM 31298 N N . GLU A 1 79 ? 3.534 -1.679 -23.213 1.00 0.00 59 GLU A N 19
ATOM 31299 C CA . GLU A 1 79 ? 4.834 -2.363 -22.959 1.00 0.00 59 GLU A CA 19
ATOM 31300 C C . GLU A 1 79 ? 5.492 -1.762 -21.714 1.00 0.00 59 GLU A C 19
ATOM 31301 O O . GLU A 1 79 ? 6.673 -1.482 -21.698 1.00 0.00 59 GLU A O 19
ATOM 31313 N N . LEU A 1 80 ? 4.734 -1.561 -20.670 1.00 0.00 60 LEU A N 19
ATOM 31314 C CA . LEU A 1 80 ? 5.316 -0.979 -19.428 1.00 0.00 60 LEU A CA 19
ATOM 31315 C C . LEU A 1 80 ? 6.158 -2.039 -18.714 1.00 0.00 60 LEU A C 19
ATOM 31316 O O . LEU A 1 80 ? 6.160 -3.197 -19.084 1.00 0.00 60 LEU A O 19
ATOM 31332 N N . GLY A 1 81 ? 6.873 -1.654 -17.693 1.00 0.00 61 GLY A N 19
ATOM 31333 C CA . GLY A 1 81 ? 7.713 -2.641 -16.957 1.00 0.00 61 GLY A CA 19
ATOM 31334 C C . GLY A 1 81 ? 7.257 -2.715 -15.499 1.00 0.00 61 GLY A C 19
ATOM 31335 O O . GLY A 1 81 ? 7.010 -1.709 -14.863 1.00 0.00 61 GLY A O 19
ATOM 31339 N N . ALA A 1 82 ? 7.143 -3.900 -14.963 1.00 0.00 62 ALA A N 19
ATOM 31340 C CA . ALA A 1 82 ? 6.704 -4.036 -13.545 1.00 0.00 62 ALA A CA 19
ATOM 31341 C C . ALA A 1 82 ? 7.593 -3.171 -12.650 1.00 0.00 62 ALA A C 19
ATOM 31342 O O . ALA A 1 82 ? 8.700 -2.823 -13.008 1.00 0.00 62 ALA A O 19
ATOM 31349 N N . ALA A 1 83 ? 7.116 -2.821 -11.487 1.00 0.00 63 ALA A N 19
ATOM 31350 C CA . ALA A 1 83 ? 7.934 -1.979 -10.570 1.00 0.00 63 ALA A CA 19
ATOM 31351 C C . ALA A 1 83 ? 8.799 -2.879 -9.685 1.00 0.00 63 ALA A C 19
ATOM 31352 O O . ALA A 1 83 ? 8.482 -4.029 -9.455 1.00 0.00 63 ALA A O 19
ATOM 31359 N N . SER A 1 84 ? 9.891 -2.366 -9.188 1.00 0.00 64 SER A N 19
ATOM 31360 C CA . SER A 1 84 ? 10.775 -3.193 -8.319 1.00 0.00 64 SER A CA 19
ATOM 31361 C C . SER A 1 84 ? 10.240 -3.178 -6.886 1.00 0.00 64 SER A C 19
ATOM 31362 O O . SER A 1 84 ? 9.708 -2.188 -6.423 1.00 0.00 64 SER A O 19
ATOM 31370 N N . LYS A 1 85 ? 10.378 -4.266 -6.180 1.00 0.00 65 LYS A N 19
ATOM 31371 C CA . LYS A 1 85 ? 9.878 -4.313 -4.777 1.00 0.00 65 LYS A CA 19
ATOM 31372 C C . LYS A 1 85 ? 10.517 -3.180 -3.970 1.00 0.00 65 LYS A C 19
ATOM 31373 O O . LYS A 1 85 ? 10.060 -2.834 -2.899 1.00 0.00 65 LYS A O 19
ATOM 31392 N N . ALA A 1 86 ? 11.570 -2.599 -4.477 1.00 0.00 66 ALA A N 19
ATOM 31393 C CA . ALA A 1 86 ? 12.236 -1.490 -3.737 1.00 0.00 66 ALA A CA 19
ATOM 31394 C C . ALA A 1 86 ? 11.584 -0.159 -4.117 1.00 0.00 66 ALA A C 19
ATOM 31395 O O . ALA A 1 86 ? 11.435 0.726 -3.298 1.00 0.00 66 ALA A O 19
ATOM 31402 N N . GLN A 1 87 ? 11.192 -0.011 -5.353 1.00 0.00 67 GLN A N 19
ATOM 31403 C CA . GLN A 1 87 ? 10.551 1.264 -5.782 1.00 0.00 67 GLN A CA 19
ATOM 31404 C C . GLN A 1 87 ? 9.284 1.501 -4.958 1.00 0.00 67 GLN A C 19
ATOM 31405 O O . GLN A 1 87 ? 9.006 2.604 -4.531 1.00 0.00 67 GLN A O 19
ATOM 31419 N N . VAL A 1 88 ? 8.512 0.473 -4.729 1.00 0.00 68 VAL A N 19
ATOM 31420 C CA . VAL A 1 88 ? 7.265 0.641 -3.932 1.00 0.00 68 VAL A CA 19
ATOM 31421 C C . VAL A 1 88 ? 7.617 0.738 -2.447 1.00 0.00 68 VAL A C 19
ATOM 31422 O O . VAL A 1 88 ? 7.125 1.594 -1.737 1.00 0.00 68 VAL A O 19
ATOM 31435 N N . GLU A 1 89 ? 8.465 -0.131 -1.970 1.00 0.00 69 GLU A N 19
ATOM 31436 C CA . GLU A 1 89 ? 8.847 -0.088 -0.530 1.00 0.00 69 GLU A CA 19
ATOM 31437 C C . GLU A 1 89 ? 9.200 1.348 -0.137 1.00 0.00 69 GLU A C 19
ATOM 31438 O O . GLU A 1 89 ? 8.882 1.802 0.944 1.00 0.00 69 GLU A O 19
ATOM 31450 N N . ASN A 1 90 ? 9.856 2.067 -1.006 1.00 0.00 70 ASN A N 19
ATOM 31451 C CA . ASN A 1 90 ? 10.229 3.473 -0.680 1.00 0.00 70 ASN A CA 19
ATOM 31452 C C . ASN A 1 90 ? 9.011 4.380 -0.863 1.00 0.00 70 ASN A C 19
ATOM 31453 O O . ASN A 1 90 ? 8.944 5.464 -0.317 1.00 0.00 70 ASN A O 19
ATOM 31464 N N . GLU A 1 91 ? 8.046 3.947 -1.627 1.00 0.00 71 GLU A N 19
ATOM 31465 C CA . GLU A 1 91 ? 6.834 4.786 -1.845 1.00 0.00 71 GLU A CA 19
ATOM 31466 C C . GLU A 1 91 ? 5.944 4.731 -0.601 1.00 0.00 71 GLU A C 19
ATOM 31467 O O . GLU A 1 91 ? 5.251 5.676 -0.279 1.00 0.00 71 GLU A O 19
ATOM 31479 N N . PHE A 1 92 ? 5.956 3.630 0.101 1.00 0.00 72 PHE A N 19
ATOM 31480 C CA . PHE A 1 92 ? 5.110 3.517 1.322 1.00 0.00 72 PHE A CA 19
ATOM 31481 C C . PHE A 1 92 ? 5.978 3.095 2.509 1.00 0.00 72 PHE A C 19
ATOM 31482 O O . PHE A 1 92 ? 5.603 3.256 3.653 1.00 0.00 72 PHE A O 19
ATOM 31499 N N . GLY A 1 93 ? 7.138 2.556 2.247 1.00 0.00 73 GLY A N 19
ATOM 31500 C CA . GLY A 1 93 ? 8.027 2.125 3.362 1.00 0.00 73 GLY A CA 19
ATOM 31501 C C . GLY A 1 93 ? 8.245 0.612 3.288 1.00 0.00 73 GLY A C 19
ATOM 31502 O O . GLY A 1 93 ? 8.180 0.017 2.231 1.00 0.00 73 GLY A O 19
ATOM 31506 N N . LYS A 1 94 ? 8.503 -0.014 4.403 1.00 0.00 74 LYS A N 19
ATOM 31507 C CA . LYS A 1 94 ? 8.725 -1.488 4.396 1.00 0.00 74 LYS A CA 19
ATOM 31508 C C . LYS A 1 94 ? 8.025 -2.116 5.603 1.00 0.00 74 LYS A C 19
ATOM 31509 O O . LYS A 1 94 ? 8.581 -2.198 6.680 1.00 0.00 74 LYS A O 19
ATOM 31528 N N . GLY A 1 95 ? 6.810 -2.559 5.433 1.00 0.00 75 GLY A N 19
ATOM 31529 C CA . GLY A 1 95 ? 6.078 -3.182 6.572 1.00 0.00 75 GLY A CA 19
ATOM 31530 C C . GLY A 1 95 ? 4.647 -3.511 6.141 1.00 0.00 75 GLY A C 19
ATOM 31531 O O . GLY A 1 95 ? 3.967 -4.302 6.766 1.00 0.00 75 GLY A O 19
ATOM 31535 N N . LYS A 1 96 ? 4.186 -2.911 5.078 1.00 0.00 76 LYS A N 19
ATOM 31536 C CA . LYS A 1 96 ? 2.799 -3.190 4.608 1.00 0.00 76 LYS A CA 19
ATOM 31537 C C . LYS A 1 96 ? 2.836 -4.268 3.523 1.00 0.00 76 LYS A C 19
ATOM 31538 O O . LYS A 1 96 ? 3.882 -4.790 3.189 1.00 0.00 76 LYS A O 19
ATOM 31557 N N . LYS A 1 97 ? 1.703 -4.607 2.970 1.00 0.00 77 LYS A N 19
ATOM 31558 C CA . LYS A 1 97 ? 1.676 -5.652 1.909 1.00 0.00 77 LYS A CA 19
ATOM 31559 C C . LYS A 1 97 ? 1.403 -4.995 0.554 1.00 0.00 77 LYS A C 19
ATOM 31560 O O . LYS A 1 97 ? 1.644 -3.820 0.363 1.00 0.00 77 LYS A O 19
ATOM 31579 N N . ILE A 1 98 ? 0.898 -5.745 -0.387 1.00 0.00 78 ILE A N 19
ATOM 31580 C CA . ILE A 1 98 ? 0.609 -5.163 -1.728 1.00 0.00 78 ILE A CA 19
ATOM 31581 C C . ILE A 1 98 ? -0.810 -4.592 -1.741 1.00 0.00 78 ILE A C 19
ATOM 31582 O O . ILE A 1 98 ? -1.096 -3.629 -2.424 1.00 0.00 78 ILE A O 19
ATOM 31598 N N . GLU A 1 99 ? -1.702 -5.178 -0.990 1.00 0.00 79 GLU A N 19
ATOM 31599 C CA . GLU A 1 99 ? -3.102 -4.667 -0.959 1.00 0.00 79 GLU A CA 19
ATOM 31600 C C . GLU A 1 99 ? -3.138 -3.324 -0.227 1.00 0.00 79 GLU A C 19
ATOM 31601 O O . GLU A 1 99 ? -3.529 -2.316 -0.779 1.00 0.00 79 GLU A O 19
ATOM 31613 N N . GLU A 1 100 ? -2.734 -3.303 1.014 1.00 0.00 80 GLU A N 19
ATOM 31614 C CA . GLU A 1 100 ? -2.745 -2.026 1.780 1.00 0.00 80 GLU A CA 19
ATOM 31615 C C . GLU A 1 100 ? -2.075 -0.928 0.951 1.00 0.00 80 GLU A C 19
ATOM 31616 O O . GLU A 1 100 ? -2.421 0.233 1.045 1.00 0.00 80 GLU A O 19
ATOM 31628 N N . VAL A 1 101 ? -1.118 -1.285 0.139 1.00 0.00 81 VAL A N 19
ATOM 31629 C CA . VAL A 1 101 ? -0.426 -0.261 -0.694 1.00 0.00 81 VAL A CA 19
ATOM 31630 C C . VAL A 1 101 ? -1.396 0.276 -1.748 1.00 0.00 81 VAL A C 19
ATOM 31631 O O . VAL A 1 101 ? -1.716 1.449 -1.772 1.00 0.00 81 VAL A O 19
ATOM 31644 N N . ILE A 1 102 ? -1.868 -0.571 -2.622 1.00 0.00 82 ILE A N 19
ATOM 31645 C CA . ILE A 1 102 ? -2.818 -0.108 -3.672 1.00 0.00 82 ILE A CA 19
ATOM 31646 C C . ILE A 1 102 ? -4.022 0.564 -3.011 1.00 0.00 82 ILE A C 19
ATOM 31647 O O . ILE A 1 102 ? -4.723 1.345 -3.624 1.00 0.00 82 ILE A O 19
ATOM 31663 N N . ASP A 1 103 ? -4.270 0.267 -1.765 1.00 0.00 83 ASP A N 19
ATOM 31664 C CA . ASP A 1 103 ? -5.430 0.889 -1.067 1.00 0.00 83 ASP A CA 19
ATOM 31665 C C . ASP A 1 103 ? -5.189 2.393 -0.920 1.00 0.00 83 ASP A C 19
ATOM 31666 O O . ASP A 1 103 ? -5.986 3.203 -1.350 1.00 0.00 83 ASP A O 19
ATOM 31675 N N . LEU A 1 104 ? -4.097 2.772 -0.314 1.00 0.00 84 LEU A N 19
ATOM 31676 C CA . LEU A 1 104 ? -3.807 4.223 -0.140 1.00 0.00 84 LEU A CA 19
ATOM 31677 C C . LEU A 1 104 ? -3.740 4.898 -1.512 1.00 0.00 84 LEU A C 19
ATOM 31678 O O . LEU A 1 104 ? -3.971 6.084 -1.643 1.00 0.00 84 LEU A O 19
ATOM 31694 N N . ILE A 1 105 ? -3.424 4.154 -2.535 1.00 0.00 85 ILE A N 19
ATOM 31695 C CA . ILE A 1 105 ? -3.342 4.754 -3.896 1.00 0.00 85 ILE A CA 19
ATOM 31696 C C . ILE A 1 105 ? -4.747 5.122 -4.377 1.00 0.00 85 ILE A C 19
ATOM 31697 O O . ILE A 1 105 ? -4.996 6.228 -4.812 1.00 0.00 85 ILE A O 19
ATOM 31713 N N . LEU A 1 106 ? -5.669 4.201 -4.304 1.00 0.00 86 LEU A N 19
ATOM 31714 C CA . LEU A 1 106 ? -7.057 4.498 -4.757 1.00 0.00 86 LEU A CA 19
ATOM 31715 C C . LEU A 1 106 ? -7.731 5.433 -3.752 1.00 0.00 86 LEU A C 19
ATOM 31716 O O . LEU A 1 106 ? -8.834 5.898 -3.965 1.00 0.00 86 LEU A O 19
ATOM 31732 N N . ARG A 1 107 ? -7.079 5.715 -2.657 1.00 0.00 87 ARG A N 19
ATOM 31733 C CA . ARG A 1 107 ? -7.684 6.620 -1.640 1.00 0.00 87 ARG A CA 19
ATOM 31734 C C . ARG A 1 107 ? -7.180 8.048 -1.863 1.00 0.00 87 ARG A C 19
ATOM 31735 O O . ARG A 1 107 ? -7.897 9.007 -1.660 1.00 0.00 87 ARG A O 19
ATOM 31756 N N . ASN A 1 108 ? -5.952 8.196 -2.279 1.00 0.00 88 ASN A N 19
ATOM 31757 C CA . ASN A 1 108 ? -5.405 9.562 -2.513 1.00 0.00 88 ASN A CA 19
ATOM 31758 C C . ASN A 1 108 ? -4.515 9.549 -3.758 1.00 0.00 88 ASN A C 19
ATOM 31759 O O . ASN A 1 108 ? -3.455 10.141 -3.781 1.00 0.00 88 ASN A O 19
ATOM 31770 N N . GLY A 1 109 ? -4.939 8.878 -4.794 1.00 0.00 89 GLY A N 19
ATOM 31771 C CA . GLY A 1 109 ? -4.116 8.829 -6.036 1.00 0.00 89 GLY A CA 19
ATOM 31772 C C . GLY A 1 109 ? -4.739 9.738 -7.097 1.00 0.00 89 GLY A C 19
ATOM 31773 O O . GLY A 1 109 ? -5.107 10.864 -6.826 1.00 0.00 89 GLY A O 19
ATOM 31777 N N . LYS A 1 110 ? -4.861 9.259 -8.304 1.00 0.00 90 LYS A N 19
ATOM 31778 C CA . LYS A 1 110 ? -5.460 10.096 -9.382 1.00 0.00 90 LYS A CA 19
ATOM 31779 C C . LYS A 1 110 ? -5.038 11.554 -9.188 1.00 0.00 90 LYS A C 19
ATOM 31780 O O . LYS A 1 110 ? -5.814 12.383 -8.756 1.00 0.00 90 LYS A O 19
ATOM 31799 N N . PRO A 1 111 ? -3.811 11.860 -9.510 1.00 0.00 91 PRO A N 19
ATOM 31800 C CA . PRO A 1 111 ? -3.260 13.239 -9.376 1.00 0.00 91 PRO A CA 19
ATOM 31801 C C . PRO A 1 111 ? -4.173 14.292 -10.014 1.00 0.00 91 PRO A C 19
ATOM 31802 O O . PRO A 1 111 ? -4.765 15.107 -9.336 1.00 0.00 91 PRO A O 19
ATOM 31813 N N . ASN A 1 112 ? -4.290 14.279 -11.314 1.00 0.00 92 ASN A N 19
ATOM 31814 C CA . ASN A 1 112 ? -5.163 15.277 -11.994 1.00 0.00 92 ASN A CA 19
ATOM 31815 C C . ASN A 1 112 ? -4.898 16.666 -11.412 1.00 0.00 92 ASN A C 19
ATOM 31816 O O . ASN A 1 112 ? -3.903 16.895 -10.753 1.00 0.00 92 ASN A O 19
ATOM 31827 N N . SER A 1 113 ? -5.782 17.597 -11.648 1.00 0.00 93 SER A N 19
ATOM 31828 C CA . SER A 1 113 ? -5.580 18.971 -11.107 1.00 0.00 93 SER A CA 19
ATOM 31829 C C . SER A 1 113 ? -6.633 19.257 -10.035 1.00 0.00 93 SER A C 19
ATOM 31830 O O . SER A 1 113 ? -7.641 19.884 -10.293 1.00 0.00 93 SER A O 19
ATOM 31838 N N . THR A 1 114 ? -6.406 18.803 -8.832 1.00 0.00 94 THR A N 19
ATOM 31839 C CA . THR A 1 114 ? -7.394 19.050 -7.744 1.00 0.00 94 THR A CA 19
ATOM 31840 C C . THR A 1 114 ? -7.588 20.556 -7.565 1.00 0.00 94 THR A C 19
ATOM 31841 O O . THR A 1 114 ? -6.657 21.281 -7.274 1.00 0.00 94 THR A O 19
ATOM 31852 N N . THR A 1 115 ? -8.791 21.035 -7.733 1.00 0.00 95 THR A N 19
ATOM 31853 C CA . THR A 1 115 ? -9.041 22.494 -7.572 1.00 0.00 95 THR A CA 19
ATOM 31854 C C . THR A 1 115 ? -8.887 22.877 -6.098 1.00 0.00 95 THR A C 19
ATOM 31855 O O . THR A 1 115 ? -9.029 22.055 -5.214 1.00 0.00 95 THR A O 19
ATOM 31866 N N . SER A 1 116 ? -8.600 24.120 -5.825 1.00 0.00 96 SER A N 19
ATOM 31867 C CA . SER A 1 116 ? -8.438 24.553 -4.409 1.00 0.00 96 SER A CA 19
ATOM 31868 C C . SER A 1 116 ? -9.777 24.425 -3.680 1.00 0.00 96 SER A C 19
ATOM 31869 O O . SER A 1 116 ? -10.831 24.504 -4.280 1.00 0.00 96 SER A O 19
ATOM 31877 N N . SER A 1 117 ? -9.746 24.225 -2.392 1.00 0.00 97 SER A N 19
ATOM 31878 C CA . SER A 1 117 ? -11.018 24.091 -1.627 1.00 0.00 97 SER A CA 19
ATOM 31879 C C . SER A 1 117 ? -11.537 25.480 -1.250 1.00 0.00 97 SER A C 19
ATOM 31880 O O . SER A 1 117 ? -10.775 26.375 -0.942 1.00 0.00 97 SER A O 19
ATOM 31888 N N . LEU A 1 118 ? -12.828 25.668 -1.272 1.00 0.00 98 LEU A N 19
ATOM 31889 C CA . LEU A 1 118 ? -13.394 26.999 -0.914 1.00 0.00 98 LEU A CA 19
ATOM 31890 C C . LEU A 1 118 ? -12.511 28.103 -1.501 1.00 0.00 98 LEU A C 19
ATOM 31891 O O . LEU A 1 118 ? -12.129 28.059 -2.653 1.00 0.00 98 LEU A O 19
ATOM 31907 N N . LYS A 1 119 ? -12.183 29.092 -0.716 1.00 0.00 99 LYS A N 19
ATOM 31908 C CA . LYS A 1 119 ? -11.326 30.198 -1.229 1.00 0.00 99 LYS A CA 19
ATOM 31909 C C . LYS A 1 119 ? -9.887 29.992 -0.749 1.00 0.00 99 LYS A C 19
ATOM 31910 O O . LYS A 1 119 ? -9.085 29.366 -1.412 1.00 0.00 99 LYS A O 19
ATOM 31929 N N . THR A 1 120 ? -9.556 30.514 0.400 1.00 0.00 100 THR A N 19
ATOM 31930 C CA . THR A 1 120 ? -8.170 30.348 0.922 1.00 0.00 100 THR A CA 19
ATOM 31931 C C . THR A 1 120 ? -7.190 31.093 0.013 1.00 0.00 100 THR A C 19
ATOM 31932 O O . THR A 1 120 ? -7.072 30.800 -1.160 1.00 0.00 100 THR A O 19
ATOM 31943 N N . LYS A 1 121 ? -6.487 32.054 0.545 1.00 0.00 101 LYS A N 19
ATOM 31944 C CA . LYS A 1 121 ? -5.515 32.817 -0.289 1.00 0.00 101 LYS A CA 19
ATOM 31945 C C . LYS A 1 121 ? -4.163 32.101 -0.279 1.00 0.00 101 LYS A C 19
ATOM 31946 O O . LYS A 1 121 ? -3.809 31.436 0.676 1.00 0.00 101 LYS A O 19
ATOM 31965 N N . GLY A 1 122 ? -3.405 32.230 -1.332 1.00 0.00 102 GLY A N 19
ATOM 31966 C CA . GLY A 1 122 ? -2.076 31.556 -1.380 1.00 0.00 102 GLY A CA 19
ATOM 31967 C C . GLY A 1 122 ? -1.004 32.567 -1.792 1.00 0.00 102 GLY A C 19
ATOM 31968 O O . GLY A 1 122 ? -0.871 32.907 -2.951 1.00 0.00 102 GLY A O 19
ATOM 31972 N N . GLY A 1 123 ? -0.237 33.048 -0.852 1.00 0.00 103 GLY A N 19
ATOM 31973 C CA . GLY A 1 123 ? 0.826 34.037 -1.190 1.00 0.00 103 GLY A CA 19
ATOM 31974 C C . GLY A 1 123 ? 2.198 33.441 -0.870 1.00 0.00 103 GLY A C 19
ATOM 31975 O O . GLY A 1 123 ? 2.305 32.351 -0.345 1.00 0.00 103 GLY A O 19
ATOM 31979 N N . ASN A 1 124 ? 3.249 34.149 -1.182 1.00 0.00 104 ASN A N 19
ATOM 31980 C CA . ASN A 1 124 ? 4.613 33.622 -0.894 1.00 0.00 104 ASN A CA 19
ATOM 31981 C C . ASN A 1 124 ? 4.995 33.954 0.549 1.00 0.00 104 ASN A C 19
ATOM 31982 O O . ASN A 1 124 ? 6.126 33.786 0.958 1.00 0.00 104 ASN A O 19
ATOM 31993 N N . ALA A 1 125 ? 4.057 34.424 1.328 1.00 0.00 105 ALA A N 19
ATOM 31994 C CA . ALA A 1 125 ? 4.367 34.766 2.744 1.00 0.00 105 ALA A CA 19
ATOM 31995 C C . ALA A 1 125 ? 3.645 33.789 3.674 1.00 0.00 105 ALA A C 19
ATOM 31996 O O . ALA A 1 125 ? 2.433 33.781 3.763 1.00 0.00 105 ALA A O 19
ATOM 32003 N N . GLY A 1 126 ? 4.379 32.963 4.368 1.00 0.00 106 GLY A N 19
ATOM 32004 C CA . GLY A 1 126 ? 3.734 31.987 5.292 1.00 0.00 106 GLY A CA 19
ATOM 32005 C C . GLY A 1 126 ? 4.786 31.011 5.819 1.00 0.00 106 GLY A C 19
ATOM 32006 O O . GLY A 1 126 ? 5.680 30.601 5.105 1.00 0.00 106 GLY A O 19
ATOM 32010 N N . THR A 1 127 ? 4.689 30.634 7.065 1.00 0.00 107 THR A N 19
ATOM 32011 C CA . THR A 1 127 ? 5.684 29.685 7.637 1.00 0.00 107 THR A CA 19
ATOM 32012 C C . THR A 1 127 ? 5.496 28.305 7.002 1.00 0.00 107 THR A C 19
ATOM 32013 O O . THR A 1 127 ? 6.127 27.342 7.389 1.00 0.00 107 THR A O 19
ATOM 32024 N N . LYS A 1 128 ? 4.630 28.202 6.030 1.00 0.00 108 LYS A N 19
ATOM 32025 C CA . LYS A 1 128 ? 4.403 26.885 5.372 1.00 0.00 108 LYS A CA 19
ATOM 32026 C C . LYS A 1 128 ? 5.525 26.617 4.368 1.00 0.00 108 LYS A C 19
ATOM 32027 O O . LYS A 1 128 ? 6.571 26.105 4.713 1.00 0.00 108 LYS A O 19
ATOM 32046 N N . ALA A 1 129 ? 5.316 26.958 3.125 1.00 0.00 109 ALA A N 19
ATOM 32047 C CA . ALA A 1 129 ? 6.371 26.722 2.100 1.00 0.00 109 ALA A CA 19
ATOM 32048 C C . ALA A 1 129 ? 6.740 25.237 2.080 1.00 0.00 109 ALA A C 19
ATOM 32049 O O . ALA A 1 129 ? 6.226 24.450 2.850 1.00 0.00 109 ALA A O 19
ATOM 32056 N N . TYR A 1 130 ? 7.628 24.848 1.206 1.00 0.00 110 TYR A N 19
ATOM 32057 C CA . TYR A 1 130 ? 8.028 23.415 1.139 1.00 0.00 110 TYR A CA 19
ATOM 32058 C C . TYR A 1 130 ? 9.185 23.162 2.109 1.00 0.00 110 TYR A C 19
ATOM 32059 O O . TYR A 1 130 ? 10.329 23.440 1.811 1.00 0.00 110 TYR A O 19
ATOM 32077 N N . ASN A 1 131 ? 8.895 22.636 3.268 1.00 0.00 111 ASN A N 19
ATOM 32078 C CA . ASN A 1 131 ? 9.979 22.366 4.254 1.00 0.00 111 ASN A CA 19
ATOM 32079 C C . ASN A 1 131 ? 10.801 21.161 3.793 1.00 0.00 111 ASN A C 19
ATOM 32080 O O . ASN A 1 131 ? 11.549 20.635 4.600 1.00 0.00 111 ASN A O 19
ATOM 32092 N N . MET A 1 21 ? -11.168 -9.339 -21.094 1.00 0.00 1 MET A N 20
ATOM 32093 C CA . MET A 1 21 ? -10.917 -7.975 -20.549 1.00 0.00 1 MET A CA 20
ATOM 32094 C C . MET A 1 21 ? -11.524 -6.931 -21.488 1.00 0.00 1 MET A C 20
ATOM 32095 O O . MET A 1 21 ? -12.331 -6.115 -21.086 1.00 0.00 1 MET A O 20
ATOM 32109 N N . SER A 1 22 ? -11.143 -6.949 -22.736 1.00 0.00 2 SER A N 20
ATOM 32110 C CA . SER A 1 22 ? -11.700 -5.957 -23.698 1.00 0.00 2 SER A CA 20
ATOM 32111 C C . SER A 1 22 ? -11.142 -4.569 -23.380 1.00 0.00 2 SER A C 20
ATOM 32112 O O . SER A 1 22 ? -10.231 -4.092 -24.027 1.00 0.00 2 SER A O 20
ATOM 32120 N N . THR A 1 23 ? -11.682 -3.915 -22.388 1.00 0.00 3 THR A N 20
ATOM 32121 C CA . THR A 1 23 ? -11.182 -2.558 -22.030 1.00 0.00 3 THR A CA 20
ATOM 32122 C C . THR A 1 23 ? -11.385 -2.319 -20.532 1.00 0.00 3 THR A C 20
ATOM 32123 O O . THR A 1 23 ? -12.200 -2.959 -19.896 1.00 0.00 3 THR A O 20
ATOM 32134 N N . VAL A 1 24 ? -10.650 -1.403 -19.963 1.00 0.00 4 VAL A N 20
ATOM 32135 C CA . VAL A 1 24 ? -10.802 -1.125 -18.506 1.00 0.00 4 VAL A CA 20
ATOM 32136 C C . VAL A 1 24 ? -10.387 0.319 -18.217 1.00 0.00 4 VAL A C 20
ATOM 32137 O O . VAL A 1 24 ? -10.174 1.107 -19.118 1.00 0.00 4 VAL A O 20
ATOM 32150 N N . THR A 1 25 ? -10.271 0.673 -16.966 1.00 0.00 5 THR A N 20
ATOM 32151 C CA . THR A 1 25 ? -9.871 2.066 -16.620 1.00 0.00 5 THR A CA 20
ATOM 32152 C C . THR A 1 25 ? -8.426 2.070 -16.115 1.00 0.00 5 THR A C 20
ATOM 32153 O O . THR A 1 25 ? -7.860 1.037 -15.817 1.00 0.00 5 THR A O 20
ATOM 32164 N N . LYS A 1 26 ? -7.826 3.225 -16.016 1.00 0.00 6 LYS A N 20
ATOM 32165 C CA . LYS A 1 26 ? -6.419 3.294 -15.531 1.00 0.00 6 LYS A CA 20
ATOM 32166 C C . LYS A 1 26 ? -6.322 4.311 -14.392 1.00 0.00 6 LYS A C 20
ATOM 32167 O O . LYS A 1 26 ? -6.983 5.329 -14.399 1.00 0.00 6 LYS A O 20
ATOM 32186 N N . TYR A 1 27 ? -5.501 4.042 -13.413 1.00 0.00 7 TYR A N 20
ATOM 32187 C CA . TYR A 1 27 ? -5.362 4.994 -12.275 1.00 0.00 7 TYR A CA 20
ATOM 32188 C C . TYR A 1 27 ? -3.895 5.404 -12.129 1.00 0.00 7 TYR A C 20
ATOM 32189 O O . TYR A 1 27 ? -3.048 4.602 -11.791 1.00 0.00 7 TYR A O 20
ATOM 32207 N N . PHE A 1 28 ? -3.588 6.647 -12.382 1.00 0.00 8 PHE A N 20
ATOM 32208 C CA . PHE A 1 28 ? -2.176 7.105 -12.259 1.00 0.00 8 PHE A CA 20
ATOM 32209 C C . PHE A 1 28 ? -1.879 7.451 -10.798 1.00 0.00 8 PHE A C 20
ATOM 32210 O O . PHE A 1 28 ? -2.775 7.617 -9.994 1.00 0.00 8 PHE A O 20
ATOM 32227 N N . TYR A 1 29 ? -0.626 7.561 -10.448 1.00 0.00 9 TYR A N 20
ATOM 32228 C CA . TYR A 1 29 ? -0.273 7.896 -9.040 1.00 0.00 9 TYR A CA 20
ATOM 32229 C C . TYR A 1 29 ? 1.096 8.580 -9.006 1.00 0.00 9 TYR A C 20
ATOM 32230 O O . TYR A 1 29 ? 2.046 8.119 -9.605 1.00 0.00 9 TYR A O 20
ATOM 32248 N N . LYS A 1 30 ? 1.202 9.678 -8.309 1.00 0.00 10 LYS A N 20
ATOM 32249 C CA . LYS A 1 30 ? 2.509 10.390 -8.237 1.00 0.00 10 LYS A CA 20
ATOM 32250 C C . LYS A 1 30 ? 3.081 10.268 -6.824 1.00 0.00 10 LYS A C 20
ATOM 32251 O O . LYS A 1 30 ? 2.544 10.810 -5.878 1.00 0.00 10 LYS A O 20
ATOM 32270 N N . GLY A 1 31 ? 4.166 9.560 -6.671 1.00 0.00 11 GLY A N 20
ATOM 32271 C CA . GLY A 1 31 ? 4.771 9.404 -5.318 1.00 0.00 11 GLY A CA 20
ATOM 32272 C C . GLY A 1 31 ? 5.564 10.663 -4.965 1.00 0.00 11 GLY A C 20
ATOM 32273 O O . GLY A 1 31 ? 5.234 11.755 -5.386 1.00 0.00 11 GLY A O 20
ATOM 32277 N N . GLU A 1 32 ? 6.606 10.522 -4.193 1.00 0.00 12 GLU A N 20
ATOM 32278 C CA . GLU A 1 32 ? 7.418 11.712 -3.813 1.00 0.00 12 GLU A CA 20
ATOM 32279 C C . GLU A 1 32 ? 8.361 12.074 -4.963 1.00 0.00 12 GLU A C 20
ATOM 32280 O O . GLU A 1 32 ? 8.466 13.220 -5.355 1.00 0.00 12 GLU A O 20
ATOM 32292 N N . ASN A 1 33 ? 9.046 11.108 -5.508 1.00 0.00 13 ASN A N 20
ATOM 32293 C CA . ASN A 1 33 ? 9.980 11.398 -6.632 1.00 0.00 13 ASN A CA 20
ATOM 32294 C C . ASN A 1 33 ? 9.709 10.431 -7.787 1.00 0.00 13 ASN A C 20
ATOM 32295 O O . ASN A 1 33 ? 9.966 10.733 -8.935 1.00 0.00 13 ASN A O 20
ATOM 32306 N N . THR A 1 34 ? 9.192 9.269 -7.492 1.00 0.00 14 THR A N 20
ATOM 32307 C CA . THR A 1 34 ? 8.907 8.285 -8.574 1.00 0.00 14 THR A CA 20
ATOM 32308 C C . THR A 1 34 ? 7.399 8.230 -8.829 1.00 0.00 14 THR A C 20
ATOM 32309 O O . THR A 1 34 ? 6.602 8.592 -7.985 1.00 0.00 14 THR A O 20
ATOM 32320 N N . ASP A 1 35 ? 7.000 7.780 -9.987 1.00 0.00 15 ASP A N 20
ATOM 32321 C CA . ASP A 1 35 ? 5.544 7.703 -10.296 1.00 0.00 15 ASP A CA 20
ATOM 32322 C C . ASP A 1 35 ? 5.133 6.237 -10.448 1.00 0.00 15 ASP A C 20
ATOM 32323 O O . ASP A 1 35 ? 5.940 5.387 -10.770 1.00 0.00 15 ASP A O 20
ATOM 32332 N N . LEU A 1 36 ? 3.885 5.933 -10.219 1.00 0.00 16 LEU A N 20
ATOM 32333 C CA . LEU A 1 36 ? 3.426 4.522 -10.351 1.00 0.00 16 LEU A CA 20
ATOM 32334 C C . LEU A 1 36 ? 2.072 4.490 -11.065 1.00 0.00 16 LEU A C 20
ATOM 32335 O O . LEU A 1 36 ? 1.344 5.462 -11.078 1.00 0.00 16 LEU A O 20
ATOM 32351 N N . ILE A 1 37 ? 1.731 3.378 -11.656 1.00 0.00 17 ILE A N 20
ATOM 32352 C CA . ILE A 1 37 ? 0.424 3.284 -12.368 1.00 0.00 17 ILE A CA 20
ATOM 32353 C C . ILE A 1 37 ? -0.262 1.967 -11.997 1.00 0.00 17 ILE A C 20
ATOM 32354 O O . ILE A 1 37 ? 0.383 0.985 -11.689 1.00 0.00 17 ILE A O 20
ATOM 32370 N N . VAL A 1 38 ? -1.566 1.939 -12.026 1.00 0.00 18 VAL A N 20
ATOM 32371 C CA . VAL A 1 38 ? -2.292 0.684 -11.675 1.00 0.00 18 VAL A CA 20
ATOM 32372 C C . VAL A 1 38 ? -3.515 0.531 -12.581 1.00 0.00 18 VAL A C 20
ATOM 32373 O O . VAL A 1 38 ? -3.832 1.404 -13.365 1.00 0.00 18 VAL A O 20
ATOM 32386 N N . PHE A 1 39 ? -4.203 -0.573 -12.481 1.00 0.00 19 PHE A N 20
ATOM 32387 C CA . PHE A 1 39 ? -5.405 -0.782 -13.336 1.00 0.00 19 PHE A CA 20
ATOM 32388 C C . PHE A 1 39 ? -6.653 -0.847 -12.454 1.00 0.00 19 PHE A C 20
ATOM 32389 O O . PHE A 1 39 ? -6.585 -1.186 -11.289 1.00 0.00 19 PHE A O 20
ATOM 32406 N N . ALA A 1 40 ? -7.794 -0.526 -13.000 1.00 0.00 20 ALA A N 20
ATOM 32407 C CA . ALA A 1 40 ? -9.045 -0.569 -12.191 1.00 0.00 20 ALA A CA 20
ATOM 32408 C C . ALA A 1 40 ? -10.163 -1.210 -13.015 1.00 0.00 20 ALA A C 20
ATOM 32409 O O . ALA A 1 40 ? -10.077 -1.313 -14.223 1.00 0.00 20 ALA A O 20
ATOM 32416 N N . ALA A 1 41 ? -11.213 -1.643 -12.372 1.00 0.00 21 ALA A N 20
ATOM 32417 C CA . ALA A 1 41 ? -12.335 -2.277 -13.119 1.00 0.00 21 ALA A CA 20
ATOM 32418 C C . ALA A 1 41 ? -13.261 -1.189 -13.669 1.00 0.00 21 ALA A C 20
ATOM 32419 O O . ALA A 1 41 ? -13.388 -1.015 -14.864 1.00 0.00 21 ALA A O 20
ATOM 32426 N N . SER A 1 42 ? -13.908 -0.456 -12.805 1.00 0.00 22 SER A N 20
ATOM 32427 C CA . SER A 1 42 ? -14.825 0.619 -13.279 1.00 0.00 22 SER A CA 20
ATOM 32428 C C . SER A 1 42 ? -14.745 1.813 -12.327 1.00 0.00 22 SER A C 20
ATOM 32429 O O . SER A 1 42 ? -14.870 1.672 -11.127 1.00 0.00 22 SER A O 20
ATOM 32437 N N . GLU A 1 43 ? -14.538 2.990 -12.852 1.00 0.00 23 GLU A N 20
ATOM 32438 C CA . GLU A 1 43 ? -14.450 4.191 -11.975 1.00 0.00 23 GLU A CA 20
ATOM 32439 C C . GLU A 1 43 ? -15.602 4.172 -10.968 1.00 0.00 23 GLU A C 20
ATOM 32440 O O . GLU A 1 43 ? -15.437 4.525 -9.816 1.00 0.00 23 GLU A O 20
ATOM 32452 N N . GLU A 1 44 ? -16.765 3.762 -11.391 1.00 0.00 24 GLU A N 20
ATOM 32453 C CA . GLU A 1 44 ? -17.926 3.720 -10.456 1.00 0.00 24 GLU A CA 20
ATOM 32454 C C . GLU A 1 44 ? -17.515 3.009 -9.165 1.00 0.00 24 GLU A C 20
ATOM 32455 O O . GLU A 1 44 ? -17.544 3.581 -8.094 1.00 0.00 24 GLU A O 20
ATOM 32467 N N . LEU A 1 45 ? -17.132 1.764 -9.258 1.00 0.00 25 LEU A N 20
ATOM 32468 C CA . LEU A 1 45 ? -16.720 1.019 -8.036 1.00 0.00 25 LEU A CA 20
ATOM 32469 C C . LEU A 1 45 ? -15.754 1.876 -7.216 1.00 0.00 25 LEU A C 20
ATOM 32470 O O . LEU A 1 45 ? -16.011 2.198 -6.074 1.00 0.00 25 LEU A O 20
ATOM 32486 N N . VAL A 1 46 ? -14.643 2.249 -7.791 1.00 0.00 26 VAL A N 20
ATOM 32487 C CA . VAL A 1 46 ? -13.661 3.085 -7.045 1.00 0.00 26 VAL A CA 20
ATOM 32488 C C . VAL A 1 46 ? -14.409 4.103 -6.183 1.00 0.00 26 VAL A C 20
ATOM 32489 O O . VAL A 1 46 ? -14.113 4.282 -5.019 1.00 0.00 26 VAL A O 20
ATOM 32502 N N . ASP A 1 47 ? -15.378 4.773 -6.745 1.00 0.00 27 ASP A N 20
ATOM 32503 C CA . ASP A 1 47 ? -16.144 5.779 -5.956 1.00 0.00 27 ASP A CA 20
ATOM 32504 C C . ASP A 1 47 ? -16.763 5.103 -4.731 1.00 0.00 27 ASP A C 20
ATOM 32505 O O . ASP A 1 47 ? -16.690 5.610 -3.629 1.00 0.00 27 ASP A O 20
ATOM 32514 N N . GLU A 1 48 ? -17.370 3.963 -4.914 1.00 0.00 28 GLU A N 20
ATOM 32515 C CA . GLU A 1 48 ? -17.992 3.257 -3.759 1.00 0.00 28 GLU A CA 20
ATOM 32516 C C . GLU A 1 48 ? -16.911 2.897 -2.738 1.00 0.00 28 GLU A C 20
ATOM 32517 O O . GLU A 1 48 ? -17.065 3.114 -1.553 1.00 0.00 28 GLU A O 20
ATOM 32529 N N . TYR A 1 49 ? -15.816 2.348 -3.189 1.00 0.00 29 TYR A N 20
ATOM 32530 C CA . TYR A 1 49 ? -14.726 1.975 -2.244 1.00 0.00 29 TYR A CA 20
ATOM 32531 C C . TYR A 1 49 ? -14.456 3.141 -1.290 1.00 0.00 29 TYR A C 20
ATOM 32532 O O . TYR A 1 49 ? -14.456 2.982 -0.085 1.00 0.00 29 TYR A O 20
ATOM 32550 N N . LEU A 1 50 ? -14.227 4.312 -1.818 1.00 0.00 30 LEU A N 20
ATOM 32551 C CA . LEU A 1 50 ? -13.957 5.485 -0.942 1.00 0.00 30 LEU A CA 20
ATOM 32552 C C . LEU A 1 50 ? -15.133 5.687 0.017 1.00 0.00 30 LEU A C 20
ATOM 32553 O O . LEU A 1 50 ? -14.984 6.234 1.091 1.00 0.00 30 LEU A O 20
ATOM 32569 N N . LYS A 1 51 ? -16.302 5.248 -0.363 1.00 0.00 31 LYS A N 20
ATOM 32570 C CA . LYS A 1 51 ? -17.486 5.416 0.526 1.00 0.00 31 LYS A CA 20
ATOM 32571 C C . LYS A 1 51 ? -17.361 4.471 1.723 1.00 0.00 31 LYS A C 20
ATOM 32572 O O . LYS A 1 51 ? -17.818 4.767 2.810 1.00 0.00 31 LYS A O 20
ATOM 32591 N N . ASN A 1 52 ? -16.748 3.335 1.532 1.00 0.00 32 ASN A N 20
ATOM 32592 C CA . ASN A 1 52 ? -16.595 2.372 2.660 1.00 0.00 32 ASN A CA 20
ATOM 32593 C C . ASN A 1 52 ? -15.441 1.414 2.360 1.00 0.00 32 ASN A C 20
ATOM 32594 O O . ASN A 1 52 ? -15.646 0.298 1.927 1.00 0.00 32 ASN A O 20
ATOM 32605 N N . PRO A 1 53 ? -14.235 1.856 2.590 1.00 0.00 33 PRO A N 20
ATOM 32606 C CA . PRO A 1 53 ? -13.014 1.036 2.346 1.00 0.00 33 PRO A CA 20
ATOM 32607 C C . PRO A 1 53 ? -13.131 -0.371 2.941 1.00 0.00 33 PRO A C 20
ATOM 32608 O O . PRO A 1 53 ? -12.811 -0.598 4.090 1.00 0.00 33 PRO A O 20
ATOM 32619 N N . SER A 1 54 ? -13.590 -1.317 2.166 1.00 0.00 34 SER A N 20
ATOM 32620 C CA . SER A 1 54 ? -13.728 -2.705 2.687 1.00 0.00 34 SER A CA 20
ATOM 32621 C C . SER A 1 54 ? -12.837 -3.646 1.874 1.00 0.00 34 SER A C 20
ATOM 32622 O O . SER A 1 54 ? -12.987 -3.776 0.675 1.00 0.00 34 SER A O 20
ATOM 32630 N N . ILE A 1 55 ? -11.910 -4.303 2.514 1.00 0.00 35 ILE A N 20
ATOM 32631 C CA . ILE A 1 55 ? -11.011 -5.234 1.776 1.00 0.00 35 ILE A CA 20
ATOM 32632 C C . ILE A 1 55 ? -11.834 -6.392 1.205 1.00 0.00 35 ILE A C 20
ATOM 32633 O O . ILE A 1 55 ? -11.311 -7.280 0.564 1.00 0.00 35 ILE A O 20
ATOM 32649 N N . GLY A 1 56 ? -13.119 -6.387 1.431 1.00 0.00 36 GLY A N 20
ATOM 32650 C CA . GLY A 1 56 ? -13.974 -7.486 0.901 1.00 0.00 36 GLY A CA 20
ATOM 32651 C C . GLY A 1 56 ? -14.385 -7.164 -0.537 1.00 0.00 36 GLY A C 20
ATOM 32652 O O . GLY A 1 56 ? -14.829 -8.024 -1.272 1.00 0.00 36 GLY A O 20
ATOM 32656 N N . LYS A 1 57 ? -14.239 -5.934 -0.945 1.00 0.00 37 LYS A N 20
ATOM 32657 C CA . LYS A 1 57 ? -14.622 -5.559 -2.335 1.00 0.00 37 LYS A CA 20
ATOM 32658 C C . LYS A 1 57 ? -13.375 -5.119 -3.105 1.00 0.00 37 LYS A C 20
ATOM 32659 O O . LYS A 1 57 ? -13.404 -4.953 -4.308 1.00 0.00 37 LYS A O 20
ATOM 32678 N N . LEU A 1 58 ? -12.280 -4.929 -2.422 1.00 0.00 38 LEU A N 20
ATOM 32679 C CA . LEU A 1 58 ? -11.033 -4.502 -3.116 1.00 0.00 38 LEU A CA 20
ATOM 32680 C C . LEU A 1 58 ? -10.929 -5.217 -4.464 1.00 0.00 38 LEU A C 20
ATOM 32681 O O . LEU A 1 58 ? -10.773 -4.595 -5.497 1.00 0.00 38 LEU A O 20
ATOM 32697 N N . SER A 1 59 ? -11.014 -6.519 -4.464 1.00 0.00 39 SER A N 20
ATOM 32698 C CA . SER A 1 59 ? -10.920 -7.271 -5.747 1.00 0.00 39 SER A CA 20
ATOM 32699 C C . SER A 1 59 ? -11.929 -6.703 -6.746 1.00 0.00 39 SER A C 20
ATOM 32700 O O . SER A 1 59 ? -11.568 -6.211 -7.797 1.00 0.00 39 SER A O 20
ATOM 32708 N N . GLU A 1 60 ? -13.193 -6.766 -6.428 1.00 0.00 40 GLU A N 20
ATOM 32709 C CA . GLU A 1 60 ? -14.224 -6.228 -7.360 1.00 0.00 40 GLU A CA 20
ATOM 32710 C C . GLU A 1 60 ? -13.699 -4.953 -8.021 1.00 0.00 40 GLU A C 20
ATOM 32711 O O . GLU A 1 60 ? -14.149 -4.559 -9.079 1.00 0.00 40 GLU A O 20
ATOM 32723 N N . VAL A 1 61 ? -12.750 -4.302 -7.404 1.00 0.00 41 VAL A N 20
ATOM 32724 C CA . VAL A 1 61 ? -12.199 -3.051 -7.997 1.00 0.00 41 VAL A CA 20
ATOM 32725 C C . VAL A 1 61 ? -10.923 -3.376 -8.777 1.00 0.00 41 VAL A C 20
ATOM 32726 O O . VAL A 1 61 ? -10.801 -3.063 -9.944 1.00 0.00 41 VAL A O 20
ATOM 32739 N N . VAL A 1 62 ? -9.972 -4.003 -8.141 1.00 0.00 42 VAL A N 20
ATOM 32740 C CA . VAL A 1 62 ? -8.705 -4.348 -8.847 1.00 0.00 42 VAL A CA 20
ATOM 32741 C C . VAL A 1 62 ? -8.958 -5.506 -9.814 1.00 0.00 42 VAL A C 20
ATOM 32742 O O . VAL A 1 62 ? -9.802 -6.349 -9.580 1.00 0.00 42 VAL A O 20
ATOM 32755 N N . GLU A 1 63 ? -8.234 -5.555 -10.899 1.00 0.00 43 GLU A N 20
ATOM 32756 C CA . GLU A 1 63 ? -8.434 -6.659 -11.879 1.00 0.00 43 GLU A CA 20
ATOM 32757 C C . GLU A 1 63 ? -7.104 -7.375 -12.118 1.00 0.00 43 GLU A C 20
ATOM 32758 O O . GLU A 1 63 ? -7.064 -8.475 -12.634 1.00 0.00 43 GLU A O 20
ATOM 32770 N N . LEU A 1 64 ? -6.014 -6.762 -11.745 1.00 0.00 44 LEU A N 20
ATOM 32771 C CA . LEU A 1 64 ? -4.687 -7.408 -11.951 1.00 0.00 44 LEU A CA 20
ATOM 32772 C C . LEU A 1 64 ? -3.716 -6.933 -10.869 1.00 0.00 44 LEU A C 20
ATOM 32773 O O . LEU A 1 64 ? -3.136 -5.869 -10.965 1.00 0.00 44 LEU A O 20
ATOM 32789 N N . PHE A 1 65 ? -3.533 -7.713 -9.839 1.00 0.00 45 PHE A N 20
ATOM 32790 C CA . PHE A 1 65 ? -2.599 -7.305 -8.752 1.00 0.00 45 PHE A CA 20
ATOM 32791 C C . PHE A 1 65 ? -1.179 -7.199 -9.312 1.00 0.00 45 PHE A C 20
ATOM 32792 O O . PHE A 1 65 ? -0.427 -8.153 -9.307 1.00 0.00 45 PHE A O 20
ATOM 32809 N N . GLU A 1 66 ? -0.806 -6.045 -9.796 1.00 0.00 46 GLU A N 20
ATOM 32810 C CA . GLU A 1 66 ? 0.564 -5.880 -10.357 1.00 0.00 46 GLU A CA 20
ATOM 32811 C C . GLU A 1 66 ? 0.838 -4.394 -10.599 1.00 0.00 46 GLU A C 20
ATOM 32812 O O . GLU A 1 66 ? 0.161 -3.746 -11.372 1.00 0.00 46 GLU A O 20
ATOM 32824 N N . VAL A 1 67 ? 1.827 -3.850 -9.945 1.00 0.00 47 VAL A N 20
ATOM 32825 C CA . VAL A 1 67 ? 2.143 -2.406 -10.140 1.00 0.00 47 VAL A CA 20
ATOM 32826 C C . VAL A 1 67 ? 2.940 -2.227 -11.432 1.00 0.00 47 VAL A C 20
ATOM 32827 O O . VAL A 1 67 ? 3.745 -3.061 -11.798 1.00 0.00 47 VAL A O 20
ATOM 32840 N N . PHE A 1 68 ? 2.723 -1.144 -12.129 1.00 0.00 48 PHE A N 20
ATOM 32841 C CA . PHE A 1 68 ? 3.469 -0.911 -13.397 1.00 0.00 48 PHE A CA 20
ATOM 32842 C C . PHE A 1 68 ? 4.054 0.502 -13.392 1.00 0.00 48 PHE A C 20
ATOM 32843 O O . PHE A 1 68 ? 3.651 1.348 -12.618 1.00 0.00 48 PHE A O 20
ATOM 32860 N N . THR A 1 69 ? 5.000 0.767 -14.251 1.00 0.00 49 THR A N 20
ATOM 32861 C CA . THR A 1 69 ? 5.608 2.127 -14.293 1.00 0.00 49 THR A CA 20
ATOM 32862 C C . THR A 1 69 ? 5.893 2.514 -15.746 1.00 0.00 49 THR A C 20
ATOM 32863 O O . THR A 1 69 ? 5.905 1.680 -16.628 1.00 0.00 49 THR A O 20
ATOM 32874 N N . PRO A 1 70 ? 6.117 3.777 -15.984 1.00 0.00 50 PRO A N 20
ATOM 32875 C CA . PRO A 1 70 ? 6.407 4.303 -17.348 1.00 0.00 50 PRO A CA 20
ATOM 32876 C C . PRO A 1 70 ? 7.823 3.950 -17.817 1.00 0.00 50 PRO A C 20
ATOM 32877 O O . PRO A 1 70 ? 8.797 4.226 -17.143 1.00 0.00 50 PRO A O 20
ATOM 32888 N N . GLN A 1 71 ? 7.944 3.343 -18.966 1.00 0.00 51 GLN A N 20
ATOM 32889 C CA . GLN A 1 71 ? 9.295 2.976 -19.475 1.00 0.00 51 GLN A CA 20
ATOM 32890 C C . GLN A 1 71 ? 9.654 3.869 -20.664 1.00 0.00 51 GLN A C 20
ATOM 32891 O O . GLN A 1 71 ? 8.909 4.756 -21.032 1.00 0.00 51 GLN A O 20
ATOM 32905 N N . ASP A 1 72 ? 10.789 3.644 -21.266 1.00 0.00 52 ASP A N 20
ATOM 32906 C CA . ASP A 1 72 ? 11.193 4.481 -22.431 1.00 0.00 52 ASP A CA 20
ATOM 32907 C C . ASP A 1 72 ? 10.047 4.532 -23.444 1.00 0.00 52 ASP A C 20
ATOM 32908 O O . ASP A 1 72 ? 9.007 3.936 -23.249 1.00 0.00 52 ASP A O 20
ATOM 32917 N N . GLY A 1 73 ? 10.230 5.239 -24.526 1.00 0.00 53 GLY A N 20
ATOM 32918 C CA . GLY A 1 73 ? 9.151 5.327 -25.550 1.00 0.00 53 GLY A CA 20
ATOM 32919 C C . GLY A 1 73 ? 8.762 6.791 -25.758 1.00 0.00 53 GLY A C 20
ATOM 32920 O O . GLY A 1 73 ? 9.604 7.649 -25.933 1.00 0.00 53 GLY A O 20
ATOM 32924 N N . ARG A 1 74 ? 7.490 7.085 -25.740 1.00 0.00 54 ARG A N 20
ATOM 32925 C CA . ARG A 1 74 ? 7.048 8.494 -25.937 1.00 0.00 54 ARG A CA 20
ATOM 32926 C C . ARG A 1 74 ? 5.903 8.808 -24.972 1.00 0.00 54 ARG A C 20
ATOM 32927 O O . ARG A 1 74 ? 5.170 9.760 -25.153 1.00 0.00 54 ARG A O 20
ATOM 32948 N N . GLY A 1 75 ? 5.745 8.018 -23.945 1.00 0.00 55 GLY A N 20
ATOM 32949 C CA . GLY A 1 75 ? 4.648 8.273 -22.970 1.00 0.00 55 GLY A CA 20
ATOM 32950 C C . GLY A 1 75 ? 4.349 6.993 -22.188 1.00 0.00 55 GLY A C 20
ATOM 32951 O O . GLY A 1 75 ? 4.790 6.821 -21.069 1.00 0.00 55 GLY A O 20
ATOM 32955 N N . ALA A 1 76 ? 3.605 6.092 -22.768 1.00 0.00 56 ALA A N 20
ATOM 32956 C CA . ALA A 1 76 ? 3.280 4.824 -22.057 1.00 0.00 56 ALA A CA 20
ATOM 32957 C C . ALA A 1 76 ? 2.851 3.764 -23.074 1.00 0.00 56 ALA A C 20
ATOM 32958 O O . ALA A 1 76 ? 1.794 3.176 -22.964 1.00 0.00 56 ALA A O 20
ATOM 32965 N N . GLU A 1 77 ? 3.665 3.515 -24.063 1.00 0.00 57 GLU A N 20
ATOM 32966 C CA . GLU A 1 77 ? 3.303 2.493 -25.086 1.00 0.00 57 GLU A CA 20
ATOM 32967 C C . GLU A 1 77 ? 4.341 1.370 -25.073 1.00 0.00 57 GLU A C 20
ATOM 32968 O O . GLU A 1 77 ? 5.469 1.557 -24.661 1.00 0.00 57 GLU A O 20
ATOM 32980 N N . GLY A 1 78 ? 3.969 0.201 -25.520 1.00 0.00 58 GLY A N 20
ATOM 32981 C CA . GLY A 1 78 ? 4.936 -0.933 -25.533 1.00 0.00 58 GLY A CA 20
ATOM 32982 C C . GLY A 1 78 ? 4.958 -1.602 -24.157 1.00 0.00 58 GLY A C 20
ATOM 32983 O O . GLY A 1 78 ? 4.473 -1.059 -23.185 1.00 0.00 58 GLY A O 20
ATOM 32987 N N . GLU A 1 79 ? 5.517 -2.778 -24.068 1.00 0.00 59 GLU A N 20
ATOM 32988 C CA . GLU A 1 79 ? 5.569 -3.479 -22.754 1.00 0.00 59 GLU A CA 20
ATOM 32989 C C . GLU A 1 79 ? 5.965 -2.486 -21.660 1.00 0.00 59 GLU A C 20
ATOM 32990 O O . GLU A 1 79 ? 7.057 -1.952 -21.658 1.00 0.00 59 GLU A O 20
ATOM 33002 N N . LEU A 1 80 ? 5.086 -2.233 -20.729 1.00 0.00 60 LEU A N 20
ATOM 33003 C CA . LEU A 1 80 ? 5.415 -1.274 -19.636 1.00 0.00 60 LEU A CA 20
ATOM 33004 C C . LEU A 1 80 ? 6.572 -1.827 -18.803 1.00 0.00 60 LEU A C 20
ATOM 33005 O O . LEU A 1 80 ? 6.804 -3.020 -18.761 1.00 0.00 60 LEU A O 20
ATOM 33021 N N . GLY A 1 81 ? 7.301 -0.972 -18.141 1.00 0.00 61 GLY A N 20
ATOM 33022 C CA . GLY A 1 81 ? 8.443 -1.451 -17.311 1.00 0.00 61 GLY A CA 20
ATOM 33023 C C . GLY A 1 81 ? 7.931 -1.891 -15.939 1.00 0.00 61 GLY A C 20
ATOM 33024 O O . GLY A 1 81 ? 7.104 -1.236 -15.335 1.00 0.00 61 GLY A O 20
ATOM 33028 N N . ALA A 1 82 ? 8.414 -2.997 -15.441 1.00 0.00 62 ALA A N 20
ATOM 33029 C CA . ALA A 1 82 ? 7.954 -3.477 -14.108 1.00 0.00 62 ALA A CA 20
ATOM 33030 C C . ALA A 1 82 ? 8.789 -2.813 -13.011 1.00 0.00 62 ALA A C 20
ATOM 33031 O O . ALA A 1 82 ? 9.927 -2.445 -13.221 1.00 0.00 62 ALA A O 20
ATOM 33038 N N . ALA A 1 83 ? 8.231 -2.657 -11.842 1.00 0.00 63 ALA A N 20
ATOM 33039 C CA . ALA A 1 83 ? 8.993 -2.015 -10.733 1.00 0.00 63 ALA A CA 20
ATOM 33040 C C . ALA A 1 83 ? 9.611 -3.098 -9.846 1.00 0.00 63 ALA A C 20
ATOM 33041 O O . ALA A 1 83 ? 9.624 -4.263 -10.190 1.00 0.00 63 ALA A O 20
ATOM 33048 N N . SER A 1 84 ? 10.123 -2.722 -8.705 1.00 0.00 64 SER A N 20
ATOM 33049 C CA . SER A 1 84 ? 10.738 -3.730 -7.797 1.00 0.00 64 SER A CA 20
ATOM 33050 C C . SER A 1 84 ? 10.138 -3.589 -6.397 1.00 0.00 64 SER A C 20
ATOM 33051 O O . SER A 1 84 ? 9.484 -2.613 -6.087 1.00 0.00 64 SER A O 20
ATOM 33059 N N . LYS A 1 85 ? 10.356 -4.556 -5.548 1.00 0.00 65 LYS A N 20
ATOM 33060 C CA . LYS A 1 85 ? 9.798 -4.475 -4.168 1.00 0.00 65 LYS A CA 20
ATOM 33061 C C . LYS A 1 85 ? 10.450 -3.309 -3.422 1.00 0.00 65 LYS A C 20
ATOM 33062 O O . LYS A 1 85 ? 9.923 -2.810 -2.448 1.00 0.00 65 LYS A O 20
ATOM 33081 N N . ALA A 1 86 ? 11.594 -2.870 -3.871 1.00 0.00 66 ALA A N 20
ATOM 33082 C CA . ALA A 1 86 ? 12.278 -1.737 -3.187 1.00 0.00 66 ALA A CA 20
ATOM 33083 C C . ALA A 1 86 ? 11.713 -0.413 -3.705 1.00 0.00 66 ALA A C 20
ATOM 33084 O O . ALA A 1 86 ? 11.427 0.490 -2.944 1.00 0.00 66 ALA A O 20
ATOM 33091 N N . GLN A 1 87 ? 11.550 -0.289 -4.993 1.00 0.00 67 GLN A N 20
ATOM 33092 C CA . GLN A 1 87 ? 11.005 0.977 -5.559 1.00 0.00 67 GLN A CA 20
ATOM 33093 C C . GLN A 1 87 ? 9.616 1.240 -4.972 1.00 0.00 67 GLN A C 20
ATOM 33094 O O . GLN A 1 87 ? 9.276 2.356 -4.634 1.00 0.00 67 GLN A O 20
ATOM 33108 N N . VAL A 1 88 ? 8.810 0.221 -4.849 1.00 0.00 68 VAL A N 20
ATOM 33109 C CA . VAL A 1 88 ? 7.444 0.413 -4.285 1.00 0.00 68 VAL A CA 20
ATOM 33110 C C . VAL A 1 88 ? 7.550 0.749 -2.796 1.00 0.00 68 VAL A C 20
ATOM 33111 O O . VAL A 1 88 ? 7.062 1.765 -2.344 1.00 0.00 68 VAL A O 20
ATOM 33124 N N . GLU A 1 89 ? 8.182 -0.098 -2.032 1.00 0.00 69 GLU A N 20
ATOM 33125 C CA . GLU A 1 89 ? 8.318 0.172 -0.572 1.00 0.00 69 GLU A CA 20
ATOM 33126 C C . GLU A 1 89 ? 9.019 1.515 -0.364 1.00 0.00 69 GLU A C 20
ATOM 33127 O O . GLU A 1 89 ? 8.725 2.243 0.564 1.00 0.00 69 GLU A O 20
ATOM 33139 N N . ASN A 1 90 ? 9.946 1.851 -1.219 1.00 0.00 70 ASN A N 20
ATOM 33140 C CA . ASN A 1 90 ? 10.665 3.147 -1.068 1.00 0.00 70 ASN A CA 20
ATOM 33141 C C . ASN A 1 90 ? 9.651 4.293 -1.025 1.00 0.00 70 ASN A C 20
ATOM 33142 O O . ASN A 1 90 ? 9.894 5.325 -0.433 1.00 0.00 70 ASN A O 20
ATOM 33153 N N . GLU A 1 91 ? 8.518 4.118 -1.646 1.00 0.00 71 GLU A N 20
ATOM 33154 C CA . GLU A 1 91 ? 7.491 5.198 -1.639 1.00 0.00 71 GLU A CA 20
ATOM 33155 C C . GLU A 1 91 ? 6.639 5.083 -0.373 1.00 0.00 71 GLU A C 20
ATOM 33156 O O . GLU A 1 91 ? 6.678 5.937 0.491 1.00 0.00 71 GLU A O 20
ATOM 33168 N N . PHE A 1 92 ? 5.871 4.036 -0.256 1.00 0.00 72 PHE A N 20
ATOM 33169 C CA . PHE A 1 92 ? 5.018 3.869 0.955 1.00 0.00 72 PHE A CA 20
ATOM 33170 C C . PHE A 1 92 ? 5.901 3.535 2.158 1.00 0.00 72 PHE A C 20
ATOM 33171 O O . PHE A 1 92 ? 6.038 4.319 3.077 1.00 0.00 72 PHE A O 20
ATOM 33188 N N . GLY A 1 93 ? 6.502 2.376 2.163 1.00 0.00 73 GLY A N 20
ATOM 33189 C CA . GLY A 1 93 ? 7.376 1.993 3.308 1.00 0.00 73 GLY A CA 20
ATOM 33190 C C . GLY A 1 93 ? 7.337 0.476 3.496 1.00 0.00 73 GLY A C 20
ATOM 33191 O O . GLY A 1 93 ? 6.600 -0.223 2.829 1.00 0.00 73 GLY A O 20
ATOM 33195 N N . LYS A 1 94 ? 8.124 -0.039 4.400 1.00 0.00 74 LYS A N 20
ATOM 33196 C CA . LYS A 1 94 ? 8.132 -1.511 4.630 1.00 0.00 74 LYS A CA 20
ATOM 33197 C C . LYS A 1 94 ? 7.093 -1.866 5.696 1.00 0.00 74 LYS A C 20
ATOM 33198 O O . LYS A 1 94 ? 6.502 -1.002 6.313 1.00 0.00 74 LYS A O 20
ATOM 33217 N N . GLY A 1 95 ? 6.867 -3.132 5.919 1.00 0.00 75 GLY A N 20
ATOM 33218 C CA . GLY A 1 95 ? 5.867 -3.541 6.946 1.00 0.00 75 GLY A CA 20
ATOM 33219 C C . GLY A 1 95 ? 4.475 -3.587 6.315 1.00 0.00 75 GLY A C 20
ATOM 33220 O O . GLY A 1 95 ? 3.477 -3.719 6.996 1.00 0.00 75 GLY A O 20
ATOM 33224 N N . LYS A 1 96 ? 4.397 -3.477 5.017 1.00 0.00 76 LYS A N 20
ATOM 33225 C CA . LYS A 1 96 ? 3.068 -3.513 4.344 1.00 0.00 76 LYS A CA 20
ATOM 33226 C C . LYS A 1 96 ? 3.121 -4.487 3.166 1.00 0.00 76 LYS A C 20
ATOM 33227 O O . LYS A 1 96 ? 4.171 -4.972 2.794 1.00 0.00 76 LYS A O 20
ATOM 33246 N N . LYS A 1 97 ? 1.994 -4.778 2.574 1.00 0.00 77 LYS A N 20
ATOM 33247 C CA . LYS A 1 97 ? 1.982 -5.721 1.420 1.00 0.00 77 LYS A CA 20
ATOM 33248 C C . LYS A 1 97 ? 1.446 -5.003 0.179 1.00 0.00 77 LYS A C 20
ATOM 33249 O O . LYS A 1 97 ? 1.392 -3.790 0.128 1.00 0.00 77 LYS A O 20
ATOM 33268 N N . ILE A 1 98 ? 1.051 -5.742 -0.822 1.00 0.00 78 ILE A N 20
ATOM 33269 C CA . ILE A 1 98 ? 0.520 -5.101 -2.057 1.00 0.00 78 ILE A CA 20
ATOM 33270 C C . ILE A 1 98 ? -0.955 -4.750 -1.857 1.00 0.00 78 ILE A C 20
ATOM 33271 O O . ILE A 1 98 ? -1.436 -3.748 -2.348 1.00 0.00 78 ILE A O 20
ATOM 33287 N N . GLU A 1 99 ? -1.677 -5.565 -1.139 1.00 0.00 79 GLU A N 20
ATOM 33288 C CA . GLU A 1 99 ? -3.120 -5.277 -0.908 1.00 0.00 79 GLU A CA 20
ATOM 33289 C C . GLU A 1 99 ? -3.260 -3.987 -0.098 1.00 0.00 79 GLU A C 20
ATOM 33290 O O . GLU A 1 99 ? -4.213 -3.249 -0.247 1.00 0.00 79 GLU A O 20
ATOM 33302 N N . GLU A 1 100 ? -2.315 -3.708 0.758 1.00 0.00 80 GLU A N 20
ATOM 33303 C CA . GLU A 1 100 ? -2.394 -2.465 1.576 1.00 0.00 80 GLU A CA 20
ATOM 33304 C C . GLU A 1 100 ? -1.836 -1.289 0.772 1.00 0.00 80 GLU A C 20
ATOM 33305 O O . GLU A 1 100 ? -2.414 -0.222 0.733 1.00 0.00 80 GLU A O 20
ATOM 33317 N N . VAL A 1 101 ? -0.715 -1.476 0.130 1.00 0.00 81 VAL A N 20
ATOM 33318 C CA . VAL A 1 101 ? -0.121 -0.368 -0.671 1.00 0.00 81 VAL A CA 20
ATOM 33319 C C . VAL A 1 101 ? -1.121 0.081 -1.740 1.00 0.00 81 VAL A C 20
ATOM 33320 O O . VAL A 1 101 ? -1.202 1.246 -2.075 1.00 0.00 81 VAL A O 20
ATOM 33333 N N . ILE A 1 102 ? -1.881 -0.833 -2.276 1.00 0.00 82 ILE A N 20
ATOM 33334 C CA . ILE A 1 102 ? -2.874 -0.457 -3.322 1.00 0.00 82 ILE A CA 20
ATOM 33335 C C . ILE A 1 102 ? -4.004 0.353 -2.685 1.00 0.00 82 ILE A C 20
ATOM 33336 O O . ILE A 1 102 ? -4.407 1.381 -3.192 1.00 0.00 82 ILE A O 20
ATOM 33352 N N . ASP A 1 103 ? -4.520 -0.101 -1.576 1.00 0.00 83 ASP A N 20
ATOM 33353 C CA . ASP A 1 103 ? -5.624 0.643 -0.908 1.00 0.00 83 ASP A CA 20
ATOM 33354 C C . ASP A 1 103 ? -5.265 2.129 -0.830 1.00 0.00 83 ASP A C 20
ATOM 33355 O O . ASP A 1 103 ? -6.072 2.989 -1.121 1.00 0.00 83 ASP A O 20
ATOM 33364 N N . LEU A 1 104 ? -4.058 2.437 -0.440 1.00 0.00 84 LEU A N 20
ATOM 33365 C CA . LEU A 1 104 ? -3.649 3.865 -0.343 1.00 0.00 84 LEU A CA 20
ATOM 33366 C C . LEU A 1 104 ? -3.742 4.517 -1.724 1.00 0.00 84 LEU A C 20
ATOM 33367 O O . LEU A 1 104 ? -4.424 5.506 -1.910 1.00 0.00 84 LEU A O 20
ATOM 33383 N N . ILE A 1 105 ? -3.063 3.972 -2.696 1.00 0.00 85 ILE A N 20
ATOM 33384 C CA . ILE A 1 105 ? -3.113 4.562 -4.063 1.00 0.00 85 ILE A CA 20
ATOM 33385 C C . ILE A 1 105 ? -4.567 4.848 -4.441 1.00 0.00 85 ILE A C 20
ATOM 33386 O O . ILE A 1 105 ? -4.906 5.937 -4.862 1.00 0.00 85 ILE A O 20
ATOM 33402 N N . LEU A 1 106 ? -5.431 3.880 -4.297 1.00 0.00 86 LEU A N 20
ATOM 33403 C CA . LEU A 1 106 ? -6.861 4.099 -4.648 1.00 0.00 86 LEU A CA 20
ATOM 33404 C C . LEU A 1 106 ? -7.422 5.251 -3.811 1.00 0.00 86 LEU A C 20
ATOM 33405 O O . LEU A 1 106 ? -8.297 5.975 -4.243 1.00 0.00 86 LEU A O 20
ATOM 33421 N N . ARG A 1 107 ? -6.926 5.426 -2.618 1.00 0.00 87 ARG A N 20
ATOM 33422 C CA . ARG A 1 107 ? -7.430 6.531 -1.756 1.00 0.00 87 ARG A CA 20
ATOM 33423 C C . ARG A 1 107 ? -7.290 7.860 -2.499 1.00 0.00 87 ARG A C 20
ATOM 33424 O O . ARG A 1 107 ? -7.788 8.881 -2.065 1.00 0.00 87 ARG A O 20
ATOM 33445 N N . ASN A 1 108 ? -6.615 7.859 -3.616 1.00 0.00 88 ASN A N 20
ATOM 33446 C CA . ASN A 1 108 ? -6.443 9.121 -4.386 1.00 0.00 88 ASN A CA 20
ATOM 33447 C C . ASN A 1 108 ? -6.718 8.856 -5.868 1.00 0.00 88 ASN A C 20
ATOM 33448 O O . ASN A 1 108 ? -7.841 8.941 -6.326 1.00 0.00 88 ASN A O 20
ATOM 33459 N N . GLY A 1 109 ? -5.702 8.533 -6.620 1.00 0.00 89 GLY A N 20
ATOM 33460 C CA . GLY A 1 109 ? -5.906 8.261 -8.071 1.00 0.00 89 GLY A CA 20
ATOM 33461 C C . GLY A 1 109 ? -6.355 9.542 -8.777 1.00 0.00 89 GLY A C 20
ATOM 33462 O O . GLY A 1 109 ? -7.319 10.171 -8.386 1.00 0.00 89 GLY A O 20
ATOM 33466 N N . LYS A 1 110 ? -5.664 9.933 -9.812 1.00 0.00 90 LYS A N 20
ATOM 33467 C CA . LYS A 1 110 ? -6.051 11.173 -10.542 1.00 0.00 90 LYS A CA 20
ATOM 33468 C C . LYS A 1 110 ? -6.576 12.210 -9.547 1.00 0.00 90 LYS A C 20
ATOM 33469 O O . LYS A 1 110 ? -7.721 12.613 -9.604 1.00 0.00 90 LYS A O 20
ATOM 33488 N N . PRO A 1 111 ? -5.738 12.637 -8.644 1.00 0.00 91 PRO A N 20
ATOM 33489 C CA . PRO A 1 111 ? -6.108 13.647 -7.610 1.00 0.00 91 PRO A CA 20
ATOM 33490 C C . PRO A 1 111 ? -6.230 15.057 -8.199 1.00 0.00 91 PRO A C 20
ATOM 33491 O O . PRO A 1 111 ? -5.672 15.357 -9.235 1.00 0.00 91 PRO A O 20
ATOM 33502 N N . ASN A 1 112 ? -6.954 15.923 -7.544 1.00 0.00 92 ASN A N 20
ATOM 33503 C CA . ASN A 1 112 ? -7.109 17.309 -8.066 1.00 0.00 92 ASN A CA 20
ATOM 33504 C C . ASN A 1 112 ? -7.540 17.256 -9.534 1.00 0.00 92 ASN A C 20
ATOM 33505 O O . ASN A 1 112 ? -6.726 17.340 -10.432 1.00 0.00 92 ASN A O 20
ATOM 33516 N N . SER A 1 113 ? -8.812 17.116 -9.784 1.00 0.00 93 SER A N 20
ATOM 33517 C CA . SER A 1 113 ? -9.292 17.057 -11.194 1.00 0.00 93 SER A CA 20
ATOM 33518 C C . SER A 1 113 ? -10.707 17.633 -11.276 1.00 0.00 93 SER A C 20
ATOM 33519 O O . SER A 1 113 ? -11.608 17.018 -11.812 1.00 0.00 93 SER A O 20
ATOM 33527 N N . THR A 1 114 ? -10.910 18.810 -10.749 1.00 0.00 94 THR A N 20
ATOM 33528 C CA . THR A 1 114 ? -12.267 19.423 -10.798 1.00 0.00 94 THR A CA 20
ATOM 33529 C C . THR A 1 114 ? -12.285 20.537 -11.846 1.00 0.00 94 THR A C 20
ATOM 33530 O O . THR A 1 114 ? -12.813 20.376 -12.929 1.00 0.00 94 THR A O 20
ATOM 33541 N N . THR A 1 115 ? -11.713 21.668 -11.534 1.00 0.00 95 THR A N 20
ATOM 33542 C CA . THR A 1 115 ? -11.697 22.791 -12.514 1.00 0.00 95 THR A CA 20
ATOM 33543 C C . THR A 1 115 ? -10.433 22.702 -13.370 1.00 0.00 95 THR A C 20
ATOM 33544 O O . THR A 1 115 ? -9.517 23.486 -13.225 1.00 0.00 95 THR A O 20
ATOM 33555 N N . SER A 1 116 ? -10.375 21.751 -14.263 1.00 0.00 96 SER A N 20
ATOM 33556 C CA . SER A 1 116 ? -9.169 21.614 -15.127 1.00 0.00 96 SER A CA 20
ATOM 33557 C C . SER A 1 116 ? -9.202 22.682 -16.222 1.00 0.00 96 SER A C 20
ATOM 33558 O O . SER A 1 116 ? -9.995 22.620 -17.141 1.00 0.00 96 SER A O 20
ATOM 33566 N N . SER A 1 117 ? -8.345 23.663 -16.132 1.00 0.00 97 SER A N 20
ATOM 33567 C CA . SER A 1 117 ? -8.327 24.734 -17.169 1.00 0.00 97 SER A CA 20
ATOM 33568 C C . SER A 1 117 ? -6.906 25.281 -17.310 1.00 0.00 97 SER A C 20
ATOM 33569 O O . SER A 1 117 ? -6.639 26.137 -18.129 1.00 0.00 97 SER A O 20
ATOM 33577 N N . LEU A 1 118 ? -5.990 24.792 -16.519 1.00 0.00 98 LEU A N 20
ATOM 33578 C CA . LEU A 1 118 ? -4.586 25.284 -16.608 1.00 0.00 98 LEU A CA 20
ATOM 33579 C C . LEU A 1 118 ? -3.950 24.773 -17.902 1.00 0.00 98 LEU A C 20
ATOM 33580 O O . LEU A 1 118 ? -4.050 25.394 -18.942 1.00 0.00 98 LEU A O 20
ATOM 33596 N N . LYS A 1 119 ? -3.294 23.646 -17.847 1.00 0.00 99 LYS A N 20
ATOM 33597 C CA . LYS A 1 119 ? -2.651 23.098 -19.074 1.00 0.00 99 LYS A CA 20
ATOM 33598 C C . LYS A 1 119 ? -2.075 24.246 -19.904 1.00 0.00 99 LYS A C 20
ATOM 33599 O O . LYS A 1 119 ? -1.658 25.258 -19.376 1.00 0.00 99 LYS A O 20
ATOM 33618 N N . THR A 1 120 ? -2.047 24.098 -21.200 1.00 0.00 100 THR A N 20
ATOM 33619 C CA . THR A 1 120 ? -1.497 25.182 -22.062 1.00 0.00 100 THR A CA 20
ATOM 33620 C C . THR A 1 120 ? -2.391 25.361 -23.291 1.00 0.00 100 THR A C 20
ATOM 33621 O O . THR A 1 120 ? -1.969 25.160 -24.412 1.00 0.00 100 THR A O 20
ATOM 33632 N N . LYS A 1 121 ? -3.624 25.737 -23.088 1.00 0.00 101 LYS A N 20
ATOM 33633 C CA . LYS A 1 121 ? -4.544 25.928 -24.245 1.00 0.00 101 LYS A CA 20
ATOM 33634 C C . LYS A 1 121 ? -4.010 27.048 -25.141 1.00 0.00 101 LYS A C 20
ATOM 33635 O O . LYS A 1 121 ? -3.831 26.873 -26.330 1.00 0.00 101 LYS A O 20
ATOM 33654 N N . GLY A 1 122 ? -3.756 28.198 -24.579 1.00 0.00 102 GLY A N 20
ATOM 33655 C CA . GLY A 1 122 ? -3.234 29.329 -25.399 1.00 0.00 102 GLY A CA 20
ATOM 33656 C C . GLY A 1 122 ? -3.755 30.651 -24.835 1.00 0.00 102 GLY A C 20
ATOM 33657 O O . GLY A 1 122 ? -4.851 31.078 -25.139 1.00 0.00 102 GLY A O 20
ATOM 33661 N N . GLY A 1 123 ? -2.976 31.306 -24.017 1.00 0.00 103 GLY A N 20
ATOM 33662 C CA . GLY A 1 123 ? -3.428 32.601 -23.435 1.00 0.00 103 GLY A CA 20
ATOM 33663 C C . GLY A 1 123 ? -2.327 33.649 -23.604 1.00 0.00 103 GLY A C 20
ATOM 33664 O O . GLY A 1 123 ? -2.016 34.389 -22.692 1.00 0.00 103 GLY A O 20
ATOM 33668 N N . ASN A 1 124 ? -1.734 33.719 -24.764 1.00 0.00 104 ASN A N 20
ATOM 33669 C CA . ASN A 1 124 ? -0.653 34.720 -24.989 1.00 0.00 104 ASN A CA 20
ATOM 33670 C C . ASN A 1 124 ? -1.267 36.118 -25.093 1.00 0.00 104 ASN A C 20
ATOM 33671 O O . ASN A 1 124 ? -0.747 36.987 -25.764 1.00 0.00 104 ASN A O 20
ATOM 33682 N N . ALA A 1 125 ? -2.370 36.342 -24.432 1.00 0.00 105 ALA A N 20
ATOM 33683 C CA . ALA A 1 125 ? -3.016 37.684 -24.493 1.00 0.00 105 ALA A CA 20
ATOM 33684 C C . ALA A 1 125 ? -3.030 38.306 -23.096 1.00 0.00 105 ALA A C 20
ATOM 33685 O O . ALA A 1 125 ? -3.744 39.254 -22.835 1.00 0.00 105 ALA A O 20
ATOM 33692 N N . GLY A 1 126 ? -2.246 37.781 -22.193 1.00 0.00 106 GLY A N 20
ATOM 33693 C CA . GLY A 1 126 ? -2.217 38.344 -20.814 1.00 0.00 106 GLY A CA 20
ATOM 33694 C C . GLY A 1 126 ? -3.566 38.105 -20.136 1.00 0.00 106 GLY A C 20
ATOM 33695 O O . GLY A 1 126 ? -4.596 38.547 -20.606 1.00 0.00 106 GLY A O 20
ATOM 33699 N N . THR A 1 127 ? -3.571 37.409 -19.032 1.00 0.00 107 THR A N 20
ATOM 33700 C CA . THR A 1 127 ? -4.854 37.143 -18.323 1.00 0.00 107 THR A CA 20
ATOM 33701 C C . THR A 1 127 ? -5.437 38.460 -17.810 1.00 0.00 107 THR A C 20
ATOM 33702 O O . THR A 1 127 ? -4.801 39.185 -17.070 1.00 0.00 107 THR A O 20
ATOM 33713 N N . LYS A 1 128 ? -6.643 38.777 -18.194 1.00 0.00 108 LYS A N 20
ATOM 33714 C CA . LYS A 1 128 ? -7.264 40.047 -17.726 1.00 0.00 108 LYS A CA 20
ATOM 33715 C C . LYS A 1 128 ? -7.384 40.024 -16.201 1.00 0.00 108 LYS A C 20
ATOM 33716 O O . LYS A 1 128 ? -6.639 40.680 -15.500 1.00 0.00 108 LYS A O 20
ATOM 33735 N N . ALA A 1 129 ? -8.316 39.273 -15.682 1.00 0.00 109 ALA A N 20
ATOM 33736 C CA . ALA A 1 129 ? -8.483 39.208 -14.202 1.00 0.00 109 ALA A CA 20
ATOM 33737 C C . ALA A 1 129 ? -7.678 38.030 -13.651 1.00 0.00 109 ALA A C 20
ATOM 33738 O O . ALA A 1 129 ? -6.643 37.673 -14.177 1.00 0.00 109 ALA A O 20
ATOM 33745 N N . TYR A 1 130 ? -8.143 37.424 -12.593 1.00 0.00 110 TYR A N 20
ATOM 33746 C CA . TYR A 1 130 ? -7.403 36.269 -12.010 1.00 0.00 110 TYR A CA 20
ATOM 33747 C C . TYR A 1 130 ? -8.016 34.961 -12.518 1.00 0.00 110 TYR A C 20
ATOM 33748 O O . TYR A 1 130 ? -7.331 34.103 -13.036 1.00 0.00 110 TYR A O 20
ATOM 33766 N N . ASN A 1 131 ? -9.303 34.804 -12.374 1.00 0.00 111 ASN A N 20
ATOM 33767 C CA . ASN A 1 131 ? -9.958 33.553 -12.848 1.00 0.00 111 ASN A CA 20
ATOM 33768 C C . ASN A 1 131 ? -10.889 33.876 -14.019 1.00 0.00 111 ASN A C 20
ATOM 33769 O O . ASN A 1 131 ? -10.462 34.597 -14.907 1.00 0.00 111 ASN A O 20
#

Nearest PDB structures (foldseek):
  1nyn-assembly1_A  TM=7.842E-01  e=3.376E-17  Saccharomyces cerevisiae
  1nyn-assembly1_A  TM=8.089E-01  e=1.408E-17  Saccharomyces cerevisiae
  6skg-assembly1_Bp  TM=7.591E-01  e=2.061E-02  Thermococcus kodakarensis
  2kdo-assembly1_A  TM=6.613E-01  e=3.876E-02  Homo sapiens
  6qc2-assembly1_f2  TM=3.776E-01  e=4.148E+00  Ovis aries

Secondary structure (DSSP, 8-state):
----EEEEEE-SSSEEEEEES-HHHHHHHHHS--HHHHHHH-SS---EE--SSS-SSS--EE--HHHHHHHH-SS--SHHHHHHHHHS-B------SS-----SS-SSS--

GO terms:
  GO:0005634 nucleus (C, HDA)
  GO:0005737 cytoplasm (C, HDA)

Foldseek 3Di:
DPDFAKFWACFDDFTKIFTWHHVVVLVVCLVPVDLVCLCVTHPDLAIFGADDDDTRDDDTHGDDPCVLCVGVHPPDDSSVSVSVSSNATPHDDDPPDPDPPDDPPPDDDDD

Radius of gyration: 17.1 Å; Cα contacts (8 Å, |Δi|>4): 126; chains: 1; bounding box: 33×43×42 Å